Protein 1ZEM (pdb70)

Organism: Gluconobacter oxydans (NCBI:txid442)

InterPro domains:
  IPR002347 Short-chain dehydrogenase/reductase SDR [PF00106] (8-195)
  IPR002347 Short-chain dehydrogenase/reductase SDR [PR00080] (83-94)
  IPR002347 Short-chain dehydrogenase/reductase SDR [PR00080] (137-145)
  IPR002347 Short-chain dehydrogenase/reductase SDR [PR00080] (157-176)
  IPR002347 Short-chain dehydrogenase/reductase SDR [PR00081] (9-26)
  IPR002347 Short-chain dehydrogenase/reductase SDR [PR00081] (83-94)
  IPR002347 Short-chain dehydrogenase/reductase SDR [PR00081] (131-147)
  IPR002347 Short-chain dehydrogenase/reductase SDR [PR00081] (157-176)
  IPR002347 Short-chain dehydrogenase/reductase SDR [PR00081] (178-195)
  IPR002347 Short-chain dehydrogenase/reductase SDR [PR00081] (227-247)
  IPR020904 Short-chain dehydrogenase/reductase, conserved site [PS00061] (144-172)
  IPR036291 NAD(P)-binding domain superfamily [SSF51735] (6-262)
  IPR057326 Ketoreductase domain [SM00822] (8-188)

Foldseek 3Di:
DPQALAEEEFEVCLDLLNLLQLQVSVLVHYEYEYEYQDPVSQVVSQVSSCVSVHHYYYDRAQLLDLVRLLVSLVVVCVVSVAHAEYELEDADQFAFEAPVPGDPVRLVVRLSRLPVSSVSNVVNRLVRLLVVLHHEYEYEAAVCCVPPDGRRVSNNVSRVNVLVVQLVVQVVRVVSHYAGEYEHEYQEDDDVVSLVVLQRVLCRCDPQAHVDSVRRVQVSLVVAQQSHHHYSNLVNVVSVCRSDCVCSVDHSYYHYNTRD/DPQALAEAEFEVCLDQLNLLLLQVSVLNHYEYEYEYLDPVSQVVSQVSSVVSPHHYYYDNAQLLDLVRLLVVVVVVCVVSVAHQEYELEDADQFAFEAPVPGDPVSLVVRLSRLPVSSVSNLVSRLVRLLVVLHHEYEYEAAVCCVPPDGRRVRNNVSSVNVLVVQLVSQVVRVVSHYAGEYEHEYQEDDDVVNVVVLQRVLCHCDPQFHVDSVRSLQSRLVVAPQSHHHYSNVVSVVSVCRSDDVCSVDHSYYHYNGRD/DAQALAEEEFAVCLDDLNLLQLQVSVLRRYEYEYEYQDPVSQVVSQVSSCVSPHHYDYQNAQLLDLVRLLVSLVVSCVVSVAHQEYELEDADQFAFAAPVPGDPVRLVVRQSRLPVSSVSNVVSRLVRLLVVLHHEYEYEAAVCCVPPDGRRVSNNVSRVVVLVVQQVVQVVSVVSHYAGEYEHEYFEDDDDVNQCVLQRNLCNCDPQFHVDSVRSSQVSLVVAPQSHHHYSSVPSVVSVCSSDDVCSVPHSYYHYNGRD/DPQALAEEEFEVCLDLLNLLLLQVSLLRNYEYEYEYLDVVSQVVSQVVSVVSVHHYYYDNAQLLDLVRLLVSVVVVCVVSVAHAEYELEDADQFAFEAPVPGDPVRLVVRLSRLPVSSVSNCVNNLVRLLVVLHHEYEYEAAVCCVPPDGRRVRNNVSRVNVLVVQLVSQVVRVVSHYAGEYEHEYQEDDDPPSLNVLQRNLCHCDPQFHVDSVRRNQSRLVVAPVSHHHYSSVPSVVSCCRSDDVCSVPHSYYHYNYRD/DPLQLAEEEFEVCLDDLNLLLLQVSLLVRYEYEYEYQDPVSQVVSQVSSCVSPHHYYYDNAQLLDLVRLQVSVVVVCVVSVAHQEYELEDADQFAFEAVVPGDPVSLVVRLSRLPVSSVSNVVNRLVRLLVVLHHFYEYEAAVCCVPPDGRRVRNNVSSVNVLVVQLVSQVVRVVSHYAGEYEHFYFEDDDPPNLCVLQRNLCRCDPQAHVDSVRRSQSSLVVAPQSHHHYSSLPSVVSVCRSDDVCSVDHSYYHYNGRD/DPCQLAEEEFEVCLDDLNLLLLQVSLLRNYEYEYEYQDDVSQVVSQVSSVVSVHHYYYAHAQLLDLVRLLVSLVVVCVVSVAHQEYELEDFDQFAFEAVVPGDPVRLVVRLSRLPVSSVSNCVNNLVRLLVVLHHFYEYEAAVCCVPPDGRRVRNNVSSVNVLVVQLVVQVVRVVSHYAGEYEHFYFEDDDDVNLCVLQRNLCRCDPQAHVPSVRSLQSRLVVALQSDHHYSSVPSVVSVCRSDCVCSVPHSYYHYNGND/DPLQLAEEEFECCLPDLNLLLLQVSLLNNYEYEYEYQDPVSVVVSQVNSCVSPHHYHYANAQLLDLVRLLVSLVVVCVVSVAHAEYELEDADQFAFAAPVPGDPVRLVVRQSRLPVSSVSNCVNRLVRLLVVLHHEYEYEAAVCCVPPDGRRVRNNVSSVNVLVVQQVVQVVSVVSHYAGEYEHEYQEDDDVVNVVVLQRVLCNCDPQAHVDSVRSSQSRLVVAPQSHHHYSSVPSVVSCCRSDDVCSVDHSYYHYNGRD/DQQALAEEEFAVCLDLLNLLLLQVSLLVRYEYEYEYQDVVSVVVSQVNSCVSVHHYDYQRAQLLDLVRLLVSVVVVCVVSVAHQEYELEDFDQFAFEAPVPGDPVRLVVRLSRLPVSSVSNLVSRLVRLLVVLHHFYEYEAAVCCVPPDGRRVRNNVSSVNVLVVQQVSQVVSVVSHYAGEYEHEYQEDDDVVNVVVLQRNLCRCDPQAHVDSVRSVQSRLVPAQQSHHHYSNVVSVVSVCRSDDVCSVDHSYYHYNGRD

Solvent-accessible surface area: 68463 Å² total; per-residue (Å²): 174,100,12,112,56,35,7,0,0,0,1,10,0,18,34,85,36,1,42,11,0,0,39,60,0,1,85,41,15,0,11,0,0,0,0,18,131,70,147,103,28,2,99,136,1,33,61,37,0,119,147,78,69,24,82,0,83,39,24,67,5,54,10,44,38,38,143,38,0,74,36,14,9,91,27,0,38,175,38,24,49,79,0,8,0,0,0,8,17,29,48,43,29,0,26,20,15,22,0,15,77,0,48,16,117,17,0,38,128,0,4,56,33,2,0,9,0,9,0,12,0,0,20,11,0,0,112,32,0,45,110,51,80,44,0,20,1,0,1,11,1,13,58,8,9,68,104,1,27,16,1,9,0,0,34,0,0,0,9,6,0,3,29,2,1,2,36,0,0,0,18,9,0,10,60,73,68,1,5,0,0,0,0,0,10,25,53,21,1,92,42,166,80,13,88,53,28,1,89,39,5,3,169,41,41,27,65,40,30,27,100,66,60,167,54,0,19,114,77,1,47,33,75,5,11,40,77,85,60,0,62,35,107,24,0,3,4,0,0,10,15,1,1,8,80,50,0,28,0,0,2,18,13,41,2,34,0,17,0,27,176,110,12,99,53,36,7,0,0,0,1,11,0,18,33,82,32,1,42,11,0,0,42,59,0,0,85,46,13,0,14,0,0,0,1,17,127,73,140,128,26,0,93,137,2,36,48,37,0,122,146,78,70,22,82,9,86,40,23,67,6,55,12,44,43,43,155,35,0,74,36,16,5,88,28,0,37,174,42,24,54,70,0,6,0,0,0,8,17,27,50,42,20,0,25,18,15,23,0,15,76,0,49,16,116,17,0,40,126,0,5,55,32,2,0,10,0,13,0,13,1,0,20,12,0,0,116,31,0,44,116,50,84,44,0,20,1,0,2,14,1,11,59,6,10,66,95,0,28,14,0,11,0,0,37,0,0,0,8,5,0,4,28,2,0,1,33,0,0,0,19,9,0,11,60,70,64,2,6,0,0,0,0,0,11,22,51,21,1,92,31,124,100,18,86,50,28,9,83,44,5,3,168,39,50,25,68,38,31,31,104,60,65,168,52,0,24,121,73,1,50,36,72,5,11,38,79,85,59,0,62,32,107,24,0,4,3,0,0,9,16,1,0,9,105,51,0,28,0,0,2,18,13,38,0,34,0,16,0,31,172,107,17,95,55,34,8,0,0,0,1,10,0,6,33,111,38,1,25,9,0,0,42,59,0,1,85,40,13,0,15,0,0,0,1,16,125,69,127,118,21,0,100,101,0,33,60,38,0,112,151,92,67,25,84,1,83,34,26,94,6,55,11,42,41,45,142,29,0,78,36,15,6,62,36,0,35,177,64,24,51,70,0,10,1,0,0,8,18,28,48,46,14,0,22,12,16,26,0,15,76,0,45,18,117,17,0,39,125,0,5,55,36,2,0,10,0,10,0,12,0,0,20,11,0,0,115,32,0,45,111,49,82,52,0,16,1,0,2,13,1,12,55,7,9,66,121,1,30,14,0,16,0,0,35,0,0,0,8,6,0,4,27,2,1,2,31,0,0,0,14,9,0,10,63,72,67,2,4,0,0,0,0,0,11,27,53,22,7,102,31,181,103,18,102,73,25,11,95,28,5,4,145,38,43,25,70,41,33,30,102,47,64,154,47,0,21,118,74,2,52,31,75,5,9,40,80,84,58,0,60,45,104,23,0,6,4,0,0,9,15,1,0,10,110,51,0,26,0,0,3,16,14,37,0,32,0,16,0,33,162,122,13,89,58,32,7,0,0,0,1,10,0,12,35,77,33,0,29,13,0,0,42,69,0,2,94,40,12,0,12,0,0,0,0,16,126,73,46,123,25,0,56,125,0,22,57,37,0,124,151,86,68,25,89,6,72,6,25,74,6,57,10,44,45,42,130,38,0,74,36,15,3,68,29,0,36,83,46,23,54,70,0,6,1,0,0,9,17,27,50,46,35,0,27,19,15,22,0,16,75,0,47,17,118,17,0,40,127,0,5,55,32,2,0,9,0,9,0,13,0,0,21,13,0,0,111,31,0,44,110,49,80,48,0,18,1,0,1,12,1,10,58,8,9,63,117,1,26,16,0,11,0,0,38,0,0,0,8,6,0,3,30,2,1,2,28,0,0,0,13,7,0,10,60,73,72,1,6,0,0,0,0,0,12,24,51,20,1,75,48,127,112,10,98,53,28,5,92,38,5,2,150,41,41,28,72,39,29,33,99,61,62,172,52,0,22,122,74,1,49,33,75,6,9,40,80,82,58,0,62,32,106,25,0,5,3,0,0,9,17,1,0,9,103,50,0,28,0,0,3,14,12,40,2,34,0,15,0,35,164,126,16,89,56,36,8,0,0,0,1,12,0,13,32,83,36,1,30,10,0,0,36,62,0,1,92,43,13,0,16,0,0,0,0,16,135,68,150,138,21,2,119,136,0,35,69,42,0,109,136,79,66,23,98,0,72,39,26,64,7,64,11,41,43,42,149,35,0,75,36,15,5,76,26,0,34,168,52,30,52,71,0,10,1,0,0,8,17,29,49,46,13,0,24,20,13,26,0,15,78,1,49,17,116,16,0,40,125,0,5,56,34,3,0,9,0,10,0,13,0,0,21,12,0,0,113,33,0,46,113,50,79,47,0,18,1,0,1,12,1,12,55,9,9,64,121,1,26,15,1,10,0,0,40,0,0,0,10,5,0,3,29,2,1,2,29,0,0,0,16,8,0,12,60,70,64,2,8,0,0,0,0,0,12,24,48,21,1,86,38,156,100,12,103,71,26,8,101,49,4,4,155,39,43,28,71,40,32,30,101,66,55,176,66,0,15,113,78,1,30,35,72,5,7,39,76,86,59,0,63,33,107,25,0,5,3,0,0,9,16,1,1,9,103,46,0,30,0,0,2,15,12,40,2,33,0,14,0,35,151,125,19,79,58,46,7,0,0,0,1,11,0,14,32,117,35,1,26,12,0,0,37,60,0,0,86,45,10,0,14,0,0,0,1,22,111,73,162,128,25,3,132,117,0,42,59,30,0,107,149,80,68,23,87,0,73,38,24,77,6,52,11,45,43,43,156,35,0,77,34,15,6,74,30,0,35,172,55,21,53,72,0,8,1,0,0,8,18,28,48,44,21,0,24,20,12,20,0,16,80,0,53,15,117,18,0,38,125,0,5,58,33,2,0,12,0,9,0,14,0,0,20,12,0,0,118,33,0,43,116,50,81,44,0,23,1,0,1,14,1,12,54,8,9,66,115,2,26,16,0,12,0,0,37,0,0,0,9,5,0,4,29,2,1,2,31,0,0,0,13,9,0,10,59,72,65,2,7,0,0,0,0,0,11,24,50,22,5,104,29,152,103,20,93,48,27,8,86,51,4,2,166,40,45,26,71,38,25,34,94,63,48,169,51,0,22,119,74,0,50,35,73,6,10,40,75,84,58,0,68,38,102,23,0,5,4,0,0,9,16,1,1,8,111,50,0,29,1,0,3,18,13,39,1,28,0,12,0,32,154,128,16,82,57,33,8,0,0,0,1,11,0,17,33,89,32,1,40,12,0,0,42,61,0,0,84,45,12,0,18,0,0,0,1,20,126,78,158,104,23,3,112,131,0,36,56,46,0,109,155,80,69,24,86,0,76,39,24,68,6,56,12,43,44,42,154,38,0,69,34,15,6,75,28,0,33,170,46,30,52,70,0,9,2,0,0,7,17,27,49,45,25,0,26,20,14,25,0,15,75,0,46,18,117,16,0,39,127,0,4,56,32,2,0,8,0,8,0,11,0,0,18,12,0,0,112,32,0,44,107,49,76,47,0,21,1,0,1,13,1,12,59,8,10,67,110,1,27,15,1,11,0,0,35,0,0,0,8,6,0,3,28,2,1,1,34,0,0,1,22,8,0,11,62,74,64,2,5,0,0,0,0,0,10,25,52,18,3,92,37,139,93,10,66,59,28,3,62,37,5,4,164,39,42,27,73,38,30,28,103,50,44,161,55,0,24,118,73,2,50,32,75,6,8,36,82,84,60,0,64,32,106,24,0,4,4,0,0,10,16,1,1,10,106,50,0,27,0,0,1,17,10,35,1,35,0,16,0,31,152,114,8,94,59,49,10,0,0,0,0,12,0,13,34,98,37,1,21,13,0,0,41,62,0,1,78,43,12,0,15,0,0,0,1,18,120,76,35,109,24,3,85,130,0,41,63,32,0,110,149,81,68,26,73,0,69,38,22,70,6,56,12,43,44,43,141,35,0,76,8,14,5,72,14,0,34,134,52,22,52,74,0,6,1,0,0,10,17,26,49,48,24,0,29,19,16,23,0,17,74,0,52,17,116,17,0,39,128,0,5,57,32,1,0,11,0,10,0,13,1,0,21,11,0,0,115,30,0,47,112,48,81,48,0,21,1,0,2,13,1,11,58,7,8,66,108,1,28,16,0,13,0,0,35,0,0,0,8,6,0,2,30,2,1,2,35,0,0,1,18,8,0,11,57,71,64,2,5,0,0,0,0,0,12,26,51,22,2,88,38,150,106,11,60,60,27,3,66,40,6,2,146,37,48,28,70,38,30,34,99,61,44,166,57,0,23,122,72,2,51,34,74,6,10,40,75,85,58,0,64,36,109,21,0,5,3,0,0,9,16,1,0,5,82,49,0,29,0,0,2,19,12,40,1,35,0,15,0,34

Nearest PDB structures (foldseek):
  1zem-assembly1_A  TM=1.002E+00  e=7.299E-50  Gluconobacter oxydans
  8y83-assembly1_A  TM=9.589E-01  e=1.316E-25  Sphingobacterium siyangense
  7djs-assembly1_D  TM=9.497E-01  e=2.522E-25  Pseudomonas aeruginosa
  5x8h-assembly1_C  TM=9.476E-01  e=3.595E-25  Chryseobacterium sp. CA49
  8y83-assembly1_B  TM=9.648E-01  e=7.307E-25  Sphingobacterium siyangense

CATH classification: 3.40.50.720

Secondary structure (DSSP, 8-state):
-TTTT-EEEEETTTSHHHHHHHHHHHHTT-EEEEEES-HHHHHHHHHHHHTTTS-EEEEE--TT-HHHHHHHHHHHHHHHS---EEEE--------B-GGG--HHHHHHHHIIIIIIHHHHHHHHHHHHHHHT-EEEEEE--HHHHSPPTTBHHHHHHHHHHHHHHHHHHHHHGGGTEEEEEEEE-SB-SSHHHHHHHHHHHHHT-TTS-SSHHHHHHHHHHTSTTSSPBPGGGSHHHHHHHHSGGGTT--S-EEEES--/-TTTT-EEEEETTTSHHHHHHHHHHHHTT-EEEEEES-HHHHHHHHHHHHHTTS-EEEEE--TT-HHHHHHHHHHHHHHHS---EEEE--------B-GGG--HHHHHHHHIIIIIIHHHHHHHHHHHHHHHT-EEEEEE--HHHHSPPTTBHHHHHHHHHHHHHHHHHHHHHGGGTEEEEEEEE-SB-SSHHHHHHHHHHHHH--TTS-SSHHHHHHHHHTTSTTSSPBPGGGSHHHHHHHHSGGGTT--S-EEEES--/---TT-EEEEETTTSHHHHHHHHHHHHTT-EEEEEES-HHHHHHHHHHHHTTTS-EEEEE--TT-HHHHHHHHHHHHHHHS---EEEE--------B-GGG--HHHHHHHHIIIIIHHHHHHHHHHHHHHHHT-EEEEEE--HHHHSPPTTBHHHHHHHHHHHHHHHHHHHHHGGGTEEEEEEEE--B-SSHHHHHHHHHHHHHT-TTS-SSHHHHHHHHHHTSTTSSPBPGGGSHHHHHHHHSGGGTT--S-EEEES--/---TT-EEEEETTTSHHHHHHHHHHHHTT-EEEEEES-HHHHHHHHHHHHHTTS-EEEEE--TT-HHHHHHHHHHHHHHHS---EEEE--------B-GGG--HHHHHHHHIIIIIIHHHHHHHHHHHHHHHT-EEEEEE--HHHHSPPTTBHHHHHHHHHHHHHHHHHHHHHGGGTEEEEEEEE-SB-SSSSHHHHHHHHHHH--TTS-SSHHHHHHHHHHHSTTSSPBPGGGSHHHHHHHHSGGGTT--S-EEEES--/---TT-EEEEETTTSHHHHHHHHHHHHTT-EEEEEES-HHHHHHHHHHHHHTTS-EEEEE--TT-HHHHHHHHHHHHHHHS---EEEE--------B-GGG--HHHHHHHHIIIIIIHHHHHHHHHHHHHHHT-EEEEEE--HHHHSPPTTBHHHHHHHHHHHHHHHHHHHHHGGGTEEEEEEEE-SB-SSTTHHHHHHHHHHHT-TTS-SSHHHHHHHHHHHSTTSSPBPGGGSHHHHHHHHSGGGTT--S-EEEES--/---TT-EEEEETTTSHHHHHHHHHHHHTT-EEEEEES-HHHHHHHHHHHHHTTS-EEEEE--TT-HHHHHHHHHHHHHHHS---EEEE--------B-GGG--HHHHHHHHIIIIIIHHHHHHHHHHHHHHHT-EEEEEE--HHHHSPPTTBHHHHHHHHHHHHHHHHHHHHHGGGTEEEEEEEE-SB-SSHHHHHHHHHHHHHT-TTS-SSHHHHHHHHHTTSTT-S-B-GGGSHHHHHHHHSGGGTT--S-EEEES--/-TTTT-EEEEETTTSHHHHHHHHHHHHTT-EEEEEES-HHHHHHHHHHHHTTTS-EEEEE--TT-HHHHHHHHHHHHHHHS---EEEE--------B-GGG--HHHHHHHHIIIIIHHHHHHHHHHHHHHHHT-EEEEEE--HHHHSPPTTBHHHHHHHHHHHHHHHHHHHHHGGGTEEEEEEEE-SB-SSHHHHHHHHHHHHH--TTS-SSHHHHHHHHHHTSTTSSPBPGGGSHHHHHHHHSGGGTT--S-EEEES--/-TTTT-EEEEETTTSHHHHHHHHHHHHTT-EEEEEES-HHHHHHHHHHHHTTTS-EEEEE--TT-HHHHHHHHHHHHHHHS---EEEE--------B-GGG--HHHHHHHHIIIIIIHHHHHHHHHHHHHHHT-EEEEEE--HHHHSPPTTBHHHHHHHHHHHHHHHHHHHHHGGGTEEEEEEEE-SB-SSHHHHHHHHHHHHH--TTS-SSHHHHHHHHHHTSTT-SPBPGGGSHHHHHHHHSGGGTT--S-EEEES--

Radius of gyration: 50.33 Å; Cα contacts (8 Å, |Δi|>4): 5228; chains: 8; bounding box: 86×64×163 Å

B-factor: mean 17.85, std 8.32, range [1.81, 100.0]

Structure (mmCIF, N/CA/C/O backbone):
data_1ZEM
#
_entry.id   1ZEM
#
_cell.length_a   87.959
_cell.length_b   64.717
_cell.length_c   168.239
_cell.angle_alpha   90.00
_cell.angle_beta   93.06
_cell.angle_gamma   90.00
#
_symmetry.space_group_name_H-M   'P 1 21 1'
#
loop_
_entity.id
_entity.type
_entity.pdbx_description
1 polymer 'xylitol dehydrogenase'
2 non-polymer NICOTINAMIDE-ADENINE-DINUCLEOTIDE
3 non-polymer 'MAGNESIUM ION'
4 water water
#
loop_
_atom_site.group_PDB
_atom_site.id
_atom_site.type_symbol
_atom_site.label_atom_id
_atom_site.label_alt_id
_atom_site.label_comp_id
_atom_site.label_asym_id
_atom_site.label_entity_id
_atom_site.label_seq_id
_atom_site.pdbx_PDB_ins_code
_atom_site.Cartn_x
_atom_site.Cartn_y
_atom_site.Cartn_z
_atom_site.occupancy
_atom_site.B_iso_or_equiv
_atom_site.auth_seq_id
_atom_site.auth_comp_id
_atom_site.auth_asym_id
_atom_site.auth_atom_id
_atom_site.pdbx_PDB_model_num
ATOM 1 N N . LYS A 1 3 ? 30.931 26.005 83.542 1.00 49.91 3 LYS A N 1
ATOM 2 C CA . LYS A 1 3 ? 30.590 26.171 85.003 1.00 49.85 3 LYS A CA 1
ATOM 3 C C . LYS A 1 3 ? 30.762 24.901 85.849 1.00 48.64 3 LYS A C 1
ATOM 4 O O . LYS A 1 3 ? 29.873 24.053 85.907 1.00 48.34 3 LYS A O 1
ATOM 10 N N . LYS A 1 4 ? 31.907 24.773 86.512 1.00 48.32 4 LYS A N 1
ATOM 11 C CA . LYS A 1 4 ? 32.149 23.597 87.347 1.00 47.16 4 LYS A CA 1
ATOM 12 C C . LYS A 1 4 ? 31.441 23.885 88.666 1.00 44.67 4 LYS A C 1
ATOM 13 O O . LYS A 1 4 ? 31.032 25.005 88.916 1.00 45.03 4 LYS A O 1
ATOM 19 N N . PHE A 1 5 ? 31.253 22.885 89.500 1.00 42.61 5 PHE A N 1
ATOM 20 C CA . PHE A 1 5 ? 30.589 23.129 90.780 1.00 38.33 5 PHE A CA 1
ATOM 21 C C . PHE A 1 5 ? 29.089 23.076 90.665 1.00 37.83 5 PHE A C 1
ATOM 22 O O . PHE A 1 5 ? 28.397 23.354 91.651 1.00 36.37 5 PHE A O 1
ATOM 30 N N . ASN A 1 6 ? 28.568 22.781 89.471 1.00 36.89 6 ASN A N 1
ATOM 31 C CA . ASN A 1 6 ? 27.121 22.652 89.379 1.00 36.54 6 ASN A CA 1
ATOM 32 C C . ASN A 1 6 ? 26.844 21.399 90.244 1.00 34.49 6 ASN A C 1
ATOM 33 O O . ASN A 1 6 ? 27.568 20.396 90.149 1.00 33.19 6 ASN A O 1
ATOM 38 N N . GLY A 1 7 ? 25.840 21.497 91.127 1.00 31.91 7 GLY A N 1
ATOM 39 C CA . GLY A 1 7 ? 25.477 20.398 92.008 1.00 29.45 7 GLY A CA 1
ATOM 40 C C . GLY A 1 7 ? 26.300 20.328 93.293 1.00 28.38 7 GLY A C 1
ATOM 41 O O . GLY A 1 7 ? 26.136 19.428 94.133 1.00 27.38 7 GLY A O 1
ATOM 42 N N . LYS A 1 8 ? 27.215 21.269 93.446 1.00 26.04 8 LYS A N 1
ATOM 43 C CA . LYS A 1 8 ? 28.054 21.279 94.639 1.00 24.21 8 LYS A CA 1
ATOM 44 C C . LYS A 1 8 ? 27.399 22.024 95.755 1.00 23.62 8 LYS A C 1
ATOM 45 O O . LYS A 1 8 ? 26.622 22.968 95.530 1.00 22.35 8 LYS A O 1
ATOM 51 N N . VAL A 1 9 ? 27.700 21.610 96.980 1.00 22.76 9 VAL A N 1
ATOM 52 C CA . VAL A 1 9 ? 27.161 22.335 98.109 1.00 21.67 9 VAL A CA 1
ATOM 53 C C . VAL A 1 9 ? 28.329 22.848 98.929 1.00 20.96 9 VAL A C 1
ATOM 54 O O . VAL A 1 9 ? 29.194 22.081 99.329 1.00 20.47 9 VAL A O 1
ATOM 58 N N . CYS A 1 10 ? 28.369 24.143 99.185 1.00 20.08 10 CYS A N 1
ATOM 59 C CA . CYS A 1 10 ? 29.433 24.653 100.036 1.00 21.18 10 CYS A CA 1
ATOM 60 C C . CYS A 1 10 ? 28.871 25.353 101.284 1.00 20.64 10 CYS A C 1
ATOM 61 O O . CYS A 1 10 ? 27.929 26.129 101.180 1.00 20.34 10 CYS A O 1
ATOM 64 N N . LEU A 1 11 ? 29.431 25.040 102.464 1.00 19.82 11 LEU A N 1
ATOM 65 C CA . LEU A 1 11 ? 29.042 25.669 103.704 1.00 18.27 11 LEU A CA 1
ATOM 66 C C . LEU A 1 11 ? 30.075 26.784 103.886 1.00 18.42 11 LEU A C 1
ATOM 67 O O . LEU A 1 11 ? 31.305 26.547 103.826 1.00 16.99 11 LEU A O 1
ATOM 72 N N . VAL A 1 12 ? 29.588 27.991 104.091 1.00 14.87 12 VAL A N 1
ATOM 73 C CA . VAL A 1 12 ? 30.443 29.144 104.280 1.00 16.47 12 VAL A CA 1
ATOM 74 C C . VAL A 1 12 ? 30.187 29.772 105.661 1.00 17.32 12 VAL A C 1
ATOM 75 O O . VAL A 1 12 ? 29.066 30.247 105.950 1.00 17.41 12 VAL A O 1
ATOM 79 N N . THR A 1 13 ? 31.211 29.833 106.511 1.00 16.43 13 THR A N 1
ATOM 80 C CA . THR A 1 13 ? 30.980 30.429 107.805 1.00 16.22 13 THR A CA 1
ATOM 81 C C . THR A 1 13 ? 31.459 31.877 107.713 1.00 16.92 13 THR A C 1
ATOM 82 O O . THR A 1 13 ? 32.364 32.210 106.918 1.00 16.32 13 THR A O 1
ATOM 86 N N . GLY A 1 14 ? 30.842 32.741 108.514 1.00 17.89 14 GLY A N 1
ATOM 87 C CA . GLY A 1 14 ? 31.140 34.174 108.488 1.00 18.07 14 GLY A CA 1
ATOM 88 C C . GLY A 1 14 ? 30.534 34.708 107.192 1.00 19.19 14 GLY A C 1
ATOM 89 O O . GLY A 1 14 ? 30.966 35.737 106.661 1.00 18.40 14 GLY A O 1
ATOM 90 N N . ALA A 1 15 ? 29.527 33.980 106.704 1.00 18.90 15 ALA A N 1
ATOM 91 C CA . ALA A 1 15 ? 28.864 34.263 105.437 1.00 20.93 15 ALA A CA 1
ATOM 92 C C . ALA A 1 15 ? 28.178 35.608 105.342 1.00 21.67 15 ALA A C 1
ATOM 93 O O . ALA A 1 15 ? 27.762 36.015 104.259 1.00 23.66 15 ALA A O 1
ATOM 95 N N . GLY A 1 16 ? 28.085 36.302 106.459 1.00 21.68 16 GLY A N 1
ATOM 96 C CA . GLY A 1 16 ? 27.451 37.601 106.454 1.00 24.46 16 GLY A CA 1
ATOM 97 C C . GLY A 1 16 ? 28.473 38.684 106.304 1.00 25.10 16 GLY A C 1
ATOM 98 O O . GLY A 1 16 ? 28.117 39.837 106.018 1.00 25.74 16 GLY A O 1
ATOM 99 N N . GLY A 1 17 ? 29.739 38.309 106.496 1.00 24.62 17 GLY A N 1
ATOM 100 C CA . GLY A 1 17 ? 30.841 39.249 106.388 1.00 24.21 17 GLY A CA 1
ATOM 101 C C . GLY A 1 17 ? 31.310 39.509 104.965 1.00 23.52 17 GLY A C 1
ATOM 102 O O . GLY A 1 17 ? 30.775 38.944 104.019 1.00 23.03 17 GLY A O 1
ATOM 103 N N . ASN A 1 18 ? 32.317 40.374 104.825 1.00 25.32 18 ASN A N 1
ATOM 104 C CA . ASN A 1 18 ? 32.864 40.764 103.505 1.00 24.74 18 ASN A CA 1
ATOM 105 C C . ASN A 1 18 ? 33.382 39.623 102.631 1.00 23.19 18 ASN A C 1
ATOM 106 O O . ASN A 1 18 ? 32.914 39.383 101.516 1.00 20.99 18 ASN A O 1
ATOM 111 N N . ILE A 1 19 ? 34.368 38.911 103.164 1.00 21.95 19 ILE A N 1
ATOM 112 C CA . ILE A 1 19 ? 34.964 37.815 102.413 1.00 19.49 19 ILE A CA 1
ATOM 113 C C . ILE A 1 19 ? 34.027 36.660 102.243 1.00 17.87 19 ILE A C 1
ATOM 114 O O . ILE A 1 19 ? 33.997 36.027 101.183 1.00 15.98 19 ILE A O 1
ATOM 119 N N . GLY A 1 20 ? 33.230 36.375 103.267 1.00 17.70 20 GLY A N 1
ATOM 120 C CA . GLY A 1 20 ? 32.328 35.251 103.127 1.00 16.15 20 GLY A CA 1
ATOM 121 C C . GLY A 1 20 ? 31.254 35.535 102.089 1.00 16.74 20 GLY A C 1
ATOM 122 O O . GLY A 1 20 ? 30.901 34.673 101.284 1.00 13.09 20 GLY A O 1
ATOM 123 N N . LEU A 1 21 ? 30.708 36.741 102.101 1.00 16.34 21 LEU A N 1
ATOM 124 C CA . LEU A 1 21 ? 29.679 37.029 101.105 1.00 18.51 21 LEU A CA 1
ATOM 125 C C . LEU A 1 21 ? 30.341 37.029 99.748 1.00 17.97 21 LEU A C 1
ATOM 126 O O . LEU A 1 21 ? 29.904 36.311 98.840 1.00 18.75 21 LEU A O 1
ATOM 131 N N . ALA A 1 22 ? 31.430 37.794 99.610 1.00 19.71 22 ALA A N 1
ATOM 132 C CA . ALA A 1 22 ? 32.083 37.834 98.304 1.00 19.04 22 ALA A CA 1
ATOM 133 C C . ALA A 1 22 ? 32.396 36.424 97.813 1.00 19.04 22 ALA A C 1
ATOM 134 O O . ALA A 1 22 ? 32.161 36.093 96.663 1.00 20.56 22 ALA A O 1
ATOM 136 N N . THR A 1 23 ? 32.881 35.554 98.683 1.00 19.77 23 THR A N 1
ATOM 137 C CA . THR A 1 23 ? 33.186 34.198 98.227 1.00 19.02 23 THR A CA 1
ATOM 138 C C . THR A 1 23 ? 31.956 33.367 97.877 1.00 18.90 23 THR A C 1
ATOM 139 O O . THR A 1 23 ? 32.000 32.572 96.963 1.00 18.67 23 THR A O 1
ATOM 143 N N . ALA A 1 24 ? 30.872 33.500 98.634 1.00 19.35 24 ALA A N 1
ATOM 144 C CA . ALA A 1 24 ? 29.687 32.720 98.319 1.00 18.06 24 ALA A CA 1
ATOM 145 C C . ALA A 1 24 ? 29.111 33.153 96.982 1.00 17.73 24 ALA A C 1
ATOM 146 O O . ALA A 1 24 ? 28.611 32.329 96.248 1.00 18.04 24 ALA A O 1
ATOM 148 N N . LEU A 1 25 ? 29.178 34.438 96.659 1.00 20.26 25 LEU A N 1
ATOM 149 C CA . LEU A 1 25 ? 28.632 34.900 95.365 1.00 21.61 25 LEU A CA 1
ATOM 150 C C . LEU A 1 25 ? 29.390 34.268 94.208 1.00 21.62 25 LEU A C 1
ATOM 151 O O . LEU A 1 25 ? 28.806 33.724 93.268 1.00 22.70 25 LEU A O 1
ATOM 156 N N . ARG A 1 26 ? 30.715 34.287 94.303 1.00 22.45 26 ARG A N 1
ATOM 157 C CA . ARG A 1 26 ? 31.534 33.715 93.261 1.00 20.24 26 ARG A CA 1
ATOM 158 C C . ARG A 1 26 ? 31.219 32.251 93.095 1.00 19.55 26 ARG A C 1
ATOM 159 O O . ARG A 1 26 ? 31.085 31.781 91.980 1.00 19.79 26 ARG A O 1
ATOM 167 N N . LEU A 1 27 ? 31.113 31.525 94.206 1.00 19.86 27 LEU A N 1
ATOM 168 C CA . LEU A 1 27 ? 30.819 30.084 94.143 1.00 17.92 27 LEU A CA 1
ATOM 169 C C . LEU A 1 27 ? 29.408 29.844 93.583 1.00 18.68 27 LEU A C 1
ATOM 170 O O . LEU A 1 27 ? 29.153 28.865 92.888 1.00 15.53 27 LEU A O 1
ATOM 175 N N . ALA A 1 28 ? 28.497 30.746 93.907 1.00 20.65 28 ALA A N 1
ATOM 176 C CA . ALA A 1 28 ? 27.126 30.627 93.387 1.00 23.57 28 ALA A CA 1
ATOM 177 C C . ALA A 1 28 ? 27.204 30.834 91.863 1.00 24.34 28 ALA A C 1
ATOM 178 O O . ALA A 1 28 ? 26.592 30.082 91.122 1.00 23.52 28 ALA A O 1
ATOM 180 N N . GLU A 1 29 ? 27.991 31.812 91.396 1.00 25.35 29 GLU A N 1
ATOM 181 C CA . GLU A 1 29 ? 28.114 32.034 89.930 1.00 27.09 29 GLU A CA 1
ATOM 182 C C . GLU A 1 29 ? 28.667 30.775 89.246 1.00 26.94 29 GLU A C 1
ATOM 183 O O . GLU A 1 29 ? 28.401 30.530 88.081 1.00 25.93 29 GLU A O 1
ATOM 189 N N . GLU A 1 30 ? 29.429 29.962 89.976 1.00 25.98 30 GLU A N 1
ATOM 190 C CA . GLU A 1 30 ? 29.963 28.752 89.375 1.00 25.73 30 GLU A CA 1
ATOM 191 C C . GLU A 1 30 ? 28.962 27.644 89.489 1.00 24.80 30 GLU A C 1
ATOM 192 O O . GLU A 1 30 ? 29.245 26.528 89.078 1.00 24.19 30 GLU A O 1
ATOM 198 N N . GLY A 1 31 ? 27.790 27.930 90.073 1.00 25.25 31 GLY A N 1
ATOM 199 C CA . GLY A 1 31 ? 26.771 26.897 90.211 1.00 24.08 31 GLY A CA 1
ATOM 200 C C . GLY A 1 31 ? 26.620 26.204 91.573 1.00 24.22 31 GLY A C 1
ATOM 201 O O . GLY A 1 31 ? 25.880 25.223 91.706 1.00 23.25 31 GLY A O 1
ATOM 202 N N . THR A 1 32 ? 27.328 26.700 92.580 1.00 23.07 32 THR A N 1
ATOM 203 C CA . THR A 1 32 ? 27.278 26.123 93.920 1.00 21.86 32 THR A CA 1
ATOM 204 C C . THR A 1 32 ? 26.100 26.551 94.836 1.00 20.76 32 THR A C 1
ATOM 205 O O . THR A 1 32 ? 25.800 27.751 94.975 1.00 20.95 32 THR A O 1
ATOM 209 N N . ALA A 1 33 ? 25.450 25.576 95.475 1.00 19.33 33 ALA A N 1
ATOM 210 C CA . ALA A 1 33 ? 24.396 25.881 96.445 1.00 19.06 33 ALA A CA 1
ATOM 211 C C . ALA A 1 33 ? 25.151 26.345 97.688 1.00 19.84 33 ALA A C 1
ATOM 212 O O . ALA A 1 33 ? 26.127 25.725 98.066 1.00 20.03 33 ALA A O 1
ATOM 214 N N . ILE A 1 34 ? 24.711 27.426 98.312 1.00 19.08 34 ILE A N 1
ATOM 215 C CA . ILE A 1 34 ? 25.357 27.963 99.491 1.00 18.87 34 ILE A CA 1
ATOM 216 C C . ILE A 1 34 ? 24.540 27.729 100.793 1.00 19.75 34 ILE A C 1
ATOM 217 O O . ILE A 1 34 ? 23.305 27.843 100.800 1.00 21.08 34 ILE A O 1
ATOM 222 N N . ALA A 1 35 ? 25.232 27.367 101.877 1.00 17.38 35 ALA A N 1
ATOM 223 C CA . ALA A 1 35 ? 24.622 27.199 103.170 1.00 15.43 35 ALA A CA 1
ATOM 224 C C . ALA A 1 35 ? 25.344 28.315 103.872 1.00 16.69 35 ALA A C 1
ATOM 225 O O . ALA A 1 35 ? 26.562 28.256 104.052 1.00 17.13 35 ALA A O 1
ATOM 227 N N . LEU A 1 36 ? 24.634 29.363 104.248 1.00 17.53 36 LEU A N 1
ATOM 228 C CA . LEU A 1 36 ? 25.304 30.476 104.888 1.00 17.98 36 LEU A CA 1
ATOM 229 C C . LEU A 1 36 ? 25.244 30.379 106.392 1.00 18.58 36 LEU A C 1
ATOM 230 O O . LEU A 1 36 ? 24.148 30.288 106.954 1.00 18.88 36 LEU A O 1
ATOM 235 N N . LEU A 1 37 ? 26.399 30.468 107.049 1.00 17.90 37 LEU A N 1
ATOM 236 C CA . LEU A 1 37 ? 26.447 30.413 108.527 1.00 17.56 37 LEU A CA 1
ATOM 237 C C . LEU A 1 37 ? 27.093 31.668 109.164 1.00 18.90 37 LEU A C 1
ATOM 238 O O . LEU A 1 37 ? 28.180 32.130 108.747 1.00 18.30 37 LEU A O 1
ATOM 243 N N . ASP A 1 38 ? 26.430 32.248 110.157 1.00 17.19 38 ASP A N 1
ATOM 244 C CA . ASP A 1 38 ? 26.980 33.440 110.826 1.00 20.31 38 ASP A CA 1
ATOM 245 C C . ASP A 1 38 ? 26.252 33.607 112.143 1.00 22.18 38 ASP A C 1
ATOM 246 O O . ASP A 1 38 ? 25.213 32.970 112.368 1.00 23.41 38 ASP A O 1
ATOM 251 N N . MET A 1 39 ? 26.789 34.457 113.007 1.00 24.85 39 MET A N 1
ATOM 252 C CA . MET A 1 39 ? 26.157 34.713 114.286 1.00 26.99 39 MET A CA 1
ATOM 253 C C . MET A 1 39 ? 25.192 35.911 114.172 1.00 28.17 39 MET A C 1
ATOM 254 O O . MET A 1 39 ? 24.313 36.112 115.011 1.00 28.93 39 MET A O 1
ATOM 259 N N . ASN A 1 40 ? 25.357 36.709 113.127 1.00 27.25 40 ASN A N 1
ATOM 260 C CA . ASN A 1 40 ? 24.523 37.892 112.956 1.00 26.44 40 ASN A CA 1
ATOM 261 C C . ASN A 1 40 ? 23.421 37.608 111.941 1.00 23.97 40 ASN A C 1
ATOM 262 O O . ASN A 1 40 ? 23.672 37.478 110.753 1.00 22.91 40 ASN A O 1
ATOM 267 N N . ARG A 1 41 ? 22.191 37.540 112.424 1.00 22.35 41 ARG A N 1
ATOM 268 C CA . ARG A 1 41 ? 21.042 37.217 111.580 1.00 22.13 41 ARG A CA 1
ATOM 269 C C . ARG A 1 41 ? 20.795 38.249 110.497 1.00 22.06 41 ARG A C 1
ATOM 270 O O . ARG A 1 41 ? 20.593 37.909 109.340 1.00 21.24 41 ARG A O 1
ATOM 278 N N . GLU A 1 42 ? 20.842 39.517 110.870 1.00 23.85 42 GLU A N 1
ATOM 279 C CA . GLU A 1 42 ? 20.578 40.552 109.880 1.00 27.91 42 GLU A CA 1
ATOM 280 C C . GLU A 1 42 ? 21.562 40.581 108.694 1.00 26.99 42 GLU A C 1
ATOM 281 O O . GLU A 1 42 ? 21.157 40.823 107.548 1.00 28.33 42 GLU A O 1
ATOM 287 N N . ALA A 1 43 ? 22.843 40.339 108.957 1.00 25.23 43 ALA A N 1
ATOM 288 C CA . ALA A 1 43 ? 23.827 40.343 107.864 1.00 24.04 43 ALA A CA 1
ATOM 289 C C . ALA A 1 43 ? 23.578 39.114 107.018 1.00 23.15 43 ALA A C 1
ATOM 290 O O . ALA A 1 43 ? 23.770 39.150 105.816 1.00 21.45 43 ALA A O 1
ATOM 292 N N . LEU A 1 44 ? 23.157 38.017 107.654 1.00 23.45 44 LEU A N 1
ATOM 293 C CA . LEU A 1 44 ? 22.834 36.765 106.930 1.00 24.03 44 LEU A CA 1
ATOM 294 C C . LEU A 1 44 ? 21.690 36.966 105.947 1.00 25.18 44 LEU A C 1
ATOM 295 O O . LEU A 1 44 ? 21.674 36.429 104.830 1.00 26.14 44 LEU A O 1
ATOM 300 N N . GLU A 1 45 ? 20.694 37.696 106.418 1.00 26.99 45 GLU A N 1
ATOM 301 C CA . GLU A 1 45 ? 19.513 37.969 105.642 1.00 28.62 45 GLU A CA 1
ATOM 302 C C . GLU A 1 45 ? 19.895 38.669 104.344 1.00 28.07 45 GLU A C 1
ATOM 303 O O . GLU A 1 45 ? 19.532 38.209 103.269 1.00 27.32 45 GLU A O 1
ATOM 309 N N . LYS A 1 46 ? 20.664 39.747 104.456 1.00 28.34 46 LYS A N 1
ATOM 310 C CA . LYS A 1 46 ? 21.107 40.496 103.282 1.00 28.12 46 LYS A CA 1
ATOM 311 C C . LYS A 1 46 ? 21.977 39.618 102.402 1.00 27.71 46 LYS A C 1
ATOM 312 O O . LYS A 1 46 ? 21.759 39.523 101.180 1.00 28.12 46 LYS A O 1
ATOM 318 N N . ALA A 1 47 ? 22.956 38.954 103.023 1.00 26.05 47 ALA A N 1
ATOM 319 C CA . ALA A 1 47 ? 23.851 38.069 102.300 1.00 23.90 47 ALA A CA 1
ATOM 320 C C . ALA A 1 47 ? 23.112 36.974 101.520 1.00 23.11 47 ALA A C 1
ATOM 321 O O . ALA A 1 47 ? 23.451 36.689 100.385 1.00 22.01 47 ALA A O 1
ATOM 323 N N . GLU A 1 48 ? 22.114 36.344 102.127 1.00 23.60 48 GLU A N 1
ATOM 324 C CA . GLU A 1 48 ? 21.399 35.277 101.442 1.00 23.07 48 GLU A CA 1
ATOM 325 C C . GLU A 1 48 ? 20.585 35.879 100.286 1.00 23.73 48 GLU A C 1
ATOM 326 O O . GLU A 1 48 ? 20.398 35.249 99.229 1.00 22.98 48 GLU A O 1
ATOM 332 N N . ALA A 1 49 ? 20.128 37.112 100.487 1.00 22.83 49 ALA A N 1
ATOM 333 C CA . ALA A 1 49 ? 19.343 37.778 99.454 1.00 25.07 49 ALA A CA 1
ATOM 334 C C . ALA A 1 49 ? 20.225 37.923 98.217 1.00 24.91 49 ALA A C 1
ATOM 335 O O . ALA A 1 49 ? 19.797 37.604 97.097 1.00 26.08 49 ALA A O 1
ATOM 337 N N . SER A 1 50 ? 21.463 38.376 98.431 1.00 23.22 50 SER A N 1
ATOM 338 C CA . SER A 1 50 ? 22.414 38.579 97.349 1.00 21.90 50 SER A CA 1
ATOM 339 C C . SER A 1 50 ? 22.750 37.283 96.633 1.00 22.28 50 SER A C 1
ATOM 340 O O . SER A 1 50 ? 22.867 37.255 95.400 1.00 23.75 50 SER A O 1
ATOM 343 N N . VAL A 1 51 ? 22.930 36.203 97.399 1.00 23.03 51 VAL A N 1
ATOM 344 C CA . VAL A 1 51 ? 23.254 34.900 96.828 1.00 20.98 51 VAL A CA 1
ATOM 345 C C . VAL A 1 51 ? 22.132 34.364 96.008 1.00 23.51 51 VAL A C 1
ATOM 346 O O . VAL A 1 51 ? 22.345 33.923 94.914 1.00 24.03 51 VAL A O 1
ATOM 350 N N . ARG A 1 52 ? 20.914 34.407 96.533 1.00 26.95 52 ARG A N 1
ATOM 351 C CA . ARG A 1 52 ? 19.738 33.895 95.813 1.00 29.00 52 ARG A CA 1
ATOM 352 C C . ARG A 1 52 ? 19.654 34.451 94.409 1.00 29.75 52 ARG A C 1
ATOM 353 O O . ARG A 1 52 ? 19.314 33.767 93.466 1.00 30.26 52 ARG A O 1
ATOM 361 N N . GLU A 1 53 ? 19.933 35.733 94.317 1.00 31.33 53 GLU A N 1
ATOM 362 C CA . GLU A 1 53 ? 19.914 36.474 93.075 1.00 32.77 53 GLU A CA 1
ATOM 363 C C . GLU A 1 53 ? 20.864 35.873 92.026 1.00 32.61 53 GLU A C 1
ATOM 364 O O . GLU A 1 53 ? 20.804 36.247 90.854 1.00 31.61 53 GLU A O 1
ATOM 370 N N . LYS A 1 54 ? 21.728 34.934 92.425 1.00 31.06 54 LYS A N 1
ATOM 371 C CA . LYS A 1 54 ? 22.638 34.303 91.463 1.00 30.60 54 LYS A CA 1
ATOM 372 C C . LYS A 1 54 ? 21.929 33.090 90.915 1.00 30.08 54 LYS A C 1
ATOM 373 O O . LYS A 1 54 ? 22.412 32.412 90.014 1.00 30.52 54 LYS A O 1
ATOM 379 N N . GLY A 1 55 ? 20.745 32.842 91.448 1.00 29.31 55 GLY A N 1
ATOM 380 C CA . GLY A 1 55 ? 19.947 31.745 90.961 1.00 29.54 55 GLY A CA 1
ATOM 381 C C . GLY A 1 55 ? 20.332 30.368 91.434 1.00 30.33 55 GLY A C 1
ATOM 382 O O . GLY A 1 55 ? 20.153 29.410 90.696 1.00 31.35 55 GLY A O 1
ATOM 383 N N . VAL A 1 56 ? 20.879 30.248 92.641 1.00 30.31 56 VAL A N 1
ATOM 384 C CA . VAL A 1 56 ? 21.228 28.931 93.190 1.00 28.95 56 VAL A CA 1
ATOM 385 C C . VAL A 1 56 ? 20.439 28.800 94.503 1.00 28.97 56 VAL A C 1
ATOM 386 O O . VAL A 1 56 ? 20.018 29.796 95.085 1.00 27.11 56 VAL A O 1
ATOM 390 N N . GLU A 1 57 ? 20.255 27.557 94.928 1.00 30.27 57 GLU A N 1
ATOM 391 C CA . GLU A 1 57 ? 19.598 27.196 96.180 1.00 32.28 57 GLU A CA 1
ATOM 392 C C . GLU A 1 57 ? 20.540 27.701 97.266 1.00 31.97 57 GLU A C 1
ATOM 393 O O . GLU A 1 57 ? 21.763 27.516 97.166 1.00 33.05 57 GLU A O 1
ATOM 399 N N . ALA A 1 58 ? 19.987 28.373 98.269 1.00 31.10 58 ALA A N 1
ATOM 400 C CA . ALA A 1 58 ? 20.756 28.919 99.381 1.00 31.28 58 ALA A CA 1
ATOM 401 C C . ALA A 1 58 ? 19.849 28.990 100.614 1.00 31.15 58 ALA A C 1
ATOM 402 O O . ALA A 1 58 ? 18.632 29.194 100.496 1.00 29.93 58 ALA A O 1
ATOM 404 N N . ARG A 1 59 ? 20.444 28.821 101.794 1.00 29.46 59 ARG A N 1
ATOM 405 C CA . ARG A 1 59 ? 19.696 28.832 103.038 1.00 29.10 59 ARG A CA 1
ATOM 406 C C . ARG A 1 59 ? 20.626 29.395 104.093 1.00 27.44 59 ARG A C 1
ATOM 407 O O . ARG A 1 59 ? 21.833 29.244 103.985 1.00 25.72 59 ARG A O 1
ATOM 415 N N . SER A 1 60 ? 20.064 30.037 105.104 1.00 24.96 60 SER A N 1
ATOM 416 C CA . SER A 1 60 ? 20.855 30.641 106.151 1.00 26.25 60 SER A CA 1
ATOM 417 C C . SER A 1 60 ? 20.729 29.937 107.485 1.00 25.99 60 SER A C 1
ATOM 418 O O . SER A 1 60 ? 19.698 29.325 107.757 1.00 26.79 60 SER A O 1
ATOM 421 N N . TYR A 1 61 ? 21.770 30.060 108.313 1.00 25.13 61 TYR A N 1
ATOM 422 C CA . TYR A 1 61 ? 21.818 29.452 109.657 1.00 23.68 61 TYR A CA 1
ATOM 423 C C . TYR A 1 61 ? 22.487 30.354 110.696 1.00 24.20 61 TYR A C 1
ATOM 424 O O . TYR A 1 61 ? 23.683 30.692 110.603 1.00 22.88 61 TYR A O 1
ATOM 433 N N . VAL A 1 62 ? 21.706 30.763 111.692 1.00 22.55 62 VAL A N 1
ATOM 434 C CA . VAL A 1 62 ? 22.218 31.588 112.746 1.00 21.58 62 VAL A CA 1
ATOM 435 C C . VAL A 1 62 ? 22.932 30.583 113.644 1.00 23.40 62 VAL A C 1
ATOM 436 O O . VAL A 1 62 ? 22.347 29.575 114.051 1.00 22.60 62 VAL A O 1
ATOM 440 N N . CYS A 1 63 ? 24.198 30.856 113.942 1.00 22.85 63 CYS A N 1
ATOM 441 C CA . CYS A 1 63 ? 24.986 29.921 114.725 1.00 21.90 63 CYS A CA 1
ATOM 442 C C . CYS A 1 63 ? 26.285 30.564 115.227 1.00 22.20 63 CYS A C 1
ATOM 443 O O . CYS A 1 63 ? 26.977 31.214 114.460 1.00 22.26 63 CYS A O 1
ATOM 446 N N . ASP A 1 64 ? 26.602 30.393 116.510 1.00 20.62 64 ASP A N 1
ATOM 447 C CA . ASP A 1 64 ? 27.813 30.931 117.114 1.00 20.46 64 ASP A CA 1
ATOM 448 C C . ASP A 1 64 ? 28.836 29.777 117.108 1.00 20.07 64 ASP A C 1
ATOM 449 O O . ASP A 1 64 ? 28.716 28.829 117.897 1.00 19.80 64 ASP A O 1
ATOM 454 N N . VAL A 1 65 ? 29.813 29.834 116.197 1.00 17.56 65 VAL A N 1
ATOM 455 C CA . VAL A 1 65 ? 30.782 28.742 116.090 1.00 17.29 65 VAL A CA 1
ATOM 456 C C . VAL A 1 65 ? 31.488 28.430 117.409 1.00 15.03 65 VAL A C 1
ATOM 457 O O . VAL A 1 65 ? 32.035 27.346 117.551 1.00 15.32 65 VAL A O 1
ATOM 461 N N . THR A 1 66 ? 31.452 29.326 118.396 1.00 17.44 66 THR A N 1
ATOM 462 C CA . THR A 1 66 ? 32.112 28.991 119.673 1.00 18.28 66 THR A CA 1
ATOM 463 C C . THR A 1 66 ? 31.304 27.999 120.495 1.00 18.51 66 THR A C 1
ATOM 464 O O . THR A 1 66 ? 31.802 27.478 121.494 1.00 17.90 66 THR A O 1
ATOM 468 N N . SER A 1 67 ? 30.049 27.769 120.100 1.00 19.66 67 SER A N 1
ATOM 469 C CA . SER A 1 67 ? 29.193 26.789 120.784 1.00 18.68 67 SER A CA 1
ATOM 470 C C . SER A 1 67 ? 29.244 25.470 120.013 1.00 17.31 67 SER A C 1
ATOM 471 O O . SER A 1 67 ? 28.623 25.334 118.972 1.00 17.42 67 SER A O 1
ATOM 474 N N . GLU A 1 68 ? 29.960 24.470 120.503 1.00 16.74 68 GLU A N 1
ATOM 475 C CA . GLU A 1 68 ? 29.988 23.254 119.710 1.00 15.91 68 GLU A CA 1
ATOM 476 C C . GLU A 1 68 ? 28.624 22.619 119.485 1.00 16.87 68 GLU A C 1
ATOM 477 O O . GLU A 1 68 ? 28.360 22.062 118.405 1.00 16.91 68 GLU A O 1
ATOM 483 N N . GLU A 1 69 ? 27.746 22.686 120.477 1.00 16.66 69 GLU A N 1
ATOM 484 C CA . GLU A 1 69 ? 26.438 22.081 120.322 1.00 18.79 69 GLU A CA 1
ATOM 485 C C . GLU A 1 69 ? 25.719 22.775 119.165 1.00 18.16 69 GLU A C 1
ATOM 486 O O . GLU A 1 69 ? 25.114 22.125 118.335 1.00 18.36 69 GLU A O 1
ATOM 492 N N . ALA A 1 70 ? 25.811 24.097 119.086 1.00 16.77 70 ALA A N 1
ATOM 493 C CA . ALA A 1 70 ? 25.149 24.791 117.979 1.00 17.18 70 ALA A CA 1
ATOM 494 C C . ALA A 1 70 ? 25.785 24.393 116.648 1.00 16.62 70 ALA A C 1
ATOM 495 O O . ALA A 1 70 ? 25.088 24.124 115.662 1.00 17.30 70 ALA A O 1
ATOM 497 N N . VAL A 1 71 ? 27.117 24.293 116.618 1.00 17.10 71 VAL A N 1
ATOM 498 C CA . VAL A 1 71 ? 27.791 23.907 115.378 1.00 15.82 71 VAL A CA 1
ATOM 499 C C . VAL A 1 71 ? 27.337 22.528 114.867 1.00 14.60 71 VAL A C 1
ATOM 500 O O . VAL A 1 71 ? 27.002 22.376 113.715 1.00 15.89 71 VAL A O 1
ATOM 504 N N . ILE A 1 72 ? 27.335 21.513 115.723 1.00 14.56 72 ILE A N 1
ATOM 505 C CA . ILE A 1 72 ? 26.895 20.177 115.313 1.00 14.03 72 ILE A CA 1
ATOM 506 C C . ILE A 1 72 ? 25.423 20.190 114.870 1.00 14.63 72 ILE A C 1
ATOM 507 O O . ILE A 1 72 ? 25.036 19.580 113.873 1.00 15.18 72 ILE A O 1
ATOM 512 N N . GLY A 1 73 ? 24.590 20.901 115.622 1.00 17.14 73 GLY A N 1
ATOM 513 C CA . GLY A 1 73 ? 23.190 20.940 115.267 1.00 17.43 73 GLY A CA 1
ATOM 514 C C . GLY A 1 73 ? 23.008 21.590 113.912 1.00 18.93 73 GLY A C 1
ATOM 515 O O . GLY A 1 73 ? 22.228 21.109 113.086 1.00 18.68 73 GLY A O 1
ATOM 516 N N . THR A 1 74 ? 23.752 22.673 113.672 1.00 19.88 74 THR A N 1
ATOM 517 C CA . THR A 1 74 ? 23.619 23.376 112.397 1.00 19.49 74 THR A CA 1
ATOM 518 C C . THR A 1 74 ? 24.098 22.523 111.240 1.00 19.54 74 THR A C 1
ATOM 519 O O . THR A 1 74 ? 23.455 22.489 110.171 1.00 19.10 74 THR A O 1
ATOM 523 N N . VAL A 1 75 ? 25.218 21.828 111.439 1.00 18.36 75 VAL A N 1
ATOM 524 C CA . VAL A 1 75 ? 25.770 20.983 110.377 1.00 17.50 75 VAL A CA 1
ATOM 525 C C . VAL A 1 75 ? 24.807 19.879 110.010 1.00 17.43 75 VAL A C 1
ATOM 526 O O . VAL A 1 75 ? 24.607 19.576 108.826 1.00 17.51 75 VAL A O 1
ATOM 530 N N . ASP A 1 76 ? 24.191 19.286 111.008 1.00 18.55 76 ASP A N 1
ATOM 531 C CA . ASP A 1 76 ? 23.210 18.233 110.773 1.00 19.20 76 ASP A CA 1
ATOM 532 C C . ASP A 1 76 ? 22.061 18.822 109.939 1.00 18.56 76 ASP A C 1
ATOM 533 O O . ASP A 1 76 ? 21.541 18.197 109.022 1.00 17.86 76 ASP A O 1
ATOM 538 N N . SER A 1 77 ? 21.671 20.046 110.258 1.00 17.82 77 SER A N 1
ATOM 539 C CA . SER A 1 77 ? 20.570 20.657 109.514 1.00 19.07 77 SER A CA 1
ATOM 540 C C . SER A 1 77 ? 20.982 20.889 108.076 1.00 18.45 77 SER A C 1
ATOM 541 O O . SER A 1 77 ? 20.207 20.640 107.139 1.00 17.58 77 SER A O 1
ATOM 544 N N . VAL A 1 78 ? 22.229 21.320 107.887 1.00 17.54 78 VAL A N 1
ATOM 545 C CA . VAL A 1 78 ? 22.700 21.582 106.540 1.00 17.08 78 VAL A CA 1
ATOM 546 C C . VAL A 1 78 ? 22.668 20.293 105.746 1.00 18.10 78 VAL A C 1
ATOM 547 O O . VAL A 1 78 ? 22.208 20.294 104.603 1.00 17.98 78 VAL A O 1
ATOM 551 N N . VAL A 1 79 ? 23.085 19.175 106.350 1.00 17.89 79 VAL A N 1
ATOM 552 C CA . VAL A 1 79 ? 23.087 17.910 105.596 1.00 19.53 79 VAL A CA 1
ATOM 553 C C . VAL A 1 79 ? 21.677 17.434 105.304 1.00 22.34 79 VAL A C 1
ATOM 554 O O . VAL A 1 79 ? 21.431 16.743 104.312 1.00 21.60 79 VAL A O 1
ATOM 558 N N . ARG A 1 80 ? 20.747 17.844 106.162 1.00 24.61 80 ARG A N 1
ATOM 559 C CA . ARG A 1 80 ? 19.343 17.493 105.977 1.00 25.64 80 ARG A CA 1
ATOM 560 C C . ARG A 1 80 ? 18.793 18.313 104.814 1.00 25.07 80 ARG A C 1
ATOM 561 O O . ARG A 1 80 ? 18.212 17.778 103.882 1.00 23.65 80 ARG A O 1
ATOM 569 N N . ASP A 1 81 ? 19.008 19.622 104.869 1.00 25.30 81 ASP A N 1
ATOM 570 C CA . ASP A 1 81 ? 18.514 20.525 103.836 1.00 24.18 81 ASP A CA 1
ATOM 571 C C . ASP A 1 81 ? 19.160 20.383 102.427 1.00 25.85 81 ASP A C 1
ATOM 572 O O . ASP A 1 81 ? 18.445 20.477 101.409 1.00 25.83 81 ASP A O 1
ATOM 577 N N . PHE A 1 82 ? 20.474 20.141 102.349 1.00 22.63 82 PHE A N 1
ATOM 578 C CA . PHE A 1 82 ? 21.128 19.984 101.036 1.00 22.91 82 PHE A CA 1
ATOM 579 C C . PHE A 1 82 ? 21.514 18.577 100.704 1.00 22.54 82 PHE A C 1
ATOM 580 O O . PHE A 1 82 ? 21.797 18.286 99.551 1.00 24.17 82 PHE A O 1
ATOM 588 N N . GLY A 1 83 ? 21.555 17.703 101.701 1.00 23.21 83 GLY A N 1
ATOM 589 C CA . GLY A 1 83 ? 21.940 16.325 101.436 1.00 23.02 83 GLY A CA 1
ATOM 590 C C . GLY A 1 83 ? 23.433 15.993 101.535 1.00 22.73 83 GLY A C 1
ATOM 591 O O . GLY A 1 83 ? 23.820 14.841 101.771 1.00 22.72 83 GLY A O 1
ATOM 592 N N . LYS A 1 84 ? 24.292 16.979 101.350 1.00 21.74 84 LYS A N 1
ATOM 593 C CA . LYS A 1 84 ? 25.729 16.713 101.438 1.00 20.66 84 LYS A CA 1
ATOM 594 C C . LYS A 1 84 ? 26.469 18.031 101.671 1.00 20.17 84 LYS A C 1
ATOM 595 O O . LYS A 1 84 ? 25.848 19.113 101.621 1.00 17.69 84 LYS A O 1
ATOM 601 N N . ILE A 1 85 ? 27.762 17.958 102.016 1.00 18.93 85 ILE A N 1
ATOM 602 C CA . ILE A 1 85 ? 28.534 19.194 102.145 1.00 17.78 85 ILE A CA 1
ATOM 603 C C . ILE A 1 85 ? 29.843 18.880 101.426 1.00 18.65 85 ILE A C 1
ATOM 604 O O . ILE A 1 85 ? 30.715 18.217 101.987 1.00 16.98 85 ILE A O 1
ATOM 609 N N . ASP A 1 86 ? 29.945 19.292 100.158 1.00 17.82 86 ASP A N 1
ATOM 610 C CA . ASP A 1 86 ? 31.142 19.031 99.372 1.00 16.58 86 ASP A CA 1
ATOM 611 C C . ASP A 1 86 ? 32.268 19.997 99.733 1.00 15.51 86 ASP A C 1
ATOM 612 O O . ASP A 1 86 ? 33.433 19.616 99.780 1.00 15.68 86 ASP A O 1
ATOM 617 N N . PHE A 1 87 ? 31.916 21.245 99.949 1.00 14.58 87 PHE A N 1
ATOM 618 C CA . PHE A 1 87 ? 32.908 22.289 100.228 1.00 15.76 87 PHE A CA 1
ATOM 619 C C . PHE A 1 87 ? 32.716 23.069 101.492 1.00 15.02 87 PHE A C 1
ATOM 620 O O . PHE A 1 87 ? 31.580 23.434 101.852 1.00 16.35 87 PHE A O 1
ATOM 628 N N . LEU A 1 88 ? 33.819 23.429 102.129 1.00 14.38 88 LEU A N 1
ATOM 629 C CA . LEU A 1 88 ? 33.741 24.239 103.317 1.00 15.05 88 LEU A CA 1
ATOM 630 C C . LEU A 1 88 ? 34.652 25.457 103.247 1.00 14.33 88 LEU A C 1
ATOM 631 O O . LEU A 1 88 ? 35.851 25.326 102.982 1.00 13.12 88 LEU A O 1
ATOM 636 N N . PHE A 1 89 ? 34.099 26.637 103.498 1.00 13.68 89 PHE A N 1
ATOM 637 C CA . PHE A 1 89 ? 34.940 27.838 103.572 1.00 14.96 89 PHE A CA 1
ATOM 638 C C . PHE A 1 89 ? 34.807 28.227 105.034 1.00 15.16 89 PHE A C 1
ATOM 639 O O . PHE A 1 89 ? 33.836 28.850 105.451 1.00 15.94 89 PHE A O 1
ATOM 647 N N . ASN A 1 90 ? 35.794 27.813 105.833 1.00 14.17 90 ASN A N 1
ATOM 648 C CA . ASN A 1 90 ? 35.844 28.022 107.297 1.00 13.70 90 ASN A CA 1
ATOM 649 C C . ASN A 1 90 ? 36.489 29.366 107.499 1.00 14.51 90 ASN A C 1
ATOM 650 O O . ASN A 1 90 ? 37.721 29.471 107.701 1.00 13.07 90 ASN A O 1
ATOM 655 N N . ASN A 1 91 ? 35.627 30.374 107.554 1.00 14.13 91 ASN A N 1
ATOM 656 C CA . ASN A 1 91 ? 36.029 31.761 107.493 1.00 15.19 91 ASN A CA 1
ATOM 657 C C . ASN A 1 91 ? 35.613 32.762 108.567 1.00 17.00 91 ASN A C 1
ATOM 658 O O . ASN A 1 91 ? 36.250 33.811 108.689 1.00 18.61 91 ASN A O 1
ATOM 663 N N . ALA A 1 92 ? 34.586 32.450 109.371 1.00 15.30 92 ALA A N 1
ATOM 664 C CA . ALA A 1 92 ? 34.219 33.359 110.436 1.00 15.57 92 ALA A CA 1
ATOM 665 C C . ALA A 1 92 ? 35.447 33.656 111.297 1.00 16.30 92 ALA A C 1
ATOM 666 O O . ALA A 1 92 ? 36.232 32.767 111.576 1.00 12.93 92 ALA A O 1
ATOM 668 N N . GLY A 1 93 ? 35.578 34.909 111.720 1.00 14.17 93 GLY A N 1
ATOM 669 C CA . GLY A 1 93 ? 36.672 35.310 112.571 1.00 15.94 93 GLY A CA 1
ATOM 670 C C . GLY A 1 93 ? 36.426 36.680 113.178 1.00 16.97 93 GLY A C 1
ATOM 671 O O . GLY A 1 93 ? 35.555 37.430 112.698 1.00 18.11 93 GLY A O 1
ATOM 672 N N . TYR A 1 94 ? 37.183 36.998 114.220 1.00 15.76 94 TYR A N 1
ATOM 673 C CA . TYR A 1 94 ? 37.106 38.267 114.923 1.00 18.87 94 TYR A CA 1
ATOM 674 C C . TYR A 1 94 ? 38.504 38.889 114.862 1.00 20.26 94 TYR A C 1
ATOM 675 O O . TYR A 1 94 ? 39.508 38.216 115.131 1.00 19.95 94 TYR A O 1
ATOM 684 N N . GLN A 1 95 ? 38.583 40.174 114.530 1.00 22.40 95 GLN A N 1
ATOM 685 C CA . GLN A 1 95 ? 39.894 40.825 114.403 1.00 24.07 95 GLN A CA 1
ATOM 686 C C . GLN A 1 95 ? 40.714 41.104 115.666 1.00 23.48 95 GLN A C 1
ATOM 687 O O . GLN A 1 95 ? 41.939 41.263 115.600 1.00 22.78 95 GLN A O 1
ATOM 693 N N . GLY A 1 96 ? 40.041 41.194 116.809 1.00 23.31 96 GLY A N 1
ATOM 694 C CA . GLY A 1 96 ? 40.720 41.440 118.072 1.00 20.56 96 GLY A CA 1
ATOM 695 C C . GLY A 1 96 ? 41.076 42.886 118.383 1.00 21.86 96 GLY A C 1
ATOM 696 O O . GLY A 1 96 ? 40.914 43.777 117.551 1.00 22.34 96 GLY A O 1
ATOM 697 N N . ALA A 1 97 ? 41.561 43.130 119.598 1.00 20.37 97 ALA A N 1
ATOM 698 C CA . ALA A 1 97 ? 41.983 44.466 119.968 1.00 20.82 97 ALA A CA 1
ATOM 699 C C . ALA A 1 97 ? 43.336 44.755 119.290 1.00 20.95 97 ALA A C 1
ATOM 700 O O . ALA A 1 97 ? 43.977 43.863 118.683 1.00 18.18 97 ALA A O 1
ATOM 702 N N . PHE A 1 98 ? 43.761 46.009 119.348 1.00 21.27 98 PHE A N 1
ATOM 703 C CA . PHE A 1 98 ? 45.042 46.363 118.792 1.00 21.43 98 PHE A CA 1
ATOM 704 C C . PHE A 1 98 ? 45.811 47.003 119.930 1.00 21.66 98 PHE A C 1
ATOM 705 O O . PHE A 1 98 ? 45.458 48.082 120.402 1.00 22.71 98 PHE A O 1
ATOM 713 N N . ALA A 1 99 ? 46.830 46.321 120.425 1.00 21.13 99 ALA A N 1
ATOM 714 C CA . ALA A 1 99 ? 47.639 46.903 121.475 1.00 21.01 99 ALA A CA 1
ATOM 715 C C . ALA A 1 99 ? 48.944 46.162 121.628 1.00 21.32 99 ALA A C 1
ATOM 716 O O . ALA A 1 99 ? 49.000 44.955 121.370 1.00 21.51 99 ALA A O 1
ATOM 718 N N . PRO A 1 100 ? 50.006 46.856 122.100 1.00 21.79 100 PRO A N 1
ATOM 719 C CA . PRO A 1 100 ? 51.302 46.185 122.274 1.00 21.34 100 PRO A CA 1
ATOM 720 C C . PRO A 1 100 ? 51.073 45.078 123.270 1.00 21.41 100 PRO A C 1
ATOM 721 O O . PRO A 1 100 ? 50.222 45.199 124.142 1.00 20.44 100 PRO A O 1
ATOM 725 N N . VAL A 1 101 ? 51.835 43.989 123.149 1.00 21.11 101 VAL A N 1
ATOM 726 C CA . VAL A 1 101 ? 51.627 42.841 124.014 1.00 19.61 101 VAL A CA 1
ATOM 727 C C . VAL A 1 101 ? 51.553 43.139 125.510 1.00 19.40 101 VAL A C 1
ATOM 728 O O . VAL A 1 101 ? 50.706 42.560 126.208 1.00 18.49 101 VAL A O 1
ATOM 732 N N . GLN A 1 102 ? 52.429 44.007 126.019 1.00 18.55 102 GLN A N 1
ATOM 733 C CA . GLN A 1 102 ? 52.450 44.309 127.450 1.00 19.44 102 GLN A CA 1
ATOM 734 C C . GLN A 1 102 ? 51.159 44.959 127.992 1.00 20.58 102 GLN A C 1
ATOM 735 O O . GLN A 1 102 ? 50.907 44.938 129.186 1.00 19.93 102 GLN A O 1
ATOM 741 N N . ASP A 1 103 ? 50.354 45.507 127.092 1.00 20.66 103 ASP A N 1
ATOM 742 C CA . ASP A 1 103 ? 49.082 46.149 127.417 1.00 22.28 103 ASP A CA 1
ATOM 743 C C . ASP A 1 103 ? 47.910 45.401 126.765 1.00 21.35 103 ASP A C 1
ATOM 744 O O . ASP A 1 103 ? 46.796 45.914 126.769 1.00 21.78 103 ASP A O 1
ATOM 749 N N . TYR A 1 104 ? 48.138 44.239 126.156 1.00 19.77 104 TYR A N 1
ATOM 750 C CA . TYR A 1 104 ? 47.037 43.549 125.486 1.00 18.97 104 TYR A CA 1
ATOM 751 C C . TYR A 1 104 ? 45.957 43.066 126.443 1.00 19.10 104 TYR A C 1
ATOM 752 O O . TYR A 1 104 ? 46.229 42.306 127.370 1.00 18.22 104 TYR A O 1
ATOM 761 N N . PRO A 1 105 ? 44.699 43.460 126.199 1.00 19.89 105 PRO A N 1
ATOM 762 C CA . PRO A 1 105 ? 43.635 43.025 127.107 1.00 20.09 105 PRO A CA 1
ATOM 763 C C . PRO A 1 105 ? 43.454 41.503 127.153 1.00 20.66 105 PRO A C 1
ATOM 764 O O . PRO A 1 105 ? 43.063 40.889 126.174 1.00 19.67 105 PRO A O 1
ATOM 768 N N . SER A 1 106 ? 43.703 40.926 128.325 1.00 20.74 106 SER A N 1
ATOM 769 C CA . SER A 1 106 ? 43.672 39.480 128.511 1.00 21.12 106 SER A CA 1
ATOM 770 C C . SER A 1 106 ? 42.378 38.737 128.236 1.00 22.70 106 SER A C 1
ATOM 771 O O . SER A 1 106 ? 42.416 37.577 127.819 1.00 20.44 106 SER A O 1
ATOM 774 N N . ASP A 1 107 ? 41.234 39.383 128.478 1.00 22.06 107 ASP A N 1
ATOM 775 C CA . ASP A 1 107 ? 39.947 38.744 128.205 1.00 23.63 107 ASP A CA 1
ATOM 776 C C . ASP A 1 107 ? 39.790 38.639 126.676 1.00 23.33 107 ASP A C 1
ATOM 777 O O . ASP A 1 107 ? 39.339 37.614 126.153 1.00 22.61 107 ASP A O 1
ATOM 782 N N . ASP A 1 108 ? 40.125 39.724 125.972 1.00 21.72 108 ASP A N 1
ATOM 783 C CA . ASP A 1 108 ? 40.046 39.756 124.513 1.00 20.61 108 ASP A CA 1
ATOM 784 C C . ASP A 1 108 ? 41.006 38.701 123.932 1.00 18.21 108 ASP A C 1
ATOM 785 O O . ASP A 1 108 ? 40.682 38.053 122.955 1.00 17.90 108 ASP A O 1
ATOM 790 N N . PHE A 1 109 ? 42.152 38.510 124.583 1.00 17.24 109 PHE A N 1
ATOM 791 C CA . PHE A 1 109 ? 43.143 37.550 124.075 1.00 17.89 109 PHE A CA 1
ATOM 792 C C . PHE A 1 109 ? 42.487 36.192 123.953 1.00 16.66 109 PHE A C 1
ATOM 793 O O . PHE A 1 109 ? 42.530 35.551 122.920 1.00 15.26 109 PHE A O 1
ATOM 801 N N . ALA A 1 110 ? 41.813 35.790 125.015 1.00 17.48 110 ALA A N 1
ATOM 802 C CA . ALA A 1 110 ? 41.128 34.495 125.052 1.00 17.66 110 ALA A CA 1
ATOM 803 C C . ALA A 1 110 ? 39.953 34.454 124.101 1.00 17.28 110 ALA A C 1
ATOM 804 O O . ALA A 1 110 ? 39.705 33.444 123.454 1.00 15.64 110 ALA A O 1
ATOM 806 N N . ARG A 1 111 ? 39.221 35.557 123.993 1.00 17.80 111 ARG A N 1
ATOM 807 C CA . ARG A 1 111 ? 38.076 35.567 123.085 1.00 17.78 111 ARG A CA 1
ATOM 808 C C . ARG A 1 111 ? 38.554 35.337 121.641 1.00 18.56 111 ARG A C 1
ATOM 809 O O . ARG A 1 111 ? 37.913 34.595 120.845 1.00 15.77 111 ARG A O 1
ATOM 817 N N . VAL A 1 112 ? 39.670 35.990 121.279 1.00 17.98 112 VAL A N 1
ATOM 818 C CA . VAL A 1 112 ? 40.205 35.803 119.921 1.00 16.89 112 VAL A CA 1
ATOM 819 C C . VAL A 1 112 ? 40.488 34.314 119.625 1.00 15.99 112 VAL A C 1
ATOM 820 O O . VAL A 1 112 ? 40.049 33.785 118.604 1.00 16.91 112 VAL A O 1
ATOM 824 N N . LEU A 1 113 ? 41.245 33.661 120.498 1.00 14.96 113 LEU A N 1
ATOM 825 C CA . LEU A 1 113 ? 41.546 32.236 120.320 1.00 14.64 113 LEU A CA 1
ATOM 826 C C . LEU A 1 113 ? 40.300 31.383 120.199 1.00 13.92 113 LEU A C 1
ATOM 827 O O . LEU A 1 113 ? 40.202 30.551 119.315 1.00 12.61 113 LEU A O 1
ATOM 832 N N . THR A 1 114 ? 39.319 31.602 121.079 1.00 14.15 114 THR A N 1
ATOM 833 C CA . THR A 1 114 ? 38.102 30.817 121.063 1.00 14.69 114 THR A CA 1
ATOM 834 C C . THR A 1 114 ? 37.298 30.950 119.803 1.00 14.59 114 THR A C 1
ATOM 835 O O . THR A 1 114 ? 36.779 29.967 119.293 1.00 15.39 114 THR A O 1
ATOM 839 N N . ILE A 1 115 ? 37.210 32.149 119.247 1.00 15.43 115 ILE A N 1
ATOM 840 C CA . ILE A 1 115 ? 36.434 32.313 118.005 1.00 13.49 115 ILE A CA 1
ATOM 841 C C . ILE A 1 115 ? 37.216 31.856 116.764 1.00 14.26 115 ILE A C 1
ATOM 842 O O . ILE A 1 115 ? 36.738 31.023 115.972 1.00 12.24 115 ILE A O 1
ATOM 847 N N . ASN A 1 116 ? 38.446 32.352 116.649 1.00 12.72 116 ASN A N 1
ATOM 848 C CA . ASN A 1 116 ? 39.268 32.071 115.490 1.00 13.77 116 ASN A CA 1
ATOM 849 C C . ASN A 1 116 ? 39.919 30.709 115.415 1.00 13.91 116 ASN A C 1
ATOM 850 O O . ASN A 1 116 ? 40.248 30.272 114.312 1.00 17.39 116 ASN A O 1
ATOM 855 N N . VAL A 1 117 ? 40.124 30.043 116.543 1.00 12.93 117 VAL A N 1
ATOM 856 C CA . VAL A 1 117 ? 40.743 28.687 116.505 1.00 12.37 117 VAL A CA 1
ATOM 857 C C . VAL A 1 117 ? 39.756 27.609 116.955 1.00 12.14 117 VAL A C 1
ATOM 858 O O . VAL A 1 117 ? 39.367 26.721 116.194 1.00 13.32 117 VAL A O 1
ATOM 862 N N . THR A 1 118 ? 39.323 27.693 118.204 1.00 11.62 118 THR A N 1
ATOM 863 C CA . THR A 1 118 ? 38.393 26.676 118.711 1.00 12.20 118 THR A CA 1
ATOM 864 C C . THR A 1 118 ? 37.102 26.621 117.875 1.00 11.78 118 THR A C 1
ATOM 865 O O . THR A 1 118 ? 36.637 25.539 117.506 1.00 11.43 118 THR A O 1
ATOM 869 N N . GLY A 1 119 ? 36.523 27.782 117.556 1.00 12.67 119 GLY A N 1
ATOM 870 C CA . GLY A 1 119 ? 35.326 27.769 116.744 1.00 11.08 119 GLY A CA 1
ATOM 871 C C . GLY A 1 119 ? 35.580 27.224 115.336 1.00 11.19 119 GLY A C 1
ATOM 872 O O . GLY A 1 119 ? 34.767 26.489 114.830 1.00 12.60 119 GLY A O 1
ATOM 873 N N . ALA A 1 120 ? 36.715 27.554 114.716 1.00 9.35 120 ALA A N 1
ATOM 874 C CA . ALA A 1 120 ? 37.002 27.060 113.363 1.00 11.02 120 ALA A CA 1
ATOM 875 C C . ALA A 1 120 ? 37.195 25.562 113.508 1.00 10.62 120 ALA A C 1
ATOM 876 O O . ALA A 1 120 ? 36.858 24.812 112.635 1.00 10.11 120 ALA A O 1
ATOM 878 N N . PHE A 1 121 ? 37.767 25.142 114.644 1.00 10.58 121 PHE A N 1
ATOM 879 C CA . PHE A 1 121 ? 37.969 23.723 114.852 1.00 11.01 121 PHE A CA 1
ATOM 880 C C . PHE A 1 121 ? 36.606 23.013 115.021 1.00 11.08 121 PHE A C 1
ATOM 881 O O . PHE A 1 121 ? 36.399 21.895 114.509 1.00 12.72 121 PHE A O 1
ATOM 889 N N . HIS A 1 122 ? 35.684 23.628 115.775 1.00 11.60 122 HIS A N 1
ATOM 890 C CA . HIS A 1 122 ? 34.385 22.992 115.968 1.00 11.93 122 HIS A CA 1
ATOM 891 C C . HIS A 1 122 ? 33.783 22.705 114.606 1.00 11.90 122 HIS A C 1
ATOM 892 O O . HIS A 1 122 ? 33.287 21.583 114.351 1.00 11.86 122 HIS A O 1
ATOM 899 N N . VAL A 1 123 ? 33.812 23.713 113.726 1.00 10.92 123 VAL A N 1
ATOM 900 C CA . VAL A 1 123 ? 33.236 23.576 112.391 1.00 10.23 123 VAL A CA 1
ATOM 901 C C . VAL A 1 123 ? 33.946 22.492 111.580 1.00 11.13 123 VAL A C 1
ATOM 902 O O . VAL A 1 123 ? 33.307 21.650 110.988 1.00 10.65 123 VAL A O 1
ATOM 906 N N . LEU A 1 124 ? 35.283 22.529 111.583 1.00 11.58 124 LEU A N 1
ATOM 907 C CA . LEU A 1 124 ? 36.118 21.578 110.824 1.00 12.58 124 LEU A CA 1
ATOM 908 C C . LEU A 1 124 ? 35.849 20.146 111.204 1.00 12.82 124 LEU A C 1
ATOM 909 O O . LEU A 1 124 ? 35.727 19.282 110.329 1.00 14.05 124 LEU A O 1
ATOM 914 N N . LYS A 1 125 ? 35.792 19.898 112.514 1.00 11.12 125 LYS A N 1
ATOM 915 C CA . LYS A 1 125 ? 35.504 18.562 113.025 1.00 13.12 125 LYS A CA 1
ATOM 916 C C . LYS A 1 125 ? 34.149 18.062 112.538 1.00 13.88 125 LYS A C 1
ATOM 917 O O . LYS A 1 125 ? 34.057 16.998 111.919 1.00 15.45 125 LYS A O 1
ATOM 923 N N . ALA A 1 126 ? 33.092 18.811 112.846 1.00 11.95 126 ALA A N 1
ATOM 924 C CA . ALA A 1 126 ? 31.744 18.359 112.466 1.00 12.66 126 ALA A CA 1
ATOM 925 C C . ALA A 1 126 ? 31.578 18.134 110.953 1.00 13.98 126 ALA A C 1
ATOM 926 O O . ALA A 1 126 ? 30.983 17.128 110.502 1.00 12.01 126 ALA A O 1
ATOM 928 N N . VAL A 1 127 ? 32.130 19.055 110.163 1.00 13.78 127 VAL A N 1
ATOM 929 C CA . VAL A 1 127 ? 32.008 18.915 108.742 1.00 13.68 127 VAL A CA 1
ATOM 930 C C . VAL A 1 127 ? 32.898 17.788 108.202 1.00 14.36 127 VAL A C 1
ATOM 931 O O . VAL A 1 127 ? 32.496 17.105 107.268 1.00 13.75 127 VAL A O 1
ATOM 935 N N . SER A 1 128 ? 34.092 17.579 108.770 1.00 14.79 128 SER A N 1
ATOM 936 C CA . SER A 1 128 ? 34.936 16.511 108.222 1.00 12.16 128 SER A CA 1
ATOM 937 C C . SER A 1 128 ? 34.286 15.162 108.477 1.00 13.74 128 SER A C 1
ATOM 938 O O . SER A 1 128 ? 34.451 14.190 107.699 1.00 15.97 128 SER A O 1
ATOM 941 N N . ARG A 1 129 ? 33.525 15.083 109.559 1.00 13.92 129 ARG A N 1
ATOM 942 C CA . ARG A 1 129 ? 32.839 13.833 109.834 1.00 13.44 129 ARG A CA 1
ATOM 943 C C . ARG A 1 129 ? 31.873 13.556 108.684 1.00 13.41 129 ARG A C 1
ATOM 944 O O . ARG A 1 129 ? 31.783 12.450 108.216 1.00 12.36 129 ARG A O 1
ATOM 952 N N . GLN A 1 130 ? 31.184 14.583 108.222 1.00 14.24 130 GLN A N 1
ATOM 953 C CA . GLN A 1 130 ? 30.247 14.427 107.097 1.00 14.83 130 GLN A CA 1
ATOM 954 C C . GLN A 1 130 ? 31.040 14.067 105.856 1.00 15.57 130 GLN A C 1
ATOM 955 O O . GLN A 1 130 ? 30.708 13.113 105.148 1.00 17.71 130 GLN A O 1
ATOM 961 N N . MET A 1 131 ? 32.096 14.841 105.590 1.00 15.92 131 MET A N 1
ATOM 962 C CA . MET A 1 131 ? 32.920 14.581 104.395 1.00 15.33 131 MET A CA 1
ATOM 963 C C . MET A 1 131 ? 33.495 13.176 104.389 1.00 15.31 131 MET A C 1
ATOM 964 O O . MET A 1 131 ? 33.632 12.557 103.332 1.00 15.45 131 MET A O 1
ATOM 969 N N . ILE A 1 132 ? 33.825 12.654 105.560 1.00 14.66 132 ILE A N 1
ATOM 970 C CA . ILE A 1 132 ? 34.365 11.298 105.582 1.00 15.45 132 ILE A CA 1
ATOM 971 C C . ILE A 1 132 ? 33.284 10.333 105.108 1.00 16.26 132 ILE A C 1
ATOM 972 O O . ILE A 1 132 ? 33.562 9.405 104.380 1.00 17.27 132 ILE A O 1
ATOM 977 N N . THR A 1 133 ? 32.051 10.561 105.551 1.00 17.94 133 THR A N 1
ATOM 978 C CA . THR A 1 133 ? 30.900 9.767 105.144 1.00 17.77 133 THR A CA 1
ATOM 979 C C . THR A 1 133 ? 30.755 9.719 103.621 1.00 18.64 133 THR A C 1
ATOM 980 O O . THR A 1 133 ? 30.333 8.703 103.083 1.00 17.73 133 THR A O 1
ATOM 984 N N . GLN A 1 134 ? 31.082 10.819 102.943 1.00 18.49 134 GLN A N 1
ATOM 985 C CA . GLN A 1 134 ? 30.989 10.910 101.470 1.00 17.87 134 GLN A CA 1
ATOM 986 C C . GLN A 1 134 ? 32.250 10.460 100.776 1.00 18.32 134 GLN A C 1
ATOM 987 O O . GLN A 1 134 ? 32.251 10.174 99.574 1.00 19.03 134 GLN A O 1
ATOM 993 N N . ASN A 1 135 ? 33.312 10.333 101.556 1.00 19.02 135 ASN A N 1
ATOM 994 C CA . ASN A 1 135 ? 34.671 10.063 101.046 1.00 19.36 135 ASN A CA 1
ATOM 995 C C . ASN A 1 135 ? 34.947 11.092 99.973 1.00 17.71 135 ASN A C 1
ATOM 996 O O . ASN A 1 135 ? 35.450 10.792 98.889 1.00 17.79 135 ASN A O 1
ATOM 1001 N N . TYR A 1 136 ? 34.626 12.338 100.310 1.00 18.43 136 TYR A N 1
ATOM 1002 C CA . TYR A 1 136 ? 34.864 13.456 99.427 1.00 17.07 136 TYR A CA 1
ATOM 1003 C C . TYR A 1 136 ? 34.718 14.768 100.183 1.00 15.94 136 TYR A C 1
ATOM 1004 O O . TYR A 1 136 ? 33.769 14.950 100.954 1.00 16.55 136 TYR A O 1
ATOM 1013 N N . GLY A 1 137 ? 35.663 15.684 99.994 1.00 16.17 137 GLY A N 1
ATOM 1014 C CA . GLY A 1 137 ? 35.544 16.997 100.614 1.00 13.54 137 GLY A CA 1
ATOM 1015 C C . GLY A 1 137 ? 36.699 17.937 100.304 1.00 13.33 137 GLY A C 1
ATOM 1016 O O . GLY A 1 137 ? 37.800 17.480 100.104 1.00 13.77 137 GLY A O 1
ATOM 1017 N N . ARG A 1 138 ? 36.432 19.241 100.196 1.00 12.86 138 ARG A N 1
ATOM 1018 C CA . ARG A 1 138 ? 37.522 20.192 100.051 1.00 13.88 138 ARG A CA 1
ATOM 1019 C C . ARG A 1 138 ? 37.240 21.285 101.060 1.00 13.39 138 ARG A C 1
ATOM 1020 O O . ARG A 1 138 ? 36.101 21.752 101.233 1.00 13.20 138 ARG A O 1
ATOM 1028 N N . ILE A 1 139 ? 38.280 21.636 101.786 1.00 11.10 139 ILE A N 1
ATOM 1029 C CA . ILE A 1 139 ? 38.161 22.638 102.803 1.00 12.56 139 ILE A CA 1
ATOM 1030 C C . ILE A 1 139 ? 39.154 23.775 102.654 1.00 11.21 139 ILE A C 1
ATOM 1031 O O . ILE A 1 139 ? 40.337 23.559 102.352 1.00 13.09 139 ILE A O 1
ATOM 1036 N N . VAL A 1 140 ? 38.674 24.984 102.889 1.00 12.52 140 VAL A N 1
ATOM 1037 C CA . VAL A 1 140 ? 39.548 26.143 102.896 1.00 11.98 140 VAL A CA 1
ATOM 1038 C C . VAL A 1 140 ? 39.367 26.915 104.216 1.00 13.07 140 VAL A C 1
ATOM 1039 O O . VAL A 1 140 ? 38.254 27.335 104.545 1.00 12.70 140 VAL A O 1
ATOM 1043 N N . ASN A 1 141 ? 40.446 27.062 104.993 1.00 12.10 141 ASN A N 1
ATOM 1044 C CA . ASN A 1 141 ? 40.386 27.805 106.250 1.00 11.62 141 ASN A CA 1
ATOM 1045 C C . ASN A 1 141 ? 40.957 29.167 105.969 1.00 13.33 141 ASN A C 1
ATOM 1046 O O . ASN A 1 141 ? 41.954 29.277 105.256 1.00 13.99 141 ASN A O 1
ATOM 1051 N N . THR A 1 142 ? 40.368 30.206 106.530 1.00 13.34 142 THR A N 1
ATOM 1052 C CA . THR A 1 142 ? 40.929 31.529 106.299 1.00 13.62 142 THR A CA 1
ATOM 1053 C C . THR A 1 142 ? 41.964 31.849 107.357 1.00 13.64 142 THR A C 1
ATOM 1054 O O . THR A 1 142 ? 41.614 32.020 108.497 1.00 14.08 142 THR A O 1
ATOM 1058 N N . ALA A 1 143 ? 43.253 31.907 106.980 1.00 14.45 143 ALA A N 1
ATOM 1059 C CA . ALA A 1 143 ? 44.306 32.303 107.912 1.00 12.72 143 ALA A CA 1
ATOM 1060 C C . ALA A 1 143 ? 44.491 33.824 107.700 1.00 15.02 143 ALA A C 1
ATOM 1061 O O . ALA A 1 143 ? 43.532 34.578 107.653 1.00 17.64 143 ALA A O 1
ATOM 1063 N N . SER A 1 144 ? 45.726 34.266 107.494 1.00 14.60 144 SER A N 1
ATOM 1064 C CA . SER A 1 144 ? 46.002 35.696 107.302 1.00 14.01 144 SER A CA 1
ATOM 1065 C C . SER A 1 144 ? 47.488 35.900 107.288 1.00 14.18 144 SER A C 1
ATOM 1066 O O . SER A 1 144 ? 48.231 35.108 107.876 1.00 13.18 144 SER A O 1
ATOM 1069 N N . MET A 1 145 ? 47.950 36.957 106.656 1.00 12.66 145 MET A N 1
ATOM 1070 C CA . MET A 1 145 ? 49.396 37.175 106.717 1.00 12.38 145 MET A CA 1
ATOM 1071 C C . MET A 1 145 ? 49.845 37.383 108.160 1.00 12.17 145 MET A C 1
ATOM 1072 O O . MET A 1 145 ? 51.015 37.226 108.470 1.00 12.51 145 MET A O 1
ATOM 1077 N N . ALA A 1 146 ? 48.925 37.773 109.043 1.00 10.37 146 ALA A N 1
ATOM 1078 C CA . ALA A 1 146 ? 49.272 37.981 110.449 1.00 11.34 146 ALA A CA 1
ATOM 1079 C C . ALA A 1 146 ? 49.705 36.646 111.077 1.00 9.80 146 ALA A C 1
ATOM 1080 O O . ALA A 1 146 ? 50.426 36.623 112.071 1.00 10.67 146 ALA A O 1
ATOM 1082 N N . GLY A 1 147 ? 49.237 35.544 110.510 1.00 9.78 147 GLY A N 1
ATOM 1083 C CA . GLY A 1 147 ? 49.615 34.222 111.025 1.00 9.62 147 GLY A CA 1
ATOM 1084 C C . GLY A 1 147 ? 50.938 33.809 110.369 1.00 10.89 147 GLY A C 1
ATOM 1085 O O . GLY A 1 147 ? 51.699 33.033 110.935 1.00 10.36 147 GLY A O 1
ATOM 1086 N N . VAL A 1 148 ? 51.220 34.346 109.181 1.00 9.83 148 VAL A N 1
ATOM 1087 C CA . VAL A 1 148 ? 52.500 34.028 108.494 1.00 10.59 148 VAL A CA 1
ATOM 1088 C C . VAL A 1 148 ? 53.664 34.689 109.208 1.00 11.13 148 VAL A C 1
ATOM 1089 O O . VAL A 1 148 ? 54.733 34.113 109.359 1.00 10.51 148 VAL A O 1
ATOM 1093 N N . LYS A 1 149 ? 53.467 35.930 109.635 1.00 13.60 149 LYS A N 1
ATOM 1094 C CA . LYS A 1 149 ? 54.480 36.614 110.411 1.00 14.50 149 LYS A CA 1
ATOM 1095 C C . LYS A 1 149 ? 53.739 37.497 111.388 1.00 15.14 149 LYS A C 1
ATOM 1096 O O . LYS A 1 149 ? 52.926 38.326 110.980 1.00 13.08 149 LYS A O 1
ATOM 1102 N N . GLY A 1 150 ? 54.021 37.316 112.680 1.00 13.20 150 GLY A N 1
ATOM 1103 C CA . GLY A 1 150 ? 53.312 38.069 113.691 1.00 15.36 150 GLY A CA 1
ATOM 1104 C C . GLY A 1 150 ? 53.392 39.573 113.556 1.00 14.21 150 GLY A C 1
ATOM 1105 O O . GLY A 1 150 ? 54.477 40.136 113.654 1.00 13.25 150 GLY A O 1
ATOM 1106 N N . PRO A 1 151 ? 52.253 40.266 113.397 1.00 13.75 151 PRO A N 1
ATOM 1107 C CA . PRO A 1 151 ? 52.345 41.724 113.262 1.00 13.73 151 PRO A CA 1
ATOM 1108 C C . PRO A 1 151 ? 52.340 42.489 114.579 1.00 13.72 151 PRO A C 1
ATOM 1109 O O . PRO A 1 151 ? 51.798 42.022 115.593 1.00 13.63 151 PRO A O 1
ATOM 1113 N N . PRO A 1 152 ? 52.866 43.720 114.569 1.00 14.25 152 PRO A N 1
ATOM 1114 C CA . PRO A 1 152 ? 52.920 44.568 115.768 1.00 14.68 152 PRO A CA 1
ATOM 1115 C C . PRO A 1 152 ? 51.527 44.892 116.284 1.00 13.52 152 PRO A C 1
ATOM 1116 O O . PRO A 1 152 ? 50.602 45.093 115.506 1.00 13.89 152 PRO A O 1
ATOM 1120 N N . ASN A 1 153 ? 51.384 44.910 117.596 1.00 14.27 153 ASN A N 1
ATOM 1121 C CA . ASN A 1 153 ? 50.094 45.185 118.252 1.00 13.29 153 ASN A CA 1
ATOM 1122 C C . ASN A 1 153 ? 48.936 44.220 117.987 1.00 14.20 153 ASN A C 1
ATOM 1123 O O . ASN A 1 153 ? 47.777 44.549 118.305 1.00 16.74 153 ASN A O 1
ATOM 1128 N N . MET A 1 154 ? 49.187 43.042 117.414 1.00 12.58 154 MET A N 1
ATOM 1129 C CA . MET A 1 154 ? 48.104 42.110 117.183 1.00 11.15 154 MET A CA 1
ATOM 1130 C C . MET A 1 154 ? 48.419 40.739 117.792 1.00 11.66 154 MET A C 1
ATOM 1131 O O . MET A 1 154 ? 48.217 39.696 117.160 1.00 12.40 154 MET A O 1
ATOM 1136 N N . ALA A 1 155 ? 48.890 40.731 119.029 1.00 11.03 155 ALA A N 1
ATOM 1137 C CA . ALA A 1 155 ? 49.268 39.487 119.676 1.00 11.45 155 ALA A CA 1
ATOM 1138 C C . ALA A 1 155 ? 48.256 38.338 119.541 1.00 13.53 155 ALA A C 1
ATOM 1139 O O . ALA A 1 155 ? 48.612 37.239 119.093 1.00 14.09 155 ALA A O 1
ATOM 1141 N N . ALA A 1 156 ? 46.996 38.566 119.938 1.00 13.56 156 ALA A N 1
ATOM 1142 C CA . ALA A 1 156 ? 45.983 37.528 119.882 1.00 11.13 156 ALA A CA 1
ATOM 1143 C C . ALA A 1 156 ? 45.611 37.106 118.468 1.00 13.73 156 ALA A C 1
ATOM 1144 O O . ALA A 1 156 ? 45.510 35.887 118.157 1.00 11.24 156 ALA A O 1
ATOM 1146 N N . TYR A 1 157 ? 45.374 38.077 117.594 1.00 11.24 157 TYR A N 1
ATOM 1147 C CA . TYR A 1 157 ? 45.008 37.697 116.257 1.00 13.50 157 TYR A CA 1
ATOM 1148 C C . TYR A 1 157 ? 46.134 36.908 115.507 1.00 14.36 157 TYR A C 1
ATOM 1149 O O . TYR A 1 157 ? 45.860 35.889 114.844 1.00 13.89 157 TYR A O 1
ATOM 1158 N N . GLY A 1 158 ? 47.377 37.389 115.579 1.00 14.59 158 GLY A N 1
ATOM 1159 C CA . GLY A 1 158 ? 48.444 36.697 114.855 1.00 13.04 158 GLY A CA 1
ATOM 1160 C C . GLY A 1 158 ? 48.588 35.281 115.375 1.00 14.82 158 GLY A C 1
ATOM 1161 O O . GLY A 1 158 ? 48.763 34.305 114.620 1.00 12.84 158 GLY A O 1
ATOM 1162 N N . THR A 1 159 ? 48.496 35.157 116.699 1.00 15.13 159 THR A N 1
ATOM 1163 C CA . THR A 1 159 ? 48.612 33.864 117.292 1.00 17.28 159 THR A CA 1
ATOM 1164 C C . THR A 1 159 ? 47.478 32.941 116.816 1.00 15.01 159 THR A C 1
ATOM 1165 O O . THR A 1 159 ? 47.729 31.784 116.494 1.00 13.07 159 THR A O 1
ATOM 1169 N N . SER A 1 160 ? 46.242 33.449 116.752 1.00 13.39 160 SER A N 1
ATOM 1170 C CA . SER A 1 160 ? 45.111 32.612 116.323 1.00 12.11 160 SER A CA 1
ATOM 1171 C C . SER A 1 160 ? 45.297 32.184 114.846 1.00 13.88 160 SER A C 1
ATOM 1172 O O . SER A 1 160 ? 44.878 31.088 114.419 1.00 12.34 160 SER A O 1
ATOM 1175 N N . LYS A 1 161 ? 45.868 33.067 114.025 1.00 13.04 161 LYS A N 1
ATOM 1176 C CA . LYS A 1 161 ? 46.022 32.702 112.627 1.00 11.88 161 LYS A CA 1
ATOM 1177 C C . LYS A 1 161 ? 47.245 31.782 112.412 1.00 10.55 161 LYS A C 1
ATOM 1178 O O . LYS A 1 161 ? 47.276 30.988 111.491 1.00 11.58 161 LYS A O 1
ATOM 1184 N N . GLY A 1 162 ? 48.256 31.908 113.254 1.00 12.05 162 GLY A N 1
ATOM 1185 C CA . GLY A 1 162 ? 49.360 30.964 113.146 1.00 11.09 162 GLY A CA 1
ATOM 1186 C C . GLY A 1 162 ? 48.844 29.573 113.540 1.00 10.73 162 GLY A C 1
ATOM 1187 O O . GLY A 1 162 ? 49.343 28.529 113.052 1.00 10.13 162 GLY A O 1
ATOM 1188 N N . ALA A 1 163 ? 47.860 29.544 114.446 1.00 10.94 163 ALA A N 1
ATOM 1189 C CA . ALA A 1 163 ? 47.279 28.275 114.903 1.00 12.58 163 ALA A CA 1
ATOM 1190 C C . ALA A 1 163 ? 46.514 27.665 113.743 1.00 10.88 163 ALA A C 1
ATOM 1191 O O . ALA A 1 163 ? 46.634 26.467 113.461 1.00 11.01 163 ALA A O 1
ATOM 1193 N N . ILE A 1 164 ? 45.740 28.492 113.042 1.00 10.52 164 ILE A N 1
ATOM 1194 C CA . ILE A 1 164 ? 44.999 27.991 111.872 1.00 11.44 164 ILE A CA 1
ATOM 1195 C C . ILE A 1 164 ? 45.906 27.348 110.807 1.00 11.42 164 ILE A C 1
ATOM 1196 O O . ILE A 1 164 ? 45.563 26.300 110.204 1.00 10.76 164 ILE A O 1
ATOM 1201 N N . ILE A 1 165 ? 47.064 27.970 110.559 1.00 9.34 165 ILE A N 1
ATOM 1202 C CA . ILE A 1 165 ? 47.979 27.398 109.560 1.00 8.29 165 ILE A CA 1
ATOM 1203 C C . ILE A 1 165 ? 48.452 25.989 110.057 1.00 8.22 165 ILE A C 1
ATOM 1204 O O . ILE A 1 165 ? 48.388 25.009 109.288 1.00 9.45 165 ILE A O 1
ATOM 1209 N N . ALA A 1 166 ? 48.902 25.868 111.320 1.00 7.04 166 ALA A N 1
ATOM 1210 C CA . ALA A 1 166 ? 49.317 24.532 111.795 1.00 8.60 166 ALA A CA 1
ATOM 1211 C C . ALA A 1 166 ? 48.139 23.547 111.730 1.00 8.25 166 ALA A C 1
ATOM 1212 O O . ALA A 1 166 ? 48.296 22.451 111.235 1.00 10.75 166 ALA A O 1
ATOM 1214 N N . LEU A 1 167 ? 46.993 23.941 112.304 1.00 7.88 167 LEU A N 1
ATOM 1215 C CA . LEU A 1 167 ? 45.772 23.129 112.287 1.00 8.69 167 LEU A CA 1
ATOM 1216 C C . LEU A 1 167 ? 45.405 22.714 110.862 1.00 9.26 167 LEU A C 1
ATOM 1217 O O . LEU A 1 167 ? 44.881 21.617 110.643 1.00 8.83 167 LEU A O 1
ATOM 1222 N N . THR A 1 168 ? 45.661 23.587 109.885 1.00 9.79 168 THR A N 1
ATOM 1223 C CA . THR A 1 168 ? 45.363 23.235 108.506 1.00 10.29 168 THR A CA 1
ATOM 1224 C C . THR A 1 168 ? 46.249 22.064 108.057 1.00 9.36 168 THR A C 1
ATOM 1225 O O . THR A 1 168 ? 45.788 21.155 107.370 1.00 10.69 168 THR A O 1
ATOM 1229 N N . GLU A 1 169 ? 47.516 22.093 108.448 1.00 9.00 169 GLU A N 1
ATOM 1230 C CA . GLU A 1 169 ? 48.477 21.051 108.063 1.00 9.08 169 GLU A CA 1
ATOM 1231 C C . GLU A 1 169 ? 48.090 19.718 108.708 1.00 9.93 169 GLU A C 1
ATOM 1232 O O . GLU A 1 169 ? 48.153 18.654 108.066 1.00 10.71 169 GLU A O 1
ATOM 1238 N N . THR A 1 170 ? 47.771 19.773 110.006 1.00 10.08 170 THR A N 1
ATOM 1239 C CA . THR A 1 170 ? 47.383 18.546 110.674 1.00 10.60 170 THR A CA 1
ATOM 1240 C C . THR A 1 170 ? 46.136 17.939 110.077 1.00 9.66 170 THR A C 1
ATOM 1241 O O . THR A 1 170 ? 46.057 16.708 109.875 1.00 10.48 170 THR A O 1
ATOM 1245 N N . ALA A 1 171 ? 45.143 18.781 109.840 1.00 10.47 171 ALA A N 1
ATOM 1246 C CA . ALA A 1 171 ? 43.878 18.294 109.298 1.00 9.33 171 ALA A CA 1
ATOM 1247 C C . ALA A 1 171 ? 44.124 17.733 107.907 1.00 8.56 171 ALA A C 1
ATOM 1248 O O . ALA A 1 171 ? 43.481 16.752 107.526 1.00 10.53 171 ALA A O 1
ATOM 1250 N N . ALA A 1 172 ? 45.024 18.356 107.134 1.00 8.54 172 ALA A N 1
ATOM 1251 C CA . ALA A 1 172 ? 45.335 17.840 105.767 1.00 8.73 172 ALA A CA 1
ATOM 1252 C C . ALA A 1 172 ? 45.902 16.409 105.893 1.00 10.12 172 ALA A C 1
ATOM 1253 O O . ALA A 1 172 ? 45.524 15.505 105.148 1.00 8.53 172 ALA A O 1
ATOM 1255 N N . LEU A 1 173 ? 46.776 16.198 106.869 1.00 9.45 173 LEU A N 1
ATOM 1256 C CA . LEU A 1 173 ? 47.334 14.867 107.081 1.00 9.88 173 LEU A CA 1
ATOM 1257 C C . LEU A 1 173 ? 46.249 13.886 107.520 1.00 11.14 173 LEU A C 1
ATOM 1258 O O . LEU A 1 173 ? 46.134 12.814 106.945 1.00 10.75 173 LEU A O 1
ATOM 1263 N N . ASP A 1 174 ? 45.434 14.294 108.491 1.00 10.37 174 ASP A N 1
ATOM 1264 C CA . ASP A 1 174 ? 44.418 13.405 109.082 1.00 11.77 174 ASP A CA 1
ATOM 1265 C C . ASP A 1 174 ? 43.348 12.924 108.129 1.00 11.19 174 ASP A C 1
ATOM 1266 O O . ASP A 1 174 ? 42.974 11.732 108.140 1.00 11.84 174 ASP A O 1
ATOM 1271 N N . LEU A 1 175 ? 42.881 13.850 107.310 1.00 10.76 175 LEU A N 1
ATOM 1272 C CA . LEU A 1 175 ? 41.773 13.621 106.355 1.00 10.85 175 LEU A CA 1
ATOM 1273 C C . LEU A 1 175 ? 42.121 13.177 104.932 1.00 11.42 175 LEU A C 1
ATOM 1274 O O . LEU A 1 175 ? 41.214 12.810 104.138 1.00 12.73 175 LEU A O 1
ATOM 1279 N N . ALA A 1 176 ? 43.409 13.193 104.590 1.00 10.30 176 ALA A N 1
ATOM 1280 C CA . ALA A 1 176 ? 43.827 12.805 103.245 1.00 9.61 176 ALA A CA 1
ATOM 1281 C C . ALA A 1 176 ? 43.389 11.401 102.843 1.00 10.89 176 ALA A C 1
ATOM 1282 O O . ALA A 1 176 ? 43.076 11.139 101.692 1.00 11.39 176 ALA A O 1
ATOM 1284 N N . PRO A 1 177 ? 43.340 10.462 103.783 1.00 12.26 177 PRO A N 1
ATOM 1285 C CA . PRO A 1 177 ? 42.928 9.127 103.320 1.00 14.69 177 PRO A CA 1
ATOM 1286 C C . PRO A 1 177 ? 41.496 9.015 102.885 1.00 14.66 177 PRO A C 1
ATOM 1287 O O . PRO A 1 177 ? 41.118 7.981 102.324 1.00 15.35 177 PRO A O 1
ATOM 1291 N N . TYR A 1 178 ? 40.687 10.031 103.165 1.00 13.76 178 TYR A N 1
ATOM 1292 C CA . TYR A 1 178 ? 39.254 9.949 102.792 1.00 13.65 178 TYR A CA 1
ATOM 1293 C C . TYR A 1 178 ? 38.859 10.824 101.606 1.00 13.82 178 TYR A C 1
ATOM 1294 O O . TYR A 1 178 ? 37.690 11.196 101.458 1.00 15.50 178 TYR A O 1
ATOM 1303 N N . ASN A 1 179 ? 39.835 11.128 100.766 1.00 13.03 179 ASN A N 1
ATOM 1304 C CA . ASN A 1 179 ? 39.672 12.006 99.619 1.00 13.47 179 ASN A CA 1
ATOM 1305 C C . ASN A 1 179 ? 39.207 13.405 100.082 1.00 12.92 179 ASN A C 1
ATOM 1306 O O . ASN A 1 179 ? 38.261 13.982 99.568 1.00 12.61 179 ASN A O 1
ATOM 1311 N N . ILE A 1 180 ? 39.885 13.967 101.079 1.00 12.20 180 ILE A N 1
ATOM 1312 C CA . ILE A 1 180 ? 39.497 15.303 101.498 1.00 10.16 180 ILE A CA 1
ATOM 1313 C C . ILE A 1 180 ? 40.801 16.063 101.433 1.00 11.98 180 ILE A C 1
ATOM 1314 O O . ILE A 1 180 ? 41.836 15.487 101.775 1.00 11.23 180 ILE A O 1
ATOM 1319 N N . ARG A 1 181 ? 40.750 17.343 101.057 1.00 12.66 181 ARG A N 1
ATOM 1320 C CA . ARG A 1 181 ? 41.936 18.193 101.039 1.00 12.67 181 ARG A CA 1
ATOM 1321 C C . ARG A 1 181 ? 41.636 19.391 101.893 1.00 13.09 181 ARG A C 1
ATOM 1322 O O . ARG A 1 181 ? 40.479 19.848 101.988 1.00 14.62 181 ARG A O 1
ATOM 1330 N N . VAL A 1 182 ? 42.662 19.908 102.552 1.00 11.52 182 VAL A N 1
ATOM 1331 C CA . VAL A 1 182 ? 42.482 21.031 103.447 1.00 11.31 182 VAL A CA 1
ATOM 1332 C C . VAL A 1 182 ? 43.618 22.027 103.190 1.00 11.13 182 VAL A C 1
ATOM 1333 O O . VAL A 1 182 ? 44.800 21.696 103.300 1.00 9.64 182 VAL A O 1
ATOM 1337 N N . ASN A 1 183 ? 43.244 23.249 102.845 1.00 10.32 183 ASN A N 1
ATOM 1338 C CA . ASN A 1 183 ? 44.215 24.274 102.546 1.00 11.21 183 ASN A CA 1
ATOM 1339 C C . ASN A 1 183 ? 43.793 25.576 103.179 1.00 11.18 183 ASN A C 1
ATOM 1340 O O . ASN A 1 183 ? 42.694 25.699 103.753 1.00 11.22 183 ASN A O 1
ATOM 1345 N N . ALA A 1 184 ? 44.697 26.538 103.147 1.00 11.41 184 ALA A N 1
ATOM 1346 C CA . ALA A 1 184 ? 44.359 27.828 103.713 1.00 11.42 184 ALA A CA 1
ATOM 1347 C C . ALA A 1 184 ? 44.697 28.980 102.806 1.00 12.69 184 ALA A C 1
ATOM 1348 O O . ALA A 1 184 ? 45.523 28.867 101.875 1.00 13.68 184 ALA A O 1
ATOM 1350 N N . ILE A 1 185 ? 44.073 30.118 103.079 1.00 13.87 185 ILE A N 1
ATOM 1351 C CA . ILE A 1 185 ? 44.424 31.343 102.348 1.00 12.55 185 ILE A CA 1
ATOM 1352 C C . ILE A 1 185 ? 44.870 32.348 103.409 1.00 13.25 185 ILE A C 1
ATOM 1353 O O . ILE A 1 185 ? 44.328 32.354 104.539 1.00 11.49 185 ILE A O 1
ATOM 1358 N N . SER A 1 186 ? 45.797 33.245 103.053 1.00 11.25 186 SER A N 1
ATOM 1359 C CA . SER A 1 186 ? 46.295 34.226 104.027 1.00 12.99 186 SER A CA 1
ATOM 1360 C C . SER A 1 186 ? 46.286 35.612 103.444 1.00 13.40 186 SER A C 1
ATOM 1361 O O . SER A 1 186 ? 47.317 36.096 102.954 1.00 15.14 186 SER A O 1
ATOM 1364 N N . PRO A 1 187 ? 45.113 36.258 103.442 1.00 15.90 187 PRO A N 1
ATOM 1365 C CA . PRO A 1 187 ? 45.008 37.610 102.891 1.00 13.17 187 PRO A CA 1
ATOM 1366 C C . PRO A 1 187 ? 45.918 38.564 103.609 1.00 14.94 187 PRO A C 1
ATOM 1367 O O . PRO A 1 187 ? 46.161 38.438 104.829 1.00 14.37 187 PRO A O 1
ATOM 1371 N N . GLY A 1 188 ? 46.467 39.500 102.842 1.00 14.42 188 GLY A N 1
ATOM 1372 C CA . GLY A 1 188 ? 47.268 40.540 103.417 1.00 15.48 188 GLY A CA 1
ATOM 1373 C C . GLY A 1 188 ? 46.374 41.746 103.699 1.00 18.06 188 GLY A C 1
ATOM 1374 O O . GLY A 1 188 ? 45.390 41.592 104.414 1.00 15.79 188 GLY A O 1
ATOM 1375 N N . TYR A 1 189 ? 46.737 42.931 103.178 1.00 16.29 189 TYR A N 1
ATOM 1376 C CA . TYR A 1 189 ? 45.947 44.155 103.394 1.00 19.04 189 TYR A CA 1
ATOM 1377 C C . TYR A 1 189 ? 44.857 44.180 102.330 1.00 19.39 189 TYR A C 1
ATOM 1378 O O . TYR A 1 189 ? 45.166 44.225 101.139 1.00 19.90 189 TYR A O 1
ATOM 1387 N N . MET A 1 190 ? 43.596 44.140 102.763 1.00 21.82 190 MET A N 1
ATOM 1388 C CA . MET A 1 190 ? 42.454 44.131 101.824 1.00 22.71 190 MET A CA 1
ATOM 1389 C C . MET A 1 190 ? 41.602 45.348 102.121 1.00 24.02 190 MET A C 1
ATOM 1390 O O . MET A 1 190 ? 41.243 45.571 103.267 1.00 23.92 190 MET A O 1
ATOM 1395 N N . GLY A 1 191 ? 41.301 46.151 101.103 1.00 25.32 191 GLY A N 1
ATOM 1396 C CA . GLY A 1 191 ? 40.485 47.345 101.299 1.00 27.54 191 GLY A CA 1
ATOM 1397 C C . GLY A 1 191 ? 39.705 47.688 100.041 1.00 29.01 191 GLY A C 1
ATOM 1398 O O . GLY A 1 191 ? 39.835 47.002 99.039 1.00 28.22 191 GLY A O 1
ATOM 1399 N N . PRO A 1 192 ? 38.873 48.731 100.057 1.00 32.83 192 PRO A N 1
ATOM 1400 C CA . PRO A 1 192 ? 38.622 49.612 101.193 1.00 34.16 192 PRO A CA 1
ATOM 1401 C C . PRO A 1 192 ? 37.486 49.012 101.999 1.00 37.16 192 PRO A C 1
ATOM 1402 O O . PRO A 1 192 ? 37.189 47.796 101.890 1.00 36.45 192 PRO A O 1
ATOM 1406 N N . GLY A 1 193 ? 36.828 49.874 102.783 1.00 39.91 193 GLY A N 1
ATOM 1407 C CA . GLY A 1 193 ? 35.712 49.450 103.623 1.00 42.73 193 GLY A CA 1
ATOM 1408 C C . GLY A 1 193 ? 35.973 49.841 105.069 1.00 45.20 193 GLY A C 1
ATOM 1409 O O . GLY A 1 193 ? 36.979 50.522 105.355 1.00 45.77 193 GLY A O 1
ATOM 1410 N N . PHE A 1 194 ? 35.114 49.427 105.998 1.00 46.41 194 PHE A N 1
ATOM 1411 C CA . PHE A 1 194 ? 35.374 49.810 107.389 1.00 48.17 194 PHE A CA 1
ATOM 1412 C C . PHE A 1 194 ? 36.191 48.819 108.221 1.00 46.97 194 PHE A C 1
ATOM 1413 O O . PHE A 1 194 ? 36.650 49.167 109.308 1.00 47.68 194 PHE A O 1
ATOM 1421 N N . MET A 1 195 ? 36.387 47.599 107.730 1.00 45.74 195 MET A N 1
ATOM 1422 C CA . MET A 1 195 ? 37.212 46.653 108.477 1.00 44.37 195 MET A CA 1
ATOM 1423 C C . MET A 1 195 ? 38.676 47.052 108.206 1.00 42.43 195 MET A C 1
ATOM 1424 O O . MET A 1 195 ? 39.569 46.854 109.033 1.00 41.37 195 MET A O 1
ATOM 1429 N N . TRP A 1 196 ? 38.908 47.611 107.022 1.00 39.58 196 TRP A N 1
ATOM 1430 C CA . TRP A 1 196 ? 40.238 48.052 106.648 1.00 35.66 196 TRP A CA 1
ATOM 1431 C C . TRP A 1 196 ? 40.432 49.357 107.383 1.00 35.74 196 TRP A C 1
ATOM 1432 O O . TRP A 1 196 ? 41.519 49.638 107.890 1.00 35.24 196 TRP A O 1
ATOM 1443 N N . GLU A 1 197 ? 39.362 50.148 107.471 1.00 35.05 197 GLU A N 1
ATOM 1444 C CA . GLU A 1 197 ? 39.457 51.432 108.161 1.00 34.28 197 GLU A CA 1
ATOM 1445 C C . GLU A 1 197 ? 39.667 51.170 109.640 1.00 31.23 197 GLU A C 1
ATOM 1446 O O . GLU A 1 197 ? 40.399 51.894 110.298 1.00 28.58 197 GLU A O 1
ATOM 1452 N N . ARG A 1 198 ? 39.070 50.103 110.155 1.00 29.94 198 ARG A N 1
ATOM 1453 C CA . ARG A 1 198 ? 39.267 49.794 111.567 1.00 29.46 198 ARG A CA 1
ATOM 1454 C C . ARG A 1 198 ? 40.739 49.493 111.850 1.00 27.89 198 ARG A C 1
ATOM 1455 O O . ARG A 1 198 ? 41.339 50.021 112.799 1.00 27.73 198 ARG A O 1
ATOM 1463 N N . GLN A 1 199 ? 41.330 48.645 111.026 1.00 25.65 199 GLN A N 1
ATOM 1464 C CA . GLN A 1 199 ? 42.748 48.302 111.191 1.00 24.28 199 GLN A CA 1
ATOM 1465 C C . GLN A 1 199 ? 43.601 49.600 111.157 1.00 22.49 199 GLN A C 1
ATOM 1466 O O . GLN A 1 199 ? 44.463 49.843 112.009 1.00 20.62 199 GLN A O 1
ATOM 1472 N N . VAL A 1 200 ? 43.357 50.430 110.155 1.00 21.90 200 VAL A N 1
ATOM 1473 C CA . VAL A 1 200 ? 44.110 51.671 110.031 1.00 22.83 200 VAL A CA 1
ATOM 1474 C C . VAL A 1 200 ? 43.929 52.586 111.253 1.00 23.39 200 VAL A C 1
ATOM 1475 O O . VAL A 1 200 ? 44.904 53.078 111.828 1.00 22.03 200 VAL A O 1
ATOM 1479 N N . GLU A 1 201 ? 42.683 52.770 111.684 1.00 23.74 201 GLU A N 1
ATOM 1480 C CA . GLU A 1 201 ? 42.419 53.648 112.814 1.00 25.09 201 GLU A CA 1
ATOM 1481 C C . GLU A 1 201 ? 43.027 53.130 114.112 1.00 23.03 201 GLU A C 1
ATOM 1482 O O . GLU A 1 201 ? 43.675 53.894 114.850 1.00 22.34 201 GLU A O 1
ATOM 1488 N N . LEU A 1 202 ? 42.856 51.834 114.386 1.00 20.64 202 LEU A N 1
ATOM 1489 C CA . LEU A 1 202 ? 43.352 51.258 115.633 1.00 20.36 202 LEU A CA 1
ATOM 1490 C C . LEU A 1 202 ? 44.871 51.149 115.693 1.00 20.65 202 LEU A C 1
ATOM 1491 O O . LEU A 1 202 ? 45.466 51.336 116.770 1.00 21.13 202 LEU A O 1
ATOM 1496 N N . GLN A 1 203 ? 45.524 50.863 114.561 1.00 20.05 203 GLN A N 1
ATOM 1497 C CA . GLN A 1 203 ? 46.981 50.863 114.586 1.00 19.97 203 GLN A CA 1
ATOM 1498 C C . GLN A 1 203 ? 47.447 52.312 114.903 1.00 18.84 203 GLN A C 1
ATOM 1499 O O . GLN A 1 203 ? 48.312 52.519 115.746 1.00 17.34 203 GLN A O 1
ATOM 1505 N N . ALA A 1 204 ? 46.870 53.304 114.220 1.00 20.14 204 ALA A N 1
ATOM 1506 C CA . ALA A 1 204 ? 47.243 54.718 114.449 1.00 20.11 204 ALA A CA 1
ATOM 1507 C C . ALA A 1 204 ? 47.058 55.079 115.902 1.00 21.15 204 ALA A C 1
ATOM 1508 O O . ALA A 1 204 ? 47.895 55.762 116.515 1.00 22.26 204 ALA A O 1
ATOM 1510 N N . LYS A 1 205 ? 45.950 54.621 116.469 1.00 22.02 205 LYS A N 1
ATOM 1511 C CA . LYS A 1 205 ? 45.674 54.886 117.875 1.00 22.09 205 LYS A CA 1
ATOM 1512 C C . LYS A 1 205 ? 46.750 54.351 118.867 1.00 21.90 205 LYS A C 1
ATOM 1513 O O . LYS A 1 205 ? 47.017 54.974 119.893 1.00 20.18 205 LYS A O 1
ATOM 1519 N N . VAL A 1 206 ? 47.387 53.220 118.572 1.00 20.41 206 VAL A N 1
ATOM 1520 C CA . VAL A 1 206 ? 48.393 52.687 119.493 1.00 20.13 206 VAL A CA 1
ATOM 1521 C C . VAL A 1 206 ? 49.613 53.609 119.606 1.00 20.28 206 VAL A C 1
ATOM 1522 O O . VAL A 1 206 ? 50.222 53.729 120.664 1.00 19.73 206 VAL A O 1
ATOM 1526 N N . GLY A 1 207 ? 49.996 54.255 118.525 1.00 20.99 207 GLY A N 1
ATOM 1527 C CA . GLY A 1 207 ? 51.171 55.125 118.598 1.00 21.28 207 GLY A CA 1
ATOM 1528 C C . GLY A 1 207 ? 52.491 54.370 118.767 1.00 21.51 207 GLY A C 1
ATOM 1529 O O . GLY A 1 207 ? 53.423 54.839 119.476 1.00 20.72 207 GLY A O 1
ATOM 1530 N N . SER A 1 208 ? 52.572 53.186 118.145 1.00 19.72 208 SER A N 1
ATOM 1531 C CA . SER A 1 208 ? 53.783 52.375 118.250 1.00 17.67 208 SER A CA 1
ATOM 1532 C C . SER A 1 208 ? 54.752 52.911 117.215 1.00 17.56 208 SER A C 1
ATOM 1533 O O . SER A 1 208 ? 54.394 53.785 116.398 1.00 16.68 208 SER A O 1
ATOM 1536 N N . GLN A 1 209 ? 55.981 52.412 117.236 1.00 17.21 209 GLN A N 1
ATOM 1537 C CA . GLN A 1 209 ? 56.967 52.886 116.269 1.00 16.87 209 GLN A CA 1
ATOM 1538 C C . GLN A 1 209 ? 56.694 52.360 114.868 1.00 17.35 209 GLN A C 1
ATOM 1539 O O . GLN A 1 209 ? 57.300 52.809 113.912 1.00 15.59 209 GLN A O 1
ATOM 1545 N N . TYR A 1 210 ? 55.788 51.392 114.748 1.00 17.93 210 TYR A N 1
ATOM 1546 C CA . TYR A 1 210 ? 55.521 50.775 113.459 1.00 17.01 210 TYR A CA 1
ATOM 1547 C C . TYR A 1 210 ? 54.651 51.528 112.495 1.00 18.45 210 TYR A C 1
ATOM 1548 O O . TYR A 1 210 ? 54.599 51.213 111.292 1.00 17.15 210 TYR A O 1
ATOM 1557 N N . PHE A 1 211 ? 53.919 52.500 113.020 1.00 19.62 211 PHE A N 1
ATOM 1558 C CA . PHE A 1 211 ? 53.048 53.284 112.169 1.00 19.79 211 PHE A CA 1
ATOM 1559 C C . PHE A 1 211 ? 52.945 54.700 112.691 1.00 21.03 211 PHE A C 1
ATOM 1560 O O . PHE A 1 211 ? 53.287 54.990 113.837 1.00 21.28 211 PHE A O 1
ATOM 1568 N N . SER A 1 212 ? 52.469 55.561 111.817 1.00 20.64 212 SER A N 1
ATOM 1569 C CA . SER A 1 212 ? 52.220 56.949 112.131 1.00 22.16 212 SER A CA 1
ATOM 1570 C C . SER A 1 212 ? 51.067 56.975 113.134 1.00 21.40 212 SER A C 1
ATOM 1571 O O . SER A 1 212 ? 50.319 56.003 113.253 1.00 20.48 212 SER A O 1
ATOM 1574 N N . THR A 1 213 ? 50.897 58.094 113.833 1.00 22.25 213 THR A N 1
ATOM 1575 C CA . THR A 1 213 ? 49.769 58.226 114.759 1.00 23.07 213 THR A CA 1
ATOM 1576 C C . THR A 1 213 ? 48.599 58.858 113.998 1.00 22.76 213 THR A C 1
ATOM 1577 O O . THR A 1 213 ? 47.482 58.977 114.506 1.00 22.88 213 THR A O 1
ATOM 1581 N N . ASP A 1 214 ? 48.861 59.271 112.766 1.00 24.25 214 ASP A N 1
ATOM 1582 C CA . ASP A 1 214 ? 47.814 59.877 111.926 1.00 24.63 214 ASP A CA 1
ATOM 1583 C C . ASP A 1 214 ? 47.232 58.796 111.043 1.00 24.78 214 ASP A C 1
ATOM 1584 O O . ASP A 1 214 ? 47.903 58.255 110.172 1.00 24.76 214 ASP A O 1
ATOM 1589 N N . PRO A 1 215 ? 45.960 58.461 111.254 1.00 26.23 215 PRO A N 1
ATOM 1590 C CA . PRO A 1 215 ? 45.274 57.425 110.467 1.00 25.82 215 PRO A CA 1
ATOM 1591 C C . PRO A 1 215 ? 45.470 57.584 108.959 1.00 27.25 215 PRO A C 1
ATOM 1592 O O . PRO A 1 215 ? 45.651 56.601 108.221 1.00 26.40 215 PRO A O 1
ATOM 1596 N N . LYS A 1 216 ? 45.409 58.817 108.466 1.00 27.97 216 LYS A N 1
ATOM 1597 C CA . LYS A 1 216 ? 45.573 58.966 107.028 1.00 28.03 216 LYS A CA 1
ATOM 1598 C C . LYS A 1 216 ? 46.927 58.490 106.563 1.00 26.14 216 LYS A C 1
ATOM 1599 O O . LYS A 1 216 ? 47.020 57.895 105.507 1.00 26.60 216 LYS A O 1
ATOM 1605 N N . VAL A 1 217 ? 47.972 58.761 107.337 1.00 24.45 217 VAL A N 1
ATOM 1606 C CA . VAL A 1 217 ? 49.321 58.334 106.966 1.00 23.82 217 VAL A CA 1
ATOM 1607 C C . VAL A 1 217 ? 49.468 56.808 107.161 1.00 23.10 217 VAL A C 1
ATOM 1608 O O . VAL A 1 217 ? 50.183 56.125 106.426 1.00 21.05 217 VAL A O 1
ATOM 1612 N N . VAL A 1 218 ? 48.771 56.272 108.145 1.00 20.55 218 VAL A N 1
ATOM 1613 C CA . VAL A 1 218 ? 48.890 54.854 108.385 1.00 20.78 218 VAL A CA 1
ATOM 1614 C C . VAL A 1 218 ? 48.456 54.125 107.148 1.00 20.59 218 VAL A C 1
ATOM 1615 O O . VAL A 1 218 ? 49.156 53.240 106.652 1.00 22.21 218 VAL A O 1
ATOM 1619 N N . ALA A 1 219 ? 47.296 54.499 106.633 1.00 22.31 219 ALA A N 1
ATOM 1620 C CA . ALA A 1 219 ? 46.786 53.885 105.413 1.00 20.59 219 ALA A CA 1
ATOM 1621 C C . ALA A 1 219 ? 47.834 53.915 104.304 1.00 23.21 219 ALA A C 1
ATOM 1622 O O . ALA A 1 219 ? 48.032 52.924 103.582 1.00 21.66 219 ALA A O 1
ATOM 1624 N N . GLN A 1 220 ? 48.511 55.047 104.136 1.00 23.76 220 GLN A N 1
ATOM 1625 C CA . GLN A 1 220 ? 49.505 55.111 103.064 1.00 25.34 220 GLN A CA 1
ATOM 1626 C C . GLN A 1 220 ? 50.727 54.220 103.355 1.00 23.78 220 GLN A C 1
ATOM 1627 O O . GLN A 1 220 ? 51.327 53.668 102.435 1.00 24.60 220 GLN A O 1
ATOM 1633 N N . GLN A 1 221 ? 51.101 54.106 104.625 1.00 22.68 221 GLN A N 1
ATOM 1634 C CA . GLN A 1 221 ? 52.249 53.291 105.007 1.00 21.61 221 GLN A CA 1
ATOM 1635 C C . GLN A 1 221 ? 51.893 51.826 104.733 1.00 21.42 221 GLN A C 1
ATOM 1636 O O . GLN A 1 221 ? 52.695 51.062 104.198 1.00 22.25 221 GLN A O 1
ATOM 1642 N N . MET A 1 222 ? 50.678 51.428 105.082 1.00 20.83 222 MET A N 1
ATOM 1643 C CA . MET A 1 222 ? 50.283 50.064 104.808 1.00 20.15 222 MET A CA 1
ATOM 1644 C C . MET A 1 222 ? 50.310 49.790 103.303 1.00 22.21 222 MET A C 1
ATOM 1645 O O . MET A 1 222 ? 50.916 48.798 102.859 1.00 21.26 222 MET A O 1
ATOM 1650 N N . ILE A 1 223 ? 49.687 50.659 102.497 1.00 20.31 223 ILE A N 1
ATOM 1651 C CA . ILE A 1 223 ? 49.705 50.442 101.052 1.00 19.70 223 ILE A CA 1
ATOM 1652 C C . ILE A 1 223 ? 51.136 50.488 100.524 1.00 18.73 223 ILE A C 1
ATOM 1653 O O . ILE A 1 223 ? 51.499 49.739 99.609 1.00 17.99 223 ILE A O 1
ATOM 1658 N N . GLY A 1 224 ? 51.944 51.364 101.112 1.00 18.86 224 GLY A N 1
ATOM 1659 C CA . GLY A 1 224 ? 53.315 51.517 100.651 1.00 19.34 224 GLY A CA 1
ATOM 1660 C C . GLY A 1 224 ? 54.211 50.320 100.953 1.00 19.58 224 GLY A C 1
ATOM 1661 O O . GLY A 1 224 ? 55.275 50.178 100.368 1.00 18.60 224 GLY A O 1
ATOM 1662 N N . SER A 1 225 ? 53.783 49.456 101.867 1.00 19.57 225 SER A N 1
ATOM 1663 C CA . SER A 1 225 ? 54.580 48.275 102.212 1.00 19.01 225 SER A CA 1
ATOM 1664 C C . SER A 1 225 ? 54.232 47.143 101.248 1.00 19.19 225 SER A C 1
ATOM 1665 O O . SER A 1 225 ? 54.871 46.106 101.250 1.00 19.43 225 SER A O 1
ATOM 1668 N N . VAL A 1 226 ? 53.221 47.342 100.416 1.00 18.66 226 VAL A N 1
ATOM 1669 C CA . VAL A 1 226 ? 52.804 46.320 99.433 1.00 17.71 226 VAL A CA 1
ATOM 1670 C C . VAL A 1 226 ? 53.574 46.486 98.101 1.00 18.46 226 VAL A C 1
ATOM 1671 O O . VAL A 1 226 ? 53.559 47.584 97.499 1.00 18.18 226 VAL A O 1
ATOM 1675 N N . PRO A 1 227 ? 54.247 45.419 97.607 1.00 17.06 227 PRO A N 1
ATOM 1676 C CA . PRO A 1 227 ? 54.956 45.661 96.326 1.00 17.25 227 PRO A CA 1
ATOM 1677 C C . PRO A 1 227 ? 54.057 46.161 95.208 1.00 17.18 227 PRO A C 1
ATOM 1678 O O . PRO A 1 227 ? 54.462 47.054 94.437 1.00 16.52 227 PRO A O 1
ATOM 1682 N N . MET A 1 228 ? 52.855 45.597 95.094 1.00 16.19 228 MET A N 1
ATOM 1683 C CA . MET A 1 228 ? 51.961 46.048 94.051 1.00 16.25 228 MET A CA 1
ATOM 1684 C C . MET A 1 228 ? 51.414 47.452 94.333 1.00 16.72 228 MET A C 1
ATOM 1685 O O . MET A 1 228 ? 50.681 48.022 93.483 1.00 15.26 228 MET A O 1
ATOM 1690 N N . ARG A 1 229 ? 51.804 48.006 95.485 1.00 16.23 229 ARG A N 1
ATOM 1691 C CA . ARG A 1 229 ? 51.419 49.348 95.938 1.00 19.40 229 ARG A CA 1
ATOM 1692 C C . ARG A 1 229 ? 49.913 49.697 95.915 1.00 19.97 229 ARG A C 1
ATOM 1693 O O . ARG A 1 229 ? 49.506 50.744 95.403 1.00 20.76 229 ARG A O 1
ATOM 1701 N N . ARG A 1 230 ? 49.109 48.826 96.509 1.00 21.16 230 ARG A N 1
ATOM 1702 C CA . ARG A 1 230 ? 47.666 48.996 96.590 1.00 20.80 230 ARG A CA 1
ATOM 1703 C C . ARG A 1 230 ? 47.167 47.911 97.517 1.00 21.09 230 ARG A C 1
ATOM 1704 O O . ARG A 1 230 ? 47.809 46.853 97.601 1.00 19.41 230 ARG A O 1
ATOM 1712 N N . TYR A 1 231 ? 46.060 48.150 98.234 1.00 20.43 231 TYR A N 1
ATOM 1713 C CA . TYR A 1 231 ? 45.515 47.080 99.072 1.00 20.63 231 TYR A CA 1
ATOM 1714 C C . TYR A 1 231 ? 44.771 46.150 98.115 1.00 20.15 231 TYR A C 1
ATOM 1715 O O . TYR A 1 231 ? 44.425 46.528 96.980 1.00 21.54 231 TYR A O 1
ATOM 1724 N N . GLY A 1 232 ? 44.558 44.912 98.529 1.00 19.68 232 GLY A N 1
ATOM 1725 C CA . GLY A 1 232 ? 43.832 44.009 97.652 1.00 18.99 232 GLY A CA 1
ATOM 1726 C C . GLY A 1 232 ? 42.307 44.189 97.761 1.00 20.46 232 GLY A C 1
ATOM 1727 O O . GLY A 1 232 ? 41.766 44.503 98.829 1.00 18.32 232 GLY A O 1
ATOM 1728 N N . ASP A 1 233 ? 41.600 43.962 96.663 1.00 21.20 233 ASP A N 1
ATOM 1729 C CA . ASP A 1 233 ? 40.163 44.078 96.725 1.00 23.10 233 ASP A CA 1
ATOM 1730 C C . ASP A 1 233 ? 39.610 42.757 97.248 1.00 24.33 233 ASP A C 1
ATOM 1731 O O . ASP A 1 233 ? 40.120 41.666 96.910 1.00 23.93 233 ASP A O 1
ATOM 1736 N N . ILE A 1 234 ? 38.580 42.852 98.084 1.00 23.78 234 ILE A N 1
ATOM 1737 C CA . ILE A 1 234 ? 37.947 41.656 98.628 1.00 24.00 234 ILE A CA 1
ATOM 1738 C C . ILE A 1 234 ? 37.567 40.707 97.505 1.00 23.63 234 ILE A C 1
ATOM 1739 O O . ILE A 1 234 ? 37.572 39.489 97.693 1.00 24.20 234 ILE A O 1
ATOM 1744 N N . ASN A 1 235 ? 37.217 41.238 96.333 1.00 21.90 235 ASN A N 1
ATOM 1745 C CA . ASN A 1 235 ? 36.874 40.346 95.247 1.00 22.54 235 ASN A CA 1
ATOM 1746 C C . ASN A 1 235 ? 38.071 39.617 94.659 1.00 20.81 235 ASN A C 1
ATOM 1747 O O . ASN A 1 235 ? 37.892 38.799 93.793 1.00 19.57 235 ASN A O 1
ATOM 1752 N N . GLU A 1 236 ? 39.281 39.912 95.150 1.00 21.75 236 GLU A N 1
ATOM 1753 C CA . GLU A 1 236 ? 40.479 39.201 94.686 1.00 21.01 236 GLU A CA 1
ATOM 1754 C C . GLU A 1 236 ? 40.742 37.989 95.592 1.00 21.61 236 GLU A C 1
ATOM 1755 O O . GLU A 1 236 ? 41.805 37.350 95.516 1.00 20.67 236 GLU A O 1
ATOM 1761 N N . ILE A 1 237 ? 39.775 37.674 96.448 1.00 18.89 237 ILE A N 1
ATOM 1762 C CA . ILE A 1 237 ? 39.938 36.493 97.301 1.00 18.72 237 ILE A CA 1
ATOM 1763 C C . ILE A 1 237 ? 39.080 35.320 96.806 1.00 16.33 237 ILE A C 1
ATOM 1764 O O . ILE A 1 237 ? 39.548 34.186 96.725 1.00 16.09 237 ILE A O 1
ATOM 1769 N N . PRO A 1 238 ? 37.831 35.578 96.385 1.00 16.67 238 PRO A N 1
ATOM 1770 C CA . PRO A 1 238 ? 37.018 34.441 95.940 1.00 16.34 238 PRO A CA 1
ATOM 1771 C C . PRO A 1 238 ? 37.590 33.438 94.946 1.00 15.13 238 PRO A C 1
ATOM 1772 O O . PRO A 1 238 ? 37.379 32.207 95.076 1.00 16.26 238 PRO A O 1
ATOM 1776 N N . GLY A 1 239 ? 38.251 33.941 93.914 1.00 15.28 239 GLY A N 1
ATOM 1777 C CA . GLY A 1 239 ? 38.831 33.060 92.916 1.00 12.83 239 GLY A CA 1
ATOM 1778 C C . GLY A 1 239 ? 39.884 32.108 93.487 1.00 12.52 239 GLY A C 1
ATOM 1779 O O . GLY A 1 239 ? 40.015 30.998 93.003 1.00 12.00 239 GLY A O 1
ATOM 1780 N N . VAL A 1 240 ? 40.592 32.540 94.533 1.00 14.13 240 VAL A N 1
ATOM 1781 C CA . VAL A 1 240 ? 41.624 31.726 95.183 1.00 14.35 240 VAL A CA 1
ATOM 1782 C C . VAL A 1 240 ? 40.959 30.560 95.958 1.00 15.42 240 VAL A C 1
ATOM 1783 O O . VAL A 1 240 ? 41.327 29.367 95.841 1.00 15.16 240 VAL A O 1
ATOM 1787 N N . VAL A 1 241 ? 39.935 30.903 96.719 1.00 14.27 241 VAL A N 1
ATOM 1788 C CA . VAL A 1 241 ? 39.188 29.902 97.448 1.00 14.81 241 VAL A CA 1
ATOM 1789 C C . VAL A 1 241 ? 38.624 28.892 96.455 1.00 14.51 241 VAL A C 1
ATOM 1790 O O . VAL A 1 241 ? 38.705 27.674 96.653 1.00 15.72 241 VAL A O 1
ATOM 1794 N N . ALA A 1 242 ? 38.076 29.381 95.352 1.00 15.68 242 ALA A N 1
ATOM 1795 C CA . ALA A 1 242 ? 37.511 28.472 94.364 1.00 15.80 242 ALA A CA 1
ATOM 1796 C C . ALA A 1 242 ? 38.610 27.588 93.736 1.00 15.74 242 ALA A C 1
ATOM 1797 O O . ALA A 1 242 ? 38.406 26.405 93.428 1.00 15.45 242 ALA A O 1
ATOM 1799 N N . PHE A 1 243 ? 39.780 28.163 93.514 1.00 15.54 243 PHE A N 1
ATOM 1800 C CA . PHE A 1 243 ? 40.859 27.358 92.959 1.00 15.49 243 PHE A CA 1
ATOM 1801 C C . PHE A 1 243 ? 41.161 26.207 93.960 1.00 14.69 243 PHE A C 1
ATOM 1802 O O . PHE A 1 243 ? 41.277 25.017 93.569 1.00 13.02 243 PHE A O 1
ATOM 1810 N N . LEU A 1 244 ? 41.259 26.566 95.245 1.00 13.51 244 LEU A N 1
ATOM 1811 C CA . LEU A 1 244 ? 41.571 25.583 96.298 1.00 14.01 244 LEU A CA 1
ATOM 1812 C C . LEU A 1 244 ? 40.473 24.491 96.509 1.00 14.17 244 LEU A C 1
ATOM 1813 O O . LEU A 1 244 ? 40.747 23.376 96.987 1.00 14.26 244 LEU A O 1
ATOM 1818 N N . LEU A 1 245 ? 39.250 24.795 96.107 1.00 14.97 245 LEU A N 1
ATOM 1819 C CA . LEU A 1 245 ? 38.164 23.832 96.234 1.00 15.21 245 LEU A CA 1
ATOM 1820 C C . LEU A 1 245 ? 38.002 22.990 94.970 1.00 16.71 245 LEU A C 1
ATOM 1821 O O . LEU A 1 245 ? 37.544 21.836 95.039 1.00 17.19 245 LEU A O 1
ATOM 1826 N N . GLY A 1 246 ? 38.413 23.540 93.823 1.00 16.91 246 GLY A N 1
ATOM 1827 C CA . GLY A 1 246 ? 38.275 22.838 92.556 1.00 17.21 246 GLY A CA 1
ATOM 1828 C C . GLY A 1 246 ? 39.346 21.840 92.129 1.00 19.23 246 GLY A C 1
ATOM 1829 O O . GLY A 1 246 ? 40.394 21.719 92.789 1.00 16.68 246 GLY A O 1
ATOM 1830 N N . ASP A 1 247 ? 39.123 21.153 90.997 1.00 16.82 247 ASP A N 1
ATOM 1831 C CA . ASP A 1 247 ? 40.071 20.127 90.583 1.00 17.65 247 ASP A CA 1
ATOM 1832 C C . ASP A 1 247 ? 41.416 20.555 90.085 1.00 15.84 247 ASP A C 1
ATOM 1833 O O . ASP A 1 247 ? 42.278 19.717 89.905 1.00 16.77 247 ASP A O 1
ATOM 1838 N N . ASP A 1 248 ? 41.610 21.843 89.850 1.00 16.34 248 ASP A N 1
ATOM 1839 C CA . ASP A 1 248 ? 42.916 22.287 89.383 1.00 16.37 248 ASP A CA 1
ATOM 1840 C C . ASP A 1 248 ? 43.950 22.196 90.535 1.00 15.61 248 ASP A C 1
ATOM 1841 O O . ASP A 1 248 ? 45.159 22.107 90.305 1.00 13.76 248 ASP A O 1
ATOM 1846 N N . SER A 1 249 ? 43.465 22.170 91.774 1.00 14.96 249 SER A N 1
ATOM 1847 C CA . SER A 1 249 ? 44.370 22.044 92.906 1.00 14.73 249 SER A CA 1
ATOM 1848 C C . SER A 1 249 ? 44.309 20.616 93.436 1.00 15.14 249 SER A C 1
ATOM 1849 O O . SER A 1 249 ? 44.591 20.383 94.616 1.00 15.22 249 SER A O 1
ATOM 1852 N N . SER A 1 250 ? 43.972 19.660 92.558 1.00 14.25 250 SER A N 1
ATOM 1853 C CA . SER A 1 250 ? 43.792 18.247 92.967 1.00 14.12 250 SER A CA 1
ATOM 1854 C C . SER A 1 250 ? 44.941 17.543 93.756 1.00 15.51 250 SER A C 1
ATOM 1855 O O . SER A 1 250 ? 44.679 16.589 94.537 1.00 15.51 250 SER A O 1
ATOM 1858 N N . PHE A 1 251 ? 46.183 17.999 93.566 1.00 13.89 251 PHE A N 1
ATOM 1859 C CA . PHE A 1 251 ? 47.338 17.409 94.277 1.00 14.48 251 PHE A CA 1
ATOM 1860 C C . PHE A 1 251 ? 47.889 18.373 95.319 1.00 13.31 251 PHE A C 1
ATOM 1861 O O . PHE A 1 251 ? 49.050 18.285 95.717 1.00 13.96 251 PHE A O 1
ATOM 1869 N N . MET A 1 252 ? 47.045 19.293 95.763 1.00 13.92 252 MET A N 1
ATOM 1870 C CA . MET A 1 252 ? 47.458 20.254 96.768 1.00 13.37 252 MET A CA 1
ATOM 1871 C C . MET A 1 252 ? 46.653 20.167 98.042 1.00 11.93 252 MET A C 1
ATOM 1872 O O . MET A 1 252 ? 45.447 20.346 98.020 1.00 11.62 252 MET A O 1
ATOM 1877 N N . THR A 1 253 ? 47.344 19.942 99.168 1.00 11.32 253 THR A N 1
ATOM 1878 C CA . THR A 1 253 ? 46.661 19.876 100.470 1.00 8.85 253 THR A CA 1
ATOM 1879 C C . THR A 1 253 ? 47.703 20.264 101.502 1.00 8.81 253 THR A C 1
ATOM 1880 O O . THR A 1 253 ? 48.898 20.084 101.279 1.00 8.20 253 THR A O 1
ATOM 1884 N N . GLY A 1 254 ? 47.267 20.869 102.600 1.00 10.38 254 GLY A N 1
ATOM 1885 C CA . GLY A 1 254 ? 48.241 21.322 103.591 1.00 10.84 254 GLY A CA 1
ATOM 1886 C C . GLY A 1 254 ? 48.985 22.614 103.191 1.00 11.94 254 GLY A C 1
ATOM 1887 O O . GLY A 1 254 ? 49.950 22.995 103.860 1.00 10.36 254 GLY A O 1
ATOM 1888 N N . VAL A 1 255 ? 48.531 23.320 102.138 1.00 10.68 255 VAL A N 1
ATOM 1889 C CA . VAL A 1 255 ? 49.225 24.542 101.722 1.00 10.05 255 VAL A CA 1
ATOM 1890 C C . VAL A 1 255 ? 48.470 25.798 102.153 1.00 11.71 255 VAL A C 1
ATOM 1891 O O . VAL A 1 255 ? 47.262 25.756 102.406 1.00 12.71 255 VAL A O 1
ATOM 1895 N N . ASN A 1 256 ? 49.211 26.890 102.322 1.00 10.91 256 ASN A N 1
ATOM 1896 C CA . ASN A 1 256 ? 48.655 28.203 102.713 1.00 10.62 256 ASN A CA 1
ATOM 1897 C C . ASN A 1 256 ? 49.066 29.197 101.598 1.00 11.18 256 ASN A C 1
ATOM 1898 O O . ASN A 1 256 ? 50.262 29.384 101.339 1.00 9.56 256 ASN A O 1
ATOM 1903 N N . LEU A 1 257 ? 48.083 29.837 100.962 1.00 11.59 257 LEU A N 1
ATOM 1904 C CA . LEU A 1 257 ? 48.360 30.788 99.877 1.00 13.52 257 LEU A CA 1
ATOM 1905 C C . LEU A 1 257 ? 48.253 32.267 100.257 1.00 13.11 257 LEU A C 1
ATOM 1906 O O . LEU A 1 257 ? 47.133 32.732 100.573 1.00 12.28 257 LEU A O 1
ATOM 1911 N N . PRO A 1 258 ? 49.392 33.018 100.266 1.00 11.77 258 PRO A N 1
ATOM 1912 C CA . PRO A 1 258 ? 49.318 34.444 100.605 1.00 11.89 258 PRO A CA 1
ATOM 1913 C C . PRO A 1 258 ? 48.612 35.141 99.460 1.00 12.01 258 PRO A C 1
ATOM 1914 O O . PRO A 1 258 ? 48.854 34.812 98.297 1.00 13.39 258 PRO A O 1
ATOM 1918 N N . ILE A 1 259 ? 47.704 36.059 99.790 1.00 12.51 259 ILE A N 1
ATOM 1919 C CA . ILE A 1 259 ? 46.970 36.871 98.788 1.00 11.27 259 ILE A CA 1
ATOM 1920 C C . ILE A 1 259 ? 47.274 38.235 99.368 1.00 11.23 259 ILE A C 1
ATOM 1921 O O . ILE A 1 259 ? 46.419 38.823 100.024 1.00 11.18 259 ILE A O 1
ATOM 1926 N N . ALA A 1 260 ? 48.483 38.715 99.088 1.00 11.94 260 ALA A N 1
ATOM 1927 C CA . ALA A 1 260 ? 49.043 39.918 99.695 1.00 12.92 260 ALA A CA 1
ATOM 1928 C C . ALA A 1 260 ? 49.731 40.977 98.843 1.00 12.59 260 ALA A C 1
ATOM 1929 O O . ALA A 1 260 ? 50.288 41.916 99.395 1.00 16.60 260 ALA A O 1
ATOM 1931 N N . GLY A 1 261 ? 49.745 40.829 97.537 1.00 14.67 261 GLY A N 1
ATOM 1932 C CA . GLY A 1 261 ? 50.382 41.857 96.736 1.00 15.74 261 GLY A CA 1
ATOM 1933 C C . GLY A 1 261 ? 51.917 41.867 96.668 1.00 15.75 261 GLY A C 1
ATOM 1934 O O . GLY A 1 261 ? 52.478 42.856 96.174 1.00 14.35 261 GLY A O 1
ATOM 1935 N N . GLY A 1 262 ? 52.579 40.792 97.131 1.00 16.03 262 GLY A N 1
ATOM 1936 C CA . GLY A 1 262 ? 54.045 40.730 97.086 1.00 17.23 262 GLY A CA 1
ATOM 1937 C C . GLY A 1 262 ? 54.912 40.654 98.368 1.00 20.30 262 GLY A C 1
ATOM 1938 O O . GLY A 1 262 ? 56.075 40.170 98.295 1.00 19.96 262 GLY A O 1
ATOM 1940 N N . LYS B 1 3 ? 88.159 27.752 128.262 1.00 35.69 3 LYS B N 1
ATOM 1941 C CA . LYS B 1 3 ? 88.162 27.977 126.776 1.00 35.15 3 LYS B CA 1
ATOM 1942 C C . LYS B 1 3 ? 87.656 26.755 126.011 1.00 34.23 3 LYS B C 1
ATOM 1943 O O . LYS B 1 3 ? 88.363 25.739 125.905 1.00 32.70 3 LYS B O 1
ATOM 1949 N N . LYS B 1 4 ? 86.449 26.787 125.477 1.00 33.97 4 LYS B N 1
ATOM 1950 C CA . LYS B 1 4 ? 86.159 25.596 124.718 1.00 35.79 4 LYS B CA 1
ATOM 1951 C C . LYS B 1 4 ? 86.857 25.857 123.403 1.00 33.53 4 LYS B C 1
ATOM 1952 O O . LYS B 1 4 ? 87.390 26.925 123.194 1.00 37.22 4 LYS B O 1
ATOM 1958 N N . PHE B 1 5 ? 86.884 24.868 122.543 1.00 30.89 5 PHE B N 1
ATOM 1959 C CA . PHE B 1 5 ? 87.479 24.966 121.232 1.00 26.29 5 PHE B CA 1
ATOM 1960 C C . PHE B 1 5 ? 88.974 24.761 121.329 1.00 24.33 5 PHE B C 1
ATOM 1961 O O . PHE B 1 5 ? 89.661 24.578 120.332 1.00 21.56 5 PHE B O 1
ATOM 1969 N N . ASN B 1 6 ? 89.470 24.736 122.564 1.00 24.97 6 ASN B N 1
ATOM 1970 C CA . ASN B 1 6 ? 90.871 24.464 122.770 1.00 22.81 6 ASN B CA 1
ATOM 1971 C C . ASN B 1 6 ? 91.110 23.131 122.024 1.00 21.28 6 ASN B C 1
ATOM 1972 O O . ASN B 1 6 ? 90.336 22.191 122.164 1.00 19.83 6 ASN B O 1
ATOM 1977 N N . GLY B 1 7 ? 92.156 23.066 121.208 1.00 19.45 7 GLY B N 1
ATOM 1978 C CA . GLY B 1 7 ? 92.439 21.867 120.445 1.00 19.63 7 GLY B CA 1
ATOM 1979 C C . GLY B 1 7 ? 91.760 21.831 119.073 1.00 19.39 7 GLY B C 1
ATOM 1980 O O . GLY B 1 7 ? 92.175 21.101 118.187 1.00 19.97 7 GLY B O 1
ATOM 1981 N N . LYS B 1 8 ? 90.713 22.616 118.883 1.00 18.15 8 LYS B N 1
ATOM 1982 C CA . LYS B 1 8 ? 90.045 22.575 117.582 1.00 17.64 8 LYS B CA 1
ATOM 1983 C C . LYS B 1 8 ? 90.703 23.411 116.456 1.00 16.21 8 LYS B C 1
ATOM 1984 O O . LYS B 1 8 ? 91.554 24.282 116.689 1.00 13.67 8 LYS B O 1
ATOM 1990 N N . VAL B 1 9 ? 90.380 23.077 115.217 1.00 13.46 9 VAL B N 1
ATOM 1991 C CA . VAL B 1 9 ? 90.928 23.829 114.095 1.00 13.07 9 VAL B CA 1
ATOM 1992 C C . VAL B 1 9 ? 89.744 24.249 113.207 1.00 14.07 9 VAL B C 1
ATOM 1993 O O . VAL B 1 9 ? 88.919 23.426 112.868 1.00 12.29 9 VAL B O 1
ATOM 1997 N N . CYS B 1 10 ? 89.688 25.517 112.837 1.00 14.08 10 CYS B N 1
ATOM 1998 C CA . CYS B 1 10 ? 88.626 25.979 111.973 1.00 13.13 10 CYS B CA 1
ATOM 1999 C C . CYS B 1 10 ? 89.161 26.597 110.656 1.00 15.02 10 CYS B C 1
ATOM 2000 O O . CYS B 1 10 ? 90.083 27.441 110.683 1.00 13.73 10 CYS B O 1
ATOM 2003 N N . LEU B 1 11 ? 88.621 26.158 109.510 1.00 11.98 11 LEU B N 1
ATOM 2004 C CA . LEU B 1 11 ? 89.000 26.769 108.249 1.00 11.71 11 LEU B CA 1
ATOM 2005 C C . LEU B 1 11 ? 87.957 27.862 108.020 1.00 11.11 11 LEU B C 1
ATOM 2006 O O . LEU B 1 11 ? 86.762 27.587 108.059 1.00 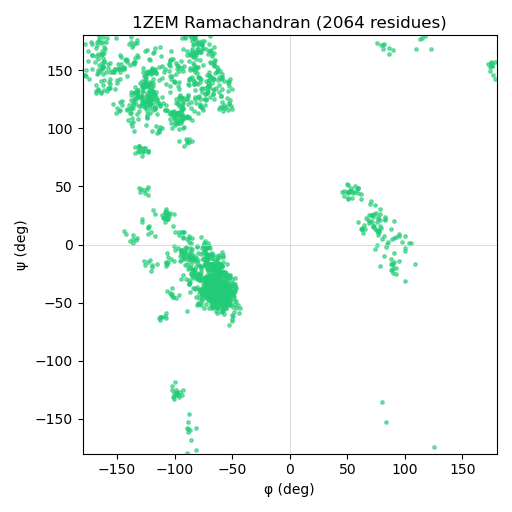8.78 11 LEU B O 1
ATOM 2011 N N . VAL B 1 12 ? 88.400 29.107 107.850 1.00 11.15 12 VAL B N 1
ATOM 2012 C CA . VAL B 1 12 ? 87.464 30.216 107.591 1.00 11.18 12 VAL B CA 1
ATOM 2013 C C . VAL B 1 12 ? 87.706 30.753 106.145 1.00 12.46 12 VAL B C 1
ATOM 2014 O O . VAL B 1 12 ? 88.831 31.165 105.824 1.00 12.73 12 VAL B O 1
ATOM 2018 N N . THR B 1 13 ? 86.686 30.742 105.264 1.00 14.15 13 THR B N 1
ATOM 2019 C CA . THR B 1 13 ? 86.905 31.321 103.934 1.00 12.45 13 THR B CA 1
ATOM 2020 C C . THR B 1 13 ? 86.386 32.771 103.981 1.00 13.56 13 THR B C 1
ATOM 2021 O O . THR B 1 13 ? 85.475 33.096 104.771 1.00 12.96 13 THR B O 1
ATOM 2025 N N . GLY B 1 14 ? 86.963 33.620 103.132 1.00 13.11 14 GLY B N 1
ATOM 2026 C CA . GLY B 1 14 ? 86.643 35.053 103.106 1.00 11.98 14 GLY B CA 1
ATOM 2027 C C . GLY B 1 14 ? 87.246 35.646 104.376 1.00 12.63 14 GLY B C 1
ATOM 2028 O O . GLY B 1 14 ? 86.815 36.673 104.845 1.00 11.00 14 GLY B O 1
ATOM 2029 N N . ALA B 1 15 ? 88.280 34.992 104.904 1.00 12.48 15 ALA B N 1
ATOM 2030 C CA . ALA B 1 15 ? 88.892 35.390 106.159 1.00 13.95 15 ALA B CA 1
ATOM 2031 C C . ALA B 1 15 ? 89.551 36.784 106.222 1.00 15.11 15 ALA B C 1
ATOM 2032 O O . ALA B 1 15 ? 89.766 37.323 107.317 1.00 15.85 15 ALA B O 1
ATOM 2034 N N . GLY B 1 16 ? 89.842 37.365 105.059 1.00 14.80 16 GLY B N 1
ATOM 2035 C CA . GLY B 1 16 ? 90.453 38.675 105.027 1.00 16.12 16 GLY B CA 1
ATOM 2036 C C . GLY B 1 16 ? 89.346 39.707 105.000 1.00 17.44 16 GLY B C 1
ATOM 2037 O O . GLY B 1 16 ? 89.607 40.890 105.092 1.00 19.32 16 GLY B O 1
ATOM 2038 N N . GLY B 1 17 ? 88.099 39.264 104.904 1.00 15.95 17 GLY B N 1
ATOM 2039 C CA . GLY B 1 17 ? 86.982 40.201 104.878 1.00 16.40 17 GLY B CA 1
ATOM 2040 C C . GLY B 1 17 ? 86.379 40.457 106.252 1.00 16.39 17 GLY B C 1
ATOM 2041 O O . GLY B 1 17 ? 86.767 39.838 107.230 1.00 16.51 17 GLY B O 1
ATOM 2042 N N . ASN B 1 18 ? 85.395 41.339 106.301 1.00 16.18 18 ASN B N 1
ATOM 2043 C CA . ASN B 1 18 ? 84.774 41.756 107.560 1.00 17.49 18 ASN B CA 1
ATOM 2044 C C . ASN B 1 18 ? 84.293 40.710 108.567 1.00 15.21 18 ASN B C 1
ATOM 2045 O O . ASN B 1 18 ? 84.773 40.631 109.718 1.00 11.78 18 ASN B O 1
ATOM 2050 N N . ILE B 1 19 ? 83.310 39.942 108.137 1.00 14.43 19 ILE B N 1
ATOM 2051 C CA . ILE B 1 19 ? 82.697 38.945 108.994 1.00 12.96 19 ILE B CA 1
ATOM 2052 C C . ILE B 1 19 ? 83.651 37.765 109.205 1.00 13.68 19 ILE B C 1
ATOM 2053 O O . ILE B 1 19 ? 83.667 37.116 110.273 1.00 12.85 19 ILE B O 1
ATOM 2058 N N . GLY B 1 20 ? 84.436 37.494 108.173 1.00 13.22 20 GLY B N 1
ATOM 2059 C CA . GLY B 1 20 ? 85.378 36.396 108.248 1.00 12.72 20 GLY B CA 1
ATOM 2060 C C . GLY B 1 20 ? 86.432 36.698 109.298 1.00 13.10 20 GLY B C 1
ATOM 2061 O O . GLY B 1 20 ? 86.750 35.857 110.119 1.00 10.24 20 GLY B O 1
ATOM 2062 N N . LEU B 1 21 ? 86.961 37.916 109.305 1.00 13.20 21 LEU B N 1
ATOM 2063 C CA . LEU B 1 21 ? 87.973 38.218 110.307 1.00 12.45 21 LEU B CA 1
ATOM 2064 C C . LEU B 1 21 ? 87.379 38.246 111.692 1.00 12.98 21 LEU B C 1
ATOM 2065 O O . LEU B 1 21 ? 87.963 37.689 112.645 1.00 14.96 21 LEU B O 1
ATOM 2070 N N . ALA B 1 22 ? 86.220 38.865 111.829 1.00 13.09 22 ALA B N 1
ATOM 2071 C CA . ALA B 1 22 ? 85.614 38.968 113.162 1.00 12.79 22 ALA B CA 1
ATOM 2072 C C . ALA B 1 22 ? 85.349 37.600 113.759 1.00 14.37 22 ALA B C 1
ATOM 2073 O O . ALA B 1 22 ? 85.583 37.346 114.953 1.00 13.47 22 ALA B O 1
ATOM 2075 N N . THR B 1 23 ? 84.869 36.693 112.924 1.00 11.66 23 THR B N 1
ATOM 2076 C CA . THR B 1 23 ? 84.576 35.391 113.415 1.00 11.38 23 THR B CA 1
ATOM 2077 C C . THR B 1 23 ? 85.859 34.610 113.776 1.00 11.90 23 THR B C 1
ATOM 2078 O O . THR B 1 23 ? 85.874 33.841 114.754 1.00 11.73 23 THR B O 1
ATOM 2082 N N . ALA B 1 24 ? 86.911 34.774 112.957 1.00 11.76 24 ALA B N 1
ATOM 2083 C CA . ALA B 1 24 ? 88.173 34.088 113.180 1.00 10.76 24 ALA B CA 1
ATOM 2084 C C . ALA B 1 24 ? 88.738 34.512 114.537 1.00 11.20 24 ALA B C 1
ATOM 2085 O O . ALA B 1 24 ? 89.249 33.670 115.306 1.00 11.46 24 ALA B O 1
ATOM 2087 N N . LEU B 1 25 ? 88.635 35.805 114.834 1.00 12.80 25 LEU B N 1
ATOM 2088 C CA . LEU B 1 25 ? 89.143 36.361 116.114 1.00 13.76 25 LEU B CA 1
ATOM 2089 C C . LEU B 1 25 ? 88.397 35.755 117.290 1.00 15.07 25 LEU B C 1
ATOM 2090 O O . LEU B 1 25 ? 89.043 35.254 118.230 1.00 17.39 25 LEU B O 1
ATOM 2095 N N . ARG B 1 26 ? 87.049 35.779 117.246 1.00 12.58 26 ARG B N 1
ATOM 2096 C CA . ARG B 1 26 ? 86.222 35.225 118.305 1.00 12.00 26 ARG B CA 1
ATOM 2097 C C . ARG B 1 26 ? 86.569 33.763 118.527 1.00 12.69 26 ARG B C 1
ATOM 2098 O O . ARG B 1 26 ? 86.785 33.364 119.674 1.00 14.33 26 ARG B O 1
ATOM 2106 N N . LEU B 1 27 ? 86.648 32.960 117.455 1.00 12.26 27 LEU B N 1
ATOM 2107 C CA . LEU B 1 27 ? 87.004 31.555 117.622 1.00 13.64 27 LEU B CA 1
ATOM 2108 C C . LEU B 1 27 ? 88.429 31.396 118.159 1.00 15.08 27 LEU B C 1
ATOM 2109 O O . LEU B 1 27 ? 88.731 30.387 118.814 1.00 15.74 27 LEU B O 1
ATOM 2114 N N . ALA B 1 28 ? 89.311 32.348 117.855 1.00 13.98 28 ALA B N 1
ATOM 2115 C CA . ALA B 1 28 ? 90.660 32.242 118.384 1.00 15.13 28 ALA B CA 1
ATOM 2116 C C . ALA B 1 28 ? 90.619 32.554 119.886 1.00 15.80 28 ALA B C 1
ATOM 2117 O O . ALA B 1 28 ? 91.324 31.911 120.692 1.00 17.18 28 ALA B O 1
ATOM 2119 N N . GLU B 1 29 ? 89.809 33.532 120.289 1.00 17.91 29 GLU B N 1
ATOM 2120 C CA . GLU B 1 29 ? 89.703 33.854 121.723 1.00 18.53 29 GLU B CA 1
ATOM 2121 C C . GLU B 1 29 ? 89.232 32.623 122.489 1.00 20.99 29 GLU B C 1
ATOM 2122 O O . GLU B 1 29 ? 89.615 32.417 123.665 1.00 18.61 29 GLU B O 1
ATOM 2128 N N . GLU B 1 30 ? 88.399 31.797 121.835 1.00 19.69 30 GLU B N 1
ATOM 2129 C CA . GLU B 1 30 ? 87.906 30.574 122.475 1.00 20.92 30 GLU B CA 1
ATOM 2130 C C . GLU B 1 30 ? 88.925 29.437 122.418 1.00 19.40 30 GLU B C 1
ATOM 2131 O O . GLU B 1 30 ? 88.663 28.355 122.915 1.00 18.95 30 GLU B O 1
ATOM 2137 N N . GLY B 1 31 ? 90.069 29.669 121.791 1.00 19.46 31 GLY B N 1
ATOM 2138 C CA . GLY B 1 31 ? 91.104 28.652 121.709 1.00 17.58 31 GLY B CA 1
ATOM 2139 C C . GLY B 1 31 ? 91.315 27.935 120.383 1.00 17.36 31 GLY B C 1
ATOM 2140 O O . GLY B 1 31 ? 92.191 27.076 120.256 1.00 15.97 31 GLY B O 1
ATOM 2141 N N . THR B 1 32 ? 90.561 28.275 119.344 1.00 16.71 32 THR B N 1
ATOM 2142 C CA . THR B 1 32 ? 90.746 27.496 118.127 1.00 15.20 32 THR B CA 1
ATOM 2143 C C . THR B 1 32 ? 91.843 27.984 117.162 1.00 15.64 32 THR B C 1
ATOM 2144 O O . THR B 1 32 ? 92.039 29.193 116.992 1.00 15.95 32 THR B O 1
ATOM 2148 N N . ALA B 1 33 ? 92.628 27.039 116.631 1.00 13.86 33 ALA B N 1
ATOM 2149 C CA . ALA B 1 33 ? 93.697 27.330 115.673 1.00 14.26 33 ALA B CA 1
ATOM 2150 C C . ALA B 1 33 ? 92.928 27.664 114.411 1.00 13.04 33 ALA B C 1
ATOM 2151 O O . ALA B 1 33 ? 91.947 26.996 114.114 1.00 13.11 33 ALA B O 1
ATOM 2153 N N . ILE B 1 34 ? 93.413 28.653 113.682 1.00 12.12 34 ILE B N 1
ATOM 2154 C CA . ILE B 1 34 ? 92.744 29.148 112.487 1.00 12.09 34 ILE B CA 1
ATOM 2155 C C . ILE B 1 34 ? 93.443 29.073 111.127 1.00 12.95 34 ILE B C 1
ATOM 2156 O O . ILE B 1 34 ? 94.561 29.617 110.946 1.00 12.33 34 ILE B O 1
ATOM 2161 N N . ALA B 1 35 ? 92.768 28.444 110.143 1.00 11.26 35 ALA B N 1
ATOM 2162 C CA . ALA B 1 35 ? 93.316 28.408 108.798 1.00 13.08 35 ALA B CA 1
ATOM 2163 C C . ALA B 1 35 ? 92.529 29.467 108.026 1.00 13.90 35 ALA B C 1
ATOM 2164 O O . ALA B 1 35 ? 91.322 29.323 107.827 1.00 14.73 35 ALA B O 1
ATOM 2166 N N . LEU B 1 36 ? 93.198 30.525 107.608 1.00 13.13 36 LEU B N 1
ATOM 2167 C CA . LEU B 1 36 ? 92.491 31.578 106.900 1.00 13.40 36 LEU B CA 1
ATOM 2168 C C . LEU B 1 36 ? 92.614 31.406 105.431 1.00 14.25 36 LEU B C 1
ATOM 2169 O O . LEU B 1 36 ? 93.732 31.216 104.892 1.00 15.16 36 LEU B O 1
ATOM 2174 N N . LEU B 1 37 ? 91.476 31.534 104.761 1.00 13.74 37 LEU B N 1
ATOM 2175 C CA . LEU B 1 37 ? 91.434 31.357 103.323 1.00 12.80 37 LEU B CA 1
ATOM 2176 C C . LEU B 1 37 ? 90.744 32.577 102.670 1.00 11.31 37 LEU B C 1
ATOM 2177 O O . LEU B 1 37 ? 89.662 33.006 103.072 1.00 9.17 37 LEU B O 1
ATOM 2182 N N . ASP B 1 38 ? 91.410 33.167 101.686 1.00 12.02 38 ASP B N 1
ATOM 2183 C CA . ASP B 1 38 ? 90.838 34.320 100.970 1.00 13.33 38 ASP B CA 1
ATOM 2184 C C . ASP B 1 38 ? 91.574 34.491 99.641 1.00 14.26 38 ASP B C 1
ATOM 2185 O O . ASP B 1 38 ? 92.678 33.995 99.498 1.00 14.50 38 ASP B O 1
ATOM 2190 N N . MET B 1 39 ? 90.979 35.150 98.644 1.00 16.68 39 MET B N 1
ATOM 2191 C CA . MET B 1 39 ? 91.707 35.300 97.388 1.00 18.77 39 MET B CA 1
ATOM 2192 C C . MET B 1 39 ? 92.543 36.574 97.466 1.00 20.52 39 MET B C 1
ATOM 2193 O O . MET B 1 39 ? 93.371 36.847 96.598 1.00 21.55 39 MET B O 1
ATOM 2198 N N . ASN B 1 40 ? 92.319 37.365 98.502 1.00 20.57 40 ASN B N 1
ATOM 2199 C CA . ASN B 1 40 ? 93.018 38.638 98.633 1.00 22.13 40 ASN B CA 1
ATOM 2200 C C . ASN B 1 40 ? 94.196 38.525 99.584 1.00 22.17 40 ASN B C 1
ATOM 2201 O O . ASN B 1 40 ? 94.005 38.540 100.813 1.00 21.52 40 ASN B O 1
ATOM 2206 N N . ARG B 1 41 ? 95.410 38.456 99.033 1.00 21.51 41 ARG B N 1
ATOM 2207 C CA . ARG B 1 41 ? 96.595 38.285 99.870 1.00 22.08 41 ARG B CA 1
ATOM 2208 C C . ARG B 1 41 ? 96.843 39.395 100.847 1.00 23.29 41 ARG B C 1
ATOM 2209 O O . ARG B 1 41 ? 97.146 39.125 102.006 1.00 24.31 41 ARG B O 1
ATOM 2217 N N . GLU B 1 42 ? 96.726 40.644 100.414 1.00 23.63 42 GLU B N 1
ATOM 2218 C CA . GLU B 1 42 ? 96.949 41.753 101.326 1.00 23.95 42 GLU B CA 1
ATOM 2219 C C . GLU B 1 42 ? 95.995 41.640 102.532 1.00 24.22 42 GLU B C 1
ATOM 2220 O O . GLU B 1 42 ? 96.399 41.806 103.713 1.00 21.03 42 GLU B O 1
ATOM 2226 N N . ALA B 1 43 ? 94.729 41.349 102.248 1.00 23.03 43 ALA B N 1
ATOM 2227 C CA . ALA B 1 43 ? 93.769 41.266 103.333 1.00 22.94 43 ALA B CA 1
ATOM 2228 C C . ALA B 1 43 ? 94.052 40.088 104.266 1.00 23.19 43 ALA B C 1
ATOM 2229 O O . ALA B 1 43 ? 93.944 40.214 105.510 1.00 22.11 43 ALA B O 1
ATOM 2231 N N . LEU B 1 44 ? 94.410 38.948 103.682 1.00 22.92 44 LEU B N 1
ATOM 2232 C CA . LEU B 1 44 ? 94.701 37.768 104.474 1.00 22.53 44 LEU B CA 1
ATOM 2233 C C . LEU B 1 44 ? 95.808 38.005 105.452 1.00 23.74 44 LEU B C 1
ATOM 2234 O O . LEU B 1 44 ? 95.705 37.625 106.616 1.00 25.65 44 LEU B O 1
ATOM 2239 N N . GLU B 1 45 ? 96.890 38.607 104.978 1.00 24.42 45 GLU B N 1
ATOM 2240 C CA . GLU B 1 45 ? 98.034 38.809 105.825 1.00 25.07 45 GLU B CA 1
ATOM 2241 C C . GLU B 1 45 ? 97.768 39.727 106.998 1.00 24.28 45 GLU B C 1
ATOM 2242 O O . GLU B 1 45 ? 98.256 39.477 108.108 1.00 22.24 45 GLU B O 1
ATOM 2248 N N . LYS B 1 46 ? 96.995 40.784 106.777 1.00 22.45 46 LYS B N 1
ATOM 2249 C CA . LYS B 1 46 ? 96.675 41.652 107.906 1.00 22.71 46 LYS B CA 1
ATOM 2250 C C . LYS B 1 46 ? 95.790 40.822 108.871 1.00 22.04 46 LYS B C 1
ATOM 2251 O O . LYS B 1 46 ? 95.998 40.818 110.101 1.00 20.27 46 LYS B O 1
ATOM 2257 N N . ALA B 1 47 ? 94.834 40.077 108.320 1.00 19.30 47 ALA B N 1
ATOM 2258 C CA . ALA B 1 47 ? 93.980 39.253 109.169 1.00 19.99 47 ALA B CA 1
ATOM 2259 C C . ALA B 1 47 ? 94.780 38.159 109.921 1.00 19.86 47 ALA B C 1
ATOM 2260 O O . ALA B 1 47 ? 94.557 37.900 111.101 1.00 18.20 47 ALA B O 1
ATOM 2262 N N . GLU B 1 48 ? 95.714 37.503 109.252 1.00 19.26 48 GLU B N 1
ATOM 2263 C CA . GLU B 1 48 ? 96.453 36.468 109.968 1.00 20.34 48 GLU B CA 1
ATOM 2264 C C . GLU B 1 48 ? 97.222 37.029 111.164 1.00 19.54 48 GLU B C 1
ATOM 2265 O O . GLU B 1 48 ? 97.340 36.390 112.211 1.00 17.81 48 GLU B O 1
ATOM 2271 N N . ALA B 1 49 ? 97.766 38.222 111.014 1.00 20.84 49 ALA B N 1
ATOM 2272 C CA . ALA B 1 49 ? 98.524 38.782 112.131 1.00 22.21 49 ALA B CA 1
ATOM 2273 C C . ALA B 1 49 ? 97.587 39.090 113.294 1.00 21.46 49 ALA B C 1
ATOM 2274 O O . ALA B 1 49 ? 97.933 38.874 114.461 1.00 22.05 49 ALA B O 1
ATOM 2276 N N . SER B 1 50 ? 96.395 39.596 112.994 1.00 20.78 50 SER B N 1
ATOM 2277 C CA . SER B 1 50 ? 95.450 39.902 114.079 1.00 20.20 50 SER B CA 1
ATOM 2278 C C . SER B 1 50 ? 95.065 38.612 114.805 1.00 19.58 50 SER B C 1
ATOM 2279 O O . SER B 1 50 ? 95.031 38.575 116.041 1.00 18.40 50 SER B O 1
ATOM 2282 N N . VAL B 1 51 ? 94.766 37.558 114.054 1.00 16.86 51 VAL B N 1
ATOM 2283 C CA . VAL B 1 51 ? 94.402 36.296 114.684 1.00 16.96 51 VAL B CA 1
ATOM 2284 C C . VAL B 1 51 ? 95.518 35.749 115.575 1.00 17.62 51 VAL B C 1
ATOM 2285 O O . VAL B 1 51 ? 95.264 35.287 116.677 1.00 16.93 51 VAL B O 1
ATOM 2289 N N . ARG B 1 52 ? 96.763 35.807 115.114 1.00 18.43 52 ARG B N 1
ATOM 2290 C CA . ARG B 1 52 ? 97.854 35.255 115.912 1.00 20.98 52 ARG B CA 1
ATOM 2291 C C . ARG B 1 52 ? 98.028 35.981 117.245 1.00 21.85 52 ARG B C 1
ATOM 2292 O O . ARG B 1 52 ? 98.514 35.404 118.221 1.00 21.85 52 ARG B O 1
ATOM 2300 N N . GLU B 1 53 ? 97.609 37.242 117.270 1.00 21.47 53 GLU B N 1
ATOM 2301 C CA . GLU B 1 53 ? 97.670 38.101 118.459 1.00 24.21 53 GLU B CA 1
ATOM 2302 C C . GLU B 1 53 ? 96.862 37.478 119.597 1.00 24.05 53 GLU B C 1
ATOM 2303 O O . GLU B 1 53 ? 97.094 37.736 120.798 1.00 22.83 53 GLU B O 1
ATOM 2309 N N . LYS B 1 54 ? 95.864 36.694 119.194 1.00 22.86 54 LYS B N 1
ATOM 2310 C CA . LYS B 1 54 ? 95.000 36.004 120.144 1.00 20.98 54 LYS B CA 1
ATOM 2311 C C . LYS B 1 54 ? 95.695 34.803 120.788 1.00 19.57 54 LYS B C 1
ATOM 2312 O O . LYS B 1 54 ? 95.141 34.156 121.658 1.00 20.54 54 LYS B O 1
ATOM 2318 N N . GLY B 1 55 ? 96.889 34.453 120.349 1.00 19.33 55 GLY B N 1
ATOM 2319 C CA . GLY B 1 55 ? 97.536 33.356 121.052 1.00 17.86 55 GLY B CA 1
ATOM 2320 C C . GLY B 1 55 ? 97.294 31.953 120.551 1.00 17.80 55 GLY B C 1
ATOM 2321 O O . GLY B 1 55 ? 97.477 31.002 121.290 1.00 20.27 55 GLY B O 1
ATOM 2322 N N . VAL B 1 56 ? 96.864 31.812 119.310 1.00 15.67 56 VAL B N 1
ATOM 2323 C CA . VAL B 1 56 ? 96.696 30.486 118.731 1.00 16.01 56 VAL B CA 1
ATOM 2324 C C . VAL B 1 56 ? 97.525 30.427 117.445 1.00 15.48 56 VAL B C 1
A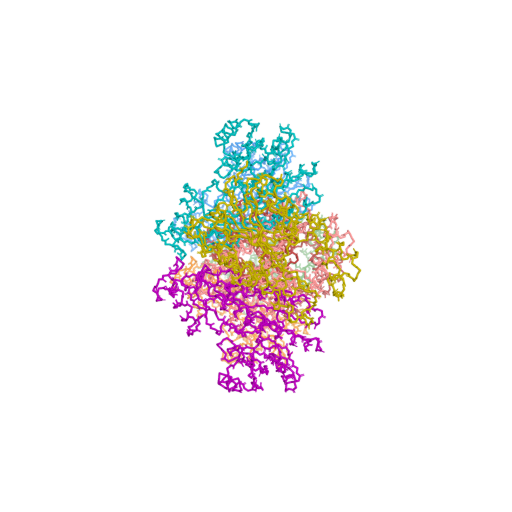TOM 2325 O O . VAL B 1 56 ? 97.976 31.446 116.913 1.00 15.47 56 VAL B O 1
ATOM 2329 N N . GLU B 1 57 ? 97.685 29.215 116.956 1.00 16.14 57 GLU B N 1
ATOM 2330 C CA . GLU B 1 57 ? 98.352 28.923 115.709 1.00 18.10 57 GLU B CA 1
ATOM 2331 C C . GLU B 1 57 ? 97.370 29.449 114.636 1.00 18.02 57 GLU B C 1
ATOM 2332 O O . GLU B 1 57 ? 96.147 29.296 114.751 1.00 17.05 57 GLU B O 1
ATOM 2338 N N . ALA B 1 58 ? 97.937 30.086 113.623 1.00 18.64 58 ALA B N 1
ATOM 2339 C CA . ALA B 1 58 ? 97.196 30.642 112.514 1.00 19.13 58 ALA B CA 1
ATOM 2340 C C . ALA B 1 58 ? 98.063 30.623 111.258 1.00 19.86 58 ALA B C 1
ATOM 2341 O O . ALA B 1 58 ? 99.302 30.887 111.298 1.00 17.77 58 ALA B O 1
ATOM 2343 N N . ARG B 1 59 ? 97.413 30.315 110.136 1.00 18.24 59 ARG B N 1
ATOM 2344 C CA . ARG B 1 59 ? 98.067 30.249 108.848 1.00 18.66 59 ARG B CA 1
ATOM 2345 C C . ARG B 1 59 ? 97.152 30.752 107.756 1.00 17.88 59 ARG B C 1
ATOM 2346 O O . ARG B 1 59 ? 95.917 30.676 107.887 1.00 16.21 59 ARG B O 1
ATOM 2354 N N . SER B 1 60 ? 97.773 31.262 106.692 1.00 18.31 60 SER B N 1
ATOM 2355 C CA . SER B 1 60 ? 97.068 31.816 105.513 1.00 18.49 60 SER B CA 1
ATOM 2356 C C . SER B 1 60 ? 97.249 31.033 104.243 1.00 17.86 60 SER B C 1
ATOM 2357 O O . SER B 1 60 ? 98.354 30.592 103.925 1.00 18.75 60 SER B O 1
ATOM 2360 N N . TYR B 1 61 ? 96.166 30.940 103.476 1.00 18.21 61 TYR B N 1
ATOM 2361 C CA . TYR B 1 61 ? 96.119 30.254 102.185 1.00 15.84 61 TYR B CA 1
ATOM 2362 C C . TYR B 1 61 ? 95.414 31.157 101.118 1.00 16.22 61 TYR B C 1
ATOM 2363 O O . TYR B 1 61 ? 94.210 31.429 101.234 1.00 13.53 61 TYR B O 1
ATOM 2372 N N . VAL B 1 62 ? 96.165 31.623 100.120 1.00 14.72 62 VAL B N 1
ATOM 2373 C CA . VAL B 1 62 ? 95.603 32.457 99.035 1.00 16.10 62 VAL B CA 1
ATOM 2374 C C . VAL B 1 62 ? 94.895 31.463 98.095 1.00 16.45 62 VAL B C 1
ATOM 2375 O O . VAL B 1 62 ? 95.525 30.552 97.548 1.00 16.57 62 VAL B O 1
ATOM 2379 N N . CYS B 1 63 ? 93.584 31.619 97.920 1.00 15.77 63 CYS B N 1
ATOM 2380 C CA . CYS B 1 63 ? 92.835 30.666 97.117 1.00 14.43 63 CYS B CA 1
ATOM 2381 C C . CYS B 1 63 ? 91.545 31.288 96.557 1.00 15.19 63 CYS B C 1
ATOM 2382 O O . CYS B 1 63 ? 90.851 32.023 97.268 1.00 14.97 63 CYS B O 1
ATOM 2385 N N . ASP B 1 64 ? 91.248 30.989 95.288 1.00 14.30 64 ASP B N 1
ATOM 2386 C CA . ASP B 1 64 ? 90.046 31.464 94.650 1.00 13.74 64 ASP B CA 1
ATOM 2387 C C . ASP B 1 64 ? 89.098 30.238 94.725 1.00 13.89 64 ASP B C 1
ATOM 2388 O O . ASP B 1 64 ? 89.315 29.201 94.049 1.00 10.01 64 ASP B O 1
ATOM 2393 N N . VAL B 1 65 ? 88.066 30.329 95.570 1.00 13.11 65 VAL B N 1
ATOM 2394 C CA . VAL B 1 65 ? 87.161 29.199 95.724 1.00 12.32 65 VAL B CA 1
ATOM 2395 C C . VAL B 1 65 ? 86.465 28.798 94.412 1.00 12.94 65 VAL B C 1
ATOM 2396 O O . VAL B 1 65 ? 85.954 27.697 94.320 1.00 12.23 65 VAL B O 1
ATOM 2400 N N . THR B 1 66 ? 86.436 29.664 93.402 1.00 12.98 66 THR B N 1
ATOM 2401 C CA . THR B 1 66 ? 85.809 29.260 92.131 1.00 14.97 66 THR B CA 1
ATOM 2402 C C . THR B 1 66 ? 86.651 28.212 91.396 1.00 15.60 66 THR B C 1
ATOM 2403 O O . THR B 1 66 ? 86.151 27.540 90.503 1.00 13.60 66 THR B O 1
ATOM 2407 N N . SER B 1 67 ? 87.922 28.075 91.772 1.00 15.81 67 SER B N 1
ATOM 2408 C CA . SER B 1 67 ? 88.794 27.016 91.193 1.00 17.33 67 SER B CA 1
ATOM 2409 C C . SER B 1 67 ? 88.796 25.737 92.085 1.00 15.47 67 SER B C 1
ATOM 2410 O O . SER B 1 67 ? 89.426 25.705 93.147 1.00 15.90 67 SER B O 1
ATOM 2413 N N . GLU B 1 68 ? 88.103 24.691 91.679 1.00 14.16 68 GLU B N 1
ATOM 2414 C CA . GLU B 1 68 ? 88.121 23.524 92.506 1.00 15.39 68 GLU B CA 1
ATOM 2415 C C . GLU B 1 68 ? 89.528 22.977 92.710 1.00 16.16 68 GLU B C 1
ATOM 2416 O O . GLU B 1 68 ? 89.855 22.514 93.769 1.00 15.31 68 GLU B O 1
ATOM 2422 N N . GLU B 1 69 ? 90.370 23.044 91.688 1.00 18.09 69 GLU B N 1
ATOM 2423 C CA . GLU B 1 69 ? 91.739 22.544 91.829 1.00 18.86 69 GLU B CA 1
ATOM 2424 C C . GLU B 1 69 ? 92.452 23.335 92.924 1.00 18.17 69 GLU B C 1
ATOM 2425 O O . GLU B 1 69 ? 93.193 22.764 93.727 1.00 17.08 69 GLU B O 1
ATOM 2431 N N . ALA B 1 70 ? 92.240 24.646 92.965 1.00 15.28 70 ALA B N 1
ATOM 2432 C CA . ALA B 1 70 ? 92.860 25.443 94.026 1.00 15.37 70 ALA B CA 1
ATOM 2433 C C . ALA B 1 70 ? 92.290 25.090 95.400 1.00 14.59 70 ALA B C 1
ATOM 2434 O O . ALA B 1 70 ? 93.032 25.013 96.390 1.00 15.19 70 ALA B O 1
ATOM 2436 N N . VAL B 1 71 ? 90.979 24.900 95.478 1.00 13.62 71 VAL B N 1
ATOM 2437 C CA . VAL B 1 71 ? 90.351 24.548 96.738 1.00 12.88 71 VAL B CA 1
ATOM 2438 C C . VAL B 1 71 ? 90.854 23.191 97.294 1.00 14.82 71 VAL B C 1
ATOM 2439 O O . VAL B 1 71 ? 91.223 23.119 98.464 1.00 13.66 71 VAL B O 1
ATOM 2443 N N . ILE B 1 72 ? 90.885 22.151 96.455 1.00 14.49 72 ILE B N 1
ATOM 2444 C CA . ILE B 1 72 ? 91.358 20.862 96.864 1.00 15.38 72 ILE B CA 1
ATOM 2445 C C . ILE B 1 72 ? 92.825 20.901 97.297 1.00 16.97 72 ILE B C 1
ATOM 2446 O O . ILE B 1 72 ? 93.203 20.234 98.287 1.00 15.40 72 ILE B O 1
ATOM 2451 N N . GLY B 1 73 ? 93.630 21.700 96.579 1.00 16.00 73 GLY B N 1
ATOM 2452 C CA . GLY B 1 73 ? 95.040 21.850 96.900 1.00 14.01 73 GLY B CA 1
ATOM 2453 C C . GLY B 1 73 ? 95.189 22.480 98.261 1.00 16.48 73 GLY B C 1
ATOM 2454 O O . GLY B 1 73 ? 95.934 21.988 99.145 1.00 13.84 73 GLY B O 1
ATOM 2455 N N . THR B 1 74 ? 94.438 23.557 98.453 1.00 14.63 74 THR B N 1
ATOM 2456 C CA . THR B 1 74 ? 94.477 24.267 99.705 1.00 15.06 74 THR B CA 1
ATOM 2457 C C . THR B 1 74 ? 94.014 23.443 100.875 1.00 13.66 74 THR B C 1
ATOM 2458 O O . THR B 1 74 ? 94.646 23.461 101.930 1.00 11.14 74 THR B O 1
ATOM 2462 N N . VAL B 1 75 ? 92.905 22.731 100.704 1.00 13.48 75 VAL B N 1
ATOM 2463 C CA . VAL B 1 75 ? 92.404 21.939 101.793 1.00 15.17 75 VAL B CA 1
ATOM 2464 C C . VAL B 1 75 ? 93.449 20.914 102.204 1.00 16.33 75 VAL B C 1
ATOM 2465 O O . VAL B 1 75 ? 93.725 20.731 103.388 1.00 14.50 75 VAL B O 1
ATOM 2469 N N . ASP B 1 76 ? 94.044 20.255 101.230 1.00 17.81 76 ASP B N 1
ATOM 2470 C CA . ASP B 1 76 ? 95.078 19.279 101.546 1.00 19.88 76 ASP B CA 1
ATOM 2471 C C . ASP B 1 76 ? 96.216 19.908 102.360 1.00 19.77 76 ASP B C 1
ATOM 2472 O O . ASP B 1 76 ? 96.725 19.287 103.334 1.00 20.13 76 ASP B O 1
ATOM 2477 N N . SER B 1 77 ? 96.625 21.125 101.987 1.00 19.21 77 SER B N 1
ATOM 2478 C CA . SER B 1 77 ? 97.691 21.798 102.732 1.00 17.82 77 SER B CA 1
ATOM 2479 C C . SER B 1 77 ? 97.215 22.091 104.137 1.00 17.66 77 SER B C 1
ATOM 2480 O O . SER B 1 77 ? 97.995 21.954 105.074 1.00 16.88 77 SER B O 1
ATOM 2483 N N . VAL B 1 78 ? 95.948 22.522 104.298 1.00 14.28 78 VAL B N 1
ATOM 2484 C CA . VAL B 1 78 ? 95.418 22.833 105.635 1.00 12.08 78 VAL B CA 1
ATOM 2485 C C . VAL B 1 78 ? 95.541 21.563 106.507 1.00 13.34 78 VAL B C 1
ATOM 2486 O O . VAL B 1 78 ? 95.989 21.598 107.669 1.00 12.79 78 VAL B O 1
ATOM 2490 N N . VAL B 1 79 ? 95.148 20.425 105.933 1.00 14.10 79 VAL B N 1
ATOM 2491 C CA . VAL B 1 79 ? 95.223 19.164 106.673 1.00 13.45 79 VAL B CA 1
ATOM 2492 C C . VAL B 1 79 ? 96.699 18.829 107.010 1.00 13.81 79 VAL B C 1
ATOM 2493 O O . VAL B 1 79 ? 96.997 18.427 108.139 1.00 12.35 79 VAL B O 1
ATOM 2497 N N . ARG B 1 80 ? 97.607 18.996 106.046 1.00 13.18 80 ARG B N 1
ATOM 2498 C CA . ARG B 1 80 ? 99.022 18.723 106.311 1.00 16.52 80 ARG B CA 1
ATOM 2499 C C . ARG B 1 80 ? 99.547 19.616 107.438 1.00 17.98 80 ARG B C 1
ATOM 2500 O O . ARG B 1 80 ? 100.292 19.161 108.334 1.00 16.81 80 ARG B O 1
ATOM 2508 N N . ASP B 1 81 ? 99.131 20.879 107.442 1.00 17.83 81 ASP B N 1
ATOM 2509 C CA . ASP B 1 81 ? 99.605 21.796 108.465 1.00 19.60 81 ASP B CA 1
ATOM 2510 C C . ASP B 1 81 ? 98.973 21.670 109.840 1.00 19.02 81 ASP B C 1
ATOM 2511 O O . ASP B 1 81 ? 99.666 21.823 110.844 1.00 20.62 81 ASP B O 1
ATOM 2516 N N . PHE B 1 82 ? 97.668 21.430 109.900 1.00 18.28 82 PHE B N 1
ATOM 2517 C CA . PHE B 1 82 ? 96.960 21.367 111.179 1.00 16.94 82 PHE B CA 1
ATOM 2518 C C . PHE B 1 82 ? 96.582 19.954 111.598 1.00 16.41 82 PHE B C 1
ATOM 2519 O O . PHE B 1 82 ? 96.275 19.723 112.757 1.00 17.50 82 PHE B O 1
ATOM 2527 N N . GLY B 1 83 ? 96.633 19.002 110.678 1.00 16.82 83 GLY B N 1
ATOM 2528 C CA . GLY B 1 83 ? 96.296 17.632 111.037 1.00 16.38 83 GLY B CA 1
ATOM 2529 C C . GLY B 1 83 ? 94.825 17.255 110.915 1.00 15.70 83 GLY B C 1
ATOM 2530 O O . GLY B 1 83 ? 94.496 16.076 110.803 1.00 15.28 83 GLY B O 1
ATOM 2531 N N . LYS B 1 84 ? 93.945 18.245 110.943 1.00 13.60 84 LYS B N 1
ATOM 2532 C CA . LYS B 1 84 ? 92.505 18.016 110.849 1.00 14.03 84 LYS B CA 1
ATOM 2533 C C . LYS B 1 84 ? 91.847 19.348 110.597 1.00 14.86 84 LYS B C 1
ATOM 2534 O O . LYS B 1 84 ? 92.488 20.410 110.632 1.00 13.04 84 LYS B O 1
ATOM 2540 N N . ILE B 1 85 ? 90.541 19.284 110.374 1.00 14.17 85 ILE B N 1
ATOM 2541 C CA . ILE B 1 85 ? 89.759 20.486 110.197 1.00 12.06 85 ILE B CA 1
ATOM 2542 C C . ILE B 1 85 ? 88.477 20.132 110.953 1.00 11.38 85 ILE B C 1
ATOM 2543 O O . ILE B 1 85 ? 87.647 19.302 110.493 1.00 11.01 85 ILE B O 1
ATOM 2548 N N . ASP B 1 86 ? 88.298 20.742 112.115 1.00 9.98 86 ASP B N 1
ATOM 2549 C CA . ASP B 1 86 ? 87.092 20.432 112.859 1.00 10.60 86 ASP B CA 1
ATOM 2550 C C . ASP B 1 86 ? 85.911 21.272 112.466 1.00 10.16 86 ASP B C 1
ATOM 2551 O O . ASP B 1 86 ? 84.779 20.783 112.440 1.00 11.18 86 ASP B O 1
ATOM 2556 N N . PHE B 1 87 ? 86.188 22.545 112.247 1.00 10.26 87 PHE B N 1
ATOM 2557 C CA . PHE B 1 87 ? 85.153 23.536 111.927 1.00 10.49 87 PHE B CA 1
ATOM 2558 C C . PHE B 1 87 ? 85.390 24.208 110.575 1.00 10.29 87 PHE B C 1
ATOM 2559 O O . PHE B 1 87 ? 86.535 24.463 110.186 1.00 9.77 87 PHE B O 1
ATOM 2567 N N . LEU B 1 88 ? 84.296 24.550 109.892 1.00 9.24 88 LEU B N 1
ATOM 2568 C CA . LEU B 1 88 ? 84.358 25.268 108.639 1.00 7.40 88 LEU B CA 1
ATOM 2569 C C . LEU B 1 88 ? 83.343 26.412 108.678 1.00 7.32 88 LEU B C 1
ATOM 2570 O O . LEU B 1 88 ? 82.181 26.210 109.011 1.00 6.53 88 LEU B O 1
ATOM 2575 N N . PHE B 1 89 ? 83.820 27.628 108.421 1.00 6.15 89 PHE B N 1
ATOM 2576 C CA . PHE B 1 89 ? 82.944 28.800 108.305 1.00 7.94 89 PHE B CA 1
ATOM 2577 C C . PHE B 1 89 ? 83.128 29.097 106.819 1.00 7.22 89 PHE B C 1
ATOM 2578 O O . PHE B 1 89 ? 84.147 29.649 106.392 1.00 8.47 89 PHE B O 1
ATOM 2586 N N . ASN B 1 90 ? 82.125 28.677 106.048 1.00 10.16 90 ASN B N 1
ATOM 2587 C CA . ASN B 1 90 ? 82.082 28.737 104.575 1.00 12.45 90 ASN B CA 1
ATOM 2588 C C . ASN B 1 90 ? 81.470 30.073 104.289 1.00 13.14 90 ASN B C 1
ATOM 2589 O O . ASN B 1 90 ? 80.274 30.152 104.099 1.00 12.89 90 ASN B O 1
ATOM 2594 N N . ASN B 1 91 ? 82.328 31.082 104.159 1.00 14.22 91 ASN B N 1
ATOM 2595 C CA . ASN B 1 91 ? 81.874 32.465 104.160 1.00 13.93 91 ASN B CA 1
ATOM 2596 C C . ASN B 1 91 ? 82.227 33.449 103.042 1.00 14.33 91 ASN B C 1
ATOM 2597 O O . ASN B 1 91 ? 81.585 34.498 102.927 1.00 13.07 91 ASN B O 1
ATOM 2602 N N . ALA B 1 92 ? 83.198 33.099 102.204 1.00 13.48 92 ALA B N 1
ATOM 2603 C CA . ALA B 1 92 ? 83.602 33.953 101.105 1.00 13.34 92 ALA B CA 1
ATOM 2604 C C . ALA B 1 92 ? 82.372 34.303 100.274 1.00 14.39 92 ALA B C 1
ATOM 2605 O O . ALA B 1 92 ? 81.529 33.444 100.034 1.00 11.70 92 ALA B O 1
ATOM 2607 N N . GLY B 1 93 ? 82.257 35.554 99.832 1.00 13.19 93 GLY B N 1
ATOM 2608 C CA . GLY B 1 93 ? 81.082 35.905 99.047 1.00 13.64 93 GLY B CA 1
ATOM 2609 C C . GLY B 1 93 ? 81.276 37.202 98.292 1.00 15.22 93 GLY B C 1
ATOM 2610 O O . GLY B 1 93 ? 82.225 37.971 98.585 1.00 15.11 93 GLY B O 1
ATOM 2611 N N . TYR B 1 94 ? 80.410 37.423 97.300 1.00 13.92 94 TYR B N 1
ATOM 2612 C CA . TYR B 1 94 ? 80.456 38.617 96.485 1.00 13.48 94 TYR B CA 1
ATOM 2613 C C . TYR B 1 94 ? 79.066 39.228 96.497 1.00 12.18 94 TYR B C 1
ATOM 2614 O O . TYR B 1 94 ? 78.082 38.520 96.276 1.00 10.83 94 TYR B O 1
ATOM 2623 N N . GLN B 1 95 ? 78.970 40.541 96.735 1.00 13.73 95 GLN B N 1
ATOM 2624 C CA . GLN B 1 95 ? 77.649 41.191 96.823 1.00 14.28 95 GLN B CA 1
ATOM 2625 C C . GLN B 1 95 ? 76.825 41.325 95.540 1.00 13.14 95 GLN B C 1
ATOM 2626 O O . GLN B 1 95 ? 75.612 41.404 95.619 1.00 11.71 95 GLN B O 1
ATOM 2632 N N . GLY B 1 96 ? 77.483 41.358 94.383 1.00 12.87 96 GLY B N 1
ATOM 2633 C CA . GLY B 1 96 ? 76.791 41.475 93.089 1.00 10.60 96 GLY B CA 1
ATOM 2634 C C . GLY B 1 96 ? 76.392 42.909 92.736 1.00 10.59 96 GLY B C 1
ATOM 2635 O O . GLY B 1 96 ? 76.460 43.822 93.564 1.00 13.24 96 GLY B O 1
ATOM 2636 N N . ALA B 1 97 ? 75.925 43.140 91.524 1.00 12.07 97 ALA B N 1
ATOM 2637 C CA . ALA B 1 97 ? 75.456 44.488 91.166 1.00 11.78 97 ALA B CA 1
ATOM 2638 C C . ALA B 1 97 ? 74.070 44.697 91.777 1.00 13.81 97 ALA B C 1
ATOM 2639 O O . ALA B 1 97 ? 73.464 43.752 92.294 1.00 13.36 97 ALA B O 1
ATOM 2641 N N . PHE B 1 98 ? 73.570 45.935 91.663 1.00 14.11 98 PHE B N 1
ATOM 2642 C CA . PHE B 1 98 ? 72.218 46.293 92.085 1.00 13.93 98 PHE B CA 1
ATOM 2643 C C . PHE B 1 98 ? 71.505 46.906 90.878 1.00 14.92 98 PHE B C 1
ATOM 2644 O O . PHE B 1 98 ? 71.860 47.997 90.422 1.00 14.48 98 PHE B O 1
ATOM 2652 N N . ALA B 1 99 ? 70.518 46.196 90.356 1.00 12.79 99 ALA B N 1
ATOM 2653 C CA . ALA B 1 99 ? 69.756 46.665 89.222 1.00 13.78 99 ALA B CA 1
ATOM 2654 C C . ALA B 1 99 ? 68.506 45.834 89.243 1.00 14.32 99 ALA B C 1
ATOM 2655 O O . ALA B 1 99 ? 68.534 44.739 89.764 1.00 14.86 99 ALA B O 1
ATOM 2657 N N . PRO B 1 100 ? 67.376 46.343 88.711 1.00 15.41 100 PRO B N 1
ATOM 2658 C CA . PRO B 1 100 ? 66.123 45.570 88.676 1.00 14.29 100 PRO B CA 1
ATOM 2659 C C . PRO B 1 100 ? 66.359 44.443 87.677 1.00 14.60 100 PRO B C 1
ATOM 2660 O O . PRO B 1 100 ? 67.208 44.553 86.809 1.00 12.07 100 PRO B O 1
ATOM 2664 N N . VAL B 1 101 ? 65.594 43.363 87.792 1.00 13.68 101 VAL B N 1
ATOM 2665 C CA . VAL B 1 101 ? 65.865 42.189 87.008 1.00 13.72 101 VAL B CA 1
ATOM 2666 C C . VAL B 1 101 ? 65.937 42.361 85.494 1.00 15.47 101 VAL B C 1
ATOM 2667 O O . VAL B 1 101 ? 66.808 41.747 84.842 1.00 13.23 101 VAL B O 1
ATOM 2671 N N . GLN B 1 102 ? 65.030 43.161 84.932 1.00 15.09 102 GLN B N 1
ATOM 2672 C CA . GLN B 1 102 ? 65.037 43.398 83.468 1.00 16.87 102 GLN B CA 1
ATOM 2673 C C . GLN B 1 102 ? 66.351 44.027 82.932 1.00 17.76 102 GLN B C 1
ATOM 2674 O O . GLN B 1 102 ? 66.642 43.968 81.721 1.00 18.14 102 GLN B O 1
ATOM 2680 N N . ASP B 1 103 ? 67.140 44.635 83.813 1.00 16.27 103 ASP B N 1
ATOM 2681 C CA . ASP B 1 103 ? 68.392 45.265 83.407 1.00 17.62 103 ASP B CA 1
ATOM 2682 C C . ASP B 1 103 ? 69.608 44.680 84.152 1.00 18.05 103 ASP B C 1
ATOM 2683 O O . ASP B 1 103 ? 70.676 45.276 84.150 1.00 17.70 103 ASP B O 1
ATOM 2688 N N . TYR B 1 104 ? 69.442 43.528 84.786 1.00 17.53 104 TYR B N 1
ATOM 2689 C CA . TYR B 1 104 ? 70.521 42.978 85.578 1.00 17.49 104 TYR B CA 1
ATOM 2690 C C . TYR B 1 104 ? 71.613 42.440 84.693 1.00 17.08 104 TYR B C 1
ATOM 2691 O O . TYR B 1 104 ? 71.351 41.603 83.841 1.00 17.43 104 TYR B O 1
ATOM 2700 N N . PRO B 1 105 ? 72.851 42.895 84.898 1.00 17.08 105 PRO B N 1
ATOM 2701 C CA . PRO B 1 105 ? 74.006 42.459 84.096 1.00 16.34 105 PRO B CA 1
ATOM 2702 C C . PRO B 1 105 ? 74.122 40.943 84.094 1.00 17.29 105 PRO B C 1
ATOM 2703 O O . PRO B 1 105 ? 74.367 40.281 85.141 1.00 15.63 105 PRO B O 1
ATOM 2707 N N . SER B 1 106 ? 73.968 40.370 82.926 1.00 15.62 106 SER B N 1
ATOM 2708 C CA . SER B 1 106 ? 73.997 38.927 82.846 1.00 16.05 106 SER B CA 1
ATOM 2709 C C . SER B 1 106 ? 75.322 38.259 83.228 1.00 16.21 106 SER B C 1
ATOM 2710 O O . SER B 1 106 ? 75.332 37.172 83.818 1.00 16.05 106 SER B O 1
ATOM 2713 N N . ASP B 1 107 ? 76.437 38.900 82.902 1.00 14.51 107 ASP B N 1
ATOM 2714 C CA . ASP B 1 107 ? 77.704 38.302 83.241 1.00 15.66 107 ASP B CA 1
ATOM 2715 C C . ASP B 1 107 ? 77.867 38.319 84.764 1.00 14.84 107 ASP B C 1
ATOM 2716 O O . ASP B 1 107 ? 78.380 37.373 85.359 1.00 13.56 107 ASP B O 1
ATOM 2721 N N . ASP B 1 108 ? 77.423 39.399 85.393 1.00 14.80 108 ASP B N 1
ATOM 2722 C CA . ASP B 1 108 ? 77.514 39.506 86.844 1.00 13.50 108 ASP B CA 1
ATOM 2723 C C . ASP B 1 108 ? 76.636 38.451 87.498 1.00 13.86 108 ASP B C 1
ATOM 2724 O O . ASP B 1 108 ? 77.000 37.880 88.535 1.00 13.09 108 ASP B O 1
ATOM 2729 N N . PHE B 1 109 ? 75.520 38.147 86.867 1.00 11.24 109 PHE B N 1
ATOM 2730 C CA . PHE B 1 109 ? 74.616 37.181 87.446 1.00 11.80 109 PHE B CA 1
ATOM 2731 C C . PHE B 1 109 ? 75.303 35.842 87.570 1.00 12.20 109 PHE B C 1
ATOM 2732 O O . PHE B 1 109 ? 75.206 35.183 88.595 1.00 11.24 109 PHE B O 1
ATOM 2740 N N . ALA B 1 110 ? 76.014 35.443 86.531 1.00 11.68 110 ALA B N 1
ATOM 2741 C CA . ALA B 1 110 ? 76.697 34.142 86.542 1.00 13.63 110 ALA B CA 1
ATOM 2742 C C . ALA B 1 110 ? 77.870 34.184 87.507 1.00 13.07 110 ALA B C 1
ATOM 2743 O O . ALA B 1 110 ? 78.206 33.182 88.147 1.00 12.14 110 ALA B O 1
ATOM 2745 N N . ARG B 1 111 ? 78.490 35.351 87.605 1.00 11.78 111 ARG B N 1
ATOM 2746 C CA . ARG B 1 111 ? 79.629 35.520 88.500 1.00 12.58 111 ARG B CA 1
ATOM 2747 C C . ARG B 1 111 ? 79.235 35.349 89.988 1.00 11.99 111 ARG B C 1
ATOM 2748 O O . ARG B 1 111 ? 79.964 34.722 90.748 1.00 10.56 111 ARG B O 1
ATOM 2756 N N . VAL B 1 112 ? 78.140 36.006 90.388 1.00 10.84 112 VAL B N 1
ATOM 2757 C CA . VAL B 1 112 ? 77.591 35.906 91.748 1.00 10.39 112 VAL B CA 1
ATOM 2758 C C . VAL B 1 112 ? 77.308 34.432 92.049 1.00 10.57 112 VAL B C 1
ATOM 2759 O O . VAL B 1 112 ? 77.655 33.927 93.121 1.00 11.63 112 VAL B O 1
ATOM 2763 N N . LEU B 1 113 ? 76.635 33.738 91.138 1.00 9.03 113 LEU B N 1
ATOM 2764 C CA . LEU B 1 113 ? 76.335 32.341 91.400 1.00 9.65 113 LEU B CA 1
ATOM 2765 C C . LEU B 1 113 ? 77.581 31.498 91.506 1.00 9.20 113 LEU B C 1
ATOM 2766 O O . LEU B 1 113 ? 77.627 30.636 92.348 1.00 10.74 113 LEU B O 1
ATOM 2771 N N . THR B 1 114 ? 78.577 31.731 90.664 1.00 8.27 114 THR B N 1
ATOM 2772 C CA . THR B 1 114 ? 79.805 30.916 90.697 1.00 10.90 114 THR B CA 1
ATOM 2773 C C . THR B 1 114 ? 80.634 31.054 91.986 1.00 11.25 114 THR B C 1
ATOM 2774 O O . THR B 1 114 ? 81.183 30.065 92.518 1.00 12.61 114 THR B O 1
ATOM 2778 N N . ILE B 1 115 ? 80.760 32.273 92.466 1.00 10.24 115 ILE B N 1
ATOM 2779 C CA . ILE B 1 115 ? 81.494 32.507 93.716 1.00 11.19 115 ILE B CA 1
ATOM 2780 C C . ILE B 1 115 ? 80.668 32.112 94.959 1.00 11.04 115 ILE B C 1
ATOM 2781 O O . ILE B 1 115 ? 81.153 31.384 95.848 1.00 10.00 115 ILE B O 1
ATOM 2786 N N . ASN B 1 116 ? 79.413 32.561 95.013 1.00 11.54 116 ASN B N 1
ATOM 2787 C CA . ASN B 1 116 ? 78.569 32.286 96.183 1.00 11.04 116 ASN B CA 1
ATOM 2788 C C . ASN B 1 116 ? 78.007 30.894 96.300 1.00 11.68 116 ASN B C 1
ATOM 2789 O O . ASN B 1 116 ? 77.793 30.423 97.419 1.00 15.03 116 ASN B O 1
ATOM 2794 N N . VAL B 1 117 ? 77.730 30.231 95.188 1.00 9.15 117 VAL B N 1
ATOM 2795 C CA . VAL B 1 117 ? 77.179 28.865 95.256 1.00 8.07 117 VAL B CA 1
ATOM 2796 C C . VAL B 1 117 ? 78.198 27.789 94.850 1.00 9.40 117 VAL B C 1
ATOM 2797 O O . VAL B 1 117 ? 78.534 26.917 95.638 1.00 9.38 117 VAL B O 1
ATOM 2801 N N . THR B 1 118 ? 78.714 27.861 93.647 1.00 9.73 118 THR B N 1
ATOM 2802 C CA . THR B 1 118 ? 79.681 26.862 93.222 1.00 10.17 118 THR B CA 1
ATOM 2803 C C . THR B 1 118 ? 80.957 26.900 94.075 1.00 10.44 118 THR B C 1
ATOM 2804 O O . THR B 1 118 ? 81.426 25.856 94.491 1.00 13.00 118 THR B O 1
ATOM 2808 N N . GLY B 1 119 ? 81.517 28.075 94.337 1.00 10.30 119 GLY B N 1
ATOM 2809 C CA . GLY B 1 119 ? 82.721 28.155 95.163 1.00 11.06 119 GLY B CA 1
ATOM 2810 C C . GLY B 1 119 ? 82.431 27.601 96.580 1.00 11.70 119 GLY B C 1
ATOM 2811 O O . GLY B 1 119 ? 83.186 26.775 97.104 1.00 10.92 119 GLY B O 1
ATOM 2812 N N . ALA B 1 120 ? 81.317 28.039 97.177 1.00 9.02 120 ALA B N 1
ATOM 2813 C CA . ALA B 1 120 ? 80.882 27.589 98.508 1.00 9.59 120 ALA B CA 1
ATOM 2814 C C . ALA B 1 120 ? 80.783 26.061 98.463 1.00 9.49 120 ALA B C 1
ATOM 2815 O O . ALA B 1 120 ? 81.234 25.374 99.396 1.00 7.53 120 ALA B O 1
ATOM 2817 N N . PHE B 1 121 ? 80.243 25.537 97.357 1.00 8.87 121 PHE B N 1
ATOM 2818 C CA . PHE B 1 121 ? 80.107 24.079 97.202 1.00 10.10 121 PHE B CA 1
ATOM 2819 C C . PHE B 1 121 ? 81.482 23.379 97.073 1.00 10.58 121 PHE B C 1
ATOM 2820 O O . PHE B 1 121 ? 81.694 22.298 97.654 1.00 11.37 121 PHE B O 1
ATOM 2828 N N . HIS B 1 122 ? 82.421 23.994 96.350 1.00 9.88 122 HIS B N 1
ATOM 2829 C CA . HIS B 1 122 ? 83.765 23.406 96.185 1.00 10.32 122 HIS B CA 1
ATOM 2830 C C . HIS B 1 122 ? 84.391 23.207 97.568 1.00 10.76 122 HIS B C 1
ATOM 2831 O O . HIS B 1 122 ? 84.904 22.131 97.876 1.00 9.82 122 HIS B O 1
ATOM 2838 N N . VAL B 1 123 ? 84.303 24.242 98.404 1.00 10.39 123 VAL B N 1
ATOM 2839 C CA . VAL B 1 123 ? 84.850 24.185 99.757 1.00 8.99 123 VAL B CA 1
ATOM 2840 C C . VAL B 1 123 ? 84.145 23.149 100.653 1.00 11.41 123 VAL B C 1
ATOM 2841 O O . VAL B 1 123 ? 84.802 22.344 101.357 1.00 9.73 123 VAL B O 1
ATOM 2845 N N . LEU B 1 124 ? 82.809 23.155 100.608 1.00 9.38 124 LEU B N 1
ATOM 2846 C CA . LEU B 1 124 ? 82.013 22.217 101.393 1.00 12.50 124 LEU B CA 1
ATOM 2847 C C . LEU B 1 124 ? 82.355 20.750 101.034 1.00 10.55 124 LEU B C 1
ATOM 2848 O O . LEU B 1 124 ? 82.499 19.909 101.905 1.00 9.94 124 LEU B O 1
ATOM 2853 N N . LYS B 1 125 ? 82.459 20.464 99.748 1.00 11.42 125 LYS B N 1
ATOM 2854 C CA . LYS B 1 125 ? 82.759 19.108 99.291 1.00 12.64 125 LYS B CA 1
ATOM 2855 C C . LYS B 1 125 ? 84.153 18.674 99.795 1.00 13.70 125 LYS B C 1
ATOM 2856 O O . LYS B 1 125 ? 84.265 17.680 100.459 1.00 14.05 125 LYS B O 1
ATOM 2862 N N . ALA B 1 126 ? 85.196 19.417 99.435 1.00 12.83 126 ALA B N 1
ATOM 2863 C CA . ALA B 1 126 ? 86.551 19.051 99.843 1.00 12.61 126 ALA B CA 1
ATOM 2864 C C . ALA B 1 126 ? 86.679 18.867 101.357 1.00 14.46 126 ALA B C 1
ATOM 2865 O O . ALA B 1 126 ? 87.241 17.874 101.811 1.00 14.17 126 ALA B O 1
ATOM 2867 N N . VAL B 1 127 ? 86.164 19.829 102.114 1.00 12.84 127 VAL B N 1
ATOM 2868 C CA . VAL B 1 127 ? 86.206 19.791 103.575 1.00 14.11 127 VAL B CA 1
ATOM 2869 C C . VAL B 1 127 ? 85.372 18.660 104.210 1.00 15.91 127 VAL B C 1
ATOM 2870 O O . VAL B 1 127 ? 85.834 18.014 105.174 1.00 16.13 127 VAL B O 1
ATOM 2874 N N . SER B 1 128 ? 84.176 18.388 103.682 1.00 13.24 128 SER B N 1
ATOM 2875 C CA . SER B 1 128 ? 83.355 17.319 104.259 1.00 13.40 128 SER B CA 1
ATOM 2876 C C . SER B 1 128 ? 84.039 15.962 104.027 1.00 13.67 128 SER B C 1
ATOM 2877 O O . SER B 1 128 ? 83.901 15.026 104.867 1.00 13.14 128 SER B O 1
ATOM 2880 N N . ARG B 1 129 ? 84.784 15.840 102.924 1.00 13.11 129 ARG B N 1
ATOM 2881 C CA . ARG B 1 129 ? 85.506 14.574 102.693 1.00 13.80 129 ARG B CA 1
ATOM 2882 C C . ARG B 1 129 ? 86.465 14.366 103.881 1.00 14.29 129 ARG B C 1
ATOM 2883 O O . ARG B 1 129 ? 86.577 13.271 104.431 1.00 15.78 129 ARG B O 1
ATOM 2891 N N . GLN B 1 130 ? 87.161 15.413 104.294 1.00 15.20 130 GLN B N 1
ATOM 2892 C CA . GLN B 1 130 ? 88.079 15.286 105.440 1.00 13.93 130 GLN B CA 1
ATOM 2893 C C . GLN B 1 130 ? 87.283 15.021 106.745 1.00 14.92 130 GLN B C 1
ATOM 2894 O O . GLN B 1 130 ? 87.662 14.176 107.558 1.00 12.64 130 GLN B O 1
ATOM 2900 N N . MET B 1 131 ? 86.176 15.737 106.938 1.00 13.79 131 MET B N 1
ATOM 2901 C CA . MET B 1 131 ? 85.386 15.520 108.145 1.00 15.36 131 MET B CA 1
ATOM 2902 C C . MET B 1 131 ? 84.808 14.113 108.212 1.00 14.33 131 MET B C 1
ATOM 2903 O O . MET B 1 131 ? 84.641 13.588 109.286 1.00 15.30 131 MET B O 1
ATOM 2908 N N . ILE B 1 132 ? 84.516 13.496 107.077 1.00 16.13 132 ILE B N 1
ATOM 2909 C CA . ILE B 1 132 ? 84.009 12.123 107.093 1.00 17.06 132 ILE B CA 1
ATOM 2910 C C . ILE B 1 132 ? 85.187 11.228 107.580 1.00 18.18 132 ILE B C 1
ATOM 2911 O O . ILE B 1 132 ? 85.015 10.348 108.428 1.00 19.23 132 ILE B O 1
ATOM 2916 N N . THR B 1 133 ? 86.383 11.469 107.068 1.00 18.55 133 THR B N 1
ATOM 2917 C CA . THR B 1 133 ? 87.514 10.670 107.529 1.00 19.59 133 THR B CA 1
ATOM 2918 C C . THR B 1 133 ? 87.630 10.737 109.047 1.00 18.94 133 THR B C 1
ATOM 2919 O O . THR B 1 133 ? 87.990 9.742 109.672 1.00 21.20 133 THR B O 1
ATOM 2923 N N . GLN B 1 134 ? 87.324 11.894 109.654 1.00 16.97 134 GLN B N 1
ATOM 2924 C CA . GLN B 1 134 ? 87.401 12.081 111.099 1.00 14.40 134 GLN B CA 1
ATOM 2925 C C . GLN B 1 134 ? 86.193 11.633 111.897 1.00 15.88 134 GLN B C 1
ATOM 2926 O O . GLN B 1 134 ? 86.261 11.530 113.117 1.00 16.55 134 GLN B O 1
ATOM 2932 N N . ASN B 1 135 ? 85.107 11.350 111.197 1.00 16.71 135 ASN B N 1
ATOM 2933 C CA . ASN B 1 135 ? 83.807 11.109 111.840 1.00 16.10 135 ASN B CA 1
ATOM 2934 C C . ASN B 1 135 ? 83.542 12.270 112.814 1.00 15.68 135 ASN B C 1
ATOM 2935 O O . ASN B 1 135 ? 83.122 12.091 113.974 1.00 15.93 135 ASN B O 1
ATOM 2940 N N . TYR B 1 136 ? 83.812 13.485 112.338 1.00 14.03 136 TYR B N 1
ATOM 2941 C CA . TYR B 1 136 ? 83.561 14.688 113.112 1.00 11.81 136 TYR B CA 1
ATOM 2942 C C . TYR B 1 136 ? 83.686 15.957 112.259 1.00 11.44 136 TYR B C 1
ATOM 2943 O O . TYR B 1 136 ? 84.690 16.176 111.552 1.00 13.25 136 TYR B O 1
ATOM 2952 N N . GLY B 1 137 ? 82.683 16.818 112.346 1.00 12.64 137 GLY B N 1
ATOM 2953 C CA . GLY B 1 137 ? 82.748 18.065 111.611 1.00 11.06 137 GLY B CA 1
ATOM 2954 C C . GLY B 1 137 ? 81.604 18.990 111.920 1.00 13.55 137 GLY B C 1
ATOM 2955 O O . GLY B 1 137 ? 80.496 18.501 112.131 1.00 13.93 137 GLY B O 1
ATOM 2956 N N . ARG B 1 138 ? 81.836 20.308 111.983 1.00 11.89 138 ARG B N 1
ATOM 2957 C CA . ARG B 1 138 ? 80.693 21.233 112.181 1.00 11.98 138 ARG B CA 1
ATOM 2958 C C . ARG B 1 138 ? 80.925 22.344 111.155 1.00 10.08 138 ARG B C 1
ATOM 2959 O O . ARG B 1 138 ? 82.029 22.940 111.071 1.00 10.85 138 ARG B O 1
ATOM 2967 N N . ILE B 1 139 ? 79.888 22.589 110.360 1.00 7.29 139 ILE B N 1
ATOM 2968 C CA . ILE B 1 139 ? 79.940 23.558 109.296 1.00 7.45 139 ILE B CA 1
ATOM 2969 C C . ILE B 1 139 ? 78.879 24.668 109.426 1.00 7.78 139 ILE B C 1
ATOM 2970 O O . ILE B 1 139 ? 77.719 24.403 109.752 1.00 7.91 139 ILE B O 1
ATOM 2975 N N . VAL B 1 140 ? 79.269 25.896 109.126 1.00 7.01 140 VAL B N 1
ATOM 2976 C CA . VAL B 1 140 ? 78.310 27.017 109.123 1.00 7.39 140 VAL B CA 1
ATOM 2977 C C . VAL B 1 140 ? 78.493 27.733 107.761 1.00 9.38 140 VAL B C 1
ATOM 2978 O O . VAL B 1 140 ? 79.597 28.212 107.435 1.00 10.08 140 VAL B O 1
ATOM 2982 N N . ASN B 1 141 ? 77.427 27.776 106.951 1.00 8.53 141 ASN B N 1
ATOM 2983 C CA . ASN B 1 141 ? 77.462 28.462 105.656 1.00 8.49 141 ASN B CA 1
ATOM 2984 C C . ASN B 1 141 ? 76.875 29.869 105.857 1.00 7.27 141 ASN B C 1
ATOM 2985 O O . ASN B 1 141 ? 75.898 30.016 106.585 1.00 6.89 141 ASN B O 1
ATOM 2990 N N . THR B 1 142 ? 77.466 30.880 105.231 1.00 7.80 142 THR B N 1
ATOM 2991 C CA . THR B 1 142 ? 76.950 32.240 105.390 1.00 8.75 142 THR B CA 1
ATOM 2992 C C . THR B 1 142 ? 75.904 32.420 104.344 1.00 7.69 142 THR B C 1
ATOM 2993 O O . THR B 1 142 ? 76.236 32.427 103.167 1.00 8.28 142 THR B O 1
ATOM 2997 N N . ALA B 1 143 ? 74.644 32.487 104.738 1.00 6.91 143 ALA B N 1
ATOM 2998 C CA . ALA B 1 143 ? 73.596 32.750 103.733 1.00 8.88 143 ALA B CA 1
ATOM 2999 C C . ALA B 1 143 ? 73.314 34.278 103.825 1.00 8.53 143 ALA B C 1
ATOM 3000 O O . ALA B 1 143 ? 74.246 35.079 103.730 1.00 11.02 143 ALA B O 1
ATOM 3002 N N . SER B 1 144 ? 72.042 34.664 103.996 1.00 10.39 144 SER B N 1
ATOM 3003 C CA . SER B 1 144 ? 71.683 36.078 104.086 1.00 10.22 144 SER B CA 1
ATOM 3004 C C . SER B 1 144 ? 70.180 36.214 104.157 1.00 10.51 144 SER B C 1
ATOM 3005 O O . SER B 1 144 ? 69.446 35.327 103.689 1.00 9.15 144 SER B O 1
ATOM 3008 N N . MET B 1 145 ? 69.711 37.321 104.736 1.00 9.30 145 MET B N 1
ATOM 3009 C CA . MET B 1 145 ? 68.249 37.558 104.745 1.00 9.05 145 MET B CA 1
ATOM 3010 C C . MET B 1 145 ? 67.780 37.654 103.271 1.00 8.34 145 MET B C 1
ATOM 3011 O O . MET B 1 145 ? 66.603 37.452 102.984 1.00 6.74 145 MET B O 1
ATOM 3016 N N . ALA B 1 146 ? 68.699 38.028 102.367 1.00 6.58 146 ALA B N 1
ATOM 3017 C CA . ALA B 1 146 ? 68.413 38.112 100.938 1.00 7.20 146 ALA B CA 1
ATOM 3018 C C . ALA B 1 146 ? 67.983 36.746 100.387 1.00 6.04 146 ALA B C 1
ATOM 3019 O O . ALA B 1 146 ? 67.273 36.679 99.412 1.00 5.78 146 ALA B O 1
ATOM 3021 N N . GLY B 1 147 ? 68.503 35.645 100.953 1.00 8.67 147 GLY B N 1
ATOM 3022 C CA . GLY B 1 147 ? 68.086 34.321 100.484 1.00 6.77 147 GLY B CA 1
ATOM 3023 C C . GLY B 1 147 ? 66.804 33.863 101.160 1.00 8.37 147 GLY B C 1
ATOM 3024 O O . GLY B 1 147 ? 66.089 32.982 100.633 1.00 8.89 147 GLY B O 1
ATOM 3025 N N . VAL B 1 148 ? 66.487 34.447 102.318 1.00 8.77 148 VAL B N 1
ATOM 3026 C CA . VAL B 1 148 ? 65.229 34.113 103.046 1.00 8.86 148 VAL B CA 1
ATOM 3027 C C . VAL B 1 148 ? 64.022 34.753 102.302 1.00 10.33 148 VAL B C 1
ATOM 3028 O O . VAL B 1 148 ? 62.913 34.188 102.235 1.00 7.90 148 VAL B O 1
ATOM 3032 N N . LYS B 1 149 ? 64.223 35.962 101.794 1.00 11.02 149 LYS B N 1
ATOM 3033 C CA . LYS B 1 149 ? 63.188 36.607 100.951 1.00 12.84 149 LYS B CA 1
ATOM 3034 C C . LYS B 1 149 ? 63.957 37.457 99.951 1.00 10.63 149 LYS B C 1
ATOM 3035 O O . LYS B 1 149 ? 64.795 38.291 100.325 1.00 11.37 149 LYS B O 1
ATOM 3041 N N . GLY B 1 150 ? 63.747 37.212 98.673 1.00 9.76 150 GLY B N 1
ATOM 3042 C CA . GLY B 1 150 ? 64.497 37.973 97.680 1.00 9.79 150 GLY B CA 1
ATOM 3043 C C . GLY B 1 150 ? 64.280 39.468 97.741 1.00 9.89 150 GLY B C 1
ATOM 3044 O O . GLY B 1 150 ? 63.136 39.894 97.742 1.00 9.34 150 GLY B O 1
ATOM 3045 N N . PRO B 1 151 ? 65.355 40.293 97.809 1.00 9.25 151 PRO B N 1
ATOM 3046 C CA . PRO B 1 151 ? 65.201 41.745 97.865 1.00 11.51 151 PRO B CA 1
ATOM 3047 C C . PRO B 1 151 ? 65.117 42.320 96.482 1.00 11.94 151 PRO B C 1
ATOM 3048 O O . PRO B 1 151 ? 65.501 41.677 95.484 1.00 11.65 151 PRO B O 1
ATOM 3052 N N . PRO B 1 152 ? 64.650 43.568 96.405 1.00 11.93 152 PRO B N 1
ATOM 3053 C CA . PRO B 1 152 ? 64.519 44.308 95.141 1.00 13.83 152 PRO B CA 1
ATOM 3054 C C . PRO B 1 152 ? 65.941 44.635 94.669 1.00 13.20 152 PRO B C 1
ATOM 3055 O O . PRO B 1 152 ? 66.837 44.931 95.502 1.00 13.32 152 PRO B O 1
ATOM 3059 N N . ASN B 1 153 ? 66.129 44.552 93.345 1.00 13.33 153 ASN B N 1
ATOM 3060 C CA . ASN B 1 153 ? 67.384 44.849 92.668 1.00 12.75 153 ASN B CA 1
ATOM 3061 C C . ASN B 1 153 ? 68.566 43.940 92.996 1.00 13.26 153 ASN B C 1
ATOM 3062 O O . ASN B 1 153 ? 69.728 44.265 92.673 1.00 13.52 153 ASN B O 1
ATOM 3067 N N . MET B 1 154 ? 68.285 42.788 93.584 1.00 12.88 154 MET B N 1
ATOM 3068 C CA . MET B 1 154 ? 69.386 41.909 93.947 1.00 12.65 154 MET B CA 1
ATOM 3069 C C . MET B 1 154 ? 69.099 40.544 93.450 1.00 10.50 154 MET B C 1
ATOM 3070 O O . MET B 1 154 ? 69.294 39.593 94.177 1.00 8.81 154 MET B O 1
ATOM 3075 N N . ALA B 1 155 ? 68.644 40.445 92.215 1.00 10.20 155 ALA B N 1
ATOM 3076 C CA . ALA B 1 155 ? 68.319 39.167 91.610 1.00 10.75 155 ALA B CA 1
ATOM 3077 C C . ALA B 1 155 ? 69.334 38.038 91.842 1.00 11.57 155 ALA B C 1
ATOM 3078 O O . ALA B 1 155 ? 68.994 36.983 92.396 1.00 12.16 155 ALA B O 1
ATOM 3080 N N . ALA B 1 156 ? 70.580 38.252 91.424 1.00 10.78 156 ALA B N 1
ATOM 3081 C CA . ALA B 1 156 ? 71.602 37.227 91.557 1.00 9.66 156 ALA B CA 1
ATOM 3082 C C . ALA B 1 156 ? 72.001 36.926 93.019 1.00 10.31 156 ALA B C 1
ATOM 3083 O O . ALA B 1 156 ? 72.042 35.751 93.400 1.00 9.58 156 ALA B O 1
ATOM 3085 N N . TYR B 1 157 ? 72.257 37.956 93.827 1.00 9.13 157 TYR B N 1
ATOM 3086 C CA . TYR B 1 157 ? 72.650 37.733 95.223 1.00 9.53 157 TYR B CA 1
ATOM 3087 C C . TYR B 1 157 ? 71.584 36.946 96.022 1.00 10.85 157 TYR B C 1
ATOM 3088 O O . TYR B 1 157 ? 71.887 35.912 96.675 1.00 9.91 157 TYR B O 1
ATOM 3097 N N . GLY B 1 158 ? 70.329 37.393 95.927 1.00 9.76 158 GLY B N 1
ATOM 3098 C CA . GLY B 1 158 ? 69.254 36.709 96.636 1.00 8.62 158 GLY B CA 1
ATOM 3099 C C . GLY B 1 158 ? 69.115 35.257 96.182 1.00 9.09 158 GLY B C 1
ATOM 3100 O O . GLY B 1 158 ? 68.936 34.360 97.009 1.00 8.89 158 GLY B O 1
ATOM 3101 N N . THR B 1 159 ? 69.203 35.012 94.882 1.00 8.84 159 THR B N 1
ATOM 3102 C CA . THR B 1 159 ? 69.121 33.637 94.379 1.00 12.04 159 THR B CA 1
ATOM 3103 C C . THR B 1 159 ? 70.335 32.805 94.883 1.00 9.19 159 THR B C 1
ATOM 3104 O O . THR B 1 159 ? 70.176 31.659 95.238 1.00 9.43 159 THR B O 1
ATOM 3108 N N . SER B 1 160 ? 71.525 33.384 94.903 1.00 6.76 160 SER B N 1
ATOM 3109 C CA . SER B 1 160 ? 72.703 32.671 95.402 1.00 6.50 160 SER B CA 1
ATOM 3110 C C . SER B 1 160 ? 72.528 32.280 96.892 1.00 8.62 160 SER B C 1
ATOM 3111 O O . SER B 1 160 ? 72.945 31.203 97.307 1.00 8.24 160 SER B O 1
ATOM 3114 N N . LYS B 1 161 ? 71.917 33.131 97.696 1.00 7.71 161 LYS B N 1
ATOM 3115 C CA . LYS B 1 161 ? 71.769 32.786 99.121 1.00 10.19 161 LYS B CA 1
ATOM 3116 C C . LYS B 1 161 ? 70.570 31.877 99.386 1.00 7.61 161 LYS B C 1
ATOM 3117 O O . LYS B 1 161 ? 70.545 31.148 100.377 1.00 6.02 161 LYS B O 1
ATOM 3123 N N . GLY B 1 162 ? 69.606 31.909 98.467 1.00 8.00 162 GLY B N 1
ATOM 3124 C CA . GLY B 1 162 ? 68.449 31.024 98.545 1.00 6.88 162 GLY B CA 1
ATOM 3125 C C . GLY B 1 162 ? 69.030 29.640 98.195 1.00 8.57 162 GLY B C 1
ATOM 3126 O O . GLY B 1 162 ? 68.670 28.619 98.793 1.00 10.26 162 GLY B O 1
ATOM 3127 N N . ALA B 1 163 ? 70.006 29.606 97.291 1.00 8.57 163 ALA B N 1
ATOM 3128 C CA . ALA B 1 163 ? 70.636 28.357 96.948 1.00 7.26 163 ALA B CA 1
ATOM 3129 C C . ALA B 1 163 ? 71.440 27.826 98.186 1.00 7.75 163 ALA B C 1
ATOM 3130 O O . ALA B 1 163 ? 71.433 26.634 98.525 1.00 8.05 163 ALA B O 1
ATOM 3132 N N . ILE B 1 164 ? 72.127 28.725 98.871 1.00 7.74 164 ILE B N 1
ATOM 3133 C CA . ILE B 1 164 ? 72.923 28.299 100.028 1.00 8.84 164 ILE B CA 1
ATOM 3134 C C . ILE B 1 164 ? 72.041 27.698 101.124 1.00 8.24 164 ILE B C 1
ATOM 3135 O O . ILE B 1 164 ? 72.418 26.700 101.799 1.00 6.77 164 ILE B O 1
ATOM 3140 N N . ILE B 1 165 ? 70.845 28.258 101.285 1.00 8.16 165 ILE B N 1
ATOM 3141 C CA . ILE B 1 165 ? 69.944 27.733 102.288 1.00 5.89 165 ILE B CA 1
ATOM 3142 C C . ILE B 1 165 ? 69.527 26.301 101.949 1.00 6.03 165 ILE B C 1
ATOM 3143 O O . ILE B 1 165 ? 69.575 25.433 102.821 1.00 7.41 165 ILE B O 1
ATOM 3148 N N . ALA B 1 166 ? 69.111 26.013 100.712 1.00 6.16 166 ALA B N 1
ATOM 3149 C CA . ALA B 1 166 ? 68.775 24.642 100.343 1.00 5.36 166 ALA B CA 1
ATOM 3150 C C . ALA B 1 166 ? 69.990 23.692 100.402 1.00 8.28 166 ALA B C 1
ATOM 3151 O O . ALA B 1 166 ? 69.853 22.503 100.783 1.00 9.46 166 ALA B O 1
ATOM 3153 N N . LEU B 1 167 ? 71.150 24.181 99.948 1.00 7.73 167 LEU B N 1
ATOM 3154 C CA . LEU B 1 167 ? 72.374 23.359 99.960 1.00 8.14 167 LEU B CA 1
ATOM 3155 C C . LEU B 1 167 ? 72.728 22.954 101.383 1.00 8.17 167 LEU B C 1
ATOM 3156 O O . LEU B 1 167 ? 73.194 21.821 101.633 1.00 8.67 167 LEU B O 1
ATOM 3161 N N . THR B 1 168 ? 72.540 23.885 102.303 1.00 7.87 168 THR B N 1
ATOM 3162 C CA . THR B 1 168 ? 72.789 23.627 103.719 1.00 8.30 168 THR B CA 1
ATOM 3163 C C . THR B 1 168 ? 71.881 22.480 104.158 1.00 8.00 168 THR B C 1
ATOM 3164 O O . THR B 1 168 ? 72.312 21.616 104.911 1.00 8.63 168 THR B O 1
ATOM 3168 N N . GLU B 1 169 ? 70.636 22.464 103.685 1.00 6.25 169 GLU B N 1
ATOM 3169 C CA . GLU B 1 169 ? 69.693 21.406 104.093 1.00 7.98 169 GLU B CA 1
ATOM 3170 C C . GLU B 1 169 ? 70.128 20.063 103.516 1.00 6.99 169 GLU B C 1
ATOM 3171 O O . GLU B 1 169 ? 70.187 19.046 104.241 1.00 9.75 169 GLU B O 1
ATOM 3177 N N . THR B 1 170 ? 70.466 20.052 102.225 1.00 6.46 170 THR B N 1
ATOM 3178 C CA . THR B 1 170 ? 70.933 18.817 101.612 1.00 7.21 170 THR B CA 1
ATOM 3179 C C . THR B 1 170 ? 72.235 18.299 102.272 1.00 7.76 170 THR B C 1
ATOM 3180 O O . THR B 1 170 ? 72.389 17.093 102.561 1.00 7.64 170 THR B O 1
ATOM 3184 N N . ALA B 1 171 ? 73.173 19.199 102.517 1.00 9.42 171 ALA B N 1
ATOM 3185 C CA . ALA B 1 171 ? 74.433 18.782 103.133 1.00 10.36 171 ALA B CA 1
ATOM 3186 C C . ALA B 1 171 ? 74.184 18.179 104.532 1.00 9.69 171 ALA B C 1
ATOM 3187 O O . ALA B 1 171 ? 74.784 17.180 104.895 1.00 10.20 171 ALA B O 1
ATOM 3189 N N . ALA B 1 172 ? 73.299 18.796 105.298 1.00 9.02 172 ALA B N 1
ATOM 3190 C CA . ALA B 1 172 ? 72.968 18.330 106.643 1.00 8.18 172 ALA B CA 1
ATOM 3191 C C . ALA B 1 172 ? 72.467 16.851 106.542 1.00 9.03 172 ALA B C 1
ATOM 3192 O O . ALA B 1 172 ? 72.873 15.975 107.300 1.00 8.21 172 ALA B O 1
ATOM 3194 N N . LEU B 1 173 ? 71.594 16.589 105.599 1.00 8.03 173 LEU B N 1
ATOM 3195 C CA . LEU B 1 173 ? 71.094 15.252 105.420 1.00 10.24 173 LEU B CA 1
ATOM 3196 C C . LEU B 1 173 ? 72.201 14.278 105.021 1.00 10.44 173 LEU B C 1
ATOM 3197 O O . LEU B 1 173 ? 72.337 13.171 105.616 1.00 9.58 173 LEU B O 1
ATOM 3202 N N . ASP B 1 174 ? 72.992 14.694 104.033 1.00 9.81 174 ASP B N 1
ATOM 3203 C CA . ASP B 1 174 ? 74.060 13.827 103.489 1.00 10.53 174 ASP B CA 1
ATOM 3204 C C . ASP B 1 174 ? 75.144 13.465 104.498 1.00 10.35 174 ASP B C 1
ATOM 3205 O O . ASP B 1 174 ? 75.622 12.316 104.557 1.00 8.43 174 ASP B O 1
ATOM 3210 N N . LEU B 1 175 ? 75.492 14.448 105.314 1.00 9.99 175 LEU B N 1
ATOM 3211 C CA . LEU B 1 175 ? 76.568 14.288 106.272 1.00 9.33 175 LEU B CA 1
ATOM 3212 C C . LEU B 1 175 ? 76.227 13.861 107.717 1.00 8.98 175 LEU B C 1
ATOM 3213 O O . LEU B 1 175 ? 77.149 13.491 108.479 1.00 9.42 175 LEU B O 1
ATOM 3218 N N . ALA B 1 176 ? 74.945 13.923 108.106 1.00 9.33 176 ALA B N 1
ATOM 3219 C CA . ALA B 1 176 ? 74.514 13.496 109.460 1.00 10.07 176 ALA B CA 1
ATOM 3220 C C . ALA B 1 176 ? 75.069 12.149 109.890 1.00 11.91 176 ALA B C 1
ATOM 3221 O O . ALA B 1 176 ? 75.429 11.970 111.065 1.00 14.20 176 ALA B O 1
ATOM 3223 N N . PRO B 1 177 ? 75.133 11.162 108.976 1.00 13.11 177 PRO B N 1
ATOM 3224 C CA . PRO B 1 177 ? 75.659 9.846 109.437 1.00 13.65 177 PRO B CA 1
ATOM 3225 C C . PRO B 1 177 ? 77.092 9.771 109.919 1.00 14.49 177 PRO B C 1
ATOM 3226 O O . PRO B 1 177 ? 77.488 8.774 110.544 1.00 14.38 177 PRO B O 1
ATOM 3230 N N . TYR B 1 178 ? 77.864 10.808 109.657 1.00 12.82 178 TYR B N 1
ATOM 3231 C CA . TYR B 1 178 ? 79.278 10.827 110.010 1.00 12.71 178 TYR B CA 1
ATOM 3232 C C . TYR B 1 178 ? 79.618 11.808 111.121 1.00 12.64 178 TYR B C 1
ATOM 3233 O O . TYR B 1 178 ? 80.750 12.283 111.211 1.00 12.17 178 TYR B O 1
ATOM 3242 N N . ASN B 1 179 ? 78.631 12.120 111.958 1.00 11.32 179 ASN B N 1
ATOM 3243 C CA . ASN B 1 179 ? 78.814 13.047 113.038 1.00 13.03 179 ASN B CA 1
ATOM 3244 C C . ASN B 1 179 ? 79.241 14.437 112.559 1.00 11.82 179 ASN B C 1
ATOM 3245 O O . ASN B 1 179 ? 80.130 15.074 113.118 1.00 11.49 179 ASN B O 1
ATOM 3250 N N . ILE B 1 180 ? 78.572 14.912 111.512 1.00 11.42 180 ILE B N 1
ATOM 3251 C CA . ILE B 1 180 ? 78.843 16.224 110.975 1.00 8.85 180 ILE B CA 1
ATOM 3252 C C . ILE B 1 180 ? 77.519 16.971 111.038 1.00 11.29 180 ILE B C 1
ATOM 3253 O O . ILE B 1 180 ? 76.492 16.357 110.776 1.00 11.97 180 ILE B O 1
ATOM 3258 N N . ARG B 1 181 ? 77.534 18.242 111.443 1.00 9.33 181 ARG B N 1
ATOM 3259 C CA . ARG B 1 181 ? 76.325 19.043 111.414 1.00 9.44 181 ARG B CA 1
ATOM 3260 C C . ARG B 1 181 ? 76.615 20.192 110.425 1.00 10.16 181 ARG B C 1
ATOM 3261 O O . ARG B 1 181 ? 77.805 20.601 110.221 1.00 7.95 181 ARG B O 1
ATOM 3269 N N . VAL B 1 182 ? 75.547 20.672 109.787 1.00 8.10 182 VAL B N 1
ATOM 3270 C CA . VAL B 1 182 ? 75.649 21.734 108.790 1.00 8.43 182 VAL B CA 1
ATOM 3271 C C . VAL B 1 182 ? 74.506 22.721 108.989 1.00 6.65 182 VAL B C 1
ATOM 3272 O O . VAL B 1 182 ? 73.329 22.367 108.880 1.00 6.15 182 VAL B O 1
ATOM 3276 N N . ASN B 1 183 ? 74.858 23.956 109.322 1.00 5.61 183 ASN B N 1
ATOM 3277 C CA . ASN B 1 183 ? 73.847 24.997 109.534 1.00 6.74 183 ASN B CA 1
ATOM 3278 C C . ASN B 1 183 ? 74.241 26.277 108.780 1.00 5.84 183 ASN B C 1
ATOM 3279 O O . ASN B 1 183 ? 75.341 26.388 108.200 1.00 6.98 183 ASN B O 1
ATOM 3284 N N . ALA B 1 184 ? 73.347 27.251 108.782 1.00 7.19 184 ALA B N 1
ATOM 3285 C CA . ALA B 1 184 ? 73.629 28.510 108.110 1.00 7.74 184 ALA B CA 1
ATOM 3286 C C . ALA B 1 184 ? 73.239 29.649 108.986 1.00 7.93 184 ALA B C 1
ATOM 3287 O O . ALA B 1 184 ? 72.432 29.487 109.859 1.00 8.73 184 ALA B O 1
ATOM 3289 N N . ILE B 1 185 ? 73.790 30.823 108.711 1.00 9.57 185 ILE B N 1
ATOM 3290 C CA . ILE B 1 185 ? 73.395 32.055 109.382 1.00 8.26 185 ILE B CA 1
ATOM 3291 C C . ILE B 1 185 ? 72.887 32.984 108.258 1.00 9.69 185 ILE B C 1
ATOM 3292 O O . ILE B 1 185 ? 73.361 32.886 107.138 1.00 8.03 185 ILE B O 1
ATOM 3297 N N . SER B 1 186 ? 71.956 33.901 108.567 1.00 9.09 186 SER B N 1
ATOM 3298 C CA . SER B 1 186 ? 71.433 34.789 107.532 1.00 8.57 186 SER B CA 1
ATOM 3299 C C . SER B 1 186 ? 71.389 36.207 108.067 1.00 7.66 186 SER B C 1
ATOM 3300 O O . SER B 1 186 ? 70.341 36.681 108.569 1.00 8.22 186 SER B O 1
ATOM 3303 N N . PRO B 1 187 ? 72.513 36.898 107.981 1.00 8.62 187 PRO B N 1
ATOM 3304 C CA . PRO B 1 187 ? 72.634 38.272 108.446 1.00 9.37 187 PRO B CA 1
ATOM 3305 C C . PRO B 1 187 ? 71.669 39.184 107.677 1.00 9.72 187 PRO B C 1
ATOM 3306 O O . PRO B 1 187 ? 71.446 38.987 106.493 1.00 10.00 187 PRO B O 1
ATOM 3310 N N . GLY B 1 188 ? 71.116 40.185 108.360 1.00 11.51 188 GLY B N 1
ATOM 3311 C CA . GLY B 1 188 ? 70.235 41.159 107.727 1.00 12.12 188 GLY B CA 1
ATOM 3312 C C . GLY B 1 188 ? 71.075 42.402 107.480 1.00 15.55 188 GLY B C 1
ATOM 3313 O O . GLY B 1 188 ? 72.178 42.269 106.945 1.00 14.64 188 GLY B O 1
ATOM 3314 N N . TYR B 1 189 ? 70.598 43.594 107.864 1.00 15.48 189 TYR B N 1
ATOM 3315 C CA . TYR B 1 189 ? 71.404 44.816 107.634 1.00 15.08 189 TYR B CA 1
ATOM 3316 C C . TYR B 1 189 ? 72.537 44.912 108.676 1.00 15.24 189 TYR B C 1
ATOM 3317 O O . TYR B 1 189 ? 72.271 44.991 109.856 1.00 13.29 189 TYR B O 1
ATOM 3326 N N . MET B 1 190 ? 73.789 44.898 108.227 1.00 13.96 190 MET B N 1
ATOM 3327 C CA . MET B 1 190 ? 74.944 44.972 109.145 1.00 17.80 190 MET B CA 1
ATOM 3328 C C . MET B 1 190 ? 75.770 46.220 108.795 1.00 18.02 190 MET B C 1
ATOM 3329 O O . MET B 1 190 ? 75.966 46.513 107.627 1.00 16.79 190 MET B O 1
ATOM 3334 N N . GLY B 1 191 ? 76.264 46.955 109.794 1.00 20.44 191 GLY B N 1
ATOM 3335 C CA . GLY B 1 191 ? 77.024 48.166 109.481 1.00 21.41 191 GLY B CA 1
ATOM 3336 C C . GLY B 1 191 ? 77.848 48.675 110.657 1.00 23.47 191 GLY B C 1
ATOM 3337 O O . GLY B 1 191 ? 77.699 48.171 111.766 1.00 21.45 191 GLY B O 1
ATOM 3338 N N . PRO B 1 192 ? 78.690 49.703 110.467 1.00 25.18 192 PRO B N 1
ATOM 3339 C CA . PRO B 1 192 ? 79.008 50.507 109.281 1.00 27.54 192 PRO B CA 1
ATOM 3340 C C . PRO B 1 192 ? 80.025 49.884 108.309 1.00 30.70 192 PRO B C 1
ATOM 3341 O O . PRO B 1 192 ? 80.191 48.669 108.287 1.00 30.53 192 PRO B O 1
ATOM 3345 N N . GLY B 1 193 ? 80.681 50.733 107.494 1.00 34.01 193 GLY B N 1
ATOM 3346 C CA . GLY B 1 193 ? 81.697 50.270 106.531 1.00 36.58 193 GLY B CA 1
ATOM 3347 C C . GLY B 1 193 ? 81.276 50.349 105.063 1.00 38.79 193 GLY B C 1
ATOM 3348 O O . GLY B 1 193 ? 80.093 50.547 104.792 1.00 38.18 193 GLY B O 1
ATOM 3349 N N . PHE B 1 194 ? 82.184 50.186 104.095 1.00 40.32 194 PHE B N 1
ATOM 3350 C CA . PHE B 1 194 ? 81.684 50.316 102.730 1.00 41.78 194 PHE B CA 1
ATOM 3351 C C . PHE B 1 194 ? 80.815 49.180 102.175 1.00 40.41 194 PHE B C 1
ATOM 3352 O O . PHE B 1 194 ? 80.205 49.349 101.137 1.00 41.12 194 PHE B O 1
ATOM 3360 N N . MET B 1 195 ? 80.755 48.022 102.815 1.00 38.77 195 MET B N 1
ATOM 3361 C CA . MET B 1 195 ? 79.841 47.016 102.302 1.00 37.67 195 MET B CA 1
ATOM 3362 C C . MET B 1 195 ? 78.402 47.504 102.641 1.00 35.54 195 MET B C 1
ATOM 3363 O O . MET B 1 195 ? 77.437 47.303 101.880 1.00 34.98 195 MET B O 1
ATOM 3368 N N . TRP B 1 196 ? 78.271 48.153 103.791 1.00 31.85 196 TRP B N 1
ATOM 3369 C CA . TRP B 1 196 ? 76.994 48.695 104.214 1.00 27.12 196 TRP B CA 1
ATOM 3370 C C . TRP B 1 196 ? 76.798 49.911 103.308 1.00 26.28 196 TRP B C 1
ATOM 3371 O O . TRP B 1 196 ? 75.717 50.131 102.769 1.00 23.27 196 TRP B O 1
ATOM 3382 N N . GLU B 1 197 ? 77.877 50.673 103.102 1.00 25.76 197 GLU B N 1
ATOM 3383 C CA . GLU B 1 197 ? 77.790 51.865 102.282 1.00 25.89 197 GLU B CA 1
ATOM 3384 C C . GLU B 1 197 ? 77.518 51.551 100.805 1.00 24.27 197 GLU B C 1
ATOM 3385 O O . GLU B 1 197 ? 76.746 52.250 100.154 1.00 23.71 197 GLU B O 1
ATOM 3391 N N . ARG B 1 198 ? 78.145 50.506 100.293 1.00 22.66 198 ARG B N 1
ATOM 3392 C CA . ARG B 1 198 ? 77.953 50.088 98.899 1.00 23.16 198 ARG B CA 1
ATOM 3393 C C . ARG B 1 198 ? 76.461 49.799 98.663 1.00 21.52 198 ARG B C 1
ATOM 3394 O O . ARG B 1 198 ? 75.876 50.230 97.680 1.00 20.35 198 ARG B O 1
ATOM 3402 N N . GLN B 1 199 ? 75.850 49.063 99.584 1.00 21.51 199 GLN B N 1
ATOM 3403 C CA . GLN B 1 199 ? 74.432 48.733 99.504 1.00 18.95 199 GLN B CA 1
ATOM 3404 C C . GLN B 1 199 ? 73.528 49.981 99.538 1.00 17.33 199 GLN B C 1
ATOM 3405 O O . GLN B 1 199 ? 72.634 50.141 98.718 1.00 16.71 199 GLN B O 1
ATOM 3411 N N . VAL B 1 200 ? 73.751 50.869 100.492 1.00 17.52 200 VAL B N 1
ATOM 3412 C CA . VAL B 1 200 ? 72.942 52.093 100.572 1.00 17.18 200 VAL B CA 1
ATOM 3413 C C . VAL B 1 200 ? 73.064 52.848 99.258 1.00 19.46 200 VAL B C 1
ATOM 3414 O O . VAL B 1 200 ? 72.072 53.165 98.589 1.00 19.46 200 VAL B O 1
ATOM 3418 N N . GLU B 1 201 ? 74.314 53.064 98.881 1.00 21.27 201 GLU B N 1
ATOM 3419 C CA . GLU B 1 201 ? 74.699 53.778 97.675 1.00 22.14 201 GLU B CA 1
ATOM 3420 C C . GLU B 1 201 ? 74.137 53.124 96.424 1.00 20.72 201 GLU B C 1
ATOM 3421 O O . GLU B 1 201 ? 73.437 53.771 95.650 1.00 19.84 201 GLU B O 1
ATOM 3427 N N . LEU B 1 202 ? 74.420 51.842 96.218 1.00 18.35 202 LEU B N 1
ATOM 3428 C CA . LEU B 1 202 ? 73.912 51.213 94.987 1.00 18.08 202 LEU B CA 1
ATOM 3429 C C . LEU B 1 202 ? 72.377 51.055 94.944 1.00 16.17 202 LEU B C 1
ATOM 3430 O O . LEU B 1 202 ? 71.763 51.149 93.863 1.00 15.86 202 LEU B O 1
ATOM 3435 N N . GLN B 1 203 ? 71.737 50.837 96.102 1.00 14.45 203 GLN B N 1
ATOM 3436 C CA . GLN B 1 203 ? 70.294 50.793 96.076 1.00 14.31 203 GLN B CA 1
ATOM 3437 C C . GLN B 1 203 ? 69.776 52.184 95.726 1.00 13.79 203 GLN B C 1
ATOM 3438 O O . GLN B 1 203 ? 68.880 52.315 94.922 1.00 14.44 203 GLN B O 1
ATOM 3444 N N . ALA B 1 204 ? 70.332 53.221 96.334 1.00 15.12 204 ALA B N 1
ATOM 3445 C CA . ALA B 1 204 ? 69.875 54.572 96.013 1.00 16.46 204 ALA B CA 1
ATOM 3446 C C . ALA B 1 204 ? 70.008 54.830 94.505 1.00 18.61 204 ALA B C 1
ATOM 3447 O O . ALA B 1 204 ? 69.062 55.368 93.888 1.00 20.23 204 ALA B O 1
ATOM 3449 N N . LYS B 1 205 ? 71.130 54.403 93.901 1.00 17.60 205 LYS B N 1
ATOM 3450 C CA . LYS B 1 205 ? 71.362 54.603 92.487 1.00 19.55 205 LYS B CA 1
ATOM 3451 C C . LYS B 1 205 ? 70.306 54.027 91.502 1.00 19.62 205 LYS B C 1
ATOM 3452 O O . LYS B 1 205 ? 70.100 54.566 90.414 1.00 18.26 205 LYS B O 1
ATOM 3458 N N . VAL B 1 206 ? 69.632 52.948 91.879 1.00 17.37 206 VAL B N 1
ATOM 3459 C CA . VAL B 1 206 ? 68.668 52.346 90.980 1.00 18.28 206 VAL B CA 1
ATOM 3460 C C . VAL B 1 206 ? 67.441 53.198 90.686 1.00 16.55 206 VAL B C 1
ATOM 3461 O O . VAL B 1 206 ? 66.900 53.161 89.595 1.00 16.60 206 VAL B O 1
ATOM 3465 N N . GLY B 1 207 ? 67.006 53.994 91.649 1.00 17.78 207 GLY B N 1
ATOM 3466 C CA . GLY B 1 207 ? 65.816 54.785 91.407 1.00 17.97 207 GLY B CA 1
ATOM 3467 C C . GLY B 1 207 ? 64.568 53.916 91.417 1.00 18.50 207 GLY B C 1
ATOM 3468 O O . GLY B 1 207 ? 63.596 54.242 90.752 1.00 18.39 207 GLY B O 1
ATOM 3469 N N . SER B 1 208 ? 64.576 52.778 92.121 1.00 18.85 208 SER B N 1
ATOM 3470 C CA . SER B 1 208 ? 63.366 51.952 92.169 1.00 17.54 208 SER B CA 1
ATOM 3471 C C . SER B 1 208 ? 62.347 52.519 93.195 1.00 18.49 208 SER B C 1
ATOM 3472 O O . SER B 1 208 ? 62.631 53.407 93.990 1.00 18.25 208 SER B O 1
ATOM 3475 N N . GLN B 1 209 ? 61.153 51.956 93.207 1.00 19.27 209 GLN B N 1
ATOM 3476 C CA . GLN B 1 209 ? 60.118 52.430 94.142 1.00 18.57 209 GLN B CA 1
ATOM 3477 C C . GLN B 1 209 ? 60.410 52.031 95.595 1.00 18.52 209 GLN B C 1
ATOM 3478 O O . GLN B 1 209 ? 59.806 52.554 96.527 1.00 17.35 209 GLN B O 1
ATOM 3484 N N . TYR B 1 210 ? 61.362 51.118 95.794 1.00 17.17 210 TYR B N 1
ATOM 3485 C CA . TYR B 1 210 ? 61.665 50.615 97.128 1.00 17.30 210 TYR B CA 1
ATOM 3486 C C . TYR B 1 210 ? 62.557 51.454 97.981 1.00 18.23 210 TYR B C 1
ATOM 3487 O O . TYR B 1 210 ? 62.588 51.257 99.193 1.00 18.83 210 TYR B O 1
ATOM 3496 N N . PHE B 1 211 ? 63.306 52.374 97.366 1.00 17.99 211 PHE B N 1
ATOM 3497 C CA . PHE B 1 211 ? 64.189 53.232 98.138 1.00 18.60 211 PHE B CA 1
ATOM 3498 C C . PHE B 1 211 ? 64.309 54.608 97.535 1.00 19.49 211 PHE B C 1
ATOM 3499 O O . PHE B 1 211 ? 64.133 54.804 96.345 1.00 20.87 211 PHE B O 1
ATOM 3507 N N . SER B 1 212 ? 64.637 55.566 98.375 1.00 20.80 212 SER B N 1
ATOM 3508 C CA . SER B 1 212 ? 64.855 56.916 97.886 1.00 21.39 212 SER B CA 1
ATOM 3509 C C . SER B 1 212 ? 66.111 56.909 97.011 1.00 21.58 212 SER B C 1
ATOM 3510 O O . SER B 1 212 ? 66.943 56.001 97.051 1.00 21.65 212 SER B O 1
ATOM 3513 N N . THR B 1 213 ? 66.243 57.966 96.234 1.00 21.48 213 THR B N 1
ATOM 3514 C CA . THR B 1 213 ? 67.383 58.129 95.397 1.00 22.61 213 THR B CA 1
ATOM 3515 C C . THR B 1 213 ? 68.457 58.862 96.247 1.00 23.33 213 THR B C 1
ATOM 3516 O O . THR B 1 213 ? 69.631 58.947 95.889 1.00 24.52 213 THR B O 1
ATOM 3520 N N . ASP B 1 214 ? 68.048 59.325 97.422 1.00 23.89 214 ASP B N 1
ATOM 3521 C CA . ASP B 1 214 ? 68.920 60.024 98.372 1.00 24.62 214 ASP B CA 1
ATOM 3522 C C . ASP B 1 214 ? 69.445 58.984 99.372 1.00 24.73 214 ASP B C 1
ATOM 3523 O O . ASP B 1 214 ? 68.672 58.409 100.134 1.00 25.46 214 ASP B O 1
ATOM 3528 N N . PRO B 1 215 ? 70.763 58.752 99.387 1.00 25.08 215 PRO B N 1
ATOM 3529 C CA . PRO B 1 215 ? 71.471 57.800 100.252 1.00 24.95 215 PRO B CA 1
ATOM 3530 C C . PRO B 1 215 ? 71.236 57.942 101.738 1.00 24.73 215 PRO B C 1
ATOM 3531 O O . PRO B 1 215 ? 71.320 56.956 102.462 1.00 24.39 215 PRO B O 1
ATOM 3535 N N . LYS B 1 216 ? 71.011 59.169 102.206 1.00 24.96 216 LYS B N 1
ATOM 3536 C CA . LYS B 1 216 ? 70.772 59.411 103.628 1.00 25.89 216 LYS B CA 1
ATOM 3537 C C . LYS B 1 216 ? 69.417 58.863 103.960 1.00 25.93 216 LYS B C 1
ATOM 3538 O O . LYS B 1 216 ? 69.232 58.216 105.002 1.00 27.11 216 LYS B O 1
ATOM 3544 N N . VAL B 1 217 ? 68.467 59.101 103.052 1.00 23.74 217 VAL B N 1
ATOM 3545 C CA . VAL B 1 217 ? 67.121 58.583 103.239 1.00 22.19 217 VAL B CA 1
ATOM 3546 C C . VAL B 1 217 ? 67.102 57.044 103.110 1.00 21.31 217 VAL B C 1
ATOM 3547 O O . VAL B 1 217 ? 66.347 56.382 103.807 1.00 18.90 217 VAL B O 1
ATOM 3551 N N . VAL B 1 218 ? 67.933 56.481 102.235 1.00 19.54 218 VAL B N 1
ATOM 3552 C CA . VAL B 1 218 ? 67.963 55.021 102.060 1.00 18.96 218 VAL B CA 1
ATOM 3553 C C . VAL B 1 218 ? 68.478 54.332 103.349 1.00 20.30 218 VAL B C 1
ATOM 3554 O O . VAL B 1 218 ? 67.938 53.325 103.788 1.00 19.40 218 VAL B O 1
ATOM 3558 N N . ALA B 1 219 ? 69.520 54.874 103.950 1.00 19.30 219 ALA B N 1
ATOM 3559 C CA . ALA B 1 219 ? 70.030 54.288 105.185 1.00 19.90 219 ALA B CA 1
ATOM 3560 C C . ALA B 1 219 ? 68.945 54.399 106.262 1.00 21.67 219 ALA B C 1
ATOM 3561 O O . ALA B 1 219 ? 68.799 53.503 107.101 1.00 20.64 219 ALA B O 1
ATOM 3563 N N . GLN B 1 220 ? 68.166 55.479 106.231 1.00 21.00 220 GLN B N 1
ATOM 3564 C CA . GLN B 1 220 ? 67.093 55.623 107.195 1.00 22.89 220 GLN B CA 1
ATOM 3565 C C . GLN B 1 220 ? 66.033 54.574 106.910 1.00 22.35 220 GLN B C 1
ATOM 3566 O O . GLN B 1 220 ? 65.560 53.902 107.825 1.00 23.18 220 GLN B O 1
ATOM 3572 N N . GLN B 1 221 ? 65.638 54.448 105.643 1.00 20.49 221 GLN B N 1
ATOM 3573 C CA . GLN B 1 221 ? 64.632 53.477 105.256 1.00 20.16 221 GLN B CA 1
ATOM 3574 C C . GLN B 1 221 ? 65.090 52.079 105.638 1.00 20.02 221 GLN B C 1
ATOM 3575 O O . GLN B 1 221 ? 64.287 51.264 106.091 1.00 21.92 221 GLN B O 1
ATOM 3581 N N . MET B 1 222 ? 66.366 51.769 105.445 1.00 18.21 222 MET B N 1
ATOM 3582 C CA . MET B 1 222 ? 66.817 50.437 105.810 1.00 17.70 222 MET B CA 1
ATOM 3583 C C . MET B 1 222 ? 66.784 50.216 107.338 1.00 17.74 222 MET B C 1
ATOM 3584 O O . MET B 1 222 ? 66.168 49.268 107.802 1.00 18.29 222 MET B O 1
ATOM 3589 N N . ILE B 1 223 ? 67.428 51.086 108.098 1.00 14.47 223 ILE B N 1
ATOM 3590 C CA . ILE B 1 223 ? 67.427 50.963 109.540 1.00 17.07 223 ILE B CA 1
ATOM 3591 C C . ILE B 1 223 ? 65.972 51.032 110.048 1.00 16.73 223 ILE B C 1
ATOM 3592 O O . ILE B 1 223 ? 65.619 50.376 111.016 1.00 18.71 223 ILE B O 1
ATOM 3597 N N . GLY B 1 224 ? 65.132 51.815 109.379 1.00 17.45 224 GLY B N 1
ATOM 3598 C CA . GLY B 1 224 ? 63.742 51.973 109.788 1.00 17.26 224 GLY B CA 1
ATOM 3599 C C . GLY B 1 224 ? 62.880 50.757 109.540 1.00 18.38 224 GLY B C 1
ATOM 3600 O O . GLY B 1 224 ? 61.724 50.710 110.004 1.00 18.77 224 GLY B O 1
ATOM 3601 N N . SER B 1 225 ? 63.423 49.767 108.816 1.00 18.09 225 SER B N 1
ATOM 3602 C CA . SER B 1 225 ? 62.665 48.556 108.537 1.00 15.88 225 SER B CA 1
ATOM 3603 C C . SER B 1 225 ? 63.012 47.489 109.572 1.00 16.98 225 SER B C 1
ATOM 3604 O O . SER B 1 225 ? 62.345 46.432 109.648 1.00 16.73 225 SER B O 1
ATOM 3607 N N . VAL B 1 226 ? 64.046 47.759 110.362 1.00 14.58 226 VAL B N 1
ATOM 3608 C CA . VAL B 1 226 ? 64.495 46.837 111.430 1.00 14.17 226 VAL B CA 1
ATOM 3609 C C . VAL B 1 226 ? 63.745 47.112 112.750 1.00 14.58 226 VAL B C 1
ATOM 3610 O O . VAL B 1 226 ? 63.811 48.210 113.260 1.00 15.10 226 VAL B O 1
ATOM 3614 N N . PRO B 1 227 ? 63.015 46.115 113.301 1.00 14.56 227 PRO B N 1
ATOM 3615 C CA . PRO B 1 227 ? 62.286 46.310 114.570 1.00 13.67 227 PRO B CA 1
ATOM 3616 C C . PRO B 1 227 ? 63.198 46.888 115.685 1.00 15.18 227 PRO B C 1
ATOM 3617 O O . PRO B 1 227 ? 62.758 47.706 116.519 1.00 14.59 227 PRO B O 1
ATOM 3621 N N . MET B 1 228 ? 64.465 46.489 115.708 1.00 14.31 228 MET B N 1
ATOM 3622 C CA . MET B 1 228 ? 65.369 47.015 116.739 1.00 15.20 228 MET B CA 1
ATOM 3623 C C . MET B 1 228 ? 65.884 48.391 116.370 1.00 15.54 228 MET B C 1
ATOM 3624 O O . MET B 1 228 ? 66.638 48.994 117.130 1.00 16.07 228 MET B O 1
ATOM 3629 N N . ARG B 1 229 ? 65.463 48.872 115.202 1.00 14.91 229 ARG B N 1
ATOM 3630 C CA . ARG B 1 229 ? 65.799 50.205 114.729 1.00 16.95 229 ARG B CA 1
ATOM 3631 C C . ARG B 1 229 ? 67.289 50.580 114.683 1.00 17.53 229 ARG B C 1
ATOM 3632 O O . ARG B 1 229 ? 67.657 51.695 114.982 1.00 18.03 229 ARG B O 1
ATOM 3640 N N . ARG B 1 230 ? 68.148 49.647 114.279 1.00 17.23 230 ARG B N 1
ATOM 3641 C CA . ARG B 1 230 ? 69.576 49.909 114.144 1.00 17.04 230 ARG B CA 1
ATOM 3642 C C . ARG B 1 230 ? 70.100 48.787 113.259 1.00 17.37 230 ARG B C 1
ATOM 3643 O O . ARG B 1 230 ? 69.474 47.736 113.205 1.00 14.10 230 ARG B O 1
ATOM 3651 N N . TYR B 1 231 ? 71.188 48.992 112.519 1.00 16.97 231 TYR B N 1
ATOM 3652 C CA . TYR B 1 231 ? 71.705 47.834 111.790 1.00 16.76 231 TYR B CA 1
ATOM 3653 C C . TYR B 1 231 ? 72.483 47.016 112.813 1.00 15.69 231 TYR B C 1
ATOM 3654 O O . TYR B 1 231 ? 72.731 47.483 113.947 1.00 15.99 231 TYR B O 1
ATOM 3663 N N . GLY B 1 232 ? 72.854 45.786 112.468 1.00 15.00 232 GLY B N 1
ATOM 3664 C CA . GLY B 1 232 ? 73.593 45.000 113.444 1.00 15.17 232 GLY B CA 1
ATOM 3665 C C . GLY B 1 232 ? 75.096 45.265 113.369 1.00 15.77 232 GLY B C 1
ATOM 3666 O O . GLY B 1 232 ? 75.608 45.665 112.333 1.00 17.23 232 GLY B O 1
ATOM 3667 N N . ASP B 1 233 ? 75.817 45.108 114.465 1.00 16.70 233 ASP B N 1
ATOM 3668 C CA . ASP B 1 233 ? 77.248 45.265 114.344 1.00 16.13 233 ASP B CA 1
ATOM 3669 C C . ASP B 1 233 ? 77.819 43.944 113.783 1.00 16.08 233 ASP B C 1
ATOM 3670 O O . ASP B 1 233 ? 77.257 42.889 114.017 1.00 12.04 233 ASP B O 1
ATOM 3675 N N . ILE B 1 234 ? 78.903 44.009 112.995 1.00 17.42 234 ILE B N 1
ATOM 3676 C CA . ILE B 1 234 ? 79.551 42.806 112.459 1.00 18.59 234 ILE B CA 1
ATOM 3677 C C . ILE B 1 234 ? 79.914 41.871 113.633 1.00 19.66 234 ILE B C 1
ATOM 3678 O O . ILE B 1 234 ? 79.822 40.629 113.559 1.00 16.04 234 ILE B O 1
ATOM 3683 N N . ASN B 1 235 ? 80.287 42.475 114.760 1.00 19.68 235 ASN B N 1
ATOM 3684 C CA . ASN B 1 235 ? 80.619 41.680 115.911 1.00 20.04 235 ASN B CA 1
ATOM 3685 C C . ASN B 1 235 ? 79.445 40.934 116.588 1.00 18.87 235 ASN B C 1
ATOM 3686 O O . ASN B 1 235 ? 79.659 40.163 117.521 1.00 17.61 235 ASN B O 1
ATOM 3691 N N . GLU B 1 236 ? 78.224 41.127 116.093 1.00 15.60 236 GLU B N 1
ATOM 3692 C CA . GLU B 1 236 ? 77.090 40.413 116.649 1.00 13.18 236 GLU B CA 1
ATOM 3693 C C . GLU B 1 236 ? 76.858 39.116 115.850 1.00 14.65 236 GLU B C 1
ATOM 3694 O O . GLU B 1 236 ? 75.813 38.492 116.031 1.00 14.28 236 GLU B O 1
ATOM 3700 N N . ILE B 1 237 ? 77.810 38.748 114.970 1.00 11.56 237 ILE B N 1
ATOM 3701 C CA . ILE B 1 237 ? 77.739 37.516 114.168 1.00 11.72 237 ILE B CA 1
ATOM 3702 C C . ILE B 1 237 ? 78.616 36.353 114.701 1.00 11.40 237 ILE B C 1
ATOM 3703 O O . ILE B 1 237 ? 78.149 35.212 114.751 1.00 10.48 237 ILE B O 1
ATOM 3708 N N . PRO B 1 238 ? 79.876 36.617 115.084 1.00 11.59 238 PRO B N 1
ATOM 3709 C CA . PRO B 1 238 ? 80.779 35.566 115.590 1.00 11.97 238 PRO B CA 1
ATOM 3710 C C . PRO B 1 238 ? 80.200 34.653 116.651 1.00 10.78 238 PRO B C 1
ATOM 3711 O O . PRO B 1 238 ? 80.388 33.431 116.600 1.00 11.75 238 PRO B O 1
ATOM 3715 N N . GLY B 1 239 ? 79.515 35.236 117.628 1.00 9.66 239 GLY B N 1
ATOM 3716 C CA . GLY B 1 239 ? 78.935 34.427 118.689 1.00 10.63 239 GLY B CA 1
ATOM 3717 C C . GLY B 1 239 ? 77.943 33.401 118.150 1.00 10.42 239 GLY B C 1
ATOM 3718 O O . GLY B 1 239 ? 77.863 32.282 118.668 1.00 10.37 239 GLY B O 1
ATOM 3719 N N . VAL B 1 240 ? 77.206 33.773 117.096 1.00 8.32 240 VAL B N 1
ATOM 3720 C CA . VAL B 1 240 ? 76.189 32.884 116.511 1.00 8.76 240 VAL B CA 1
ATOM 3721 C C . VAL B 1 240 ? 76.873 31.735 115.799 1.00 8.71 240 VAL B C 1
ATOM 3722 O O . VAL B 1 240 ? 76.441 30.572 115.890 1.00 7.83 240 VAL B O 1
ATOM 3726 N N . VAL B 1 241 ? 77.957 32.069 115.088 1.00 8.54 241 VAL B N 1
ATOM 3727 C CA . VAL B 1 241 ? 78.734 31.058 114.413 1.00 9.31 241 VAL B CA 1
ATOM 3728 C C . VAL B 1 241 ? 79.308 30.092 115.455 1.00 9.44 241 VAL B C 1
ATOM 3729 O O . VAL B 1 241 ? 79.230 28.859 115.306 1.00 9.92 241 VAL B O 1
ATOM 3733 N N . ALA B 1 242 ? 79.866 30.640 116.537 1.00 10.14 242 ALA B N 1
ATOM 3734 C CA . ALA B 1 242 ? 80.451 29.802 117.594 1.00 10.44 242 ALA B CA 1
ATOM 3735 C C . ALA B 1 242 ? 79.379 28.893 118.200 1.00 8.95 242 ALA B C 1
ATOM 3736 O O . ALA B 1 242 ? 79.584 27.676 118.425 1.00 9.17 242 ALA B O 1
ATOM 3738 N N . PHE B 1 243 ? 78.214 29.460 118.453 1.00 9.94 243 PHE B N 1
ATOM 3739 C CA . PHE B 1 243 ? 77.141 28.630 119.006 1.00 10.14 243 PHE B CA 1
ATOM 3740 C C . PHE B 1 243 ? 76.833 27.437 118.078 1.00 10.39 243 PHE B C 1
ATOM 3741 O O . PHE B 1 243 ? 76.693 26.314 118.538 1.00 10.29 243 PHE B O 1
ATOM 3749 N N . LEU B 1 244 ? 76.729 27.678 116.768 1.00 11.19 244 LEU B N 1
ATOM 3750 C CA . LEU B 1 244 ? 76.399 26.596 115.811 1.00 10.71 244 LEU B CA 1
ATOM 3751 C C . LEU B 1 244 ? 77.551 25.587 115.615 1.00 10.64 244 LEU B C 1
ATOM 3752 O O . LEU B 1 244 ? 77.336 24.474 115.142 1.00 9.51 244 LEU B O 1
ATOM 3757 N N . LEU B 1 245 ? 78.769 25.992 115.934 1.00 10.60 245 LEU B N 1
ATOM 3758 C CA . LEU B 1 245 ? 79.897 25.061 115.848 1.00 11.18 245 LEU B CA 1
ATOM 3759 C C . LEU B 1 245 ? 80.061 24.232 117.150 1.00 12.24 245 LEU B C 1
ATOM 3760 O O . LEU B 1 245 ? 80.460 23.071 117.103 1.00 10.98 245 LEU B O 1
ATOM 3765 N N . GLY B 1 246 ? 79.717 24.822 118.293 1.00 11.93 246 GLY B N 1
ATOM 3766 C CA . GLY B 1 246 ? 79.895 24.136 119.576 1.00 13.89 246 GLY B CA 1
ATOM 3767 C C . GLY B 1 246 ? 78.824 23.143 120.015 1.00 14.42 246 GLY B C 1
ATOM 3768 O O . GLY B 1 246 ? 77.797 22.976 119.360 1.00 12.38 246 GLY B O 1
ATOM 3769 N N . ASP B 1 247 ? 79.026 22.530 121.178 1.00 14.01 247 ASP B N 1
ATOM 3770 C CA . ASP B 1 247 ? 78.068 21.524 121.641 1.00 13.67 247 ASP B CA 1
ATOM 3771 C C . ASP B 1 247 ? 76.725 21.986 122.141 1.00 11.63 247 ASP B C 1
ATOM 3772 O O . ASP B 1 247 ? 75.853 21.151 122.408 1.00 10.91 247 ASP B O 1
ATOM 3777 N N . ASP B 1 248 ? 76.497 23.295 122.280 1.00 11.08 248 ASP B N 1
ATOM 3778 C CA . ASP B 1 248 ? 75.186 23.700 122.738 1.00 9.40 248 ASP B CA 1
ATOM 3779 C C . ASP B 1 248 ? 74.194 23.510 121.588 1.00 12.21 248 ASP B C 1
ATOM 3780 O O . ASP B 1 248 ? 72.978 23.436 121.820 1.00 13.59 248 ASP B O 1
ATOM 3785 N N . SER B 1 249 ? 74.703 23.355 120.359 1.00 9.20 249 SER B N 1
ATOM 3786 C CA . SER B 1 249 ? 73.798 23.095 119.223 1.00 8.86 249 SER B CA 1
ATOM 3787 C C . SER B 1 249 ? 73.859 21.624 118.767 1.00 9.23 249 SER B C 1
ATOM 3788 O O . SER B 1 249 ? 73.513 21.318 117.609 1.00 9.27 249 SER B O 1
ATOM 3791 N N . SER B 1 250 ? 74.299 20.726 119.668 1.00 8.85 250 SER B N 1
ATOM 3792 C CA . SER B 1 250 ? 74.461 19.288 119.336 1.00 8.39 250 SER B CA 1
ATOM 3793 C C . SER B 1 250 ? 73.271 18.589 118.667 1.00 8.15 250 SER B C 1
ATOM 3794 O O . SER B 1 250 ? 73.474 17.611 117.964 1.00 12.00 250 SER B O 1
ATOM 3797 N N . PHE B 1 251 ? 72.044 19.012 118.924 1.00 8.33 251 PHE B N 1
ATOM 3798 C CA . PHE B 1 251 ? 70.918 18.369 118.220 1.00 10.78 251 PHE B CA 1
ATOM 3799 C C . PHE B 1 251 ? 70.331 19.279 117.118 1.00 12.18 251 PHE B C 1
ATOM 3800 O O . PHE B 1 251 ? 69.152 19.157 116.763 1.00 12.14 251 PHE B O 1
ATOM 3808 N N . MET B 1 252 ? 71.144 20.186 116.583 1.00 11.87 252 MET B N 1
ATOM 3809 C CA . MET B 1 252 ? 70.649 21.082 115.505 1.00 11.75 252 MET B CA 1
ATOM 3810 C C . MET B 1 252 ? 71.490 20.956 114.217 1.00 10.79 252 MET B C 1
ATOM 3811 O O . MET B 1 252 ? 72.715 21.054 114.244 1.00 9.71 252 MET B O 1
ATOM 3816 N N . THR B 1 253 ? 70.839 20.719 113.086 1.00 7.70 253 THR B N 1
ATOM 3817 C CA . THR B 1 253 ? 71.586 20.623 111.840 1.00 8.60 253 THR B CA 1
ATOM 3818 C C . THR B 1 253 ? 70.542 20.911 110.797 1.00 8.79 253 THR B C 1
ATOM 3819 O O . THR B 1 253 ? 69.334 20.694 111.020 1.00 10.45 253 THR B O 1
ATOM 3823 N N . GLY B 1 254 ? 70.975 21.454 109.681 1.00 8.86 254 GLY B N 1
ATOM 3824 C CA . GLY B 1 254 ? 69.998 21.799 108.673 1.00 9.67 254 GLY B CA 1
ATOM 3825 C C . GLY B 1 254 ? 69.209 23.068 108.952 1.00 12.03 254 GLY B C 1
ATOM 3826 O O . GLY B 1 254 ? 68.271 23.384 108.181 1.00 12.52 254 GLY B O 1
ATOM 3827 N N . VAL B 1 255 ? 69.572 23.834 109.985 1.00 10.77 255 VAL B N 1
ATOM 3828 C CA . VAL B 1 255 ? 68.806 25.050 110.274 1.00 9.54 255 VAL B CA 1
ATOM 3829 C C . VAL B 1 255 ? 69.479 26.335 109.793 1.00 9.90 255 VAL B C 1
ATOM 3830 O O . VAL B 1 255 ? 70.710 26.378 109.533 1.00 8.18 255 VAL B O 1
ATOM 3834 N N . ASN B 1 256 ? 68.661 27.382 109.654 1.00 8.50 256 ASN B N 1
ATOM 3835 C CA . ASN B 1 256 ? 69.166 28.667 109.212 1.00 8.97 256 ASN B CA 1
ATOM 3836 C C . ASN B 1 256 ? 68.791 29.732 110.233 1.00 9.40 256 ASN B C 1
ATOM 3837 O O . ASN B 1 256 ? 67.606 29.934 110.522 1.00 10.15 256 ASN B O 1
ATOM 3842 N N . LEU B 1 257 ? 69.796 30.425 110.772 1.00 8.41 257 LEU B N 1
ATOM 3843 C CA . LEU B 1 257 ? 69.544 31.453 111.795 1.00 11.02 257 LEU B CA 1
ATOM 3844 C C . LEU B 1 257 ? 69.573 32.923 111.321 1.00 9.22 257 LEU B C 1
ATOM 3845 O O . LEU B 1 257 ? 70.618 33.429 110.925 1.00 9.80 257 LEU B O 1
ATOM 3850 N N . PRO B 1 258 ? 68.425 33.617 111.360 1.00 9.79 258 PRO B N 1
ATOM 3851 C CA . PRO B 1 258 ? 68.390 35.025 110.944 1.00 9.90 258 PRO B CA 1
ATOM 3852 C C . PRO B 1 258 ? 69.111 35.848 112.032 1.00 10.35 258 PRO B C 1
ATOM 3853 O O . PRO B 1 258 ? 68.820 35.662 113.207 1.00 10.95 258 PRO B O 1
ATOM 3857 N N . ILE B 1 259 ? 70.003 36.748 111.638 1.00 10.88 259 ILE B N 1
ATOM 3858 C CA . ILE B 1 259 ? 70.709 37.645 112.564 1.00 11.18 259 ILE B CA 1
ATOM 3859 C C . ILE B 1 259 ? 70.296 38.977 111.926 1.00 10.60 259 ILE B C 1
ATOM 3860 O O . ILE B 1 259 ? 71.082 39.592 111.215 1.00 10.68 259 ILE B O 1
ATOM 3865 N N . ALA B 1 260 ? 69.067 39.426 112.237 1.00 11.52 260 ALA B N 1
ATOM 3866 C CA . ALA B 1 260 ? 68.489 40.587 111.549 1.00 12.14 260 ALA B CA 1
ATOM 3867 C C . ALA B 1 260 ? 67.758 41.675 112.324 1.00 14.08 260 ALA B C 1
ATOM 3868 O O . ALA B 1 260 ? 67.174 42.576 111.696 1.00 12.87 260 ALA B O 1
ATOM 3870 N N . GLY B 1 261 ? 67.749 41.586 113.650 1.00 11.67 261 GLY B N 1
ATOM 3871 C CA . GLY B 1 261 ? 67.036 42.594 114.412 1.00 14.39 261 GLY B CA 1
ATOM 3872 C C . GLY B 1 261 ? 65.496 42.574 114.482 1.00 15.72 261 GLY B C 1
ATOM 3873 O O . GLY B 1 261 ? 64.901 43.564 114.945 1.00 14.62 261 GLY B O 1
ATOM 3874 N N . GLY B 1 262 ? 64.847 41.492 114.027 1.00 16.13 262 GLY B N 1
ATOM 3875 C CA . GLY B 1 262 ? 63.397 41.383 114.092 1.00 18.19 262 GLY B CA 1
ATOM 3876 C C . GLY B 1 262 ? 62.681 41.223 112.741 1.00 21.37 262 GLY B C 1
ATOM 3877 O O . GLY B 1 262 ? 63.326 41.544 111.698 1.00 20.21 262 GLY B O 1
ATOM 3879 N N . LYS C 1 3 ? 82.012 32.252 132.830 1.00 42.97 3 LYS C N 1
ATOM 3880 C CA . LYS C 1 3 ? 80.744 31.974 133.576 1.00 42.53 3 LYS C CA 1
ATOM 3881 C C . LYS C 1 3 ? 79.865 33.209 133.713 1.00 42.28 3 LYS C C 1
ATOM 3882 O O . LYS C 1 3 ? 79.890 33.890 134.744 1.00 43.34 3 LYS C O 1
ATOM 3888 N N . LYS C 1 4 ? 79.066 33.496 132.690 1.00 40.98 4 LYS C N 1
ATOM 3889 C CA . LYS C 1 4 ? 78.237 34.672 132.794 1.00 39.84 4 LYS C CA 1
ATOM 3890 C C . LYS C 1 4 ? 76.909 34.376 133.422 1.00 37.58 4 LYS C C 1
ATOM 3891 O O . LYS C 1 4 ? 76.614 33.264 133.807 1.00 39.71 4 LYS C O 1
ATOM 3897 N N . PHE C 1 5 ? 76.120 35.411 133.530 1.00 34.61 5 PHE C N 1
ATOM 3898 C CA . PHE C 1 5 ? 74.821 35.371 134.107 1.00 30.83 5 PHE C CA 1
ATOM 3899 C C . PHE C 1 5 ? 74.932 35.671 135.601 1.00 29.91 5 PHE C C 1
ATOM 3900 O O . PHE C 1 5 ? 73.952 35.619 136.293 1.00 30.09 5 PHE C O 1
ATOM 3908 N N . ASN C 1 6 ? 76.121 36.026 136.102 1.00 31.44 6 ASN C N 1
ATOM 3909 C CA . ASN C 1 6 ? 76.222 36.380 137.523 1.00 30.77 6 ASN C CA 1
ATOM 3910 C C . ASN C 1 6 ? 75.442 37.642 137.687 1.00 30.17 6 ASN C C 1
ATOM 3911 O O . ASN C 1 6 ? 75.634 38.586 136.920 1.00 30.43 6 ASN C O 1
ATOM 3916 N N . GLY C 1 7 ? 74.550 37.647 138.675 1.00 28.60 7 GLY C N 1
ATOM 3917 C CA . GLY C 1 7 ? 73.708 38.797 138.930 1.00 26.33 7 GLY C CA 1
ATOM 3918 C C . GLY C 1 7 ? 72.401 38.726 138.157 1.00 25.95 7 GLY C C 1
ATOM 3919 O O . GLY C 1 7 ? 71.507 39.545 138.385 1.00 26.15 7 GLY C O 1
ATOM 3920 N N . LYS C 1 8 ? 72.255 37.755 137.261 1.00 24.04 8 LYS C N 1
ATOM 3921 C CA . LYS C 1 8 ? 71.015 37.679 136.478 1.00 21.90 8 LYS C CA 1
ATOM 3922 C C . LYS C 1 8 ? 69.866 36.935 137.194 1.00 20.37 8 LYS C C 1
ATOM 3923 O O . LYS C 1 8 ? 70.089 36.059 138.024 1.00 20.17 8 LYS C O 1
ATOM 3929 N N . VAL C 1 9 ? 68.642 37.305 136.890 1.00 17.51 9 VAL C N 1
ATOM 3930 C CA . VAL C 1 9 ? 67.505 36.638 137.507 1.00 18.89 9 VAL C CA 1
ATOM 3931 C C . VAL C 1 9 ? 66.613 36.042 136.398 1.00 18.92 9 VAL C C 1
ATOM 3932 O O . VAL C 1 9 ? 66.104 36.785 135.527 1.00 20.92 9 VAL C O 1
ATOM 3936 N N . CYS C 1 10 ? 66.424 34.715 136.419 1.00 18.77 10 CYS C N 1
ATOM 3937 C CA . CYS C 1 10 ? 65.558 34.054 135.420 1.00 17.08 10 CYS C CA 1
ATOM 3938 C C . CYS C 1 10 ? 64.291 33.385 136.016 1.00 17.30 10 CYS C C 1
ATOM 3939 O O . CYS C 1 10 ? 64.382 32.548 136.946 1.00 17.63 10 CYS C O 1
ATOM 3942 N N . LEU C 1 11 ? 63.129 33.757 135.494 1.00 16.30 11 LEU C N 1
ATOM 3943 C CA . LEU C 1 11 ? 61.863 33.172 135.907 1.00 17.28 11 LEU C CA 1
ATOM 3944 C C . LEU C 1 11 ? 61.649 32.041 134.893 1.00 16.90 11 LEU C C 1
ATOM 3945 O O . LEU C 1 11 ? 61.644 32.303 133.674 1.00 14.35 11 LEU C O 1
ATOM 3950 N N . VAL C 1 12 ? 61.550 30.802 135.387 1.00 15.40 12 VAL C N 1
ATOM 3951 C CA . VAL C 1 12 ? 61.325 29.629 134.540 1.00 14.31 12 VAL C CA 1
ATOM 3952 C C . VAL C 1 12 ? 59.898 29.034 134.827 1.00 16.12 12 VAL C C 1
ATOM 3953 O O . VAL C 1 12 ? 59.609 28.627 135.976 1.00 17.10 12 VAL C O 1
ATOM 3957 N N . THR C 1 13 ? 59.013 28.979 133.828 1.00 12.87 13 THR C N 1
ATOM 3958 C CA . THR C 1 13 ? 57.707 28.372 134.075 1.00 14.74 13 THR C CA 1
ATOM 3959 C C . THR C 1 13 ? 57.830 26.894 133.706 1.00 14.12 13 THR C C 1
ATOM 3960 O O . THR C 1 13 ? 58.645 26.529 132.871 1.00 15.56 13 THR C O 1
ATOM 3964 N N . GLY C 1 14 ? 57.013 26.044 134.303 1.00 12.45 14 GLY C N 1
ATOM 3965 C CA . GLY C 1 14 ? 57.157 24.614 134.071 1.00 12.99 14 GLY C CA 1
ATOM 3966 C C . GLY C 1 14 ? 58.462 24.090 134.695 1.00 13.21 14 GLY C C 1
ATOM 3967 O O . GLY C 1 14 ? 58.921 22.992 134.377 1.00 15.45 14 GLY C O 1
ATOM 3968 N N . ALA C 1 15 ? 59.048 24.839 135.620 1.00 11.60 15 ALA C N 1
ATOM 3969 C CA . ALA C 1 15 ? 60.314 24.472 136.237 1.00 15.25 15 ALA C CA 1
ATOM 3970 C C . ALA C 1 15 ? 60.405 23.107 136.897 1.00 15.20 15 ALA C C 1
ATOM 3971 O O . ALA C 1 15 ? 61.497 22.587 137.058 1.00 16.60 15 ALA C O 1
ATOM 3973 N N . GLY C 1 16 ? 59.279 22.542 137.313 1.00 16.54 16 GLY C N 1
ATOM 3974 C CA . GLY C 1 16 ? 59.335 21.231 137.924 1.00 16.23 16 GLY C CA 1
ATOM 3975 C C . GLY C 1 16 ? 59.505 20.175 136.856 1.00 16.00 16 GLY C C 1
ATOM 3976 O O . GLY C 1 16 ? 59.962 19.043 137.140 1.00 16.78 16 GLY C O 1
ATOM 3977 N N . GLY C 1 17 ? 59.174 20.551 135.621 1.00 12.53 17 GLY C N 1
ATOM 3978 C CA . GLY C 1 17 ? 59.267 19.629 134.492 1.00 13.24 17 GLY C CA 1
ATOM 3979 C C . GLY C 1 17 ? 60.675 19.302 133.945 1.00 13.99 17 GLY C C 1
ATOM 3980 O O . GLY C 1 17 ? 61.658 19.911 134.351 1.00 14.49 17 GLY C O 1
ATOM 3981 N N . ASN C 1 18 ? 60.776 18.389 132.986 1.00 13.93 18 ASN C N 1
ATOM 3982 C CA . ASN C 1 18 ? 62.110 18.001 132.517 1.00 13.68 18 ASN C CA 1
ATOM 3983 C C . ASN C 1 18 ? 62.975 19.066 131.821 1.00 13.91 18 ASN C C 1
ATOM 3984 O O . ASN C 1 18 ? 64.139 19.264 132.174 1.00 12.00 18 ASN C O 1
ATOM 3989 N N . ILE C 1 19 ? 62.422 19.713 130.798 1.00 12.73 19 ILE C N 1
ATOM 3990 C CA . ILE C 1 19 ? 63.162 20.748 130.064 1.00 13.68 19 ILE C CA 1
ATOM 3991 C C . ILE C 1 19 ? 63.380 21.975 130.966 1.00 13.80 19 ILE C C 1
ATOM 3992 O O . ILE C 1 19 ? 64.435 22.632 130.928 1.00 12.62 19 ILE C O 1
ATOM 3997 N N . GLY C 1 20 ? 62.361 22.254 131.785 1.00 13.41 20 GLY C N 1
ATOM 3998 C CA . GLY C 1 20 ? 62.405 23.380 132.696 1.00 14.91 20 GLY C CA 1
ATOM 3999 C C . GLY C 1 20 ? 63.509 23.200 133.737 1.00 14.68 20 GLY C C 1
ATOM 4000 O O . GLY C 1 20 ? 64.310 24.112 133.946 1.00 13.24 20 GLY C O 1
ATOM 4001 N N . LEU C 1 21 ? 63.586 22.017 134.347 1.00 15.36 21 LEU C N 1
ATOM 4002 C CA . LEU C 1 21 ? 64.602 21.764 135.387 1.00 15.31 21 LEU C CA 1
ATOM 4003 C C . LEU C 1 21 ? 65.981 21.732 134.735 1.00 16.22 21 LEU C C 1
ATOM 4004 O O . LEU C 1 21 ? 66.922 22.284 135.278 1.00 16.39 21 LEU C O 1
ATOM 4009 N N . ALA C 1 22 ? 66.087 21.117 133.562 1.00 14.89 22 ALA C N 1
ATOM 4010 C CA . ALA C 1 22 ? 67.361 21.026 132.842 1.00 12.94 22 ALA C CA 1
ATOM 4011 C C . ALA C 1 22 ? 67.910 22.384 132.551 1.00 11.99 22 ALA C C 1
ATOM 4012 O O . ALA C 1 22 ? 69.111 22.598 132.670 1.00 11.17 22 ALA C O 1
ATOM 4014 N N . THR C 1 23 ? 67.033 23.281 132.105 1.00 12.84 23 THR C N 1
ATOM 4015 C CA . THR C 1 23 ? 67.420 24.647 131.756 1.00 14.50 23 THR C CA 1
ATOM 4016 C C . THR C 1 23 ? 67.764 25.526 132.975 1.00 15.21 23 THR C C 1
ATOM 4017 O O . THR C 1 23 ? 68.728 26.313 132.958 1.00 16.58 23 THR C O 1
ATOM 4021 N N . ALA C 1 24 ? 66.983 25.397 134.042 1.00 14.26 24 ALA C N 1
ATOM 4022 C CA . ALA C 1 24 ? 67.265 26.145 135.284 1.00 14.99 24 ALA C CA 1
ATOM 4023 C C . ALA C 1 24 ? 68.641 25.754 135.817 1.00 15.05 24 ALA C C 1
ATOM 4024 O O . ALA C 1 24 ? 69.400 26.601 136.261 1.00 16.32 24 ALA C O 1
ATOM 4026 N N . LEU C 1 25 ? 68.985 24.463 135.770 1.00 15.55 25 LEU C N 1
ATOM 4027 C CA . LEU C 1 25 ? 70.300 24.014 136.258 1.00 15.39 25 LEU C CA 1
ATOM 4028 C C . LEU C 1 25 ? 71.469 24.621 135.468 1.00 15.36 25 LEU C C 1
ATOM 4029 O O . LEU C 1 25 ? 72.492 25.049 136.047 1.00 17.38 25 LEU C O 1
ATOM 4034 N N . ARG C 1 26 ? 71.333 24.627 134.146 1.00 14.44 26 ARG C N 1
ATOM 4035 C CA . ARG C 1 26 ? 72.330 25.187 133.254 1.00 15.16 26 ARG C CA 1
ATOM 4036 C C . ARG C 1 26 ? 72.440 26.713 133.518 1.00 16.75 26 ARG C C 1
ATOM 4037 O O . ARG C 1 26 ? 73.535 27.255 133.627 1.00 16.88 26 ARG C O 1
ATOM 4045 N N . LEU C 1 27 ? 71.319 27.407 133.650 1.00 16.13 27 LEU C N 1
ATOM 4046 C CA . LEU C 1 27 ? 71.413 28.833 133.915 1.00 17.43 27 LEU C CA 1
ATOM 4047 C C . LEU C 1 27 ? 72.063 29.004 135.310 1.00 18.90 27 LEU C C 1
ATOM 4048 O O . LEU C 1 27 ? 72.912 29.872 135.480 1.00 18.05 27 LEU C O 1
ATOM 4053 N N . ALA C 1 28 ? 71.703 28.167 136.288 1.00 19.03 28 ALA C N 1
ATOM 4054 C CA . ALA C 1 28 ? 72.324 28.307 137.615 1.00 19.18 28 ALA C CA 1
ATOM 4055 C C . ALA C 1 28 ? 73.819 28.071 137.505 1.00 21.30 28 ALA C C 1
ATOM 4056 O O . ALA C 1 28 ? 74.600 28.756 138.185 1.00 21.37 28 ALA C O 1
ATOM 4058 N N . GLU C 1 29 ? 74.231 27.117 136.664 1.00 21.01 29 GLU C N 1
ATOM 4059 C CA . GLU C 1 29 ? 75.653 26.832 136.519 1.00 23.80 29 GLU C CA 1
ATOM 4060 C C . GLU C 1 29 ? 76.409 28.047 136.018 1.00 23.83 29 GLU C C 1
ATOM 4061 O O . GLU C 1 29 ? 77.627 28.164 136.246 1.00 25.40 29 GLU C O 1
ATOM 4067 N N . GLU C 1 30 ? 75.691 28.946 135.347 1.00 23.08 30 GLU C N 1
ATOM 4068 C CA . GLU C 1 30 ? 76.289 30.176 134.839 1.00 25.02 30 GLU C CA 1
ATOM 4069 C C . GLU C 1 30 ? 76.130 31.300 135.867 1.00 24.61 30 GLU C C 1
ATOM 4070 O O . GLU C 1 30 ? 76.434 32.456 135.596 1.00 24.97 30 GLU C O 1
ATOM 4076 N N . GLY C 1 31 ? 75.628 30.976 137.054 1.00 24.33 31 GLY C N 1
ATOM 4077 C CA . GLY C 1 31 ? 75.481 31.995 138.073 1.00 24.09 31 GLY C CA 1
ATOM 4078 C C . GLY C 1 31 ? 74.153 32.713 138.147 1.00 23.54 31 GLY C C 1
ATOM 4079 O O . GLY C 1 31 ? 73.990 33.648 138.936 1.00 23.71 31 GLY C O 1
ATOM 4080 N N . THR C 1 32 ? 73.171 32.272 137.371 1.00 23.24 32 THR C N 1
ATOM 4081 C CA . THR C 1 32 ? 71.913 32.976 137.424 1.00 22.18 32 THR C CA 1
ATOM 4082 C C . THR C 1 32 ? 71.010 32.421 138.515 1.00 20.63 32 THR C C 1
ATOM 4083 O O . THR C 1 32 ? 70.979 31.213 138.781 1.00 19.73 32 THR C O 1
ATOM 4087 N N . ALA C 1 33 ? 70.372 33.342 139.213 1.00 20.15 33 ALA C N 1
ATOM 4088 C CA . ALA C 1 33 ? 69.448 33.036 140.313 1.00 20.23 33 ALA C CA 1
ATOM 4089 C C . ALA C 1 33 ? 68.155 32.610 139.656 1.00 21.08 33 ALA C C 1
ATOM 4090 O O . ALA C 1 33 ? 67.736 33.212 138.668 1.00 20.86 33 ALA C O 1
ATOM 4092 N N . ILE C 1 34 ? 67.482 31.595 140.193 1.00 21.18 34 ILE C N 1
ATOM 4093 C CA . ILE C 1 34 ? 66.279 31.077 139.523 1.00 18.20 34 ILE C CA 1
ATOM 4094 C C . ILE C 1 34 ? 64.975 31.178 140.298 1.00 20.79 34 ILE C C 1
ATOM 4095 O O . ILE C 1 34 ? 64.904 30.785 141.479 1.00 21.05 34 ILE C O 1
ATOM 4100 N N . ALA C 1 35 ? 63.946 31.717 139.660 1.00 19.87 35 ALA C N 1
ATOM 4101 C CA . ALA C 1 35 ? 62.620 31.766 140.262 1.00 18.79 35 ALA C CA 1
ATOM 4102 C C . ALA C 1 35 ? 61.871 30.594 139.565 1.00 19.51 35 ALA C C 1
ATOM 4103 O O . ALA C 1 35 ? 61.647 30.626 138.325 1.00 17.17 35 ALA C O 1
ATOM 4105 N N . LEU C 1 36 ? 61.556 29.543 140.319 1.00 18.63 36 LEU C N 1
ATOM 4106 C CA . LEU C 1 36 ? 60.874 28.376 139.725 1.00 19.50 36 LEU C CA 1
ATOM 4107 C C . LEU C 1 36 ? 59.366 28.462 139.833 1.00 20.19 36 LEU C C 1
ATOM 4108 O O . LEU C 1 36 ? 58.832 28.551 140.948 1.00 20.75 36 LEU C O 1
ATOM 4113 N N . LEU C 1 37 ? 58.668 28.412 138.688 1.00 19.68 37 LEU C N 1
ATOM 4114 C CA . LEU C 1 37 ? 57.203 28.481 138.664 1.00 19.35 37 LEU C CA 1
ATOM 4115 C C . LEU C 1 37 ? 56.575 27.208 138.047 1.00 19.28 37 LEU C C 1
ATOM 4116 O O . LEU C 1 37 ? 56.934 26.777 136.939 1.00 18.48 37 LEU C O 1
ATOM 4121 N N . ASP C 1 38 ? 55.664 26.594 138.786 1.00 16.45 38 ASP C N 1
ATOM 4122 C CA . ASP C 1 38 ? 55.002 25.393 138.314 1.00 17.26 38 ASP C CA 1
ATOM 4123 C C . ASP C 1 38 ? 53.713 25.192 139.127 1.00 18.66 38 ASP C C 1
ATOM 4124 O O . ASP C 1 38 ? 53.567 25.758 140.216 1.00 18.63 38 ASP C O 1
ATOM 4129 N N . MET C 1 39 ? 52.753 24.454 138.573 1.00 18.40 39 MET C N 1
ATOM 4130 C CA . MET C 1 39 ? 51.518 24.166 139.297 1.00 20.21 39 MET C CA 1
ATOM 4131 C C . MET C 1 39 ? 51.744 22.902 140.135 1.00 19.56 39 MET C C 1
ATOM 4132 O O . MET C 1 39 ? 51.027 22.659 141.083 1.00 21.96 39 MET C O 1
ATOM 4137 N N . ASN C 1 40 ? 52.753 22.114 139.790 1.00 19.93 40 ASN C N 1
ATOM 4138 C CA . ASN C 1 40 ? 52.988 20.872 140.516 1.00 19.61 40 ASN C CA 1
ATOM 4139 C C . ASN C 1 40 ? 53.952 21.042 141.686 1.00 19.07 40 ASN C C 1
ATOM 4140 O O . ASN C 1 40 ? 55.176 21.047 141.504 1.00 19.77 40 ASN C O 1
ATOM 4145 N N . ARG C 1 41 ? 53.398 21.120 142.904 1.00 19.54 41 ARG C N 1
ATOM 4146 C CA . ARG C 1 41 ? 54.209 21.337 144.109 1.00 19.65 41 ARG C CA 1
ATOM 4147 C C . ARG C 1 41 ? 55.289 20.281 144.343 1.00 20.13 41 ARG C C 1
ATOM 4148 O O . ARG C 1 41 ? 56.407 20.620 144.603 1.00 20.26 41 ARG C O 1
ATOM 4156 N N . GLU C 1 42 ? 54.972 19.005 144.230 1.00 21.13 42 GLU C N 1
ATOM 4157 C CA . GLU C 1 42 ? 55.988 17.997 144.472 1.00 23.64 42 GLU C CA 1
ATOM 4158 C C . GLU C 1 42 ? 57.177 18.142 143.510 1.00 22.70 42 GLU C C 1
ATOM 4159 O O . GLU C 1 42 ? 58.345 18.096 143.911 1.00 20.72 42 GLU C O 1
ATOM 4165 N N . ALA C 1 43 ? 56.866 18.299 142.231 1.00 21.52 43 ALA C N 1
ATOM 4166 C CA . ALA C 1 43 ? 57.900 18.456 141.225 1.00 19.75 43 ALA C CA 1
ATOM 4167 C C . ALA C 1 43 ? 58.757 19.683 141.531 1.00 18.47 43 ALA C C 1
ATOM 4168 O O . ALA C 1 43 ? 59.986 19.639 141.429 1.00 17.66 43 ALA C O 1
ATOM 4170 N N . LEU C 1 44 ? 58.096 20.769 141.893 1.00 17.29 44 LEU C N 1
ATOM 4171 C CA . LEU C 1 44 ? 58.752 22.014 142.217 1.00 20.20 44 LEU C CA 1
ATOM 4172 C C . LEU C 1 44 ? 59.755 21.958 143.347 1.00 20.76 44 LEU C C 1
ATOM 4173 O O . LEU C 1 44 ? 60.866 22.482 143.240 1.00 21.51 44 LEU C O 1
ATOM 4178 N N . GLU C 1 45 ? 59.383 21.328 144.452 1.00 22.12 45 GLU C N 1
ATOM 4179 C CA . GLU C 1 45 ? 60.291 21.292 145.582 1.00 21.04 45 GLU C CA 1
ATOM 4180 C C . GLU C 1 45 ? 61.515 20.430 145.255 1.00 21.51 45 GLU C C 1
ATOM 4181 O O . GLU C 1 45 ? 62.647 20.729 145.643 1.00 19.14 45 GLU C O 1
ATOM 4187 N N . LYS C 1 46 ? 61.308 19.355 144.509 1.00 21.36 46 LYS C N 1
ATOM 4188 C CA . LYS C 1 46 ? 62.459 18.547 144.168 1.00 21.21 46 LYS C CA 1
ATOM 4189 C C . LYS C 1 46 ? 63.340 19.360 143.169 1.00 19.68 46 LYS C C 1
ATOM 4190 O O . LYS C 1 46 ? 64.563 19.312 143.196 1.00 17.87 46 LYS C O 1
ATOM 4196 N N . ALA C 1 47 ? 62.705 20.142 142.315 1.00 18.12 47 ALA C N 1
ATOM 4197 C CA . ALA C 1 47 ? 63.473 20.891 141.340 1.00 19.61 47 ALA C CA 1
ATOM 4198 C C . ALA C 1 47 ? 64.296 21.932 142.078 1.00 18.78 47 ALA C C 1
ATOM 4199 O O . ALA C 1 47 ? 65.478 22.139 141.811 1.00 19.75 47 ALA C O 1
ATOM 4201 N N . GLU C 1 48 ? 63.653 22.604 143.003 1.00 21.08 48 GLU C N 1
ATOM 4202 C CA . GLU C 1 48 ? 64.332 23.662 143.759 1.00 23.18 48 GLU C CA 1
ATOM 4203 C C . GLU C 1 48 ? 65.550 23.161 144.499 1.00 23.72 48 GLU C C 1
ATOM 4204 O O . GLU C 1 48 ? 66.581 23.841 144.534 1.00 22.59 48 GLU C O 1
ATOM 4210 N N . ALA C 1 49 ? 65.420 21.980 145.100 1.00 24.17 49 ALA C N 1
ATOM 4211 C CA . ALA C 1 49 ? 66.525 21.398 145.817 1.00 24.63 49 ALA C CA 1
ATOM 4212 C C . ALA C 1 49 ? 67.691 21.217 144.852 1.00 24.88 49 ALA C C 1
ATOM 4213 O O . ALA C 1 49 ? 68.848 21.542 145.185 1.00 25.69 49 ALA C O 1
ATOM 4215 N N . SER C 1 50 ? 67.394 20.721 143.648 1.00 24.68 50 SER C N 1
ATOM 4216 C CA . SER C 1 50 ? 68.429 20.497 142.658 1.00 23.29 50 SER C CA 1
ATOM 4217 C C . SER C 1 50 ? 69.119 21.775 142.243 1.00 22.87 50 SER C C 1
ATOM 4218 O O . SER C 1 50 ? 70.328 21.796 142.061 1.00 22.73 50 SER C O 1
ATOM 4221 N N . VAL C 1 51 ? 68.348 22.840 142.087 1.00 22.64 51 VAL C N 1
ATOM 4222 C CA . VAL C 1 51 ? 68.922 24.117 141.699 1.00 22.53 51 VAL C CA 1
ATOM 4223 C C . VAL C 1 51 ? 69.809 24.679 142.834 1.00 24.15 51 VAL C C 1
ATOM 4224 O O . VAL C 1 51 ? 70.987 25.018 142.607 1.00 23.07 51 VAL C O 1
ATOM 4228 N N . ARG C 1 52 ? 69.268 24.788 144.045 1.00 22.79 52 ARG C N 1
ATOM 4229 C CA . ARG C 1 52 ? 70.106 25.323 145.132 1.00 24.86 52 ARG C CA 1
ATOM 4230 C C . ARG C 1 52 ? 71.443 24.641 145.216 1.00 24.88 52 ARG C C 1
ATOM 4231 O O . ARG C 1 52 ? 72.444 25.280 145.576 1.00 25.58 52 ARG C O 1
ATOM 4239 N N . GLU C 1 53 ? 71.471 23.354 144.885 1.00 24.57 53 GLU C N 1
ATOM 4240 C CA . GLU C 1 53 ? 72.695 22.578 144.939 1.00 28.11 53 GLU C CA 1
ATOM 4241 C C . GLU C 1 53 ? 73.809 23.180 144.108 1.00 29.08 53 GLU C C 1
ATOM 4242 O O . GLU C 1 53 ? 74.992 22.964 144.370 1.00 28.84 53 GLU C O 1
ATOM 4248 N N . LYS C 1 54 ? 73.402 23.941 143.100 1.00 28.67 54 LYS C N 1
ATOM 4249 C CA . LYS C 1 54 ? 74.285 24.615 142.173 1.00 28.16 54 LYS C CA 1
ATOM 4250 C C . LYS C 1 54 ? 74.931 25.797 142.866 1.00 28.51 54 LYS C C 1
ATOM 4251 O O . LYS C 1 54 ? 75.938 26.338 142.384 1.00 28.49 54 LYS C O 1
ATOM 4257 N N . GLY C 1 55 ? 74.323 26.211 143.977 1.00 27.78 55 GLY C N 1
ATOM 4258 C CA . GLY C 1 55 ? 74.826 27.333 144.766 1.00 27.03 55 GLY C CA 1
ATOM 4259 C C . GLY C 1 55 ? 74.261 28.736 144.525 1.00 26.88 55 GLY C C 1
ATOM 4260 O O . GLY C 1 55 ? 74.776 29.704 145.074 1.00 29.25 55 GLY C O 1
ATOM 4261 N N . VAL C 1 56 ? 73.200 28.875 143.745 1.00 24.12 56 VAL C N 1
ATOM 4262 C CA . VAL C 1 56 ? 72.629 30.189 143.506 1.00 23.29 56 VAL C CA 1
ATOM 4263 C C . VAL C 1 56 ? 71.360 30.389 144.322 1.00 22.95 56 VAL C C 1
ATOM 4264 O O . VAL C 1 56 ? 70.810 29.441 144.860 1.00 25.19 56 VAL C O 1
ATOM 4268 N N . GLU C 1 57 ? 70.898 31.618 144.401 1.00 22.36 57 GLU C N 1
ATOM 4269 C CA . GLU C 1 57 ? 69.668 31.958 145.099 1.00 24.65 57 GLU C CA 1
ATOM 4270 C C . GLU C 1 57 ? 68.518 31.310 144.310 1.00 25.44 57 GLU C C 1
ATOM 4271 O O . GLU C 1 57 ? 68.528 31.276 143.058 1.00 24.47 57 GLU C O 1
ATOM 4277 N N . ALA C 1 58 ? 67.511 30.814 145.016 1.00 25.58 58 ALA C N 1
ATOM 4278 C CA . ALA C 1 58 ? 66.393 30.190 144.332 1.00 25.84 58 ALA C CA 1
ATOM 4279 C C . ALA C 1 58 ? 65.180 30.148 145.245 1.00 26.88 58 ALA C C 1
ATOM 4280 O O . ALA C 1 58 ? 65.328 30.050 146.465 1.00 26.61 58 ALA C O 1
ATOM 4282 N N . ARG C 1 59 ? 63.989 30.244 144.647 1.00 25.88 59 ARG C N 1
ATOM 4283 C CA . ARG C 1 59 ? 62.709 30.200 145.350 1.00 25.87 59 ARG C CA 1
ATOM 4284 C C . ARG C 1 59 ? 61.723 29.586 144.379 1.00 25.24 59 ARG C C 1
ATOM 4285 O O . ARG C 1 59 ? 61.901 29.735 143.156 1.00 23.89 59 ARG C O 1
ATOM 4293 N N . SER C 1 60 ? 60.715 28.903 144.918 1.00 23.80 60 SER C N 1
ATOM 4294 C CA . SER C 1 60 ? 59.653 28.213 144.151 1.00 22.67 60 SER C CA 1
ATOM 4295 C C . SER C 1 60 ? 58.349 28.903 144.319 1.00 21.86 60 SER C C 1
ATOM 4296 O O . SER C 1 60 ? 58.043 29.369 145.420 1.00 24.34 60 SER C O 1
ATOM 4299 N N . TYR C 1 61 ? 57.546 28.945 143.271 1.00 20.15 61 TYR C N 1
ATOM 4300 C CA . TYR C 1 61 ? 56.236 29.574 143.342 1.00 21.43 61 TYR C CA 1
ATOM 4301 C C . TYR C 1 61 ? 55.155 28.622 142.756 1.00 22.34 61 TYR C C 1
ATOM 4302 O O . TYR C 1 61 ? 55.181 28.305 141.558 1.00 21.92 61 TYR C O 1
ATOM 4311 N N . VAL C 1 62 ? 54.216 28.150 143.577 1.00 20.75 62 VAL C N 1
ATOM 4312 C CA . VAL C 1 62 ? 53.198 27.273 143.033 1.00 21.27 62 VAL C CA 1
ATOM 4313 C C . VAL C 1 62 ? 52.251 28.209 142.337 1.00 21.49 62 VAL C C 1
ATOM 4314 O O . VAL C 1 62 ? 51.762 29.154 142.925 1.00 21.57 62 VAL C O 1
ATOM 4318 N N . CYS C 1 63 ? 52.009 27.960 141.054 1.00 22.33 63 CYS C N 1
ATOM 4319 C CA . CYS C 1 63 ? 51.184 28.863 140.251 1.00 20.12 63 CYS C CA 1
ATOM 4320 C C . CYS C 1 63 ? 50.675 28.179 138.983 1.00 21.08 63 CYS C C 1
ATOM 4321 O O . CYS C 1 63 ? 51.478 27.538 138.297 1.00 19.01 63 CYS C O 1
ATOM 4324 N N . ASP C 1 64 ? 49.377 28.330 138.705 1.00 18.89 64 ASP C N 1
ATOM 4325 C CA . ASP C 1 64 ? 48.697 27.780 137.532 1.00 20.68 64 ASP C CA 1
ATOM 4326 C C . ASP C 1 64 ? 48.682 28.921 136.508 1.00 19.79 64 ASP C C 1
ATOM 4327 O O . ASP C 1 64 ? 47.950 29.894 136.688 1.00 18.74 64 ASP C O 1
ATOM 4332 N N . VAL C 1 65 ? 49.486 28.817 135.447 1.00 18.07 65 VAL C N 1
ATOM 4333 C CA . VAL C 1 65 ? 49.526 29.930 134.508 1.00 16.61 65 VAL C CA 1
ATOM 4334 C C . VAL C 1 65 ? 48.231 30.269 133.822 1.00 15.54 65 VAL C C 1
ATOM 4335 O O . VAL C 1 65 ? 48.110 31.353 133.291 1.00 15.51 65 VAL C O 1
ATOM 4339 N N . THR C 1 66 ? 47.243 29.384 133.831 1.00 17.73 66 THR C N 1
ATOM 4340 C CA . THR C 1 66 ? 45.966 29.731 133.198 1.00 18.80 66 THR C CA 1
ATOM 4341 C C . THR C 1 66 ? 45.201 30.741 134.042 1.00 20.00 66 THR C C 1
ATOM 4342 O O . THR C 1 66 ? 44.253 31.347 133.562 1.00 20.56 66 THR C O 1
ATOM 4346 N N . SER C 1 67 ? 45.592 30.924 135.302 1.00 20.92 67 SER C N 1
ATOM 4347 C CA . SER C 1 67 ? 44.887 31.941 136.099 1.00 22.84 67 SER C CA 1
ATOM 4348 C C . SER C 1 67 ? 45.688 33.252 136.010 1.00 20.25 67 SER C C 1
ATOM 4349 O O . SER C 1 67 ? 46.742 33.375 136.622 1.00 21.54 67 SER C O 1
ATOM 4352 N N . GLU C 1 68 ? 45.205 34.239 135.267 1.00 19.30 68 GLU C N 1
ATOM 4353 C CA . GLU C 1 68 ? 45.997 35.463 135.181 1.00 18.36 68 GLU C CA 1
ATOM 4354 C C . GLU C 1 68 ? 46.249 36.043 136.569 1.00 19.76 68 GLU C C 1
ATOM 4355 O O . GLU C 1 68 ? 47.357 36.496 136.846 1.00 20.25 68 GLU C O 1
ATOM 4361 N N . GLU C 1 69 ? 45.267 35.994 137.472 1.00 20.37 69 GLU C N 1
ATOM 4362 C CA . GLU C 1 69 ? 45.514 36.616 138.781 1.00 21.59 69 GLU C CA 1
ATOM 4363 C C . GLU C 1 69 ? 46.623 35.924 139.536 1.00 20.45 69 GLU C C 1
ATOM 4364 O O . GLU C 1 69 ? 47.393 36.584 140.234 1.00 20.44 69 GLU C O 1
ATOM 4370 N N . ALA C 1 70 ? 46.751 34.605 139.361 1.00 19.09 70 ALA C N 1
ATOM 4371 C CA . ALA C 1 70 ? 47.799 33.853 140.048 1.00 19.29 70 ALA C CA 1
ATOM 4372 C C . ALA C 1 70 ? 49.164 34.210 139.448 1.00 18.24 70 ALA C C 1
ATOM 4373 O O . ALA C 1 70 ? 50.173 34.316 140.150 1.00 19.34 70 ALA C O 1
ATOM 4375 N N . VAL C 1 71 ? 49.177 34.398 138.135 1.00 18.76 71 VAL C N 1
ATOM 4376 C CA . VAL C 1 71 ? 50.421 34.745 137.452 1.00 16.78 71 VAL C CA 1
ATOM 4377 C C . VAL C 1 71 ? 50.864 36.180 137.888 1.00 17.75 71 VAL C C 1
ATOM 4378 O O . VAL C 1 71 ? 52.040 36.404 138.229 1.00 18.07 71 VAL C O 1
ATOM 4382 N N . ILE C 1 72 ? 49.923 37.123 137.922 1.00 17.54 72 ILE C N 1
ATOM 4383 C CA . ILE C 1 72 ? 50.274 38.497 138.273 1.00 19.11 72 ILE C CA 1
ATOM 4384 C C . ILE C 1 72 ? 50.868 38.551 139.667 1.00 19.92 72 ILE C C 1
ATOM 4385 O O . ILE C 1 72 ? 51.971 39.058 139.858 1.00 21.03 72 ILE C O 1
ATOM 4390 N N . GLY C 1 73 ? 50.154 37.980 140.625 1.00 20.18 73 GLY C N 1
ATOM 4391 C CA . GLY C 1 73 ? 50.619 37.959 141.999 1.00 22.41 73 GLY C CA 1
ATOM 4392 C C . GLY C 1 73 ? 51.958 37.278 142.161 1.00 22.40 73 GLY C C 1
ATOM 4393 O O . GLY C 1 73 ? 52.796 37.684 142.987 1.00 22.39 73 GLY C O 1
ATOM 4394 N N . THR C 1 74 ? 52.159 36.224 141.383 1.00 21.57 74 THR C N 1
ATOM 4395 C CA . THR C 1 74 ? 53.407 35.488 141.418 1.00 21.47 74 THR C CA 1
ATOM 4396 C C . THR C 1 74 ? 54.592 36.331 140.906 1.00 21.75 74 THR C C 1
ATOM 4397 O O . THR C 1 74 ? 55.674 36.357 141.513 1.00 22.31 74 THR C O 1
ATOM 4401 N N . VAL C 1 75 ? 54.391 37.012 139.785 1.00 21.19 75 VAL C N 1
ATOM 4402 C CA . VAL C 1 75 ? 55.445 37.846 139.204 1.00 20.58 75 VAL C CA 1
ATOM 4403 C C . VAL C 1 75 ? 55.780 39.002 140.171 1.00 21.28 75 VAL C C 1
ATOM 4404 O O . VAL C 1 75 ? 56.957 39.355 140.370 1.00 19.95 75 VAL C O 1
ATOM 4408 N N . ASP C 1 76 ? 54.754 39.577 140.801 1.00 22.28 76 ASP C N 1
ATOM 4409 C CA . ASP C 1 76 ? 55.016 40.652 141.765 1.00 23.05 76 ASP C CA 1
ATOM 4410 C C . ASP C 1 76 ? 55.912 40.104 142.850 1.00 23.25 76 ASP C C 1
ATOM 4411 O O . ASP C 1 76 ? 56.926 40.717 143.187 1.00 25.28 76 ASP C O 1
ATOM 4416 N N . SER C 1 77 ? 55.557 38.935 143.386 1.00 22.22 77 SER C N 1
ATOM 4417 C CA . SER C 1 77 ? 56.370 38.295 144.433 1.00 21.69 77 SER C CA 1
ATOM 4418 C C . SER C 1 77 ? 57.784 38.009 143.950 1.00 21.13 77 SER C C 1
ATOM 4419 O O . SER C 1 77 ? 58.731 38.211 144.671 1.00 20.64 77 SER C O 1
ATOM 4422 N N . VAL C 1 78 ? 57.943 37.525 142.726 1.00 20.86 78 VAL C N 1
ATOM 4423 C CA . VAL C 1 78 ? 59.300 37.265 142.248 1.00 19.99 78 VAL C CA 1
ATOM 4424 C C . VAL C 1 78 ? 60.068 38.596 142.205 1.00 19.26 78 VAL C C 1
ATOM 4425 O O . VAL C 1 78 ? 61.226 38.642 142.567 1.00 18.06 78 VAL C O 1
ATOM 4429 N N . VAL C 1 79 ? 59.420 39.676 141.765 1.00 19.68 79 VAL C N 1
ATOM 4430 C CA . VAL C 1 79 ? 60.094 40.967 141.710 1.00 21.39 79 VAL C CA 1
ATOM 4431 C C . VAL C 1 79 ? 60.516 41.478 143.110 1.00 22.08 79 VAL C C 1
ATOM 4432 O O . VAL C 1 79 ? 61.611 42.009 143.277 1.00 22.35 79 VAL C O 1
ATOM 4436 N N . ARG C 1 80 ? 59.674 41.295 144.122 1.00 24.34 80 ARG C N 1
ATOM 4437 C CA . ARG C 1 80 ? 60.048 41.707 145.493 1.00 25.73 80 ARG C CA 1
ATOM 4438 C C . ARG C 1 80 ? 61.194 40.847 145.991 1.00 26.84 80 ARG C C 1
ATOM 4439 O O . ARG C 1 80 ? 62.201 41.357 146.516 1.00 29.20 80 ARG C O 1
ATOM 4447 N N . ASP C 1 81 ? 61.045 39.534 145.827 1.00 26.71 81 ASP C N 1
ATOM 4448 C CA . ASP C 1 81 ? 62.033 38.586 146.294 1.00 25.58 81 ASP C CA 1
ATOM 4449 C C . ASP C 1 81 ? 63.393 38.654 145.601 1.00 25.31 81 ASP C C 1
ATOM 4450 O O . ASP C 1 81 ? 64.429 38.514 146.277 1.00 23.49 81 ASP C O 1
ATOM 4455 N N . PHE C 1 82 ? 63.415 38.876 144.275 1.00 22.83 82 PHE C N 1
ATOM 4456 C CA . PHE C 1 82 ? 64.708 38.943 143.591 1.00 22.58 82 PHE C CA 1
ATOM 4457 C C . PHE C 1 82 ? 65.113 40.354 143.157 1.00 21.66 82 PHE C C 1
ATOM 4458 O O . PHE C 1 82 ? 66.285 40.598 142.895 1.00 22.03 82 PHE C O 1
ATOM 4466 N N . GLY C 1 83 ? 64.159 41.270 143.086 1.00 22.12 83 GLY C N 1
ATOM 4467 C CA . GLY C 1 83 ? 64.482 42.638 142.692 1.00 22.97 83 GLY C CA 1
ATOM 4468 C C . GLY C 1 83 ? 64.194 43.003 141.238 1.00 22.74 83 GLY C C 1
ATOM 4469 O O . GLY C 1 83 ? 63.838 44.141 140.907 1.00 23.08 83 GLY C O 1
ATOM 4470 N N . LYS C 1 84 ? 64.308 42.017 140.364 1.00 22.50 84 LYS C N 1
ATOM 4471 C CA . LYS C 1 84 ? 64.102 42.236 138.932 1.00 20.15 84 LYS C CA 1
ATOM 4472 C C . LYS C 1 84 ? 63.961 40.853 138.300 1.00 20.50 84 LYS C C 1
ATOM 4473 O O . LYS C 1 84 ? 64.115 39.821 138.981 1.00 20.02 84 LYS C O 1
ATOM 4479 N N . ILE C 1 85 ? 63.665 40.832 137.003 1.00 18.81 85 ILE C N 1
ATOM 4480 C CA . ILE C 1 85 ? 63.564 39.575 136.278 1.00 17.60 85 ILE C CA 1
ATOM 4481 C C . ILE C 1 85 ? 64.289 39.852 134.949 1.00 16.96 85 ILE C C 1
ATOM 4482 O O . ILE C 1 85 ? 63.736 40.534 134.065 1.00 16.35 85 ILE C O 1
ATOM 4487 N N . ASP C 1 86 ? 65.524 39.380 134.822 1.00 18.06 86 ASP C N 1
ATOM 4488 C CA . ASP C 1 86 ? 66.286 39.633 133.577 1.00 17.50 86 ASP C CA 1
ATOM 4489 C C . ASP C 1 86 ? 65.887 38.710 132.449 1.00 16.12 86 ASP C C 1
ATOM 4490 O O . ASP C 1 86 ? 65.763 39.141 131.329 1.00 15.01 86 ASP C O 1
ATOM 4495 N N . PHE C 1 87 ? 65.700 37.437 132.778 1.00 16.39 87 PHE C N 1
ATOM 4496 C CA . PHE C 1 87 ? 65.347 36.406 131.804 1.00 15.53 87 PHE C CA 1
ATOM 4497 C C . PHE C 1 87 ? 63.992 35.711 132.096 1.00 15.43 87 PHE C C 1
ATOM 4498 O O . PHE C 1 87 ? 63.543 35.636 133.243 1.00 17.53 87 PHE C O 1
ATOM 4506 N N . LEU C 1 88 ? 63.338 35.227 131.050 1.00 14.69 88 LEU C N 1
ATOM 4507 C CA . LEU C 1 88 ? 62.120 34.472 131.188 1.00 14.41 88 LEU C CA 1
ATOM 4508 C C . LEU C 1 88 ? 62.202 33.280 130.260 1.00 14.00 88 LEU C C 1
ATOM 4509 O O . LEU C 1 88 ? 62.572 33.435 129.092 1.00 15.85 88 LEU C O 1
ATOM 4514 N N . PHE C 1 89 ? 61.907 32.082 130.776 1.00 13.98 89 PHE C N 1
ATOM 4515 C CA . PHE C 1 89 ? 61.869 30.865 129.937 1.00 12.68 89 PHE C CA 1
ATOM 4516 C C . PHE C 1 89 ? 60.412 30.465 130.166 1.00 14.24 89 PHE C C 1
ATOM 4517 O O . PHE C 1 89 ? 60.056 29.894 131.213 1.00 14.31 89 PHE C O 1
ATOM 4525 N N . ASN C 1 90 ? 59.578 30.851 129.200 1.00 14.59 90 ASN C N 1
ATOM 4526 C CA . ASN C 1 90 ? 58.111 30.673 129.161 1.00 14.56 90 ASN C CA 1
ATOM 4527 C C . ASN C 1 90 ? 57.929 29.308 128.535 1.00 14.13 90 ASN C C 1
ATOM 4528 O O . ASN C 1 90 ? 57.745 29.192 127.334 1.00 14.00 90 ASN C O 1
ATOM 4533 N N . ASN C 1 91 ? 57.934 28.298 129.409 1.00 15.83 91 ASN C N 1
ATOM 4534 C CA . ASN C 1 91 ? 58.006 26.860 129.066 1.00 13.21 91 ASN C CA 1
ATOM 4535 C C . ASN C 1 91 ? 56.908 25.860 129.477 1.00 13.01 91 ASN C C 1
ATOM 4536 O O . ASN C 1 91 ? 56.788 24.767 128.868 1.00 12.28 91 ASN C O 1
ATOM 4541 N N . ALA C 1 92 ? 56.134 26.186 130.511 1.00 11.76 92 ALA C N 1
ATOM 4542 C CA . ALA C 1 92 ? 55.062 25.315 130.953 1.00 12.55 92 ALA C CA 1
ATOM 4543 C C . ALA C 1 92 ? 54.178 24.890 129.787 1.00 13.45 92 ALA C C 1
ATOM 4544 O O . ALA C 1 92 ? 53.767 25.730 128.976 1.00 11.24 92 ALA C O 1
ATOM 4546 N N . GLY C 1 93 ? 53.855 23.595 129.710 1.00 12.09 93 GLY C N 1
ATOM 4547 C CA . GLY C 1 93 ? 52.987 23.174 128.607 1.00 13.67 93 GLY C CA 1
ATOM 4548 C C . GLY C 1 93 ? 52.322 21.821 128.829 1.00 14.24 93 GLY C C 1
ATOM 4549 O O . GLY C 1 93 ? 52.700 21.101 129.733 1.00 15.08 93 GLY C O 1
ATOM 4550 N N . TYR C 1 94 ? 51.363 21.462 127.985 1.00 13.39 94 TYR C N 1
ATOM 4551 C CA . TYR C 1 94 ? 50.652 20.198 128.128 1.00 13.23 94 TYR C CA 1
ATOM 4552 C C . TYR C 1 94 ? 50.597 19.566 126.730 1.00 14.02 94 TYR C C 1
ATOM 4553 O O . TYR C 1 94 ? 50.303 20.245 125.757 1.00 13.66 94 TYR C O 1
ATOM 4562 N N . GLN C 1 95 ? 50.871 18.272 126.647 1.00 14.41 95 GLN C N 1
ATOM 4563 C CA . GLN C 1 95 ? 50.971 17.540 125.382 1.00 16.12 95 GLN C CA 1
ATOM 4564 C C . GLN C 1 95 ? 49.695 17.289 124.588 1.00 15.67 95 GLN C C 1
ATOM 4565 O O . GLN C 1 95 ? 49.743 17.162 123.356 1.00 16.49 95 GLN C O 1
ATOM 4571 N N . GLY C 1 96 ? 48.571 17.228 125.302 1.00 14.54 96 GLY C N 1
ATOM 4572 C CA . GLY C 1 96 ? 47.282 16.970 124.709 1.00 12.21 96 GLY C CA 1
ATOM 4573 C C . GLY C 1 96 ? 46.943 15.541 124.285 1.00 13.25 96 GLY C C 1
ATOM 4574 O O . GLY C 1 96 ? 47.770 14.623 124.337 1.00 12.76 96 GLY C O 1
ATOM 4575 N N . ALA C 1 97 ? 45.698 15.348 123.876 1.00 14.03 97 ALA C N 1
ATOM 4576 C CA . ALA C 1 97 ? 45.274 14.048 123.375 1.00 13.19 97 ALA C CA 1
ATOM 4577 C C . ALA C 1 97 ? 45.898 13.814 121.978 1.00 13.13 97 ALA C C 1
ATOM 4578 O O . ALA C 1 97 ? 46.492 14.708 121.393 1.00 13.94 97 ALA C O 1
ATOM 4580 N N . PHE C 1 98 ? 45.801 12.582 121.523 1.00 10.17 98 PHE C N 1
ATOM 4581 C CA . PHE C 1 98 ? 46.252 12.099 120.234 1.00 12.03 98 PHE C CA 1
ATOM 4582 C C . PHE C 1 98 ? 45.044 11.450 119.551 1.00 11.84 98 PHE C C 1
ATOM 4583 O O . PHE C 1 98 ? 44.575 10.369 119.964 1.00 14.14 98 PHE C O 1
ATOM 4591 N N . ALA C 1 99 ? 44.522 12.102 118.521 1.00 10.79 99 ALA C N 1
ATOM 4592 C CA . ALA C 1 99 ? 43.389 11.563 117.810 1.00 10.82 99 ALA C CA 1
ATOM 4593 C C . ALA C 1 99 ? 43.284 12.331 116.494 1.00 10.66 99 ALA C C 1
ATOM 4594 O O . ALA C 1 99 ? 43.657 13.514 116.418 1.00 11.20 99 ALA C O 1
ATOM 4596 N N . PRO C 1 100 ? 42.789 11.682 115.437 1.00 11.78 100 PRO C N 1
ATOM 4597 C CA . PRO C 1 100 ? 42.660 12.375 114.146 1.00 11.78 100 PRO C CA 1
ATOM 4598 C C . PRO C 1 100 ? 41.673 13.514 114.344 1.00 10.83 100 PRO C C 1
ATOM 4599 O O . PRO C 1 100 ? 40.779 13.417 115.207 1.00 12.66 100 PRO C O 1
ATOM 4603 N N . VAL C 1 101 ? 41.791 14.579 113.552 1.00 10.15 101 VAL C N 1
ATOM 4604 C CA . VAL C 1 101 ? 40.960 15.748 113.799 1.00 8.88 101 VAL C CA 1
ATOM 4605 C C . VAL C 1 101 ? 39.450 15.497 113.899 1.00 11.06 101 VAL C C 1
ATOM 4606 O O . VAL C 1 101 ? 38.773 16.095 114.777 1.00 11.42 101 VAL C O 1
ATOM 4610 N N . GLN C 1 102 ? 38.914 14.621 113.039 1.00 11.21 102 GLN C N 1
ATOM 4611 C CA . GLN C 1 102 ? 37.475 14.345 113.042 1.00 14.53 102 GLN C CA 1
ATOM 4612 C C . GLN C 1 102 ? 36.939 13.761 114.367 1.00 15.82 102 GLN C C 1
ATOM 4613 O O . GLN C 1 102 ? 35.741 13.795 114.617 1.00 16.05 102 GLN C O 1
ATOM 4619 N N . ASP C 1 103 ? 37.831 13.245 115.218 1.00 14.88 103 ASP C N 1
ATOM 4620 C CA . ASP C 1 103 ? 37.425 12.715 116.512 1.00 13.35 103 ASP C CA 1
ATOM 4621 C C . ASP C 1 103 ? 38.252 13.310 117.651 1.00 12.68 103 ASP C C 1
ATOM 4622 O O . ASP C 1 103 ? 38.279 12.749 118.747 1.00 12.30 103 ASP C O 1
ATOM 4627 N N . TYR C 1 104 ? 38.905 14.455 117.406 1.00 11.00 104 TYR C N 1
ATOM 4628 C CA . TYR C 1 104 ? 39.726 15.074 118.444 1.00 11.09 104 TYR C CA 1
ATOM 4629 C C . TYR C 1 104 ? 38.789 15.606 119.529 1.00 10.65 104 TYR C C 1
ATOM 4630 O O . TYR C 1 104 ? 37.865 16.367 119.237 1.00 11.17 104 TYR C O 1
ATOM 4639 N N . PRO C 1 105 ? 39.031 15.230 120.798 1.00 11.28 105 PRO C N 1
ATOM 4640 C CA . PRO C 1 105 ? 38.184 15.652 121.930 1.00 12.98 105 PRO C CA 1
ATOM 4641 C C . PRO C 1 105 ? 38.142 17.173 122.050 1.00 13.41 105 PRO C C 1
ATOM 4642 O O . PRO C 1 105 ? 39.170 17.804 122.260 1.00 12.83 105 PRO C O 1
ATOM 4646 N N . SER C 1 106 ? 36.943 17.741 121.916 1.00 14.50 106 SER C N 1
ATOM 4647 C CA . SER C 1 106 ? 36.769 19.194 121.895 1.00 14.55 106 SER C CA 1
ATOM 4648 C C . SER C 1 106 ? 37.142 19.957 123.134 1.00 15.14 106 SER C C 1
ATOM 4649 O O . SER C 1 106 ? 37.665 21.093 123.054 1.00 14.29 106 SER C O 1
ATOM 4652 N N . ASP C 1 107 ? 36.877 19.356 124.288 1.00 13.88 107 ASP C N 1
ATOM 4653 C CA . ASP C 1 107 ? 37.231 19.990 125.539 1.00 14.15 107 ASP C CA 1
ATOM 4654 C C . ASP C 1 107 ? 38.747 20.043 125.666 1.00 13.21 107 ASP C C 1
ATOM 4655 O O . ASP C 1 107 ? 39.319 21.058 126.071 1.00 14.11 107 ASP C O 1
ATOM 4660 N N . ASP C 1 108 ? 39.403 18.951 125.309 1.00 13.93 108 ASP C N 1
ATOM 4661 C CA . ASP C 1 108 ? 40.864 18.890 125.351 1.00 12.93 108 ASP C CA 1
ATOM 4662 C C . ASP C 1 108 ? 41.458 19.956 124.416 1.00 12.53 108 ASP C C 1
ATOM 4663 O O . ASP C 1 108 ? 42.426 20.627 124.757 1.00 14.34 108 ASP C O 1
ATOM 4668 N N . PHE C 1 109 ? 40.852 20.123 123.253 1.00 12.13 109 PHE C N 1
ATOM 4669 C CA . PHE C 1 109 ? 41.337 21.130 122.286 1.00 11.74 109 PHE C CA 1
ATOM 4670 C C . PHE C 1 109 ? 41.388 22.506 122.957 1.00 11.72 109 PHE C C 1
ATOM 4671 O O . PHE C 1 109 ? 42.405 23.228 122.870 1.00 10.85 109 PHE C O 1
ATOM 4679 N N . ALA C 1 110 ? 40.299 22.888 123.622 1.00 12.20 110 ALA C N 1
ATOM 4680 C CA . ALA C 1 110 ? 40.252 24.165 124.319 1.00 12.34 110 ALA C CA 1
ATOM 4681 C C . ALA C 1 110 ? 41.283 24.215 125.442 1.00 12.60 110 ALA C C 1
ATOM 4682 O O . ALA C 1 110 ? 41.954 25.215 125.632 1.00 15.02 110 ALA C O 1
ATOM 4684 N N . ARG C 1 111 ? 41.437 23.131 126.174 1.00 12.92 111 ARG C N 1
ATOM 4685 C CA . ARG C 1 111 ? 42.414 23.070 127.269 1.00 14.57 111 ARG C CA 1
ATOM 4686 C C . ARG C 1 111 ? 43.863 23.258 126.817 1.00 12.46 111 ARG C C 1
ATOM 4687 O O . ARG C 1 111 ? 44.668 23.923 127.492 1.00 12.48 111 ARG C O 1
ATOM 4695 N N . VAL C 1 112 ? 44.212 22.651 125.689 1.00 12.11 112 VAL C N 1
ATOM 4696 C CA . VAL C 1 112 ? 45.560 22.782 125.130 1.00 9.15 112 VAL C CA 1
ATOM 4697 C C . VAL C 1 112 ? 45.835 24.268 124.803 1.00 12.13 112 VAL C C 1
ATOM 4698 O O . VAL C 1 112 ? 46.881 24.813 125.152 1.00 12.20 112 VAL C O 1
ATOM 4702 N N . LEU C 1 113 ? 44.881 24.926 124.143 1.00 11.61 113 LEU C N 1
ATOM 4703 C CA . LEU C 1 113 ? 45.042 26.328 123.810 1.00 13.17 113 LEU C CA 1
ATOM 4704 C C . LEU C 1 113 ? 45.131 27.192 125.075 1.00 13.98 113 LEU C C 1
ATOM 4705 O O . LEU C 1 113 ? 45.962 28.090 125.178 1.00 12.36 113 LEU C O 1
ATOM 4710 N N . THR C 1 114 ? 44.285 26.923 126.064 1.00 13.88 114 THR C N 1
ATOM 4711 C CA . THR C 1 114 ? 44.371 27.756 127.262 1.00 12.84 114 THR C CA 1
ATOM 4712 C C . THR C 1 114 ? 45.696 27.621 127.997 1.00 13.27 114 THR C C 1
ATOM 4713 O O . THR C 1 114 ? 46.278 28.616 128.438 1.00 14.04 114 THR C O 1
ATOM 4717 N N . ILE C 1 115 ? 46.206 26.411 128.153 1.00 11.12 115 ILE C N 1
ATOM 4718 C CA . ILE C 1 115 ? 47.452 26.293 128.889 1.00 12.64 115 ILE C CA 1
ATOM 4719 C C . ILE C 1 115 ? 48.682 26.721 128.057 1.00 13.45 115 ILE C C 1
ATOM 4720 O O . ILE C 1 115 ? 49.516 27.492 128.527 1.00 11.46 115 ILE C O 1
ATOM 4725 N N . ASN C 1 116 ? 48.745 26.238 126.807 1.00 11.66 116 ASN C N 1
ATOM 4726 C CA . ASN C 1 116 ? 49.885 26.471 125.933 1.00 11.51 116 ASN C CA 1
ATOM 4727 C C . ASN C 1 116 ? 49.962 27.843 125.281 1.00 12.42 116 ASN C C 1
ATOM 4728 O O . ASN C 1 116 ? 51.046 28.272 124.896 1.00 13.88 116 ASN C O 1
ATOM 4733 N N . VAL C 1 117 ? 48.827 28.509 125.107 1.00 11.97 117 VAL C N 1
ATOM 4734 C CA . VAL C 1 117 ? 48.853 29.816 124.502 1.00 12.01 117 VAL C CA 1
ATOM 4735 C C . VAL C 1 117 ? 48.451 30.905 125.482 1.00 11.40 117 VAL C C 1
ATOM 4736 O O . VAL C 1 117 ? 49.261 31.750 125.826 1.00 12.61 117 VAL C O 1
ATOM 4740 N N . THR C 1 118 ? 47.199 30.876 125.933 1.00 12.63 118 THR C N 1
ATOM 4741 C CA . THR C 1 118 ? 46.684 31.900 126.844 1.00 13.83 118 THR C CA 1
ATOM 4742 C C . THR C 1 118 ? 47.535 31.959 128.097 1.00 14.09 118 THR C C 1
ATOM 4743 O O . THR C 1 118 ? 47.905 33.050 128.558 1.00 13.29 118 THR C O 1
ATOM 4747 N N . GLY C 1 119 ? 47.876 30.788 128.640 1.00 13.21 119 GLY C N 1
ATOM 4748 C CA . GLY C 1 119 ? 48.702 30.747 129.830 1.00 14.25 119 GLY C CA 1
ATOM 4749 C C . GLY C 1 119 ? 50.096 31.321 129.607 1.00 13.76 119 GLY C C 1
ATOM 4750 O O . GLY C 1 119 ? 50.619 32.071 130.435 1.00 14.44 119 GLY C O 1
ATOM 4751 N N . ALA C 1 120 ? 50.707 30.986 128.475 1.00 13.15 120 ALA C N 1
ATOM 4752 C CA . ALA C 1 120 ? 52.042 31.515 128.158 1.00 12.85 120 ALA C CA 1
ATOM 4753 C C . ALA C 1 120 ? 51.909 33.049 127.959 1.00 12.21 120 ALA C C 1
ATOM 4754 O O . ALA C 1 120 ? 52.815 33.770 128.275 1.00 14.25 120 ALA C O 1
ATOM 4756 N N . PHE C 1 121 ? 50.797 33.514 127.382 1.00 14.61 121 PHE C N 1
ATOM 4757 C CA . PHE C 1 121 ? 50.569 34.960 127.178 1.00 14.73 121 PHE C CA 1
ATOM 4758 C C . PHE C 1 121 ? 50.432 35.730 128.533 1.00 14.84 121 PHE C C 1
ATOM 4759 O O . PHE C 1 121 ? 51.007 36.835 128.728 1.00 14.06 121 PHE C O 1
ATOM 4767 N N . HIS C 1 122 ? 49.694 35.160 129.481 1.00 13.84 122 HIS C N 1
ATOM 4768 C CA . HIS C 1 122 ? 49.591 35.767 130.817 1.00 15.28 122 HIS C CA 1
ATOM 4769 C C . HIS C 1 122 ? 50.992 35.991 131.387 1.00 16.12 122 HIS C C 1
ATOM 4770 O O . HIS C 1 122 ? 51.348 37.087 131.890 1.00 16.63 122 HIS C O 1
ATOM 4777 N N . VAL C 1 123 ? 51.818 34.963 131.305 1.00 14.73 123 VAL C N 1
ATOM 4778 C CA . VAL C 1 123 ? 53.152 35.091 131.860 1.00 15.85 123 VAL C CA 1
ATOM 4779 C C . VAL C 1 123 ? 53.963 36.119 131.082 1.00 16.94 123 VAL C C 1
ATOM 4780 O O . VAL C 1 123 ? 54.634 36.957 131.687 1.00 17.52 123 VAL C O 1
ATOM 4784 N N . LEU C 1 124 ? 53.930 36.025 129.756 1.00 15.78 124 LEU C N 1
ATOM 4785 C CA . LEU C 1 124 ? 54.671 36.955 128.899 1.00 17.00 124 LEU C CA 1
ATOM 4786 C C . LEU C 1 124 ? 54.235 38.408 129.151 1.00 17.32 124 LEU C C 1
ATOM 4787 O O . LEU C 1 124 ? 55.069 39.318 129.223 1.00 18.67 124 LEU C O 1
ATOM 4792 N N . LYS C 1 125 ? 52.935 38.640 129.279 1.00 17.11 125 LYS C N 1
ATOM 4793 C CA . LYS C 1 125 ? 52.470 40.001 129.519 1.00 18.52 125 LYS C CA 1
ATOM 4794 C C . LYS C 1 125 ? 52.985 40.498 130.875 1.00 18.10 125 LYS C C 1
ATOM 4795 O O . LYS C 1 125 ? 53.698 41.501 130.941 1.00 17.72 125 LYS C O 1
ATOM 4801 N N . ALA C 1 126 ? 52.662 39.783 131.950 1.00 18.51 126 ALA C N 1
ATOM 4802 C CA . ALA C 1 126 ? 53.082 40.218 133.288 1.00 17.85 126 ALA C CA 1
ATOM 4803 C C . ALA C 1 126 ? 54.588 40.477 133.331 1.00 19.86 126 ALA C C 1
ATOM 4804 O O . ALA C 1 126 ? 55.055 41.537 133.820 1.00 19.79 126 ALA C O 1
ATOM 4806 N N . VAL C 1 127 ? 55.365 39.528 132.821 1.00 17.26 127 VAL C N 1
ATOM 4807 C CA . VAL C 1 127 ? 56.797 39.711 132.863 1.00 17.91 127 VAL C CA 1
ATOM 4808 C C . VAL C 1 127 ? 57.324 40.850 131.974 1.00 16.74 127 VAL C C 1
ATOM 4809 O O . VAL C 1 127 ? 58.243 41.556 132.386 1.00 18.63 127 VAL C O 1
ATOM 4813 N N . SER C 1 128 ? 56.739 41.061 130.794 1.00 16.09 128 SER C N 1
ATOM 4814 C CA . SER C 1 128 ? 57.244 42.122 129.927 1.00 16.65 128 SER C CA 1
ATOM 4815 C C . SER C 1 128 ? 57.033 43.505 130.554 1.00 18.04 128 SER C C 1
ATOM 4816 O O . SER C 1 128 ? 57.767 44.456 130.276 1.00 17.14 128 SER C O 1
ATOM 4819 N N . ARG C 1 129 ? 56.048 43.609 131.434 1.00 19.18 129 ARG C N 1
ATOM 4820 C CA . ARG C 1 129 ? 55.788 44.893 132.061 1.00 21.05 129 ARG C CA 1
ATOM 4821 C C . ARG C 1 129 ? 56.956 45.218 132.953 1.00 21.26 129 ARG C C 1
ATOM 4822 O O . ARG C 1 129 ? 57.463 46.328 132.929 1.00 21.84 129 ARG C O 1
ATOM 4830 N N . GLN C 1 130 ? 57.424 44.225 133.694 1.00 19.88 130 GLN C N 1
ATOM 4831 C CA . GLN C 1 130 ? 58.560 44.416 134.564 1.00 20.50 130 GLN C CA 1
ATOM 4832 C C . GLN C 1 130 ? 59.830 44.743 133.739 1.00 20.71 130 GLN C C 1
ATOM 4833 O O . GLN C 1 130 ? 60.648 45.642 134.082 1.00 21.03 130 GLN C O 1
ATOM 4839 N N . MET C 1 131 ? 60.019 44.011 132.656 1.00 18.91 131 MET C N 1
ATOM 4840 C CA . MET C 1 131 ? 61.213 44.254 131.813 1.00 19.14 131 MET C CA 1
ATOM 4841 C C . MET C 1 131 ? 61.202 45.664 131.189 1.00 19.24 131 MET C C 1
ATOM 4842 O O . MET C 1 131 ? 62.256 46.297 130.981 1.00 20.66 131 MET C O 1
ATOM 4847 N N . ILE C 1 132 ? 60.024 46.167 130.868 1.00 19.94 132 ILE C N 1
ATOM 4848 C CA . ILE C 1 132 ? 59.976 47.496 130.270 1.00 22.21 132 ILE C CA 1
ATOM 4849 C C . ILE C 1 132 ? 60.389 48.460 131.352 1.00 23.82 132 ILE C C 1
ATOM 4850 O O . ILE C 1 132 ? 61.128 49.427 131.109 1.00 22.89 132 ILE C O 1
ATOM 4855 N N . THR C 1 133 ? 59.970 48.158 132.578 1.00 23.84 133 THR C N 1
ATOM 4856 C CA . THR C 1 133 ? 60.330 49.029 133.679 1.00 25.18 133 THR C CA 1
ATOM 4857 C C . THR C 1 133 ? 61.844 49.044 133.846 1.00 25.04 133 THR C C 1
ATOM 4858 O O . THR C 1 133 ? 62.409 50.041 134.256 1.00 24.80 133 THR C O 1
ATOM 4862 N N . GLN C 1 134 ? 62.504 47.938 133.512 1.00 23.98 134 GLN C N 1
ATOM 4863 C CA . GLN C 1 134 ? 63.950 47.842 133.656 1.00 22.17 134 GLN C CA 1
ATOM 4864 C C . GLN C 1 134 ? 64.687 48.205 132.360 1.00 22.56 134 GLN C C 1
ATOM 4865 O O . GLN C 1 134 ? 65.903 48.298 132.359 1.00 22.10 134 GLN C O 1
ATOM 4871 N N . ASN C 1 135 ? 63.936 48.433 131.284 1.00 21.86 135 ASN C N 1
ATOM 4872 C CA . ASN C 1 135 ? 64.497 48.631 129.933 1.00 21.36 135 ASN C CA 1
ATOM 4873 C C . ASN C 1 135 ? 65.516 47.542 129.671 1.00 20.19 135 ASN C C 1
ATOM 4874 O O . ASN C 1 135 ? 66.617 47.794 129.205 1.00 20.25 135 ASN C O 1
ATOM 4879 N N . TYR C 1 136 ? 65.143 46.309 129.997 1.00 20.07 136 TYR C N 1
ATOM 4880 C CA . TYR C 1 136 ? 66.018 45.164 129.747 1.00 18.25 136 TYR C CA 1
ATOM 4881 C C . TYR C 1 136 ? 65.253 43.865 129.933 1.00 18.56 136 TYR C C 1
ATOM 4882 O O . TYR C 1 136 ? 64.474 43.699 130.891 1.00 16.79 136 TYR C O 1
ATOM 4891 N N . GLY C 1 137 ? 65.482 42.924 129.023 1.00 16.88 137 GLY C N 1
ATOM 4892 C CA . GLY C 1 137 ? 64.854 41.638 129.180 1.00 16.05 137 GLY C CA 1
ATOM 4893 C C . GLY C 1 137 ? 65.153 40.733 128.013 1.00 14.91 137 GLY C C 1
ATOM 4894 O O . GLY C 1 137 ? 65.328 41.219 126.898 1.00 14.55 137 GLY C O 1
ATOM 4895 N N . ARG C 1 138 ? 65.283 39.433 128.275 1.00 15.01 138 ARG C N 1
ATOM 4896 C CA . ARG C 1 138 ? 65.465 38.488 127.182 1.00 15.54 138 ARG C CA 1
ATOM 4897 C C . ARG C 1 138 ? 64.494 37.359 127.552 1.00 13.23 138 ARG C C 1
ATOM 4898 O O . ARG C 1 138 ? 64.461 36.848 128.698 1.00 12.18 138 ARG C O 1
ATOM 4906 N N . ILE C 1 139 ? 63.716 36.987 126.561 1.00 10.73 139 ILE C N 1
ATOM 4907 C CA . ILE C 1 139 ? 62.657 36.001 126.680 1.00 10.11 139 ILE C CA 1
ATOM 4908 C C . ILE C 1 139 ? 62.785 34.867 125.654 1.00 8.88 139 ILE C C 1
ATOM 4909 O O . ILE C 1 139 ? 63.074 35.086 124.470 1.00 9.80 139 ILE C O 1
ATOM 4914 N N . VAL C 1 140 ? 62.535 33.649 126.112 1.00 10.42 140 VAL C N 1
ATOM 4915 C CA . VAL C 1 140 ? 62.534 32.474 125.226 1.00 9.99 140 VAL C CA 1
ATOM 4916 C C . VAL C 1 140 ? 61.221 31.730 125.453 1.00 10.67 140 VAL C C 1
ATOM 4917 O O . VAL C 1 140 ? 60.909 31.324 126.567 1.00 10.62 140 VAL C O 1
ATOM 4921 N N . ASN C 1 141 ? 60.432 31.551 124.407 1.00 9.53 141 ASN C N 1
ATOM 4922 C CA . ASN C 1 141 ? 59.176 30.817 124.527 1.00 10.01 141 ASN C CA 1
ATOM 4923 C C . ASN C 1 141 ? 59.422 29.394 124.014 1.00 10.59 141 ASN C C 1
ATOM 4924 O O . ASN C 1 141 ? 60.094 29.233 122.977 1.00 10.97 141 ASN C O 1
ATOM 4929 N N . THR C 1 142 ? 58.869 28.373 124.678 1.00 10.10 142 THR C N 1
ATOM 4930 C CA . THR C 1 142 ? 59.087 26.995 124.182 1.00 10.12 142 THR C CA 1
ATOM 4931 C C . THR C 1 142 ? 57.973 26.656 123.193 1.00 10.22 142 THR C C 1
ATOM 4932 O O . THR C 1 142 ? 56.796 26.546 123.579 1.00 9.96 142 THR C O 1
ATOM 4936 N N . ALA C 1 143 ? 58.317 26.556 121.903 1.00 9.04 143 ALA C N 1
ATOM 4937 C CA . ALA C 1 143 ? 57.324 26.159 120.927 1.00 8.13 143 ALA C CA 1
ATOM 4938 C C . ALA C 1 143 ? 57.466 24.630 120.719 1.00 9.48 143 ALA C C 1
ATOM 4939 O O . ALA C 1 143 ? 57.465 23.883 121.699 1.00 10.04 143 ALA C O 1
ATOM 4941 N N . SER C 1 144 ? 57.619 24.177 119.460 1.00 11.03 144 SER C N 1
ATOM 4942 C CA . SER C 1 144 ? 57.747 22.744 119.115 1.00 10.39 144 SER C CA 1
ATOM 4943 C C . SER C 1 144 ? 57.797 22.555 117.605 1.00 10.77 144 SER C C 1
ATOM 4944 O O . SER C 1 144 ? 57.251 23.391 116.862 1.00 11.35 144 SER C O 1
ATOM 4947 N N . MET C 1 145 ? 58.420 21.481 117.133 1.00 9.34 145 MET C N 1
ATOM 4948 C CA . MET C 1 145 ? 58.356 21.233 115.677 1.00 9.99 145 MET C CA 1
ATOM 4949 C C . MET C 1 145 ? 56.881 21.007 115.247 1.00 9.38 145 MET C C 1
ATOM 4950 O O . MET C 1 145 ? 56.536 21.222 114.079 1.00 11.35 145 MET C O 1
ATOM 4955 N N . ALA C 1 146 ? 56.005 20.562 116.163 1.00 8.61 146 ALA C N 1
ATOM 4956 C CA . ALA C 1 146 ? 54.558 20.401 115.833 1.00 8.20 146 ALA C CA 1
ATOM 4957 C C . ALA C 1 146 ? 53.934 21.759 115.438 1.00 7.41 146 ALA C C 1
ATOM 4958 O O . ALA C 1 146 ? 52.951 21.799 114.721 1.00 7.60 146 ALA C O 1
ATOM 4960 N N . GLY C 1 147 ? 54.525 22.851 115.903 1.00 7.28 147 GLY C N 1
ATOM 4961 C CA . GLY C 1 147 ? 54.060 24.171 115.519 1.00 6.94 147 GLY C CA 1
ATOM 4962 C C . GLY C 1 147 ? 54.638 24.594 114.157 1.00 8.24 147 GLY C C 1
ATOM 4963 O O . GLY C 1 147 ? 54.011 25.393 113.428 1.00 7.63 147 GLY C O 1
ATOM 4964 N N . VAL C 1 148 ? 55.810 24.058 113.796 1.00 7.28 148 VAL C N 1
ATOM 4965 C CA . VAL C 1 148 ? 56.491 24.432 112.557 1.00 7.73 148 VAL C CA 1
ATOM 4966 C C . VAL C 1 148 ? 55.741 23.749 111.431 1.00 9.82 148 VAL C C 1
ATOM 4967 O O . VAL C 1 148 ? 55.592 24.280 110.349 1.00 9.59 148 VAL C O 1
ATOM 4971 N N . LYS C 1 149 ? 55.319 22.524 111.694 1.00 10.46 149 LYS C N 1
ATOM 4972 C CA . LYS C 1 149 ? 54.579 21.749 110.744 1.00 11.43 149 LYS C CA 1
ATOM 4973 C C . LYS C 1 149 ? 53.604 20.846 111.494 1.00 10.16 149 LYS C C 1
ATOM 4974 O O . LYS C 1 149 ? 53.997 19.934 112.221 1.00 9.78 149 LYS C O 1
ATOM 4980 N N . GLY C 1 150 ? 52.324 21.087 111.289 1.00 9.00 150 GLY C N 1
ATOM 4981 C CA . GLY C 1 150 ? 51.314 20.319 112.009 1.00 10.11 150 GLY C CA 1
ATOM 4982 C C . GLY C 1 150 ? 51.446 18.816 111.914 1.00 10.69 150 GLY C C 1
ATOM 4983 O O . GLY C 1 150 ? 51.374 18.294 110.788 1.00 11.06 150 GLY C O 1
ATOM 4984 N N . PRO C 1 151 ? 51.610 18.080 113.043 1.00 8.21 151 PRO C N 1
ATOM 4985 C CA . PRO C 1 151 ? 51.717 16.622 112.878 1.00 9.94 151 PRO C CA 1
ATOM 4986 C C . PRO C 1 151 ? 50.334 15.925 112.824 1.00 10.30 151 PRO C C 1
ATOM 4987 O O . PRO C 1 151 ? 49.286 16.506 113.192 1.00 12.44 151 PRO C O 1
ATOM 4991 N N . PRO C 1 152 ? 50.319 14.665 112.396 1.00 9.32 152 PRO C N 1
ATOM 4992 C CA . PRO C 1 152 ? 49.057 13.927 112.346 1.00 9.96 152 PRO C CA 1
ATOM 4993 C C . PRO C 1 152 ? 48.618 13.606 113.779 1.00 9.72 152 PRO C C 1
ATOM 4994 O O . PRO C 1 152 ? 49.465 13.401 114.678 1.00 7.83 152 PRO C O 1
ATOM 4998 N N . ASN C 1 153 ? 47.301 13.604 113.992 1.00 9.74 153 ASN C N 1
ATOM 4999 C CA . ASN C 1 153 ? 46.689 13.309 115.291 1.00 10.99 153 ASN C CA 1
ATOM 5000 C C . ASN C 1 153 ? 47.020 14.293 116.422 1.00 11.13 153 ASN C C 1
ATOM 5001 O O . ASN C 1 153 ? 46.708 14.026 117.573 1.00 9.99 153 ASN C O 1
ATOM 5006 N N . MET C 1 154 ? 47.643 15.421 116.122 1.00 9.87 154 MET C N 1
ATOM 5007 C CA . MET C 1 154 ? 47.943 16.370 117.219 1.00 9.56 154 MET C CA 1
ATOM 5008 C C . MET C 1 154 ? 47.325 17.736 116.896 1.00 8.82 154 MET C C 1
ATOM 5009 O O . MET C 1 154 ? 47.983 18.758 117.049 1.00 7.68 154 MET C O 1
ATOM 5014 N N . ALA C 1 155 ? 46.047 17.771 116.491 1.00 10.88 155 ALA C N 1
ATOM 5015 C CA . ALA C 1 155 ? 45.421 19.052 116.098 1.00 11.16 155 ALA C CA 1
ATOM 5016 C C . ALA C 1 155 ? 45.610 20.211 117.099 1.00 12.55 155 ALA C C 1
ATOM 5017 O O . ALA C 1 155 ? 46.071 21.315 116.747 1.00 12.00 155 ALA C O 1
ATOM 5019 N N . ALA C 1 156 ? 45.252 19.976 118.346 1.00 9.33 156 ALA C N 1
ATOM 5020 C CA . ALA C 1 156 ? 45.355 21.040 119.341 1.00 10.38 156 ALA C CA 1
ATOM 5021 C C . ALA C 1 156 ? 46.785 21.450 119.668 1.00 10.31 156 ALA C C 1
ATOM 5022 O O . ALA C 1 156 ? 47.101 22.629 119.670 1.00 10.59 156 ALA C O 1
ATOM 5024 N N . TYR C 1 157 ? 47.650 20.477 119.912 1.00 8.85 157 TYR C N 1
ATOM 5025 C CA . TYR C 1 157 ? 49.023 20.786 120.268 1.00 10.74 157 TYR C CA 1
ATOM 5026 C C . TYR C 1 157 ? 49.756 21.583 119.135 1.00 8.83 157 TYR C C 1
ATOM 5027 O O . TYR C 1 157 ? 50.373 22.613 119.425 1.00 7.72 157 TYR C O 1
ATOM 5036 N N . GLY C 1 158 ? 49.604 21.131 117.880 1.00 8.20 158 GLY C N 1
ATOM 5037 C CA . GLY C 1 158 ? 50.261 21.800 116.759 1.00 8.56 158 GLY C CA 1
ATOM 5038 C C . GLY C 1 158 ? 49.741 23.230 116.646 1.00 9.19 158 GLY C C 1
ATOM 5039 O O . GLY C 1 158 ? 50.545 24.180 116.505 1.00 7.24 158 GLY C O 1
ATOM 5040 N N . THR C 1 159 ? 48.411 23.395 116.743 1.00 10.48 159 THR C N 1
ATOM 5041 C CA . THR C 1 159 ? 47.835 24.740 116.624 1.00 12.62 159 THR C CA 1
ATOM 5042 C C . THR C 1 159 ? 48.361 25.627 117.752 1.00 11.27 159 THR C C 1
ATOM 5043 O O . THR C 1 159 ? 48.697 26.801 117.518 1.00 9.85 159 THR C O 1
ATOM 5047 N N . SER C 1 160 ? 48.463 25.058 118.961 1.00 11.08 160 SER C N 1
ATOM 5048 C CA . SER C 1 160 ? 48.955 25.836 120.115 1.00 10.16 160 SER C CA 1
ATOM 5049 C C . SER C 1 160 ? 50.408 26.270 119.911 1.00 9.96 160 SER C C 1
ATOM 5050 O O . SER C 1 160 ? 50.772 27.427 120.223 1.00 10.80 160 SER C O 1
ATOM 5053 N N . LYS C 1 161 ? 51.240 25.391 119.353 1.00 9.66 161 LYS C N 1
ATOM 5054 C CA . LYS C 1 161 ? 52.630 25.791 119.186 1.00 8.07 161 LYS C CA 1
ATOM 5055 C C . LYS C 1 161 ? 52.783 26.679 117.969 1.00 8.29 161 LYS C C 1
ATOM 5056 O O . LYS C 1 161 ? 53.652 27.526 117.951 1.00 10.62 161 LYS C O 1
ATOM 5062 N N . GLY C 1 162 ? 51.933 26.530 116.971 1.00 9.52 162 GLY C N 1
ATOM 5063 C CA . GLY C 1 162 ? 52.035 27.454 115.837 1.00 10.10 162 GLY C CA 1
ATOM 5064 C C . GLY C 1 162 ? 51.623 28.858 116.275 1.00 9.94 162 GLY C C 1
ATOM 5065 O O . GLY C 1 162 ? 52.070 29.868 115.692 1.00 9.29 162 GLY C O 1
ATOM 5066 N N . ALA C 1 163 ? 50.758 28.935 117.292 1.00 10.49 163 ALA C N 1
ATOM 5067 C CA . ALA C 1 163 ? 50.310 30.231 117.808 1.00 12.07 163 ALA C CA 1
ATOM 5068 C C . ALA C 1 163 ? 51.473 30.814 118.598 1.00 11.09 163 ALA C C 1
ATOM 5069 O O . ALA C 1 163 ? 51.722 32.012 118.547 1.00 11.79 163 ALA C O 1
ATOM 5071 N N . ILE C 1 164 ? 52.176 29.966 119.354 1.00 10.18 164 ILE C N 1
ATOM 5072 C CA . ILE C 1 164 ? 53.322 30.460 120.111 1.00 11.48 164 ILE C CA 1
ATOM 5073 C C . ILE C 1 164 ? 54.401 31.074 119.168 1.00 9.33 164 ILE C C 1
ATOM 5074 O O . ILE C 1 164 ? 55.057 32.087 119.503 1.00 10.85 164 ILE C O 1
ATOM 5079 N N . ILE C 1 165 ? 54.558 30.493 117.985 1.00 9.32 165 ILE C N 1
ATOM 5080 C CA . ILE C 1 165 ? 55.589 30.992 117.044 1.00 7.59 165 ILE C CA 1
ATOM 5081 C C . ILE C 1 165 ? 55.135 32.376 116.542 1.00 9.54 165 ILE C C 1
ATOM 5082 O O . ILE C 1 165 ? 55.969 33.244 116.372 1.00 8.96 165 ILE C O 1
ATOM 5087 N N . ALA C 1 166 ? 53.833 32.579 116.307 1.00 6.74 166 ALA C N 1
ATOM 5088 C CA . ALA C 1 166 ? 53.396 33.913 115.872 1.00 10.43 166 ALA C CA 1
ATOM 5089 C C . ALA C 1 166 ? 53.440 34.920 117.001 1.00 10.10 166 ALA C C 1
ATOM 5090 O O . ALA C 1 166 ? 53.884 36.058 116.817 1.00 10.76 166 ALA C O 1
ATOM 5092 N N . LEU C 1 167 ? 52.975 34.516 118.175 1.00 12.40 167 LEU C N 1
ATOM 5093 C CA . LEU C 1 167 ? 52.988 35.407 119.349 1.00 12.04 167 LEU C CA 1
ATOM 5094 C C . LEU C 1 167 ? 54.447 35.854 119.593 1.00 10.17 167 LEU C C 1
ATOM 5095 O O . LEU C 1 167 ? 54.716 37.024 119.913 1.00 9.72 167 LEU C O 1
ATOM 5100 N N . THR C 1 168 ? 55.387 34.938 119.421 1.00 9.24 168 THR C N 1
ATOM 5101 C CA . THR C 1 168 ? 56.795 35.264 119.606 1.00 9.97 168 THR C CA 1
ATOM 5102 C C . THR C 1 168 ? 57.235 36.382 118.640 1.00 10.78 168 THR C C 1
ATOM 5103 O O . THR C 1 168 ? 57.963 37.278 119.020 1.00 12.47 168 THR C O 1
ATOM 5107 N N . GLU C 1 169 ? 56.769 36.341 117.393 1.00 12.59 169 GLU C N 1
ATOM 5108 C CA . GLU C 1 169 ? 57.149 37.361 116.416 1.00 10.98 169 GLU C CA 1
ATOM 5109 C C . GLU C 1 169 ? 56.481 38.713 116.781 1.00 12.27 169 GLU C C 1
ATOM 5110 O O . GLU C 1 169 ? 57.135 39.742 116.776 1.00 12.65 169 GLU C O 1
ATOM 5116 N N . THR C 1 170 ? 55.196 38.716 117.125 1.00 12.60 170 THR C N 1
ATOM 5117 C CA . THR C 1 170 ? 54.548 39.980 117.519 1.00 13.03 170 THR C CA 1
ATOM 5118 C C . THR C 1 170 ? 55.206 40.597 118.762 1.00 13.54 170 THR C C 1
ATOM 5119 O O . THR C 1 170 ? 55.520 41.802 118.802 1.00 13.54 170 THR C O 1
ATOM 5123 N N . ALA C 1 171 ? 55.467 39.760 119.765 1.00 13.07 171 ALA C N 1
ATOM 5124 C CA . ALA C 1 171 ? 56.043 40.251 121.006 1.00 12.45 171 ALA C CA 1
ATOM 5125 C C . ALA C 1 171 ? 57.432 40.818 120.751 1.00 14.08 171 ALA C C 1
ATOM 5126 O O . ALA C 1 171 ? 57.838 41.813 121.383 1.00 14.64 171 ALA C O 1
ATOM 5128 N N . ALA C 1 172 ? 58.179 40.166 119.868 1.00 12.00 172 ALA C N 1
ATOM 5129 C CA . ALA C 1 172 ? 59.483 40.671 119.542 1.00 11.79 172 ALA C CA 1
ATOM 5130 C C . ALA C 1 172 ? 59.312 42.086 118.963 1.00 11.76 172 ALA C C 1
ATOM 5131 O O . ALA C 1 172 ? 60.089 42.963 119.285 1.00 13.61 172 ALA C O 1
ATOM 5133 N N . LEU C 1 173 ? 58.326 42.303 118.100 1.00 11.75 173 LEU C N 1
ATOM 5134 C CA . LEU C 1 173 ? 58.160 43.634 117.520 1.00 12.24 173 LEU C CA 1
ATOM 5135 C C . LEU C 1 173 ? 57.734 44.599 118.585 1.00 13.93 173 LEU C C 1
ATOM 5136 O O . LEU C 1 173 ? 58.313 45.687 118.698 1.00 14.08 173 LEU C O 1
ATOM 5141 N N . ASP C 1 174 ? 56.717 44.212 119.354 1.00 13.92 174 ASP C N 1
ATOM 5142 C CA . ASP C 1 174 ? 56.186 45.079 120.404 1.00 15.39 174 ASP C CA 1
ATOM 5143 C C . ASP C 1 174 ? 57.180 45.512 121.450 1.00 15.98 174 ASP C C 1
ATOM 5144 O O . ASP C 1 174 ? 57.156 46.668 121.877 1.00 16.66 174 ASP C O 1
ATOM 5149 N N . LEU C 1 175 ? 58.046 44.585 121.872 1.00 15.46 175 LEU C N 1
ATOM 5150 C CA . LEU C 1 175 ? 59.005 44.851 122.935 1.00 15.16 175 LEU C CA 1
ATOM 5151 C C . LEU C 1 175 ? 60.398 45.359 122.531 1.00 14.42 175 LEU C C 1
ATOM 5152 O O . LEU C 1 175 ? 61.166 45.774 123.388 1.00 15.37 175 LEU C O 1
ATOM 5157 N N . ALA C 1 176 ? 60.710 45.317 121.239 1.00 14.55 176 ALA C N 1
ATOM 5158 C CA . ALA C 1 176 ? 61.988 45.784 120.704 1.00 15.65 176 ALA C CA 1
ATOM 5159 C C . ALA C 1 176 ? 62.468 47.159 121.220 1.00 16.99 176 ALA C C 1
ATOM 5160 O O . ALA C 1 176 ? 63.640 47.311 121.646 1.00 17.68 176 ALA C O 1
ATOM 5162 N N . PRO C 1 177 ? 61.590 48.186 121.208 1.00 16.05 177 PRO C N 1
ATOM 5163 C CA . PRO C 1 177 ? 62.062 49.502 121.686 1.00 15.81 177 PRO C CA 1
ATOM 5164 C C . PRO C 1 177 ? 62.548 49.611 123.131 1.00 16.54 177 PRO C C 1
ATOM 5165 O O . PRO C 1 177 ? 63.130 50.628 123.492 1.00 18.88 177 PRO C O 1
ATOM 5169 N N . TYR C 1 178 ? 62.324 48.584 123.948 1.00 14.59 178 TYR C N 1
ATOM 5170 C CA . TYR C 1 178 ? 62.697 48.623 125.347 1.00 15.65 178 TYR C CA 1
ATOM 5171 C C . TYR C 1 178 ? 63.859 47.718 125.690 1.00 15.90 178 TYR C C 1
ATOM 5172 O O . TYR C 1 178 ? 64.082 47.335 126.845 1.00 14.20 178 TYR C O 1
ATOM 5181 N N . ASN C 1 179 ? 64.655 47.395 124.684 1.00 16.28 179 ASN C N 1
ATOM 5182 C CA . ASN C 1 179 ? 65.786 46.555 124.942 1.00 15.52 179 ASN C CA 1
ATOM 5183 C C . ASN C 1 179 ? 65.381 45.198 125.461 1.00 14.68 179 ASN C C 1
ATOM 5184 O O . ASN C 1 179 ? 65.986 44.656 126.398 1.00 12.65 179 ASN C O 1
ATOM 5189 N N . ILE C 1 180 ? 64.352 44.659 124.826 1.00 13.99 180 ILE C N 1
ATOM 5190 C CA . ILE C 1 180 ? 63.853 43.343 125.171 1.00 13.45 180 ILE C CA 1
ATOM 5191 C C . ILE C 1 180 ? 63.900 42.527 123.868 1.00 13.09 180 ILE C C 1
ATOM 5192 O O . ILE C 1 180 ? 63.519 43.021 122.793 1.00 12.49 180 ILE C O 1
ATOM 5197 N N . ARG C 1 181 ? 64.371 41.297 123.966 1.00 10.69 181 ARG C N 1
ATOM 5198 C CA . ARG C 1 181 ? 64.392 40.415 122.808 1.00 11.89 181 ARG C CA 1
ATOM 5199 C C . ARG C 1 181 ? 63.510 39.207 123.140 1.00 11.02 181 ARG C C 1
ATOM 5200 O O . ARG C 1 181 ? 63.471 38.751 124.271 1.00 10.93 181 ARG C O 1
ATOM 5208 N N . VAL C 1 182 ? 62.772 38.710 122.161 1.00 9.12 182 VAL C N 1
ATOM 5209 C CA . VAL C 1 182 ? 61.873 37.598 122.410 1.00 10.39 182 VAL C CA 1
ATOM 5210 C C . VAL C 1 182 ? 62.091 36.591 121.296 1.00 10.84 182 VAL C C 1
ATOM 5211 O O . VAL C 1 182 ? 61.853 36.921 120.134 1.00 10.52 182 VAL C O 1
ATOM 5215 N N . ASN C 1 183 ? 62.466 35.372 121.647 1.00 10.73 183 ASN C N 1
ATOM 5216 C CA . ASN C 1 183 ? 62.696 34.303 120.674 1.00 10.23 183 ASN C CA 1
ATOM 5217 C C . ASN C 1 183 ? 62.033 32.993 121.120 1.00 11.16 183 ASN C C 1
ATOM 5218 O O . ASN C 1 183 ? 61.544 32.871 122.242 1.00 12.30 183 ASN C O 1
ATOM 5223 N N . ALA C 1 184 ? 62.062 31.992 120.243 1.00 9.83 184 ALA C N 1
ATOM 5224 C CA . ALA C 1 184 ? 61.505 30.689 120.593 1.00 8.26 184 ALA C CA 1
ATOM 5225 C C . ALA C 1 184 ? 62.436 29.522 120.242 1.00 9.72 184 ALA C C 1
ATOM 5226 O O . ALA C 1 184 ? 63.341 29.668 119.436 1.00 10.30 184 ALA C O 1
ATOM 5228 N N . ILE C 1 185 ? 62.165 28.364 120.844 1.00 10.17 185 ILE C N 1
ATOM 5229 C CA . ILE C 1 185 ? 62.873 27.156 120.507 1.00 8.77 185 ILE C CA 1
ATOM 5230 C C . ILE C 1 185 ? 61.770 26.159 120.080 1.00 9.04 185 ILE C C 1
ATOM 5231 O O . ILE C 1 185 ? 60.612 26.204 120.550 1.00 9.38 185 ILE C O 1
ATOM 5236 N N . SER C 1 186 ? 62.114 25.285 119.154 1.00 10.16 186 SER C N 1
ATOM 5237 C CA . SER C 1 186 ? 61.173 24.270 118.682 1.00 11.13 186 SER C CA 1
ATOM 5238 C C . SER C 1 186 ? 61.775 22.855 118.716 1.00 11.29 186 SER C C 1
ATOM 5239 O O . SER C 1 186 ? 62.321 22.334 117.727 1.00 9.76 186 SER C O 1
ATOM 5242 N N . PRO C 1 187 ? 61.731 22.230 119.879 1.00 11.57 187 PRO C N 1
ATOM 5243 C CA . PRO C 1 187 ? 62.267 20.867 119.992 1.00 11.91 187 PRO C CA 1
ATOM 5244 C C . PRO C 1 187 ? 61.456 19.924 119.092 1.00 10.51 187 PRO C C 1
ATOM 5245 O O . PRO C 1 187 ? 60.268 20.137 118.919 1.00 9.74 187 PRO C O 1
ATOM 5249 N N . GLY C 1 188 ? 62.106 18.874 118.574 1.00 10.52 188 GLY C N 1
ATOM 5250 C CA . GLY C 1 188 ? 61.460 17.867 117.737 1.00 9.88 188 GLY C CA 1
ATOM 5251 C C . GLY C 1 188 ? 61.208 16.627 118.605 1.00 13.22 188 GLY C C 1
ATOM 5252 O O . GLY C 1 188 ? 60.554 16.732 119.631 1.00 14.65 188 GLY C O 1
ATOM 5253 N N . TYR C 1 189 ? 61.744 15.469 118.216 1.00 12.12 189 TYR C N 1
ATOM 5254 C CA . TYR C 1 189 ? 61.572 14.265 119.008 1.00 12.09 189 TYR C CA 1
ATOM 5255 C C . TYR C 1 189 ? 62.596 14.251 120.143 1.00 11.85 189 TYR C C 1
ATOM 5256 O O . TYR C 1 189 ? 63.790 14.368 119.898 1.00 12.04 189 TYR C O 1
ATOM 5265 N N . MET C 1 190 ? 62.105 14.076 121.357 1.00 12.23 190 MET C N 1
ATOM 5266 C CA . MET C 1 190 ? 62.941 14.017 122.567 1.00 13.80 190 MET C CA 1
ATOM 5267 C C . MET C 1 190 ? 62.635 12.742 123.371 1.00 13.45 190 MET C C 1
ATOM 5268 O O . MET C 1 190 ? 61.457 12.378 123.593 1.00 13.19 190 MET C O 1
ATOM 5273 N N . GLY C 1 191 ? 63.676 12.062 123.834 1.00 12.77 191 GLY C N 1
ATOM 5274 C CA . GLY C 1 191 ? 63.403 10.858 124.601 1.00 11.90 191 GLY C CA 1
ATOM 5275 C C . GLY C 1 191 ? 64.590 10.468 125.466 1.00 13.37 191 GLY C C 1
ATOM 5276 O O . GLY C 1 191 ? 65.638 11.138 125.435 1.00 11.06 191 GLY C O 1
ATOM 5277 N N . PRO C 1 192 ? 64.443 9.440 126.315 1.00 12.91 192 PRO C N 1
ATOM 5278 C CA . PRO C 1 192 ? 63.286 8.583 126.584 1.00 13.60 192 PRO C CA 1
ATOM 5279 C C . PRO C 1 192 ? 62.460 9.272 127.683 1.00 14.13 192 PRO C C 1
ATOM 5280 O O . PRO C 1 192 ? 62.571 10.492 127.884 1.00 12.97 192 PRO C O 1
ATOM 5284 N N . GLY C 1 193 ? 61.620 8.514 128.396 1.00 12.97 193 GLY C N 1
ATOM 5285 C CA . GLY C 1 193 ? 60.847 9.150 129.449 1.00 12.83 193 GLY C CA 1
ATOM 5286 C C . GLY C 1 193 ? 59.354 9.139 129.171 1.00 13.92 193 GLY C C 1
ATOM 5287 O O . GLY C 1 193 ? 58.921 8.725 128.065 1.00 14.58 193 GLY C O 1
ATOM 5288 N N . PHE C 1 194 ? 58.590 9.679 130.132 1.00 11.81 194 PHE C N 1
ATOM 5289 C CA . PHE C 1 194 ? 57.114 9.668 130.090 1.00 11.92 194 PHE C CA 1
ATOM 5290 C C . PHE C 1 194 ? 56.480 10.255 128.811 1.00 12.24 194 PHE C C 1
ATOM 5291 O O . PHE C 1 194 ? 55.588 9.648 128.203 1.00 12.05 194 PHE C O 1
ATOM 5299 N N . MET C 1 195 ? 56.973 11.434 128.419 1.00 13.76 195 MET C N 1
ATOM 5300 C CA . MET C 1 195 ? 56.463 12.166 127.269 1.00 14.54 195 MET C CA 1
ATOM 5301 C C . MET C 1 195 ? 56.645 11.361 126.008 1.00 13.66 195 MET C C 1
ATOM 5302 O O . MET C 1 195 ? 55.740 11.295 125.172 1.00 12.59 195 MET C O 1
ATOM 5307 N N . TRP C 1 196 ? 57.858 10.825 125.846 1.00 11.47 196 TRP C N 1
ATOM 5308 C CA . TRP C 1 196 ? 58.200 10.020 124.696 1.00 11.49 196 TRP C CA 1
ATOM 5309 C C . TRP C 1 196 ? 57.326 8.752 124.725 1.00 13.31 196 TRP C C 1
ATOM 5310 O O . TRP C 1 196 ? 56.679 8.391 123.703 1.00 11.24 196 TRP C O 1
ATOM 5321 N N . GLU C 1 197 ? 57.281 8.074 125.890 1.00 12.16 197 GLU C N 1
ATOM 5322 C CA . GLU C 1 197 ? 56.462 6.863 125.962 1.00 12.89 197 GLU C CA 1
ATOM 5323 C C . GLU C 1 197 ? 55.028 7.153 125.563 1.00 12.46 197 GLU C C 1
ATOM 5324 O O . GLU C 1 197 ? 54.404 6.353 124.851 1.00 11.92 197 GLU C O 1
ATOM 5330 N N . ARG C 1 198 ? 54.492 8.278 126.037 1.00 12.99 198 ARG C N 1
ATOM 5331 C CA . ARG C 1 198 ? 53.089 8.617 125.773 1.00 12.85 198 ARG C CA 1
ATOM 5332 C C . ARG C 1 198 ? 52.792 8.840 124.308 1.00 13.75 198 ARG C C 1
ATOM 5333 O O . ARG C 1 198 ? 51.780 8.364 123.779 1.00 12.53 198 ARG C O 1
ATOM 5341 N N . GLN C 1 199 ? 53.667 9.605 123.683 1.00 13.07 199 GLN C N 1
ATOM 5342 C CA . GLN C 1 199 ? 53.600 9.950 122.249 1.00 13.96 199 GLN C CA 1
ATOM 5343 C C . GLN C 1 199 ? 53.595 8.691 121.405 1.00 12.75 199 GLN C C 1
ATOM 5344 O O . GLN C 1 199 ? 52.797 8.491 120.471 1.00 12.85 199 GLN C O 1
ATOM 5350 N N . VAL C 1 200 ? 54.568 7.860 121.667 1.00 12.11 200 VAL C N 1
ATOM 5351 C CA . VAL C 1 200 ? 54.664 6.614 120.940 1.00 11.59 200 VAL C CA 1
ATOM 5352 C C . VAL C 1 200 ? 53.398 5.754 121.102 1.00 12.31 200 VAL C C 1
ATOM 5353 O O . VAL C 1 200 ? 52.742 5.344 120.118 1.00 11.95 200 VAL C O 1
ATOM 5357 N N . GLU C 1 201 ? 53.065 5.473 122.344 1.00 12.02 201 GLU C N 1
ATOM 5358 C CA . GLU C 1 201 ? 51.907 4.659 122.685 1.00 15.15 201 GLU C CA 1
ATOM 5359 C C . GLU C 1 201 ? 50.598 5.209 122.127 1.00 14.81 201 GLU C C 1
ATOM 5360 O O . GLU C 1 201 ? 49.828 4.491 121.516 1.00 15.71 201 GLU C O 1
ATOM 5366 N N . LEU C 1 202 ? 50.354 6.498 122.307 1.00 13.33 202 LEU C N 1
ATOM 5367 C CA . LEU C 1 202 ? 49.090 7.034 121.842 1.00 12.79 202 LEU C CA 1
ATOM 5368 C C . LEU C 1 202 ? 48.997 7.187 120.332 1.00 12.64 202 LEU C C 1
ATOM 5369 O O . LEU C 1 202 ? 47.901 7.122 119.780 1.00 13.20 202 LEU C O 1
ATOM 5374 N N . GLN C 1 203 ? 50.130 7.416 119.668 1.00 12.70 203 GLN C N 1
ATOM 5375 C CA . GLN C 1 203 ? 50.136 7.481 118.212 1.00 12.35 203 GLN C CA 1
ATOM 5376 C C . GLN C 1 203 ? 49.844 6.069 117.708 1.00 12.28 203 GLN C C 1
ATOM 5377 O O . GLN C 1 203 ? 49.077 5.884 116.766 1.00 11.36 203 GLN C O 1
ATOM 5383 N N . ALA C 1 204 ? 50.463 5.065 118.319 1.00 13.15 204 ALA C N 1
ATOM 5384 C CA . ALA C 1 204 ? 50.237 3.678 117.883 1.00 12.45 204 ALA C CA 1
ATOM 5385 C C . ALA C 1 204 ? 48.764 3.320 118.001 1.00 14.17 204 ALA C C 1
ATOM 5386 O O . ALA C 1 204 ? 48.189 2.669 117.104 1.00 15.42 204 ALA C O 1
ATOM 5388 N N . LYS C 1 205 ? 48.135 3.777 119.086 1.00 15.10 205 LYS C N 1
ATOM 5389 C CA . LYS C 1 205 ? 46.743 3.435 119.324 1.00 14.51 205 LYS C CA 1
ATOM 5390 C C . LYS C 1 205 ? 45.793 4.051 118.325 1.00 16.59 205 LYS C C 1
ATOM 5391 O O . LYS C 1 205 ? 44.740 3.482 118.051 1.00 14.33 205 LYS C O 1
ATOM 5397 N N . VAL C 1 206 ? 46.135 5.213 117.783 1.00 14.76 206 VAL C N 1
ATOM 5398 C CA . VAL C 1 206 ? 45.227 5.776 116.793 1.00 15.22 206 VAL C CA 1
ATOM 5399 C C . VAL C 1 206 ? 45.019 4.810 115.598 1.00 16.88 206 VAL C C 1
ATOM 5400 O O . VAL C 1 206 ? 43.897 4.604 115.145 1.00 16.48 206 VAL C O 1
ATOM 5404 N N . GLY C 1 207 ? 46.090 4.202 115.096 1.00 15.53 207 GLY C N 1
ATOM 5405 C CA . GLY C 1 207 ? 45.916 3.312 113.970 1.00 14.87 207 GLY C CA 1
ATOM 5406 C C . GLY C 1 207 ? 45.876 4.097 112.656 1.00 14.68 207 GLY C C 1
ATOM 5407 O O . GLY C 1 207 ? 45.349 3.624 111.666 1.00 16.76 207 GLY C O 1
ATOM 5408 N N . SER C 1 208 ? 46.421 5.304 112.639 1.00 13.49 208 SER C N 1
ATOM 5409 C CA . SER C 1 208 ? 46.417 6.112 111.420 1.00 12.46 208 SER C CA 1
ATOM 5410 C C . SER C 1 208 ? 47.483 5.618 110.427 1.00 12.77 208 SER C C 1
ATOM 5411 O O . SER C 1 208 ? 48.365 4.799 110.755 1.00 11.85 208 SER C O 1
ATOM 5414 N N . GLN C 1 209 ? 47.395 6.054 109.183 1.00 11.81 209 GLN C N 1
ATOM 5415 C CA . GLN C 1 209 ? 48.366 5.605 108.194 1.00 12.83 209 GLN C CA 1
ATOM 5416 C C . GLN C 1 209 ? 49.793 6.116 108.470 1.00 13.54 209 GLN C C 1
ATOM 5417 O O . GLN C 1 209 ? 50.773 5.639 107.840 1.00 15.20 209 GLN C O 1
A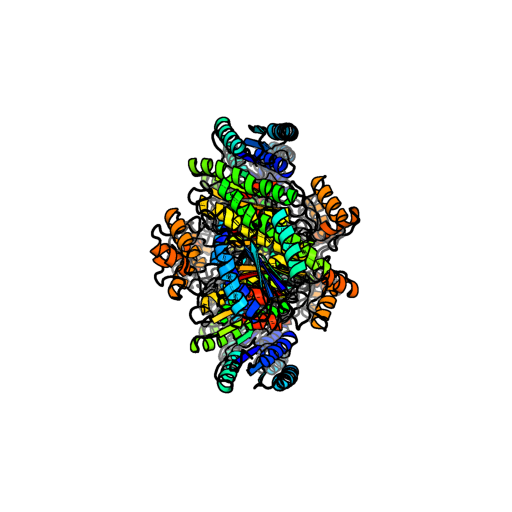TOM 5423 N N . TYR C 1 210 ? 49.935 7.077 109.380 1.00 13.90 210 TYR C N 1
ATOM 5424 C CA . TYR C 1 210 ? 51.264 7.662 109.658 1.00 12.68 210 TYR C CA 1
ATOM 5425 C C . TYR C 1 210 ? 52.237 6.874 110.517 1.00 13.89 210 TYR C C 1
ATOM 5426 O O . TYR C 1 210 ? 53.481 7.095 110.465 1.00 11.61 210 TYR C O 1
ATOM 5435 N N . PHE C 1 211 ? 51.707 5.915 111.258 1.00 11.92 211 PHE C N 1
ATOM 5436 C CA . PHE C 1 211 ? 52.567 5.114 112.109 1.00 13.48 211 PHE C CA 1
ATOM 5437 C C . PHE C 1 211 ? 52.059 3.669 112.225 1.00 15.65 211 PHE C C 1
ATOM 5438 O O . PHE C 1 211 ? 50.874 3.388 111.959 1.00 16.60 211 PHE C O 1
ATOM 5446 N N . SER C 1 212 ? 52.942 2.760 112.653 1.00 16.76 212 SER C N 1
ATOM 5447 C CA . SER C 1 212 ? 52.551 1.360 112.880 1.00 16.09 212 SER C CA 1
ATOM 5448 C C . SER C 1 212 ? 51.573 1.350 114.028 1.00 16.17 212 SER C C 1
ATOM 5449 O O . SER C 1 212 ? 51.438 2.358 114.732 1.00 15.93 212 SER C O 1
ATOM 5452 N N . THR C 1 213 ? 50.859 0.231 114.200 1.00 16.06 213 THR C N 1
ATOM 5453 C CA . THR C 1 213 ? 49.940 0.057 115.348 1.00 17.10 213 THR C CA 1
ATOM 5454 C C . THR C 1 213 ? 50.691 -0.582 116.534 1.00 16.50 213 THR C C 1
ATOM 5455 O O . THR C 1 213 ? 50.166 -0.733 117.636 1.00 16.45 213 THR C O 1
ATOM 5459 N N . ASP C 1 214 ? 51.964 -0.903 116.322 1.00 16.92 214 ASP C N 1
ATOM 5460 C CA . ASP C 1 214 ? 52.787 -1.544 117.353 1.00 16.28 214 ASP C CA 1
ATOM 5461 C C . ASP C 1 214 ? 53.757 -0.493 117.941 1.00 14.84 214 ASP C C 1
ATOM 5462 O O . ASP C 1 214 ? 54.646 -0.023 117.252 1.00 15.62 214 ASP C O 1
ATOM 5467 N N . PRO C 1 215 ? 53.604 -0.127 119.232 1.00 16.09 215 PRO C N 1
ATOM 5468 C CA . PRO C 1 215 ? 54.492 0.890 119.823 1.00 15.38 215 PRO C CA 1
ATOM 5469 C C . PRO C 1 215 ? 55.997 0.744 119.593 1.00 15.78 215 PRO C C 1
ATOM 5470 O O . PRO C 1 215 ? 56.688 1.757 119.450 1.00 14.29 215 PRO C O 1
ATOM 5474 N N . LYS C 1 216 ? 56.503 -0.492 119.564 1.00 16.52 216 LYS C N 1
ATOM 5475 C CA . LYS C 1 216 ? 57.935 -0.758 119.336 1.00 17.77 216 LYS C CA 1
ATOM 5476 C C . LYS C 1 216 ? 58.361 -0.207 117.978 1.00 19.00 216 LYS C C 1
ATOM 5477 O O . LYS C 1 216 ? 59.459 0.329 117.801 1.00 19.55 216 LYS C O 1
ATOM 5483 N N . VAL C 1 217 ? 57.486 -0.406 117.003 1.00 16.62 217 VAL C N 1
ATOM 5484 C CA . VAL C 1 217 ? 57.747 0.060 115.673 1.00 16.36 217 VAL C CA 1
ATOM 5485 C C . VAL C 1 217 ? 57.565 1.540 115.563 1.00 14.85 217 VAL C C 1
ATOM 5486 O O . VAL C 1 217 ? 58.340 2.173 114.877 1.00 16.10 217 VAL C O 1
ATOM 5490 N N . VAL C 1 218 ? 56.548 2.085 116.224 1.00 13.35 218 VAL C N 1
ATOM 5491 C CA . VAL C 1 218 ? 56.311 3.529 116.184 1.00 13.15 218 VAL C CA 1
ATOM 5492 C C . VAL C 1 218 ? 57.551 4.250 116.701 1.00 12.71 218 VAL C C 1
ATOM 5493 O O . VAL C 1 218 ? 57.970 5.229 116.127 1.00 10.62 218 VAL C O 1
ATOM 5497 N N . ALA C 1 219 ? 58.150 3.773 117.785 1.00 13.66 219 ALA C N 1
ATOM 5498 C CA . ALA C 1 219 ? 59.373 4.430 118.269 1.00 13.02 219 ALA C CA 1
ATOM 5499 C C . ALA C 1 219 ? 60.491 4.439 117.215 1.00 13.94 219 ALA C C 1
ATOM 5500 O O . ALA C 1 219 ? 61.219 5.437 117.061 1.00 13.30 219 ALA C O 1
ATOM 5502 N N . GLN C 1 220 ? 60.656 3.305 116.531 1.00 14.91 220 GLN C N 1
ATOM 5503 C CA . GLN C 1 220 ? 61.658 3.164 115.470 1.00 15.44 220 GLN C CA 1
ATOM 5504 C C . GLN C 1 220 ? 61.301 4.074 114.281 1.00 14.88 220 GLN C C 1
ATOM 5505 O O . GLN C 1 220 ? 62.199 4.633 113.658 1.00 14.57 220 GLN C O 1
ATOM 5511 N N . GLN C 1 221 ? 60.003 4.225 113.959 1.00 13.68 221 GLN C N 1
ATOM 5512 C CA . GLN C 1 221 ? 59.625 5.083 112.852 1.00 13.04 221 GLN C CA 1
ATOM 5513 C C . GLN C 1 221 ? 59.936 6.545 113.181 1.00 14.45 221 GLN C C 1
ATOM 5514 O O . GLN C 1 221 ? 60.447 7.291 112.333 1.00 13.06 221 GLN C O 1
ATOM 5520 N N . MET C 1 222 ? 59.654 6.950 114.426 1.00 13.43 222 MET C N 1
ATOM 5521 C CA . MET C 1 222 ? 59.952 8.324 114.835 1.00 12.52 222 MET C CA 1
ATOM 5522 C C . MET C 1 222 ? 61.445 8.569 114.805 1.00 12.93 222 MET C C 1
ATOM 5523 O O . MET C 1 222 ? 61.921 9.560 114.231 1.00 13.25 222 MET C O 1
ATOM 5528 N N . ILE C 1 223 ? 62.212 7.669 115.409 1.00 13.52 223 ILE C N 1
ATOM 5529 C CA . ILE C 1 223 ? 63.652 7.818 115.385 1.00 13.47 223 ILE C CA 1
ATOM 5530 C C . ILE C 1 223 ? 64.127 7.805 113.925 1.00 15.25 223 ILE C C 1
ATOM 5531 O O . ILE C 1 223 ? 64.977 8.601 113.518 1.00 15.48 223 ILE C O 1
ATOM 5536 N N . GLY C 1 224 ? 63.586 6.878 113.146 1.00 14.57 224 GLY C N 1
ATOM 5537 C CA . GLY C 1 224 ? 63.949 6.755 111.744 1.00 15.60 224 GLY C CA 1
ATOM 5538 C C . GLY C 1 224 ? 63.714 7.987 110.879 1.00 16.38 224 GLY C C 1
ATOM 5539 O O . GLY C 1 224 ? 64.391 8.139 109.846 1.00 16.83 224 GLY C O 1
ATOM 5540 N N . SER C 1 225 ? 62.808 8.869 111.296 1.00 13.13 225 SER C N 1
ATOM 5541 C CA . SER C 1 225 ? 62.505 10.085 110.540 1.00 12.89 225 SER C CA 1
ATOM 5542 C C . SER C 1 225 ? 63.546 11.221 110.745 1.00 12.07 225 SER C C 1
ATOM 5543 O O . SER C 1 225 ? 63.567 12.253 110.009 1.00 9.88 225 SER C O 1
ATOM 5546 N N . VAL C 1 226 ? 64.386 11.039 111.757 1.00 9.21 226 VAL C N 1
ATOM 5547 C CA . VAL C 1 226 ? 65.392 11.994 112.101 1.00 8.22 226 VAL C CA 1
ATOM 5548 C C . VAL C 1 226 ? 66.706 11.748 111.337 1.00 9.72 226 VAL C C 1
ATOM 5549 O O . VAL C 1 226 ? 67.253 10.647 111.338 1.00 9.57 226 VAL C O 1
ATOM 5553 N N . PRO C 1 227 ? 67.237 12.791 110.688 1.00 8.30 227 PRO C N 1
ATOM 5554 C CA . PRO C 1 227 ? 68.491 12.537 109.957 1.00 10.48 227 PRO C CA 1
ATOM 5555 C C . PRO C 1 227 ? 69.597 12.031 110.868 1.00 11.24 227 PRO C C 1
ATOM 5556 O O . PRO C 1 227 ? 70.361 11.157 110.489 1.00 12.40 227 PRO C O 1
ATOM 5560 N N . MET C 1 228 ? 69.682 12.587 112.073 1.00 13.36 228 MET C N 1
ATOM 5561 C CA . MET C 1 228 ? 70.719 12.171 113.006 1.00 14.04 228 MET C CA 1
ATOM 5562 C C . MET C 1 228 ? 70.404 10.791 113.590 1.00 15.72 228 MET C C 1
ATOM 5563 O O . MET C 1 228 ? 71.205 10.241 114.368 1.00 16.02 228 MET C O 1
ATOM 5568 N N . ARG C 1 229 ? 69.221 10.266 113.241 1.00 14.60 229 ARG C N 1
ATOM 5569 C CA . ARG C 1 229 ? 68.783 8.925 113.625 1.00 14.43 229 ARG C CA 1
ATOM 5570 C C . ARG C 1 229 ? 68.830 8.602 115.127 1.00 15.27 229 ARG C C 1
ATOM 5571 O O . ARG C 1 229 ? 69.372 7.554 115.520 1.00 15.70 229 ARG C O 1
ATOM 5579 N N . ARG C 1 230 ? 68.284 9.506 115.947 1.00 14.14 230 ARG C N 1
ATOM 5580 C CA . ARG C 1 230 ? 68.172 9.339 117.398 1.00 12.06 230 ARG C CA 1
ATOM 5581 C C . ARG C 1 230 ? 67.201 10.403 117.875 1.00 12.73 230 ARG C C 1
ATOM 5582 O O . ARG C 1 230 ? 67.036 11.394 117.183 1.00 9.58 230 ARG C O 1
ATOM 5590 N N . TYR C 1 231 ? 66.515 10.200 119.006 1.00 10.40 231 TYR C N 1
ATOM 5591 C CA . TYR C 1 231 ? 65.696 11.303 119.472 1.00 12.03 231 TYR C CA 1
ATOM 5592 C C . TYR C 1 231 ? 66.703 12.201 120.191 1.00 12.02 231 TYR C C 1
ATOM 5593 O O . TYR C 1 231 ? 67.833 11.777 120.474 1.00 13.88 231 TYR C O 1
ATOM 5602 N N . GLY C 1 232 ? 66.330 13.432 120.475 1.00 10.99 232 GLY C N 1
ATOM 5603 C CA . GLY C 1 232 ? 67.259 14.281 121.174 1.00 13.04 232 GLY C CA 1
ATOM 5604 C C . GLY C 1 232 ? 67.179 14.045 122.691 1.00 14.36 232 GLY C C 1
ATOM 5605 O O . GLY C 1 232 ? 66.217 13.458 123.206 1.00 14.08 232 GLY C O 1
ATOM 5606 N N . ASP C 1 233 ? 68.216 14.468 123.408 1.00 14.36 233 ASP C N 1
ATOM 5607 C CA . ASP C 1 233 ? 68.192 14.382 124.859 1.00 15.11 233 ASP C CA 1
ATOM 5608 C C . ASP C 1 233 ? 67.750 15.771 125.351 1.00 15.77 233 ASP C C 1
ATOM 5609 O O . ASP C 1 233 ? 68.245 16.779 124.850 1.00 11.80 233 ASP C O 1
ATOM 5614 N N . ILE C 1 234 ? 66.840 15.844 126.334 1.00 16.96 234 ILE C N 1
ATOM 5615 C CA . ILE C 1 234 ? 66.391 17.157 126.793 1.00 17.45 234 ILE C CA 1
ATOM 5616 C C . ILE C 1 234 ? 67.610 17.918 127.276 1.00 17.14 234 ILE C C 1
ATOM 5617 O O . ILE C 1 234 ? 67.590 19.122 127.355 1.00 15.68 234 ILE C O 1
ATOM 5622 N N . ASN C 1 235 ? 68.700 17.220 127.561 1.00 16.92 235 ASN C N 1
ATOM 5623 C CA . ASN C 1 235 ? 69.859 17.974 127.956 1.00 17.64 235 ASN C CA 1
ATOM 5624 C C . ASN C 1 235 ? 70.499 18.686 126.761 1.00 16.32 235 ASN C C 1
ATOM 5625 O O . ASN C 1 235 ? 71.499 19.365 126.924 1.00 14.49 235 ASN C O 1
ATOM 5630 N N . GLU C 1 236 ? 69.904 18.574 125.566 1.00 14.97 236 GLU C N 1
ATOM 5631 C CA . GLU C 1 236 ? 70.485 19.281 124.425 1.00 14.97 236 GLU C CA 1
ATOM 5632 C C . GLU C 1 236 ? 69.662 20.551 124.165 1.00 14.95 236 GLU C C 1
ATOM 5633 O O . GLU C 1 236 ? 69.766 21.167 123.105 1.00 16.37 236 GLU C O 1
ATOM 5639 N N . ILE C 1 237 ? 68.853 20.950 125.149 1.00 12.98 237 ILE C N 1
ATOM 5640 C CA . ILE C 1 237 ? 68.032 22.117 125.006 1.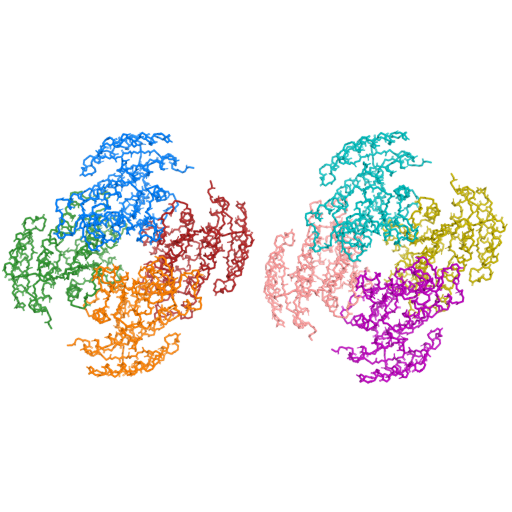00 11.39 237 ILE C CA 1
ATOM 5641 C C . ILE C 1 237 ? 68.497 23.350 125.804 1.00 12.56 237 ILE C C 1
ATOM 5642 O O . ILE C 1 237 ? 68.478 24.455 125.274 1.00 11.51 237 ILE C O 1
ATOM 5647 N N . PRO C 1 238 ? 68.979 23.170 127.050 1.00 12.70 238 PRO C N 1
ATOM 5648 C CA . PRO C 1 238 ? 69.428 24.308 127.877 1.00 13.13 238 PRO C CA 1
ATOM 5649 C C . PRO C 1 238 ? 70.449 25.268 127.245 1.00 11.15 238 PRO C C 1
ATOM 5650 O O . PRO C 1 238 ? 70.354 26.481 127.414 1.00 11.81 238 PRO C O 1
ATOM 5654 N N . GLY C 1 239 ? 71.415 24.726 126.528 1.00 11.61 239 GLY C N 1
ATOM 5655 C CA . GLY C 1 239 ? 72.414 25.565 125.876 1.00 10.37 239 GLY C CA 1
ATOM 5656 C C . GLY C 1 239 ? 71.809 26.485 124.808 1.00 10.61 239 GLY C C 1
ATOM 5657 O O . GLY C 1 239 ? 72.296 27.606 124.568 1.00 10.81 239 GLY C O 1
ATOM 5658 N N . VAL C 1 240 ? 70.741 26.017 124.163 1.00 11.19 240 VAL C N 1
ATOM 5659 C CA . VAL C 1 240 ? 70.097 26.828 123.143 1.00 12.16 240 VAL C CA 1
ATOM 5660 C C . VAL C 1 240 ? 69.361 27.973 123.826 1.00 12.51 240 VAL C C 1
ATOM 5661 O O . VAL C 1 240 ? 69.403 29.120 123.358 1.00 11.14 240 VAL C O 1
ATOM 5665 N N . VAL C 1 241 ? 68.668 27.664 124.922 1.00 13.59 241 VAL C N 1
ATOM 5666 C CA . VAL C 1 241 ? 67.951 28.689 125.670 1.00 12.69 241 VAL C CA 1
ATOM 5667 C C . VAL C 1 241 ? 68.991 29.711 126.190 1.00 12.90 241 VAL C C 1
ATOM 5668 O O . VAL C 1 241 ? 68.835 30.955 126.029 1.00 11.74 241 VAL C O 1
ATOM 5672 N N . ALA C 1 242 ? 70.060 29.190 126.769 1.00 11.31 242 ALA C N 1
ATOM 5673 C CA . ALA C 1 242 ? 71.125 30.075 127.260 1.00 11.96 242 ALA C CA 1
ATOM 5674 C C . ALA C 1 242 ? 71.686 30.966 126.148 1.00 11.89 242 ALA C C 1
ATOM 5675 O O . ALA C 1 242 ? 71.963 32.154 126.366 1.00 12.81 242 ALA C O 1
ATOM 5677 N N . PHE C 1 243 ? 71.880 30.390 124.961 1.00 10.51 243 PHE C N 1
ATOM 5678 C CA . PHE C 1 243 ? 72.375 31.199 123.837 1.00 12.13 243 PHE C CA 1
ATOM 5679 C C . PHE C 1 243 ? 71.385 32.320 123.496 1.00 12.13 243 PHE C C 1
ATOM 5680 O O . PHE C 1 243 ? 71.783 33.461 123.290 1.00 11.27 243 PHE C O 1
ATOM 5688 N N . LEU C 1 244 ? 70.092 31.996 123.410 1.00 12.02 244 LEU C N 1
ATOM 5689 C CA . LEU C 1 244 ? 69.069 32.992 123.074 1.00 12.69 244 LEU C CA 1
ATOM 5690 C C . LEU C 1 244 ? 68.922 34.062 124.175 1.00 13.29 244 LEU C C 1
ATOM 5691 O O . LEU C 1 244 ? 68.421 35.142 123.934 1.00 11.64 244 LEU C O 1
ATOM 5696 N N . LEU C 1 245 ? 69.349 33.738 125.384 1.00 13.99 245 LEU C N 1
ATOM 5697 C CA . LEU C 1 245 ? 69.254 34.700 126.490 1.00 15.57 245 LEU C CA 1
ATOM 5698 C C . LEU C 1 245 ? 70.439 35.635 126.622 1.00 15.03 245 LEU C C 1
ATOM 5699 O O . LEU C 1 245 ? 70.285 36.807 127.043 1.00 15.88 245 LEU C O 1
ATOM 5704 N N . GLY C 1 246 ? 71.609 35.111 126.280 1.00 15.82 246 GLY C N 1
ATOM 5705 C CA . GLY C 1 246 ? 72.851 35.852 126.408 1.00 17.07 246 GLY C CA 1
ATOM 5706 C C . GLY C 1 246 ? 73.235 36.769 125.250 1.00 16.48 246 GLY C C 1
ATOM 5707 O O . GLY C 1 246 ? 72.573 36.801 124.237 1.00 16.36 246 GLY C O 1
ATOM 5708 N N . ASP C 1 247 ? 74.367 37.447 125.371 1.00 15.76 247 ASP C N 1
ATOM 5709 C CA . ASP C 1 247 ? 74.752 38.412 124.333 1.00 16.91 247 ASP C CA 1
ATOM 5710 C C . ASP C 1 247 ? 75.208 37.966 122.939 1.00 14.93 247 ASP C C 1
ATOM 5711 O O . ASP C 1 247 ? 75.300 38.800 122.028 1.00 12.61 247 ASP C O 1
ATOM 5716 N N . ASP C 1 248 ? 75.422 36.658 122.741 1.00 14.44 248 ASP C N 1
ATOM 5717 C CA . ASP C 1 248 ? 75.840 36.192 121.428 1.00 15.17 248 ASP C CA 1
ATOM 5718 C C . ASP C 1 248 ? 74.655 36.288 120.454 1.00 15.28 248 ASP C C 1
ATOM 5719 O O . ASP C 1 248 ? 74.854 36.290 119.219 1.00 14.65 248 ASP C O 1
ATOM 5724 N N . SER C 1 249 ? 73.435 36.407 121.008 1.00 13.33 249 SER C N 1
ATOM 5725 C CA . SER C 1 249 ? 72.219 36.525 120.177 1.00 13.22 249 SER C CA 1
ATOM 5726 C C . SER C 1 249 ? 71.682 37.966 120.205 1.00 11.18 249 SER C C 1
ATOM 5727 O O . SER C 1 249 ? 70.540 38.212 119.899 1.00 9.15 249 SER C O 1
ATOM 5730 N N . SER C 1 250 ? 72.553 38.913 120.537 1.00 12.16 250 SER C N 1
ATOM 5731 C CA . SER C 1 250 ? 72.169 40.316 120.678 1.00 12.86 250 SER C CA 1
ATOM 5732 C C . SER C 1 250 ? 71.455 40.971 119.515 1.00 13.37 250 SER C C 1
ATOM 5733 O O . SER C 1 250 ? 70.730 41.939 119.737 1.00 12.79 250 SER C O 1
ATOM 5736 N N . PHE C 1 251 ? 71.679 40.510 118.275 1.00 13.20 251 PHE C N 1
ATOM 5737 C CA . PHE C 1 251 ? 70.942 41.086 117.153 1.00 12.24 251 PHE C CA 1
ATOM 5738 C C . PHE C 1 251 ? 69.895 40.097 116.621 1.00 11.82 251 PHE C C 1
ATOM 5739 O O . PHE C 1 251 ? 69.459 40.192 115.464 1.00 13.12 251 PHE C O 1
ATOM 5747 N N . MET C 1 252 ? 69.488 39.152 117.469 1.00 12.08 252 MET C N 1
ATOM 5748 C CA . MET C 1 252 ? 68.480 38.166 117.085 1.00 10.87 252 MET C CA 1
ATOM 5749 C C . MET C 1 252 ? 67.197 38.260 117.921 1.00 12.11 252 MET C C 1
ATOM 5750 O O . MET C 1 252 ? 67.210 38.071 119.149 1.00 9.88 252 MET C O 1
ATOM 5755 N N . THR C 1 253 ? 66.083 38.566 117.266 1.00 10.13 253 THR C N 1
ATOM 5756 C CA . THR C 1 253 ? 64.822 38.600 117.989 1.00 11.12 253 THR C CA 1
ATOM 5757 C C . THR C 1 253 ? 63.740 38.155 117.013 1.00 10.93 253 THR C C 1
ATOM 5758 O O . THR C 1 253 ? 63.871 38.352 115.802 1.00 12.11 253 THR C O 1
ATOM 5762 N N . GLY C 1 254 ? 62.697 37.508 117.518 1.00 13.09 254 GLY C N 1
ATOM 5763 C CA . GLY C 1 254 ? 61.613 37.050 116.665 1.00 12.15 254 GLY C CA 1
ATOM 5764 C C . GLY C 1 254 ? 61.925 35.756 115.906 1.00 13.31 254 GLY C C 1
ATOM 5765 O O . GLY C 1 254 ? 61.202 35.361 114.980 1.00 12.60 254 GLY C O 1
ATOM 5766 N N . VAL C 1 255 ? 62.981 35.064 116.331 1.00 13.13 255 VAL C N 1
ATOM 5767 C CA . VAL C 1 255 ? 63.377 33.850 115.625 1.00 13.63 255 VAL C CA 1
ATOM 5768 C C . VAL C 1 255 ? 62.995 32.577 116.355 1.00 14.17 255 VAL C C 1
ATOM 5769 O O . VAL C 1 255 ? 62.834 32.555 117.565 1.00 14.11 255 VAL C O 1
ATOM 5773 N N . ASN C 1 256 ? 62.900 31.503 115.599 1.00 13.45 256 ASN C N 1
ATOM 5774 C CA . ASN C 1 256 ? 62.505 30.212 116.146 1.00 12.03 256 ASN C CA 1
ATOM 5775 C C . ASN C 1 256 ? 63.577 29.178 115.767 1.00 11.57 256 ASN C C 1
ATOM 5776 O O . ASN C 1 256 ? 63.796 28.902 114.608 1.00 11.98 256 ASN C O 1
ATOM 5781 N N . LEU C 1 257 ? 64.229 28.613 116.757 1.00 10.59 257 LEU C N 1
ATOM 5782 C CA . LEU C 1 257 ? 65.290 27.668 116.511 1.00 10.87 257 LEU C CA 1
ATOM 5783 C C . LEU C 1 257 ? 64.830 26.210 116.610 1.00 10.95 257 LEU C C 1
ATOM 5784 O O . LEU C 1 257 ? 64.439 25.797 117.696 1.00 9.66 257 LEU C O 1
ATOM 5789 N N . PRO C 1 258 ? 64.826 25.436 115.494 1.00 11.58 258 PRO C N 1
ATOM 5790 C CA . PRO C 1 258 ? 64.415 24.013 115.535 1.00 9.89 258 PRO C CA 1
ATOM 5791 C C . PRO C 1 258 ? 65.524 23.236 116.265 1.00 9.52 258 PRO C C 1
ATOM 5792 O O . PRO C 1 258 ? 66.717 23.528 116.049 1.00 9.86 258 PRO C O 1
ATOM 5796 N N . ILE C 1 259 ? 65.160 22.313 117.170 1.00 8.59 259 ILE C N 1
ATOM 5797 C CA . ILE C 1 259 ? 66.153 21.482 117.866 1.00 7.87 259 ILE C CA 1
ATOM 5798 C C . ILE C 1 259 ? 65.570 20.098 117.587 1.00 8.90 259 ILE C C 1
ATOM 5799 O O . ILE C 1 259 ? 64.878 19.474 118.424 1.00 10.52 259 ILE C O 1
ATOM 5804 N N . ALA C 1 260 ? 65.865 19.627 116.389 1.00 9.98 260 ALA C N 1
ATOM 5805 C CA . ALA C 1 260 ? 65.225 18.434 115.888 1.00 10.22 260 ALA C CA 1
ATOM 5806 C C . ALA C 1 260 ? 66.053 17.358 115.175 1.00 11.38 260 ALA C C 1
ATOM 5807 O O . ALA C 1 260 ? 65.502 16.322 114.709 1.00 12.01 260 ALA C O 1
ATOM 5809 N N . GLY C 1 261 ? 67.361 17.559 115.066 1.00 11.48 261 GLY C N 1
ATOM 5810 C CA . GLY C 1 261 ? 68.158 16.517 114.445 1.00 12.07 261 GLY C CA 1
ATOM 5811 C C . GLY C 1 261 ? 68.188 16.503 112.916 1.00 13.58 261 GLY C C 1
ATOM 5812 O O . GLY C 1 261 ? 68.697 15.512 112.354 1.00 13.49 261 GLY C O 1
ATOM 5813 N N . GLY C 1 262 ? 67.620 17.528 112.245 1.00 13.66 262 GLY C N 1
ATOM 5814 C CA . GLY C 1 262 ? 67.668 17.567 110.797 1.00 15.31 262 GLY C CA 1
ATOM 5815 C C . GLY C 1 262 ? 66.350 17.658 110.045 1.00 19.05 262 GLY C C 1
ATOM 5816 O O . GLY C 1 262 ? 65.296 17.458 110.693 1.00 20.35 262 GLY C O 1
ATOM 5818 N N . LYS D 1 3 ? 35.788 30.160 78.043 1.00 40.08 3 LYS D N 1
ATOM 5819 C CA . LYS D 1 3 ? 37.180 29.756 77.670 1.00 39.56 3 LYS D CA 1
ATOM 5820 C C . LYS D 1 3 ? 38.125 30.955 77.677 1.00 39.65 3 LYS D C 1
ATOM 5821 O O . LYS D 1 3 ? 38.329 31.566 76.622 1.00 39.08 3 LYS D O 1
ATOM 5827 N N . LYS D 1 4 ? 38.727 31.268 78.831 1.00 38.98 4 LYS D N 1
ATOM 5828 C CA . LYS D 1 4 ? 39.610 32.435 78.932 1.00 38.68 4 LYS D CA 1
ATOM 5829 C C . LYS D 1 4 ? 40.933 32.339 78.179 1.00 36.31 4 LYS D C 1
ATOM 5830 O O . LYS D 1 4 ? 41.219 31.352 77.499 1.00 37.37 4 LYS D O 1
ATOM 5836 N N . PHE D 1 5 ? 41.735 33.386 78.260 1.00 32.88 5 PHE D N 1
ATOM 5837 C CA . PHE D 1 5 ? 43.027 33.388 77.574 1.00 28.28 5 PHE D CA 1
ATOM 5838 C C . PHE D 1 5 ? 42.952 33.610 76.055 1.00 27.32 5 PHE D C 1
ATOM 5839 O O . PHE D 1 5 ? 43.984 33.644 75.378 1.00 23.98 5 PHE D O 1
ATOM 5847 N N . ASN D 1 6 ? 41.739 33.767 75.507 1.00 26.56 6 ASN D N 1
ATOM 5848 C CA . ASN D 1 6 ? 41.641 34.027 74.066 1.00 25.41 6 ASN D CA 1
ATOM 5849 C C . ASN D 1 6 ? 42.415 35.287 73.748 1.00 22.77 6 ASN D C 1
ATOM 5850 O O . ASN D 1 6 ? 42.329 36.278 74.487 1.00 22.50 6 ASN D O 1
ATOM 5855 N N . GLY D 1 7 ? 43.224 35.237 72.693 1.00 22.24 7 GLY D N 1
ATOM 5856 C CA . GLY D 1 7 ? 44.015 36.401 72.306 1.00 22.41 7 GLY D CA 1
ATOM 5857 C C . GLY D 1 7 ? 45.289 36.607 73.131 1.00 24.02 7 GLY D C 1
ATOM 5858 O O . GLY D 1 7 ? 45.994 37.645 72.992 1.00 24.68 7 GLY D O 1
ATOM 5859 N N . LYS D 1 8 ? 45.558 35.648 74.024 1.00 22.46 8 LYS D N 1
ATOM 5860 C CA . LYS D 1 8 ? 46.755 35.682 74.889 1.00 21.65 8 LYS D CA 1
ATOM 5861 C C . LYS D 1 8 ? 47.846 34.839 74.258 1.00 19.69 8 LYS D C 1
ATOM 5862 O O . LYS D 1 8 ? 47.581 33.808 73.581 1.00 17.82 8 LYS D O 1
ATOM 5868 N N . VAL D 1 9 ? 49.089 35.241 74.515 1.00 18.82 9 VAL D N 1
ATOM 5869 C CA . VAL D 1 9 ? 50.243 34.505 73.972 1.00 19.27 9 VAL D CA 1
ATOM 5870 C C . VAL D 1 9 ? 51.191 34.075 75.121 1.00 17.69 9 VAL D C 1
ATOM 5871 O O . VAL D 1 9 ? 51.555 34.902 75.952 1.00 17.60 9 VAL D O 1
ATOM 5875 N N . CYS D 1 10 ? 51.568 32.791 75.126 1.00 17.21 10 CYS D N 1
ATOM 5876 C CA . CYS D 1 10 ? 52.455 32.232 76.156 1.00 16.05 10 CYS D CA 1
ATOM 5877 C C . CYS D 1 10 ? 53.716 31.574 75.615 1.00 16.00 10 CYS D C 1
ATOM 5878 O O . CYS D 1 10 ? 53.665 30.731 74.714 1.00 15.04 10 CYS D O 1
ATOM 5881 N N . LEU D 1 11 ? 54.866 31.992 76.146 1.00 15.65 11 LEU D N 1
ATOM 5882 C CA . LEU D 1 11 ? 56.138 31.367 75.771 1.00 13.97 11 LEU D CA 1
ATOM 5883 C C . LEU D 1 11 ? 56.365 30.281 76.845 1.00 13.73 11 LEU D C 1
ATOM 5884 O O . LEU D 1 11 ? 56.433 30.584 78.030 1.00 10.45 11 LEU D O 1
ATOM 5889 N N . VAL D 1 12 ? 56.424 29.034 76.420 1.00 13.61 12 VAL D N 1
ATOM 5890 C CA . VAL D 1 12 ? 56.669 27.912 77.303 1.00 14.02 12 VAL D CA 1
ATOM 5891 C C . VAL D 1 12 ? 58.091 27.361 77.039 1.00 14.29 12 VAL D C 1
ATOM 5892 O O . VAL D 1 12 ? 58.337 26.876 75.942 1.00 13.82 12 VAL D O 1
ATOM 5896 N N . THR D 1 13 ? 59.016 27.437 78.021 1.00 14.17 13 THR D N 1
ATOM 5897 C CA . THR D 1 13 ? 60.370 26.859 77.831 1.00 14.17 13 THR D CA 1
ATOM 5898 C C . THR D 1 13 ? 60.346 25.419 78.374 1.00 14.34 13 THR D C 1
ATOM 5899 O O . THR D 1 13 ? 59.608 25.147 79.324 1.00 15.52 13 THR D O 1
ATOM 5903 N N . GLY D 1 14 ? 61.159 24.531 77.782 1.00 13.12 14 GLY D N 1
ATOM 5904 C CA . GLY D 1 14 ? 61.177 23.102 78.119 1.00 13.04 14 GLY D CA 1
ATOM 5905 C C . GLY D 1 14 ? 59.875 22.484 77.603 1.00 14.79 14 GLY D C 1
ATOM 5906 O O . GLY D 1 14 ? 59.402 21.426 78.082 1.00 13.46 14 GLY D O 1
ATOM 5907 N N . ALA D 1 15 ? 59.315 23.140 76.582 1.00 12.88 15 ALA D N 1
ATOM 5908 C CA . ALA D 1 15 ? 58.028 22.754 75.999 1.00 14.36 15 ALA D CA 1
ATOM 5909 C C . ALA D 1 15 ? 58.022 21.364 75.412 1.00 14.61 15 ALA D C 1
ATOM 5910 O O . ALA D 1 15 ? 56.967 20.775 75.167 1.00 16.06 15 ALA D O 1
ATOM 5912 N N . GLY D 1 16 ? 59.184 20.812 75.168 1.00 15.64 16 GLY D N 1
ATOM 5913 C CA . GLY D 1 16 ? 59.157 19.476 74.619 1.00 16.76 16 GLY D CA 1
ATOM 5914 C C . GLY D 1 16 ? 59.076 18.431 75.723 1.00 17.22 16 GLY D C 1
ATOM 5915 O O . GLY D 1 16 ? 58.842 17.262 75.427 1.00 18.31 16 GLY D O 1
ATOM 5916 N N . GLY D 1 17 ? 59.252 18.840 76.982 1.00 16.62 17 GLY D N 1
ATOM 5917 C CA . GLY D 1 17 ? 59.225 17.890 78.089 1.00 16.96 17 GLY D CA 1
ATOM 5918 C C . GLY D 1 17 ? 57.829 17.609 78.660 1.00 18.93 17 GLY D C 1
ATOM 5919 O O . GLY D 1 17 ? 56.820 18.162 78.190 1.00 17.63 17 GLY D O 1
ATOM 5920 N N . ASN D 1 18 ? 57.772 16.738 79.672 1.00 19.21 18 ASN D N 1
ATOM 5921 C CA . ASN D 1 18 ? 56.512 16.343 80.308 1.00 19.45 18 ASN D CA 1
ATOM 5922 C C . ASN D 1 18 ? 55.621 17.499 80.785 1.00 17.62 18 ASN D C 1
ATOM 5923 O O . ASN D 1 18 ? 54.522 17.691 80.276 1.00 17.28 18 ASN D O 1
ATOM 5928 N N . ILE D 1 19 ? 56.070 18.206 81.816 1.00 13.62 19 ILE D N 1
ATOM 5929 C CA . ILE D 1 19 ? 55.294 19.317 82.331 1.00 12.94 19 ILE D CA 1
ATOM 5930 C C . ILE D 1 19 ? 55.067 20.465 81.301 1.00 12.75 19 ILE D C 1
ATOM 5931 O O . ILE D 1 19 ? 54.006 21.103 81.293 1.00 11.26 19 ILE D O 1
ATOM 5936 N N . GLY D 1 20 ? 56.051 20.731 80.439 1.00 13.73 20 GLY D N 1
ATOM 5937 C CA . GLY D 1 20 ? 55.902 21.827 79.480 1.00 14.39 20 GLY D CA 1
ATOM 5938 C C . GLY D 1 20 ? 54.834 21.538 78.418 1.00 15.16 20 GLY D C 1
ATOM 5939 O O . GLY D 1 20 ? 53.966 22.377 78.121 1.00 14.03 20 GLY D O 1
ATOM 5940 N N . LEU D 1 21 ? 54.896 20.341 77.854 1.00 13.88 21 LEU D N 1
ATOM 5941 C CA . LEU D 1 21 ? 53.883 19.976 76.871 1.00 15.90 21 LEU D CA 1
ATOM 5942 C C . LEU D 1 21 ? 52.523 19.951 77.561 1.00 16.60 21 LEU D C 1
ATOM 5943 O O . LEU D 1 21 ? 51.586 20.585 77.089 1.00 18.00 21 LEU D O 1
ATOM 5948 N N . ALA D 1 22 ? 52.401 19.237 78.683 1.00 16.91 22 ALA D N 1
ATOM 5949 C CA . ALA D 1 22 ? 51.100 19.181 79.374 1.00 14.86 22 ALA D CA 1
ATOM 5950 C C . ALA D 1 22 ? 50.559 20.590 79.685 1.00 14.42 22 ALA D C 1
ATOM 5951 O O . ALA D 1 22 ? 49.374 20.865 79.522 1.00 12.37 22 ALA D O 1
ATOM 5953 N N . THR D 1 23 ? 51.408 21.503 80.097 1.00 12.77 23 THR D N 1
ATOM 5954 C CA . THR D 1 23 ? 50.915 22.839 80.358 1.00 13.82 23 THR D CA 1
ATOM 5955 C C . THR D 1 23 ? 50.508 23.607 79.091 1.00 14.77 23 THR D C 1
ATOM 5956 O O . THR D 1 23 ? 49.545 24.371 79.097 1.00 15.82 23 THR D O 1
ATOM 5960 N N . ALA D 1 24 ? 51.266 23.428 78.015 1.00 16.22 24 ALA D N 1
ATOM 5961 C CA . ALA D 1 24 ? 50.934 24.093 76.737 1.00 18.10 24 ALA D CA 1
ATOM 5962 C C . ALA D 1 24 ? 49.535 23.697 76.235 1.00 16.85 24 ALA D C 1
ATOM 5963 O O . ALA D 1 24 ? 48.731 24.538 75.816 1.00 15.93 24 ALA D O 1
ATOM 5965 N N . LEU D 1 25 ? 49.261 22.408 76.289 1.00 18.32 25 LEU D N 1
ATOM 5966 C CA . LEU D 1 25 ? 47.970 21.887 75.854 1.00 18.49 25 LEU D CA 1
ATOM 5967 C C . LEU D 1 25 ? 46.833 22.491 76.654 1.00 19.34 25 LEU D C 1
ATOM 5968 O O . LEU D 1 25 ? 45.806 22.881 76.096 1.00 18.58 25 LEU D O 1
ATOM 5973 N N . ARG D 1 26 ? 47.018 22.585 77.970 1.00 17.72 26 ARG D N 1
ATOM 5974 C CA . ARG D 1 26 ? 46.006 23.155 78.814 1.00 18.09 26 ARG D CA 1
ATOM 5975 C C . ARG D 1 26 ? 45.851 24.632 78.486 1.00 18.11 26 ARG D C 1
ATOM 5976 O O . ARG D 1 26 ? 44.706 25.152 78.423 1.00 18.49 26 ARG D O 1
ATOM 5984 N N . LEU D 1 27 ? 46.962 25.329 78.290 1.00 17.36 27 LEU D N 1
ATOM 5985 C CA . LEU D 1 27 ? 46.802 26.748 78.001 1.00 19.61 27 LEU D CA 1
ATOM 5986 C C . LEU D 1 27 ? 46.133 26.915 76.634 1.00 20.87 27 LEU D C 1
ATOM 5987 O O . LEU D 1 27 ? 45.370 27.867 76.438 1.00 21.46 27 LEU D O 1
ATOM 5992 N N . ALA D 1 28 ? 46.426 25.993 75.720 1.00 21.62 28 ALA D N 1
ATOM 5993 C CA . ALA D 1 28 ? 45.849 26.053 74.374 1.00 25.19 28 ALA D CA 1
ATOM 5994 C C . ALA D 1 28 ? 44.344 25.751 74.441 1.00 27.67 28 ALA D C 1
ATOM 5995 O O . ALA D 1 28 ? 43.510 26.505 73.883 1.00 27.22 28 ALA D O 1
ATOM 5997 N N . GLU D 1 29 ? 44.006 24.664 75.137 1.00 28.30 29 GLU D N 1
ATOM 5998 C CA . GLU D 1 29 ? 42.621 24.261 75.314 1.00 29.26 29 GLU D CA 1
ATOM 5999 C C . GLU D 1 29 ? 41.882 25.499 75.831 1.00 29.14 29 GLU D C 1
ATOM 6000 O O . GLU D 1 29 ? 40.683 25.701 75.588 1.00 28.21 29 GLU D O 1
ATOM 6006 N N . GLU D 1 30 ? 42.611 26.375 76.493 1.00 28.35 30 GLU D N 1
ATOM 6007 C CA . GLU D 1 30 ? 41.988 27.580 76.984 1.00 29.00 30 GLU D CA 1
ATOM 6008 C C . GLU D 1 30 ? 41.997 28.708 75.955 1.00 28.94 30 GLU D C 1
ATOM 6009 O O . GLU D 1 30 ? 41.564 29.798 76.252 1.00 28.73 30 GLU D O 1
ATOM 6015 N N . GLY D 1 31 ? 42.503 28.458 74.756 1.00 29.69 31 GLY D N 1
ATOM 6016 C CA . GLY D 1 31 ? 42.522 29.508 73.746 1.00 28.44 31 GLY D CA 1
ATOM 6017 C C . GLY D 1 31 ? 43.825 30.295 73.673 1.00 28.01 31 GLY D C 1
ATOM 6018 O O . GLY D 1 31 ? 43.925 31.307 72.955 1.00 27.14 31 GLY D O 1
ATOM 6019 N N . THR D 1 32 ? 44.836 29.857 74.418 1.00 24.94 32 THR D N 1
ATOM 6020 C CA . THR D 1 32 ? 46.127 30.568 74.386 1.00 23.44 32 THR D CA 1
ATOM 6021 C C . THR D 1 32 ? 46.999 30.194 73.199 1.00 20.33 32 THR D C 1
ATOM 6022 O O . THR D 1 32 ? 47.104 29.026 72.835 1.00 20.16 32 THR D O 1
ATOM 6026 N N . ALA D 1 33 ? 47.649 31.190 72.613 1.00 19.94 33 ALA D N 1
ATOM 6027 C CA . ALA D 1 33 ? 48.571 30.929 71.497 1.00 20.52 33 ALA D CA 1
ATOM 6028 C C . ALA D 1 33 ? 49.913 30.511 72.142 1.00 19.20 33 ALA D C 1
ATOM 6029 O O . ALA D 1 33 ? 50.300 31.135 73.107 1.00 20.30 33 ALA D O 1
ATOM 6031 N N . ILE D 1 34 ? 50.602 29.499 71.599 1.00 17.25 34 ILE D N 1
ATOM 6032 C CA . ILE D 1 34 ? 51.842 28.980 72.199 1.00 15.55 34 ILE D CA 1
ATOM 6033 C C . ILE D 1 34 ? 53.114 29.054 71.369 1.00 16.16 34 ILE D C 1
ATOM 6034 O O . ILE D 1 34 ? 53.118 28.650 70.212 1.00 14.95 34 ILE D O 1
ATOM 6039 N N . ALA D 1 35 ? 54.195 29.561 71.974 1.00 15.96 35 ALA D N 1
ATOM 6040 C CA . ALA D 1 35 ? 55.510 29.614 71.375 1.00 16.59 35 ALA D CA 1
ATOM 6041 C C . ALA D 1 35 ? 56.253 28.549 72.178 1.00 17.06 35 ALA D C 1
ATOM 6042 O O . ALA D 1 35 ? 56.410 28.685 73.417 1.00 18.08 35 ALA D O 1
ATOM 6044 N N . LEU D 1 36 ? 56.667 27.486 71.504 1.00 15.45 36 LEU D N 1
ATOM 6045 C CA . LEU D 1 36 ? 57.353 26.396 72.175 1.00 16.12 36 LEU D CA 1
ATOM 6046 C C . LEU D 1 36 ? 58.865 26.549 72.089 1.00 15.31 36 LEU D C 1
ATOM 6047 O O . LEU D 1 36 ? 59.417 26.751 71.023 1.00 14.71 36 LEU D O 1
ATOM 6052 N N . LEU D 1 37 ? 59.556 26.475 73.224 1.00 13.29 37 LEU D N 1
ATOM 6053 C CA . LEU D 1 37 ? 61.016 26.641 73.212 1.00 13.08 37 LEU D CA 1
ATOM 6054 C C . LEU D 1 37 ? 61.633 25.484 73.954 1.00 12.73 37 LEU D C 1
ATOM 6055 O O . LEU D 1 37 ? 61.249 25.184 75.111 1.00 12.75 37 LEU D O 1
ATOM 6060 N N . ASP D 1 38 ? 62.551 24.809 73.292 1.00 13.20 38 ASP D N 1
ATOM 6061 C CA . ASP D 1 38 ? 63.239 23.674 73.907 1.00 15.27 38 ASP D CA 1
ATOM 6062 C C . ASP D 1 38 ? 64.523 23.501 73.168 1.00 16.61 38 ASP D C 1
ATOM 6063 O O . ASP D 1 38 ? 64.648 23.912 72.000 1.00 15.92 38 ASP D O 1
ATOM 6068 N N . MET D 1 39 ? 65.499 22.896 73.829 1.00 15.53 39 MET D N 1
ATOM 6069 C CA . MET D 1 39 ? 66.740 22.695 73.134 1.00 17.60 39 MET D CA 1
ATOM 6070 C C . MET D 1 39 ? 66.644 21.386 72.321 1.00 18.14 39 MET D C 1
ATOM 6071 O O . MET D 1 39 ? 67.504 21.143 71.457 1.00 17.68 39 MET D O 1
ATOM 6076 N N . ASN D 1 40 ? 65.626 20.551 72.589 1.00 17.53 40 ASN D N 1
ATOM 6077 C CA . ASN D 1 40 ? 65.507 19.231 71.915 1.00 18.90 40 ASN D CA 1
ATOM 6078 C C . ASN D 1 40 ? 64.577 19.262 70.694 1.00 17.95 40 ASN D C 1
ATOM 6079 O O . ASN D 1 40 ? 63.361 19.214 70.835 1.00 19.04 40 ASN D O 1
ATOM 6084 N N . ARG D 1 41 ? 65.148 19.357 69.495 1.00 18.97 41 ARG D N 1
ATOM 6085 C CA . ARG D 1 41 ? 64.324 19.455 68.275 1.00 19.41 41 ARG D CA 1
ATOM 6086 C C . ARG D 1 41 ? 63.272 18.373 68.098 1.00 19.38 41 ARG D C 1
ATOM 6087 O O . ARG D 1 41 ? 62.118 18.679 67.876 1.00 19.08 41 ARG D O 1
ATOM 6095 N N . GLU D 1 42 ? 63.659 17.104 68.189 1.00 20.84 42 GLU D N 1
ATOM 6096 C CA . GLU D 1 42 ? 62.675 16.031 68.003 1.00 22.76 42 GLU D CA 1
ATOM 6097 C C . GLU D 1 42 ? 61.480 16.179 68.971 1.00 22.32 42 GLU D C 1
ATOM 6098 O O . GLU D 1 42 ? 60.299 16.263 68.580 1.00 19.17 42 GLU D O 1
ATOM 6104 N N . ALA D 1 43 ? 61.791 16.260 70.256 1.00 21.45 43 ALA D N 1
ATOM 6105 C CA . ALA D 1 43 ? 60.737 16.422 71.243 1.00 20.15 43 ALA D CA 1
ATOM 6106 C C . ALA D 1 43 ? 59.910 17.715 70.980 1.00 19.13 43 ALA D C 1
ATOM 6107 O O . ALA D 1 43 ? 58.682 17.732 71.122 1.00 18.48 43 ALA D O 1
ATOM 6109 N N . LEU D 1 44 ? 60.580 18.784 70.575 1.00 19.06 44 LEU D N 1
ATOM 6110 C CA . LEU D 1 44 ? 59.928 20.064 70.299 1.00 20.32 44 LEU D CA 1
ATOM 6111 C C . LEU D 1 44 ? 58.837 19.930 69.213 1.00 21.78 44 LEU D C 1
ATOM 6112 O O . LEU D 1 44 ? 57.685 20.334 69.392 1.00 20.89 44 LEU D O 1
ATOM 6117 N N . GLU D 1 45 ? 59.223 19.385 68.073 1.00 22.72 45 GLU D N 1
ATOM 6118 C CA . GLU D 1 45 ? 58.278 19.234 66.974 1.00 23.21 45 GLU D CA 1
ATOM 6119 C C . GLU D 1 45 ? 57.149 18.256 67.305 1.00 24.04 45 GLU D C 1
ATOM 6120 O O . GLU D 1 45 ? 56.032 18.406 66.855 1.00 21.65 45 GLU D O 1
ATOM 6126 N N . LYS D 1 46 ? 57.444 17.260 68.126 1.00 25.53 46 LYS D N 1
ATOM 6127 C CA . LYS D 1 46 ? 56.422 16.304 68.482 1.00 26.21 46 LYS D CA 1
ATOM 6128 C C . LYS D 1 46 ? 55.422 17.112 69.321 1.00 25.86 46 LYS D C 1
ATOM 6129 O O . LYS D 1 46 ? 54.193 16.964 69.174 1.00 25.73 46 LYS D O 1
ATOM 6135 N N . ALA D 1 47 ? 55.931 18.009 70.174 1.00 23.72 47 ALA D N 1
ATOM 6136 C CA . ALA D 1 47 ? 55.038 18.805 71.013 1.00 21.92 47 ALA D CA 1
ATOM 6137 C C . ALA D 1 47 ? 54.279 19.839 70.206 1.00 21.25 47 ALA D C 1
ATOM 6138 O O . ALA D 1 47 ? 53.110 20.134 70.491 1.00 18.66 47 ALA D O 1
ATOM 6140 N N . GLU D 1 48 ? 54.946 20.428 69.223 1.00 19.79 48 GLU D N 1
ATOM 6141 C CA . GLU D 1 48 ? 54.268 21.454 68.451 1.00 20.98 48 GLU D CA 1
ATOM 6142 C C . GLU D 1 48 ? 53.036 20.854 67.764 1.00 21.88 48 GLU D C 1
ATOM 6143 O O . GLU D 1 48 ? 51.973 21.475 67.700 1.00 23.75 48 GLU D O 1
ATOM 6149 N N . ALA D 1 49 ? 53.196 19.643 67.262 1.00 22.65 49 ALA D N 1
ATOM 6150 C CA . ALA D 1 49 ? 52.117 18.959 66.552 1.00 24.61 49 ALA D CA 1
ATOM 6151 C C . ALA D 1 49 ? 50.897 18.770 67.470 1.00 24.99 49 ALA D C 1
ATOM 6152 O O . ALA D 1 49 ? 49.748 19.109 67.110 1.00 25.97 49 ALA D O 1
ATOM 6154 N N . SER D 1 50 ? 51.143 18.232 68.657 1.00 22.83 50 SER D N 1
ATOM 6155 C CA . SER D 1 50 ? 50.059 18.010 69.612 1.00 23.19 50 SER D CA 1
ATOM 6156 C C . SER D 1 50 ? 49.351 19.335 69.980 1.00 22.99 50 SER D C 1
ATOM 6157 O O . SER D 1 50 ? 48.131 19.362 70.159 1.00 24.33 50 SER D O 1
ATOM 6160 N N . VAL D 1 51 ? 50.102 20.430 70.114 1.00 22.45 51 VAL D N 1
ATOM 6161 C CA . VAL D 1 51 ? 49.478 21.723 70.426 1.00 21.75 51 VAL D CA 1
ATOM 6162 C C . VAL D 1 51 ? 48.680 22.261 69.234 1.00 24.47 51 VAL D C 1
ATOM 6163 O O . VAL D 1 51 ? 47.580 22.780 69.433 1.00 25.56 51 VAL D O 1
ATOM 6167 N N . ARG D 1 52 ? 49.225 22.151 68.018 1.00 25.44 52 ARG D N 1
ATOM 6168 C CA . ARG D 1 52 ? 48.521 22.656 66.837 1.00 27.86 52 ARG D CA 1
ATOM 6169 C C . ARG D 1 52 ? 47.087 22.126 66.752 1.00 29.62 52 ARG D C 1
ATOM 6170 O O . ARG D 1 52 ? 46.144 22.894 66.546 1.00 30.21 52 ARG D O 1
ATOM 6178 N N . GLU D 1 53 ? 46.915 20.827 66.938 1.00 30.74 53 GLU D N 1
ATOM 6179 C CA . GLU D 1 53 ? 45.573 20.245 66.914 1.00 33.00 53 GLU D CA 1
ATOM 6180 C C . GLU D 1 53 ? 44.561 21.017 67.759 1.00 34.16 53 GLU D C 1
ATOM 6181 O O . GLU D 1 53 ? 43.390 21.128 67.410 1.00 34.19 53 GLU D O 1
ATOM 6187 N N . LYS D 1 54 ? 45.013 21.536 68.890 1.00 35.53 54 LYS D N 1
ATOM 6188 C CA . LYS D 1 54 ? 44.145 22.297 69.768 1.00 35.35 54 LYS D CA 1
ATOM 6189 C C . LYS D 1 54 ? 43.546 23.483 69.004 1.00 34.48 54 LYS D C 1
ATOM 6190 O O . LYS D 1 54 ? 42.652 24.170 69.506 1.00 35.72 54 LYS D O 1
ATOM 6196 N N . GLY D 1 55 ? 44.040 23.726 67.789 1.00 33.75 55 GLY D N 1
ATOM 6197 C CA . GLY D 1 55 ? 43.505 24.803 66.981 1.00 31.19 55 GLY D CA 1
ATOM 6198 C C . GLY D 1 55 ? 43.922 26.215 67.354 1.00 30.75 55 GLY D C 1
ATOM 6199 O O . GLY D 1 55 ? 43.207 27.180 67.051 1.00 30.88 55 GLY D O 1
ATOM 6200 N N . VAL D 1 56 ? 45.058 26.365 68.029 1.00 28.08 56 VAL D N 1
ATOM 6201 C CA . VAL D 1 56 ? 45.508 27.705 68.372 1.00 26.72 56 VAL D CA 1
ATOM 6202 C C . VAL D 1 56 ? 46.775 27.931 67.532 1.00 26.04 56 VAL D C 1
ATOM 6203 O O . VAL D 1 56 ? 47.381 26.991 67.026 1.00 24.70 56 VAL D O 1
ATOM 6207 N N . GLU D 1 57 ? 47.164 29.182 67.387 1.00 24.48 57 GLU D N 1
ATOM 6208 C CA . GLU D 1 57 ? 48.374 29.502 66.662 1.00 25.30 57 GLU D CA 1
ATOM 6209 C C . GLU D 1 57 ? 49.542 28.948 67.517 1.00 25.02 57 GLU D C 1
ATOM 6210 O O . GLU D 1 57 ? 49.523 29.062 68.750 1.00 22.97 57 GLU D O 1
ATOM 6216 N N . ALA D 1 58 ? 50.544 28.339 66.895 1.00 24.90 58 ALA D N 1
ATOM 6217 C CA . ALA D 1 58 ? 51.666 27.829 67.687 1.00 24.43 58 ALA D CA 1
ATOM 6218 C C . ALA D 1 58 ? 52.934 27.694 66.851 1.00 23.93 58 ALA D C 1
ATOM 6219 O O . ALA D 1 58 ? 52.869 27.266 65.707 1.00 24.89 58 ALA D O 1
ATOM 6221 N N . ARG D 1 59 ? 54.094 28.046 67.397 1.00 21.68 59 ARG D N 1
ATOM 6222 C CA . ARG D 1 59 ? 55.325 27.897 66.616 1.00 22.31 59 ARG D CA 1
ATOM 6223 C C . ARG D 1 59 ? 56.394 27.415 67.563 1.00 21.63 59 ARG D C 1
ATOM 6224 O O . ARG D 1 59 ? 56.266 27.622 68.768 1.00 21.07 59 ARG D O 1
ATOM 6232 N N . SER D 1 60 ? 57.437 26.808 67.014 1.00 19.79 60 SER D N 1
ATOM 6233 C CA . SER D 1 60 ? 58.529 26.307 67.812 1.00 19.67 60 SER D CA 1
ATOM 6234 C C . SER D 1 60 ? 59.845 27.019 67.589 1.00 20.46 60 SER D C 1
ATOM 6235 O O . SER D 1 60 ? 60.112 27.528 66.483 1.00 17.69 60 SER D O 1
ATOM 6238 N N . TYR D 1 61 ? 60.685 27.005 68.628 1.00 16.84 61 TYR D N 1
ATOM 6239 C CA . TYR D 1 61 ? 62.002 27.599 68.567 1.00 17.31 61 TYR D CA 1
ATOM 6240 C C . TYR D 1 61 ? 63.025 26.725 69.320 1.00 17.16 61 TYR D C 1
ATOM 6241 O O . TYR D 1 61 ? 62.888 26.545 70.530 1.00 14.69 61 TYR D O 1
ATOM 6250 N N . VAL D 1 62 ? 64.005 26.178 68.601 1.00 15.51 62 VAL D N 1
ATOM 6251 C CA . VAL D 1 62 ? 65.072 25.363 69.169 1.00 16.44 62 VAL D CA 1
ATOM 6252 C C . VAL D 1 62 ? 65.992 26.400 69.781 1.00 16.36 62 VAL D C 1
ATOM 6253 O O . VAL D 1 62 ? 66.534 27.259 69.073 1.00 17.04 62 VAL D O 1
ATOM 6257 N N . CYS D 1 63 ? 66.193 26.322 71.089 1.00 13.01 63 CYS D N 1
ATOM 6258 C CA . CYS D 1 63 ? 67.015 27.326 71.767 1.00 15.69 63 CYS D CA 1
ATOM 6259 C C . CYS D 1 63 ? 67.572 26.735 73.043 1.00 14.04 63 CYS D C 1
ATOM 6260 O O . CYS D 1 63 ? 66.835 26.074 73.793 1.00 13.04 63 CYS D O 1
ATOM 6263 N N . ASP D 1 64 ? 68.858 26.953 73.272 1.00 13.34 64 ASP D N 1
ATOM 6264 C CA . ASP D 1 64 ? 69.517 26.447 74.488 1.00 13.16 64 ASP D CA 1
ATOM 6265 C C . ASP D 1 64 ? 69.526 27.667 75.412 1.00 13.11 64 ASP D C 1
ATOM 6266 O O . ASP D 1 64 ? 70.268 28.629 75.136 1.00 13.48 64 ASP D O 1
ATOM 6271 N N . VAL D 1 65 ? 68.736 27.625 76.507 1.00 11.11 65 VAL D N 1
ATOM 6272 C CA . VAL D 1 65 ? 68.635 28.767 77.386 1.00 9.50 65 VAL D CA 1
ATOM 6273 C C . VAL D 1 65 ? 69.902 29.183 78.089 1.00 9.72 65 VAL D C 1
ATOM 6274 O O . VAL D 1 65 ? 69.936 30.244 78.661 1.00 11.23 65 VAL D O 1
ATOM 6278 N N . THR D 1 66 ? 70.946 28.378 78.054 1.00 10.45 66 THR D N 1
ATOM 6279 C CA . THR D 1 66 ? 72.166 28.805 78.731 1.00 11.10 66 THR D CA 1
ATOM 6280 C C . THR D 1 66 ? 72.917 29.757 77.833 1.00 13.05 66 THR D C 1
ATOM 6281 O O . THR D 1 66 ? 73.912 30.374 78.239 1.00 13.89 66 THR D O 1
ATOM 6285 N N . SER D 1 67 ? 72.479 29.834 76.575 1.00 14.59 67 SER D N 1
ATOM 6286 C CA . SER D 1 67 ? 73.123 30.797 75.656 1.00 16.22 67 SER D CA 1
ATOM 6287 C C . SER D 1 67 ? 72.230 32.039 75.642 1.00 13.81 67 SER D C 1
ATOM 6288 O O . SER D 1 67 ? 71.158 32.015 75.028 1.00 15.76 67 SER D O 1
ATOM 6291 N N . GLU D 1 68 ? 72.633 33.114 76.316 1.00 12.39 68 GLU D N 1
ATOM 6292 C CA . GLU D 1 68 ? 71.792 34.324 76.335 1.00 13.86 68 GLU D CA 1
ATOM 6293 C C . GLU D 1 68 ? 71.577 34.921 74.920 1.00 14.84 68 GLU D C 1
ATOM 6294 O O . GLU D 1 68 ? 70.518 35.483 74.599 1.00 13.23 68 GLU D O 1
ATOM 6300 N N . GLU D 1 69 ? 72.601 34.858 74.090 1.00 16.06 69 GLU D N 1
ATOM 6301 C CA . GLU D 1 69 ? 72.426 35.368 72.735 1.00 17.93 69 GLU D CA 1
ATOM 6302 C C . GLU D 1 69 ? 71.323 34.565 72.029 1.00 16.41 69 GLU D C 1
ATOM 6303 O O . GLU D 1 69 ? 70.507 35.117 71.274 1.00 16.32 69 GLU D O 1
ATOM 6309 N N . ALA D 1 70 ? 71.252 33.259 72.276 1.00 14.57 70 ALA D N 1
ATOM 6310 C CA . ALA D 1 70 ? 70.217 32.489 71.589 1.00 14.01 70 ALA D CA 1
ATOM 6311 C C . ALA D 1 70 ? 68.839 32.800 72.179 1.00 14.58 70 ALA D C 1
ATOM 6312 O O . ALA D 1 70 ? 67.808 32.875 71.454 1.00 14.58 70 ALA D O 1
ATOM 6314 N N . VAL D 1 71 ? 68.802 33.054 73.489 1.00 14.14 71 VAL D N 1
ATOM 6315 C CA . VAL D 1 71 ? 67.545 33.400 74.132 1.00 13.15 71 VAL D CA 1
ATOM 6316 C C . VAL D 1 71 ? 67.019 34.734 73.629 1.00 14.41 71 VAL D C 1
ATOM 6317 O O . VAL D 1 71 ? 65.829 34.839 73.297 1.00 16.43 71 VAL D O 1
ATOM 6321 N N . ILE D 1 72 ? 67.884 35.749 73.593 1.00 14.28 72 ILE D N 1
ATOM 6322 C CA . ILE D 1 72 ? 67.465 37.083 73.146 1.00 15.54 72 ILE D CA 1
ATOM 6323 C C . ILE D 1 72 ? 66.968 37.017 71.696 1.00 17.21 72 ILE D C 1
ATOM 6324 O O . ILE D 1 72 ? 65.881 37.544 71.378 1.00 18.14 72 ILE D O 1
ATOM 6329 N N . GLY D 1 73 ? 67.725 36.355 70.827 1.00 18.02 73 GLY D N 1
ATOM 6330 C CA . GLY D 1 73 ? 67.276 36.244 69.432 1.00 19.80 73 GLY D CA 1
ATOM 6331 C C . GLY D 1 73 ? 65.929 35.524 69.324 1.00 21.23 73 GLY D C 1
ATOM 6332 O O . GLY D 1 73 ? 65.013 35.936 68.563 1.00 21.71 73 GLY D O 1
ATOM 6333 N N . THR D 1 74 ? 65.780 34.457 70.109 1.00 19.40 74 THR D N 1
ATOM 6334 C CA . THR D 1 74 ? 64.563 33.682 70.097 1.00 17.15 74 THR D CA 1
ATOM 6335 C C . THR D 1 74 ? 63.386 34.487 70.631 1.00 17.64 74 THR D C 1
ATOM 6336 O O . THR D 1 74 ? 62.306 34.429 70.045 1.00 16.52 74 THR D O 1
ATOM 6340 N N . VAL D 1 75 ? 63.570 35.225 71.735 1.00 17.09 75 VAL D N 1
ATOM 6341 C CA . VAL D 1 75 ? 62.468 36.009 72.256 1.00 17.94 75 VAL D CA 1
ATOM 6342 C C . VAL D 1 75 ? 62.088 37.095 71.270 1.00 20.23 75 VAL D C 1
ATOM 6343 O O . VAL D 1 75 ? 60.906 37.459 71.154 1.00 19.37 75 VAL D O 1
ATOM 6347 N N . ASP D 1 76 ? 63.082 37.624 70.567 1.00 21.67 76 ASP D N 1
ATOM 6348 C CA . ASP D 1 76 ? 62.773 38.670 69.576 1.00 24.35 76 ASP D CA 1
ATOM 6349 C C . ASP D 1 76 ? 61.976 38.067 68.407 1.00 23.12 76 ASP D C 1
ATOM 6350 O O . ASP D 1 76 ? 61.042 38.697 67.877 1.00 24.66 76 ASP D O 1
ATOM 6355 N N . SER D 1 77 ? 62.311 36.841 68.020 1.00 22.45 77 SER D N 1
ATOM 6356 C CA . SER D 1 77 ? 61.591 36.163 66.942 1.00 19.56 77 SER D CA 1
ATOM 6357 C C . SER D 1 77 ? 60.190 35.881 67.406 1.00 20.72 77 SER D C 1
ATOM 6358 O O . SER D 1 77 ? 59.258 35.862 66.589 1.00 20.56 77 SER D O 1
ATOM 6361 N N . VAL D 1 78 ? 60.020 35.668 68.711 1.00 19.70 78 VAL D N 1
ATOM 6362 C CA . VAL D 1 78 ? 58.697 35.382 69.248 1.00 19.18 78 VAL D CA 1
ATOM 6363 C C . VAL D 1 78 ? 57.876 36.641 69.222 1.00 18.94 78 VAL D C 1
ATOM 6364 O O . VAL D 1 78 ? 56.735 36.634 68.798 1.00 20.37 78 VAL D O 1
ATOM 6368 N N . VAL D 1 79 ? 58.450 37.744 69.655 1.00 20.63 79 VAL D N 1
ATOM 6369 C CA . VAL D 1 79 ? 57.694 38.984 69.654 1.00 20.61 79 VAL D CA 1
ATOM 6370 C C . VAL D 1 79 ? 57.242 39.329 68.220 1.00 22.69 79 VAL D C 1
ATOM 6371 O O . VAL D 1 79 ? 56.137 39.848 67.998 1.00 19.56 79 VAL D O 1
ATOM 6375 N N . ARG D 1 80 ? 58.130 39.031 67.272 1.00 23.85 80 ARG D N 1
ATOM 6376 C CA . ARG D 1 80 ? 57.896 39.270 65.842 1.00 26.61 80 ARG D CA 1
ATOM 6377 C C . ARG D 1 80 ? 56.838 38.347 65.300 1.00 24.89 80 ARG D C 1
ATOM 6378 O O . ARG D 1 80 ? 55.972 38.799 64.588 1.00 26.49 80 ARG D O 1
ATOM 6386 N N . ASP D 1 81 ? 56.879 37.066 65.652 1.00 24.59 81 ASP D N 1
ATOM 6387 C CA . ASP D 1 81 ? 55.895 36.112 65.151 1.00 24.20 81 ASP D CA 1
ATOM 6388 C C . ASP D 1 81 ? 54.492 36.177 65.782 1.00 25.29 81 ASP D C 1
ATOM 6389 O O . ASP D 1 81 ? 53.495 35.925 65.091 1.00 26.23 81 ASP D O 1
ATOM 6394 N N . PHE D 1 82 ? 54.384 36.479 67.083 1.00 22.51 82 PHE D N 1
ATOM 6395 C CA . PHE D 1 82 ? 53.067 36.531 67.732 1.00 21.72 82 PHE D CA 1
ATOM 6396 C C . PHE D 1 82 ? 52.614 37.960 68.053 1.00 21.11 82 PHE D C 1
ATOM 6397 O O . PHE D 1 82 ? 51.458 38.188 68.350 1.00 23.40 82 PHE D O 1
ATOM 6405 N N . GLY D 1 83 ? 53.535 38.909 68.004 1.00 22.83 83 GLY D N 1
ATOM 6406 C CA . GLY D 1 83 ? 53.196 40.291 68.307 1.00 22.17 83 GLY D CA 1
ATOM 6407 C C . GLY D 1 83 ? 53.392 40.708 69.748 1.00 22.60 83 GLY D C 1
ATOM 6408 O O . GLY D 1 83 ? 53.517 41.908 70.039 1.00 22.72 83 GLY D O 1
ATOM 6409 N N . LYS D 1 84 ? 53.441 39.744 70.660 1.00 21.45 84 LYS D N 1
ATOM 6410 C CA . LYS D 1 84 ? 53.564 40.071 72.084 1.00 22.43 84 LYS D CA 1
ATOM 6411 C C . LYS D 1 84 ? 53.714 38.793 72.888 1.00 20.87 84 LYS D C 1
ATOM 6412 O O . LYS D 1 84 ? 53.458 37.724 72.384 1.00 21.85 84 LYS D O 1
ATOM 6418 N N . ILE D 1 85 ? 54.106 38.907 74.151 1.00 21.30 85 ILE D N 1
ATOM 6419 C CA . ILE D 1 85 ? 54.198 37.709 74.990 1.00 18.96 85 ILE D CA 1
ATOM 6420 C C . ILE D 1 85 ? 53.471 38.082 76.289 1.00 18.38 85 ILE D C 1
ATOM 6421 O O . ILE D 1 85 ? 53.953 38.893 77.076 1.00 19.21 85 ILE D O 1
ATOM 6426 N N . ASP D 1 86 ? 52.291 37.516 76.492 1.00 18.21 86 ASP D N 1
ATOM 6427 C CA . ASP D 1 86 ? 51.503 37.840 77.665 1.00 16.79 86 ASP D CA 1
ATOM 6428 C C . ASP D 1 86 ? 51.944 37.077 78.900 1.00 15.99 86 ASP D C 1
ATOM 6429 O O . ASP D 1 86 ? 51.989 37.630 79.999 1.00 16.87 86 ASP D O 1
ATOM 6434 N N . PHE D 1 87 ? 52.158 35.789 78.677 1.00 15.61 87 PHE D N 1
ATOM 6435 C CA . PHE D 1 87 ? 52.493 34.824 79.719 1.00 15.57 87 PHE D CA 1
ATOM 6436 C C . PHE D 1 87 ? 53.823 34.099 79.474 1.00 14.75 87 PHE D C 1
ATOM 6437 O O . PHE D 1 87 ? 54.167 33.809 78.342 1.00 17.32 87 PHE D O 1
ATOM 6445 N N . LEU D 1 88 ? 54.525 33.740 80.551 1.00 12.62 88 LEU D N 1
ATOM 6446 C CA . LEU D 1 88 ? 55.761 32.990 80.437 1.00 12.49 88 LEU D CA 1
ATOM 6447 C C . LEU D 1 88 ? 55.688 31.829 81.414 1.00 12.92 88 LEU D C 1
ATOM 6448 O O . LEU D 1 88 ? 55.332 32.059 82.549 1.00 13.72 88 LEU D O 1
ATOM 6453 N N . PHE D 1 89 ? 55.937 30.600 80.962 1.00 12.49 89 PHE D N 1
ATOM 6454 C CA . PHE D 1 89 ? 56.036 29.432 81.845 1.00 12.33 89 PHE D CA 1
ATOM 6455 C C . PHE D 1 89 ? 57.547 29.085 81.662 1.00 12.55 89 PHE D C 1
ATOM 6456 O O . PHE D 1 89 ? 57.977 28.461 80.675 1.00 12.48 89 PHE D O 1
ATOM 6464 N N . ASN D 1 90 ? 58.333 29.537 82.634 1.00 11.43 90 ASN D N 1
ATOM 6465 C CA . ASN D 1 90 ? 59.801 29.443 82.639 1.00 10.01 90 ASN D CA 1
ATOM 6466 C C . ASN D 1 90 ? 60.057 28.159 83.343 1.00 12.80 90 ASN D C 1
ATOM 6467 O O . ASN D 1 90 ? 60.331 28.144 84.580 1.00 9.45 90 ASN D O 1
ATOM 6472 N N . ASN D 1 91 ? 59.993 27.112 82.525 1.00 12.08 91 ASN D N 1
ATOM 6473 C CA . ASN D 1 91 ? 60.038 25.713 82.952 1.00 13.58 91 ASN D CA 1
ATOM 6474 C C . ASN D 1 91 ? 61.206 24.772 82.540 1.00 13.20 91 ASN D C 1
ATOM 6475 O O . ASN D 1 91 ? 61.417 23.735 83.190 1.00 11.92 91 ASN D O 1
ATOM 6480 N N . ALA D 1 92 ? 62.010 25.115 81.520 1.00 13.39 92 ALA D N 1
ATOM 6481 C CA . ALA D 1 92 ? 63.140 24.223 81.157 1.00 12.47 92 ALA D CA 1
ATOM 6482 C C . ALA D 1 92 ? 64.018 23.882 82.367 1.00 12.54 92 ALA D C 1
ATOM 6483 O O . ALA D 1 92 ? 64.299 24.742 83.190 1.00 12.58 92 ALA D O 1
ATOM 6485 N N . GLY D 1 93 ? 64.505 22.662 82.446 1.00 12.14 93 GLY D N 1
ATOM 6486 C CA . GLY D 1 93 ? 65.348 22.341 83.589 1.00 13.79 93 GLY D CA 1
ATOM 6487 C C . GLY D 1 93 ? 66.001 20.982 83.463 1.00 13.67 93 GLY D C 1
ATOM 6488 O O . GLY D 1 93 ? 65.539 20.145 82.664 1.00 12.96 93 GLY D O 1
ATOM 6489 N N . TYR D 1 94 ? 67.037 20.762 84.273 1.00 11.88 94 TYR D N 1
ATOM 6490 C CA . TYR D 1 94 ? 67.798 19.527 84.266 1.00 12.13 94 TYR D CA 1
ATOM 6491 C C . TYR D 1 94 ? 67.804 18.964 85.691 1.00 13.84 94 TYR D C 1
ATOM 6492 O O . TYR D 1 94 ? 68.018 19.695 86.637 1.00 11.54 94 TYR D O 1
ATOM 6501 N N . GLN D 1 95 ? 67.588 17.657 85.827 1.00 15.06 95 GLN D N 1
ATOM 6502 C CA . GLN D 1 95 ? 67.509 17.050 87.153 1.00 16.65 95 GLN D CA 1
ATOM 6503 C C . GLN D 1 95 ? 68.819 16.937 87.935 1.00 15.55 95 GLN D C 1
ATOM 6504 O O . GLN D 1 95 ? 68.827 17.021 89.157 1.00 15.07 95 GLN D O 1
ATOM 6510 N N . GLY D 1 96 ? 69.927 16.746 87.231 1.00 13.93 96 GLY D N 1
ATOM 6511 C CA . GLY D 1 96 ? 71.196 16.643 87.904 1.00 12.29 96 GLY D CA 1
ATOM 6512 C C . GLY D 1 96 ? 71.516 15.220 88.277 1.00 12.82 96 GLY D C 1
ATOM 6513 O O . GLY D 1 96 ? 70.674 14.362 88.205 1.00 12.19 96 GLY D O 1
ATOM 6514 N N . ALA D 1 97 ? 72.759 14.975 88.667 1.00 13.34 97 ALA D N 1
ATOM 6515 C CA . ALA D 1 97 ? 73.147 13.662 89.101 1.00 13.67 97 ALA D CA 1
ATOM 6516 C C . ALA D 1 97 ? 72.583 13.501 90.514 1.00 13.50 97 ALA D C 1
ATOM 6517 O O . ALA D 1 97 ? 72.051 14.441 91.068 1.00 13.05 97 ALA D O 1
ATOM 6519 N N . PHE D 1 98 ? 72.691 12.285 91.060 1.00 13.68 98 PHE D N 1
ATOM 6520 C CA . PHE D 1 98 ? 72.296 11.951 92.417 1.00 11.87 98 PHE D CA 1
ATOM 6521 C C . PHE D 1 98 ? 73.523 11.345 93.109 1.00 13.19 98 PHE D C 1
ATOM 6522 O O . PHE D 1 98 ? 74.026 10.276 92.695 1.00 14.93 98 PHE D O 1
ATOM 6530 N N . ALA D 1 99 ? 74.026 12.041 94.129 1.00 10.87 99 ALA D N 1
ATOM 6531 C CA . ALA D 1 99 ? 75.184 11.607 94.898 1.00 10.84 99 ALA D CA 1
ATOM 6532 C C . ALA D 1 99 ? 75.223 12.470 96.137 1.00 9.46 99 ALA D C 1
ATOM 6533 O O . ALA D 1 99 ? 74.746 13.614 96.098 1.00 9.37 99 ALA D O 1
ATOM 6535 N N . PRO D 1 100 ? 75.757 11.940 97.264 1.00 10.57 100 PRO D N 1
ATOM 6536 C CA . PRO D 1 100 ? 75.843 12.726 98.496 1.00 9.73 100 PRO D CA 1
ATOM 6537 C C . PRO D 1 100 ? 76.811 13.834 98.208 1.00 8.45 100 PRO D C 1
ATOM 6538 O O . PRO D 1 100 ? 77.698 13.673 97.345 1.00 8.08 100 PRO D O 1
ATOM 6542 N N . VAL D 1 101 ? 76.718 14.920 98.976 1.00 8.25 101 VAL D N 1
ATOM 6543 C CA . VAL D 1 101 ? 77.524 16.103 98.679 1.00 9.34 101 VAL D CA 1
ATOM 6544 C C . VAL D 1 101 ? 79.042 15.869 98.546 1.00 11.45 101 VAL D C 1
ATOM 6545 O O . VAL D 1 101 ? 79.651 16.418 97.624 1.00 12.14 101 VAL D O 1
ATOM 6549 N N . GLN D 1 102 ? 79.642 15.065 99.438 1.00 11.94 102 GLN D N 1
ATOM 6550 C CA . GLN D 1 102 ? 81.068 14.761 99.420 1.00 12.11 102 GLN D CA 1
ATOM 6551 C C . GLN D 1 102 ? 81.577 14.110 98.150 1.00 13.80 102 GLN D C 1
ATOM 6552 O O . GLN D 1 102 ? 82.793 14.094 97.919 1.00 13.54 102 GLN D O 1
ATOM 6558 N N . ASP D 1 103 ? 80.664 13.536 97.355 1.00 14.11 103 ASP D N 1
ATOM 6559 C CA . ASP D 1 103 ? 80.979 12.833 96.083 1.00 15.19 103 ASP D CA 1
ATOM 6560 C C . ASP D 1 103 ? 80.227 13.449 94.917 1.00 15.76 103 ASP D C 1
ATOM 6561 O O . ASP D 1 103 ? 80.131 12.852 93.828 1.00 15.78 103 ASP D O 1
ATOM 6566 N N . TYR D 1 104 ? 79.676 14.637 95.123 1.00 15.22 104 TYR D N 1
ATOM 6567 C CA . TYR D 1 104 ? 78.863 15.224 94.055 1.00 14.90 104 TYR D CA 1
ATOM 6568 C C . TYR D 1 104 ? 79.752 15.733 92.933 1.00 15.54 104 TYR D C 1
ATOM 6569 O O . TYR D 1 104 ? 80.675 16.515 93.143 1.00 15.35 104 TYR D O 1
ATOM 6578 N N . PRO D 1 105 ? 79.491 15.265 91.706 1.00 16.05 105 PRO D N 1
ATOM 6579 C CA . PRO D 1 105 ? 80.287 15.675 90.529 1.00 17.37 105 PRO D CA 1
ATOM 6580 C C . PRO D 1 105 ? 80.269 17.184 90.350 1.00 16.80 105 PRO D C 1
ATOM 6581 O O . PRO D 1 105 ? 79.213 17.769 90.107 1.00 17.68 105 PRO D O 1
ATOM 6585 N N . SER D 1 106 ? 81.450 17.798 90.439 1.00 16.10 106 SER D N 1
ATOM 6586 C CA . SER D 1 106 ? 81.560 19.250 90.392 1.00 16.64 106 SER D CA 1
ATOM 6587 C C . SER D 1 106 ? 81.154 19.896 89.060 1.00 15.97 106 SER D C 1
ATOM 6588 O O . SER D 1 106 ? 80.528 20.950 89.056 1.00 16.11 106 SER D O 1
ATOM 6591 N N . ASP D 1 107 ? 81.514 19.278 87.939 1.00 16.55 107 ASP D N 1
ATOM 6592 C CA . ASP D 1 107 ? 81.119 19.825 86.652 1.00 15.15 107 ASP D CA 1
ATOM 6593 C C . ASP D 1 107 ? 79.604 19.764 86.548 1.00 15.20 107 ASP D C 1
ATOM 6594 O O . ASP D 1 107 ? 78.987 20.731 86.116 1.00 13.56 107 ASP D O 1
ATOM 6599 N N . ASP D 1 108 ? 78.986 18.662 86.986 1.00 13.49 108 ASP D N 1
ATOM 6600 C CA . ASP D 1 108 ? 77.522 18.579 86.973 1.00 13.82 108 ASP D CA 1
ATOM 6601 C C . ASP D 1 108 ? 76.827 19.642 87.841 1.00 13.48 108 ASP D C 1
ATOM 6602 O O . ASP D 1 108 ? 75.756 20.142 87.469 1.00 13.55 108 ASP D O 1
ATOM 6607 N N . PHE D 1 109 ? 77.403 19.927 89.019 1.00 13.35 109 PHE D N 1
ATOM 6608 C CA . PHE D 1 109 ? 76.867 20.955 89.926 1.00 11.59 109 PHE D CA 1
ATOM 6609 C C . PHE D 1 109 ? 76.725 22.302 89.162 1.00 10.87 109 PHE D C 1
ATOM 6610 O O . PHE D 1 109 ? 75.655 22.903 89.181 1.00 9.30 109 PHE D O 1
ATOM 6618 N N . ALA D 1 110 ? 77.791 22.749 88.489 1.00 11.64 110 ALA D N 1
ATOM 6619 C CA . ALA D 1 110 ? 77.765 24.050 87.755 1.00 12.59 110 ALA D CA 1
ATOM 6620 C C . ALA D 1 110 ? 76.781 23.981 86.607 1.00 12.80 110 ALA D C 1
ATOM 6621 O O . ALA D 1 110 ? 76.110 24.958 86.302 1.00 12.99 110 ALA D O 1
ATOM 6623 N N . ARG D 1 111 ? 76.708 22.821 85.962 1.00 12.37 111 ARG D N 1
ATOM 6624 C CA . ARG D 1 111 ? 75.763 22.663 84.875 1.00 14.09 111 ARG D CA 1
ATOM 6625 C C . ARG D 1 111 ? 74.320 22.828 85.386 1.00 12.58 111 ARG D C 1
ATOM 6626 O O . ARG D 1 111 ? 73.524 23.561 84.798 1.00 12.08 111 ARG D O 1
ATOM 6634 N N . VAL D 1 112 ? 73.984 22.164 86.484 1.00 11.45 112 VAL D N 1
ATOM 6635 C CA . VAL D 1 112 ? 72.639 22.298 87.018 1.00 10.77 112 VAL D CA 1
ATOM 6636 C C . VAL D 1 112 ? 72.331 23.751 87.283 1.00 10.51 112 VAL D C 1
ATOM 6637 O O . VAL D 1 112 ? 71.270 24.242 86.882 1.00 11.12 112 VAL D O 1
ATOM 6641 N N . LEU D 1 113 ? 73.244 24.462 87.951 1.00 11.56 113 LEU D N 1
ATOM 6642 C CA . LEU D 1 113 ? 73.013 25.890 88.224 1.00 10.77 113 LEU D CA 1
ATOM 6643 C C . LEU D 1 113 ? 72.884 26.701 86.930 1.00 11.66 113 LEU D C 1
ATOM 6644 O O . LEU D 1 113 ? 72.034 27.579 86.794 1.00 9.95 113 LEU D O 1
ATOM 6649 N N . THR D 1 114 ? 73.752 26.415 85.970 1.00 12.24 114 THR D N 1
ATOM 6650 C CA . THR D 1 114 ? 73.699 27.183 84.745 1.00 12.42 114 THR D CA 1
ATOM 6651 C C . THR D 1 114 ? 72.391 27.023 83.931 1.00 12.40 114 THR D C 1
ATOM 6652 O O . THR D 1 114 ? 71.869 28.008 83.399 1.00 10.40 114 THR D O 1
ATOM 6656 N N . ILE D 1 115 ? 71.866 25.808 83.838 1.00 10.25 115 ILE D N 1
ATOM 6657 C CA . ILE D 1 115 ? 70.637 25.613 83.113 1.00 10.26 115 ILE D CA 1
ATOM 6658 C C . ILE D 1 115 ? 69.430 26.070 83.929 1.00 9.46 115 ILE D C 1
ATOM 6659 O O . ILE D 1 115 ? 68.661 26.902 83.457 1.00 6.16 115 ILE D O 1
ATOM 6664 N N . ASN D 1 116 ? 69.322 25.583 85.164 1.00 8.58 116 ASN D N 1
ATOM 6665 C CA . ASN D 1 116 ? 68.174 25.886 86.024 1.00 9.17 116 ASN D CA 1
ATOM 6666 C C . ASN D 1 116 ? 68.066 27.288 86.600 1.00 9.70 116 ASN D C 1
ATOM 6667 O O . ASN D 1 116 ? 66.950 27.733 86.898 1.00 9.74 116 ASN D O 1
ATOM 6672 N N . VAL D 1 117 ? 69.208 27.950 86.814 1.00 10.12 117 VAL D N 1
ATOM 6673 C CA . VAL D 1 117 ? 69.189 29.291 87.364 1.00 11.05 117 VAL D CA 1
ATOM 6674 C C . VAL D 1 117 ? 69.564 30.345 86.339 1.00 10.52 117 VAL D C 1
ATOM 6675 O O . VAL D 1 117 ? 68.721 31.189 86.010 1.00 11.78 117 VAL D O 1
ATOM 6679 N N . THR D 1 118 ? 70.780 30.270 85.800 1.00 9.78 118 THR D N 1
ATOM 6680 C CA . THR D 1 118 ? 71.219 31.291 84.843 1.00 9.70 118 THR D CA 1
ATOM 6681 C C . THR D 1 118 ? 70.348 31.280 83.565 1.00 11.39 118 THR D C 1
ATOM 6682 O O . THR D 1 118 ? 69.950 32.345 83.028 1.00 11.92 118 THR D O 1
ATOM 6686 N N . GLY D 1 119 ? 70.008 30.090 83.109 1.00 9.93 119 GLY D N 1
ATOM 6687 C CA . GLY D 1 119 ? 69.192 29.986 81.906 1.00 11.43 119 GLY D CA 1
ATOM 6688 C C . GLY D 1 119 ? 67.794 30.528 82.163 1.00 11.50 119 GLY D C 1
ATOM 6689 O O . GLY D 1 119 ? 67.233 31.259 81.341 1.00 13.36 119 GLY D O 1
ATOM 6690 N N . ALA D 1 120 ? 67.203 30.145 83.295 1.00 10.28 120 ALA D N 1
ATOM 6691 C CA . ALA D 1 120 ? 65.881 30.634 83.648 1.00 10.05 120 ALA D CA 1
ATOM 6692 C C . ALA D 1 120 ? 65.921 32.166 83.741 1.00 10.97 120 ALA D C 1
ATOM 6693 O O . ALA D 1 120 ? 64.970 32.873 83.376 1.00 11.22 120 ALA D O 1
ATOM 6695 N N . PHE D 1 121 ? 67.020 32.674 84.265 1.00 11.50 121 PHE D N 1
ATOM 6696 C CA . PHE D 1 121 ? 67.190 34.107 84.383 1.00 12.18 121 PHE D CA 1
ATOM 6697 C C . PHE D 1 121 ? 67.326 34.769 82.964 1.00 14.40 121 PHE D C 1
ATOM 6698 O O . PHE D 1 121 ? 66.725 35.814 82.703 1.00 13.96 121 PHE D O 1
ATOM 6706 N N . HIS D 1 122 ? 68.115 34.180 82.063 1.00 13.41 122 HIS D N 1
ATOM 6707 C CA . HIS D 1 122 ? 68.236 34.756 80.701 1.00 13.05 122 HIS D CA 1
ATOM 6708 C C . HIS D 1 122 ? 66.829 34.961 80.094 1.00 13.73 122 HIS D C 1
ATOM 6709 O O . HIS D 1 122 ? 66.497 36.063 79.615 1.00 12.94 122 HIS D O 1
ATOM 6716 N N . VAL D 1 123 ? 65.997 33.922 80.188 1.00 12.20 123 VAL D N 1
ATOM 6717 C CA . VAL D 1 123 ? 64.626 33.954 79.704 1.00 13.89 123 VAL D CA 1
ATOM 6718 C C . VAL D 1 123 ? 63.748 34.977 80.430 1.00 13.76 123 VAL D C 1
ATOM 6719 O O . VAL D 1 123 ? 63.042 35.774 79.779 1.00 13.27 123 VAL D O 1
ATOM 6723 N N . LEU D 1 124 ? 63.808 35.003 81.762 1.00 12.94 124 LEU D N 1
ATOM 6724 C CA . LEU D 1 124 ? 63.018 35.963 82.533 1.00 12.39 124 LEU D CA 1
ATOM 6725 C C . LEU D 1 124 ? 63.387 37.401 82.202 1.00 12.35 124 LEU D C 1
ATOM 6726 O O . LEU D 1 124 ? 62.522 38.258 82.127 1.00 11.90 124 LEU D O 1
ATOM 6731 N N . LYS D 1 125 ? 64.680 37.666 82.040 1.00 12.90 125 LYS D N 1
ATOM 6732 C CA . LYS D 1 125 ? 65.141 39.024 81.726 1.00 13.88 125 LYS D CA 1
ATOM 6733 C C . LYS D 1 125 ? 64.642 39.523 80.367 1.00 14.40 125 LYS D C 1
ATOM 6734 O O . LYS D 1 125 ? 64.112 40.672 80.247 1.00 12.55 125 LYS D O 1
ATOM 6740 N N . ALA D 1 126 ? 64.839 38.686 79.352 1.00 14.31 126 ALA D N 1
ATOM 6741 C CA . ALA D 1 126 ? 64.481 39.102 77.998 1.00 15.22 126 ALA D CA 1
ATOM 6742 C C . ALA D 1 126 ? 62.979 39.249 77.853 1.00 16.78 126 ALA D C 1
ATOM 6743 O O . ALA D 1 126 ? 62.469 40.229 77.266 1.00 16.36 126 ALA D O 1
ATOM 6745 N N . VAL D 1 127 ? 62.253 38.287 78.397 1.00 15.76 127 VAL D N 1
ATOM 6746 C CA . VAL D 1 127 ? 60.805 38.355 78.322 1.00 16.77 127 VAL D CA 1
ATOM 6747 C C . VAL D 1 127 ? 60.248 39.516 79.153 1.00 16.93 127 VAL D C 1
ATOM 6748 O O . VAL D 1 127 ? 59.349 40.232 78.681 1.00 17.37 127 VAL D O 1
ATOM 6752 N N . SER D 1 128 ? 60.789 39.735 80.347 1.00 14.85 128 SER D N 1
ATOM 6753 C CA . SER D 1 128 ? 60.316 40.804 81.205 1.00 16.27 128 SER D CA 1
ATOM 6754 C C . SER D 1 128 ? 60.438 42.189 80.561 1.00 16.79 128 SER D C 1
ATOM 6755 O O . SER D 1 128 ? 59.557 43.036 80.745 1.00 16.99 128 SER D O 1
ATOM 6758 N N . ARG D 1 129 ? 61.496 42.413 79.801 1.00 16.53 129 ARG D N 1
ATOM 6759 C CA . ARG D 1 129 ? 61.668 43.700 79.083 1.00 17.30 129 ARG D CA 1
ATOM 6760 C C . ARG D 1 129 ? 60.523 43.893 78.094 1.00 17.87 129 ARG D C 1
ATOM 6761 O O . ARG D 1 129 ? 60.021 45.011 77.879 1.00 18.18 129 ARG D O 1
ATOM 6769 N N . GLN D 1 130 ? 60.144 42.815 77.438 1.00 15.92 130 GLN D N 1
ATOM 6770 C CA . GLN D 1 130 ? 59.051 42.916 76.489 1.00 19.14 130 GLN D CA 1
ATOM 6771 C C . GLN D 1 130 ? 57.769 43.197 77.265 1.00 19.16 130 GLN D C 1
ATOM 6772 O O . GLN D 1 130 ? 56.999 44.064 76.906 1.00 18.16 130 GLN D O 1
ATOM 6778 N N . MET D 1 131 ? 57.550 42.478 78.364 1.00 17.39 131 MET D N 1
ATOM 6779 C CA . MET D 1 131 ? 56.326 42.700 79.118 1.00 16.23 131 MET D CA 1
ATOM 6780 C C . MET D 1 131 ? 56.274 44.093 79.622 1.00 16.33 131 MET D C 1
ATOM 6781 O O . MET D 1 131 ? 55.199 44.651 79.741 1.00 18.68 131 MET D O 1
ATOM 6786 N N . ILE D 1 132 ? 57.427 44.679 79.911 1.00 17.06 132 ILE D N 1
ATOM 6787 C CA . ILE D 1 132 ? 57.459 46.039 80.395 1.00 16.65 132 ILE D CA 1
ATOM 6788 C C . ILE D 1 132 ? 56.929 46.981 79.299 1.00 18.22 132 ILE D C 1
ATOM 6789 O O . ILE D 1 132 ? 56.108 47.850 79.573 1.00 18.42 132 ILE D O 1
ATOM 6794 N N . THR D 1 133 ? 57.356 46.777 78.056 1.00 20.48 133 THR D N 1
ATOM 6795 C CA . THR D 1 133 ? 56.861 47.628 76.947 1.00 22.45 133 THR D CA 1
ATOM 6796 C C . THR D 1 133 ? 55.360 47.448 76.767 1.00 23.70 133 THR D C 1
ATOM 6797 O O . THR D 1 133 ? 54.693 48.356 76.251 1.00 24.73 133 THR D O 1
ATOM 6801 N N . GLN D 1 134 ? 54.835 46.270 77.137 1.00 23.24 134 GLN D N 1
ATOM 6802 C CA . GLN D 1 134 ? 53.394 45.988 77.046 1.00 22.62 134 GLN D CA 1
ATOM 6803 C C . GLN D 1 134 ? 52.671 46.436 78.321 1.00 23.61 134 GLN D C 1
ATOM 6804 O O . GLN D 1 134 ? 51.433 46.491 78.373 1.00 24.71 134 GLN D O 1
ATOM 6810 N N . ASN D 1 135 ? 53.458 46.768 79.345 1.00 24.24 135 ASN D N 1
ATOM 6811 C CA . ASN D 1 135 ? 52.934 47.077 80.667 1.00 23.11 135 ASN D CA 1
ATOM 6812 C C . ASN D 1 135 ? 51.921 46.007 81.077 1.00 21.45 135 ASN D C 1
ATOM 6813 O O . ASN D 1 135 ? 50.844 46.280 81.629 1.00 21.22 135 ASN D O 1
ATOM 6818 N N . TYR D 1 136 ? 52.271 44.773 80.776 1.00 19.39 136 TYR D N 1
ATOM 6819 C CA . TYR D 1 136 ? 51.447 43.655 81.183 1.00 19.89 136 TYR D CA 1
ATOM 6820 C C . TYR D 1 136 ? 52.213 42.333 81.089 1.00 17.90 136 TYR D C 1
ATOM 6821 O O . TYR D 1 136 ? 52.966 42.104 80.150 1.00 16.83 136 TYR D O 1
ATOM 6830 N N . GLY D 1 137 ? 52.014 41.451 82.055 1.00 17.97 137 GLY D N 1
ATOM 6831 C CA . GLY D 1 137 ? 52.630 40.140 81.918 1.00 15.83 137 GLY D CA 1
ATOM 6832 C C . GLY D 1 137 ? 52.426 39.314 83.163 1.00 15.18 137 GLY D C 1
ATOM 6833 O O . GLY D 1 137 ? 52.290 39.889 84.267 1.00 13.26 137 GLY D O 1
ATOM 6834 N N . ARG D 1 138 ? 52.354 37.996 82.987 1.00 14.40 138 ARG D N 1
ATOM 6835 C CA . ARG D 1 138 ? 52.238 37.090 84.144 1.00 14.69 138 ARG D CA 1
ATOM 6836 C C . ARG D 1 138 ? 53.282 35.969 83.886 1.00 13.65 138 ARG D C 1
ATOM 6837 O O . ARG D 1 138 ? 53.391 35.419 82.784 1.00 11.44 138 ARG D O 1
ATOM 6845 N N . ILE D 1 139 ? 54.069 35.662 84.918 1.00 12.97 139 ILE D N 1
ATOM 6846 C CA . ILE D 1 139 ? 55.139 34.695 84.781 1.00 12.95 139 ILE D CA 1
ATOM 6847 C C . ILE D 1 139 ? 55.059 33.608 85.877 1.00 13.50 139 ILE D C 1
ATOM 6848 O O . ILE D 1 139 ? 54.809 33.929 87.043 1.00 12.92 139 ILE D O 1
ATOM 6853 N N . VAL D 1 140 ? 55.268 32.359 85.479 1.00 12.20 140 VAL D N 1
ATOM 6854 C CA . VAL D 1 140 ? 55.336 31.242 86.412 1.00 12.59 140 VAL D CA 1
ATOM 6855 C C . VAL D 1 140 ? 56.700 30.539 86.211 1.00 12.27 140 VAL D C 1
ATOM 6856 O O . VAL D 1 140 ? 57.091 30.156 85.103 1.00 11.50 140 VAL D O 1
ATOM 6860 N N . ASN D 1 141 ? 57.458 30.444 87.299 1.00 12.33 141 ASN D N 1
ATOM 6861 C CA . ASN D 1 141 ? 58.753 29.811 87.268 1.00 12.40 141 ASN D CA 1
ATOM 6862 C C . ASN D 1 141 ? 58.540 28.465 87.908 1.00 11.97 141 ASN D C 1
ATOM 6863 O O . ASN D 1 141 ? 57.899 28.405 88.937 1.00 12.46 141 ASN D O 1
ATOM 6868 N N . THR D 1 142 ? 59.102 27.429 87.321 1.00 10.75 142 THR D N 1
ATOM 6869 C CA . THR D 1 142 ? 59.005 26.078 87.853 1.00 11.62 142 THR D CA 1
ATOM 6870 C C . THR D 1 142 ? 60.156 25.872 88.851 1.00 8.59 142 THR D C 1
ATOM 6871 O O . THR D 1 142 ? 61.334 25.804 88.456 1.00 10.41 142 THR D O 1
ATOM 6875 N N . ALA D 1 143 ? 59.813 25.812 90.123 1.00 9.54 143 ALA D N 1
ATOM 6876 C CA . ALA D 1 143 ? 60.819 25.527 91.153 1.00 8.58 143 ALA D CA 1
ATOM 6877 C C . ALA D 1 143 ? 60.646 24.041 91.495 1.00 10.83 143 ALA D C 1
ATOM 6878 O O . ALA D 1 143 ? 60.606 23.221 90.585 1.00 10.72 143 ALA D O 1
ATOM 6880 N N . SER D 1 144 ? 60.492 23.670 92.778 1.00 10.34 144 SER D N 1
ATOM 6881 C CA . SER D 1 144 ? 60.377 22.257 93.118 1.00 8.80 144 SER D CA 1
ATOM 6882 C C . SER D 1 144 ? 60.348 22.117 94.634 1.00 9.63 144 SER D C 1
ATOM 6883 O O . SER D 1 144 ? 60.859 23.008 95.346 1.00 7.36 144 SER D O 1
ATOM 6886 N N . MET D 1 145 ? 59.789 21.015 95.125 1.00 8.88 145 MET D N 1
ATOM 6887 C CA . MET D 1 145 ? 59.835 20.784 96.550 1.00 9.07 145 MET D CA 1
ATOM 6888 C C . MET D 1 145 ? 61.312 20.666 96.993 1.00 8.10 145 MET D C 1
ATOM 6889 O O . MET D 1 145 ? 61.621 20.935 98.135 1.00 8.93 145 MET D O 1
ATOM 6894 N N . ALA D 1 146 ? 62.222 20.314 96.085 1.00 8.45 146 ALA D N 1
ATOM 6895 C CA . ALA D 1 146 ? 63.648 20.189 96.426 1.00 7.70 146 ALA D CA 1
ATOM 6896 C C . ALA D 1 146 ? 64.214 21.559 96.761 1.00 9.32 146 ALA D C 1
ATOM 6897 O O . ALA D 1 146 ? 65.198 21.667 97.503 1.00 7.78 146 ALA D O 1
ATOM 6899 N N . GLY D 1 147 ? 63.598 22.611 96.224 1.00 7.39 147 GLY D N 1
ATOM 6900 C CA . GLY D 1 147 ? 64.012 23.961 96.570 1.00 7.59 147 GLY D CA 1
ATOM 6901 C C . GLY D 1 147 ? 63.433 24.426 97.896 1.00 6.51 147 GLY D C 1
ATOM 6902 O O . GLY D 1 147 ? 64.071 25.262 98.592 1.00 9.81 147 GLY D O 1
ATOM 6903 N N . VAL D 1 148 ? 62.245 23.916 98.254 1.00 7.75 148 VAL D N 1
ATOM 6904 C CA . VAL D 1 148 ? 61.555 24.239 99.513 1.00 7.32 148 VAL D CA 1
ATOM 6905 C C . VAL D 1 148 ? 62.322 23.603 100.716 1.00 8.31 148 VAL D C 1
ATOM 6906 O O . VAL D 1 148 ? 62.437 24.196 101.805 1.00 9.13 148 VAL D O 1
ATOM 6910 N N . LYS D 1 149 ? 62.836 22.407 100.486 1.00 9.88 149 LYS D N 1
ATOM 6911 C CA . LYS D 1 149 ? 63.661 21.699 101.452 1.00 11.55 149 LYS D CA 1
ATOM 6912 C C . LYS D 1 149 ? 64.652 20.783 100.709 1.00 9.83 149 LYS D C 1
ATOM 6913 O O . LYS D 1 149 ? 64.267 19.803 100.033 1.00 9.61 149 LYS D O 1
ATOM 6919 N N . GLY D 1 150 ? 65.938 21.118 100.828 1.00 8.95 150 GLY D N 1
ATOM 6920 C CA . GLY D 1 150 ? 66.991 20.365 100.170 1.00 6.74 150 GLY D CA 1
ATOM 6921 C C . GLY D 1 150 ? 66.907 18.868 100.437 1.00 9.04 150 GLY D C 1
ATOM 6922 O O . GLY D 1 150 ? 66.965 18.428 101.599 1.00 10.40 150 GLY D O 1
ATOM 6923 N N . PRO D 1 151 ? 66.744 18.038 99.396 1.00 8.50 151 PRO D N 1
ATOM 6924 C CA . PRO D 1 151 ? 66.648 16.572 99.558 1.00 8.39 151 PRO D CA 1
ATOM 6925 C C . PRO D 1 151 ? 68.020 15.878 99.647 1.00 8.20 151 PRO D C 1
ATOM 6926 O O . PRO D 1 151 ? 69.036 16.419 99.235 1.00 7.69 151 PRO D O 1
ATOM 6930 N N . PRO D 1 152 ? 68.048 14.642 100.148 1.00 8.78 152 PRO D N 1
ATOM 6931 C CA . PRO D 1 152 ? 69.325 13.953 100.223 1.00 9.82 152 PRO D CA 1
ATOM 6932 C C . PRO D 1 152 ? 69.816 13.625 98.767 1.00 9.64 152 PRO D C 1
ATOM 6933 O O . PRO D 1 152 ? 69.012 13.325 97.867 1.00 8.70 152 PRO D O 1
ATOM 6937 N N . ASN D 1 153 ? 71.121 13.704 98.579 1.00 8.86 153 ASN D N 1
ATOM 6938 C CA . ASN D 1 153 ? 71.805 13.426 97.351 1.00 10.63 153 ASN D CA 1
ATOM 6939 C C . ASN D 1 153 ? 71.453 14.354 96.166 1.00 12.71 153 ASN D C 1
ATOM 6940 O O . ASN D 1 153 ? 71.790 14.042 94.997 1.00 10.12 153 ASN D O 1
ATOM 6945 N N . MET D 1 154 ? 70.799 15.485 96.433 1.00 9.87 154 MET D N 1
ATOM 6946 C CA . MET D 1 154 ? 70.491 16.378 95.333 1.00 8.75 154 MET D CA 1
ATOM 6947 C C . MET D 1 154 ? 71.058 17.766 95.578 1.00 10.50 154 MET D C 1
ATOM 6948 O O . MET D 1 154 ? 70.383 18.786 95.390 1.00 10.68 154 MET D O 1
ATOM 6953 N N . ALA D 1 155 ? 72.334 17.828 95.930 1.00 9.87 155 ALA D N 1
ATOM 6954 C CA . ALA D 1 155 ? 72.967 19.102 96.228 1.00 9.85 155 ALA D CA 1
ATOM 6955 C C . ALA D 1 155 ? 72.718 20.180 95.193 1.00 10.21 155 ALA D C 1
ATOM 6956 O O . ALA D 1 155 ? 72.227 21.240 95.521 1.00 11.02 155 ALA D O 1
ATOM 6958 N N . ALA D 1 156 ? 73.090 19.916 93.951 1.00 10.52 156 ALA D N 1
ATOM 6959 C CA . ALA D 1 156 ? 72.909 20.923 92.913 1.00 9.55 156 ALA D CA 1
ATOM 6960 C C . ALA D 1 156 ? 71.459 21.285 92.613 1.00 8.63 156 ALA D C 1
ATOM 6961 O O . ALA D 1 156 ? 71.098 22.463 92.596 1.00 7.04 156 ALA D O 1
ATOM 6963 N N . TYR D 1 157 ? 70.634 20.290 92.323 1.00 7.04 157 TYR D N 1
ATOM 6964 C CA . TYR D 1 157 ? 69.243 20.575 91.978 1.00 6.96 157 TYR D CA 1
ATOM 6965 C C . TYR D 1 157 ? 68.541 21.382 93.055 1.00 8.42 157 TYR D C 1
ATOM 6966 O O . TYR D 1 157 ? 67.940 22.419 92.780 1.00 8.45 157 TYR D O 1
ATOM 6975 N N . GLY D 1 158 ? 68.692 20.929 94.302 1.00 9.19 158 GLY D N 1
ATOM 6976 C CA . GLY D 1 158 ? 68.070 21.595 95.426 1.00 9.14 158 GLY D CA 1
ATOM 6977 C C . GLY D 1 158 ? 68.506 23.040 95.506 1.00 8.38 158 GLY D C 1
ATOM 6978 O O . GLY D 1 158 ? 67.699 23.949 95.665 1.00 6.68 158 GLY D O 1
ATOM 6979 N N . THR D 1 159 ? 69.799 23.262 95.395 1.00 8.12 159 THR D N 1
ATOM 6980 C CA . THR D 1 159 ? 70.273 24.626 95.461 1.00 10.40 159 THR D CA 1
ATOM 6981 C C . THR D 1 159 ? 69.703 25.434 94.275 1.00 8.05 159 THR D C 1
ATOM 6982 O O . THR D 1 159 ? 69.333 26.603 94.442 1.00 7.34 159 THR D O 1
ATOM 6986 N N . SER D 1 160 ? 69.621 24.825 93.090 1.00 6.10 160 SER D N 1
ATOM 6987 C CA . SER D 1 160 ? 69.097 25.569 91.930 1.00 6.66 160 SER D CA 1
ATOM 6988 C C . SER D 1 160 ? 67.640 25.984 92.141 1.00 7.54 160 SER D C 1
ATOM 6989 O O . SER D 1 160 ? 67.230 27.109 91.791 1.00 8.34 160 SER D O 1
ATOM 6992 N N . LYS D 1 161 ? 66.865 25.104 92.754 1.00 8.17 161 LYS D N 1
ATOM 6993 C CA . LYS D 1 161 ? 65.459 25.399 92.920 1.00 8.32 161 LYS D CA 1
ATOM 6994 C C . LYS D 1 161 ? 65.239 26.363 94.084 1.00 8.70 161 LYS D C 1
ATOM 6995 O O . LYS D 1 161 ? 64.287 27.157 94.081 1.00 8.04 161 LYS D O 1
ATOM 7001 N N . GLY D 1 162 ? 66.104 26.304 95.097 1.00 7.70 162 GLY D N 1
ATOM 7002 C CA . GLY D 1 162 ? 65.972 27.270 96.191 1.00 8.71 162 GLY D CA 1
ATOM 7003 C C . GLY D 1 162 ? 66.314 28.676 95.640 1.00 8.88 162 GLY D C 1
ATOM 7004 O O . GLY D 1 162 ? 65.771 29.706 96.074 1.00 7.92 162 GLY D O 1
ATOM 7005 N N . ALA D 1 163 ? 67.237 28.707 94.696 1.00 7.10 163 ALA D N 1
ATOM 7006 C CA . ALA D 1 163 ? 67.664 29.937 94.045 1.00 6.46 163 ALA D CA 1
ATOM 7007 C C . ALA D 1 163 ? 66.490 30.446 93.240 1.00 6.55 163 ALA D C 1
ATOM 7008 O O . ALA D 1 163 ? 66.201 31.659 93.214 1.00 7.25 163 ALA D O 1
ATOM 7010 N N . ILE D 1 164 ? 65.794 29.534 92.567 1.00 6.59 164 ILE D N 1
ATOM 7011 C CA . ILE D 1 164 ? 64.634 29.952 91.772 1.00 10.02 164 ILE D CA 1
ATOM 7012 C C . ILE D 1 164 ? 63.530 30.612 92.636 1.00 9.89 164 ILE D C 1
ATOM 7013 O O . ILE D 1 164 ? 62.871 31.597 92.200 1.00 9.91 164 ILE D O 1
ATOM 7018 N N . ILE D 1 165 ? 63.309 30.074 93.832 1.00 8.19 165 ILE D N 1
ATOM 7019 C CA . ILE D 1 165 ? 62.290 30.623 94.755 1.00 6.99 165 ILE D CA 1
ATOM 7020 C C . ILE D 1 165 ? 62.655 32.086 95.167 1.00 9.15 165 ILE D C 1
ATOM 7021 O O . ILE D 1 165 ? 61.787 32.967 95.198 1.00 7.27 165 ILE D O 1
ATOM 7026 N N . ALA D 1 166 ? 63.926 32.338 95.465 1.00 7.46 166 ALA D N 1
ATOM 7027 C CA . ALA D 1 166 ? 64.349 33.690 95.812 1.00 8.25 166 ALA D CA 1
ATOM 7028 C C . ALA D 1 166 ? 64.266 34.601 94.582 1.00 8.74 166 ALA D C 1
ATOM 7029 O O . ALA D 1 166 ? 63.825 35.761 94.695 1.00 10.02 166 ALA D O 1
ATOM 7031 N N . LEU D 1 167 ? 64.630 34.075 93.418 1.00 10.00 167 LEU D N 1
ATOM 7032 C CA . LEU D 1 167 ? 64.638 34.861 92.168 1.00 10.94 167 LEU D CA 1
ATOM 7033 C C . LEU D 1 167 ? 63.207 35.289 91.916 1.00 11.85 167 LEU D C 1
ATOM 7034 O O . LEU D 1 167 ? 62.960 36.437 91.586 1.00 11.76 167 LEU D O 1
ATOM 7039 N N . THR D 1 168 ? 62.282 34.352 92.109 1.00 11.31 168 THR D N 1
ATOM 7040 C CA . THR D 1 168 ? 60.874 34.650 91.936 1.00 12.11 168 THR D CA 1
ATOM 7041 C C . THR D 1 168 ? 60.428 35.816 92.816 1.00 12.81 168 THR D C 1
ATOM 7042 O O . THR D 1 168 ? 59.694 36.692 92.340 1.00 10.51 168 THR D O 1
ATOM 7046 N N . GLU D 1 169 ? 60.848 35.818 94.093 1.00 10.33 169 GLU D N 1
ATOM 7047 C CA . GLU D 1 169 ? 60.474 36.916 94.996 1.00 13.26 169 GLU D CA 1
ATOM 7048 C C . GLU D 1 169 ? 61.110 38.253 94.562 1.00 11.92 169 GLU D C 1
ATOM 7049 O O . GLU D 1 169 ? 60.430 39.286 94.551 1.00 11.71 169 GLU D O 1
ATOM 7055 N N . THR D 1 170 ? 62.387 38.234 94.186 1.00 10.74 170 THR D N 1
ATOM 7056 C CA . THR D 1 170 ? 63.039 39.460 93.743 1.00 9.70 170 THR D CA 1
ATOM 7057 C C . THR D 1 170 ? 62.381 39.981 92.432 1.00 10.91 170 THR D C 1
ATOM 7058 O O . THR D 1 170 ? 62.092 41.198 92.310 1.00 7.99 170 THR D O 1
ATOM 7062 N N . ALA D 1 171 ? 62.107 39.062 91.502 1.00 9.75 171 ALA D N 1
ATOM 7063 C CA . ALA D 1 171 ? 61.501 39.422 90.229 1.00 11.61 171 ALA D CA 1
ATOM 7064 C C . ALA D 1 171 ? 60.088 40.019 90.447 1.00 13.24 171 ALA D C 1
ATOM 7065 O O . ALA D 1 171 ? 59.698 41.004 89.774 1.00 14.09 171 ALA D O 1
ATOM 7067 N N . ALA D 1 172 ? 59.352 39.445 91.400 1.00 13.33 172 ALA D N 1
ATOM 7068 C CA . ALA D 1 172 ? 58.026 39.934 91.731 1.00 15.17 172 ALA D CA 1
ATOM 7069 C C . ALA D 1 172 ? 58.145 41.404 92.183 1.00 15.42 172 ALA D C 1
ATOM 7070 O O . ALA D 1 172 ? 57.408 42.275 91.703 1.00 16.53 172 ALA D O 1
ATOM 7072 N N . LEU D 1 173 ? 59.079 41.697 93.074 1.00 12.62 173 LEU D N 1
ATOM 7073 C CA . LEU D 1 173 ? 59.238 43.073 93.522 1.00 13.65 173 LEU D CA 1
ATOM 7074 C C . LEU D 1 173 ? 59.665 43.999 92.359 1.00 14.55 173 LEU D C 1
ATOM 7075 O O . LEU D 1 173 ? 59.040 45.063 92.142 1.00 14.69 173 LEU D O 1
ATOM 7080 N N . ASP D 1 174 ? 60.693 43.611 91.591 1.00 14.13 174 ASP D N 1
ATOM 7081 C CA . ASP D 1 174 ? 61.176 44.510 90.534 1.00 13.60 174 ASP D CA 1
ATOM 7082 C C . ASP D 1 174 ? 60.133 44.791 89.460 1.00 14.33 174 ASP D C 1
ATOM 7083 O O . ASP D 1 174 ? 60.076 45.922 88.922 1.00 14.43 174 ASP D O 1
ATOM 7088 N N . LEU D 1 175 ? 59.333 43.783 89.129 1.00 12.07 175 LEU D N 1
ATOM 7089 C CA . LEU D 1 175 ? 58.393 43.961 88.042 1.00 13.45 175 LEU D CA 1
ATOM 7090 C C . LEU D 1 175 ? 56.985 44.413 88.400 1.00 15.08 175 LEU D C 1
ATOM 7091 O O . LEU D 1 175 ? 56.185 44.730 87.493 1.00 14.11 175 LEU D O 1
ATOM 7096 N N . ALA D 1 176 ? 56.692 44.422 89.691 1.00 14.67 176 ALA D N 1
ATOM 7097 C CA . ALA D 1 176 ? 55.385 44.837 90.159 1.00 17.16 176 ALA D CA 1
ATOM 7098 C C . ALA D 1 176 ? 54.932 46.164 89.529 1.00 18.68 176 ALA D C 1
ATOM 7099 O O . ALA D 1 176 ? 53.817 46.258 89.018 1.00 19.47 176 ALA D O 1
ATOM 7101 N N . PRO D 1 177 ? 55.798 47.191 89.519 1.00 19.19 177 PRO D N 1
ATOM 7102 C CA . PRO D 1 177 ? 55.353 48.463 88.930 1.00 21.11 177 PRO D CA 1
ATOM 7103 C C . PRO D 1 177 ? 54.914 48.443 87.483 1.00 20.96 177 PRO D C 1
ATOM 7104 O O . PRO D 1 177 ? 54.413 49.434 86.989 1.00 23.74 177 PRO D O 1
ATOM 7108 N N . TYR D 1 178 ? 55.065 47.341 86.777 1.00 19.48 178 TYR D N 1
ATOM 7109 C CA . TYR D 1 178 ? 54.671 47.390 85.378 1.00 19.61 178 TYR D CA 1
ATOM 7110 C C . TYR D 1 178 ? 53.563 46.474 85.064 1.00 17.99 178 TYR D C 1
ATOM 7111 O O . TYR D 1 178 ? 53.445 46.036 83.928 1.00 19.72 178 TYR D O 1
ATOM 7120 N N . ASN D 1 179 ? 52.747 46.180 86.073 1.00 17.46 179 ASN D N 1
ATOM 7121 C CA . ASN D 1 179 ? 51.613 45.285 85.922 1.00 15.82 179 ASN D CA 1
ATOM 7122 C C . ASN D 1 179 ? 52.063 43.887 85.529 1.00 15.51 179 ASN D C 1
ATOM 7123 O O . ASN D 1 179 ? 51.439 43.254 84.681 1.00 17.28 179 ASN D O 1
ATOM 7128 N N . ILE D 1 180 ? 53.180 43.421 86.102 1.00 14.99 180 ILE D N 1
ATOM 7129 C CA . ILE D 1 180 ? 53.665 42.048 85.841 1.00 11.89 180 ILE D CA 1
ATOM 7130 C C . ILE D 1 180 ? 53.677 41.317 87.201 1.00 12.08 180 ILE D C 1
ATOM 7131 O O . ILE D 1 180 ? 53.987 41.913 88.219 1.00 11.08 180 ILE D O 1
ATOM 7136 N N . ARG D 1 181 ? 53.264 40.062 87.225 1.00 10.73 181 ARG D N 1
ATOM 7137 C CA . ARG D 1 181 ? 53.288 39.301 88.475 1.00 10.12 181 ARG D CA 1
ATOM 7138 C C . ARG D 1 181 ? 54.189 38.119 88.165 1.00 8.27 181 ARG D C 1
ATOM 7139 O O . ARG D 1 181 ? 54.219 37.630 87.043 1.00 9.08 181 ARG D O 1
ATOM 7147 N N . VAL D 1 182 ? 54.892 37.617 89.171 1.00 11.83 182 VAL D N 1
ATOM 7148 C CA . VAL D 1 182 ? 55.834 36.517 88.980 1.00 10.98 182 VAL D CA 1
ATOM 7149 C C . VAL D 1 182 ? 55.633 35.578 90.155 1.00 11.44 182 VAL D C 1
ATOM 7150 O O . VAL D 1 182 ? 55.765 36.022 91.268 1.00 11.33 182 VAL D O 1
ATOM 7154 N N . ASN D 1 183 ? 55.344 34.309 89.913 1.00 11.32 183 ASN D N 1
ATOM 7155 C CA . ASN D 1 183 ? 55.094 33.337 91.003 1.00 12.53 183 ASN D CA 1
ATOM 7156 C C . ASN D 1 183 ? 55.810 32.049 90.588 1.00 12.92 183 ASN D C 1
ATOM 7157 O O . ASN D 1 183 ? 56.381 32.011 89.500 1.00 12.97 183 ASN D O 1
ATOM 7162 N N . ALA D 1 184 ? 55.754 31.013 91.430 1.00 12.24 184 ALA D N 1
ATOM 7163 C CA . ALA D 1 184 ? 56.444 29.751 91.163 1.00 11.61 184 ALA D CA 1
ATOM 7164 C C . ALA D 1 184 ? 55.591 28.556 91.615 1.00 12.45 184 ALA D C 1
ATOM 7165 O O . ALA D 1 184 ? 54.671 28.685 92.425 1.00 13.16 184 ALA D O 1
ATOM 7167 N N . ILE D 1 185 ? 55.885 27.390 91.074 1.00 12.86 185 ILE D N 1
ATOM 7168 C CA . ILE D 1 185 ? 55.185 26.189 91.485 1.00 11.91 185 ILE D CA 1
ATOM 7169 C C . ILE D 1 185 ? 56.316 25.287 91.942 1.00 12.02 185 ILE D C 1
ATOM 7170 O O . ILE D 1 185 ? 57.444 25.352 91.403 1.00 11.81 185 ILE D O 1
ATOM 7175 N N . SER D 1 186 ? 56.024 24.447 92.937 1.00 12.22 186 SER D N 1
ATOM 7176 C CA . SER D 1 186 ? 57.034 23.518 93.444 1.00 11.39 186 SER D CA 1
ATOM 7177 C C . SER D 1 186 ? 56.448 22.111 93.514 1.00 12.04 186 SER D C 1
ATOM 7178 O O . SER D 1 186 ? 55.907 21.679 94.559 1.00 10.51 186 SER D O 1
ATOM 7181 N N . PRO D 1 187 ? 56.495 21.396 92.378 1.00 12.54 187 PRO D N 1
ATOM 7182 C CA . PRO D 1 187 ? 55.972 20.023 92.326 1.00 11.88 187 PRO D CA 1
ATOM 7183 C C . PRO D 1 187 ? 56.825 19.130 93.251 1.00 12.42 187 PRO D C 1
ATOM 7184 O O . PRO D 1 187 ? 58.045 19.354 93.421 1.00 9.89 187 PRO D O 1
ATOM 7188 N N . GLY D 1 188 ? 56.153 18.131 93.830 1.00 12.44 188 GLY D N 1
ATOM 7189 C CA . GLY D 1 188 ? 56.783 17.131 94.672 1.00 12.20 188 GLY D CA 1
ATOM 7190 C C . GLY D 1 188 ? 57.022 15.907 93.782 1.00 12.77 188 GLY D C 1
ATOM 7191 O O . GLY D 1 188 ? 57.621 16.040 92.689 1.00 13.02 188 GLY D O 1
ATOM 7192 N N . TYR D 1 189 ? 56.592 14.736 94.242 1.00 10.31 189 TYR D N 1
ATOM 7193 C CA . TYR D 1 189 ? 56.773 13.481 93.514 1.00 11.22 189 TYR D CA 1
ATOM 7194 C C . TYR D 1 189 ? 55.711 13.369 92.419 1.00 12.64 189 TYR D C 1
ATOM 7195 O O . TYR D 1 189 ? 54.538 13.243 92.706 1.00 10.72 189 TYR D O 1
ATOM 7204 N N . MET D 1 190 ? 56.141 13.409 91.163 1.00 14.60 190 MET D N 1
ATOM 7205 C CA . MET D 1 190 ? 55.217 13.339 90.026 1.00 19.52 190 MET D CA 1
ATOM 7206 C C . MET D 1 190 ? 55.535 12.123 89.205 1.00 20.91 190 MET D C 1
ATOM 7207 O O . MET D 1 190 ? 56.707 11.826 88.915 1.00 20.22 190 MET D O 1
ATOM 7212 N N . GLY D 1 191 ? 54.486 11.414 88.800 1.00 23.52 191 GLY D N 1
ATOM 7213 C CA . GLY D 1 191 ? 54.710 10.210 88.025 1.00 25.37 191 GLY D CA 1
ATOM 7214 C C . GLY D 1 191 ? 53.451 9.787 87.302 1.00 29.04 191 GLY D C 1
ATOM 7215 O O . GLY D 1 191 ? 52.400 10.395 87.476 1.00 29.40 191 GLY D O 1
ATOM 7216 N N . PRO D 1 192 ? 53.519 8.708 86.525 1.00 32.01 192 PRO D N 1
ATOM 7217 C CA . PRO D 1 192 ? 54.772 7.976 86.400 1.00 35.79 192 PRO D CA 1
ATOM 7218 C C . PRO D 1 192 ? 55.452 8.380 85.125 1.00 38.63 192 PRO D C 1
ATOM 7219 O O . PRO D 1 192 ? 55.765 9.552 84.871 1.00 37.78 192 PRO D O 1
ATOM 7223 N N . GLY D 1 193 ? 55.606 7.356 84.299 1.00 42.88 193 GLY D N 1
ATOM 7224 C CA . GLY D 1 193 ? 56.271 7.515 83.036 1.00 47.05 193 GLY D CA 1
ATOM 7225 C C . GLY D 1 193 ? 57.738 7.487 83.401 1.00 49.28 193 GLY D C 1
ATOM 7226 O O . GLY D 1 193 ? 58.194 6.680 84.216 1.00 51.08 193 GLY D O 1
ATOM 7227 N N . PHE D 1 194 ? 58.487 8.407 82.830 1.00 51.17 194 PHE D N 1
ATOM 7228 C CA . PHE D 1 194 ? 59.903 8.437 83.092 1.00 51.43 194 PHE D CA 1
ATOM 7229 C C . PHE D 1 194 ? 60.303 9.796 83.666 1.00 49.72 194 PHE D C 1
ATOM 7230 O O . PHE D 1 194 ? 59.567 10.789 83.513 1.00 49.98 194 PHE D O 1
ATOM 7238 N N . MET D 1 195 ? 61.467 9.798 84.322 1.00 46.64 195 MET D N 1
ATOM 7239 C CA . MET D 1 195 ? 62.051 10.928 85.009 1.00 42.82 195 MET D CA 1
ATOM 7240 C C . MET D 1 195 ? 61.589 10.752 86.451 1.00 40.66 195 MET D C 1
ATOM 7241 O O . MET D 1 195 ? 62.087 11.402 87.385 1.00 40.31 195 MET D O 1
ATOM 7246 N N . TRP D 1 196 ? 60.611 9.866 86.618 1.00 35.01 196 TRP D N 1
ATOM 7247 C CA . TRP D 1 196 ? 60.133 9.515 87.949 1.00 30.73 196 TRP D CA 1
ATOM 7248 C C . TRP D 1 196 ? 60.994 8.268 88.114 1.00 29.22 196 TRP D C 1
ATOM 7249 O O . TRP D 1 196 ? 61.614 8.081 89.157 1.00 25.29 196 TRP D O 1
ATOM 7260 N N . GLU D 1 197 ? 61.074 7.452 87.047 1.00 28.48 197 GLU D N 1
ATOM 7261 C CA . GLU D 1 197 ? 61.897 6.249 87.096 1.00 29.58 197 GLU D CA 1
ATOM 7262 C C . GLU D 1 197 ? 63.377 6.643 87.274 1.00 27.77 197 GLU D C 1
ATOM 7263 O O . GLU D 1 197 ? 64.118 5.917 87.927 1.00 27.67 197 GLU D O 1
ATOM 7269 N N . ARG D 1 198 ? 63.799 7.782 86.721 1.00 26.47 198 ARG D N 1
ATOM 7270 C CA . ARG D 1 198 ? 65.201 8.219 86.841 1.00 25.36 198 ARG D CA 1
ATOM 7271 C C . ARG D 1 198 ? 65.537 8.519 88.307 1.00 23.45 198 ARG D C 1
ATOM 7272 O O . ARG D 1 198 ? 66.563 8.066 88.848 1.00 23.31 198 ARG D O 1
ATOM 7280 N N . GLN D 1 199 ? 64.667 9.304 88.931 1.00 21.06 199 GLN D N 1
ATOM 7281 C CA . GLN D 1 199 ? 64.824 9.684 90.317 1.00 18.34 199 GLN D CA 1
ATOM 7282 C C . GLN D 1 199 ? 64.790 8.411 91.205 1.00 17.84 199 GLN D C 1
ATOM 7283 O O . GLN D 1 199 ? 65.566 8.283 92.169 1.00 15.31 199 GLN D O 1
ATOM 7289 N N . VAL D 1 200 ? 63.882 7.479 90.908 1.00 15.25 200 VAL D N 1
ATOM 7290 C CA . VAL D 1 200 ? 63.812 6.229 91.693 1.00 15.41 200 VAL D CA 1
ATOM 7291 C C . VAL D 1 200 ? 65.082 5.387 91.538 1.00 16.15 200 VAL D C 1
ATOM 7292 O O . VAL D 1 200 ? 65.705 4.963 92.530 1.00 15.50 200 VAL D O 1
ATOM 7296 N N . GLU D 1 201 ? 65.506 5.191 90.300 1.00 18.26 201 GLU D N 1
ATOM 7297 C CA . GLU D 1 201 ? 66.695 4.381 90.047 1.00 19.94 201 GLU D CA 1
ATOM 7298 C C . GLU D 1 201 ? 67.944 5.049 90.565 1.00 18.09 201 GLU D C 1
ATOM 7299 O O . GLU D 1 201 ? 68.807 4.399 91.146 1.00 17.03 201 GLU D O 1
ATOM 7305 N N . LEU D 1 202 ? 68.044 6.362 90.372 1.00 17.06 202 LEU D N 1
ATOM 7306 C CA . LEU D 1 202 ? 69.257 7.007 90.805 1.00 17.29 202 LEU D CA 1
ATOM 7307 C C . LEU D 1 202 ? 69.422 7.213 92.322 1.00 14.81 202 LEU D C 1
ATOM 7308 O O . LEU D 1 202 ? 70.545 7.197 92.803 1.00 15.77 202 LEU D O 1
ATOM 7313 N N . GLN D 1 203 ? 68.320 7.370 93.067 1.00 15.24 203 GLN D N 1
ATOM 7314 C CA . GLN D 1 203 ? 68.407 7.474 94.535 1.00 14.21 203 GLN D CA 1
ATOM 7315 C C . GLN D 1 203 ? 68.755 6.069 95.003 1.00 14.60 203 GLN D C 1
ATOM 7316 O O . GLN D 1 203 ? 69.578 5.877 95.927 1.00 12.82 203 GLN D O 1
ATOM 7322 N N . ALA D 1 204 ? 68.153 5.067 94.357 1.00 13.40 204 ALA D N 1
ATOM 7323 C CA . ALA D 1 204 ? 68.436 3.711 94.788 1.00 16.30 204 ALA D CA 1
ATOM 7324 C C . ALA D 1 204 ? 69.920 3.390 94.664 1.00 17.33 204 ALA D C 1
ATOM 7325 O O . ALA D 1 204 ? 70.516 2.865 95.581 1.00 18.74 204 ALA D O 1
ATOM 7327 N N . LYS D 1 205 ? 70.505 3.764 93.541 1.00 19.00 205 LYS D N 1
ATOM 7328 C CA . LYS D 1 205 ? 71.901 3.531 93.259 1.00 18.46 205 LYS D CA 1
ATOM 7329 C C . LYS D 1 205 ? 72.823 4.176 94.298 1.00 18.71 205 LYS D C 1
ATOM 7330 O O . LYS D 1 205 ? 73.911 3.654 94.572 1.00 18.86 205 LYS D O 1
ATOM 7336 N N . VAL D 1 206 ? 72.426 5.296 94.894 1.00 15.30 206 VAL D N 1
ATOM 7337 C CA . VAL D 1 206 ? 73.308 5.907 95.882 1.00 13.79 206 VAL D CA 1
ATOM 7338 C C . VAL D 1 206 ? 73.593 5.037 97.110 1.00 13.69 206 VAL D C 1
ATOM 7339 O O . VAL D 1 206 ? 74.735 4.907 97.518 1.00 12.24 206 VAL D O 1
ATOM 7343 N N . GLY D 1 207 ? 72.556 4.434 97.693 1.00 15.25 207 GLY D N 1
ATOM 7344 C CA . GLY D 1 207 ? 72.767 3.635 98.884 1.00 16.61 207 GLY D CA 1
ATOM 7345 C C . GLY D 1 207 ? 72.928 4.437 100.176 1.00 17.01 207 GLY D C 1
ATOM 7346 O O . GLY D 1 207 ? 73.578 3.986 101.132 1.00 17.72 207 GLY D O 1
ATOM 7347 N N . SER D 1 208 ? 72.354 5.635 100.220 1.00 15.62 208 SER D N 1
ATOM 7348 C CA . SER D 1 208 ? 72.414 6.455 101.428 1.00 13.43 208 SER D CA 1
ATOM 7349 C C . SER D 1 208 ? 71.404 5.866 102.368 1.00 14.31 208 SER D C 1
ATOM 7350 O O . SER D 1 208 ? 70.642 4.999 101.972 1.00 13.94 208 SER D O 1
ATOM 7353 N N . GLN D 1 209 ? 71.381 6.364 103.614 1.00 13.96 209 GLN D N 1
ATOM 7354 C CA . GLN D 1 209 ? 70.452 5.877 104.641 1.00 14.23 209 GLN D CA 1
ATOM 7355 C C . GLN D 1 209 ? 69.031 6.280 104.389 1.00 14.37 209 GLN D C 1
ATOM 7356 O O . GLN D 1 209 ? 68.115 5.819 105.089 1.00 14.19 209 GLN D O 1
ATOM 7362 N N . TYR D 1 210 ? 68.832 7.160 103.407 1.00 13.58 210 TYR D N 1
ATOM 7363 C CA . TYR D 1 210 ? 67.497 7.655 103.122 1.00 10.82 210 TYR D CA 1
ATOM 7364 C C . TYR D 1 210 ? 66.567 6.809 102.262 1.00 11.87 210 TYR D C 1
ATOM 7365 O O . TYR D 1 210 ? 65.350 7.008 102.311 1.00 12.81 210 TYR D O 1
ATOM 7374 N N . PHE D 1 211 ? 67.113 5.900 101.470 1.00 12.48 211 PHE D N 1
ATOM 7375 C CA . PHE D 1 211 ? 66.310 5.042 100.595 1.00 12.68 211 PHE D CA 1
ATOM 7376 C C . PHE D 1 211 ? 66.971 3.683 100.397 1.00 14.68 211 PHE D C 1
ATOM 7377 O O . PHE D 1 211 ? 68.200 3.566 100.505 1.00 15.97 211 PHE D O 1
ATOM 7385 N N . SER D 1 212 ? 66.172 2.662 100.070 1.00 14.73 212 SER D N 1
ATOM 7386 C CA . SER D 1 212 ? 66.738 1.339 99.815 1.00 16.05 212 SER D CA 1
ATOM 7387 C C . SER D 1 212 ? 67.574 1.363 98.518 1.00 16.13 212 SER D C 1
ATOM 7388 O O . SER D 1 212 ? 67.493 2.340 97.773 1.00 15.99 212 SER D O 1
ATOM 7391 N N . THR D 1 213 ? 68.380 0.324 98.256 1.00 15.26 213 THR D N 1
ATOM 7392 C CA . THR D 1 213 ? 69.124 0.254 96.993 1.00 15.57 213 THR D CA 1
ATOM 7393 C C . THR D 1 213 ? 68.214 -0.540 96.022 1.00 16.19 213 THR D C 1
ATOM 7394 O O . THR D 1 213 ? 68.528 -0.697 94.854 1.00 15.49 213 THR D O 1
ATOM 7398 N N . ASP D 1 214 ? 67.077 -1.020 96.514 1.00 14.99 214 ASP D N 1
ATOM 7399 C CA . ASP D 1 214 ? 66.114 -1.735 95.667 1.00 16.68 214 ASP D CA 1
ATOM 7400 C C . ASP D 1 214 ? 65.088 -0.689 95.138 1.00 16.10 214 ASP D C 1
ATOM 7401 O O . ASP D 1 214 ? 64.255 -0.175 95.879 1.00 17.28 214 ASP D O 1
ATOM 7406 N N . PRO D 1 215 ? 65.138 -0.382 93.841 1.00 16.79 215 PRO D N 1
ATOM 7407 C CA . PRO D 1 215 ? 64.269 0.589 93.162 1.00 16.40 215 PRO D CA 1
ATOM 7408 C C . PRO D 1 215 ? 62.783 0.403 93.390 1.00 17.57 215 PRO D C 1
ATOM 7409 O O . PRO D 1 215 ? 62.070 1.391 93.450 1.00 18.31 215 PRO D O 1
ATOM 7413 N N . LYS D 1 216 ? 62.310 -0.844 93.471 1.00 17.56 216 LYS D N 1
ATOM 7414 C CA . LYS D 1 216 ? 60.887 -1.102 93.737 1.00 19.65 216 LYS D CA 1
ATOM 7415 C C . LYS D 1 216 ? 60.579 -0.623 95.167 1.00 18.82 216 LYS D C 1
ATOM 7416 O O . LYS D 1 216 ? 59.529 -0.016 95.414 1.00 18.69 216 LYS D O 1
ATOM 7422 N N . VAL D 1 217 ? 61.489 -0.934 96.103 1.00 18.04 217 VAL D N 1
ATOM 7423 C CA . VAL D 1 217 ? 61.365 -0.489 97.497 1.00 18.53 217 VAL D CA 1
ATOM 7424 C C . VAL D 1 217 ? 61.435 1.073 97.616 1.00 17.64 217 VAL D C 1
ATOM 7425 O O . VAL D 1 217 ? 60.697 1.678 98.391 1.00 18.52 217 VAL D O 1
ATOM 7429 N N . VAL D 1 218 ? 62.321 1.709 96.857 1.00 16.77 218 VAL D N 1
ATOM 7430 C CA . VAL D 1 218 ? 62.466 3.170 96.862 1.00 17.63 218 VAL D CA 1
ATOM 7431 C C . VAL D 1 218 ? 61.172 3.840 96.384 1.00 17.08 218 VAL D C 1
ATOM 7432 O O . VAL D 1 218 ? 60.697 4.794 96.987 1.00 18.15 218 VAL D O 1
ATOM 7436 N N . ALA D 1 219 ? 60.600 3.356 95.292 1.00 17.11 219 ALA D N 1
ATOM 7437 C CA . ALA D 1 219 ? 59.357 3.921 94.813 1.00 17.39 219 ALA D CA 1
ATOM 7438 C C . ALA D 1 219 ? 58.284 3.879 95.949 1.00 18.34 219 ALA D C 1
ATOM 7439 O O . ALA D 1 219 ? 57.503 4.841 96.141 1.00 16.77 219 ALA D O 1
ATOM 7441 N N . GLN D 1 220 ? 58.247 2.788 96.708 1.00 18.51 220 GLN D N 1
ATOM 7442 C CA . GLN D 1 220 ? 57.293 2.686 97.825 1.00 20.41 220 GLN D CA 1
ATOM 7443 C C . GLN D 1 220 ? 57.596 3.669 98.979 1.00 19.70 220 GLN D C 1
ATOM 7444 O O . GLN D 1 220 ? 56.697 4.195 99.655 1.00 19.85 220 GLN D O 1
ATOM 7450 N N . GLN D 1 221 ? 58.864 3.912 99.229 1.00 18.85 221 GLN D N 1
ATOM 7451 C CA . GLN D 1 221 ? 59.232 4.834 100.281 1.00 19.06 221 GLN D CA 1
ATOM 7452 C C . GLN D 1 221 ? 58.853 6.234 99.866 1.00 17.71 221 GLN D C 1
ATOM 7453 O O . GLN D 1 221 ? 58.352 7.008 100.676 1.00 16.29 221 GLN D O 1
ATOM 7459 N N . MET D 1 222 ? 59.067 6.576 98.591 1.00 17.61 222 MET D N 1
ATOM 7460 C CA . MET D 1 222 ? 58.707 7.935 98.154 1.00 15.82 222 MET D CA 1
ATOM 7461 C C . MET D 1 222 ? 57.202 8.144 98.221 1.00 16.47 222 MET D C 1
ATOM 7462 O O . MET D 1 222 ? 56.710 9.105 98.842 1.00 16.30 222 MET D O 1
ATOM 7467 N N . ILE D 1 223 ? 56.461 7.248 97.576 1.00 15.24 223 ILE D N 1
ATOM 7468 C CA . ILE D 1 223 ? 55.015 7.338 97.605 1.00 15.12 223 ILE D CA 1
ATOM 7469 C C . ILE D 1 223 ? 54.559 7.272 99.039 1.00 14.93 223 ILE D C 1
ATOM 7470 O O . ILE D 1 223 ? 53.651 7.995 99.441 1.00 17.09 223 ILE D O 1
ATOM 7475 N N . GLY D 1 224 ? 55.187 6.410 99.822 1.00 16.28 224 GLY D N 1
ATOM 7476 C CA . GLY D 1 224 ? 54.796 6.284 101.209 1.00 16.18 224 GLY D CA 1
ATOM 7477 C C . GLY D 1 224 ? 54.973 7.554 102.035 1.00 17.47 224 GLY D C 1
ATOM 7478 O O . GLY D 1 224 ? 54.324 7.695 103.090 1.00 19.12 224 GLY D O 1
ATOM 7479 N N . SER D 1 225 ? 55.804 8.478 101.574 1.00 15.36 225 SER D N 1
ATOM 7480 C CA . SER D 1 225 ? 56.018 9.732 102.312 1.00 16.38 225 SER D CA 1
ATOM 7481 C C . SER D 1 225 ? 54.944 10.804 102.014 1.00 15.06 225 SER D C 1
ATOM 7482 O O . SER D 1 225 ? 54.833 11.806 102.723 1.00 15.94 225 SER D O 1
ATOM 7485 N N . VAL D 1 226 ? 54.141 10.584 100.985 1.00 12.83 226 VAL D N 1
ATOM 7486 C CA . VAL D 1 226 ? 53.143 11.569 100.581 1.00 10.12 226 VAL D CA 1
ATOM 7487 C C . VAL D 1 226 ? 51.823 11.333 101.340 1.00 11.63 226 VAL D C 1
ATOM 7488 O O . VAL D 1 226 ? 51.299 10.234 101.342 1.00 10.42 226 VAL D O 1
ATOM 7492 N N . PRO D 1 227 ? 51.267 12.372 101.979 1.00 10.49 227 PRO D N 1
ATOM 7493 C CA . PRO D 1 227 ? 50.012 12.130 102.710 1.00 12.42 227 PRO D CA 1
ATOM 7494 C C . PRO D 1 227 ? 48.920 11.568 101.815 1.00 12.49 227 PRO D C 1
ATOM 7495 O O . PRO D 1 227 ? 48.149 10.697 102.240 1.00 12.62 227 PRO D O 1
ATOM 7499 N N . MET D 1 228 ? 48.828 12.041 100.583 1.00 11.84 228 MET D N 1
ATOM 7500 C CA . MET D 1 228 ? 47.790 11.464 99.718 1.00 12.74 228 MET D CA 1
ATOM 7501 C C . MET D 1 228 ? 48.134 10.069 99.239 1.00 12.98 228 MET D C 1
ATOM 7502 O O . MET D 1 228 ? 47.332 9.449 98.551 1.00 14.03 228 MET D O 1
ATOM 7507 N N . ARG D 1 229 ? 49.333 9.593 99.578 1.00 12.40 229 ARG D N 1
ATOM 7508 C CA . ARG D 1 229 ? 49.799 8.221 99.243 1.00 14.84 229 ARG D CA 1
ATOM 7509 C C . ARG D 1 229 ? 49.724 7.826 97.763 1.00 15.84 229 ARG D C 1
ATOM 7510 O O . ARG D 1 229 ? 49.285 6.738 97.410 1.00 14.52 229 ARG D O 1
ATOM 7518 N N . ARG D 1 230 ? 50.198 8.738 96.926 1.00 14.70 230 ARG D N 1
ATOM 7519 C CA . ARG D 1 230 ? 50.326 8.538 95.488 1.00 15.19 230 ARG D CA 1
ATOM 7520 C C . ARG D 1 230 ? 51.294 9.599 94.975 1.00 16.05 230 ARG D C 1
ATOM 7521 O O . ARG D 1 230 ? 51.420 10.650 95.601 1.00 13.26 230 ARG D O 1
ATOM 7529 N N . TYR D 1 231 ? 52.010 9.341 93.881 1.00 16.29 231 TYR D N 1
ATOM 7530 C CA . TYR D 1 231 ? 52.786 10.445 93.333 1.00 17.87 231 TYR D CA 1
ATOM 7531 C C . TYR D 1 231 ? 51.724 11.231 92.512 1.00 16.68 231 TYR D C 1
ATOM 7532 O O . TYR D 1 231 ? 50.615 10.709 92.250 1.00 17.51 231 TYR D O 1
ATOM 7541 N N . GLY D 1 232 ? 52.017 12.483 92.168 1.00 15.61 232 GLY D N 1
ATOM 7542 C CA . GLY D 1 232 ? 51.068 13.274 91.413 1.00 16.15 232 GLY D CA 1
ATOM 7543 C C . GLY D 1 232 ? 51.139 13.001 89.921 1.00 18.03 232 GLY D C 1
ATOM 7544 O O . GLY D 1 232 ? 52.162 12.549 89.398 1.00 18.37 232 GLY D O 1
ATOM 7545 N N . ASP D 1 233 ? 50.040 13.234 89.220 1.00 19.25 233 ASP D N 1
ATOM 7546 C CA . ASP D 1 233 ? 50.072 13.038 87.788 1.00 20.16 233 ASP D CA 1
ATOM 7547 C C . ASP D 1 233 ? 50.556 14.353 87.187 1.00 19.93 233 ASP D C 1
ATOM 7548 O O . ASP D 1 233 ? 50.235 15.427 87.684 1.00 18.43 233 ASP D O 1
ATOM 7553 N N . ILE D 1 234 ? 51.375 14.261 86.152 1.00 20.66 234 ILE D N 1
ATOM 7554 C CA . ILE D 1 234 ? 51.894 15.447 85.465 1.00 19.78 234 ILE D CA 1
ATOM 7555 C C . ILE D 1 234 ? 50.733 16.364 85.116 1.00 19.41 234 ILE D C 1
ATOM 7556 O O . ILE D 1 234 ? 50.856 17.594 85.159 1.00 18.24 234 ILE D O 1
ATOM 7561 N N . ASN D 1 235 ? 49.582 15.771 84.789 1.00 18.77 235 ASN D N 1
ATOM 7562 C CA . ASN D 1 235 ? 48.441 16.577 84.425 1.00 19.97 235 ASN D CA 1
ATOM 7563 C C . ASN D 1 235 ? 47.831 17.347 85.560 1.00 19.52 235 ASN D C 1
ATOM 7564 O O . ASN D 1 235 ? 46.852 18.042 85.343 1.00 19.57 235 ASN D O 1
ATOM 7569 N N . GLU D 1 236 ? 48.357 17.203 86.783 1.00 19.24 236 GLU D N 1
ATOM 7570 C CA . GLU D 1 236 ? 47.806 17.970 87.894 1.00 17.05 236 GLU D CA 1
ATOM 7571 C C . GLU D 1 236 ? 48.562 19.256 88.114 1.00 16.96 236 GLU D C 1
ATOM 7572 O O . GLU D 1 236 ? 48.363 19.936 89.109 1.00 15.55 236 GLU D O 1
ATOM 7578 N N . ILE D 1 237 ? 49.429 19.599 87.166 1.00 15.64 237 ILE D N 1
ATOM 7579 C CA . ILE D 1 237 ? 50.224 20.816 87.258 1.00 13.77 237 ILE D CA 1
ATOM 7580 C C . ILE D 1 237 ? 49.746 21.989 86.387 1.00 13.27 237 ILE D C 1
ATOM 7581 O O . ILE D 1 237 ? 49.718 23.133 86.833 1.00 13.83 237 ILE D O 1
ATOM 7586 N N . PRO D 1 238 ? 49.365 21.721 85.129 1.00 14.24 238 PRO D N 1
ATOM 7587 C CA . PRO D 1 238 ? 48.896 22.801 84.215 1.00 11.99 238 PRO D CA 1
ATOM 7588 C C . PRO D 1 238 ? 47.783 23.689 84.800 1.00 12.52 238 PRO D C 1
ATOM 7589 O O . PRO D 1 238 ? 47.779 24.918 84.641 1.00 11.35 238 PRO D O 1
ATOM 7593 N N . GLY D 1 239 ? 46.846 23.087 85.530 1.00 12.27 239 GLY D N 1
ATOM 7594 C CA . GLY D 1 239 ? 45.824 23.908 86.148 1.00 10.90 239 GLY D CA 1
ATOM 7595 C C . GLY D 1 239 ? 46.367 24.865 87.204 1.00 13.88 239 GLY D C 1
ATOM 7596 O O . GLY D 1 239 ? 45.798 25.949 87.405 1.00 11.75 239 GLY D O 1
ATOM 7597 N N . VAL D 1 240 ? 47.468 24.495 87.886 1.00 11.10 240 VAL D N 1
ATOM 7598 C CA . VAL D 1 240 ? 47.996 25.415 88.881 1.00 12.07 240 VAL D CA 1
ATOM 7599 C C . VAL D 1 240 ? 48.659 26.566 88.112 1.00 10.97 240 VAL D C 1
ATOM 7600 O O . VAL D 1 240 ? 48.567 27.717 88.521 1.00 12.50 240 VAL D O 1
ATOM 7604 N N . VAL D 1 241 ? 49.302 26.246 86.991 1.00 11.53 241 VAL D N 1
ATOM 7605 C CA . VAL D 1 241 ? 49.988 27.266 86.194 1.00 12.36 241 VAL D CA 1
ATOM 7606 C C . VAL D 1 241 ? 48.997 28.277 85.659 1.00 12.76 241 VAL D C 1
ATOM 7607 O O . VAL D 1 241 ? 49.211 29.509 85.732 1.00 11.62 241 VAL D O 1
ATOM 7611 N N . ALA D 1 242 ? 47.914 27.743 85.095 1.00 11.62 242 ALA D N 1
ATOM 7612 C CA . ALA D 1 242 ? 46.842 28.567 84.513 1.00 12.68 242 ALA D CA 1
ATOM 7613 C C . ALA D 1 242 ? 46.272 29.492 85.565 1.00 13.21 242 ALA D C 1
ATOM 7614 O O . ALA D 1 242 ? 46.063 30.693 85.314 1.00 13.17 242 ALA D O 1
ATOM 7616 N N . PHE D 1 243 ? 46.055 28.954 86.779 1.00 13.97 243 PHE D N 1
ATOM 7617 C CA . PHE D 1 243 ? 45.559 29.779 87.873 1.00 13.15 243 PHE D CA 1
ATOM 7618 C C . PHE D 1 243 ? 46.510 30.939 88.162 1.00 12.59 243 PHE D C 1
ATOM 7619 O O . PHE D 1 243 ? 46.065 32.062 88.370 1.00 12.69 243 PHE D O 1
ATOM 7627 N N . LEU D 1 244 ? 47.822 30.663 88.207 1.00 12.33 244 LEU D N 1
ATOM 7628 C CA . LEU D 1 244 ? 48.806 31.723 88.491 1.00 13.20 244 LEU D CA 1
ATOM 7629 C C . LEU D 1 244 ? 48.988 32.740 87.358 1.00 12.94 244 LEU D C 1
ATOM 7630 O O . LEU D 1 244 ? 49.460 33.851 87.603 1.00 14.05 244 LEU D O 1
ATOM 7635 N N . LEU D 1 245 ? 48.622 32.359 86.138 1.00 13.67 245 LEU D N 1
ATOM 7636 C CA . LEU D 1 245 ? 48.710 33.272 84.969 1.00 14.07 245 LEU D CA 1
ATOM 7637 C C . LEU D 1 245 ? 47.439 34.123 84.814 1.00 16.32 245 LEU D C 1
ATOM 7638 O O . LEU D 1 245 ? 47.502 35.298 84.404 1.00 15.46 245 LEU D O 1
ATOM 7643 N N . GLY D 1 246 ? 46.292 33.529 85.165 1.00 18.58 246 GLY D N 1
ATOM 7644 C CA . GLY D 1 246 ? 44.989 34.179 85.090 1.00 18.00 246 GLY D CA 1
ATOM 7645 C C . GLY D 1 246 ? 44.574 35.159 86.194 1.00 19.24 246 GLY D C 1
ATOM 7646 O O . GLY D 1 246 ? 45.218 35.302 87.250 1.00 16.86 246 GLY D O 1
ATOM 7647 N N . ASP D 1 247 ? 43.423 35.800 85.971 1.00 18.42 247 ASP D N 1
ATOM 7648 C CA . ASP D 1 247 ? 42.936 36.833 86.876 1.00 18.76 247 ASP D CA 1
ATOM 7649 C C . ASP D 1 247 ? 42.510 36.453 88.287 1.00 16.35 247 ASP D C 1
ATOM 7650 O O . ASP D 1 247 ? 42.384 37.327 89.134 1.00 17.13 247 ASP D O 1
ATOM 7655 N N . ASP D 1 248 ? 42.280 35.181 88.546 1.00 14.46 248 ASP D N 1
ATOM 7656 C CA . ASP D 1 248 ? 41.914 34.801 89.920 1.00 16.15 248 ASP D CA 1
ATOM 7657 C C . ASP D 1 248 ? 43.104 34.991 90.909 1.00 16.34 248 ASP D C 1
ATOM 7658 O O . ASP D 1 248 ? 42.907 35.085 92.112 1.00 17.45 248 ASP D O 1
ATOM 7663 N N . SER D 1 249 ? 44.325 35.122 90.395 1.00 16.11 249 SER D N 1
ATOM 7664 C CA . SER D 1 249 ? 45.480 35.312 91.253 1.00 14.35 249 SER D CA 1
ATOM 7665 C C . SER D 1 249 ? 45.951 36.758 91.157 1.00 17.07 249 SER D C 1
ATOM 7666 O O . SER D 1 249 ? 47.108 37.061 91.454 1.00 14.63 249 SER D O 1
ATOM 7669 N N . SER D 1 250 ? 45.033 37.660 90.789 1.00 15.47 250 SER D N 1
ATOM 7670 C CA . SER D 1 250 ? 45.375 39.069 90.589 1.00 15.21 250 SER D CA 1
ATOM 7671 C C . SER D 1 250 ? 46.102 39.788 91.702 1.00 16.23 250 SER D C 1
ATOM 7672 O O . SER D 1 250 ? 46.821 40.735 91.434 1.00 15.86 250 SER D O 1
ATOM 7675 N N . PHE D 1 251 ? 45.916 39.383 92.956 1.00 16.67 251 PHE D N 1
ATOM 7676 C CA . PHE D 1 251 ? 46.616 40.051 94.017 1.00 15.19 251 PHE D CA 1
ATOM 7677 C C . PHE D 1 251 ? 47.697 39.109 94.559 1.00 16.54 251 PHE D C 1
ATOM 7678 O O . PHE D 1 251 ? 48.153 39.284 95.698 1.00 17.80 251 PHE D O 1
ATOM 7686 N N . MET D 1 252 ? 48.068 38.092 93.776 1.00 15.73 252 MET D N 1
ATOM 7687 C CA . MET D 1 252 ? 49.144 37.194 94.226 1.00 14.77 252 MET D CA 1
ATOM 7688 C C . MET D 1 252 ? 50.421 37.359 93.384 1.00 13.11 252 MET D C 1
ATOM 7689 O O . MET D 1 252 ? 50.378 37.294 92.167 1.00 13.39 252 MET D O 1
ATOM 7694 N N . THR D 1 253 ? 51.560 37.595 94.043 1.00 12.71 253 THR D N 1
ATOM 7695 C CA . THR D 1 253 ? 52.816 37.699 93.332 1.00 11.09 253 THR D CA 1
ATOM 7696 C C . THR D 1 253 ? 53.895 37.367 94.360 1.00 11.70 253 THR D C 1
ATOM 7697 O O . THR D 1 253 ? 53.722 37.619 95.531 1.00 10.47 253 THR D O 1
ATOM 7701 N N . GLY D 1 254 ? 54.991 36.779 93.901 1.00 12.92 254 GLY D N 1
ATOM 7702 C CA . GLY D 1 254 ? 56.072 36.420 94.818 1.00 10.38 254 GLY D CA 1
ATOM 7703 C C . GLY D 1 254 ? 55.740 35.155 95.618 1.00 12.60 254 GLY D C 1
ATOM 7704 O O . GLY D 1 254 ? 56.492 34.792 96.538 1.00 10.89 254 GLY D O 1
ATOM 7705 N N . VAL D 1 255 ? 54.670 34.444 95.252 1.00 11.58 255 VAL D N 1
ATOM 7706 C CA . VAL D 1 255 ? 54.312 33.241 96.010 1.00 13.26 255 VAL D CA 1
ATOM 7707 C C . VAL D 1 255 ? 54.796 31.956 95.338 1.00 12.65 255 VAL D C 1
ATOM 7708 O O . VAL D 1 255 ? 55.052 31.931 94.152 1.00 12.71 255 VAL D O 1
ATOM 7712 N N . ASN D 1 256 ? 54.962 30.902 96.133 1.00 14.56 256 ASN D N 1
ATOM 7713 C CA . ASN D 1 256 ? 55.440 29.586 95.668 1.00 13.12 256 ASN D CA 1
ATOM 7714 C C . ASN D 1 256 ? 54.410 28.553 96.116 1.00 12.35 256 ASN D C 1
ATOM 7715 O O . ASN D 1 256 ? 54.177 28.405 97.328 1.00 12.15 256 ASN D O 1
ATOM 7720 N N . LEU D 1 257 ? 53.798 27.856 95.143 1.00 10.91 257 LEU D N 1
ATOM 7721 C CA . LEU D 1 257 ? 52.755 26.872 95.399 1.00 11.14 257 LEU D CA 1
ATOM 7722 C C . LEU D 1 257 ? 53.237 25.433 95.374 1.00 11.64 257 LEU D C 1
ATOM 7723 O O . LEU D 1 257 ? 53.590 24.923 94.317 1.00 11.84 257 LEU D O 1
ATOM 7728 N N . PRO D 1 258 ? 53.273 24.757 96.554 1.00 11.01 258 PRO D N 1
ATOM 7729 C CA . PRO D 1 258 ? 53.691 23.359 96.573 1.00 9.23 258 PRO D CA 1
ATOM 7730 C C . PRO D 1 258 ? 52.583 22.549 95.892 1.00 9.71 258 PRO D C 1
ATOM 7731 O O . PRO D 1 258 ? 51.425 22.778 96.160 1.00 12.48 258 PRO D O 1
ATOM 7735 N N . ILE D 1 259 ? 52.956 21.617 95.026 1.00 9.99 259 ILE D N 1
ATOM 7736 C CA . ILE D 1 259 ? 52.012 20.729 94.359 1.00 10.26 259 ILE D CA 1
ATOM 7737 C C . ILE D 1 259 ? 52.653 19.394 94.714 1.00 10.15 259 ILE D C 1
ATOM 7738 O O . ILE D 1 259 ? 53.342 18.774 93.898 1.00 11.31 259 ILE D O 1
ATOM 7743 N N . ALA D 1 260 ? 52.346 18.914 95.924 1.00 12.69 260 ALA D N 1
ATOM 7744 C CA . ALA D 1 260 ? 53.074 17.757 96.462 1.00 11.35 260 ALA D CA 1
ATOM 7745 C C . ALA D 1 260 ? 52.303 16.712 97.269 1.00 11.82 260 ALA D C 1
ATOM 7746 O O . ALA D 1 260 ? 52.904 15.807 97.877 1.00 10.00 260 ALA D O 1
ATOM 7748 N N . GLY D 1 261 ? 50.985 16.829 97.262 1.00 10.92 261 GLY D N 1
ATOM 7749 C CA . GLY D 1 261 ? 50.167 15.881 98.003 1.00 12.63 261 GLY D CA 1
ATOM 7750 C C . GLY D 1 261 ? 50.168 15.991 99.524 1.00 13.26 261 GLY D C 1
ATOM 7751 O O . GLY D 1 261 ? 49.757 15.031 100.187 1.00 9.63 261 GLY D O 1
ATOM 7752 N N . GLY D 1 262 ? 50.648 17.114 100.091 1.00 15.89 262 GLY D N 1
ATOM 7753 C CA . GLY D 1 262 ? 50.618 17.285 101.551 1.00 16.71 262 GLY D CA 1
ATOM 7754 C C . GLY D 1 262 ? 51.901 17.290 102.379 1.00 20.37 262 GLY D C 1
ATOM 7755 O O . GLY D 1 262 ? 51.893 17.645 103.600 1.00 21.90 262 GLY D O 1
ATOM 7757 N N . LYS E 1 3 ? 93.835 28.029 40.197 1.00 43.59 3 LYS E N 1
ATOM 7758 C CA . LYS E 1 3 ? 94.647 28.157 38.947 1.00 42.16 3 LYS E CA 1
ATOM 7759 C C . LYS E 1 3 ? 94.585 26.906 38.085 1.00 41.59 3 LYS E C 1
ATOM 7760 O O . LYS E 1 3 ? 95.585 26.184 37.960 1.00 42.07 3 LYS E O 1
ATOM 7766 N N . LYS E 1 4 ? 93.433 26.623 37.482 1.00 40.14 4 LYS E N 1
ATOM 7767 C CA . LYS E 1 4 ? 93.402 25.422 36.654 1.00 39.44 4 LYS E CA 1
ATOM 7768 C C . LYS E 1 4 ? 93.892 25.792 35.301 1.00 36.32 4 LYS E C 1
ATOM 7769 O O . LYS E 1 4 ? 94.428 26.864 35.084 1.00 38.49 4 LYS E O 1
ATOM 7775 N N . PHE E 1 5 ? 93.707 24.901 34.373 1.00 33.51 5 PHE E N 1
ATOM 7776 C CA . PHE E 1 5 ? 94.175 25.146 33.035 1.00 28.88 5 PHE E CA 1
ATOM 7777 C C . PHE E 1 5 ? 95.689 24.991 33.009 1.00 27.70 5 PHE E C 1
ATOM 7778 O O . PHE E 1 5 ? 96.274 25.089 31.956 1.00 26.86 5 PHE E O 1
ATOM 7786 N N . ASN E 1 6 ? 96.324 24.751 34.163 1.00 27.39 6 ASN E N 1
ATOM 7787 C CA . ASN E 1 6 ? 97.761 24.483 34.131 1.00 25.95 6 ASN E CA 1
ATOM 7788 C C . ASN E 1 6 ? 97.867 23.241 33.253 1.00 25.17 6 ASN E C 1
ATOM 7789 O O . ASN E 1 6 ? 97.140 22.268 33.487 1.00 22.43 6 ASN E O 1
ATOM 7794 N N . GLY E 1 7 ? 98.726 23.300 32.228 1.00 25.06 7 GLY E N 1
ATOM 7795 C CA . GLY E 1 7 ? 98.919 22.171 31.324 1.00 24.96 7 GLY E CA 1
ATOM 7796 C C . GLY E 1 7 ? 97.960 22.119 30.133 1.00 24.66 7 GLY E C 1
ATOM 7797 O O . GLY E 1 7 ? 98.148 21.338 29.184 1.00 24.64 7 GLY E O 1
ATOM 7798 N N . LYS E 1 8 ? 96.912 22.938 30.175 1.00 23.94 8 LYS E N 1
ATOM 7799 C CA . LYS E 1 8 ? 95.943 22.978 29.068 1.00 22.15 8 LYS E CA 1
ATOM 7800 C C . LYS E 1 8 ? 96.480 23.829 27.945 1.00 21.19 8 LYS E C 1
ATOM 7801 O O . LYS E 1 8 ? 97.244 24.771 28.173 1.00 20.28 8 LYS E O 1
ATOM 7807 N N . VAL E 1 9 ? 96.043 23.521 26.734 1.00 19.25 9 VAL E N 1
ATOM 7808 C CA . VAL E 1 9 ? 96.434 24.267 25.546 1.00 18.83 9 VAL E CA 1
ATOM 7809 C C . VAL E 1 9 ? 95.169 24.751 24.824 1.00 20.06 9 VAL E C 1
ATOM 7810 O O . VAL E 1 9 ? 94.261 23.906 24.551 1.00 19.51 9 VAL E O 1
ATOM 7814 N N . CYS E 1 10 ? 95.111 26.069 24.536 1.00 18.46 10 CYS E N 1
ATOM 7815 C CA . CYS E 1 10 ? 93.974 26.687 23.810 1.00 18.19 10 CYS E CA 1
ATOM 7816 C C . CYS E 1 10 ? 94.357 27.385 22.480 1.00 19.49 10 CYS E C 1
ATOM 7817 O O . CYS E 1 10 ? 95.329 28.187 22.418 1.00 20.94 10 CYS E O 1
ATOM 7820 N N . LEU E 1 11 ? 93.631 27.061 21.407 1.00 16.03 11 LEU E N 1
ATOM 7821 C CA . LEU E 1 11 ? 93.859 27.684 20.143 1.00 15.95 11 LEU E CA 1
ATOM 7822 C C . LEU E 1 11 ? 92.829 28.779 20.092 1.00 16.29 11 LEU E C 1
ATOM 7823 O O . LEU E 1 11 ? 91.629 28.501 20.242 1.00 16.53 11 LEU E O 1
ATOM 7828 N N . VAL E 1 12 ? 93.285 30.019 19.921 1.00 15.37 12 VAL E N 1
ATOM 7829 C CA . VAL E 1 12 ? 92.394 31.177 19.831 1.00 17.06 12 VAL E CA 1
ATOM 7830 C C . VAL E 1 12 ? 92.416 31.801 18.412 1.00 17.94 12 VAL E C 1
ATOM 7831 O O . VAL E 1 12 ? 93.483 32.215 17.920 1.00 18.53 12 VAL E O 1
ATOM 7835 N N . THR E 1 13 ? 91.271 31.861 17.729 1.00 17.15 13 THR E N 1
ATOM 7836 C CA . THR E 1 13 ? 91.305 32.502 16.426 1.00 17.92 13 THR E CA 1
ATOM 7837 C C . THR E 1 13 ? 90.911 33.975 16.580 1.00 17.60 13 THR E C 1
ATOM 7838 O O . THR E 1 13 ? 90.256 34.345 17.543 1.00 16.51 13 THR E O 1
ATOM 7842 N N . GLY E 1 14 ? 91.295 34.824 15.633 1.00 18.34 14 GLY E N 1
ATOM 7843 C CA . GLY E 1 14 ? 91.026 36.248 15.827 1.00 19.44 14 GLY E CA 1
ATOM 7844 C C . GLY E 1 14 ? 91.859 36.726 17.017 1.00 19.98 14 GLY E C 1
ATOM 7845 O O . GLY E 1 14 ? 91.532 37.744 17.635 1.00 20.66 14 GLY E O 1
ATOM 7846 N N . ALA E 1 15 ? 92.945 36.002 17.335 1.00 19.84 15 ALA E N 1
ATOM 7847 C CA . ALA E 1 15 ? 93.778 36.315 18.502 1.00 21.12 15 ALA E CA 1
ATOM 7848 C C . ALA E 1 15 ? 94.370 37.691 18.502 1.00 21.44 15 ALA E C 1
ATOM 7849 O O . ALA E 1 15 ? 94.576 38.256 19.552 1.00 22.30 15 ALA E O 1
ATOM 7851 N N . GLY E 1 16 ? 94.658 38.244 17.336 1.00 23.01 16 GLY E N 1
ATOM 7852 C CA . GLY E 1 16 ? 95.244 39.563 17.332 1.00 23.86 16 GLY E CA 1
ATOM 7853 C C . GLY E 1 16 ? 94.230 40.637 17.602 1.00 24.74 16 GLY E C 1
ATOM 7854 O O . GLY E 1 16 ? 94.602 41.777 17.763 1.00 26.69 16 GLY E O 1
ATOM 7855 N N . GLY E 1 17 ? 92.945 40.296 17.635 1.00 25.57 17 GLY E N 1
ATOM 7856 C CA . GLY E 1 17 ? 91.919 41.309 17.879 1.00 23.86 17 GLY E CA 1
ATOM 7857 C C . GLY E 1 17 ? 91.515 41.550 19.331 1.00 22.35 17 GLY E C 1
ATOM 7858 O O . GLY E 1 17 ? 91.994 40.880 20.239 1.00 23.09 17 GLY E O 1
ATOM 7859 N N . ASN E 1 18 ? 90.596 42.491 19.536 1.00 22.91 18 ASN E N 1
ATOM 7860 C CA . ASN E 1 18 ? 90.127 42.894 20.865 1.00 22.52 18 ASN E CA 1
ATOM 7861 C C . ASN E 1 18 ? 89.717 41.765 21.813 1.00 20.65 18 ASN E C 1
ATOM 7862 O O . ASN E 1 18 ? 90.294 41.589 22.877 1.00 18.81 18 ASN E O 1
ATOM 7867 N N . ILE E 1 19 ? 88.715 41.002 21.414 1.00 19.05 19 ILE E N 1
ATOM 7868 C CA . ILE E 1 19 ? 88.220 39.932 22.260 1.00 18.78 19 ILE E CA 1
ATOM 7869 C C . ILE E 1 19 ? 89.098 38.719 22.378 1.00 16.02 19 ILE E C 1
ATOM 7870 O O . ILE E 1 19 ? 89.171 38.116 23.454 1.00 16.57 19 ILE E O 1
ATOM 7875 N N . GLY E 1 20 ? 89.711 38.349 21.261 1.00 17.56 20 GLY E N 1
ATOM 7876 C CA . GLY E 1 20 ? 90.603 37.216 21.216 1.00 16.34 20 GLY E CA 1
ATOM 7877 C C . GLY E 1 20 ? 91.778 37.452 22.132 1.00 17.13 20 GLY E C 1
ATOM 7878 O O . GLY E 1 20 ? 92.159 36.583 22.936 1.00 16.86 20 GLY E O 1
ATOM 7879 N N . LEU E 1 21 ? 92.357 38.633 22.052 1.00 18.26 21 LEU E N 1
ATOM 7880 C CA . LEU E 1 21 ? 93.504 38.915 22.921 1.00 17.59 21 LEU E CA 1
ATOM 7881 C C . LEU E 1 21 ? 93.112 38.946 24.380 1.00 17.19 21 LEU E C 1
ATOM 7882 O O . LEU E 1 21 ? 93.772 38.306 25.202 1.00 18.27 21 LEU E O 1
ATOM 7887 N N . ALA E 1 22 ? 92.054 39.688 24.734 1.00 17.20 22 ALA E N 1
ATOM 7888 C CA . ALA E 1 22 ? 91.675 39.746 26.163 1.00 14.83 22 ALA E CA 1
ATOM 7889 C C . ALA E 1 22 ? 91.407 38.339 26.716 1.00 14.30 22 ALA E C 1
ATOM 7890 O O . ALA E 1 22 ? 91.676 38.041 27.870 1.00 14.38 22 ALA E O 1
ATOM 7892 N N . THR E 1 23 ? 90.868 37.484 25.887 1.00 13.81 23 THR E N 1
ATOM 7893 C CA . THR E 1 23 ? 90.550 36.137 26.331 1.00 15.38 23 THR E CA 1
ATOM 7894 C C . THR E 1 23 ? 91.842 35.328 26.475 1.00 15.98 23 THR E C 1
ATOM 7895 O O . THR E 1 23 ? 92.014 34.655 27.477 1.00 16.21 23 THR E O 1
ATOM 7899 N N . ALA E 1 24 ? 92.762 35.425 25.509 1.00 15.53 24 ALA E N 1
ATOM 7900 C CA . ALA E 1 24 ? 94.027 34.684 25.628 1.00 18.23 24 ALA E CA 1
ATOM 7901 C C . ALA E 1 24 ? 94.733 35.111 26.919 1.00 17.71 24 ALA E C 1
ATOM 7902 O O . ALA E 1 24 ? 95.272 34.266 27.664 1.00 19.06 24 ALA E O 1
ATOM 7904 N N . LEU E 1 25 ? 94.722 36.416 27.199 1.00 17.49 25 LEU E N 1
ATOM 7905 C CA . LEU E 1 25 ? 95.405 36.895 28.402 1.00 17.31 25 LEU E CA 1
ATOM 7906 C C . LEU E 1 25 ? 94.762 36.365 29.664 1.00 18.29 25 LEU E C 1
ATOM 7907 O O . LEU E 1 25 ? 95.440 36.162 30.669 1.00 19.83 25 LEU E O 1
ATOM 7912 N N . ARG E 1 26 ? 93.458 36.115 29.626 1.00 17.71 26 ARG E N 1
ATOM 7913 C CA . ARG E 1 26 ? 92.785 35.618 30.820 1.00 15.24 26 ARG E CA 1
ATOM 7914 C C . ARG E 1 26 ? 93.098 34.136 31.018 1.00 15.24 26 ARG E C 1
ATOM 7915 O O . ARG E 1 26 ? 93.366 33.681 32.170 1.00 15.95 26 ARG E O 1
ATOM 7923 N N . LEU E 1 27 ? 93.061 33.364 29.927 1.00 14.74 27 LEU E N 1
ATOM 7924 C CA . LEU E 1 27 ? 93.341 31.923 30.042 1.00 16.49 27 LEU E CA 1
ATOM 7925 C C . LEU E 1 27 ? 94.810 31.744 30.423 1.00 18.49 27 LEU E C 1
ATOM 7926 O O . LEU E 1 27 ? 95.151 30.812 31.163 1.00 18.25 27 LEU E O 1
ATOM 7931 N N . ALA E 1 28 ? 95.666 32.649 29.939 1.00 18.98 28 ALA E N 1
ATOM 7932 C CA . ALA E 1 28 ? 97.104 32.561 30.267 1.00 20.09 28 ALA E CA 1
ATOM 7933 C C . ALA E 1 28 ? 97.300 32.838 31.736 1.00 21.31 28 ALA E C 1
ATOM 7934 O O . ALA E 1 28 ? 98.149 32.200 32.395 1.00 19.63 28 ALA E O 1
ATOM 7936 N N . GLU E 1 29 ? 96.503 33.768 32.269 1.00 22.20 29 GLU E N 1
ATOM 7937 C CA . GLU E 1 29 ? 96.606 34.052 33.698 1.00 25.41 29 GLU E CA 1
ATOM 7938 C C . GLU E 1 29 ? 96.278 32.777 34.456 1.00 26.40 29 GLU E C 1
ATOM 7939 O O . GLU E 1 29 ? 96.771 32.551 35.572 1.00 25.88 29 GLU E O 1
ATOM 7945 N N . GLU E 1 30 ? 95.458 31.926 33.842 1.00 26.75 30 GLU E N 1
ATOM 7946 C CA . GLU E 1 30 ? 95.065 30.677 34.484 1.00 27.30 30 GLU E CA 1
ATOM 7947 C C . GLU E 1 30 ? 96.062 29.522 34.289 1.00 27.35 30 GLU E C 1
ATOM 7948 O O . GLU E 1 30 ? 95.846 28.423 34.832 1.00 27.27 30 GLU E O 1
ATOM 7954 N N . GLY E 1 31 ? 97.118 29.759 33.500 1.00 27.08 31 GLY E N 1
ATOM 7955 C CA . GLY E 1 31 ? 98.128 28.742 33.256 1.00 25.20 31 GLY E CA 1
ATOM 7956 C C . GLY E 1 31 ? 98.047 28.055 31.893 1.00 25.97 31 GLY E C 1
ATOM 7957 O O . GLY E 1 31 ? 98.849 27.151 31.585 1.00 24.59 31 GLY E O 1
ATOM 7958 N N . THR E 1 32 ? 97.090 28.459 31.058 1.00 24.26 32 THR E N 1
ATOM 7959 C CA . THR E 1 32 ? 96.991 27.808 29.770 1.00 23.11 32 THR E CA 1
ATOM 7960 C C . THR E 1 32 ? 97.936 28.364 28.727 1.00 23.08 32 THR E C 1
ATOM 7961 O O . THR E 1 32 ? 98.229 29.562 28.687 1.00 23.79 32 THR E O 1
ATOM 7965 N N . ALA E 1 33 ? 98.486 27.445 27.936 1.00 22.72 33 ALA E N 1
ATOM 7966 C CA . ALA E 1 33 ? 99.408 27.763 26.844 1.00 21.41 33 ALA E CA 1
ATOM 7967 C C . ALA E 1 33 ? 98.545 28.233 25.682 1.00 22.26 33 ALA E C 1
ATOM 7968 O O . ALA E 1 33 ? 97.474 27.665 25.418 1.00 22.23 33 ALA E O 1
ATOM 7970 N N . ILE E 1 34 ? 98.979 29.281 24.996 1.00 21.61 34 ILE E N 1
ATOM 7971 C CA . ILE E 1 34 ? 98.172 29.814 23.905 1.00 20.74 34 ILE E CA 1
ATOM 7972 C C . ILE E 1 34 ? 98.684 29.765 22.465 1.00 22.12 34 ILE E C 1
ATOM 7973 O O . ILE E 1 34 ? 99.792 30.259 22.152 1.00 23.15 34 ILE E O 1
ATOM 7978 N N . ALA E 1 35 ? 97.880 29.154 21.584 1.00 20.78 35 ALA E N 1
ATOM 7979 C CA . ALA E 1 35 ? 98.225 29.151 20.186 1.00 21.85 35 ALA E CA 1
ATOM 7980 C C . ALA E 1 35 ? 97.389 30.295 19.644 1.00 22.87 35 ALA E C 1
ATOM 7981 O O . ALA E 1 35 ? 96.158 30.187 19.635 1.00 23.18 35 ALA E O 1
ATOM 7983 N N . LEU E 1 36 ? 98.040 31.377 19.193 1.00 23.10 36 LEU E N 1
ATOM 7984 C CA . LEU E 1 36 ? 97.336 32.545 18.633 1.00 24.07 36 LEU E CA 1
ATOM 7985 C C . LEU E 1 36 ? 97.249 32.413 17.131 1.00 24.73 36 LEU E C 1
ATOM 7986 O O . LEU E 1 36 ? 98.294 32.226 16.461 1.00 25.41 36 LEU E O 1
ATOM 7991 N N . LEU E 1 37 ? 96.022 32.532 16.600 1.00 23.47 37 LEU E N 1
ATOM 7992 C CA . LEU E 1 37 ? 95.720 32.407 15.166 1.00 20.94 37 LEU E CA 1
ATOM 7993 C C . LEU E 1 37 ? 95.003 33.645 14.610 1.00 22.30 37 LEU E C 1
ATOM 7994 O O . LEU E 1 37 ? 93.949 34.070 15.118 1.00 19.97 37 LEU E O 1
ATOM 7999 N N . ASP E 1 38 ? 95.557 34.218 13.549 1.00 22.16 38 ASP E N 1
ATOM 8000 C CA . ASP E 1 38 ? 94.965 35.417 12.963 1.00 25.08 38 ASP E CA 1
ATOM 8001 C C . ASP E 1 38 ? 95.529 35.696 11.562 1.00 26.45 38 ASP E C 1
ATOM 8002 O O . ASP E 1 38 ? 96.551 35.151 11.165 1.00 26.62 38 ASP E O 1
ATOM 8007 N N . MET E 1 39 ? 94.811 36.530 10.824 1.00 29.35 39 MET E N 1
ATOM 8008 C CA . MET E 1 39 ? 95.140 36.972 9.468 1.00 32.25 39 MET E CA 1
ATOM 8009 C C . MET E 1 39 ? 96.261 37.985 9.530 1.00 32.73 39 MET E C 1
ATOM 8010 O O . MET E 1 39 ? 97.116 38.066 8.647 1.00 32.62 39 MET E O 1
ATOM 8015 N N . ASN E 1 40 ? 96.179 38.808 10.561 1.00 33.95 40 ASN E N 1
ATOM 8016 C CA . ASN E 1 40 ? 97.092 39.920 10.769 1.00 34.93 40 ASN E CA 1
ATOM 8017 C C . ASN E 1 40 ? 98.404 39.609 11.471 1.00 34.73 40 ASN E C 1
ATOM 8018 O O . ASN E 1 40 ? 98.440 39.420 12.694 1.00 34.93 40 ASN E O 1
ATOM 8023 N N . ARG E 1 41 ? 99.495 39.607 10.708 1.00 33.76 41 ARG E N 1
ATOM 8024 C CA . ARG E 1 41 ? 100.787 39.273 11.292 1.00 33.79 41 ARG E CA 1
ATOM 8025 C C . ARG E 1 41 ? 101.206 40.259 12.370 1.00 34.09 41 ARG E C 1
ATOM 8026 O O . ARG E 1 41 ? 101.671 39.885 13.442 1.00 34.63 41 ARG E O 1
ATOM 8034 N N . GLU E 1 42 ? 101.035 41.533 12.088 1.00 34.64 42 GLU E N 1
ATOM 8035 C CA . GLU E 1 42 ? 101.426 42.538 13.040 1.00 35.64 42 GLU E CA 1
ATOM 8036 C C . GLU E 1 42 ? 100.704 42.412 14.382 1.00 34.47 42 GLU E C 1
ATOM 8037 O O . GLU E 1 42 ? 101.328 42.408 15.432 1.00 34.04 42 GLU E O 1
ATOM 8043 N N . ALA E 1 43 ? 99.384 42.293 14.348 1.00 32.75 43 ALA E N 1
ATOM 8044 C CA . ALA E 1 43 ? 98.630 42.203 15.598 1.00 31.02 43 ALA E CA 1
ATOM 8045 C C . ALA E 1 43 ? 99.065 40.983 16.405 1.00 29.44 43 ALA E C 1
ATOM 8046 O O . ALA E 1 43 ? 99.138 41.023 17.650 1.00 27.84 43 ALA E O 1
ATOM 8048 N N . LEU E 1 44 ? 99.373 39.908 15.685 1.00 28.07 44 LEU E N 1
ATOM 8049 C CA . LEU E 1 44 ? 99.809 38.688 16.319 1.00 28.79 44 LEU E CA 1
ATOM 8050 C C . LEU E 1 44 ? 101.071 38.918 17.089 1.00 29.82 44 LEU E C 1
ATOM 8051 O O . LEU E 1 44 ? 101.183 38.463 18.215 1.00 31.68 44 LEU E O 1
ATOM 8056 N N . GLU E 1 45 ? 102.023 39.644 16.502 1.00 31.23 45 GLU E N 1
ATOM 8057 C CA . GLU E 1 45 ? 103.283 39.893 17.181 1.00 31.47 45 GLU E CA 1
ATOM 8058 C C . GLU E 1 45 ? 103.030 40.618 18.482 1.00 31.49 45 GLU E C 1
ATOM 8059 O O . GLU E 1 45 ? 103.517 40.216 19.524 1.00 32.08 45 GLU E O 1
ATOM 8065 N N . LYS E 1 46 ? 102.257 41.693 18.413 1.00 32.27 46 LYS E N 1
ATOM 8066 C CA . LYS E 1 46 ? 101.911 42.468 19.585 1.00 32.60 46 LYS E CA 1
ATOM 8067 C C . LYS E 1 46 ? 101.174 41.543 20.581 1.00 32.37 46 LYS E C 1
ATOM 8068 O O . LYS E 1 46 ? 101.501 41.479 21.771 1.00 32.37 46 LYS E O 1
ATOM 8074 N N . ALA E 1 47 ? 100.201 40.793 20.076 1.00 32.06 47 ALA E N 1
ATOM 8075 C CA . ALA E 1 47 ? 99.421 39.907 20.936 1.00 31.78 47 ALA E CA 1
ATOM 8076 C C . ALA E 1 47 ? 100.259 38.843 21.654 1.00 31.33 47 ALA E C 1
ATOM 8077 O O . ALA E 1 47 ? 100.046 38.538 22.829 1.00 31.63 47 ALA E O 1
ATOM 8079 N N . GLU E 1 48 ? 101.234 38.286 20.944 1.00 30.66 48 GLU E N 1
ATOM 8080 C CA . GLU E 1 48 ? 102.062 37.234 21.483 1.00 29.66 48 GLU E CA 1
ATOM 8081 C C . GLU E 1 48 ? 102.984 37.666 22.605 1.00 28.42 48 GLU E C 1
ATOM 8082 O O . GLU E 1 48 ? 103.209 36.917 23.564 1.00 28.78 48 GLU E O 1
ATOM 8088 N N . ALA E 1 49 ? 103.513 38.871 22.500 1.00 27.58 49 ALA E N 1
ATOM 8089 C CA . ALA E 1 49 ? 104.429 39.333 23.519 1.00 27.46 49 ALA E CA 1
ATOM 8090 C C . ALA E 1 49 ? 103.619 39.573 24.779 1.00 26.53 49 ALA E C 1
ATOM 8091 O O . ALA E 1 49 ? 104.102 39.309 25.885 1.00 27.64 49 ALA E O 1
ATOM 8093 N N . SER E 1 50 ? 102.377 40.026 24.631 1.00 26.07 50 SER E N 1
ATOM 8094 C CA . SER E 1 50 ? 101.522 40.236 25.813 1.00 24.84 50 SER E CA 1
ATOM 8095 C C . SER E 1 50 ? 101.197 38.921 26.534 1.00 24.11 50 SER E C 1
ATOM 8096 O O . SER E 1 50 ? 101.208 38.842 27.762 1.00 23.52 50 SER E O 1
ATOM 8099 N N . VAL E 1 51 ? 100.879 37.881 25.769 1.00 24.81 51 VAL E N 1
ATOM 8100 C CA . VAL E 1 51 ? 100.566 36.593 26.369 1.00 22.73 51 VAL E CA 1
ATOM 8101 C C . VAL E 1 51 ? 101.808 36.033 27.090 1.00 23.77 51 VAL E C 1
ATOM 8102 O O . VAL E 1 51 ? 101.719 35.564 28.230 1.00 23.53 51 VAL E O 1
ATOM 8106 N N . ARG E 1 52 ? 102.978 36.086 26.458 1.00 25.39 52 ARG E N 1
ATOM 8107 C CA . ARG E 1 52 ? 104.160 35.534 27.134 1.00 26.37 52 ARG E CA 1
ATOM 8108 C C . ARG E 1 52 ? 104.506 36.280 28.428 1.00 26.08 52 ARG E C 1
ATOM 8109 O O . ARG E 1 52 ? 105.035 35.663 29.368 1.00 26.74 52 ARG E O 1
ATOM 8117 N N . GLU E 1 53 ? 104.175 37.570 28.498 1.00 24.92 53 GLU E N 1
ATOM 8118 C CA . GLU E 1 53 ? 104.420 38.370 29.711 1.00 24.47 53 GLU E CA 1
ATOM 8119 C C . GLU E 1 53 ? 103.757 37.674 30.877 1.00 24.88 53 GLU E C 1
ATOM 8120 O O . GLU E 1 53 ? 104.222 37.731 32.000 1.00 25.55 53 GLU E O 1
ATOM 8126 N N . LYS E 1 54 ? 102.652 36.999 30.595 1.00 25.94 54 LYS E N 1
ATOM 8127 C CA . LYS E 1 54 ? 101.932 36.274 31.618 1.00 27.85 54 LYS E CA 1
ATOM 8128 C C . LYS E 1 54 ? 102.674 34.990 32.024 1.00 26.87 54 LYS E C 1
ATOM 8129 O O . LYS E 1 54 ? 102.220 34.271 32.905 1.00 27.73 54 LYS E O 1
ATOM 8135 N N . GLY E 1 55 ? 103.785 34.692 31.342 1.00 27.21 55 GLY E N 1
ATOM 8136 C CA . GLY E 1 55 ? 104.590 33.519 31.660 1.00 25.19 55 GLY E CA 1
ATOM 8137 C C . GLY E 1 55 ? 104.189 32.158 31.094 1.00 25.20 55 GLY E C 1
ATOM 8138 O O . GLY E 1 55 ? 104.557 31.119 31.649 1.00 26.24 55 GLY E O 1
ATOM 8139 N N . VAL E 1 56 ? 103.452 32.113 29.994 1.00 23.87 56 VAL E N 1
ATOM 8140 C CA . VAL E 1 56 ? 103.066 30.803 29.489 1.00 21.88 56 VAL E CA 1
ATOM 8141 C C . VAL E 1 56 ? 103.641 30.610 28.116 1.00 22.42 56 VAL E C 1
ATOM 8142 O O . VAL E 1 56 ? 104.069 31.559 27.463 1.00 23.54 56 VAL E O 1
ATOM 8146 N N . GLU E 1 57 ? 103.622 29.376 27.650 1.00 22.25 57 GLU E N 1
ATOM 8147 C CA . GLU E 1 57 ? 104.106 29.123 26.325 1.00 24.89 57 GLU E CA 1
ATOM 8148 C C . GLU E 1 57 ? 103.086 29.735 25.363 1.00 26.04 57 GLU E C 1
ATOM 8149 O O . GLU E 1 57 ? 101.876 29.675 25.614 1.00 25.78 57 GLU E O 1
ATOM 8155 N N . ALA E 1 58 ? 103.554 30.335 24.274 1.00 27.19 58 ALA E N 1
ATOM 8156 C CA . ALA E 1 58 ? 102.648 30.933 23.287 1.00 28.22 58 ALA E CA 1
ATOM 8157 C C . ALA E 1 58 ? 103.319 31.023 21.936 1.00 29.55 58 ALA E C 1
ATOM 8158 O O . ALA E 1 58 ? 104.514 31.290 21.866 1.00 30.35 58 ALA E O 1
ATOM 8160 N N . ARG E 1 59 ? 102.571 30.800 20.861 1.00 27.98 59 ARG E N 1
ATOM 8161 C CA . ARG E 1 59 ? 103.128 30.862 19.504 1.00 27.63 59 ARG E CA 1
ATOM 8162 C C . ARG E 1 59 ? 102.047 31.406 18.603 1.00 28.23 59 ARG E C 1
ATOM 8163 O O . ARG E 1 59 ? 100.843 31.176 18.856 1.00 26.48 59 ARG E O 1
ATOM 8171 N N . SER E 1 60 ? 102.463 32.074 17.529 1.00 27.04 60 SER E N 1
ATOM 8172 C CA . SER E 1 60 ? 101.540 32.662 16.580 1.00 25.85 60 SER E CA 1
ATOM 8173 C C . SER E 1 60 ? 101.479 31.948 15.241 1.00 27.11 60 SER E C 1
ATOM 8174 O O . SER E 1 60 ? 102.465 31.343 14.785 1.00 27.83 60 SER E O 1
ATOM 8177 N N . TYR E 1 61 ? 100.322 32.022 14.597 1.00 24.41 61 TYR E N 1
ATOM 8178 C CA . TYR E 1 61 ? 100.144 31.405 13.281 1.00 24.67 61 TYR E CA 1
ATOM 8179 C C . TYR E 1 61 ? 99.318 32.341 12.417 1.00 24.01 61 TYR E C 1
ATOM 8180 O O . TYR E 1 61 ? 98.182 32.644 12.749 1.00 22.91 61 TYR E O 1
ATOM 8189 N N . VAL E 1 62 ? 99.880 32.783 11.306 1.00 23.25 62 VAL E N 1
ATOM 8190 C CA . VAL E 1 62 ? 99.168 33.647 10.398 1.00 23.35 62 VAL E CA 1
ATOM 8191 C C . VAL E 1 62 ? 98.343 32.680 9.589 1.00 23.78 62 VAL E C 1
ATOM 8192 O O . VAL E 1 62 ? 98.863 31.736 9.032 1.00 25.04 62 VAL E O 1
ATOM 8196 N N . CYS E 1 63 ? 97.034 32.885 9.553 1.00 23.78 63 CYS E N 1
ATOM 8197 C CA . CYS E 1 63 ? 96.161 31.953 8.833 1.00 23.10 63 CYS E CA 1
ATOM 8198 C C . CYS E 1 63 ? 94.845 32.621 8.491 1.00 22.95 63 CYS E C 1
ATOM 8199 O O . CYS E 1 63 ? 94.247 33.263 9.359 1.00 24.10 63 CYS E O 1
ATOM 8202 N N . ASP E 1 64 ? 94.407 32.495 7.245 1.00 20.14 64 ASP E N 1
ATOM 8203 C CA . ASP E 1 64 ? 93.134 33.058 6.832 1.00 20.98 64 ASP E CA 1
ATOM 8204 C C . ASP E 1 64 ? 92.146 31.887 7.014 1.00 19.81 64 ASP E C 1
ATOM 8205 O O . ASP E 1 64 ? 92.227 30.898 6.285 1.00 18.72 64 ASP E O 1
ATOM 8210 N N . VAL E 1 65 ? 91.213 31.992 7.973 1.00 19.88 65 VAL E N 1
ATOM 8211 C CA . VAL E 1 65 ? 90.312 30.864 8.193 1.00 18.84 65 VAL E CA 1
ATOM 8212 C C . VAL E 1 65 ? 89.429 30.511 7.003 1.00 18.24 65 VAL E C 1
ATOM 8213 O O . VAL E 1 65 ? 88.910 29.408 6.963 1.00 20.03 65 VAL E O 1
ATOM 8217 N N . THR E 1 66 ? 89.219 31.407 6.051 1.00 18.36 66 THR E N 1
ATOM 8218 C CA . THR E 1 66 ? 88.391 31.018 4.917 1.00 19.69 66 THR E CA 1
ATOM 8219 C C . THR E 1 66 ? 89.106 30.059 3.976 1.00 20.36 66 THR E C 1
ATOM 8220 O O . THR E 1 66 ? 88.499 29.609 3.012 1.00 22.70 66 THR E O 1
ATOM 8224 N N . SER E 1 67 ? 90.394 29.807 4.176 1.00 20.42 67 SER E N 1
ATOM 8225 C CA . SER E 1 67 ? 91.111 28.834 3.316 1.00 21.42 67 SER E CA 1
ATOM 8226 C C . SER E 1 67 ? 91.276 27.534 4.135 1.00 21.02 67 SER E C 1
ATOM 8227 O O . SER E 1 67 ? 92.121 27.480 5.047 1.00 20.09 67 SER E O 1
ATOM 8230 N N . GLU E 1 68 ? 90.472 26.501 3.826 1.00 21.30 68 GLU E N 1
ATOM 8231 C CA . GLU E 1 68 ? 90.555 25.261 4.609 1.00 21.46 68 GLU E CA 1
ATOM 8232 C C . GLU E 1 68 ? 91.954 24.671 4.589 1.00 21.67 68 GLU E C 1
ATOM 8233 O O . GLU E 1 68 ? 92.440 24.167 5.601 1.00 23.18 68 GLU E O 1
ATOM 8239 N N . GLU E 1 69 ? 92.592 24.708 3.429 1.00 22.72 69 GLU E N 1
ATOM 8240 C CA . GLU E 1 69 ? 93.949 24.196 3.321 1.00 22.96 69 GLU E CA 1
ATOM 8241 C C . GLU E 1 69 ? 94.865 24.906 4.335 1.00 22.56 69 GLU E C 1
ATOM 8242 O O . GLU E 1 69 ? 95.725 24.286 4.964 1.00 23.85 69 GLU E O 1
ATOM 8248 N N . ALA E 1 70 ? 94.695 26.212 4.504 1.00 21.51 70 ALA E N 1
ATOM 8249 C CA . ALA E 1 70 ? 95.524 26.936 5.466 1.00 20.30 70 ALA E CA 1
ATOM 8250 C C . ALA E 1 70 ? 95.174 26.555 6.885 1.00 19.46 70 ALA E C 1
ATOM 8251 O O . ALA E 1 70 ? 96.052 26.397 7.749 1.00 19.51 70 ALA E O 1
ATOM 8253 N N . VAL E 1 71 ? 93.871 26.440 7.145 1.00 19.77 71 VAL E N 1
ATOM 8254 C CA . VAL E 1 71 ? 93.406 26.067 8.466 1.00 18.12 71 VAL E CA 1
ATOM 8255 C C . VAL E 1 71 ? 93.952 24.696 8.819 1.00 17.24 71 VAL E C 1
ATOM 8256 O O . VAL E 1 71 ? 94.444 24.494 9.928 1.00 18.22 71 VAL E O 1
ATOM 8260 N N . ILE E 1 72 ? 93.876 23.753 7.882 1.00 18.57 72 ILE E N 1
ATOM 8261 C CA . ILE E 1 72 ? 94.350 22.402 8.184 1.00 19.24 72 ILE E CA 1
ATOM 8262 C C . ILE E 1 72 ? 95.836 22.306 8.466 1.00 21.14 72 ILE E C 1
ATOM 8263 O O . ILE E 1 72 ? 96.243 21.597 9.392 1.00 22.43 72 ILE E O 1
ATOM 8268 N N . GLY E 1 73 ? 96.652 22.987 7.667 1.00 21.80 73 GLY E N 1
ATOM 8269 C CA . GLY E 1 73 ? 98.084 22.938 7.925 1.00 22.87 73 GLY E CA 1
ATOM 8270 C C . GLY E 1 73 ? 98.395 23.589 9.266 1.00 22.87 73 GLY E C 1
ATOM 8271 O O . GLY E 1 73 ? 99.258 23.114 10.025 1.00 24.01 73 GLY E O 1
ATOM 8272 N N . THR E 1 74 ? 97.688 24.679 9.574 1.00 22.37 74 THR E N 1
ATOM 8273 C CA . THR E 1 74 ? 97.918 25.383 10.839 1.00 20.83 74 THR E CA 1
ATOM 8274 C C . THR E 1 74 ? 97.558 24.532 12.036 1.00 20.00 74 THR E C 1
ATOM 8275 O O . THR E 1 74 ? 98.277 24.506 13.045 1.00 17.39 74 THR E O 1
ATOM 8279 N N . VAL E 1 75 ? 96.423 23.840 11.953 1.00 20.53 75 VAL E N 1
ATOM 8280 C CA . VAL E 1 75 ? 96.024 23.021 13.092 1.00 20.16 75 VAL E CA 1
ATOM 8281 C C . VAL E 1 75 ? 97.039 21.889 13.247 1.00 20.93 75 VAL E C 1
ATOM 8282 O O . VAL E 1 75 ? 97.438 21.557 14.362 1.00 20.34 75 VAL E O 1
ATOM 8286 N N . ASP E 1 76 ? 97.466 21.319 12.124 1.00 21.26 76 ASP E N 1
ATOM 8287 C CA . ASP E 1 76 ? 98.493 20.279 12.191 1.00 20.67 76 ASP E CA 1
ATOM 8288 C C . ASP E 1 76 ? 99.744 20.868 12.863 1.00 19.90 76 ASP E C 1
ATOM 8289 O O . ASP E 1 76 ? 100.376 20.211 13.659 1.00 19.75 76 ASP E O 1
ATOM 8294 N N . SER E 1 77 ? 100.082 22.121 12.601 1.00 21.60 77 SER E N 1
ATOM 8295 C CA . SER E 1 77 ? 101.274 22.702 13.239 1.00 22.60 77 SER E CA 1
ATOM 8296 C C . SER E 1 77 ? 101.131 22.952 14.737 1.00 23.41 77 SER E C 1
ATOM 8297 O O . SER E 1 77 ? 102.076 22.731 15.512 1.00 24.37 77 SER E O 1
ATOM 8300 N N . VAL E 1 78 ? 99.948 23.392 15.164 1.00 22.69 78 VAL E N 1
ATOM 8301 C CA . VAL E 1 78 ? 99.705 23.659 16.561 1.00 20.64 78 VAL E CA 1
ATOM 8302 C C . VAL E 1 78 ? 99.841 22.356 17.338 1.00 21.71 78 VAL E C 1
ATOM 8303 O O . VAL E 1 78 ? 100.391 22.312 18.441 1.00 21.03 78 VAL E O 1
ATOM 8307 N N . VAL E 1 79 ? 99.346 21.275 16.751 1.00 22.98 79 VAL E N 1
ATOM 8308 C CA . VAL E 1 79 ? 99.414 19.990 17.438 1.00 23.24 79 VAL E CA 1
ATOM 8309 C C . VAL E 1 79 ? 100.880 19.538 17.561 1.00 24.77 79 VAL E C 1
ATOM 8310 O O . VAL E 1 79 ? 101.267 18.960 18.562 1.00 24.90 79 VAL E O 1
ATOM 8314 N N . ARG E 1 80 ? 101.697 19.819 16.554 1.00 25.16 80 ARG E N 1
ATOM 8315 C CA . ARG E 1 80 ? 103.083 19.386 16.637 1.00 27.25 80 ARG E CA 1
ATOM 8316 C C . ARG E 1 80 ? 103.808 20.263 17.634 1.00 26.35 80 ARG E C 1
ATOM 8317 O O . ARG E 1 80 ? 104.624 19.789 18.452 1.00 26.19 80 ARG E O 1
ATOM 8325 N N . ASP E 1 81 ? 103.473 21.542 17.611 1.00 26.09 81 ASP E N 1
ATOM 8326 C CA . ASP E 1 81 ? 104.124 22.457 18.517 1.00 25.41 81 ASP E CA 1
ATOM 8327 C C . ASP E 1 81 ? 103.707 22.280 19.959 1.00 24.69 81 ASP E C 1
ATOM 8328 O O . ASP E 1 81 ? 104.572 22.237 20.820 1.00 24.45 81 ASP E O 1
ATOM 8333 N N . PHE E 1 82 ? 102.406 22.155 20.241 1.00 22.62 82 PHE E N 1
ATOM 8334 C CA . PHE E 1 82 ? 101.961 22.003 21.627 1.00 21.37 82 PHE E CA 1
ATOM 8335 C C . PHE E 1 82 ? 101.641 20.578 22.012 1.00 22.71 82 PHE E C 1
ATOM 8336 O O . PHE E 1 82 ? 101.488 20.256 23.212 1.00 22.78 82 PHE E O 1
ATOM 8344 N N . GLY E 1 83 ? 101.514 19.712 21.021 1.00 21.36 83 GLY E N 1
ATOM 8345 C CA . GLY E 1 83 ? 101.234 18.334 21.363 1.00 23.10 83 GLY E CA 1
ATOM 8346 C C . GLY E 1 83 ? 99.768 17.963 21.472 1.00 23.06 83 GLY E C 1
ATOM 8347 O O . GLY E 1 83 ? 99.446 16.777 21.432 1.00 23.10 83 GLY E O 1
ATOM 8348 N N . LYS E 1 84 ? 98.880 18.953 21.582 1.00 22.32 84 LYS E N 1
ATOM 8349 C CA . LYS E 1 84 ? 97.443 18.682 21.689 1.00 20.80 84 LYS E CA 1
ATOM 8350 C C . LYS E 1 84 ? 96.702 20.015 21.744 1.00 21.53 84 LYS E C 1
ATOM 8351 O O . LYS E 1 84 ? 97.333 21.058 21.856 1.00 20.15 84 LYS E O 1
ATOM 8357 N N . ILE E 1 85 ? 95.367 19.980 21.691 1.00 19.91 85 ILE E N 1
ATOM 8358 C CA . ILE E 1 85 ? 94.596 21.217 21.802 1.00 19.57 85 ILE E CA 1
ATOM 8359 C C . ILE E 1 85 ? 93.434 20.880 22.736 1.00 18.13 85 ILE E C 1
ATOM 8360 O O . ILE E 1 85 ? 92.565 20.112 22.368 1.00 18.66 85 ILE E O 1
ATOM 8365 N N . ASP E 1 86 ? 93.454 21.398 23.956 1.00 17.52 86 ASP E N 1
ATOM 8366 C CA . ASP E 1 86 ? 92.384 21.098 24.874 1.00 18.77 86 ASP E CA 1
ATOM 8367 C C . ASP E 1 86 ? 91.190 22.001 24.682 1.00 17.50 86 ASP E C 1
ATOM 8368 O O . ASP E 1 86 ? 90.063 21.542 24.792 1.00 17.51 86 ASP E O 1
ATOM 8373 N N . PHE E 1 87 ? 91.454 23.269 24.388 1.00 15.91 87 PHE E N 1
ATOM 8374 C CA . PHE E 1 87 ? 90.391 24.279 24.247 1.00 13.86 87 PHE E CA 1
ATOM 8375 C C . PHE E 1 87 ? 90.475 25.029 22.945 1.00 14.87 87 PHE E C 1
ATOM 8376 O O . PHE E 1 87 ? 91.554 25.253 22.422 1.00 15.84 87 PHE E O 1
ATOM 8384 N N . LEU E 1 88 ? 89.327 25.446 22.415 1.00 15.59 88 LEU E N 1
ATOM 8385 C CA . LEU E 1 88 ? 89.304 26.231 21.202 1.00 15.93 88 LEU E CA 1
ATOM 8386 C C . LEU E 1 88 ? 88.380 27.412 21.451 1.00 15.85 88 LEU E C 1
ATOM 8387 O O . LEU E 1 88 ? 87.294 27.203 21.998 1.00 16.11 88 LEU E O 1
ATOM 8392 N N . PHE E 1 89 ? 88.834 28.629 21.116 1.00 14.68 89 PHE E N 1
ATOM 8393 C CA . PHE E 1 89 ? 87.991 29.829 21.181 1.00 14.88 89 PHE E CA 1
ATOM 8394 C C . PHE E 1 89 ? 87.916 30.231 19.708 1.00 15.70 89 PHE E C 1
ATOM 8395 O O . PHE E 1 89 ? 88.837 30.861 19.158 1.00 15.83 89 PHE E O 1
ATOM 8403 N N . ASN E 1 90 ? 86.826 29.782 19.058 1.00 14.79 90 ASN E N 1
ATOM 8404 C CA . ASN E 1 90 ? 86.569 29.975 17.630 1.00 13.83 90 ASN E CA 1
ATOM 8405 C C . ASN E 1 90 ? 85.927 31.335 17.531 1.00 14.13 90 ASN E C 1
ATOM 8406 O O . ASN E 1 90 ? 84.682 31.471 17.548 1.00 11.72 90 ASN E O 1
ATOM 8411 N N . ASN E 1 91 ? 86.806 32.330 17.393 1.00 14.71 91 ASN E N 1
ATOM 8412 C CA . ASN E 1 91 ? 86.425 33.735 17.508 1.00 15.44 91 ASN E CA 1
ATOM 8413 C C . ASN E 1 91 ? 86.599 34.736 16.354 1.00 16.04 91 ASN E C 1
ATOM 8414 O O . ASN E 1 91 ? 85.967 35.788 16.346 1.00 17.91 91 ASN E O 1
ATOM 8419 N N . ALA E 1 92 ? 87.439 34.413 15.388 1.00 14.33 92 ALA E N 1
ATOM 8420 C CA . ALA E 1 92 ? 87.644 35.276 14.258 1.00 14.99 92 ALA E CA 1
ATOM 8421 C C . ALA E 1 92 ? 86.319 35.655 13.598 1.00 15.57 92 ALA E C 1
ATOM 8422 O O . ALA E 1 92 ? 85.447 34.800 13.449 1.00 15.39 92 ALA E O 1
ATOM 8424 N N . GLY E 1 93 ? 86.192 36.923 13.176 1.00 15.41 93 GLY E N 1
ATOM 8425 C CA . GLY E 1 93 ? 84.988 37.396 12.526 1.00 16.64 93 GLY E CA 1
ATOM 8426 C C . GLY E 1 93 ? 85.147 38.775 11.870 1.00 19.45 93 GLY E C 1
ATOM 8427 O O . GLY E 1 93 ? 86.134 39.472 12.109 1.00 17.94 93 GLY E O 1
ATOM 8428 N N . TYR E 1 94 ? 84.150 39.155 11.069 1.00 18.87 94 TYR E N 1
ATOM 8429 C CA . TYR E 1 94 ? 84.112 40.410 10.303 1.00 18.20 94 TYR E CA 1
ATOM 8430 C C . TYR E 1 94 ? 82.730 41.040 10.540 1.00 18.41 94 TYR E C 1
ATOM 8431 O O . TYR E 1 94 ? 81.703 40.375 10.428 1.00 19.19 94 TYR E O 1
ATOM 8440 N N . GLN E 1 95 ? 82.712 42.316 10.880 1.00 16.94 95 GLN E N 1
ATOM 8441 C CA . GLN E 1 95 ? 81.463 42.987 11.209 1.00 17.86 95 GLN E CA 1
ATOM 8442 C C . GLN E 1 95 ? 80.459 43.157 10.088 1.00 16.20 95 GLN E C 1
ATOM 8443 O O . GLN E 1 95 ? 79.267 43.218 10.347 1.00 15.31 95 GLN E O 1
ATOM 8449 N N . GLY E 1 96 ? 80.951 43.225 8.851 1.00 16.21 96 GLY E N 1
ATOM 8450 C CA . GLY E 1 96 ? 80.093 43.443 7.696 1.00 15.13 96 GLY E CA 1
ATOM 8451 C C . GLY E 1 96 ? 79.667 44.906 7.489 1.00 16.00 96 GLY E C 1
ATOM 8452 O O . GLY E 1 96 ? 79.893 45.760 8.337 1.00 16.11 96 GLY E O 1
ATOM 8453 N N . ALA E 1 97 ? 79.034 45.180 6.356 1.00 16.21 97 ALA E N 1
ATOM 8454 C CA . ALA E 1 97 ? 78.530 46.505 6.036 1.00 16.98 97 ALA E CA 1
ATOM 8455 C C . ALA E 1 97 ? 77.225 46.798 6.780 1.00 18.62 97 ALA E C 1
ATOM 8456 O O . ALA E 1 97 ? 76.576 45.899 7.324 1.00 17.90 97 ALA E O 1
ATOM 8458 N N . PHE E 1 98 ? 76.823 48.059 6.799 1.00 18.38 98 PHE E N 1
ATOM 8459 C CA . PHE E 1 98 ? 75.570 48.396 7.442 1.00 18.66 98 PHE E CA 1
ATOM 8460 C C . PHE E 1 98 ? 74.691 48.996 6.326 1.00 18.28 98 PHE E C 1
ATOM 8461 O O . PHE E 1 98 ? 75.041 50.012 5.701 1.00 19.85 98 PHE E O 1
ATOM 8469 N N . ALA E 1 99 ? 73.594 48.313 6.016 1.00 17.39 99 ALA E N 1
ATOM 8470 C CA . ALA E 1 99 ? 72.693 48.781 4.986 1.00 16.30 99 ALA E CA 1
ATOM 8471 C C . ALA E 1 99 ? 71.360 48.065 5.164 1.00 17.91 99 ALA E C 1
ATOM 8472 O O . ALA E 1 99 ? 71.342 46.915 5.580 1.00 17.71 99 ALA E O 1
ATOM 8474 N N . PRO E 1 100 ? 70.230 48.733 4.856 1.00 17.70 100 PRO E N 1
ATOM 8475 C CA . PRO E 1 100 ? 68.921 48.063 4.998 1.00 17.61 100 PRO E CA 1
ATOM 8476 C C . PRO E 1 100 ? 68.971 46.946 3.949 1.00 16.28 100 PRO E C 1
ATOM 8477 O O . PRO E 1 100 ? 69.652 47.082 2.941 1.00 14.97 100 PRO E O 1
ATOM 8481 N N . VAL E 1 101 ? 68.235 45.858 4.155 1.00 15.35 101 VAL E N 1
ATOM 8482 C CA . VAL E 1 101 ? 68.333 44.711 3.238 1.00 14.66 101 VAL E CA 1
ATOM 8483 C C . VAL E 1 101 ? 68.162 44.979 1.737 1.00 16.21 101 VAL E C 1
ATOM 8484 O O . VAL E 1 101 ? 68.904 44.375 0.949 1.00 15.48 101 VAL E O 1
ATOM 8488 N N . GLN E 1 102 ? 67.236 45.871 1.322 1.00 15.02 102 GLN E N 1
ATOM 8489 C CA . GLN E 1 102 ? 67.020 46.147 -0.096 1.00 15.58 102 GLN E CA 1
ATOM 8490 C C . GLN E 1 102 ? 68.221 46.790 -0.792 1.00 16.86 102 GLN E C 1
ATOM 8491 O O . GLN E 1 102 ? 68.312 46.817 -2.005 1.00 17.39 102 GLN E O 1
ATOM 8497 N N . ASP E 1 103 ? 69.163 47.271 -0.017 1.00 17.25 103 ASP E N 1
ATOM 8498 C CA . ASP E 1 103 ? 70.356 47.906 -0.564 1.00 19.03 103 ASP E CA 1
ATOM 8499 C C . ASP E 1 103 ? 71.637 47.209 -0.070 1.00 18.84 103 ASP E C 1
ATOM 8500 O O . ASP E 1 103 ? 72.759 47.714 -0.268 1.00 18.89 103 ASP E O 1
ATOM 8505 N N . TYR E 1 104 ? 71.487 46.070 0.596 1.00 15.80 104 TYR E N 1
ATOM 8506 C CA . TYR E 1 104 ? 72.679 45.422 1.167 1.00 15.83 104 TYR E CA 1
ATOM 8507 C C . TYR E 1 104 ? 73.631 44.919 0.083 1.00 15.17 104 TYR E C 1
ATOM 8508 O O . TYR E 1 104 ? 73.200 44.218 -0.828 1.00 16.51 104 TYR E O 1
ATOM 8517 N N . PRO E 1 105 ? 74.942 45.257 0.172 1.00 18.13 105 PRO E N 1
ATOM 8518 C CA . PRO E 1 105 ? 75.976 44.846 -0.806 1.00 19.27 105 PRO E CA 1
ATOM 8519 C C . PRO E 1 105 ? 76.051 43.308 -0.913 1.00 19.01 105 PRO E C 1
ATOM 8520 O O . PRO E 1 105 ? 76.446 42.611 0.040 1.00 19.25 105 PRO E O 1
ATOM 8524 N N . SER E 1 106 ? 75.711 42.787 -2.071 1.00 18.33 106 SER E N 1
ATOM 8525 C CA . SER E 1 106 ? 75.683 41.346 -2.233 1.00 19.07 106 SER E CA 1
ATOM 8526 C C . SER E 1 106 ? 77.014 40.614 -2.103 1.00 20.14 106 SER E C 1
ATOM 8527 O O . SER E 1 106 ? 77.080 39.462 -1.631 1.00 17.49 106 SER E O 1
ATOM 8530 N N . ASP E 1 107 ? 78.085 41.276 -2.518 1.00 19.60 107 ASP E N 1
ATOM 8531 C CA . ASP E 1 107 ? 79.387 40.649 -2.400 1.00 19.97 107 ASP E CA 1
ATOM 8532 C C . ASP E 1 107 ? 79.792 40.549 -0.921 1.00 19.90 107 ASP E C 1
ATOM 8533 O O . ASP E 1 107 ? 80.383 39.539 -0.458 1.00 19.67 107 ASP E O 1
ATOM 8538 N N . ASP E 1 108 ? 79.491 41.604 -0.179 1.00 18.30 108 ASP E N 1
ATOM 8539 C CA . ASP E 1 108 ? 79.794 41.654 1.229 1.00 17.53 108 ASP E CA 1
ATOM 8540 C C . ASP E 1 108 ? 78.937 40.609 1.889 1.00 16.54 108 ASP E C 1
ATOM 8541 O O . ASP E 1 108 ? 79.375 39.970 2.817 1.00 18.84 108 ASP E O 1
ATOM 8546 N N . PHE E 1 109 ? 77.718 40.422 1.415 1.00 16.42 109 PHE E N 1
ATOM 8547 C CA . PHE E 1 109 ? 76.856 39.417 2.060 1.00 18.92 109 PHE E CA 1
ATOM 8548 C C . PHE E 1 109 ? 77.538 38.057 2.027 1.00 19.08 109 PHE E C 1
ATOM 8549 O O . PHE E 1 109 ? 77.628 37.376 3.063 1.00 18.56 109 PHE E O 1
ATOM 8557 N N . ALA E 1 110 ? 78.014 37.651 0.844 1.00 18.09 110 ALA E N 1
ATOM 8558 C CA . ALA E 1 110 ? 78.679 36.350 0.751 1.00 16.73 110 ALA E CA 1
ATOM 8559 C C . ALA E 1 110 ? 79.956 36.309 1.598 1.00 15.97 110 ALA E C 1
ATOM 8560 O O . ALA E 1 110 ? 80.284 35.291 2.230 1.00 15.62 110 ALA E O 1
ATOM 8562 N N . ARG E 1 111 ? 80.689 37.413 1.601 1.00 14.11 111 ARG E N 1
ATOM 8563 C CA . ARG E 1 111 ? 81.960 37.508 2.323 1.00 15.76 111 ARG E CA 1
ATOM 8564 C C . ARG E 1 111 ? 81.746 37.310 3.838 1.00 14.64 111 ARG E C 1
ATOM 8565 O O . ARG E 1 111 ? 82.572 36.691 4.540 1.00 12.60 111 ARG E O 1
ATOM 8573 N N . VAL E 1 112 ? 80.668 37.908 4.349 1.00 14.79 112 VAL E N 1
ATOM 8574 C CA . VAL E 1 112 ? 80.366 37.731 5.760 1.00 14.07 112 VAL E CA 1
ATOM 8575 C C . VAL E 1 112 ? 80.080 36.242 6.096 1.00 13.96 112 VAL E C 1
ATOM 8576 O O . VAL E 1 112 ? 80.579 35.721 7.116 1.00 13.60 112 VAL E O 1
ATOM 8580 N N . LEU E 1 113 ? 79.298 35.561 5.262 1.00 13.20 113 LEU E N 1
ATOM 8581 C CA . LEU E 1 113 ? 79.027 34.148 5.527 1.00 13.47 113 LEU E CA 1
ATOM 8582 C C . LEU E 1 113 ? 80.314 33.322 5.450 1.00 14.73 113 LEU E C 1
ATOM 8583 O O . LEU E 1 113 ? 80.570 32.425 6.270 1.00 12.98 113 LEU E O 1
ATOM 8588 N N . THR E 1 114 ? 81.153 33.626 4.469 1.00 15.99 114 THR E N 1
ATOM 8589 C CA . THR E 1 114 ? 82.364 32.842 4.308 1.00 15.82 114 THR E CA 1
ATOM 8590 C C . THR E 1 114 ? 83.325 32.944 5.494 1.00 17.00 114 THR E C 1
ATOM 8591 O O . THR E 1 114 ? 83.882 31.931 5.951 1.00 18.02 114 THR E O 1
ATOM 8595 N N . ILE E 1 115 ? 83.526 34.162 5.989 1.00 15.75 115 ILE E N 1
ATOM 8596 C CA . ILE E 1 115 ? 84.419 34.368 7.117 1.00 14.53 115 ILE E CA 1
ATOM 8597 C C . ILE E 1 115 ? 83.784 33.910 8.406 1.00 14.62 115 ILE E C 1
ATOM 8598 O O . ILE E 1 115 ? 84.343 33.065 9.115 1.00 14.71 115 ILE E O 1
ATOM 8603 N N . ASN E 1 116 ? 82.598 34.429 8.706 1.00 12.63 116 ASN E N 1
ATOM 8604 C CA . ASN E 1 116 ? 81.948 34.089 9.976 1.00 11.73 116 ASN E CA 1
ATOM 8605 C C . ASN E 1 116 ? 81.358 32.683 10.146 1.00 11.44 116 ASN E C 1
ATOM 8606 O O . ASN E 1 116 ? 81.275 32.195 11.272 1.00 14.31 116 ASN E O 1
ATOM 8611 N N . VAL E 1 117 ? 80.957 32.043 9.061 1.00 13.17 117 VAL E N 1
ATOM 8612 C CA . VAL E 1 117 ? 80.396 30.710 9.165 1.00 14.32 117 VAL E CA 1
ATOM 8613 C C . VAL E 1 117 ? 81.280 29.622 8.554 1.00 15.23 117 VAL E C 1
ATOM 8614 O O . VAL E 1 117 ? 81.721 28.734 9.268 1.00 15.15 117 VAL E O 1
ATOM 8618 N N . THR E 1 118 ? 81.535 29.676 7.250 1.00 15.27 118 THR E N 1
ATOM 8619 C CA . THR E 1 118 ? 82.411 28.679 6.652 1.00 15.54 118 THR E CA 1
ATOM 8620 C C . THR E 1 118 ? 83.791 28.690 7.337 1.00 15.59 118 THR E C 1
ATOM 8621 O O . THR E 1 118 ? 84.326 27.624 7.656 1.00 17.47 118 THR E O 1
ATOM 8625 N N . GLY E 1 119 ? 84.364 29.872 7.594 1.00 15.12 119 GLY E N 1
ATOM 8626 C CA . GLY E 1 119 ? 85.663 29.950 8.259 1.00 15.47 119 GLY E CA 1
ATOM 8627 C C . GLY E 1 119 ? 85.656 29.336 9.664 1.00 14.72 119 GLY E C 1
ATOM 8628 O O . GLY E 1 119 ? 86.558 28.565 10.035 1.00 14.03 119 GLY E O 1
ATOM 8629 N N . ALA E 1 120 ? 84.630 29.676 10.463 1.00 14.19 120 ALA E N 1
ATOM 8630 C CA . ALA E 1 120 ? 84.485 29.125 11.817 1.00 11.46 120 ALA E CA 1
ATOM 8631 C C . ALA E 1 120 ? 84.333 27.590 11.743 1.00 11.88 120 ALA E C 1
ATOM 8632 O O . ALA E 1 120 ? 84.781 26.849 12.613 1.00 11.92 120 ALA E O 1
ATOM 8634 N N . PHE E 1 121 ? 83.645 27.129 10.715 1.00 12.84 121 PHE E N 1
ATOM 8635 C CA . PHE E 1 121 ? 83.430 25.704 10.515 1.00 13.88 121 PHE E CA 1
ATOM 8636 C C . PHE E 1 121 ? 84.755 25.000 10.098 1.00 15.57 121 PHE E C 1
ATOM 8637 O O . PHE E 1 121 ? 85.046 23.900 10.566 1.00 15.88 121 PHE E O 1
ATOM 8645 N N . HIS E 1 122 ? 85.582 25.637 9.261 1.00 13.49 122 HIS E N 1
ATOM 8646 C CA . HIS E 1 122 ? 86.819 24.960 8.889 1.00 13.86 122 HIS E CA 1
ATOM 8647 C C . HIS E 1 122 ? 87.656 24.688 10.144 1.00 13.90 122 HIS E C 1
ATOM 8648 O O . HIS E 1 122 ? 88.245 23.613 10.284 1.00 15.79 122 HIS E O 1
ATOM 8655 N N . VAL E 1 123 ? 87.696 25.658 11.051 1.00 11.51 123 VAL E N 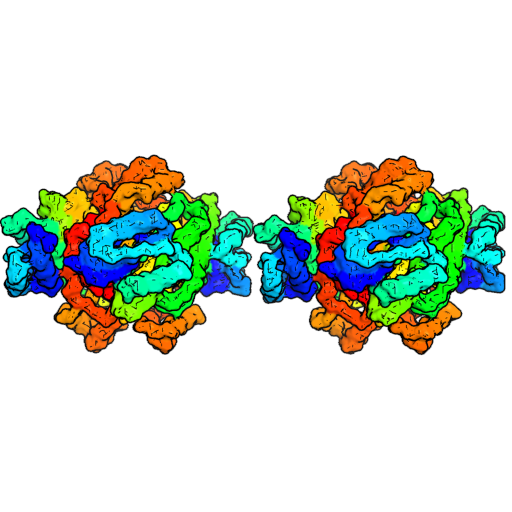1
ATOM 8656 C CA . VAL E 1 123 ? 88.453 25.565 12.292 1.00 13.00 123 VAL E CA 1
ATOM 8657 C C . VAL E 1 123 ? 87.822 24.511 13.214 1.00 13.06 123 VAL E C 1
ATOM 8658 O O . VAL E 1 123 ? 88.491 23.618 13.728 1.00 14.71 123 VAL E O 1
ATOM 8662 N N . LEU E 1 124 ? 86.531 24.643 13.433 1.00 11.23 124 LEU E N 1
ATOM 8663 C CA . LEU E 1 124 ? 85.814 23.709 14.248 1.00 13.44 124 LEU E CA 1
ATOM 8664 C C . LEU E 1 124 ? 86.040 22.254 13.774 1.00 12.36 124 LEU E C 1
ATOM 8665 O O . LEU E 1 124 ? 86.278 21.374 14.603 1.00 14.70 124 LEU E O 1
ATOM 8670 N N . LYS E 1 125 ? 85.938 22.018 12.474 1.00 14.23 125 LYS E N 1
ATOM 8671 C CA . LYS E 1 125 ? 86.124 20.696 11.911 1.00 15.26 125 LYS E CA 1
ATOM 8672 C C . LYS E 1 125 ? 87.543 20.177 12.147 1.00 15.91 125 LYS E C 1
ATOM 8673 O O . LYS E 1 125 ? 87.727 19.079 12.702 1.00 15.95 125 LYS E O 1
ATOM 8679 N N . ALA E 1 126 ? 88.555 20.963 11.760 1.00 14.92 126 ALA E N 1
ATOM 8680 C CA . ALA E 1 126 ? 89.907 20.458 11.916 1.00 13.63 126 ALA E CA 1
ATOM 8681 C C . ALA E 1 126 ? 90.277 20.213 13.397 1.00 16.50 126 ALA E C 1
ATOM 8682 O O . ALA E 1 126 ? 90.851 19.152 13.739 1.00 15.94 126 ALA E O 1
ATOM 8684 N N . VAL E 1 127 ? 89.917 21.156 14.275 1.00 14.80 127 VAL E N 1
ATOM 8685 C CA . VAL E 1 127 ? 90.220 21.017 15.693 1.00 15.18 127 VAL E CA 1
ATOM 8686 C C . VAL E 1 127 ? 89.417 19.883 16.349 1.00 15.60 127 VAL E C 1
ATOM 8687 O O . VAL E 1 127 ? 89.941 19.179 17.211 1.00 15.18 127 VAL E O 1
ATOM 8691 N N . SER E 1 128 ? 88.149 19.689 15.956 1.00 15.60 128 SER E N 1
ATOM 8692 C CA . SER E 1 128 ? 87.395 18.611 16.598 1.00 16.72 128 SER E CA 1
ATOM 8693 C C . SER E 1 128 ? 88.010 17.263 16.238 1.00 15.88 128 SER E C 1
ATOM 8694 O O . SER E 1 128 ? 87.952 16.324 17.021 1.00 16.86 128 SER E O 1
ATOM 8697 N N . ARG E 1 129 ? 88.604 17.163 15.051 1.00 17.99 129 ARG E N 1
ATOM 8698 C CA . ARG E 1 129 ? 89.223 15.888 14.682 1.00 18.29 129 ARG E CA 1
ATOM 8699 C C . ARG E 1 129 ? 90.340 15.590 15.683 1.00 17.96 129 ARG E C 1
ATOM 8700 O O . ARG E 1 129 ? 90.436 14.481 16.192 1.00 16.86 129 ARG E O 1
ATOM 8708 N N . GLN E 1 130 ? 91.133 16.603 16.008 1.00 17.35 130 GLN E N 1
ATOM 8709 C CA . GLN E 1 130 ? 92.211 16.441 16.976 1.00 18.12 130 GLN E CA 1
ATOM 8710 C C . GLN E 1 130 ? 91.631 16.139 18.349 1.00 17.22 130 GLN E C 1
ATOM 8711 O O . GLN E 1 130 ? 92.171 15.337 19.105 1.00 18.61 130 GLN E O 1
ATOM 8717 N N . MET E 1 131 ? 90.519 16.767 18.695 1.00 17.09 131 MET E N 1
ATOM 8718 C CA . MET E 1 131 ? 89.973 16.533 20.030 1.00 13.40 131 MET E CA 1
ATOM 8719 C C . MET E 1 131 ? 89.410 15.127 20.131 1.00 13.95 131 MET E C 1
ATOM 8720 O O . MET E 1 131 ? 89.450 14.523 21.187 1.00 14.03 131 MET E O 1
ATOM 8725 N N . ILE E 1 132 ? 88.940 14.575 19.025 1.00 13.58 132 ILE E N 1
ATOM 8726 C CA . ILE E 1 132 ? 88.382 13.239 19.104 1.00 14.62 132 ILE E CA 1
ATOM 8727 C C . ILE E 1 132 ? 89.516 12.253 19.414 1.00 16.40 132 ILE E C 1
ATOM 8728 O O . ILE E 1 132 ? 89.368 11.383 20.266 1.00 17.25 132 ILE E O 1
ATOM 8733 N N . THR E 1 133 ? 90.645 12.456 18.751 1.00 16.62 133 THR E N 1
ATOM 8734 C CA . THR E 1 133 ? 91.823 11.632 18.968 1.00 19.81 133 THR E CA 1
ATOM 8735 C C . THR E 1 133 ? 92.179 11.647 20.434 1.00 20.25 133 THR E C 1
ATOM 8736 O O . THR E 1 133 ? 92.651 10.641 20.953 1.00 22.51 133 THR E O 1
ATOM 8740 N N . GLN E 1 134 ? 91.942 12.773 21.113 1.00 19.49 134 GLN E N 1
ATOM 8741 C CA . GLN E 1 134 ? 92.214 12.924 22.568 1.00 19.60 134 GLN E CA 1
ATOM 8742 C C . GLN E 1 134 ? 91.055 12.510 23.533 1.00 19.18 134 GLN E C 1
ATOM 8743 O O . GLN E 1 134 ? 91.256 12.373 24.748 1.00 18.23 134 GLN E O 1
ATOM 8749 N N . ASN E 1 135 ? 89.877 12.280 22.974 1.00 19.50 135 ASN E N 1
ATOM 8750 C CA . ASN E 1 135 ? 88.629 12.069 23.746 1.00 18.64 135 ASN E CA 1
ATOM 8751 C C . ASN E 1 135 ? 88.556 13.119 24.840 1.00 17.23 135 ASN E C 1
ATOM 8752 O O . ASN E 1 135 ? 88.256 12.838 26.004 1.00 15.78 135 ASN E O 1
ATOM 8757 N N . TYR E 1 136 ? 88.862 14.338 24.418 1.00 18.60 136 TYR E N 1
ATOM 8758 C CA . TYR E 1 136 ? 88.768 15.507 25.265 1.00 18.39 136 TYR E CA 1
ATOM 8759 C C . TYR E 1 136 ? 88.795 16.821 24.476 1.00 16.48 136 TYR E C 1
ATOM 8760 O O . TYR E 1 136 ? 89.642 17.044 23.623 1.00 16.86 136 TYR E O 1
ATOM 8769 N N . GLY E 1 137 ? 87.862 17.715 24.772 1.00 15.87 137 GLY E N 1
ATOM 8770 C CA . GLY E 1 137 ? 87.884 18.999 24.080 1.00 12.72 137 GLY E CA 1
ATOM 8771 C C . GLY E 1 137 ? 86.789 19.883 24.610 1.00 14.54 137 GLY E C 1
ATOM 8772 O O . GLY E 1 137 ? 85.732 19.387 25.003 1.00 13.22 137 GLY E O 1
ATOM 8773 N N . ARG E 1 138 ? 87.056 21.178 24.683 1.00 14.12 138 ARG E N 1
ATOM 8774 C CA . ARG E 1 138 ? 86.029 22.122 25.093 1.00 15.06 138 ARG E CA 1
ATOM 8775 C C . ARG E 1 138 ? 86.129 23.228 24.038 1.00 13.75 138 ARG E C 1
ATOM 8776 O O . ARG E 1 138 ? 87.222 23.699 23.703 1.00 12.31 138 ARG E O 1
ATOM 8784 N N . ILE E 1 139 ? 84.982 23.615 23.499 1.00 11.25 139 ILE E N 1
ATOM 8785 C CA . ILE E 1 139 ? 84.921 24.615 22.442 1.00 12.25 139 ILE E CA 1
ATOM 8786 C C . ILE E 1 139 ? 83.927 25.731 22.766 1.00 13.63 139 ILE E C 1
ATOM 8787 O O . ILE E 1 139 ? 82.806 25.477 23.303 1.00 13.23 139 ILE E O 1
ATOM 8792 N N . VAL E 1 140 ? 84.325 26.949 22.423 1.00 13.73 140 VAL E N 1
ATOM 8793 C CA . VAL E 1 140 ? 83.476 28.124 22.592 1.00 13.91 140 VAL E CA 1
ATOM 8794 C C . VAL E 1 140 ? 83.482 28.903 21.267 1.00 13.62 140 VAL E C 1
ATOM 8795 O O . VAL E 1 140 ? 84.538 29.324 20.768 1.00 12.45 140 VAL E O 1
ATOM 8799 N N . ASN E 1 141 ? 82.311 29.052 20.667 1.00 12.06 141 ASN E N 1
ATOM 8800 C CA . ASN E 1 141 ? 82.191 29.788 19.401 1.00 11.62 141 ASN E CA 1
ATOM 8801 C C . ASN E 1 141 ? 81.683 31.175 19.757 1.00 13.49 141 ASN E C 1
ATOM 8802 O O . ASN E 1 141 ? 80.844 31.301 20.661 1.00 14.38 141 ASN E O 1
ATOM 8807 N N . THR E 1 142 ? 82.197 32.204 19.083 1.00 13.25 142 THR E N 1
ATOM 8808 C CA . THR E 1 142 ? 81.742 33.561 19.361 1.00 11.88 142 THR E CA 1
ATOM 8809 C C . THR E 1 142 ? 80.559 33.846 18.459 1.00 10.78 142 THR E C 1
ATOM 8810 O O . THR E 1 142 ? 80.693 33.910 17.245 1.00 11.64 142 THR E O 1
ATOM 8814 N N . ALA E 1 143 ? 79.376 33.941 19.043 1.00 10.10 143 ALA E N 1
ATOM 8815 C CA . ALA E 1 143 ? 78.187 34.259 18.249 1.00 8.41 143 ALA E CA 1
ATOM 8816 C C . ALA E 1 143 ? 77.952 35.795 18.427 1.00 10.12 143 ALA E C 1
ATOM 8817 O O . ALA E 1 143 ? 78.877 36.590 18.244 1.00 9.78 143 ALA E O 1
ATOM 8819 N N . SER E 1 144 ? 76.751 36.212 18.807 1.00 10.96 144 SER E N 1
ATOM 8820 C CA . SER E 1 144 ? 76.460 37.652 18.981 1.00 11.69 144 SER E CA 1
ATOM 8821 C C . SER E 1 144 ? 74.990 37.825 19.271 1.00 12.23 144 SER E C 1
ATOM 8822 O O . SER E 1 144 ? 74.169 37.009 18.831 1.00 13.43 144 SER E O 1
ATOM 8825 N N . MET E 1 145 ? 74.622 38.880 19.980 1.00 11.88 145 MET E N 1
ATOM 8826 C CA . MET E 1 145 ? 73.190 39.092 20.183 1.00 10.61 145 MET E CA 1
ATOM 8827 C C . MET E 1 145 ? 72.552 39.317 18.805 1.00 10.83 145 MET E C 1
ATOM 8828 O O . MET E 1 145 ? 71.337 39.119 18.654 1.00 11.90 145 MET E O 1
ATOM 8833 N N . ALA E 1 146 ? 73.342 39.724 17.802 1.00 8.49 146 ALA E N 1
ATOM 8834 C CA . ALA E 1 146 ? 72.738 39.962 16.457 1.00 9.85 146 ALA E CA 1
ATOM 8835 C C . ALA E 1 146 ? 72.248 38.643 15.897 1.00 8.34 146 ALA E C 1
ATOM 8836 O O . ALA E 1 146 ? 71.377 38.602 15.034 1.00 9.90 146 ALA E O 1
ATOM 8838 N N . GLY E 1 147 ? 72.804 37.546 16.404 1.00 10.22 147 GLY E N 1
ATOM 8839 C CA . GLY E 1 147 ? 72.379 36.223 15.951 1.00 7.02 147 GLY E CA 1
ATOM 8840 C C . GLY E 1 147 ? 71.151 35.785 16.748 1.00 8.50 147 GLY E C 1
ATOM 8841 O O . GLY E 1 147 ? 70.335 34.985 16.281 1.00 8.37 147 GLY E O 1
ATOM 8842 N N . VAL E 1 148 ? 71.026 36.290 17.966 1.00 6.76 148 VAL E N 1
ATOM 8843 C CA . VAL E 1 148 ? 69.898 35.944 18.850 1.00 8.22 148 VAL E CA 1
ATOM 8844 C C . VAL E 1 148 ? 68.635 36.661 18.314 1.00 9.03 148 VAL E C 1
ATOM 8845 O O . VAL E 1 148 ? 67.499 36.141 18.367 1.00 8.57 148 VAL E O 1
ATOM 8849 N N . LYS E 1 149 ? 68.827 37.873 17.799 1.00 9.51 149 LYS E N 1
ATOM 8850 C CA . LYS E 1 149 ? 67.699 38.608 17.191 1.00 11.78 149 LYS E CA 1
ATOM 8851 C C . LYS E 1 149 ? 68.292 39.499 16.091 1.00 11.12 149 LYS E C 1
ATOM 8852 O O . LYS E 1 149 ? 69.133 40.366 16.347 1.00 10.64 149 LYS E O 1
ATOM 8858 N N . GLY E 1 150 ? 67.884 39.240 14.871 1.00 12.12 150 GLY E N 1
ATOM 8859 C CA . GLY E 1 150 ? 68.407 39.997 13.760 1.00 12.80 150 GLY E CA 1
ATOM 8860 C C . GLY E 1 150 ? 68.276 41.490 13.971 1.00 11.40 150 GLY E C 1
ATOM 8861 O O . GLY E 1 150 ? 67.165 41.981 14.088 1.00 12.94 150 GLY E O 1
ATOM 8862 N N . PRO E 1 151 ? 69.382 42.240 13.953 1.00 12.20 151 PRO E N 1
ATOM 8863 C CA . PRO E 1 151 ? 69.323 43.702 14.147 1.00 11.25 151 PRO E CA 1
ATOM 8864 C C . PRO E 1 151 ? 69.009 44.477 12.857 1.00 12.08 151 PRO E C 1
ATOM 8865 O O . PRO E 1 151 ? 69.148 43.957 11.761 1.00 14.69 151 PRO E O 1
ATOM 8869 N N . PRO E 1 152 ? 68.610 45.758 12.979 1.00 11.84 152 PRO E N 1
ATOM 8870 C CA . PRO E 1 152 ? 68.331 46.492 11.745 1.00 10.56 152 PRO E CA 1
ATOM 8871 C C . PRO E 1 152 ? 69.629 46.782 10.965 1.00 12.15 152 PRO E C 1
ATOM 8872 O O . PRO E 1 152 ? 70.701 46.945 11.564 1.00 11.55 152 PRO E O 1
ATOM 8876 N N . ASN E 1 153 ? 69.535 46.782 9.628 1.00 11.13 153 ASN E N 1
ATOM 8877 C CA . ASN E 1 153 ? 70.684 47.081 8.769 1.00 12.74 153 ASN E CA 1
ATOM 8878 C C . ASN E 1 153 ? 71.891 46.148 8.835 1.00 14.14 153 ASN E C 1
ATOM 8879 O O . ASN E 1 153 ? 72.971 46.506 8.299 1.00 15.11 153 ASN E O 1
ATOM 8884 N N . MET E 1 154 ? 71.752 44.970 9.454 1.00 12.79 154 MET E N 1
ATOM 8885 C CA . MET E 1 154 ? 72.891 44.049 9.541 1.00 13.18 154 MET E CA 1
ATOM 8886 C C . MET E 1 154 ? 72.495 42.668 8.980 1.00 12.25 154 MET E C 1
ATOM 8887 O O . MET E 1 154 ? 72.818 41.632 9.573 1.00 9.89 154 MET E O 1
ATOM 8892 N N . ALA E 1 155 ? 71.807 42.649 7.849 1.00 11.59 155 ALA E N 1
ATOM 8893 C CA . ALA E 1 155 ? 71.369 41.397 7.287 1.00 11.44 155 ALA E CA 1
ATOM 8894 C C . ALA E 1 155 ? 72.377 40.246 7.286 1.00 12.97 155 ALA E C 1
ATOM 8895 O O . ALA E 1 155 ? 72.071 39.163 7.773 1.00 11.90 155 ALA E O 1
ATOM 8897 N N . ALA E 1 156 ? 73.569 40.456 6.717 1.00 11.79 156 ALA E N 1
ATOM 8898 C CA . ALA E 1 156 ? 74.524 39.372 6.652 1.00 10.66 156 ALA E CA 1
ATOM 8899 C C . ALA E 1 156 ? 75.160 38.990 7.992 1.00 11.82 156 ALA E C 1
ATOM 8900 O O . ALA E 1 156 ? 75.290 37.795 8.304 1.00 13.21 156 ALA E O 1
ATOM 8902 N N . TYR E 1 157 ? 75.577 39.959 8.786 1.00 10.70 157 TYR E N 1
ATOM 8903 C CA . TYR E 1 157 ? 76.190 39.633 10.069 1.00 12.26 157 TYR E CA 1
ATOM 8904 C C . TYR E 1 157 ? 75.186 38.868 10.975 1.00 13.43 157 TYR E C 1
ATOM 8905 O O . TYR E 1 157 ? 75.554 37.865 11.618 1.00 13.92 157 TYR E O 1
ATOM 8914 N N . GLY E 1 158 ? 73.923 39.313 10.967 1.00 11.47 158 GLY E N 1
ATOM 8915 C CA . GLY E 1 158 ? 72.883 38.709 11.782 1.00 9.57 158 GLY E CA 1
ATOM 8916 C C . GLY E 1 158 ? 72.751 37.246 11.386 1.00 11.81 158 GLY E C 1
ATOM 8917 O O . GLY E 1 158 ? 72.774 36.365 12.235 1.00 9.44 158 GLY E O 1
ATOM 8918 N N . THR E 1 159 ? 72.597 37.037 10.080 1.00 11.66 159 THR E N 1
ATOM 8919 C CA . THR E 1 159 ? 72.454 35.733 9.437 1.00 14.86 159 THR E CA 1
ATOM 8920 C C . THR E 1 159 ? 73.620 34.849 9.834 1.00 13.24 159 THR E C 1
ATOM 8921 O O . THR E 1 159 ? 73.452 33.711 10.258 1.00 12.62 159 THR E O 1
ATOM 8925 N N . SER E 1 160 ? 74.823 35.388 9.732 1.00 12.42 160 SER E N 1
ATOM 8926 C CA . SER E 1 160 ? 76.023 34.596 10.082 1.00 12.15 160 SER E CA 1
ATOM 8927 C C . SER E 1 160 ? 76.040 34.178 11.583 1.00 12.80 160 SER E C 1
ATOM 8928 O O . SER E 1 160 ? 76.432 33.035 11.900 1.00 13.97 160 SER E O 1
ATOM 8931 N N . LYS E 1 161 ? 75.606 35.049 12.501 1.00 11.78 161 LYS E N 1
ATOM 8932 C CA . LYS E 1 161 ? 75.654 34.673 13.909 1.00 11.25 161 LYS E CA 1
ATOM 8933 C C . LYS E 1 161 ? 74.477 33.791 14.286 1.00 13.61 161 LYS E C 1
ATOM 8934 O O . LYS E 1 161 ? 74.583 32.999 15.220 1.00 10.93 161 LYS E O 1
ATOM 8940 N N . GLY E 1 162 ? 73.380 33.886 13.532 1.00 11.47 162 GLY E N 1
ATOM 8941 C CA . GLY E 1 162 ? 72.251 32.994 13.787 1.00 12.34 162 GLY E CA 1
ATOM 8942 C C . GLY E 1 162 ? 72.718 31.615 13.308 1.00 13.17 162 GLY E C 1
ATOM 8943 O O . GLY E 1 162 ? 72.400 30.564 13.909 1.00 13.54 162 GLY E O 1
ATOM 8944 N N . ALA E 1 163 ? 73.502 31.598 12.230 1.00 11.22 163 ALA E N 1
ATOM 8945 C CA . ALA E 1 163 ? 74.040 30.332 11.719 1.00 9.07 163 ALA E CA 1
ATOM 8946 C C . ALA E 1 163 ? 74.958 29.701 12.768 1.00 8.77 163 ALA E C 1
ATOM 8947 O O . ALA E 1 163 ? 74.901 28.499 13.024 1.00 8.55 163 ALA E O 1
ATOM 8949 N N . ILE E 1 164 ? 75.825 30.507 13.369 1.00 8.29 164 ILE E N 1
ATOM 8950 C CA . ILE E 1 164 ? 76.763 29.991 14.378 1.00 10.25 164 ILE E CA 1
ATOM 8951 C C . ILE E 1 164 ? 76.045 29.366 15.585 1.00 10.94 164 ILE E C 1
ATOM 8952 O O . ILE E 1 164 ? 76.542 28.410 16.199 1.00 10.11 164 ILE E O 1
ATOM 8957 N N . ILE E 1 165 ? 74.898 29.928 15.977 1.00 12.93 165 ILE E N 1
ATOM 8958 C CA . ILE E 1 165 ? 74.160 29.356 17.124 1.00 11.68 165 ILE E CA 1
ATOM 8959 C C . ILE E 1 165 ? 73.662 27.939 16.779 1.00 11.22 165 ILE E C 1
ATOM 8960 O O . ILE E 1 165 ? 73.841 27.018 17.575 1.00 11.72 165 ILE E O 1
ATOM 8965 N N . ALA E 1 166 ? 73.067 27.757 15.611 1.00 9.31 166 ALA E N 1
ATOM 8966 C CA . ALA E 1 166 ? 72.631 26.425 15.152 1.00 10.00 166 ALA E CA 1
ATOM 8967 C C . ALA E 1 166 ? 73.836 25.472 14.982 1.00 9.29 166 ALA E C 1
ATOM 8968 O O . ALA E 1 166 ? 73.795 24.350 15.447 1.00 10.30 166 ALA E O 1
ATOM 8970 N N . LEU E 1 167 ? 74.911 25.918 14.348 1.00 11.20 167 LEU E N 1
ATOM 8971 C CA . LEU E 1 167 ? 76.091 25.063 14.185 1.00 11.43 167 LEU E CA 1
ATOM 8972 C C . LEU E 1 167 ? 76.614 24.599 15.568 1.00 11.25 167 LEU E C 1
ATOM 8973 O O . LEU E 1 167 ? 77.044 23.437 15.741 1.00 9.95 167 LEU E O 1
ATOM 8978 N N . THR E 1 168 ? 76.616 25.515 16.547 1.00 10.32 168 THR E N 1
ATOM 8979 C CA . THR E 1 168 ? 77.057 25.163 17.902 1.00 10.34 168 THR E CA 1
ATOM 8980 C C . THR E 1 168 ? 76.175 24.049 18.476 1.00 9.52 168 THR E C 1
ATOM 8981 O O . THR E 1 168 ? 76.653 23.154 19.159 1.00 9.18 168 THR E O 1
ATOM 8985 N N . GLU E 1 169 ? 74.869 24.145 18.263 1.00 8.35 169 GLU E N 1
ATOM 8986 C CA . GLU E 1 169 ? 73.971 23.125 18.775 1.00 9.52 169 GLU E CA 1
ATOM 8987 C C . GLU E 1 169 ? 74.247 21.812 18.031 1.00 10.18 169 GLU E C 1
ATOM 8988 O O . GLU E 1 169 ? 74.368 20.757 18.654 1.00 11.85 169 GLU E O 1
ATOM 8994 N N . THR E 1 170 ? 74.380 21.863 16.711 1.00 10.06 170 THR E N 1
ATOM 8995 C CA . THR E 1 170 ? 74.643 20.621 16.000 1.00 11.98 170 THR E CA 1
ATOM 8996 C C . THR E 1 170 ? 75.965 19.962 16.423 1.00 12.19 170 THR E C 1
ATOM 8997 O O . THR E 1 170 ? 76.024 18.735 16.640 1.00 11.00 170 THR E O 1
ATOM 9001 N N . ALA E 1 171 ? 77.014 20.782 16.538 1.00 11.64 171 ALA E N 1
ATOM 9002 C CA . ALA E 1 171 ? 78.345 20.312 16.915 1.00 11.79 171 ALA E CA 1
ATOM 9003 C C . ALA E 1 171 ? 78.351 19.693 18.311 1.00 12.01 171 ALA E C 1
ATOM 9004 O O . ALA E 1 171 ? 79.079 18.696 18.570 1.00 10.70 171 ALA E O 1
ATOM 9006 N N . ALA E 1 172 ? 77.536 20.271 19.210 1.00 11.41 172 ALA E N 1
ATOM 9007 C CA . ALA E 1 172 ? 77.457 19.780 20.616 1.00 10.27 172 ALA E CA 1
ATOM 9008 C C . ALA E 1 172 ? 76.904 18.350 20.580 1.00 10.25 172 ALA E C 1
ATOM 9009 O O . ALA E 1 172 ? 77.399 17.443 21.291 1.00 10.69 172 ALA E O 1
ATOM 9011 N N . LEU E 1 173 ? 75.869 18.158 19.763 1.00 9.91 173 LEU E N 1
ATOM 9012 C CA . LEU E 1 173 ? 75.267 16.840 19.633 1.00 10.25 173 LEU E CA 1
ATOM 9013 C C . LEU E 1 173 ? 76.269 15.847 19.029 1.00 10.97 173 LEU E C 1
ATOM 9014 O O . LEU E 1 173 ? 76.505 14.751 19.595 1.00 10.66 173 LEU E O 1
ATOM 9019 N N . ASP E 1 174 ? 76.861 16.240 17.896 1.00 11.08 174 ASP E N 1
ATOM 9020 C CA . ASP E 1 174 ? 77.787 15.379 17.151 1.00 10.95 174 ASP E CA 1
ATOM 9021 C C . ASP E 1 174 ? 79.016 14.933 17.935 1.00 11.24 174 ASP E C 1
ATOM 9022 O O . ASP E 1 174 ? 79.465 13.779 17.825 1.00 11.01 174 ASP E O 1
ATOM 9027 N N . LEU E 1 175 ? 79.564 15.873 18.691 1.00 11.04 175 LEU E N 1
ATOM 9028 C CA . LEU E 1 175 ? 80.787 15.645 19.452 1.00 11.66 175 LEU E CA 1
ATOM 9029 C C . LEU E 1 175 ? 80.662 15.157 20.885 1.00 11.01 175 LEU E C 1
ATOM 9030 O O . LEU E 1 175 ? 81.670 14.735 21.485 1.00 11.45 175 LEU E O 1
ATOM 9035 N N . ALA E 1 176 ? 79.457 15.193 21.445 1.00 10.04 176 ALA E N 1
ATOM 9036 C CA . ALA E 1 176 ? 79.277 14.774 22.820 1.00 11.32 176 ALA E CA 1
ATOM 9037 C C . ALA E 1 176 ? 79.813 13.355 23.141 1.00 12.47 176 ALA E C 1
ATOM 9038 O O . ALA E 1 176 ? 80.313 13.106 24.222 1.00 13.61 176 ALA E O 1
ATOM 9040 N N . PRO E 1 177 ? 79.703 12.419 22.207 1.00 14.32 177 PRO E N 1
ATOM 9041 C CA . PRO E 1 177 ? 80.207 11.077 22.518 1.00 15.34 177 PRO E CA 1
ATOM 9042 C C . PRO E 1 177 ? 81.711 10.987 22.797 1.00 15.72 177 PRO E C 1
ATOM 9043 O O . PRO E 1 177 ? 82.184 10.000 23.394 1.00 15.46 177 PRO E O 1
ATOM 9047 N N . TYR E 1 178 ? 82.473 11.992 22.387 1.00 14.00 178 TYR E N 1
ATOM 9048 C CA . TYR E 1 178 ? 83.920 11.927 22.552 1.00 13.97 178 TYR E CA 1
ATOM 9049 C C . TYR E 1 178 ? 84.477 12.843 23.629 1.00 14.55 178 TYR E C 1
ATOM 9050 O O . TYR E 1 178 ? 85.627 13.286 23.536 1.00 14.32 178 TYR E O 1
ATOM 9059 N N . ASN E 1 179 ? 83.660 13.084 24.651 1.00 12.27 179 ASN E N 1
ATOM 9060 C CA . ASN E 1 179 ? 83.995 13.959 25.757 1.00 14.68 179 ASN E CA 1
ATOM 9061 C C . ASN E 1 179 ? 84.355 15.350 25.277 1.00 13.81 179 ASN E C 1
ATOM 9062 O O . ASN E 1 179 ? 85.342 15.945 25.719 1.00 10.03 179 ASN E O 1
ATOM 9067 N N . ILE E 1 180 ? 83.546 15.868 24.351 1.00 14.02 180 ILE E N 1
ATOM 9068 C CA . ILE E 1 180 ? 83.766 17.225 23.846 1.00 14.14 180 ILE E CA 1
ATOM 9069 C C . ILE E 1 180 ? 82.498 18.043 24.102 1.00 14.87 180 ILE E C 1
ATOM 9070 O O . ILE E 1 180 ? 81.392 17.534 23.933 1.00 15.92 180 ILE E O 1
ATOM 9075 N N . ARG E 1 181 ? 82.648 19.289 24.540 1.00 14.78 181 ARG E N 1
ATOM 9076 C CA . ARG E 1 181 ? 81.468 20.158 24.746 1.00 14.54 181 ARG E CA 1
ATOM 9077 C C . ARG E 1 181 ? 81.685 21.342 23.816 1.00 13.83 181 ARG E C 1
ATOM 9078 O O . ARG E 1 181 ? 82.820 21.731 23.560 1.00 13.49 181 ARG E O 1
ATOM 9086 N N . VAL E 1 182 ? 80.594 21.895 23.298 1.00 13.99 182 VAL E N 1
ATOM 9087 C CA . VAL E 1 182 ? 80.654 23.011 22.353 1.00 10.57 182 VAL E CA 1
ATOM 9088 C C . VAL E 1 182 ? 79.583 24.010 22.812 1.00 11.92 182 VAL E C 1
ATOM 9089 O O . VAL E 1 182 ? 78.419 23.641 22.956 1.00 10.27 182 VAL E O 1
ATOM 9093 N N . ASN E 1 183 ? 79.984 25.253 23.071 1.00 10.84 183 ASN E N 1
ATOM 9094 C CA . ASN E 1 183 ? 79.032 26.292 23.525 1.00 10.78 183 ASN E CA 1
ATOM 9095 C C . ASN E 1 183 ? 79.308 27.620 22.817 1.00 12.54 183 ASN E C 1
ATOM 9096 O O . ASN E 1 183 ? 80.292 27.777 22.057 1.00 14.98 183 ASN E O 1
ATOM 9101 N N . ALA E 1 184 ? 78.444 28.591 23.050 1.00 10.57 184 ALA E N 1
ATOM 9102 C CA . ALA E 1 184 ? 78.618 29.870 22.382 1.00 9.22 184 ALA E CA 1
ATOM 9103 C C . ALA E 1 184 ? 78.392 31.033 23.351 1.00 9.69 184 ALA E C 1
ATOM 9104 O O . ALA E 1 184 ? 77.692 30.884 24.373 1.00 10.98 184 ALA E O 1
ATOM 9106 N N . ILE E 1 185 ? 78.982 32.182 23.014 1.00 10.65 185 ILE E N 1
ATOM 9107 C CA . ILE E 1 185 ? 78.780 33.418 23.750 1.00 10.65 185 ILE E CA 1
ATOM 9108 C C . ILE E 1 185 ? 78.140 34.368 22.752 1.00 11.53 185 ILE E C 1
ATOM 9109 O O . ILE E 1 185 ? 78.381 34.271 21.540 1.00 11.83 185 ILE E O 1
ATOM 9114 N N . SER E 1 186 ? 77.314 35.287 23.252 1.00 12.38 186 SER E N 1
ATOM 9115 C CA . SER E 1 186 ? 76.639 36.259 22.367 1.00 11.42 186 SER E CA 1
ATOM 9116 C C . SER E 1 186 ? 76.715 37.706 22.938 1.00 11.83 186 SER E C 1
ATOM 9117 O O . SER E 1 186 ? 75.777 38.194 23.543 1.00 12.11 186 SER E O 1
ATOM 9120 N N . PRO E 1 187 ? 77.874 38.387 22.773 1.00 12.77 187 PRO E N 1
ATOM 9121 C CA . PRO E 1 187 ? 78.072 39.771 23.260 1.00 13.99 187 PRO E CA 1
ATOM 9122 C C . PRO E 1 187 ? 77.053 40.687 22.622 1.00 11.09 187 PRO E C 1
ATOM 9123 O O . PRO E 1 187 ? 76.682 40.486 21.456 1.00 12.88 187 PRO E O 1
ATOM 9127 N N . GLY E 1 188 ? 76.583 41.655 23.397 1.00 13.78 188 GLY E N 1
ATOM 9128 C CA . GLY E 1 188 ? 75.672 42.679 22.902 1.00 12.95 188 GLY E CA 1
ATOM 9129 C C . GLY E 1 188 ? 76.570 43.889 22.629 1.00 15.50 188 GLY E C 1
ATOM 9130 O O . GLY E 1 188 ? 77.601 43.764 21.946 1.00 15.15 188 GLY E O 1
ATOM 9131 N N . TYR E 1 189 ? 76.214 45.048 23.169 1.00 14.68 189 TYR E N 1
ATOM 9132 C CA . TYR E 1 189 ? 77.018 46.265 22.974 1.00 16.22 189 TYR E CA 1
ATOM 9133 C C . TYR E 1 189 ? 78.297 46.255 23.834 1.00 16.04 189 TYR E C 1
ATOM 9134 O O . TYR E 1 189 ? 78.233 46.238 25.057 1.00 14.60 189 TYR E O 1
ATOM 9143 N N . MET E 1 190 ? 79.442 46.232 23.154 1.00 19.01 190 MET E N 1
ATOM 9144 C CA . MET E 1 190 ? 80.777 46.223 23.756 1.00 20.71 190 MET E CA 1
ATOM 9145 C C . MET E 1 190 ? 81.534 47.491 23.303 1.00 23.69 190 MET E C 1
ATOM 9146 O O . MET E 1 190 ? 81.573 47.826 22.107 1.00 24.04 190 MET E O 1
ATOM 9151 N N . GLY E 1 191 ? 82.135 48.197 24.246 1.00 24.95 191 GLY E N 1
ATOM 9152 C CA . GLY E 1 191 ? 82.848 49.407 23.881 1.00 27.90 191 GLY E CA 1
ATOM 9153 C C . GLY E 1 191 ? 83.785 49.755 25.026 1.00 29.50 191 GLY E C 1
ATOM 9154 O O . GLY E 1 191 ? 83.705 49.174 26.098 1.00 28.01 191 GLY E O 1
ATOM 9155 N N . PRO E 1 192 ? 84.629 50.770 24.870 1.00 31.99 192 PRO E N 1
ATOM 9156 C CA . PRO E 1 192 ? 84.765 51.624 23.706 1.00 34.69 192 PRO E CA 1
ATOM 9157 C C . PRO E 1 192 ? 85.730 51.008 22.731 1.00 38.40 192 PRO E C 1
ATOM 9158 O O . PRO E 1 192 ? 85.826 49.779 22.616 1.00 36.73 192 PRO E O 1
ATOM 9162 N N . GLY E 1 193 ? 86.462 51.892 22.050 1.00 42.07 193 GLY E N 1
ATOM 9163 C CA . GLY E 1 193 ? 87.441 51.450 21.079 1.00 45.97 193 GLY E CA 1
ATOM 9164 C C . GLY E 1 193 ? 86.646 51.211 19.828 1.00 48.64 193 GLY E C 1
ATOM 9165 O O . GLY E 1 193 ? 85.594 51.830 19.637 1.00 49.79 193 GLY E O 1
ATOM 9166 N N . PHE E 1 194 ? 87.087 50.333 18.951 1.00 50.20 194 PHE E N 1
ATOM 9167 C CA . PHE E 1 194 ? 86.243 50.212 17.815 1.00 51.27 194 PHE E CA 1
ATOM 9168 C C . PHE E 1 194 ? 85.721 48.909 17.408 1.00 50.45 194 PHE E C 1
ATOM 9169 O O . PHE E 1 194 ? 86.162 47.836 17.836 1.00 51.80 194 PHE E O 1
ATOM 9177 N N . MET E 1 195 ? 84.759 49.089 16.522 1.00 47.55 195 MET E N 1
ATOM 9178 C CA . MET E 1 195 ? 83.899 48.079 15.994 1.00 44.76 195 MET E CA 1
ATOM 9179 C C . MET E 1 195 ? 82.676 48.610 16.770 1.00 41.12 195 MET E C 1
ATOM 9180 O O . MET E 1 195 ? 81.531 48.270 16.475 1.00 40.78 195 MET E O 1
ATOM 9185 N N . TRP E 1 196 ? 82.968 49.436 17.791 1.00 36.54 196 TRP E N 1
ATOM 9186 C CA . TRP E 1 196 ? 81.940 50.123 18.580 1.00 32.42 196 TRP E CA 1
ATOM 9187 C C . TRP E 1 196 ? 81.753 51.415 17.789 1.00 31.48 196 TRP E C 1
ATOM 9188 O O . TRP E 1 196 ? 80.647 51.731 17.321 1.00 28.76 196 TRP E O 1
ATOM 9199 N N . GLU E 1 197 ? 82.861 52.142 17.625 1.00 31.47 197 GLU E N 1
ATOM 9200 C CA . GLU E 1 197 ? 82.850 53.388 16.869 1.00 32.33 197 GLU E CA 1
ATOM 9201 C C . GLU E 1 197 ? 82.271 53.120 15.487 1.00 31.14 197 GLU E C 1
ATOM 9202 O O . GLU E 1 197 ? 81.422 53.856 14.995 1.00 31.11 197 GLU E O 1
ATOM 9208 N N . ARG E 1 198 ? 82.724 52.036 14.871 1.00 29.24 198 ARG E N 1
ATOM 9209 C CA . ARG E 1 198 ? 82.268 51.676 13.541 1.00 27.48 198 ARG E CA 1
ATOM 9210 C C . ARG E 1 198 ? 80.764 51.430 13.507 1.00 25.23 198 ARG E C 1
ATOM 9211 O O . ARG E 1 198 ? 80.041 51.925 12.645 1.00 21.38 198 ARG E O 1
ATOM 9219 N N . GLN E 1 199 ? 80.308 50.639 14.460 1.00 24.28 199 GLN E N 1
ATOM 9220 C CA . GLN E 1 199 ? 78.890 50.326 14.567 1.00 23.58 199 GLN E CA 1
ATOM 9221 C C . GLN E 1 199 ? 78.045 51.619 14.662 1.00 23.62 199 GLN E C 1
ATOM 9222 O O . GLN E 1 199 ? 77.087 51.854 13.880 1.00 21.14 199 GLN E O 1
ATOM 9228 N N . VAL E 1 200 ? 78.411 52.442 15.641 1.00 23.18 200 VAL E N 1
ATOM 9229 C CA . VAL E 1 200 ? 77.735 53.707 15.895 1.00 23.52 200 VAL E CA 1
ATOM 9230 C C . VAL E 1 200 ? 77.762 54.597 14.643 1.00 24.22 200 VAL E C 1
ATOM 9231 O O . VAL E 1 200 ? 76.716 55.074 14.166 1.00 23.12 200 VAL E O 1
ATOM 9235 N N . GLU E 1 201 ? 78.947 54.768 14.061 1.00 23.80 201 GLU E N 1
ATOM 9236 C CA . GLU E 1 201 ? 79.059 55.635 12.892 1.00 25.84 201 GLU E CA 1
ATOM 9237 C C . GLU E 1 201 ? 78.379 55.061 11.642 1.00 23.24 201 GLU E C 1
ATOM 9238 O O . GLU E 1 201 ? 77.673 55.773 10.944 1.00 23.03 201 GLU E O 1
ATOM 9244 N N . LEU E 1 202 ? 78.548 53.773 11.352 1.00 21.16 202 LEU E N 1
ATOM 9245 C CA . LEU E 1 202 ? 77.878 53.217 10.187 1.00 19.51 202 LEU E CA 1
ATOM 9246 C C . LEU E 1 202 ? 76.335 53.100 10.347 1.00 19.62 202 LEU E C 1
ATOM 9247 O O . LEU E 1 202 ? 75.591 53.197 9.363 1.00 19.76 202 LEU E O 1
ATOM 9252 N N . GLN E 1 203 ? 75.840 52.894 11.563 1.00 19.48 203 GLN E N 1
ATOM 9253 C CA . GLN E 1 203 ? 74.380 52.839 11.755 1.00 18.04 203 GLN E CA 1
ATOM 9254 C C . GLN E 1 203 ? 73.831 54.278 11.529 1.00 18.20 203 GLN E C 1
ATOM 9255 O O . GLN E 1 203 ? 72.784 54.488 10.901 1.00 15.67 203 GLN E O 1
ATOM 9261 N N . ALA E 1 204 ? 74.551 55.256 12.057 1.00 17.74 204 ALA E N 1
ATOM 9262 C CA . ALA E 1 204 ? 74.132 56.662 11.906 1.00 21.41 204 ALA E CA 1
ATOM 9263 C C . ALA E 1 204 ? 74.035 57.011 10.444 1.00 22.35 204 ALA E C 1
ATOM 9264 O O . ALA E 1 204 ? 73.116 57.701 10.039 1.00 23.40 204 ALA E O 1
ATOM 9266 N N . LYS E 1 205 ? 74.966 56.463 9.659 1.00 24.29 205 LYS E N 1
ATOM 9267 C CA . LYS E 1 205 ? 75.064 56.673 8.211 1.00 25.78 205 LYS E CA 1
ATOM 9268 C C . LYS E 1 205 ? 73.853 56.163 7.464 1.00 25.03 205 LYS E C 1
ATOM 9269 O O . LYS E 1 205 ? 73.372 56.795 6.521 1.00 22.79 205 LYS E O 1
ATOM 9275 N N . VAL E 1 206 ? 73.355 55.002 7.862 1.00 22.80 206 VAL E N 1
ATOM 9276 C CA . VAL E 1 206 ? 72.209 54.485 7.163 1.00 21.17 206 VAL E CA 1
ATOM 9277 C C . VAL E 1 206 ? 71.034 55.445 7.140 1.00 21.31 206 VAL E C 1
ATOM 9278 O O . VAL E 1 206 ? 70.334 55.588 6.114 1.00 20.17 206 VAL E O 1
ATOM 9282 N N . GLY E 1 207 ? 70.790 56.066 8.281 1.00 20.37 207 GLY E N 1
ATOM 9283 C CA . GLY E 1 207 ? 69.645 56.973 8.380 1.00 20.18 207 GLY E CA 1
ATOM 9284 C C . GLY E 1 207 ? 68.311 56.225 8.439 1.00 21.53 207 GLY E C 1
ATOM 9285 O O . GLY E 1 207 ? 67.324 56.705 7.879 1.00 21.50 207 GLY E O 1
ATOM 9286 N N . SER E 1 208 ? 68.270 55.043 9.072 1.00 19.24 208 SER E N 1
ATOM 9287 C CA . SER E 1 208 ? 67.010 54.287 9.191 1.00 18.52 208 SER E CA 1
ATOM 9288 C C . SER E 1 208 ? 66.202 54.803 10.402 1.00 17.44 208 SER E C 1
ATOM 9289 O O . SER E 1 208 ? 66.709 55.604 11.181 1.00 17.98 208 SER E O 1
ATOM 9292 N N . GLN E 1 209 ? 64.958 54.354 10.563 1.00 16.96 209 GLN E N 1
ATOM 9293 C CA . GLN E 1 209 ? 64.124 54.766 11.740 1.00 16.93 209 GLN E CA 1
ATOM 9294 C C . GLN E 1 209 ? 64.567 54.216 13.096 1.00 16.12 209 GLN E C 1
ATOM 9295 O O . GLN E 1 209 ? 63.996 54.588 14.142 1.00 14.75 209 GLN E O 1
ATOM 9301 N N . TYR E 1 210 ? 65.541 53.302 13.086 1.00 15.93 210 TYR E N 1
ATOM 9302 C CA . TYR E 1 210 ? 66.032 52.673 14.324 1.00 14.66 210 TYR E CA 1
ATOM 9303 C C . TYR E 1 210 ? 67.093 53.452 15.105 1.00 15.53 210 TYR E C 1
ATOM 9304 O O . TYR E 1 210 ? 67.261 53.273 16.300 1.00 15.12 210 TYR E O 1
ATOM 9313 N N . PHE E 1 211 ? 67.819 54.326 14.431 1.00 17.40 211 PHE E N 1
ATOM 9314 C CA . PHE E 1 211 ? 68.820 55.148 15.101 1.00 20.22 211 PHE E CA 1
ATOM 9315 C C . PHE E 1 211 ? 68.847 56.550 14.472 1.00 21.57 211 PHE E C 1
ATOM 9316 O O . PHE E 1 211 ? 68.407 56.744 13.343 1.00 22.76 211 PHE E O 1
ATOM 9324 N N . SER E 1 212 ? 69.367 57.508 15.215 1.00 22.61 212 SER E N 1
ATOM 9325 C CA . SER E 1 212 ? 69.499 58.883 14.756 1.00 24.65 212 SER E CA 1
ATOM 9326 C C . SER E 1 212 ? 70.584 58.916 13.700 1.00 25.84 212 SER E C 1
ATOM 9327 O O . SER E 1 212 ? 71.377 57.968 13.592 1.00 26.09 212 SER E O 1
ATOM 9330 N N . THR E 1 213 ? 70.623 60.002 12.926 1.00 25.50 213 THR E N 1
ATOM 9331 C CA . THR E 1 213 ? 71.667 60.188 11.911 1.00 26.27 213 THR E CA 1
ATOM 9332 C C . THR E 1 213 ? 72.922 60.755 12.580 1.00 25.74 213 THR E C 1
ATOM 9333 O O . THR E 1 213 ? 73.998 60.768 11.988 1.00 26.80 213 THR E O 1
ATOM 9337 N N . ASP E 1 214 ? 72.786 61.241 13.805 1.00 25.58 214 ASP E N 1
ATOM 9338 C CA . ASP E 1 214 ? 73.924 61.816 14.514 1.00 27.10 214 ASP E CA 1
ATOM 9339 C C . ASP E 1 214 ? 74.601 60.768 15.380 1.00 26.31 214 ASP E C 1
ATOM 9340 O O . ASP E 1 214 ? 74.098 60.435 16.439 1.00 27.24 214 ASP E O 1
ATOM 9345 N N . PRO E 1 215 ? 75.798 60.313 14.989 1.00 26.31 215 PRO E N 1
ATOM 9346 C CA . PRO E 1 215 ? 76.550 59.286 15.730 1.00 25.13 215 PRO E CA 1
ATOM 9347 C C . PRO E 1 215 ? 76.652 59.474 17.241 1.00 24.88 215 PRO E C 1
ATOM 9348 O O . PRO E 1 215 ? 76.652 58.489 17.997 1.00 24.34 215 PRO E O 1
ATOM 9352 N N . LYS E 1 216 ? 76.792 60.720 17.681 1.00 24.51 216 LYS E N 1
ATOM 9353 C CA . LYS E 1 216 ? 76.883 61.011 19.107 1.00 24.27 216 LYS E CA 1
ATOM 9354 C C . LYS E 1 216 ? 75.587 60.571 19.740 1.00 23.19 216 LYS E C 1
ATOM 9355 O O . LYS E 1 216 ? 75.572 60.066 20.862 1.00 22.72 216 LYS E O 1
ATOM 9361 N N . VAL E 1 217 ? 74.502 60.787 19.012 1.00 21.86 217 VAL E N 1
ATOM 9362 C CA . VAL E 1 217 ? 73.181 60.430 19.499 1.00 21.55 217 VAL E CA 1
ATOM 9363 C C . VAL E 1 217 ? 72.987 58.923 19.382 1.00 20.96 217 VAL E C 1
ATOM 9364 O O . VAL E 1 217 ? 72.446 58.292 20.303 1.00 20.44 217 VAL E O 1
ATOM 9368 N N . VAL E 1 218 ? 73.459 58.350 18.275 1.00 20.44 218 VAL E N 1
ATOM 9369 C CA . VAL E 1 218 ? 73.338 56.908 18.076 1.00 20.15 218 VAL E CA 1
ATOM 9370 C C . VAL E 1 218 ? 73.995 56.147 19.236 1.00 20.08 218 VAL E C 1
ATOM 9371 O O . VAL E 1 218 ? 73.464 55.135 19.685 1.00 18.74 218 VAL E O 1
ATOM 9375 N N . ALA E 1 219 ? 75.118 56.646 19.755 1.00 20.28 219 ALA E N 1
ATOM 9376 C CA . ALA E 1 219 ? 75.802 55.936 20.827 1.00 20.77 219 ALA E CA 1
ATOM 9377 C C . ALA E 1 219 ? 74.986 55.918 22.101 1.00 20.25 219 ALA E C 1
ATOM 9378 O O . ALA E 1 219 ? 74.988 54.933 22.848 1.00 20.17 219 ALA E O 1
ATOM 9380 N N . GLN E 1 220 ? 74.285 57.006 22.356 1.00 19.93 220 GLN E N 1
ATOM 9381 C CA . GLN E 1 220 ? 73.493 57.068 23.555 1.00 20.28 220 GLN E CA 1
ATOM 9382 C C . GLN E 1 220 ? 72.208 56.240 23.460 1.00 18.61 220 GLN E C 1
ATOM 9383 O O . GLN E 1 220 ? 71.704 55.733 24.464 1.00 16.37 220 GLN E O 1
ATOM 9389 N N . GLN E 1 221 ? 71.700 56.104 22.243 1.00 17.12 221 GLN E N 1
ATOM 9390 C CA . GLN E 1 221 ? 70.513 55.314 22.002 1.00 17.81 221 GLN E CA 1
ATOM 9391 C C . GLN E 1 221 ? 70.883 53.837 22.255 1.00 17.70 221 GLN E C 1
ATOM 9392 O O . GLN E 1 221 ? 70.120 53.063 22.862 1.00 17.43 221 GLN E O 1
ATOM 9398 N N . MET E 1 222 ? 72.075 53.460 21.792 1.00 18.09 222 MET E N 1
ATOM 9399 C CA . MET E 1 222 ? 72.542 52.096 21.956 1.00 18.20 222 MET E CA 1
ATOM 9400 C C . MET E 1 222 ? 72.714 51.793 23.440 1.00 17.73 222 MET E C 1
ATOM 9401 O O . MET E 1 222 ? 72.176 50.783 23.975 1.00 16.38 222 MET E O 1
ATOM 9406 N N . ILE E 1 223 ? 73.448 52.668 24.122 1.00 17.97 223 ILE E N 1
ATOM 9407 C CA . ILE E 1 223 ? 73.646 52.469 25.539 1.00 15.13 223 ILE E CA 1
ATOM 9408 C C . ILE E 1 223 ? 72.316 52.553 26.294 1.00 16.68 223 ILE E C 1
ATOM 9409 O O . ILE E 1 223 ? 72.095 51.835 27.284 1.00 16.85 223 ILE E O 1
ATOM 9414 N N . GLY E 1 224 ? 71.408 53.400 25.828 1.00 15.71 224 GLY E N 1
ATOM 9415 C CA . GLY E 1 224 ? 70.141 53.539 26.531 1.00 14.63 224 GLY E CA 1
ATOM 9416 C C . GLY E 1 224 ? 69.222 52.334 26.381 1.00 15.18 224 GLY E C 1
ATOM 9417 O O . GLY E 1 224 ? 68.221 52.257 27.096 1.00 15.93 224 GLY E O 1
ATOM 9418 N N . SER E 1 225 ? 69.541 51.419 25.462 1.00 15.38 225 SER E N 1
ATOM 9419 C CA . SER E 1 225 ? 68.730 50.210 25.230 1.00 15.95 225 SER E CA 1
ATOM 9420 C C . SER E 1 225 ? 69.148 49.093 26.199 1.00 17.19 225 SER E C 1
ATOM 9421 O O . SER E 1 225 ? 68.423 48.104 26.364 1.00 16.58 225 SER E O 1
ATOM 9424 N N . VAL E 1 226 ? 70.325 49.246 26.810 1.00 14.59 226 VAL E N 1
ATOM 9425 C CA . VAL E 1 226 ? 70.845 48.270 27.768 1.00 16.83 226 VAL E CA 1
ATOM 9426 C C . VAL E 1 226 ? 70.313 48.547 29.179 1.00 16.50 226 VAL E C 1
ATOM 9427 O O . VAL E 1 226 ? 70.520 49.643 29.712 1.00 15.69 226 VAL E O 1
ATOM 9431 N N . PRO E 1 227 ? 69.631 47.559 29.805 1.00 16.59 227 PRO E N 1
ATOM 9432 C CA . PRO E 1 227 ? 69.093 47.743 31.153 1.00 16.48 227 PRO E CA 1
ATOM 9433 C C . PRO E 1 227 ? 70.172 48.238 32.096 1.00 16.27 227 PRO E C 1
ATOM 9434 O O . PRO E 1 227 ? 69.898 49.102 32.909 1.00 16.29 227 PRO E O 1
ATOM 9438 N N . MET E 1 228 ? 71.394 47.713 31.964 1.00 15.48 228 MET E N 1
ATOM 9439 C CA . MET E 1 228 ? 72.477 48.160 32.818 1.00 15.64 228 MET E CA 1
ATOM 9440 C C . MET E 1 228 ? 72.987 49.547 32.437 1.00 14.58 228 MET E C 1
ATOM 9441 O O . MET E 1 228 ? 73.876 50.079 33.097 1.00 12.56 228 MET E O 1
ATOM 9446 N N . ARG E 1 229 ? 72.426 50.113 31.370 1.00 13.85 229 ARG E N 1
ATOM 9447 C CA . ARG E 1 229 ? 72.779 51.446 30.887 1.00 14.11 229 ARG E CA 1
ATOM 9448 C C . ARG E 1 229 ? 74.265 51.788 30.674 1.00 15.05 229 ARG E C 1
ATOM 9449 O O . ARG E 1 229 ? 74.727 52.892 31.007 1.00 15.35 229 ARG E O 1
ATOM 9457 N N . ARG E 1 230 ? 75.018 50.823 30.150 1.00 15.09 230 ARG E N 1
ATOM 9458 C CA . ARG E 1 230 ? 76.417 51.023 29.787 1.00 14.58 230 ARG E CA 1
ATOM 9459 C C . ARG E 1 230 ? 76.739 49.972 28.726 1.00 17.06 230 ARG E C 1
ATOM 9460 O O . ARG E 1 230 ? 76.038 48.957 28.641 1.00 17.09 230 ARG E O 1
ATOM 9468 N N . TYR E 1 231 ? 77.749 50.197 27.879 1.00 16.58 231 TYR E N 1
ATOM 9469 C CA . TYR E 1 231 ? 78.073 49.123 26.946 1.00 17.61 231 TYR E CA 1
ATOM 9470 C C . TYR E 1 231 ? 78.924 48.215 27.794 1.00 16.32 231 TYR E C 1
ATOM 9471 O O . TYR E 1 231 ? 79.325 48.609 28.907 1.00 16.57 231 TYR E O 1
ATOM 9480 N N . GLY E 1 232 ? 79.146 46.984 27.349 1.00 14.40 232 GLY E N 1
ATOM 9481 C CA . GLY E 1 232 ? 80.005 46.115 28.140 1.00 14.56 232 GLY E CA 1
ATOM 9482 C C . GLY E 1 232 ? 81.493 46.349 27.819 1.00 14.84 232 GLY E C 1
ATOM 9483 O O . GLY E 1 232 ? 81.811 46.778 26.709 1.00 14.74 232 GLY E O 1
ATOM 9484 N N . ASP E 1 233 ? 82.396 46.115 28.779 1.00 14.98 233 ASP E N 1
ATOM 9485 C CA . ASP E 1 233 ? 83.832 46.233 28.501 1.00 18.36 233 ASP E CA 1
ATOM 9486 C C . ASP E 1 233 ? 84.252 44.887 27.924 1.00 19.40 233 ASP E C 1
ATOM 9487 O O . ASP E 1 233 ? 83.735 43.838 28.299 1.00 17.52 233 ASP E O 1
ATOM 9492 N N . ILE E 1 234 ? 85.169 44.901 26.975 1.00 20.68 234 ILE E N 1
ATOM 9493 C CA . ILE E 1 234 ? 85.562 43.639 26.403 1.00 20.71 234 ILE E CA 1
ATOM 9494 C C . ILE E 1 234 ? 86.150 42.667 27.432 1.00 20.59 234 ILE E C 1
ATOM 9495 O O . ILE E 1 234 ? 86.072 41.428 27.268 1.00 19.68 234 ILE E O 1
ATOM 9500 N N . ASN E 1 235 ? 86.691 43.191 28.525 1.00 18.44 235 ASN E N 1
ATOM 9501 C CA . ASN E 1 235 ? 87.238 42.311 29.543 1.00 19.85 235 ASN E CA 1
ATOM 9502 C C . ASN E 1 235 ? 86.145 41.626 30.369 1.00 18.28 235 ASN E C 1
ATOM 9503 O O . ASN E 1 235 ? 86.439 40.897 31.326 1.00 17.71 235 ASN E O 1
ATOM 9508 N N . GLU E 1 236 ? 84.881 41.905 30.040 1.00 17.77 236 GLU E N 1
ATOM 9509 C CA . GLU E 1 236 ? 83.782 41.258 30.756 1.00 16.07 236 GLU E CA 1
ATOM 9510 C C . GLU E 1 236 ? 83.407 39.994 29.969 1.00 16.18 236 GLU E C 1
ATOM 9511 O O . GLU E 1 236 ? 82.440 39.319 30.289 1.00 16.64 236 GLU E O 1
ATOM 9517 N N . ILE E 1 237 ? 84.181 39.683 28.935 1.00 16.40 237 ILE E N 1
ATOM 9518 C CA . ILE E 1 237 ? 83.939 38.475 28.141 1.00 15.21 237 ILE E CA 1
ATOM 9519 C C . ILE E 1 237 ? 84.822 37.265 28.492 1.00 16.32 237 ILE E C 1
ATOM 9520 O O . ILE E 1 237 ? 84.326 36.153 28.669 1.00 14.98 237 ILE E O 1
ATOM 9525 N N . PRO E 1 238 ? 86.143 37.471 28.651 1.00 16.71 238 PRO E N 1
ATOM 9526 C CA . PRO E 1 238 ? 87.021 36.337 28.976 1.00 14.77 238 PRO E CA 1
ATOM 9527 C C . PRO E 1 238 ? 86.582 35.430 30.091 1.00 13.88 238 PRO E C 1
ATOM 9528 O O . PRO E 1 238 ? 86.745 34.203 29.993 1.00 13.74 238 PRO E O 1
ATOM 9532 N N . GLY E 1 239 ? 86.015 35.994 31.158 1.00 13.68 239 GLY E N 1
ATOM 9533 C CA . GLY E 1 239 ? 85.615 35.140 32.258 1.00 10.34 239 GLY E CA 1
ATOM 9534 C C . GLY E 1 239 ? 84.468 34.200 31.856 1.00 12.32 239 GLY E C 1
ATOM 9535 O O . GLY E 1 239 ? 84.329 33.098 32.395 1.00 10.60 239 GLY E O 1
ATOM 9536 N N . VAL E 1 240 ? 83.662 34.622 30.890 1.00 11.65 240 VAL E N 1
ATOM 9537 C CA . VAL E 1 240 ? 82.529 33.783 30.481 1.00 12.47 240 VAL E CA 1
ATOM 9538 C C . VAL E 1 240 ? 83.100 32.628 29.648 1.00 12.63 240 VAL E C 1
ATOM 9539 O O . VAL E 1 240 ? 82.656 31.473 29.773 1.00 13.37 240 VAL E O 1
ATOM 9543 N N . VAL E 1 241 ? 84.087 32.949 28.819 1.00 13.78 241 VAL E N 1
ATOM 9544 C CA . VAL E 1 241 ? 84.734 31.949 27.992 1.00 13.05 241 VAL E CA 1
ATOM 9545 C C . VAL E 1 241 ? 85.415 30.906 28.843 1.00 15.01 241 VAL E C 1
ATOM 9546 O O . VAL E 1 241 ? 85.279 29.683 28.549 1.00 16.62 241 VAL E O 1
ATOM 9550 N N . ALA E 1 242 ? 86.111 31.346 29.903 1.00 14.08 242 ALA E N 1
ATOM 9551 C CA . ALA E 1 242 ? 86.818 30.414 30.784 1.00 13.46 242 ALA E CA 1
ATOM 9552 C C . ALA E 1 242 ? 85.821 29.508 31.507 1.00 13.05 242 ALA E C 1
ATOM 9553 O O . ALA E 1 242 ? 86.066 28.309 31.685 1.00 12.16 242 ALA E O 1
ATOM 9555 N N . PHE E 1 243 ? 84.684 30.075 31.923 1.00 14.18 243 PHE E N 1
ATOM 9556 C CA . PHE E 1 243 ? 83.682 29.283 32.637 1.00 11.96 243 PHE E CA 1
ATOM 9557 C C . PHE E 1 243 ? 83.196 28.131 31.719 1.00 11.75 243 PHE E C 1
ATOM 9558 O O . PHE E 1 243 ? 83.081 26.969 32.163 1.00 10.87 243 PHE E O 1
ATOM 9566 N N . LEU E 1 244 ? 82.923 28.462 30.456 1.00 11.84 244 LEU E N 1
ATOM 9567 C CA . LEU E 1 244 ? 82.456 27.494 29.471 1.00 11.77 244 LEU E CA 1
ATOM 9568 C C . LEU E 1 244 ? 83.538 26.482 29.068 1.00 12.16 244 LEU E C 1
ATOM 9569 O O . LEU E 1 244 ? 83.247 25.377 28.582 1.00 13.06 244 LEU E O 1
ATOM 9574 N N . LEU E 1 245 ? 84.785 26.859 29.259 1.00 11.81 245 LEU E N 1
ATOM 9575 C CA . LEU E 1 245 ? 85.845 25.928 28.938 1.00 13.13 245 LEU E CA 1
ATOM 9576 C C . LEU E 1 245 ? 86.188 25.055 30.169 1.00 14.36 245 LEU E C 1
ATOM 9577 O O . LEU E 1 245 ? 86.520 23.869 30.008 1.00 15.46 245 LEU E O 1
ATOM 9582 N N . GLY E 1 246 ? 86.007 25.597 31.380 1.00 13.84 246 GLY E N 1
ATOM 9583 C CA . GLY E 1 246 ? 86.346 24.853 32.585 1.00 15.13 246 GLY E CA 1
ATOM 9584 C C . GLY E 1 246 ? 85.336 23.834 33.107 1.00 15.57 246 GLY E C 1
ATOM 9585 O O . GLY E 1 246 ? 84.265 23.623 32.508 1.00 13.52 246 GLY E O 1
ATOM 9586 N N . ASP E 1 247 ? 85.660 23.216 34.246 1.00 13.18 247 ASP E N 1
ATOM 9587 C CA . ASP E 1 247 ? 84.791 22.196 34.806 1.00 14.49 247 ASP E CA 1
ATOM 9588 C C . ASP E 1 247 ? 83.495 22.608 35.454 1.00 13.69 247 ASP E C 1
ATOM 9589 O O . ASP E 1 247 ? 82.629 21.762 35.667 1.00 13.43 247 ASP E O 1
ATOM 9594 N N . ASP E 1 248 ? 83.345 23.885 35.796 1.00 14.71 248 ASP E N 1
ATOM 9595 C CA . ASP E 1 248 ? 82.083 24.304 36.398 1.00 14.14 248 ASP E CA 1
ATOM 9596 C C . ASP E 1 248 ? 80.912 24.170 35.384 1.00 14.00 248 ASP E C 1
ATOM 9597 O O . ASP E 1 248 ? 79.757 24.000 35.786 1.00 13.21 248 ASP E O 1
ATOM 9602 N N . SER E 1 249 ? 81.223 24.166 34.094 1.00 13.05 249 SER E N 1
ATOM 9603 C CA . SER E 1 249 ? 80.167 23.984 33.092 1.00 12.42 249 SER E CA 1
ATOM 9604 C C . SER E 1 249 ? 80.125 22.538 32.574 1.00 11.38 249 SER E C 1
ATOM 9605 O O . SER E 1 249 ? 79.647 22.275 31.475 1.00 9.43 249 SER E O 1
ATOM 9608 N N . SER E 1 250 ? 80.584 21.585 33.394 1.00 11.19 250 SER E N 1
ATOM 9609 C CA . SER E 1 250 ? 80.683 20.184 32.954 1.00 11.70 250 SER E CA 1
ATOM 9610 C C . SER E 1 250 ? 79.429 19.526 32.379 1.00 13.27 250 SER E C 1
ATOM 9611 O O . SER E 1 250 ? 79.560 18.621 31.542 1.00 15.05 250 SER E O 1
ATOM 9614 N N . PHE E 1 251 ? 78.229 19.951 32.803 1.00 12.77 251 PHE E N 1
ATOM 9615 C CA . PHE E 1 251 ? 77.011 19.378 32.250 1.00 10.90 251 PHE E CA 1
ATOM 9616 C C . PHE E 1 251 ? 76.311 20.388 31.294 1.00 13.55 251 PHE E C 1
ATOM 9617 O O . PHE E 1 251 ? 75.082 20.348 31.114 1.00 15.46 251 PHE E O 1
ATOM 9625 N N . MET E 1 252 ? 77.083 21.289 30.690 1.00 12.69 252 MET E N 1
ATOM 9626 C CA . MET E 1 252 ? 76.530 22.258 29.773 1.00 11.64 252 MET E CA 1
ATOM 9627 C C . MET E 1 252 ? 77.173 22.156 28.393 1.00 10.74 252 MET E C 1
ATOM 9628 O O . MET E 1 252 ? 78.402 22.293 28.228 1.00 10.38 252 MET E O 1
ATOM 9633 N N . THR E 1 253 ? 76.356 21.923 27.380 1.00 8.89 253 THR E N 1
ATOM 9634 C CA . THR E 1 253 ? 76.886 21.898 26.039 1.00 8.61 253 THR E CA 1
ATOM 9635 C C . THR E 1 253 ? 75.712 22.284 25.139 1.00 9.22 253 THR E C 1
ATOM 9636 O O . THR E 1 253 ? 74.586 21.988 25.470 1.00 12.09 253 THR E O 1
ATOM 9640 N N . GLY E 1 254 ? 75.978 22.949 24.026 1.00 10.71 254 GLY E N 1
ATOM 9641 C CA . GLY E 1 254 ? 74.905 23.371 23.132 1.00 10.76 254 GLY E CA 1
ATOM 9642 C C . GLY E 1 254 ? 74.165 24.612 23.609 1.00 13.26 254 GLY E C 1
ATOM 9643 O O . GLY E 1 254 ? 73.061 24.965 23.073 1.00 14.83 254 GLY E O 1
ATOM 9644 N N . VAL E 1 255 ? 74.775 25.328 24.561 1.00 12.74 255 VAL E N 1
ATOM 9645 C CA . VAL E 1 255 ? 74.148 26.530 25.095 1.00 12.50 255 VAL E CA 1
ATOM 9646 C C . VAL E 1 255 ? 74.797 27.825 24.576 1.00 10.92 255 VAL E C 1
ATOM 9647 O O . VAL E 1 255 ? 75.975 27.864 24.155 1.00 9.18 255 VAL E O 1
ATOM 9651 N N . ASN E 1 256 ? 74.005 28.894 24.600 1.00 11.25 256 ASN E N 1
ATOM 9652 C CA . ASN E 1 256 ? 74.456 30.194 24.107 1.00 9.89 256 ASN E CA 1
ATOM 9653 C C . ASN E 1 256 ? 74.276 31.196 25.216 1.00 10.07 256 ASN E C 1
ATOM 9654 O O . ASN E 1 256 ? 73.170 31.440 25.685 1.00 11.05 256 ASN E O 1
ATOM 9659 N N . LEU E 1 257 ? 75.381 31.794 25.656 1.00 10.85 257 LEU E N 1
ATOM 9660 C CA . LEU E 1 257 ? 75.344 32.758 26.764 1.00 11.12 257 LEU E CA 1
ATOM 9661 C C . LEU E 1 257 ? 75.317 34.248 26.338 1.00 10.71 257 LEU E C 1
ATOM 9662 O O . LEU E 1 257 ? 76.252 34.750 25.752 1.00 9.69 257 LEU E O 1
ATOM 9667 N N . PRO E 1 258 ? 74.205 34.953 26.586 1.00 11.20 258 PRO E N 1
ATOM 9668 C CA . PRO E 1 258 ? 74.125 36.389 26.212 1.00 11.28 258 PRO E CA 1
ATOM 9669 C C . PRO E 1 258 ? 75.003 37.144 27.210 1.00 10.07 258 PRO E C 1
ATOM 9670 O O . PRO E 1 258 ? 74.957 36.842 28.399 1.00 11.74 258 PRO E O 1
ATOM 9674 N N . ILE E 1 259 ? 75.818 38.068 26.720 1.00 10.94 259 ILE E N 1
ATOM 9675 C CA . ILE E 1 259 ? 76.686 38.892 27.568 1.00 11.90 259 ILE E CA 1
ATOM 9676 C C . ILE E 1 259 ? 76.303 40.272 27.046 1.00 10.44 259 ILE E C 1
ATOM 9677 O O . ILE E 1 259 ? 77.049 40.907 26.287 1.00 10.35 259 ILE E O 1
ATOM 9682 N N . ALA E 1 260 ? 75.126 40.712 27.475 1.00 9.84 260 ALA E N 1
ATOM 9683 C CA . ALA E 1 260 ? 74.517 41.923 26.941 1.00 10.68 260 ALA E CA 1
ATOM 9684 C C . ALA E 1 260 ? 73.945 42.948 27.905 1.00 11.83 260 ALA E C 1
ATOM 9685 O O . ALA E 1 260 ? 73.302 43.913 27.476 1.00 11.68 260 ALA E O 1
ATOM 9687 N N . GLY E 1 261 ? 74.138 42.720 29.190 1.00 11.91 261 GLY E N 1
ATOM 9688 C CA . GLY E 1 261 ? 73.638 43.655 30.173 1.00 13.96 261 GLY E CA 1
ATOM 9689 C C . GLY E 1 261 ? 72.116 43.684 30.363 1.00 14.92 261 GLY E C 1
ATOM 9690 O O . GLY E 1 261 ? 71.618 44.705 30.882 1.00 10.95 261 GLY E O 1
ATOM 9691 N N . GLY E 1 262 ? 71.391 42.626 29.947 1.00 13.88 262 GLY E N 1
ATOM 9692 C CA . GLY E 1 262 ? 69.934 42.582 30.128 1.00 16.91 262 GLY E CA 1
ATOM 9693 C C . GLY E 1 262 ? 68.889 42.802 29.009 1.00 18.49 262 GLY E C 1
ATOM 9694 O O . GLY E 1 262 ? 67.642 42.702 29.307 1.00 18.84 262 GLY E O 1
ATOM 9696 N N . LYS F 1 3 ? 33.010 29.405 4.241 1.00 43.54 3 LYS F N 1
ATOM 9697 C CA . LYS F 1 3 ? 32.631 29.696 5.672 1.00 42.12 3 LYS F CA 1
ATOM 9698 C C . LYS F 1 3 ? 32.617 28.457 6.586 1.00 40.76 3 LYS F C 1
ATOM 9699 O O . LYS F 1 3 ? 31.579 27.797 6.800 1.00 41.76 3 LYS F O 1
ATOM 9705 N N . LYS F 1 4 ? 33.777 28.132 7.139 1.00 37.61 4 LYS F N 1
ATOM 9706 C CA . LYS F 1 4 ? 33.807 26.976 8.012 1.00 36.36 4 LYS F CA 1
ATOM 9707 C C . LYS F 1 4 ? 33.556 27.291 9.434 1.00 31.25 4 LYS F C 1
ATOM 9708 O O . LYS F 1 4 ? 33.434 28.413 9.836 1.00 33.76 4 LYS F O 1
ATOM 9714 N N . PHE F 1 5 ? 33.530 26.252 10.200 1.00 27.43 5 PHE F N 1
ATOM 9715 C CA . PHE F 1 5 ? 33.277 26.326 11.579 1.00 20.73 5 PHE F CA 1
ATOM 9716 C C . PHE F 1 5 ? 31.779 26.219 11.598 1.00 18.82 5 PHE F C 1
ATOM 9717 O O . PHE F 1 5 ? 31.185 26.347 12.638 1.00 16.64 5 PHE F O 1
ATOM 9725 N N . ASN F 1 6 ? 31.145 25.998 10.440 1.00 19.34 6 ASN F N 1
ATOM 9726 C CA . ASN F 1 6 ? 29.695 25.802 10.507 1.00 16.69 6 ASN F CA 1
ATOM 9727 C C . ASN F 1 6 ? 29.578 24.510 11.313 1.00 15.34 6 ASN F C 1
ATOM 9728 O O . ASN F 1 6 ? 30.340 23.567 11.094 1.00 13.80 6 ASN F O 1
ATOM 9733 N N . GLY F 1 7 ? 28.677 24.480 12.281 1.00 13.44 7 GLY F N 1
ATOM 9734 C CA . GLY F 1 7 ? 28.503 23.282 13.078 1.00 12.93 7 GLY F CA 1
ATOM 9735 C C . GLY F 1 7 ? 29.459 23.287 14.266 1.00 14.40 7 GLY F C 1
ATOM 9736 O O . GLY F 1 7 ? 29.269 22.523 15.213 1.00 15.28 7 GLY F O 1
ATOM 9737 N N . LYS F 1 8 ? 30.486 24.121 14.224 1.00 12.24 8 LYS F N 1
ATOM 9738 C CA . LYS F 1 8 ? 31.418 24.118 15.363 1.00 12.27 8 LYS F CA 1
ATOM 9739 C C . LYS F 1 8 ? 30.947 24.894 16.613 1.00 10.88 8 LYS F C 1
ATOM 9740 O O . LYS F 1 8 ? 30.111 25.811 16.522 1.00 9.32 8 LYS F O 1
ATOM 9746 N N . VAL F 1 9 ? 31.427 24.483 17.802 1.00 10.41 9 VAL F N 1
ATOM 9747 C CA . VAL F 1 9 ? 31.077 25.176 19.034 1.00 9.92 9 VAL F CA 1
ATOM 9748 C C . VAL F 1 9 ? 32.362 25.663 19.735 1.00 11.16 9 VAL F C 1
ATOM 9749 O O . VAL F 1 9 ? 33.277 24.874 19.944 1.00 10.70 9 VAL F O 1
ATOM 9753 N N . CYS F 1 10 ? 32.446 26.956 20.051 1.00 10.61 10 CYS F N 1
ATOM 9754 C CA . CYS F 1 10 ? 33.617 27.458 20.779 1.00 9.29 10 CYS F CA 1
ATOM 9755 C C . CYS F 1 10 ? 33.246 28.078 22.162 1.00 10.12 10 CYS F C 1
ATOM 9756 O O . CYS F 1 10 ? 32.287 28.855 22.252 1.00 8.60 10 CYS F O 1
ATOM 9759 N N . LEU F 1 11 ? 33.961 27.694 23.225 1.00 7.29 11 LEU F N 1
ATOM 9760 C CA . LEU F 1 11 ? 33.732 28.310 24.543 1.00 9.07 11 LEU F CA 1
ATOM 9761 C C . LEU F 1 11 ? 34.785 29.422 24.606 1.00 7.90 11 LEU F C 1
ATOM 9762 O O . LEU F 1 11 ? 35.948 29.166 24.365 1.00 9.53 11 LEU F O 1
ATOM 9767 N N . VAL F 1 12 ? 34.362 30.649 24.854 1.00 7.37 12 VAL F N 1
ATOM 9768 C CA . VAL F 1 12 ? 35.272 31.793 24.967 1.00 8.10 12 VAL F CA 1
ATOM 9769 C C . VAL F 1 12 ? 35.213 32.334 26.413 1.00 8.86 12 VAL F C 1
ATOM 9770 O O . VAL F 1 12 ? 34.123 32.656 26.925 1.00 9.58 12 VAL F O 1
ATOM 9774 N N . THR F 1 13 ? 36.351 32.379 27.112 1.00 8.41 13 THR F N 1
ATOM 9775 C CA . THR F 1 13 ? 36.326 32.967 28.466 1.00 9.47 13 THR F CA 1
ATOM 9776 C C . THR F 1 13 ? 36.785 34.420 28.366 1.00 9.96 13 THR F C 1
ATOM 9777 O O . THR F 1 13 ? 37.488 34.803 27.427 1.00 11.29 13 THR F O 1
ATOM 9781 N N . GLY F 1 14 ? 36.340 35.234 29.306 1.00 10.11 14 GLY F N 1
ATOM 9782 C CA . GLY F 1 14 ? 36.638 36.654 29.221 1.00 11.79 14 GLY F CA 1
ATOM 9783 C C . GLY F 1 14 ? 35.843 37.174 28.020 1.00 11.72 14 GLY F C 1
ATOM 9784 O O . GLY F 1 14 ? 36.202 38.196 27.440 1.00 10.96 14 GLY F O 1
ATOM 9785 N N . ALA F 1 15 ? 34.749 36.487 27.673 1.00 8.77 15 ALA F N 1
ATOM 9786 C CA . ALA F 1 15 ? 33.956 36.848 26.487 1.00 11.84 15 ALA F CA 1
ATOM 9787 C C . ALA F 1 15 ? 33.296 38.217 26.497 1.00 12.89 15 ALA F C 1
ATOM 9788 O O . ALA F 1 15 ? 32.915 38.769 25.448 1.00 11.53 15 ALA F O 1
ATOM 9790 N N . GLY F 1 16 ? 33.119 38.777 27.671 1.00 14.79 16 GLY F N 1
ATOM 9791 C CA . GLY F 1 16 ? 32.485 40.093 27.721 1.00 16.06 16 GLY F CA 1
ATOM 9792 C C . GLY F 1 16 ? 33.506 41.174 27.454 1.00 17.38 16 GLY F C 1
ATOM 9793 O O . GLY F 1 16 ? 33.146 42.341 27.189 1.00 19.60 16 GLY F O 1
ATOM 9794 N N . GLY F 1 17 ? 34.785 40.797 27.491 1.00 16.85 17 GLY F N 1
ATOM 9795 C CA . GLY F 1 17 ? 35.851 41.772 27.267 1.00 16.38 17 GLY F CA 1
ATOM 9796 C C . GLY F 1 17 ? 36.200 42.093 25.804 1.00 16.59 17 GLY F C 1
ATOM 9797 O O . GLY F 1 17 ? 35.654 41.516 24.859 1.00 16.00 17 GLY F O 1
ATOM 9798 N N . ASN F 1 18 ? 37.128 43.020 25.635 1.00 15.58 18 ASN F N 1
ATOM 9799 C CA . ASN F 1 18 ? 37.555 43.448 24.315 1.00 17.33 18 ASN F CA 1
ATOM 9800 C C . ASN F 1 18 ? 37.942 42.372 23.319 1.00 14.42 18 ASN F C 1
ATOM 9801 O O . ASN F 1 18 ? 37.293 42.218 22.282 1.00 13.60 18 ASN F O 1
ATOM 9806 N N . ILE F 1 19 ? 39.026 41.667 23.620 1.00 12.04 19 ILE F N 1
ATOM 9807 C CA . ILE F 1 19 ? 39.545 40.613 22.743 1.00 11.72 19 ILE F CA 1
ATOM 9808 C C . ILE F 1 19 ? 38.598 39.409 22.672 1.00 10.93 19 ILE F C 1
ATOM 9809 O O . ILE F 1 19 ? 38.471 38.748 21.616 1.00 9.94 19 ILE F O 1
ATOM 9814 N N . GLY F 1 20 ? 37.935 39.143 23.805 1.00 10.38 20 GLY F N 1
ATOM 9815 C CA . GLY F 1 20 ? 37.033 38.012 23.883 1.00 10.90 20 GLY F CA 1
ATOM 9816 C C . GLY F 1 20 ? 35.858 38.248 22.924 1.00 11.79 20 GLY F C 1
ATOM 9817 O O . GLY F 1 20 ? 35.514 37.393 22.128 1.00 9.77 20 GLY F O 1
ATOM 9818 N N . LEU F 1 21 ? 35.262 39.428 23.001 1.00 12.18 21 LEU F N 1
ATOM 9819 C CA . LEU F 1 21 ? 34.120 39.746 22.129 1.00 12.00 21 LEU F CA 1
ATOM 9820 C C . LEU F 1 21 ? 34.514 39.767 20.648 1.00 12.19 21 LEU F C 1
ATOM 9821 O O . LEU F 1 21 ? 33.817 39.141 19.806 1.00 12.91 21 LEU F O 1
ATOM 9826 N N . ALA F 1 22 ? 35.625 40.438 20.318 1.00 11.48 22 ALA F N 1
ATOM 9827 C CA . ALA F 1 22 ? 36.059 40.509 18.909 1.00 11.55 22 ALA F CA 1
ATOM 9828 C C . ALA F 1 22 ? 36.275 39.110 18.307 1.00 12.03 22 ALA F C 1
ATOM 9829 O O . ALA F 1 22 ? 35.887 38.811 17.154 1.00 11.52 22 ALA F O 1
ATOM 9831 N N . THR F 1 23 ? 36.909 38.251 19.070 1.00 10.29 23 THR F N 1
ATOM 9832 C CA . THR F 1 23 ? 37.150 36.877 18.613 1.00 11.40 23 THR F CA 1
ATOM 9833 C C . THR F 1 23 ? 35.853 36.089 18.492 1.00 10.70 23 THR F C 1
ATOM 9834 O O . THR F 1 23 ? 35.635 35.366 17.515 1.00 12.20 23 THR F O 1
ATOM 9838 N N . ALA F 1 24 ? 34.972 36.217 19.475 1.00 10.21 24 ALA F N 1
ATOM 9839 C CA . ALA F 1 24 ? 33.696 35.500 19.377 1.00 10.52 24 ALA F CA 1
ATOM 9840 C C . ALA F 1 24 ? 32.969 36.003 18.086 1.00 10.64 24 ALA F C 1
ATOM 9841 O O . ALA F 1 24 ? 32.393 35.196 17.355 1.00 10.93 24 ALA F O 1
ATOM 9843 N N . LEU F 1 25 ? 32.989 37.321 17.835 1.00 10.19 25 LEU F N 1
ATOM 9844 C CA . LEU F 1 25 ? 32.330 37.852 16.626 1.00 10.73 25 LEU F CA 1
ATOM 9845 C C . LEU F 1 25 ? 32.961 37.309 15.334 1.00 10.66 25 LEU F C 1
ATOM 9846 O O . LEU F 1 25 ? 32.248 36.961 14.380 1.00 10.49 25 LEU F O 1
ATOM 9851 N N . ARG F 1 26 ? 34.294 37.224 15.290 1.00 10.20 26 ARG F N 1
ATOM 9852 C CA . ARG F 1 26 ? 34.962 36.655 14.130 1.00 11.88 26 ARG F CA 1
ATOM 9853 C C . ARG F 1 26 ? 34.604 35.176 13.957 1.00 9.83 26 ARG F C 1
ATOM 9854 O O . ARG F 1 26 ? 34.270 34.730 12.885 1.00 12.48 26 ARG F O 1
ATOM 9862 N N . LEU F 1 27 ? 34.678 34.387 15.012 1.00 12.20 27 LEU F N 1
ATOM 9863 C CA . LEU F 1 27 ? 34.340 32.975 14.890 1.00 10.97 27 LEU F CA 1
ATOM 9864 C C . LEU F 1 27 ? 32.894 32.815 14.461 1.00 13.21 27 LEU F C 1
ATOM 9865 O O . LEU F 1 27 ? 32.597 31.974 13.631 1.00 14.02 27 LEU F O 1
ATOM 9870 N N . ALA F 1 28 ? 31.993 33.597 15.051 1.00 14.07 28 ALA F N 1
ATOM 9871 C CA . ALA F 1 28 ? 30.550 33.516 14.677 1.00 15.35 28 ALA F CA 1
ATOM 9872 C C . ALA F 1 28 ? 30.318 33.808 13.169 1.00 14.77 28 ALA F C 1
ATOM 9873 O O . ALA F 1 28 ? 29.433 33.185 12.521 1.00 13.73 28 ALA F O 1
ATOM 9875 N N . GLU F 1 29 ? 31.086 34.755 12.632 1.00 14.91 29 GLU F N 1
ATOM 9876 C CA . GLU F 1 29 ? 31.002 35.121 11.201 1.00 17.94 29 GLU F CA 1
ATOM 9877 C C . GLU F 1 29 ? 31.356 33.887 10.368 1.00 18.36 29 GLU F C 1
ATOM 9878 O O . GLU F 1 29 ? 30.872 33.712 9.245 1.00 18.23 29 GLU F O 1
ATOM 9884 N N . GLU F 1 30 ? 32.193 33.020 10.931 1.00 16.72 30 GLU F N 1
ATOM 9885 C CA . GLU F 1 30 ? 32.603 31.813 10.228 1.00 17.51 30 GLU F CA 1
ATOM 9886 C C . GLU F 1 30 ? 31.635 30.664 10.466 1.00 16.78 30 GLU F C 1
ATOM 9887 O O . GLU F 1 30 ? 31.896 29.548 10.042 1.00 16.12 30 GLU F O 1
ATOM 9893 N N . GLY F 1 31 ? 30.533 30.940 11.162 1.00 14.68 31 GLY F N 1
ATOM 9894 C CA . GLY F 1 31 ? 29.544 29.934 11.435 1.00 13.50 31 GLY F CA 1
ATOM 9895 C C . GLY F 1 31 ? 29.581 29.308 12.826 1.00 13.31 31 GLY F C 1
ATOM 9896 O O . GLY F 1 31 ? 28.700 28.520 13.177 1.00 12.68 31 GLY F O 1
ATOM 9897 N N . THR F 1 32 ? 30.582 29.649 13.635 1.00 13.09 32 THR F N 1
ATOM 9898 C CA . THR F 1 32 ? 30.739 29.036 14.954 1.00 13.45 32 THR F CA 1
ATOM 9899 C C . THR F 1 32 ? 29.706 29.475 16.019 1.00 12.22 32 THR F C 1
ATOM 9900 O O . THR F 1 32 ? 29.420 30.669 16.191 1.00 12.37 32 THR F O 1
ATOM 9904 N N . ALA F 1 33 ? 29.099 28.501 16.696 1.00 10.84 33 ALA F N 1
ATOM 9905 C CA . ALA F 1 33 ? 28.131 28.796 17.769 1.00 10.68 33 ALA F CA 1
ATOM 9906 C C . ALA F 1 33 ? 28.997 29.206 18.989 1.00 11.10 33 ALA F C 1
ATOM 9907 O O . ALA F 1 33 ? 30.063 28.629 19.214 1.00 12.16 33 ALA F O 1
ATOM 9909 N N . ILE F 1 34 ? 28.558 30.176 19.776 1.00 9.49 34 ILE F N 1
ATOM 9910 C CA . ILE F 1 34 ? 29.403 30.629 20.884 1.00 11.00 34 ILE F CA 1
ATOM 9911 C C . ILE F 1 34 ? 28.868 30.508 22.315 1.00 12.42 34 ILE F C 1
ATOM 9912 O O . ILE F 1 34 ? 27.736 30.911 22.619 1.00 13.96 34 ILE F O 1
ATOM 9917 N N . ALA F 1 35 ? 29.696 29.957 23.206 1.00 11.22 35 ALA F N 1
ATOM 9918 C CA . ALA F 1 35 ? 29.356 29.851 24.614 1.00 10.19 35 ALA F CA 1
ATOM 9919 C C . ALA F 1 35 ? 30.204 30.986 25.286 1.00 11.02 35 ALA F C 1
ATOM 9920 O O . ALA F 1 35 ? 31.425 30.910 25.294 1.00 12.18 35 ALA F O 1
ATOM 9922 N N . LEU F 1 36 ? 29.563 32.033 25.802 1.00 8.56 36 LEU F N 1
ATOM 9923 C CA . LEU F 1 36 ? 30.272 33.155 26.387 1.00 10.10 36 LEU F CA 1
ATOM 9924 C C . LEU F 1 36 ? 30.345 33.063 27.919 1.00 10.59 36 LEU F C 1
ATOM 9925 O O . LEU F 1 36 ? 29.323 32.987 28.608 1.00 10.72 36 LEU F O 1
ATOM 9930 N N . LEU F 1 37 ? 31.575 33.051 28.430 1.00 7.56 37 LEU F N 1
ATOM 9931 C CA . LEU F 1 37 ? 31.862 32.948 29.858 1.00 9.38 37 LEU F CA 1
ATOM 9932 C C . LEU F 1 37 ? 32.574 34.211 30.362 1.00 8.63 37 LEU F C 1
ATOM 9933 O O . LEU F 1 37 ? 33.585 34.638 29.804 1.00 9.97 37 LEU F O 1
ATOM 9938 N N . ASP F 1 38 ? 32.061 34.791 31.423 1.00 7.69 38 ASP F N 1
ATOM 9939 C CA . ASP F 1 38 ? 32.655 36.010 31.979 1.00 12.10 38 ASP F CA 1
ATOM 9940 C C . ASP F 1 38 ? 32.023 36.222 33.344 1.00 12.19 38 ASP F C 1
ATOM 9941 O O . ASP F 1 38 ? 31.076 35.499 33.727 1.00 11.67 38 ASP F O 1
ATOM 9946 N N . MET F 1 39 ? 32.537 37.184 34.099 1.00 13.81 39 MET F N 1
ATOM 9947 C CA . MET F 1 39 ? 31.922 37.405 35.393 1.00 15.29 39 MET F CA 1
ATOM 9948 C C . MET F 1 39 ? 31.022 38.639 35.394 1.00 17.15 39 MET F C 1
ATOM 9949 O O . MET F 1 39 ? 30.185 38.805 36.315 1.00 15.85 39 MET F O 1
ATOM 9954 N N . ASN F 1 40 ? 31.110 39.463 34.342 1.00 17.00 40 ASN F N 1
ATOM 9955 C CA . ASN F 1 40 ? 30.262 40.655 34.269 1.00 17.86 40 ASN F CA 1
ATOM 9956 C C . ASN F 1 40 ? 28.950 40.438 33.495 1.00 17.52 40 ASN F C 1
ATOM 9957 O O . ASN F 1 40 ? 28.965 40.218 32.284 1.00 16.77 40 ASN F O 1
ATOM 9962 N N . ARG F 1 41 ? 27.816 40.576 34.183 1.00 16.55 41 ARG F N 1
ATOM 9963 C CA . ARG F 1 41 ? 26.511 40.328 33.576 1.00 17.17 41 ARG F CA 1
ATOM 9964 C C . ARG F 1 41 ? 26.126 41.271 32.438 1.00 17.34 41 ARG F C 1
ATOM 9965 O O . ARG F 1 41 ? 25.612 40.814 31.419 1.00 15.42 41 ARG F O 1
ATOM 9973 N N . GLU F 1 42 ? 26.311 42.582 32.621 1.00 17.27 42 GLU F N 1
ATOM 9974 C CA . GLU F 1 42 ? 25.974 43.519 31.567 1.00 18.85 42 GLU F CA 1
ATOM 9975 C C . GLU F 1 42 ? 26.806 43.270 30.305 1.00 18.42 42 GLU F C 1
ATOM 9976 O O . GLU F 1 42 ? 26.276 43.268 29.188 1.00 19.47 42 GLU F O 1
ATOM 9982 N N . ALA F 1 43 ? 28.102 43.063 30.494 1.00 16.33 43 ALA F N 1
ATOM 9983 C CA . ALA F 1 43 ? 29.029 42.814 29.385 1.00 16.51 43 ALA F CA 1
ATOM 9984 C C . ALA F 1 43 ? 28.605 41.547 28.622 1.00 16.05 43 ALA F C 1
ATOM 9985 O O . ALA F 1 43 ? 28.625 41.520 27.372 1.00 15.33 43 ALA F O 1
ATOM 9987 N N . LEU F 1 44 ? 28.241 40.492 29.358 1.00 16.34 44 LEU F N 1
ATOM 9988 C CA . LEU F 1 44 ? 27.775 39.242 28.715 1.00 15.76 44 LEU F CA 1
ATOM 9989 C C . LEU F 1 44 ? 26.481 39.473 27.952 1.00 16.97 44 LEU F C 1
ATOM 9990 O O . LEU F 1 44 ? 26.290 38.920 26.888 1.00 16.62 44 LEU F O 1
ATOM 9995 N N . GLU F 1 45 ? 25.571 40.269 28.526 1.00 16.54 45 GLU F N 1
ATOM 9996 C CA . GLU F 1 45 ? 24.308 40.535 27.876 1.00 17.64 45 GLU F CA 1
ATOM 9997 C C . GLU F 1 45 ? 24.525 41.158 26.493 1.00 18.07 45 GLU F C 1
ATOM 9998 O O . GLU F 1 45 ? 23.935 40.740 25.492 1.00 16.92 45 GLU F O 1
ATOM 10004 N N . LYS F 1 46 ? 25.373 42.173 26.471 1.00 18.84 46 LYS F N 1
ATOM 10005 C CA . LYS F 1 46 ? 25.681 42.910 25.272 1.00 19.85 46 LYS F CA 1
ATOM 10006 C C . LYS F 1 46 ? 26.449 42.018 24.326 1.00 19.50 46 LYS F C 1
ATOM 10007 O O . LYS F 1 46 ? 26.197 42.042 23.127 1.00 16.87 46 LYS F O 1
ATOM 10013 N N . ALA F 1 47 ? 27.370 41.215 24.860 1.00 17.40 47 ALA F N 1
ATOM 10014 C CA . ALA F 1 47 ? 28.124 40.304 24.007 1.00 17.12 47 ALA F CA 1
ATOM 10015 C C . ALA F 1 47 ? 27.207 39.243 23.375 1.00 16.89 47 ALA F C 1
ATOM 10016 O O . ALA F 1 47 ? 27.289 39.015 22.178 1.00 17.57 47 ALA F O 1
ATOM 10018 N N . GLU F 1 48 ? 26.327 38.613 24.146 1.00 17.63 48 GLU F N 1
ATOM 10019 C CA . GLU F 1 48 ? 25.432 37.582 23.593 1.00 18.99 48 GLU F CA 1
ATOM 10020 C C . GLU F 1 48 ? 24.543 38.109 22.463 1.00 19.63 48 GLU F C 1
ATOM 10021 O O . GLU F 1 48 ? 24.289 37.397 21.475 1.00 18.59 48 GLU F O 1
ATOM 10027 N N . ALA F 1 49 ? 24.060 39.348 22.612 1.00 19.36 49 ALA F N 1
ATOM 10028 C CA . ALA F 1 49 ? 23.180 39.957 21.615 1.00 19.32 49 ALA F CA 1
ATOM 10029 C C . ALA F 1 49 ? 23.936 40.198 20.296 1.00 17.46 49 ALA F C 1
ATOM 10030 O O . ALA F 1 49 ? 23.398 39.957 19.211 1.00 17.57 49 ALA F O 1
ATOM 10032 N N . SER F 1 50 ? 25.176 40.658 20.385 1.00 17.62 50 SER F N 1
ATOM 10033 C CA . SER F 1 50 ? 25.990 40.883 19.176 1.00 18.05 50 SER F CA 1
ATOM 10034 C C . SER F 1 50 ? 26.324 39.579 18.460 1.00 18.24 50 SER F C 1
ATOM 10035 O O . SER F 1 50 ? 26.325 39.521 17.242 1.00 16.62 50 SER F O 1
ATOM 10038 N N . VAL F 1 51 ? 26.623 38.522 19.211 1.00 18.04 51 VAL F N 1
ATOM 10039 C CA . VAL F 1 51 ? 26.943 37.271 18.566 1.00 15.72 51 VAL F CA 1
ATOM 10040 C C . VAL F 1 51 ? 25.702 36.729 17.906 1.00 18.03 51 VAL F C 1
ATOM 10041 O O . VAL F 1 51 ? 25.753 36.249 16.769 1.00 17.52 51 VAL F O 1
ATOM 10045 N N . ARG F 1 52 ? 24.572 36.778 18.599 1.00 19.87 52 ARG F N 1
ATOM 10046 C CA . ARG F 1 52 ? 23.363 36.294 17.953 1.00 23.81 52 ARG F CA 1
ATOM 10047 C C . ARG F 1 52 ? 23.071 37.057 16.642 1.00 23.85 52 ARG F C 1
ATOM 10048 O O . ARG F 1 52 ? 22.492 36.496 15.715 1.00 25.46 52 ARG F O 1
ATOM 10056 N N . GLU F 1 53 ? 23.450 38.329 16.582 1.00 24.46 53 GLU F N 1
ATOM 10057 C CA . GLU F 1 53 ? 23.233 39.202 15.414 1.00 27.39 53 GLU F CA 1
ATOM 10058 C C . GLU F 1 53 ? 23.828 38.579 14.176 1.00 26.55 53 GLU F C 1
ATOM 10059 O O . GLU F 1 53 ? 23.308 38.750 13.072 1.00 25.60 53 GLU F O 1
ATOM 10065 N N . LYS F 1 54 ? 24.959 37.899 14.373 1.00 23.82 54 LYS F N 1
ATOM 10066 C CA . LYS F 1 54 ? 25.670 37.201 13.307 1.00 22.49 54 LYS F CA 1
ATOM 10067 C C . LYS F 1 54 ? 24.921 35.942 12.813 1.00 20.09 54 LYS F C 1
ATOM 10068 O O . LYS F 1 54 ? 25.399 35.259 11.933 1.00 19.74 54 LYS F O 1
ATOM 10074 N N . GLY F 1 55 ? 23.780 35.613 13.407 1.00 19.42 55 GLY F N 1
ATOM 10075 C CA . GLY F 1 55 ? 23.016 34.460 12.966 1.00 15.19 55 GLY F CA 1
ATOM 10076 C C . GLY F 1 55 ? 23.421 33.094 13.472 1.00 16.98 55 GLY F C 1
ATOM 10077 O O . GLY F 1 55 ? 23.082 32.100 12.840 1.00 16.92 55 GLY F O 1
ATOM 10078 N N . VAL F 1 56 ? 24.150 33.003 14.587 1.00 15.25 56 VAL F N 1
ATOM 10079 C CA . VAL F 1 56 ? 24.541 31.700 15.142 1.00 13.49 56 VAL F CA 1
ATOM 10080 C C . VAL F 1 56 ? 23.960 31.505 16.570 1.00 13.69 56 VAL F C 1
ATOM 10081 O O . VAL F 1 56 ? 23.524 32.456 17.172 1.00 12.99 56 VAL F O 1
ATOM 10085 N N . GLU F 1 57 ? 23.961 30.280 17.086 1.00 13.10 57 GLU F N 1
ATOM 10086 C CA . GLU F 1 57 ? 23.475 29.961 18.458 1.00 15.65 57 GLU F CA 1
ATOM 10087 C C . GLU F 1 57 ? 24.481 30.645 19.426 1.00 15.55 57 GLU F C 1
ATOM 10088 O O . GLU F 1 57 ? 25.700 30.666 19.145 1.00 14.51 57 GLU F O 1
ATOM 10094 N N . ALA F 1 58 ? 24.022 31.176 20.548 1.00 15.20 58 ALA F N 1
ATOM 10095 C CA . ALA F 1 58 ? 24.981 31.728 21.508 1.00 15.34 58 ALA F CA 1
ATOM 10096 C C . ALA F 1 58 ? 24.312 31.855 22.858 1.00 16.64 58 ALA F C 1
ATOM 10097 O O . ALA F 1 58 ? 23.135 32.146 22.933 1.00 14.79 58 ALA F O 1
ATOM 10099 N N . ARG F 1 59 ? 25.055 31.575 23.924 1.00 14.57 59 ARG F N 1
ATOM 10100 C CA . ARG F 1 59 ? 24.519 31.638 25.284 1.00 14.99 59 ARG F CA 1
ATOM 10101 C C . ARG F 1 59 ? 25.584 32.138 26.236 1.00 13.73 59 ARG F C 1
ATOM 10102 O O . ARG F 1 59 ? 26.793 31.927 26.019 1.00 14.40 59 ARG F O 1
ATOM 10110 N N . SER F 1 60 ? 25.148 32.784 27.293 1.00 13.03 60 SER F N 1
ATOM 10111 C CA . SER F 1 60 ? 26.054 33.336 28.295 1.00 13.71 60 SER F CA 1
ATOM 10112 C C . SER F 1 60 ? 26.099 32.547 29.583 1.00 14.35 60 SER F C 1
ATOM 10113 O O . SER F 1 60 ? 25.104 31.956 30.021 1.00 14.27 60 SER F O 1
ATOM 10116 N N . TYR F 1 61 ? 27.263 32.581 30.214 1.00 12.14 61 TYR F N 1
ATOM 10117 C CA . TYR F 1 61 ? 27.462 31.866 31.450 1.00 13.89 61 TYR F CA 1
ATOM 10118 C C . TYR F 1 61 ? 28.271 32.733 32.418 1.00 12.74 61 TYR F C 1
ATOM 10119 O O . TYR F 1 61 ? 29.415 33.056 32.155 1.00 11.05 61 TYR F O 1
ATOM 10128 N N . VAL F 1 62 ? 27.632 33.147 33.515 1.00 12.83 62 VAL F N 1
ATOM 10129 C CA . VAL F 1 62 ? 28.294 33.964 34.529 1.00 13.19 62 VAL F CA 1
ATOM 10130 C C . VAL F 1 62 ? 29.180 33.015 35.316 1.00 13.90 62 VAL F C 1
ATOM 10131 O O . VAL F 1 62 ? 28.698 32.078 35.935 1.00 10.88 62 VAL F O 1
ATOM 10135 N N . CYS F 1 63 ? 30.491 33.239 35.275 1.00 13.33 63 CYS F N 1
ATOM 10136 C CA . CYS F 1 63 ? 31.366 32.296 35.929 1.00 14.78 63 CYS F CA 1
ATOM 10137 C C . CYS F 1 63 ? 32.693 32.928 36.270 1.00 14.21 63 CYS F C 1
ATOM 10138 O O . CYS F 1 63 ? 33.225 33.652 35.448 1.00 16.67 63 CYS F O 1
ATOM 10141 N N . ASP F 1 64 ? 33.161 32.691 37.495 1.00 12.41 64 ASP F N 1
ATOM 10142 C CA . ASP F 1 64 ? 34.454 33.164 38.008 1.00 12.21 64 ASP F CA 1
ATOM 10143 C C . ASP F 1 64 ? 35.389 31.996 37.815 1.00 12.55 64 ASP F C 1
ATOM 10144 O O . ASP F 1 64 ? 35.256 30.978 38.512 1.00 10.87 64 ASP F O 1
ATOM 10149 N N . VAL F 1 65 ? 36.352 32.137 36.899 1.00 12.53 65 VAL F N 1
ATOM 10150 C CA . VAL F 1 65 ? 37.264 31.027 36.643 1.00 12.27 65 VAL F CA 1
ATOM 10151 C C . VAL F 1 65 ? 38.173 30.625 37.799 1.00 12.43 65 VAL F C 1
ATOM 10152 O O . VAL F 1 65 ? 38.781 29.531 37.760 1.00 11.34 65 VAL F O 1
ATOM 10156 N N . THR F 1 66 ? 38.313 31.494 38.797 1.00 11.29 66 THR F N 1
ATOM 10157 C CA . THR F 1 66 ? 39.148 31.109 39.934 1.00 13.23 66 THR F CA 1
ATOM 10158 C C . THR F 1 66 ? 38.411 30.084 40.800 1.00 13.07 66 THR F C 1
ATOM 10159 O O . THR F 1 66 ? 39.031 29.461 41.636 1.00 13.98 66 THR F O 1
ATOM 10163 N N . SER F 1 67 ? 37.089 29.963 40.644 1.00 11.76 67 SER F N 1
ATOM 10164 C CA . SER F 1 67 ? 36.335 28.943 41.383 1.00 11.25 67 SER F CA 1
ATOM 10165 C C . SER F 1 67 ? 36.194 27.671 40.514 1.00 12.11 67 SER F C 1
ATOM 10166 O O . SER F 1 67 ? 35.390 27.658 39.561 1.00 12.01 67 SER F O 1
ATOM 10169 N N . GLU F 1 68 ? 36.920 26.602 40.837 1.00 10.54 68 GLU F N 1
ATOM 10170 C CA . GLU F 1 68 ? 36.823 25.404 40.017 1.00 13.31 68 GLU F CA 1
ATOM 10171 C C . GLU F 1 68 ? 35.395 24.833 39.968 1.00 13.84 68 GLU F C 1
ATOM 10172 O O . GLU F 1 68 ? 34.928 24.386 38.921 1.00 13.20 68 GLU F O 1
ATOM 10178 N N . GLU F 1 69 ? 34.700 24.878 41.091 1.00 14.98 69 GLU F N 1
ATOM 10179 C CA . GLU F 1 69 ? 33.317 24.424 41.150 1.00 16.35 69 GLU F CA 1
ATOM 10180 C C . GLU F 1 69 ? 32.515 25.153 40.108 1.00 15.43 69 GLU F C 1
ATOM 10181 O O . GLU F 1 69 ? 31.713 24.556 39.383 1.00 14.03 69 GLU F O 1
ATOM 10187 N N . ALA F 1 70 ? 32.676 26.467 40.064 1.00 14.01 70 ALA F N 1
ATOM 10188 C CA . ALA F 1 70 ? 31.907 27.242 39.079 1.00 12.59 70 ALA F CA 1
ATOM 10189 C C . ALA F 1 70 ? 32.260 26.806 37.651 1.00 11.67 70 ALA F C 1
ATOM 10190 O O . ALA F 1 70 ? 31.373 26.638 36.814 1.00 11.12 70 ALA F O 1
ATOM 10192 N N . VAL F 1 71 ? 33.548 26.639 37.376 1.00 10.83 71 VAL F N 1
ATOM 10193 C CA . VAL F 1 71 ? 33.973 26.222 36.055 1.00 10.07 71 VAL F CA 1
ATOM 10194 C C . VAL F 1 71 ? 33.419 24.858 35.670 1.00 11.22 71 VAL F C 1
ATOM 10195 O O . VAL F 1 71 ? 32.825 24.693 34.591 1.00 9.52 71 VAL F O 1
ATOM 10199 N N . ILE F 1 72 ? 33.607 23.882 36.538 1.00 9.97 72 ILE F N 1
ATOM 10200 C CA . ILE F 1 72 ? 33.111 22.546 36.231 1.00 11.97 72 ILE F CA 1
ATOM 10201 C C . ILE F 1 72 ? 31.621 22.575 35.929 1.00 12.92 72 ILE F C 1
ATOM 10202 O O . ILE F 1 72 ? 31.166 21.980 34.920 1.00 15.48 72 ILE F O 1
ATOM 10207 N N . GLY F 1 73 ? 30.851 23.244 36.786 1.00 11.88 73 GLY F N 1
ATOM 10208 C CA . GLY F 1 73 ? 29.414 23.340 36.555 1.00 14.54 73 GLY F CA 1
ATOM 10209 C C . GLY F 1 73 ? 29.055 24.049 35.227 1.00 16.17 73 GLY F C 1
ATOM 10210 O O . GLY F 1 73 ? 28.141 23.620 34.503 1.00 15.03 73 GLY F O 1
ATOM 10211 N N . THR F 1 74 ? 29.772 25.135 34.904 1.00 14.90 74 THR F N 1
ATOM 10212 C CA . THR F 1 74 ? 29.514 25.867 33.664 1.00 13.13 74 THR F CA 1
ATOM 10213 C C . THR F 1 74 ? 29.871 24.982 32.422 1.00 13.28 74 THR F C 1
ATOM 10214 O O . THR F 1 74 ? 29.120 24.920 31.446 1.00 11.31 74 THR F O 1
ATOM 10218 N N . VAL F 1 75 ? 31.013 24.295 32.458 1.00 12.21 75 VAL F N 1
ATOM 10219 C CA . VAL F 1 75 ? 31.392 23.463 31.315 1.00 11.23 75 VAL F CA 1
ATOM 10220 C C . VAL F 1 75 ? 30.333 22.372 31.162 1.00 12.24 75 VAL F C 1
ATOM 10221 O O . VAL F 1 75 ? 29.882 22.105 30.064 1.00 12.44 75 VAL F O 1
ATOM 10225 N N . ASP F 1 76 ? 29.897 21.787 32.269 1.00 13.03 76 ASP F N 1
ATOM 10226 C CA . ASP F 1 76 ? 28.844 20.772 32.221 1.00 15.00 76 ASP F CA 1
ATOM 10227 C C . ASP F 1 76 ? 27.597 21.358 31.537 1.00 13.51 76 ASP F C 1
ATOM 10228 O O . ASP F 1 76 ? 26.985 20.697 30.699 1.00 13.86 76 ASP F O 1
ATOM 10233 N N . SER F 1 77 ? 27.235 22.597 31.890 1.00 13.12 77 SER F N 1
ATOM 10234 C CA . SER F 1 77 ? 26.053 23.265 31.292 1.00 13.17 77 SER F CA 1
ATOM 10235 C C . SER F 1 77 ? 26.212 23.498 29.802 1.00 12.83 77 SER F C 1
ATOM 10236 O O . SER F 1 77 ? 25.273 23.296 29.030 1.00 11.83 77 SER F O 1
ATOM 10239 N N . VAL F 1 78 ? 27.402 23.962 29.420 1.00 11.90 78 VAL F N 1
ATOM 10240 C CA . VAL F 1 78 ? 27.710 24.249 28.030 1.00 12.84 78 VAL F CA 1
ATOM 10241 C C . VAL F 1 78 ? 27.547 23.005 27.149 1.00 13.28 78 VAL F C 1
ATOM 10242 O O . VAL F 1 78 ? 26.996 23.085 26.040 1.00 15.20 78 VAL F O 1
ATOM 10246 N N . VAL F 1 79 ? 28.048 21.871 27.643 1.00 13.92 79 VAL F N 1
ATOM 10247 C CA . VAL F 1 79 ? 27.968 20.596 26.935 1.00 14.27 79 VAL F CA 1
ATOM 10248 C C . VAL F 1 79 ? 26.494 20.153 26.839 1.00 15.88 79 VAL F C 1
ATOM 10249 O O . VAL F 1 79 ? 26.030 19.686 25.796 1.00 14.26 79 VAL F O 1
ATOM 10253 N N . ARG F 1 80 ? 25.703 20.306 27.880 1.00 16.24 80 ARG F N 1
ATOM 10254 C CA . ARG F 1 80 ? 24.367 19.868 27.597 1.00 16.84 80 ARG F CA 1
ATOM 10255 C C . ARG F 1 80 ? 23.626 20.911 26.762 1.00 15.58 80 ARG F C 1
ATOM 10256 O O . ARG F 1 80 ? 22.687 20.576 26.034 1.00 15.24 80 ARG F O 1
ATOM 10264 N N . ASP F 1 81 ? 24.081 22.152 26.794 1.00 12.52 81 ASP F N 1
ATOM 10265 C CA . ASP F 1 81 ? 23.430 23.187 26.011 1.00 13.92 81 ASP F CA 1
ATOM 10266 C C . ASP F 1 81 ? 23.743 23.156 24.535 1.00 13.65 81 ASP F C 1
ATOM 10267 O O . ASP F 1 81 ? 22.838 23.339 23.710 1.00 13.45 81 ASP F O 1
ATOM 10272 N N . PHE F 1 82 ? 25.022 22.956 24.198 1.00 11.87 82 PHE F N 1
ATOM 10273 C CA . PHE F 1 82 ? 25.464 22.919 22.820 1.00 11.79 82 PHE F CA 1
ATOM 10274 C C . PHE F 1 82 ? 25.776 21.515 22.341 1.00 13.96 82 PHE F C 1
ATOM 10275 O O . PHE F 1 82 ? 25.983 21.317 21.141 1.00 13.18 82 PHE F O 1
ATOM 10283 N N . GLY F 1 83 ? 25.823 20.549 23.258 1.00 13.60 83 GLY F N 1
ATOM 10284 C CA . GLY F 1 83 ? 26.114 19.187 22.830 1.00 13.90 83 GLY F CA 1
ATOM 10285 C C . GLY F 1 83 ? 27.580 18.792 22.751 1.00 13.99 83 GLY F C 1
ATOM 10286 O O . GLY F 1 83 ? 27.906 17.613 22.788 1.00 14.94 83 GLY F O 1
ATOM 10287 N N . LYS F 1 84 ? 28.479 19.758 22.630 1.00 12.93 84 LYS F N 1
ATOM 10288 C CA . LYS F 1 84 ? 29.899 19.440 22.543 1.00 13.24 84 LYS F CA 1
ATOM 10289 C C . LYS F 1 84 ? 30.638 20.767 22.627 1.00 12.22 84 LYS F C 1
ATOM 10290 O O . LYS F 1 84 ? 30.004 21.819 22.611 1.00 12.95 84 LYS F O 1
ATOM 10296 N N . ILE F 1 85 ? 31.974 20.713 22.720 1.00 12.03 85 ILE F N 1
ATOM 10297 C CA . ILE F 1 85 ? 32.778 21.932 22.700 1.00 9.85 85 ILE F CA 1
ATOM 10298 C C . ILE F 1 85 ? 33.972 21.618 21.769 1.00 11.41 85 ILE F C 1
ATOM 10299 O O . ILE F 1 85 ? 34.882 20.868 22.149 1.00 11.58 85 ILE F O 1
ATOM 10304 N N . ASP F 1 86 ? 33.965 22.162 20.552 1.00 10.01 86 ASP F N 1
ATOM 10305 C CA . ASP F 1 86 ? 35.047 21.864 19.627 1.00 11.05 86 ASP F CA 1
ATOM 10306 C C . ASP F 1 86 ? 36.281 22.703 19.832 1.00 10.05 86 ASP F C 1
ATOM 10307 O O . ASP F 1 86 ? 37.425 22.217 19.659 1.00 9.51 86 ASP F O 1
ATOM 10312 N N . PHE F 1 87 ? 36.035 23.964 20.175 1.00 7.83 87 PHE F N 1
ATOM 10313 C CA . PHE F 1 87 ? 37.125 24.960 20.308 1.00 8.49 87 PHE F CA 1
ATOM 10314 C C . PHE F 1 87 ? 37.074 25.662 21.662 1.00 8.56 87 PHE F C 1
ATOM 10315 O O . PHE F 1 87 ? 35.987 25.870 22.231 1.00 7.87 87 PHE F O 1
ATOM 10323 N N . LEU F 1 88 ? 38.241 26.099 22.123 1.00 7.96 88 LEU F N 1
ATOM 10324 C CA . LEU F 1 88 ? 38.325 26.859 23.357 1.00 6.52 88 LEU F CA 1
ATOM 10325 C C . LEU F 1 88 ? 39.249 28.064 23.145 1.00 7.25 88 LEU F C 1
ATOM 10326 O O . LEU F 1 88 ? 40.375 27.932 22.605 1.00 6.96 88 LEU F O 1
ATOM 10331 N N . PHE F 1 89 ? 38.780 29.245 23.533 1.00 7.02 89 PHE F N 1
ATOM 10332 C CA . PHE F 1 89 ? 39.628 30.438 23.513 1.00 5.34 89 PHE F CA 1
ATOM 10333 C C . PHE F 1 89 ? 39.668 30.766 25.048 1.00 6.54 89 PHE F C 1
ATOM 10334 O O . PHE F 1 89 ? 38.731 31.328 25.629 1.00 7.69 89 PHE F O 1
ATOM 10342 N N . ASN F 1 90 ? 40.784 30.400 25.665 1.00 6.24 90 ASN F N 1
ATOM 10343 C CA . ASN F 1 90 ? 41.018 30.446 27.141 1.00 6.78 90 ASN F CA 1
ATOM 10344 C C . ASN F 1 90 ? 41.721 31.747 27.332 1.00 7.28 90 ASN F C 1
ATOM 10345 O O . ASN F 1 90 ? 42.955 31.808 27.355 1.00 6.51 90 ASN F O 1
ATOM 10350 N N . ASN F 1 91 ? 40.879 32.761 27.538 1.00 9.01 91 ASN F N 1
ATOM 10351 C CA . ASN F 1 91 ? 41.288 34.152 27.438 1.00 8.66 91 ASN F CA 1
ATOM 10352 C C . ASN F 1 91 ? 41.118 35.147 28.575 1.00 9.57 91 ASN F C 1
ATOM 10353 O O . ASN F 1 91 ? 41.753 36.246 28.546 1.00 9.58 91 ASN F O 1
ATOM 10358 N N . ALA F 1 92 ? 40.301 34.796 29.568 1.00 8.54 92 ALA F N 1
ATOM 10359 C CA . ALA F 1 92 ? 40.087 35.707 30.698 1.00 8.94 92 ALA F CA 1
ATOM 10360 C C . ALA F 1 92 ? 41.398 35.997 31.386 1.00 8.56 92 ALA F C 1
ATOM 10361 O O . ALA F 1 92 ? 42.229 35.124 31.499 1.00 6.87 92 ALA F O 1
ATOM 10363 N N . GLY F 1 93 ? 41.582 37.229 31.844 1.00 7.42 93 GLY F N 1
ATOM 10364 C CA . GLY F 1 93 ? 42.839 37.570 32.474 1.00 10.33 93 GLY F CA 1
ATOM 10365 C C . GLY F 1 93 ? 42.738 38.948 33.096 1.00 12.72 93 GLY F C 1
ATOM 10366 O O . GLY F 1 93 ? 41.790 39.695 32.784 1.00 15.97 93 GLY F O 1
ATOM 10367 N N . TYR F 1 94 ? 43.665 39.252 34.002 1.00 14.23 94 TYR F N 1
ATOM 10368 C CA . TYR F 1 94 ? 43.702 40.528 34.721 1.00 11.48 94 TYR F CA 1
ATOM 10369 C C . TYR F 1 94 ? 45.110 41.088 34.467 1.00 10.79 94 TYR F C 1
ATOM 10370 O O . TYR F 1 94 ? 46.064 40.322 34.469 1.00 10.20 94 TYR F O 1
ATOM 10379 N N . GLN F 1 95 ? 45.206 42.405 34.191 1.00 10.10 95 GLN F N 1
ATOM 10380 C CA . GLN F 1 95 ? 46.435 43.107 33.871 1.00 10.09 95 GLN F CA 1
ATOM 10381 C C . GLN F 1 95 ? 47.480 43.246 34.991 1.00 8.81 95 GLN F C 1
ATOM 10382 O O . GLN F 1 95 ? 48.673 43.307 34.706 1.00 10.28 95 GLN F O 1
ATOM 10388 N N . GLY F 1 96 ? 47.022 43.298 36.244 1.00 10.20 96 GLY F N 1
ATOM 10389 C CA . GLY F 1 96 ? 47.882 43.451 37.424 1.00 8.65 96 GLY F CA 1
ATOM 10390 C C . GLY F 1 96 ? 48.327 44.901 37.709 1.00 10.58 96 GLY F C 1
ATOM 10391 O O . GLY F 1 96 ? 48.120 45.793 36.900 1.00 9.73 96 GLY F O 1
ATOM 10392 N N . ALA F 1 97 ? 48.900 45.150 38.883 1.00 9.71 97 ALA F N 1
ATOM 10393 C CA . ALA F 1 97 ? 49.486 46.488 39.189 1.00 10.05 97 ALA F CA 1
ATOM 10394 C C . ALA F 1 97 ? 50.770 46.736 38.358 1.00 10.40 97 ALA F C 1
ATOM 10395 O O . ALA F 1 97 ? 51.335 45.815 37.741 1.00 10.94 97 ALA F O 1
ATOM 10397 N N . PHE F 1 98 ? 51.247 47.983 38.321 1.00 8.50 98 PHE F N 1
ATOM 10398 C CA . PHE F 1 98 ? 52.519 48.250 37.680 1.00 9.92 98 PHE F CA 1
ATOM 10399 C C . PHE F 1 98 ? 53.400 48.776 38.803 1.00 12.05 98 PHE F C 1
ATOM 10400 O O . PHE F 1 98 ? 53.052 49.816 39.434 1.00 11.31 98 PHE F O 1
ATOM 10408 N N . ALA F 1 99 ? 54.492 48.053 39.087 1.00 11.72 99 ALA F N 1
ATOM 10409 C CA . ALA F 1 99 ? 55.437 48.434 40.140 1.00 12.21 99 ALA F CA 1
ATOM 10410 C C . ALA F 1 99 ? 56.698 47.624 39.998 1.00 10.90 99 ALA F C 1
ATOM 10411 O O . ALA F 1 99 ? 56.651 46.455 39.598 1.00 13.52 99 ALA F O 1
ATOM 10413 N N . PRO F 1 100 ? 57.845 48.218 40.357 1.00 10.11 100 PRO F N 1
ATOM 10414 C CA . PRO F 1 100 ? 59.108 47.480 40.236 1.00 10.81 100 PRO F CA 1
ATOM 10415 C C . PRO F 1 100 ? 59.003 46.397 41.286 1.00 9.34 100 PRO F C 1
ATOM 10416 O O . PRO F 1 100 ? 58.279 46.546 42.269 1.00 8.90 100 PRO F O 1
ATOM 10420 N N . VAL F 1 101 ? 59.734 45.313 41.093 1.00 9.38 101 VAL F N 1
ATOM 10421 C CA . VAL F 1 101 ? 59.579 44.159 41.949 1.00 8.29 101 VAL F CA 1
ATOM 10422 C C . VAL F 1 101 ? 59.703 44.386 43.449 1.00 11.01 101 VAL F C 1
ATOM 10423 O O . VAL F 1 101 ? 58.938 43.817 44.229 1.00 10.57 101 VAL F O 1
ATOM 10427 N N . GLN F 1 102 ? 60.607 45.262 43.861 1.00 10.89 102 GLN F N 1
ATOM 10428 C CA . GLN F 1 102 ? 60.813 45.522 45.287 1.00 12.62 102 GLN F CA 1
ATOM 10429 C C . GLN F 1 102 ? 59.631 46.173 45.968 1.00 12.97 102 GLN F C 1
ATOM 10430 O O . GLN F 1 102 ? 59.541 46.115 47.180 1.00 13.83 102 GLN F O 1
ATOM 10436 N N . ASP F 1 103 ? 58.721 46.751 45.184 1.00 13.42 103 ASP F N 1
ATOM 10437 C CA . ASP F 1 103 ? 57.510 47.435 45.665 1.00 15.14 103 ASP F CA 1
ATOM 10438 C C . ASP F 1 103 ? 56.229 46.797 45.114 1.00 14.51 103 ASP F C 1
ATOM 10439 O O . ASP F 1 103 ? 55.152 47.374 45.234 1.00 14.98 103 ASP F O 1
ATOM 10444 N N . TYR F 1 104 ? 56.326 45.638 44.492 1.00 14.16 104 TYR F N 1
ATOM 10445 C CA . TYR F 1 104 ? 55.125 45.029 43.900 1.00 12.17 104 TYR F CA 1
ATOM 10446 C C . TYR F 1 104 ? 54.217 44.481 44.976 1.00 11.97 104 TYR F C 1
ATOM 10447 O O . TYR F 1 104 ? 54.634 43.693 45.815 1.00 13.01 104 TYR F O 1
ATOM 10456 N N . PRO F 1 105 ? 52.954 44.917 44.991 1.00 11.99 105 PRO F N 1
ATOM 10457 C CA . PRO F 1 105 ? 51.962 44.476 45.990 1.00 11.42 105 PRO F CA 1
ATOM 10458 C C . PRO F 1 105 ? 51.847 42.944 45.981 1.00 11.93 105 PRO F C 1
ATOM 10459 O O . PRO F 1 105 ? 51.467 42.329 44.977 1.00 9.52 105 PRO F O 1
ATOM 10463 N N . SER F 1 106 ? 52.165 42.332 47.109 1.00 12.07 106 SER F N 1
ATOM 10464 C CA . SER F 1 106 ? 52.175 40.877 47.238 1.00 11.73 106 SER F CA 1
ATOM 10465 C C . SER F 1 106 ? 50.810 40.218 47.080 1.00 13.51 106 SER F C 1
ATOM 10466 O O . SER F 1 106 ? 50.705 39.099 46.548 1.00 10.59 106 SER F O 1
ATOM 10469 N N . ASP F 1 107 ? 49.757 40.867 47.574 1.00 11.35 107 ASP F N 1
ATOM 10470 C CA . ASP F 1 107 ? 48.442 40.279 47.392 1.00 11.17 107 ASP F CA 1
ATOM 10471 C C . ASP F 1 107 ? 48.042 40.364 45.916 1.00 11.99 107 ASP F C 1
ATOM 10472 O O . ASP F 1 107 ? 47.431 39.422 45.379 1.00 11.59 107 ASP F O 1
ATOM 10477 N N . ASP F 1 108 ? 48.427 41.443 45.233 1.00 11.39 108 ASP F N 1
ATOM 10478 C CA . ASP F 1 108 ? 48.098 41.554 43.805 1.00 11.97 108 ASP F CA 1
ATOM 10479 C C . ASP F 1 108 ? 48.859 40.494 42.994 1.00 10.93 108 ASP F C 1
ATOM 10480 O O . ASP F 1 108 ? 48.323 39.932 42.040 1.00 12.10 108 ASP F O 1
ATOM 10485 N N . PHE F 1 109 ? 50.103 40.221 43.375 1.00 9.67 109 PHE F N 1
ATOM 10486 C CA . PHE F 1 109 ? 50.921 39.191 42.715 1.00 9.21 109 PHE F CA 1
ATOM 10487 C C . PHE F 1 109 ? 50.192 37.829 42.796 1.00 11.11 109 PHE F C 1
ATOM 10488 O O . PHE F 1 109 ? 50.038 37.143 41.781 1.00 9.08 109 PHE F O 1
ATOM 10496 N N . ALA F 1 110 ? 49.718 37.431 43.979 1.00 9.55 110 ALA F N 1
ATOM 10497 C CA . ALA F 1 110 ? 48.999 36.144 44.055 1.00 12.23 110 ALA F CA 1
ATOM 10498 C C . ALA F 1 110 ? 47.674 36.184 43.266 1.00 11.63 110 ALA F C 1
ATOM 10499 O O . ALA F 1 110 ? 47.304 35.208 42.658 1.00 13.22 110 ALA F O 1
ATOM 10501 N N . ARG F 1 111 ? 46.963 37.305 43.289 1.00 10.96 111 ARG F N 1
ATOM 10502 C CA . ARG F 1 111 ? 45.698 37.434 42.546 1.00 11.87 111 ARG F CA 1
ATOM 10503 C C . ARG F 1 111 ? 45.907 37.270 41.033 1.00 11.35 111 ARG F C 1
ATOM 10504 O O . ARG F 1 111 ? 45.100 36.574 40.346 1.00 9.38 111 ARG F O 1
ATOM 10512 N N . VAL F 1 112 ? 46.962 37.906 40.502 1.00 9.12 112 VAL F N 1
ATOM 10513 C CA . VAL F 1 112 ? 47.310 37.762 39.089 1.00 8.22 112 VAL F CA 1
ATOM 10514 C C . VAL F 1 112 ? 47.579 36.288 38.721 1.00 10.18 112 VAL F C 1
ATOM 10515 O O . VAL F 1 112 ? 47.093 35.796 37.674 1.00 9.23 112 VAL F O 1
ATOM 10519 N N . LEU F 1 113 ? 48.338 35.562 39.549 1.00 8.22 113 LEU F N 1
ATOM 10520 C CA . LEU F 1 113 ? 48.617 34.146 39.233 1.00 9.77 113 LEU F CA 1
ATOM 10521 C C . LEU F 1 113 ? 47.356 33.316 39.342 1.00 8.94 113 LEU F C 1
ATOM 10522 O O . LEU F 1 113 ? 47.102 32.449 38.538 1.00 9.31 113 LEU F O 1
ATOM 10527 N N . THR F 1 114 ? 46.530 33.608 40.337 1.00 9.61 114 THR F N 1
ATOM 10528 C CA . THR F 1 114 ? 45.313 32.846 40.510 1.00 11.45 114 THR F CA 1
ATOM 10529 C C . THR F 1 114 ? 44.325 32.997 39.346 1.00 10.60 114 THR F C 1
ATOM 10530 O O . THR F 1 114 ? 43.731 32.023 38.910 1.00 10.74 114 THR F O 1
ATOM 10534 N N . ILE F 1 115 ? 44.165 34.194 38.822 1.00 7.60 115 ILE F N 1
ATOM 10535 C CA . ILE F 1 115 ? 43.251 34.360 37.707 1.00 9.29 115 ILE F CA 1
ATOM 10536 C C . ILE F 1 115 ? 43.851 33.906 36.389 1.00 8.49 115 ILE F C 1
ATOM 10537 O O . ILE F 1 115 ? 43.229 33.123 35.641 1.00 10.25 115 ILE F O 1
ATOM 10542 N N . ASN F 1 116 ? 45.058 34.410 36.104 1.00 8.44 116 ASN F N 1
ATOM 10543 C CA . ASN F 1 116 ? 45.731 34.156 34.822 1.00 6.88 116 ASN F CA 1
ATOM 10544 C C . ASN F 1 116 ? 46.306 32.766 34.591 1.00 7.82 116 ASN F C 1
ATOM 10545 O O . ASN F 1 116 ? 46.394 32.344 33.455 1.00 7.51 116 ASN F O 1
ATOM 10550 N N . VAL F 1 117 ? 46.689 32.065 35.666 1.00 5.63 117 VAL F N 1
ATOM 10551 C CA . VAL F 1 117 ? 47.267 30.729 35.535 1.00 8.90 117 VAL F CA 1
ATOM 10552 C C . VAL F 1 117 ? 46.323 29.688 36.112 1.00 7.44 117 VAL F C 1
ATOM 10553 O O . VAL F 1 117 ? 45.854 28.825 35.370 1.00 10.54 117 VAL F O 1
ATOM 10557 N N . THR F 1 118 ? 46.024 29.754 37.415 1.00 8.42 118 THR F N 1
ATOM 10558 C CA . THR F 1 118 ? 45.148 28.741 38.007 1.00 9.11 118 THR F CA 1
ATOM 10559 C C . THR F 1 118 ? 43.745 28.769 37.385 1.00 9.93 118 THR F C 1
ATOM 10560 O O . THR F 1 118 ? 43.182 27.696 37.146 1.00 9.94 118 THR F O 1
ATOM 10564 N N . GLY F 1 119 ? 43.162 29.956 37.148 1.00 9.33 119 GLY F N 1
ATOM 10565 C CA . GLY F 1 119 ? 41.835 29.991 36.511 1.00 8.58 119 GLY F CA 1
ATOM 10566 C C . GLY F 1 119 ? 41.875 29.407 35.089 1.00 8.29 119 GLY F C 1
ATOM 10567 O O . GLY F 1 119 ? 40.996 28.630 34.720 1.00 10.25 119 GLY F O 1
ATOM 10568 N N . ALA F 1 120 ? 42.896 29.773 34.284 1.00 8.29 120 ALA F N 1
ATOM 10569 C CA . ALA F 1 120 ? 43.044 29.274 32.893 1.00 7.20 120 ALA F CA 1
ATOM 10570 C C . ALA F 1 120 ? 43.192 27.732 32.940 1.00 6.88 120 ALA F C 1
ATOM 10571 O O . ALA F 1 120 ? 42.668 26.998 32.093 1.00 7.77 120 ALA F O 1
ATOM 10573 N N . PHE F 1 121 ? 43.870 27.257 33.969 1.00 6.54 121 PHE F N 1
ATOM 10574 C CA . PHE F 1 121 ? 44.052 25.803 34.141 1.00 6.64 121 PHE F CA 1
ATOM 10575 C C . PHE F 1 121 ? 42.720 25.118 34.496 1.00 7.43 121 PHE F C 1
ATOM 10576 O O . PHE F 1 121 ? 42.412 24.039 33.974 1.00 7.19 121 PHE F O 1
ATOM 10584 N N . HIS F 1 122 ? 41.942 25.708 35.401 1.00 7.95 122 HIS F N 1
ATOM 10585 C CA . HIS F 1 122 ? 40.645 25.093 35.747 1.00 6.94 122 HIS F CA 1
ATOM 10586 C C . HIS F 1 122 ? 39.838 24.885 34.454 1.00 8.60 122 HIS F C 1
ATOM 10587 O O . HIS F 1 122 ? 39.277 23.796 34.214 1.00 6.42 122 HIS F O 1
ATOM 10594 N N . VAL F 1 123 ? 39.751 25.942 33.634 1.00 6.89 123 VAL F N 1
ATOM 10595 C CA . VAL F 1 123 ? 39.012 25.865 32.377 1.00 5.70 123 VAL F CA 1
ATOM 10596 C C . VAL F 1 123 ? 39.614 24.835 31.407 1.00 6.35 123 VAL F C 1
ATOM 10597 O O . VAL F 1 123 ? 38.898 23.994 30.833 1.00 5.68 123 VAL F O 1
ATOM 10601 N N . LEU F 1 124 ? 40.920 24.927 31.171 1.00 6.93 124 LEU F N 1
ATOM 10602 C CA . LEU F 1 124 ? 41.593 24.013 30.247 1.00 7.30 124 LEU F CA 1
ATOM 10603 C C . LEU F 1 124 ? 41.387 22.556 30.696 1.00 8.25 124 LEU F C 1
ATOM 10604 O O . LEU F 1 124 ? 41.149 21.680 29.879 1.00 8.13 124 LEU F O 1
ATOM 10609 N N . LYS F 1 125 ? 41.506 22.296 31.984 1.00 7.77 125 LYS F N 1
ATOM 10610 C CA . LYS F 1 125 ? 41.307 20.921 32.461 1.00 8.64 125 LYS F CA 1
ATOM 10611 C C . LYS F 1 125 ? 39.865 20.425 32.181 1.00 8.25 125 LYS F C 1
ATOM 10612 O O . LYS F 1 125 ? 39.652 19.358 31.568 1.00 10.84 125 LYS F O 1
ATOM 10618 N N . ALA F 1 126 ? 38.867 21.178 32.649 1.00 8.30 126 ALA F N 1
ATOM 10619 C CA . ALA F 1 126 ? 37.473 20.746 32.438 1.00 8.66 126 ALA F CA 1
ATOM 10620 C C . ALA F 1 126 ? 37.130 20.612 30.948 1.00 9.52 126 ALA F C 1
ATOM 10621 O O . ALA F 1 126 ? 36.473 19.620 30.532 1.00 6.98 126 ALA F O 1
ATOM 10623 N N . VAL F 1 127 ? 37.532 21.594 30.155 1.00 7.13 127 VAL F N 1
ATOM 10624 C CA . VAL F 1 127 ? 37.229 21.522 28.711 1.00 8.87 127 VAL F CA 1
ATOM 10625 C C . VAL F 1 127 ? 38.038 20.365 28.030 1.00 10.87 127 VAL F C 1
ATOM 10626 O O . VAL F 1 127 ? 37.503 19.599 27.172 1.00 11.16 127 VAL F O 1
ATOM 10630 N N . SER F 1 128 ? 39.304 20.178 28.417 1.00 10.02 128 SER F N 1
ATOM 10631 C CA . SER F 1 128 ? 40.070 19.083 27.787 1.00 9.58 128 SER F CA 1
ATOM 10632 C C . SER F 1 128 ? 39.399 17.700 28.065 1.00 10.60 128 SER F C 1
ATOM 10633 O O . SER F 1 128 ? 39.435 16.809 27.219 1.00 8.70 128 SER F O 1
ATOM 10636 N N . ARG F 1 129 ? 38.780 17.523 29.225 1.00 11.21 129 ARG F N 1
ATOM 10637 C CA . ARG F 1 129 ? 38.099 16.243 29.528 1.00 9.44 129 ARG F CA 1
ATOM 10638 C C . ARG F 1 129 ? 36.958 16.029 28.516 1.00 10.02 129 ARG F C 1
ATOM 10639 O O . ARG F 1 129 ? 36.773 14.909 28.013 1.00 10.36 129 ARG F O 1
ATOM 10647 N N . GLN F 1 130 ? 36.210 17.089 28.223 1.00 10.82 130 GLN F N 1
ATOM 10648 C CA . GLN F 1 130 ? 35.113 17.018 27.222 1.00 10.62 130 GLN F CA 1
ATOM 10649 C C . GLN F 1 130 ? 35.715 16.744 25.862 1.00 10.12 130 GLN F C 1
ATOM 10650 O O . GLN F 1 130 ? 35.219 15.900 25.113 1.00 9.92 130 GLN F O 1
ATOM 10656 N N . MET F 1 131 ? 36.808 17.422 25.522 1.00 9.47 131 MET F N 1
ATOM 10657 C CA . MET F 1 131 ? 37.390 17.190 24.210 1.00 9.29 131 MET F CA 1
ATOM 10658 C C . MET F 1 131 ? 37.933 15.797 24.059 1.00 10.06 131 MET F C 1
ATOM 10659 O O . MET F 1 131 ? 37.940 15.276 22.960 1.00 11.19 131 MET F O 1
ATOM 10664 N N . ILE F 1 132 ? 38.392 15.201 25.154 1.00 8.92 132 ILE F N 1
ATOM 10665 C CA . ILE F 1 132 ? 38.894 13.840 25.084 1.00 10.01 132 ILE F CA 1
ATOM 10666 C C . ILE F 1 132 ? 37.705 12.905 24.853 1.00 10.29 132 ILE F C 1
ATOM 10667 O O . ILE F 1 132 ? 37.833 11.937 24.104 1.00 12.88 132 ILE F O 1
ATOM 10672 N N . THR F 1 133 ? 36.545 13.188 25.443 1.00 10.36 133 THR F N 1
ATOM 10673 C CA . THR F 1 133 ? 35.401 12.309 25.209 1.00 13.00 133 THR F CA 1
ATOM 10674 C C . THR F 1 133 ? 35.018 12.407 23.704 1.00 12.41 133 THR F C 1
ATOM 10675 O O . THR F 1 133 ? 34.461 11.458 23.128 1.00 13.49 133 THR F O 1
ATOM 10679 N N . GLN F 1 134 ? 35.349 13.519 23.048 1.00 9.93 134 GLN F N 1
ATOM 10680 C CA . GLN F 1 134 ? 35.046 13.706 21.607 1.00 10.35 134 GLN F CA 1
ATOM 10681 C C . GLN F 1 134 ? 36.137 13.216 20.650 1.00 9.58 134 GLN F C 1
ATOM 10682 O O . GLN F 1 134 ? 35.896 13.026 19.449 1.00 10.36 134 GLN F O 1
ATOM 10688 N N . ASN F 1 135 ? 37.327 13.010 21.202 1.00 10.58 135 ASN F N 1
ATOM 10689 C CA . ASN F 1 135 ? 38.545 12.722 20.450 1.00 11.64 135 ASN F CA 1
ATOM 10690 C C . ASN F 1 135 ? 38.649 13.846 19.398 1.00 10.96 135 ASN F C 1
ATOM 10691 O O . ASN F 1 135 ? 38.948 13.644 18.192 1.00 11.26 135 ASN F O 1
ATOM 10696 N N . TYR F 1 136 ? 38.424 15.065 19.894 1.00 10.51 136 TYR F N 1
ATOM 10697 C CA . TYR F 1 136 ? 38.555 16.257 19.059 1.00 9.27 136 TYR F CA 1
ATOM 10698 C C . TYR F 1 136 ? 38.539 17.558 19.849 1.00 8.52 136 TYR F C 1
ATOM 10699 O O . TYR F 1 136 ? 37.646 17.797 20.668 1.00 9.32 136 TYR F O 1
ATOM 10708 N N . GLY F 1 137 ? 39.493 18.443 19.553 1.00 9.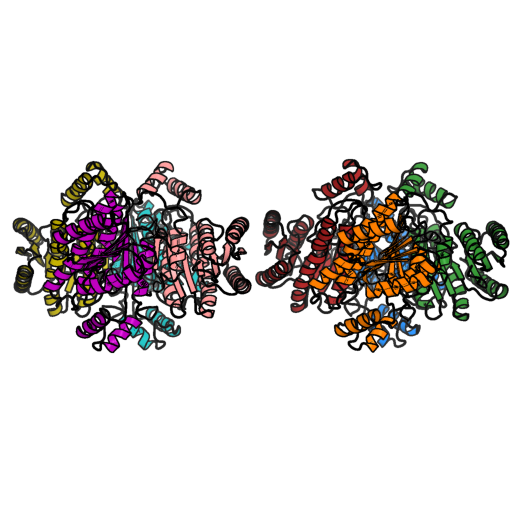38 137 GLY F N 1
ATOM 10709 C CA . GLY F 1 137 ? 39.494 19.747 20.222 1.00 6.47 137 GLY F CA 1
ATOM 10710 C C . GLY F 1 137 ? 40.602 20.638 19.707 1.00 6.94 137 GLY F C 1
ATOM 10711 O O . GLY F 1 137 ? 41.627 20.163 19.245 1.00 8.21 137 GLY F O 1
ATOM 10712 N N . ARG F 1 138 ? 40.391 21.944 19.730 1.00 6.45 138 ARG F N 1
ATOM 10713 C CA . ARG F 1 138 ? 41.423 22.868 19.311 1.00 8.11 138 ARG F CA 1
ATOM 10714 C C . ARG F 1 138 ? 41.288 23.934 20.376 1.00 7.53 138 ARG F C 1
ATOM 10715 O O . ARG F 1 138 ? 40.170 24.371 20.741 1.00 6.04 138 ARG F O 1
ATOM 10723 N N . ILE F 1 139 ? 42.428 24.295 20.946 1.00 9.50 139 ILE F N 1
ATOM 10724 C CA . ILE F 1 139 ? 42.469 25.238 22.058 1.00 7.24 139 ILE F CA 1
ATOM 10725 C C . ILE F 1 139 ? 43.471 26.332 21.819 1.00 8.63 139 ILE F C 1
ATOM 10726 O O . ILE F 1 139 ? 44.596 26.083 21.306 1.00 9.32 139 ILE F O 1
ATOM 10731 N N . VAL F 1 140 ? 43.092 27.552 22.175 1.00 5.84 140 VAL F N 1
ATOM 10732 C CA . VAL F 1 140 ? 44.039 28.678 22.063 1.00 7.04 140 VAL F CA 1
ATOM 10733 C C . VAL F 1 140 ? 44.044 29.386 23.439 1.00 6.51 140 VAL F C 1
ATOM 10734 O O . VAL F 1 140 ? 42.990 29.759 23.965 1.00 7.06 140 VAL F O 1
ATOM 10738 N N . ASN F 1 141 ? 45.219 29.520 24.033 1.00 6.63 141 ASN F N 1
ATOM 10739 C CA . ASN F 1 141 ? 45.367 30.226 25.301 1.00 6.03 141 ASN F CA 1
ATOM 10740 C C . ASN F 1 141 ? 45.952 31.609 25.001 1.00 6.67 141 ASN F C 1
ATOM 10741 O O . ASN F 1 141 ? 46.856 31.743 24.141 1.00 6.32 141 ASN F O 1
ATOM 10746 N N . THR F 1 142 ? 45.492 32.617 25.732 1.00 6.10 142 THR F N 1
ATOM 10747 C CA . THR F 1 142 ? 46.011 33.968 25.535 1.00 7.81 142 THR F CA 1
ATOM 10748 C C . THR F 1 142 ? 47.189 34.217 26.456 1.00 6.46 142 THR F C 1
ATOM 10749 O O . THR F 1 142 ? 47.023 34.312 27.685 1.00 7.42 142 THR F O 1
ATOM 10753 N N . ALA F 1 143 ? 48.378 34.279 25.880 1.00 4.97 143 ALA F N 1
ATOM 10754 C CA . ALA F 1 143 ? 49.541 34.591 26.701 1.00 4.84 143 ALA F CA 1
ATOM 10755 C C . ALA F 1 143 ? 49.750 36.091 26.508 1.00 6.51 143 ALA F C 1
ATOM 10756 O O . ALA F 1 143 ? 48.797 36.847 26.643 1.00 7.97 143 ALA F O 1
ATOM 10758 N N . SER F 1 144 ? 50.968 36.513 26.173 1.00 7.12 144 SER F N 1
ATOM 10759 C CA . SER F 1 144 ? 51.283 37.947 25.949 1.00 7.87 144 SER F CA 1
ATOM 10760 C C . SER F 1 144 ? 52.803 38.104 25.680 1.00 7.97 144 SER F C 1
ATOM 10761 O O . SER F 1 144 ? 53.629 37.232 26.095 1.00 7.82 144 SER F O 1
ATOM 10764 N N . MET F 1 145 ? 53.205 39.175 25.005 1.00 6.47 145 MET F N 1
ATOM 10765 C CA . MET F 1 145 ? 54.631 39.356 24.812 1.00 6.09 145 MET F CA 1
ATOM 10766 C C . MET F 1 145 ? 55.291 39.514 26.192 1.00 6.33 145 MET F C 1
ATOM 10767 O O . MET F 1 145 ? 56.469 39.238 26.337 1.00 6.60 145 MET F O 1
ATOM 10772 N N . ALA F 1 146 ? 54.526 39.900 27.208 1.00 6.15 146 ALA F N 1
ATOM 10773 C CA . ALA F 1 146 ? 55.126 40.054 28.549 1.00 7.92 146 ALA F CA 1
ATOM 10774 C C . ALA F 1 146 ? 55.573 38.680 29.068 1.00 7.72 146 ALA F C 1
ATOM 10775 O O . ALA F 1 146 ? 56.394 38.583 29.951 1.00 7.71 146 ALA F O 1
ATOM 10777 N N . GLY F 1 147 ? 54.988 37.609 28.551 1.00 7.89 147 GLY F N 1
ATOM 10778 C CA . GLY F 1 147 ? 55.412 36.279 28.972 1.00 5.44 147 GLY F CA 1
ATOM 10779 C C . GLY F 1 147 ? 56.642 35.811 28.166 1.00 8.49 147 GLY F C 1
ATOM 10780 O O . GLY F 1 147 ? 57.430 34.988 28.635 1.00 9.01 147 GLY F O 1
ATOM 10781 N N . VAL F 1 148 ? 56.803 36.334 26.956 1.00 7.87 148 VAL F N 1
ATOM 10782 C CA . VAL F 1 148 ? 57.907 35.976 26.075 1.00 7.65 148 VAL F CA 1
ATOM 10783 C C . VAL F 1 148 ? 59.181 36.651 26.636 1.00 9.44 148 VAL F C 1
ATOM 10784 O O . VAL F 1 148 ? 60.281 36.137 26.551 1.00 9.42 148 VAL F O 1
ATOM 10788 N N . LYS F 1 149 ? 59.035 37.825 27.216 1.00 8.34 149 LYS F N 1
ATOM 10789 C CA . LYS F 1 149 ? 60.194 38.469 27.829 1.00 10.62 149 LYS F CA 1
ATOM 10790 C C . LYS F 1 149 ? 59.617 39.343 28.903 1.00 8.95 149 LYS F C 1
ATOM 10791 O O . LYS F 1 149 ? 58.830 40.253 28.590 1.00 6.99 149 LYS F O 1
ATOM 10797 N N . GLY F 1 150 ? 60.027 39.093 30.154 1.00 8.85 150 GLY F N 1
ATOM 10798 C CA . GLY F 1 150 ? 59.483 39.824 31.272 1.00 8.90 150 GLY F CA 1
ATOM 10799 C C . GLY F 1 150 ? 59.608 41.318 31.116 1.00 8.59 150 GLY F C 1
ATOM 10800 O O . GLY F 1 150 ? 60.737 41.822 30.932 1.00 9.61 150 GLY F O 1
ATOM 10801 N N . PRO F 1 151 ? 58.513 42.083 31.224 1.00 9.09 151 PRO F N 1
ATOM 10802 C CA . PRO F 1 151 ? 58.753 43.537 31.052 1.00 9.25 151 PRO F CA 1
ATOM 10803 C C . PRO F 1 151 ? 59.010 44.242 32.372 1.00 9.33 151 PRO F C 1
ATOM 10804 O O . PRO F 1 151 ? 58.692 43.732 33.426 1.00 8.98 151 PRO F O 1
ATOM 10808 N N . PRO F 1 152 ? 59.479 45.488 32.301 1.00 7.95 152 PRO F N 1
ATOM 10809 C CA . PRO F 1 152 ? 59.734 46.245 33.532 1.00 8.48 152 PRO F CA 1
ATOM 10810 C C . PRO F 1 152 ? 58.420 46.519 34.251 1.00 7.76 152 PRO F C 1
ATOM 10811 O O . PRO F 1 152 ? 57.409 46.743 33.587 1.00 6.85 152 PRO F O 1
ATOM 10815 N N . ASN F 1 153 ? 58.443 46.469 35.588 1.00 6.21 153 ASN F N 1
ATOM 10816 C CA . ASN F 1 153 ? 57.294 46.756 36.437 1.00 7.87 153 ASN F CA 1
ATOM 10817 C C . ASN F 1 153 ? 56.075 45.841 36.305 1.00 7.51 153 ASN F C 1
ATOM 10818 O O . ASN F 1 153 ? 55.005 46.168 36.826 1.00 10.18 153 ASN F O 1
ATOM 10823 N N . MET F 1 154 ? 56.227 44.701 35.651 1.00 7.55 154 MET F N 1
ATOM 10824 C CA . MET F 1 154 ? 55.123 43.785 35.503 1.00 5.63 154 MET F CA 1
ATOM 10825 C C . MET F 1 154 ? 55.457 42.407 36.058 1.00 8.62 154 MET F C 1
ATOM 10826 O O . MET F 1 154 ? 55.086 41.365 35.456 1.00 8.12 154 MET F O 1
ATOM 10831 N N . ALA F 1 155 ? 56.101 42.372 37.223 1.00 5.91 155 ALA F N 1
ATOM 10832 C CA . ALA F 1 155 ? 56.488 41.087 37.782 1.00 8.66 155 ALA F CA 1
ATOM 10833 C C . ALA F 1 155 ? 55.408 39.987 37.732 1.00 8.19 155 ALA F C 1
ATOM 10834 O O . ALA F 1 155 ? 55.679 38.895 37.269 1.00 9.44 155 ALA F O 1
ATOM 10836 N N . ALA F 1 156 ? 54.199 40.269 38.224 1.00 5.66 156 ALA F N 1
ATOM 10837 C CA . ALA F 1 156 ? 53.219 39.230 38.272 1.00 6.44 156 ALA F CA 1
ATOM 10838 C C . ALA F 1 156 ? 52.597 38.878 36.932 1.00 6.79 156 ALA F C 1
ATOM 10839 O O . ALA F 1 156 ? 52.399 37.692 36.619 1.00 6.33 156 ALA F O 1
ATOM 10841 N N . TYR F 1 157 ? 52.306 39.889 36.125 1.00 5.55 157 TYR F N 1
ATOM 10842 C CA . TYR F 1 157 ? 51.677 39.615 34.845 1.00 6.10 157 TYR F CA 1
ATOM 10843 C C . TYR F 1 157 ? 52.655 38.850 33.922 1.00 7.92 157 TYR F C 1
ATOM 10844 O O . TYR F 1 157 ? 52.284 37.868 33.257 1.00 6.86 157 TYR F O 1
ATOM 10853 N N . GLY F 1 158 ? 53.904 39.283 33.906 1.00 7.30 158 GLY F N 1
ATOM 10854 C CA . GLY F 1 158 ? 54.867 38.609 33.076 1.00 7.70 158 GLY F CA 1
ATOM 10855 C C . GLY F 1 158 ? 54.991 37.147 33.520 1.00 8.61 158 GLY F C 1
ATOM 10856 O O . GLY F 1 158 ? 55.013 36.210 32.693 1.00 8.08 158 GLY F O 1
ATOM 10857 N N . THR F 1 159 ? 55.083 36.944 34.821 1.00 8.07 159 THR F N 1
ATOM 10858 C CA . THR F 1 159 ? 55.210 35.588 35.344 1.00 9.47 159 THR F CA 1
ATOM 10859 C C . THR F 1 159 ? 54.014 34.691 34.934 1.00 7.73 159 THR F C 1
ATOM 10860 O O . THR F 1 159 ? 54.179 33.512 34.532 1.00 6.44 159 THR F O 1
ATOM 10864 N N . SER F 1 160 ? 52.820 35.257 35.060 1.00 6.19 160 SER F N 1
ATOM 10865 C CA . SER F 1 160 ? 51.594 34.541 34.724 1.00 6.56 160 SER F CA 1
ATOM 10866 C C . SER F 1 160 ? 51.579 34.164 33.216 1.00 7.91 160 SER F C 1
ATOM 10867 O O . SER F 1 160 ? 51.141 33.044 32.839 1.00 7.31 160 SER F O 1
ATOM 10870 N N . LYS F 1 161 ? 52.066 35.061 32.347 1.00 6.48 161 LYS F N 1
ATOM 10871 C CA . LYS F 1 161 ? 51.996 34.715 30.928 1.00 6.70 161 LYS F CA 1
ATOM 10872 C C . LYS F 1 161 ? 53.133 33.805 30.537 1.00 8.13 161 LYS F C 1
ATOM 10873 O O . LYS F 1 161 ? 52.993 33.031 29.597 1.00 7.96 161 LYS F O 1
ATOM 10879 N N . GLY F 1 162 ? 54.249 33.876 31.260 1.00 5.61 162 GLY F N 1
ATOM 10880 C CA . GLY F 1 162 ? 55.346 32.962 30.977 1.00 4.92 162 GLY F CA 1
ATOM 10881 C C . GLY F 1 162 ? 54.886 31.574 31.482 1.00 5.30 162 GLY F C 1
ATOM 10882 O O . GLY F 1 162 ? 55.238 30.555 30.901 1.00 7.26 162 GLY F O 1
ATOM 10883 N N . ALA F 1 163 ? 54.078 31.512 32.524 1.00 4.50 163 ALA F N 1
ATOM 10884 C CA . ALA F 1 163 ? 53.552 30.204 32.951 1.00 5.30 163 ALA F CA 1
ATOM 10885 C C . ALA F 1 163 ? 52.591 29.631 31.862 1.00 5.99 163 ALA F C 1
ATOM 10886 O O . ALA F 1 163 ? 52.585 28.419 31.556 1.00 4.01 163 ALA F O 1
ATOM 10888 N N . ILE F 1 164 ? 51.773 30.504 31.292 1.00 6.37 164 ILE F N 1
ATOM 10889 C CA . ILE F 1 164 ? 50.806 30.073 30.259 1.00 6.15 164 ILE F CA 1
ATOM 10890 C C . ILE F 1 164 ? 51.529 29.472 29.074 1.00 6.93 164 ILE F C 1
ATOM 10891 O O . ILE F 1 164 ? 51.088 28.457 28.490 1.00 7.13 164 ILE F O 1
ATOM 10896 N N . ILE F 1 165 ? 52.664 30.056 28.691 1.00 7.20 165 ILE F N 1
ATOM 10897 C CA . ILE F 1 165 ? 53.382 29.529 27.533 1.00 6.73 165 ILE F CA 1
ATOM 10898 C C . ILE F 1 165 ? 53.875 28.105 27.826 1.00 7.91 165 ILE F C 1
ATOM 10899 O O . ILE F 1 165 ? 53.800 27.228 26.970 1.00 6.31 165 ILE F O 1
ATOM 10904 N N . ALA F 1 166 ? 54.382 27.884 29.038 1.00 7.11 166 ALA F N 1
ATOM 10905 C CA . ALA F 1 166 ? 54.811 26.550 29.442 1.00 8.14 166 ALA F CA 1
ATOM 10906 C C . ALA F 1 166 ? 53.644 25.558 29.556 1.00 8.38 166 ALA F C 1
ATOM 10907 O O . ALA F 1 166 ? 53.746 24.425 29.063 1.00 7.28 166 ALA F O 1
ATOM 10909 N N . LEU F 1 167 ? 52.519 25.997 30.139 1.00 6.66 167 LEU F N 1
ATOM 10910 C CA . LEU F 1 167 ? 51.331 25.148 30.314 1.00 5.79 167 LEU F CA 1
ATOM 10911 C C . LEU F 1 167 ? 50.811 24.748 28.956 1.00 6.32 167 LEU F C 1
ATOM 10912 O O . LEU F 1 167 ? 50.342 23.602 28.750 1.00 6.10 167 LEU F O 1
ATOM 10917 N N . THR F 1 168 ? 50.870 25.685 28.017 1.00 5.92 168 THR F N 1
ATOM 10918 C CA . THR F 1 168 ? 50.401 25.406 26.645 1.00 7.12 168 THR F CA 1
ATOM 10919 C C . THR F 1 168 ? 51.267 24.287 26.020 1.00 7.74 168 THR F C 1
ATOM 10920 O O . THR F 1 168 ? 50.751 23.459 25.274 1.00 9.35 168 THR F O 1
ATOM 10924 N N . GLU F 1 169 ? 52.578 24.307 26.255 1.00 7.61 169 GLU F N 1
ATOM 10925 C CA . GLU F 1 169 ? 53.452 23.260 25.723 1.00 7.95 169 GLU F CA 1
ATOM 10926 C C . GLU F 1 169 ? 53.148 21.927 26.393 1.00 7.92 169 GLU F C 1
ATOM 10927 O O . GLU F 1 169 ? 53.024 20.905 25.705 1.00 6.91 169 GLU F O 1
ATOM 10933 N N . THR F 1 170 ? 53.034 21.925 27.717 1.00 7.28 170 THR F N 1
ATOM 10934 C CA . THR F 1 170 ? 52.702 20.673 28.385 1.00 8.33 170 THR F CA 1
ATOM 10935 C C . THR F 1 170 ? 51.340 20.105 27.928 1.00 9.05 170 THR F C 1
ATOM 10936 O O . THR F 1 170 ? 51.215 18.908 27.614 1.00 8.83 170 THR F O 1
ATOM 10940 N N . ALA F 1 171 ? 50.317 20.968 27.889 1.00 7.93 171 ALA F N 1
ATOM 10941 C CA . ALA F 1 171 ? 48.990 20.515 27.521 1.00 7.75 171 ALA F CA 1
ATOM 10942 C C . ALA F 1 171 ? 48.963 19.983 26.072 1.00 8.04 171 ALA F C 1
ATOM 10943 O O . ALA F 1 171 ? 48.222 19.029 25.732 1.00 7.98 171 ALA F O 1
ATOM 10945 N N . ALA F 1 172 ? 49.806 20.559 25.234 1.00 8.18 172 ALA F N 1
ATOM 10946 C CA . ALA F 1 172 ? 49.861 20.154 23.835 1.00 7.76 172 ALA F CA 1
ATOM 10947 C C . ALA F 1 172 ? 50.384 18.724 23.790 1.00 9.04 172 ALA F C 1
ATOM 10948 O O . ALA F 1 172 ? 49.869 17.855 23.048 1.00 8.11 172 ALA F O 1
ATOM 10950 N N . LEU F 1 173 ? 51.430 18.474 24.560 1.00 8.64 173 LEU F N 1
ATOM 10951 C CA . LEU F 1 173 ? 51.984 17.108 24.588 1.00 10.03 173 LEU F CA 1
ATOM 10952 C C . LEU F 1 173 ? 50.978 16.150 25.185 1.00 9.44 173 LEU F C 1
ATOM 10953 O O . LEU F 1 173 ? 50.765 15.045 24.661 1.00 9.17 173 LEU F O 1
ATOM 10958 N N . ASP F 1 174 ? 50.390 16.543 26.311 1.00 9.11 174 ASP F N 1
ATOM 10959 C CA . ASP F 1 174 ? 49.405 15.681 27.002 1.00 9.23 174 ASP F CA 1
ATOM 10960 C C . ASP F 1 174 ? 48.174 15.319 26.197 1.00 8.94 174 ASP F C 1
ATOM 10961 O O . ASP F 1 174 ? 47.678 14.187 26.282 1.00 6.49 174 ASP F O 1
ATOM 10966 N N . LEU F 1 175 ? 47.672 16.271 25.408 1.00 8.36 175 LEU F N 1
ATOM 10967 C CA . LEU F 1 175 ? 46.417 16.064 24.691 1.00 8.59 175 LEU F CA 1
ATOM 10968 C C . LEU F 1 175 ? 46.536 15.663 23.218 1.00 8.56 175 LEU F C 1
ATOM 10969 O O . LEU F 1 175 ? 45.527 15.310 22.562 1.00 10.03 175 LEU F O 1
ATOM 10974 N N . ALA F 1 176 ? 47.759 15.648 22.720 1.00 7.45 176 ALA F N 1
ATOM 10975 C CA . ALA F 1 176 ? 47.978 15.268 21.349 1.00 10.95 176 ALA F CA 1
ATOM 10976 C C . ALA F 1 176 ? 47.426 13.900 20.984 1.00 9.88 176 ALA F C 1
ATOM 10977 O O . ALA F 1 176 ? 46.971 13.720 19.869 1.00 11.92 176 ALA F O 1
ATOM 10979 N N . PRO F 1 177 ? 47.505 12.910 21.880 1.00 11.43 177 PRO F N 1
ATOM 10980 C CA . PRO F 1 177 ? 46.968 11.586 21.494 1.00 12.81 177 PRO F CA 1
ATOM 10981 C C . PRO F 1 177 ? 45.479 11.515 21.200 1.00 12.88 177 PRO F C 1
ATOM 10982 O O . PRO F 1 177 ? 45.021 10.512 20.661 1.00 13.57 177 PRO F O 1
ATOM 10986 N N . TYR F 1 178 ? 44.722 12.542 21.575 1.00 10.86 178 TYR F N 1
ATOM 10987 C CA . TYR F 1 178 ? 43.274 12.536 21.437 1.00 10.96 178 TYR F CA 1
ATOM 10988 C C . TYR F 1 178 ? 42.778 13.480 20.386 1.00 12.49 178 TYR F C 1
ATOM 10989 O O . TYR F 1 178 ? 41.621 13.889 20.424 1.00 12.18 178 TYR F O 1
ATOM 10998 N N . ASN F 1 179 ? 43.661 13.800 19.446 1.00 10.14 179 ASN F N 1
ATOM 10999 C CA . ASN F 1 179 ? 43.363 14.708 18.346 1.00 12.13 179 ASN F CA 1
ATOM 11000 C C . ASN F 1 179 ? 42.943 16.087 18.851 1.00 12.25 179 ASN F C 1
ATOM 11001 O O . ASN F 1 179 ? 41.960 16.677 18.405 1.00 10.23 179 ASN F O 1
ATOM 11006 N N . ILE F 1 180 ? 43.745 16.610 19.772 1.00 10.74 180 ILE F N 1
ATOM 11007 C CA . ILE F 1 180 ? 43.494 17.911 20.361 1.00 10.61 180 ILE F CA 1
ATOM 11008 C C . ILE F 1 180 ? 44.791 18.675 20.132 1.00 10.19 180 ILE F C 1
ATOM 11009 O O . ILE F 1 180 ? 45.866 18.087 20.214 1.00 9.04 180 ILE F O 1
ATOM 11014 N N . ARG F 1 181 ? 44.697 19.956 19.783 1.00 8.28 181 ARG F N 1
ATOM 11015 C CA . ARG F 1 181 ? 45.910 20.742 19.622 1.00 6.82 181 ARG F CA 1
ATOM 11016 C C . ARG F 1 181 ? 45.727 21.905 20.564 1.00 7.02 181 ARG F C 1
ATOM 11017 O O . ARG F 1 181 ? 44.593 22.346 20.818 1.00 8.82 181 ARG F O 1
ATOM 11025 N N . VAL F 1 182 ? 46.843 22.406 21.083 1.00 6.40 182 VAL F N 1
ATOM 11026 C CA . VAL F 1 182 ? 46.826 23.510 22.060 1.00 5.41 182 VAL F CA 1
ATOM 11027 C C . VAL F 1 182 ? 47.925 24.497 21.632 1.00 5.56 182 VAL F C 1
ATOM 11028 O O . VAL F 1 182 ? 49.092 24.124 21.504 1.00 5.49 182 VAL F O 1
ATOM 11032 N N . ASN F 1 183 ? 47.546 25.756 21.441 1.00 4.53 183 ASN F N 1
ATOM 11033 C CA . ASN F 1 183 ? 48.502 26.789 21.021 1.00 5.36 183 ASN F CA 1
ATOM 11034 C C . ASN F 1 183 ? 48.182 28.072 21.791 1.00 6.45 183 ASN F C 1
ATOM 11035 O O . ASN F 1 183 ? 47.170 28.162 22.512 1.00 7.48 183 ASN F O 1
ATOM 11040 N N . ALA F 1 184 ? 49.044 29.054 21.638 1.00 5.53 184 ALA F N 1
ATOM 11041 C CA . ALA F 1 184 ? 48.886 30.311 22.316 1.00 6.11 184 ALA F CA 1
ATOM 11042 C C . ALA F 1 184 ? 49.127 31.498 21.401 1.00 7.08 184 ALA F C 1
ATOM 11043 O O . ALA F 1 184 ? 49.848 31.411 20.383 1.00 9.21 184 ALA F O 1
ATOM 11045 N N . ILE F 1 185 ? 48.534 32.617 21.776 1.00 7.02 185 ILE F N 1
ATOM 11046 C CA . ILE F 1 185 ? 48.817 33.839 21.078 1.00 7.58 185 ILE F CA 1
ATOM 11047 C C . ILE F 1 185 ? 49.496 34.784 22.070 1.00 6.42 185 ILE F C 1
ATOM 11048 O O . ILE F 1 185 ? 49.198 34.756 23.280 1.00 6.53 185 ILE F O 1
ATOM 11053 N N . SER F 1 186 ? 50.402 35.639 21.586 1.00 5.97 186 SER F N 1
ATOM 11054 C CA . SER F 1 186 ? 51.042 36.596 22.523 1.00 5.97 186 SER F CA 1
ATOM 11055 C C . SER F 1 186 ? 51.008 38.052 21.991 1.00 4.77 186 SER F C 1
ATOM 11056 O O . SER F 1 186 ? 51.880 38.496 21.290 1.00 6.26 186 SER F O 1
ATOM 11059 N N . PRO F 1 187 ? 49.916 38.741 22.227 1.00 6.69 187 PRO F N 1
ATOM 11060 C CA . PRO F 1 187 ? 49.752 40.144 21.817 1.00 5.83 187 PRO F CA 1
ATOM 11061 C C . PRO F 1 187 ? 50.836 41.029 22.453 1.00 7.71 187 PRO F C 1
ATOM 11062 O O . PRO F 1 187 ? 51.283 40.792 23.591 1.00 8.84 187 PRO F O 1
ATOM 11066 N N . GLY F 1 188 ? 51.238 42.053 21.717 1.00 8.83 188 GLY F N 1
ATOM 11067 C CA . GLY F 1 188 ? 52.222 43.026 22.164 1.00 9.59 188 GLY F CA 1
ATOM 11068 C C . GLY F 1 188 ? 51.396 44.235 22.599 1.00 11.13 188 GLY F C 1
ATOM 11069 O O . GLY F 1 188 ? 50.395 44.064 23.316 1.00 11.48 188 GLY F O 1
ATOM 11070 N N . TYR F 1 189 ? 51.776 45.435 22.165 1.00 10.96 189 TYR F N 1
ATOM 11071 C CA . TYR F 1 189 ? 51.030 46.658 22.533 1.00 10.30 189 TYR F CA 1
ATOM 11072 C C . TYR F 1 189 ? 49.801 46.734 21.647 1.00 10.36 189 TYR F C 1
ATOM 11073 O O . TYR F 1 189 ? 49.912 46.637 20.416 1.00 12.33 189 TYR F O 1
ATOM 11082 N N . MET F 1 190 ? 48.632 46.904 22.263 1.00 11.07 190 MET F N 1
ATOM 11083 C CA . MET F 1 190 ? 47.342 46.962 21.538 1.00 13.97 190 MET F CA 1
ATOM 11084 C C . MET F 1 190 ? 46.651 48.231 22.002 1.00 13.88 190 MET F C 1
ATOM 11085 O O . MET F 1 190 ? 46.628 48.492 23.196 1.00 13.33 190 MET F O 1
ATOM 11090 N N . GLY F 1 191 ? 46.083 49.001 21.079 1.00 12.24 191 GLY F N 1
ATOM 11091 C CA . GLY F 1 191 ? 45.408 50.214 21.523 1.00 14.93 191 GLY F CA 1
ATOM 11092 C C . GLY F 1 191 ? 44.414 50.636 20.455 1.00 17.33 191 GLY F C 1
ATOM 11093 O O . GLY F 1 191 ? 44.334 49.989 19.381 1.00 16.52 191 GLY F O 1
ATOM 11094 N N . PRO F 1 192 ? 43.656 51.719 20.693 1.00 17.62 192 PRO F N 1
ATOM 11095 C CA . PRO F 1 192 ? 43.645 52.593 21.873 1.00 17.74 192 PRO F CA 1
ATOM 11096 C C . PRO F 1 192 ? 42.666 52.033 22.898 1.00 20.40 192 PRO F C 1
ATOM 11097 O O . PRO F 1 192 ? 42.322 50.859 22.826 1.00 21.30 192 PRO F O 1
ATOM 11101 N N . GLY F 1 193 ? 42.221 52.849 23.859 1.00 20.89 193 GLY F N 1
ATOM 11102 C CA . GLY F 1 193 ? 41.251 52.354 24.830 1.00 22.06 193 GLY F CA 1
ATOM 11103 C C . GLY F 1 193 ? 41.697 52.321 26.288 1.00 23.93 193 GLY F C 1
ATOM 11104 O O . GLY F 1 193 ? 42.846 52.654 26.621 1.00 21.47 193 GLY F O 1
ATOM 11105 N N . PHE F 1 194 ? 40.810 51.882 27.175 1.00 24.68 194 PHE F N 1
ATOM 11106 C CA . PHE F 1 194 ? 41.222 51.871 28.556 1.00 27.79 194 PHE F CA 1
ATOM 11107 C C . PHE F 1 194 ? 42.417 51.012 28.980 1.00 26.59 194 PHE F C 1
ATOM 11108 O O . PHE F 1 194 ? 43.208 51.467 29.806 1.00 25.17 194 PHE F O 1
ATOM 11116 N N . MET F 1 195 ? 42.555 49.801 28.459 1.00 25.65 195 MET F N 1
ATOM 11117 C CA . MET F 1 195 ? 43.673 48.972 28.889 1.00 25.54 195 MET F CA 1
ATOM 11118 C C . MET F 1 195 ? 44.957 49.659 28.427 1.00 22.94 195 MET F C 1
ATOM 11119 O O . MET F 1 195 ? 45.941 49.787 29.179 1.00 20.64 195 MET F O 1
ATOM 11124 N N . TRP F 1 196 ? 44.946 50.103 27.178 1.00 19.50 196 TRP F N 1
ATOM 11125 C CA . TRP F 1 196 ? 46.104 50.797 26.659 1.00 16.91 196 TRP F CA 1
ATOM 11126 C C . TRP F 1 196 ? 46.370 52.001 27.534 1.00 16.23 196 TRP F C 1
ATOM 11127 O O . TRP F 1 196 ? 47.490 52.197 28.028 1.00 15.51 196 TRP F O 1
ATOM 11138 N N . GLU F 1 197 ? 45.349 52.825 27.724 1.00 16.41 197 GLU F N 1
ATOM 11139 C CA . GLU F 1 197 ? 45.545 54.027 28.521 1.00 18.22 197 GLU F CA 1
ATOM 11140 C C . GLU F 1 197 ? 46.082 53.701 29.920 1.00 16.84 197 GLU F C 1
ATOM 11141 O O . GLU F 1 197 ? 46.946 54.394 30.428 1.00 14.87 197 GLU F O 1
ATOM 11147 N N . ARG F 1 198 ? 45.605 52.613 30.509 1.00 15.70 198 ARG F N 1
ATOM 11148 C CA . ARG F 1 198 ? 46.017 52.238 31.862 1.00 15.67 198 ARG F CA 1
ATOM 11149 C C . ARG F 1 198 ? 47.462 51.804 31.860 1.00 14.47 198 ARG F C 1
ATOM 11150 O O . ARG F 1 198 ? 48.223 52.159 32.760 1.00 14.84 198 ARG F O 1
ATOM 11158 N N . GLN F 1 199 ? 47.862 51.065 30.833 1.00 14.65 199 GLN F N 1
ATOM 11159 C CA . GLN F 1 199 ? 49.254 50.621 30.748 1.00 13.13 199 GLN F CA 1
ATOM 11160 C C . GLN F 1 199 ? 50.172 51.842 30.593 1.00 12.44 199 GLN F C 1
ATOM 11161 O O . GLN F 1 199 ? 51.204 51.942 31.254 1.00 11.26 199 GLN F O 1
ATOM 11167 N N . VAL F 1 200 ? 49.770 52.793 29.759 1.00 12.22 200 VAL F N 1
ATOM 11168 C CA . VAL F 1 200 ? 50.584 53.995 29.567 1.00 12.57 200 VAL F CA 1
ATOM 11169 C C . VAL F 1 200 ? 50.683 54.798 30.847 1.00 11.78 200 VAL F C 1
ATOM 11170 O O . VAL F 1 200 ? 51.765 55.169 31.290 1.00 11.09 200 VAL F O 1
ATOM 11174 N N . GLU F 1 201 ? 49.537 55.042 31.468 1.00 13.77 201 GLU F N 1
ATOM 11175 C CA . GLU F 1 201 ? 49.509 55.828 32.693 1.00 14.76 201 GLU F CA 1
ATOM 11176 C C . GLU F 1 201 ? 50.218 55.171 33.873 1.00 12.69 201 GLU F C 1
ATOM 11177 O O . GLU F 1 201 ? 50.968 55.827 34.602 1.00 13.75 201 GLU F O 1
ATOM 11183 N N . LEU F 1 202 ? 50.012 53.877 34.070 1.00 12.55 202 LEU F N 1
ATOM 11184 C CA . LEU F 1 202 ? 50.617 53.251 35.251 1.00 12.69 202 LEU F CA 1
ATOM 11185 C C . LEU F 1 202 ? 52.107 53.001 35.070 1.00 12.45 202 LEU F C 1
ATOM 11186 O O . LEU F 1 202 ? 52.869 53.006 36.066 1.00 12.59 202 LEU F O 1
ATOM 11191 N N . GLN F 1 203 ? 52.550 52.800 33.824 1.00 12.41 203 GLN F N 1
ATOM 11192 C CA . GLN F 1 203 ? 54.004 52.654 33.597 1.00 13.20 203 GLN F CA 1
ATOM 11193 C C . GLN F 1 203 ? 54.660 54.013 33.874 1.00 12.84 203 GLN F C 1
ATOM 11194 O O . GLN F 1 203 ? 55.717 54.115 34.505 1.00 11.93 203 GLN F O 1
ATOM 11200 N N . ALA F 1 204 ? 54.006 55.062 33.430 1.00 14.34 204 ALA F N 1
ATOM 11201 C CA . ALA F 1 204 ? 54.509 56.417 33.647 1.00 14.08 204 ALA F CA 1
ATOM 11202 C C . ALA F 1 204 ? 54.642 56.729 35.137 1.00 15.40 204 ALA F C 1
ATOM 11203 O O . ALA F 1 204 ? 55.678 57.202 35.561 1.00 15.25 204 ALA F O 1
ATOM 11205 N N . LYS F 1 205 ? 53.605 56.442 35.910 1.00 14.53 205 LYS F N 1
ATOM 11206 C CA . LYS F 1 205 ? 53.602 56.722 37.323 1.00 16.54 205 LYS F CA 1
ATOM 11207 C C . LYS F 1 205 ? 54.751 56.082 38.074 1.00 15.52 205 LYS F C 1
ATOM 11208 O O . LYS F 1 205 ? 55.193 56.605 39.086 1.00 13.80 205 LYS F O 1
ATOM 11214 N N . VAL F 1 206 ? 55.259 54.964 37.573 1.00 14.42 206 VAL F N 1
ATOM 11215 C CA . VAL F 1 206 ? 56.328 54.302 38.299 1.00 13.81 206 VAL F CA 1
ATOM 11216 C C . VAL F 1 206 ? 57.562 55.140 38.405 1.00 14.66 206 VAL F C 1
ATOM 11217 O O . VAL F 1 206 ? 58.257 55.110 39.439 1.00 15.12 206 VAL F O 1
ATOM 11221 N N . GLY F 1 207 ? 57.856 55.845 37.319 1.00 16.86 207 GLY F N 1
ATOM 11222 C CA . GLY F 1 207 ? 59.040 56.682 37.256 1.00 17.50 207 GLY F CA 1
ATOM 11223 C C . GLY F 1 207 ? 60.311 55.861 37.201 1.00 19.23 207 GLY F C 1
ATOM 11224 O O . GLY F 1 207 ? 61.322 56.232 37.833 1.00 18.89 207 GLY F O 1
ATOM 11225 N N . SER F 1 208 ? 60.255 54.733 36.484 1.00 17.17 208 SER F N 1
ATOM 11226 C CA . SER F 1 208 ? 61.419 53.867 36.325 1.00 17.13 208 SER F CA 1
ATOM 11227 C C . SER F 1 208 ? 62.258 54.406 35.166 1.00 15.82 208 SER F C 1
ATOM 11228 O O . SER F 1 208 ? 61.807 55.259 34.382 1.00 16.43 208 SER F O 1
ATOM 11231 N N . GLN F 1 209 ? 63.474 53.883 35.035 1.00 15.08 209 GLN F N 1
ATOM 11232 C CA . GLN F 1 209 ? 64.357 54.361 33.985 1.00 14.66 209 GLN F CA 1
ATOM 11233 C C . GLN F 1 209 ? 63.879 53.932 32.596 1.00 13.28 209 GLN F C 1
ATOM 11234 O O . GLN F 1 209 ? 64.417 54.401 31.611 1.00 14.08 209 GLN F O 1
ATOM 11240 N N . TYR F 1 210 ? 62.871 53.063 32.528 1.00 12.13 210 TYR F N 1
ATOM 11241 C CA . TYR F 1 210 ? 62.387 52.533 31.249 1.00 11.49 210 TYR F CA 1
ATOM 11242 C C . TYR F 1 210 ? 61.351 53.363 30.512 1.00 11.86 210 TYR F C 1
ATOM 11243 O O . TYR F 1 210 ? 61.135 53.180 29.316 1.00 11.59 210 TYR F O 1
ATOM 11252 N N . PHE F 1 211 ? 60.671 54.256 31.222 1.00 13.19 211 PHE F N 1
ATOM 11253 C CA . PHE F 1 211 ? 59.664 55.099 30.581 1.00 15.30 211 PHE F CA 1
ATOM 11254 C C . PHE F 1 211 ? 59.651 56.476 31.256 1.00 16.50 211 PHE F C 1
ATOM 11255 O O . PHE F 1 211 ? 59.971 56.607 32.427 1.00 17.42 211 PHE F O 1
ATOM 11263 N N . SER F 1 212 ? 59.281 57.499 30.506 1.00 16.20 212 SER F N 1
ATOM 11264 C CA . SER F 1 212 ? 59.226 58.827 31.081 1.00 17.19 212 SER F CA 1
ATOM 11265 C C . SER F 1 212 ? 58.040 58.823 32.053 1.00 17.47 212 SER F C 1
ATOM 11266 O O . SER F 1 212 ? 57.316 57.814 32.134 1.00 18.03 212 SER F O 1
ATOM 11269 N N . THR F 1 213 ? 57.863 59.899 32.830 1.00 17.23 213 THR F N 1
ATOM 11270 C CA . THR F 1 213 ? 56.744 59.994 33.754 1.00 15.86 213 THR F CA 1
ATOM 11271 C C . THR F 1 213 ? 55.618 60.799 33.099 1.00 16.42 213 THR F C 1
ATOM 11272 O O . THR F 1 213 ? 54.534 60.975 33.649 1.00 16.89 213 THR F O 1
ATOM 11276 N N . ASP F 1 214 ? 55.883 61.280 31.903 1.00 15.79 214 ASP F N 1
ATOM 11277 C CA . ASP F 1 214 ? 54.909 62.044 31.145 1.00 16.34 214 ASP F CA 1
ATOM 11278 C C . ASP F 1 214 ? 54.206 61.012 30.221 1.00 14.33 214 ASP F C 1
ATOM 11279 O O . ASP F 1 214 ? 54.824 60.485 29.296 1.00 12.73 214 ASP F O 1
ATOM 11284 N N . PRO F 1 215 ? 52.925 60.705 30.481 1.00 14.74 215 PRO F N 1
ATOM 11285 C CA . PRO F 1 215 ? 52.067 59.759 29.760 1.00 16.84 215 PRO F CA 1
ATOM 11286 C C . PRO F 1 215 ? 52.102 59.930 28.243 1.00 18.25 215 PRO F C 1
ATOM 11287 O O . PRO F 1 215 ? 51.964 58.948 27.475 1.00 18.14 215 PRO F O 1
ATOM 11291 N N . LYS F 1 216 ? 52.250 61.171 27.800 1.00 17.59 216 LYS F N 1
ATOM 11292 C CA . LYS F 1 216 ? 52.291 61.394 26.374 1.00 18.77 216 LYS F CA 1
ATOM 11293 C C . LYS F 1 216 ? 53.589 60.867 25.792 1.00 18.86 216 LYS F C 1
ATOM 11294 O O . LYS F 1 216 ? 53.608 60.318 24.684 1.00 21.46 216 LYS F O 1
ATOM 11300 N N . VAL F 1 217 ? 54.681 61.062 26.514 1.00 16.30 217 VAL F N 1
ATOM 11301 C CA . VAL F 1 217 ? 55.955 60.567 26.037 1.00 17.46 217 VAL F CA 1
ATOM 11302 C C . VAL F 1 217 ? 56.016 59.033 26.156 1.00 16.39 217 VAL F C 1
ATOM 11303 O O . VAL F 1 217 ? 56.682 58.362 25.332 1.00 16.29 217 VAL F O 1
ATOM 11307 N N . VAL F 1 218 ? 55.357 58.487 27.181 1.00 14.96 218 VAL F N 1
ATOM 11308 C CA . VAL F 1 218 ? 55.349 57.031 27.342 1.00 16.25 218 VAL F CA 1
ATOM 11309 C C . VAL F 1 218 ? 54.647 56.402 26.139 1.00 16.18 218 VAL F C 1
ATOM 11310 O O . VAL F 1 218 ? 55.188 55.498 25.499 1.00 17.23 218 VAL F O 1
ATOM 11314 N N . ALA F 1 219 ? 53.466 56.882 25.782 1.00 16.33 219 ALA F N 1
ATOM 11315 C CA . ALA F 1 219 ? 52.815 56.307 24.602 1.00 17.01 219 ALA F CA 1
ATOM 11316 C C . ALA F 1 219 ? 53.762 56.291 23.405 1.00 18.06 219 ALA F C 1
ATOM 11317 O O . ALA F 1 219 ? 53.823 55.313 22.654 1.00 17.46 219 ALA F O 1
ATOM 11319 N N . GLN F 1 220 ? 54.500 57.380 23.216 1.00 19.09 220 GLN F N 1
ATOM 11320 C CA . GLN F 1 220 ? 55.435 57.462 22.091 1.00 19.14 220 GLN F CA 1
ATOM 11321 C C . GLN F 1 220 ? 56.602 56.515 22.251 1.00 17.42 220 GLN F C 1
ATOM 11322 O O . GLN F 1 220 ? 57.037 55.935 21.258 1.00 16.34 220 GLN F O 1
ATOM 11328 N N . GLN F 1 221 ? 57.116 56.379 23.471 1.00 14.74 221 GLN F N 1
ATOM 11329 C CA . GLN F 1 221 ? 58.228 55.468 23.694 1.00 14.33 221 GLN F CA 1
ATOM 11330 C C . GLN F 1 221 ? 57.725 54.042 23.402 1.00 13.22 221 GLN F C 1
ATOM 11331 O O . GLN F 1 221 ? 58.464 53.245 22.834 1.00 12.39 221 GLN F O 1
ATOM 11337 N N . MET F 1 222 ? 56.469 53.732 23.748 1.00 13.49 222 MET F N 1
ATOM 11338 C CA . MET F 1 222 ? 55.929 52.371 23.502 1.00 12.93 222 MET F CA 1
ATOM 11339 C C . MET F 1 222 ? 55.734 52.146 21.990 1.00 13.95 222 MET F C 1
ATOM 11340 O O . MET F 1 222 ? 56.294 51.188 21.432 1.00 15.47 222 MET F O 1
ATOM 11345 N N . ILE F 1 223 ? 54.996 53.029 21.317 1.00 12.89 223 ILE F N 1
ATOM 11346 C CA . ILE F 1 223 ? 54.809 52.881 19.856 1.00 15.50 223 ILE F CA 1
ATOM 11347 C C . ILE F 1 223 ? 56.160 52.871 19.119 1.00 16.01 223 ILE F C 1
ATOM 11348 O O . ILE F 1 223 ? 56.391 52.092 18.174 1.00 16.60 223 ILE F O 1
ATOM 11353 N N . GLY F 1 224 ? 57.067 53.732 19.570 1.00 15.66 224 GLY F N 1
ATOM 11354 C CA . GLY F 1 224 ? 58.387 53.816 18.956 1.00 14.08 224 GLY F CA 1
ATOM 11355 C C . GLY F 1 224 ? 59.283 52.594 19.122 1.00 14.76 224 GLY F C 1
ATOM 11356 O O . GLY F 1 224 ? 60.341 52.488 18.450 1.00 15.79 224 GLY F O 1
ATOM 11357 N N . SER F 1 225 ? 58.863 51.650 19.965 1.00 13.63 225 SER F N 1
ATOM 11358 C CA . SER F 1 225 ? 59.614 50.418 20.167 1.00 14.05 225 SER F CA 1
ATOM 11359 C C . SER F 1 225 ? 59.120 49.313 19.198 1.00 14.54 225 SER F C 1
ATOM 11360 O O . SER F 1 225 ? 59.722 48.232 19.134 1.00 15.89 225 SER F O 1
ATOM 11363 N N . VAL F 1 226 ? 58.047 49.586 18.468 1.00 11.08 226 VAL F N 1
ATOM 11364 C CA . VAL F 1 226 ? 57.455 48.603 17.532 1.00 11.83 226 VAL F CA 1
ATOM 11365 C C . VAL F 1 226 ? 57.932 48.905 16.105 1.00 12.87 226 VAL F C 1
ATOM 11366 O O . VAL F 1 226 ? 57.731 50.010 15.605 1.00 14.60 226 VAL F O 1
ATOM 11370 N N . PRO F 1 227 ? 58.525 47.911 15.422 1.00 13.46 227 PRO F N 1
ATOM 11371 C CA . PRO F 1 227 ? 59.013 48.116 14.057 1.00 12.51 227 PRO F CA 1
ATOM 11372 C C . PRO F 1 227 ? 57.921 48.698 13.143 1.00 13.08 227 PRO F C 1
ATOM 11373 O O . PRO F 1 227 ? 58.181 49.633 12.402 1.00 12.47 227 PRO F O 1
ATOM 11377 N N . MET F 1 228 ? 56.688 48.188 13.211 1.00 11.70 228 MET F N 1
ATOM 11378 C CA . MET F 1 228 ? 55.637 48.737 12.372 1.00 11.95 228 MET F CA 1
ATOM 11379 C C . MET F 1 228 ? 55.153 50.120 12.892 1.00 13.79 228 MET F C 1
ATOM 11380 O O . MET F 1 228 ? 54.292 50.766 12.281 1.00 12.41 228 MET F O 1
ATOM 11385 N N . ARG F 1 229 ? 55.754 50.567 13.992 1.00 12.00 229 ARG F N 1
ATOM 11386 C CA . ARG F 1 229 ? 55.478 51.885 14.591 1.00 14.64 229 ARG F CA 1
ATOM 11387 C C . ARG F 1 229 ? 54.016 52.275 14.834 1.00 14.89 229 ARG F C 1
ATOM 11388 O O . ARG F 1 229 ? 53.565 53.345 14.405 1.00 13.87 229 ARG F O 1
ATOM 11396 N N . ARG F 1 230 ? 53.282 51.390 15.510 1.00 14.31 230 ARG F N 1
ATOM 11397 C CA . ARG F 1 230 ? 51.905 51.644 15.889 1.00 14.71 230 ARG F CA 1
ATOM 11398 C C . ARG F 1 230 ? 51.540 50.543 16.852 1.00 15.72 230 ARG F C 1
ATOM 11399 O O . ARG F 1 230 ? 52.171 49.479 16.866 1.00 15.01 230 ARG F O 1
ATOM 11407 N N . TYR F 1 231 ? 50.547 50.785 17.693 1.00 14.90 231 TYR F N 1
ATOM 11408 C CA . TYR F 1 231 ? 50.122 49.662 18.510 1.00 14.24 231 TYR F CA 1
ATOM 11409 C C . TYR F 1 231 ? 49.207 48.850 17.590 1.00 15.57 231 TYR F C 1
ATOM 11410 O O . TYR F 1 231 ? 48.799 49.318 16.479 1.00 15.36 231 TYR F O 1
ATOM 11419 N N . GLY F 1 232 ? 48.873 47.650 18.024 1.00 13.53 232 GLY F N 1
ATOM 11420 C CA . GLY F 1 232 ? 48.024 46.833 17.204 1.00 14.66 232 GLY F CA 1
ATOM 11421 C C . GLY F 1 232 ? 46.588 47.193 17.534 1.00 16.36 232 GLY F C 1
ATOM 11422 O O . GLY F 1 232 ? 46.305 47.849 18.523 1.00 17.11 232 GLY F O 1
ATOM 11423 N N . ASP F 1 233 ? 45.700 46.800 16.650 1.00 15.30 233 ASP F N 1
ATOM 11424 C CA . ASP F 1 233 ? 44.283 47.010 16.812 1.00 17.89 233 ASP F CA 1
ATOM 11425 C C . ASP F 1 233 ? 43.767 45.611 17.211 1.00 18.47 233 ASP F C 1
ATOM 11426 O O . ASP F 1 233 ? 44.168 44.578 16.628 1.00 15.94 233 ASP F O 1
ATOM 11431 N N . ILE F 1 234 ? 42.965 45.589 18.275 1.00 18.70 234 ILE F N 1
ATOM 11432 C CA . ILE F 1 234 ? 42.401 44.356 18.816 1.00 19.17 234 ILE F CA 1
ATOM 11433 C C . ILE F 1 234 ? 41.812 43.506 17.716 1.00 18.04 234 ILE F C 1
ATOM 11434 O O . ILE F 1 234 ? 41.827 42.271 17.815 1.00 15.92 234 ILE F O 1
ATOM 11439 N N . ASN F 1 235 ? 41.348 44.137 16.629 1.00 17.10 235 ASN F N 1
ATOM 11440 C CA . ASN F 1 235 ? 40.774 43.332 15.561 1.00 16.78 235 ASN F CA 1
ATOM 11441 C C . ASN F 1 235 ? 41.791 42.639 14.684 1.00 17.10 235 ASN F C 1
ATOM 11442 O O . ASN F 1 235 ? 41.438 41.987 13.698 1.00 14.12 235 ASN F O 1
ATOM 11447 N N . GLU F 1 236 ? 43.068 42.726 15.066 1.00 15.49 236 GLU F N 1
ATOM 11448 C CA . GLU F 1 236 ? 44.103 42.006 14.321 1.00 13.30 236 GLU F CA 1
ATOM 11449 C C . GLU F 1 236 ? 44.415 40.739 15.111 1.00 13.03 236 GLU F C 1
ATOM 11450 O O . GLU F 1 236 ? 45.372 40.053 14.816 1.00 14.28 236 GLU F O 1
ATOM 11456 N N . ILE F 1 237 ? 43.602 40.420 16.113 1.00 11.15 237 ILE F N 1
ATOM 11457 C CA . ILE F 1 237 ? 43.844 39.207 16.899 1.00 9.21 237 ILE F CA 1
ATOM 11458 C C . ILE F 1 237 ? 42.929 38.039 16.552 1.00 10.54 237 ILE F C 1
ATOM 11459 O O . ILE F 1 237 ? 43.391 36.908 16.434 1.00 10.57 237 ILE F O 1
ATOM 11464 N N . PRO F 1 238 ? 41.621 38.300 16.349 1.00 10.80 238 PRO F N 1
ATOM 11465 C CA . PRO F 1 238 ? 40.716 37.185 16.033 1.00 9.77 238 PRO F CA 1
ATOM 11466 C C . PRO F 1 238 ? 41.085 36.273 14.850 1.00 10.22 238 PRO F C 1
ATOM 11467 O O . PRO F 1 238 ? 40.856 35.044 14.926 1.00 10.18 238 PRO F O 1
ATOM 11471 N N . GLY F 1 239 ? 41.660 36.816 13.768 1.00 8.82 239 GLY F N 1
ATOM 11472 C CA . GLY F 1 239 ? 42.020 35.932 12.664 1.00 8.21 239 GLY F CA 1
ATOM 11473 C C . GLY F 1 239 ? 43.144 34.947 13.046 1.00 9.26 239 GLY F C 1
ATOM 11474 O O . GLY F 1 239 ? 43.240 33.814 12.477 1.00 7.93 239 GLY F O 1
ATOM 11475 N N . VAL F 1 240 ? 44.006 35.363 13.990 1.00 7.95 240 VAL F N 1
ATOM 11476 C CA . VAL F 1 240 ? 45.125 34.517 14.429 1.00 8.14 240 VAL F CA 1
ATOM 11477 C C . VAL F 1 240 ? 44.532 33.398 15.262 1.00 7.03 240 VAL F C 1
ATOM 11478 O O . VAL F 1 240 ? 44.906 32.203 15.130 1.00 8.89 240 VAL F O 1
ATOM 11482 N N . VAL F 1 241 ? 43.562 33.757 16.083 1.00 7.07 241 VAL F N 1
ATOM 11483 C CA . VAL F 1 241 ? 42.868 32.728 16.850 1.00 7.74 241 VAL F CA 1
ATOM 11484 C C . VAL F 1 241 ? 42.158 31.763 15.914 1.00 8.51 241 VAL F C 1
ATOM 11485 O O . VAL F 1 241 ? 42.294 30.542 16.048 1.00 7.77 241 VAL F O 1
ATOM 11489 N N . ALA F 1 242 ? 41.442 32.281 14.924 1.00 8.01 242 ALA F N 1
ATOM 11490 C CA . ALA F 1 242 ? 40.743 31.377 13.981 1.00 9.20 242 ALA F CA 1
ATOM 11491 C C . ALA F 1 242 ? 41.710 30.478 13.250 1.00 9.28 242 ALA F C 1
ATOM 11492 O O . ALA F 1 242 ? 41.424 29.281 13.014 1.00 11.08 242 ALA F O 1
ATOM 11494 N N . PHE F 1 243 ? 42.837 31.056 12.835 1.00 9.31 243 PHE F N 1
ATOM 11495 C CA . PHE F 1 243 ? 43.870 30.279 12.144 1.00 8.06 243 PHE F CA 1
ATOM 11496 C C . PHE F 1 243 ? 44.297 29.110 13.044 1.00 7.58 243 PHE F C 1
ATOM 11497 O O . PHE F 1 243 ? 44.383 27.955 12.576 1.00 7.56 243 PHE F O 1
ATOM 11505 N N . LEU F 1 244 ? 44.574 29.393 14.319 1.00 6.20 244 LEU F N 1
ATOM 11506 C CA . LEU F 1 244 ? 45.035 28.335 15.265 1.00 8.16 244 LEU F CA 1
ATOM 11507 C C . LEU F 1 244 ? 43.964 27.297 15.632 1.00 7.56 244 LEU F C 1
ATOM 11508 O O . LEU F 1 244 ? 44.236 26.225 16.195 1.00 9.31 244 LEU F O 1
ATOM 11513 N N . LEU F 1 245 ? 42.723 27.632 15.366 1.00 8.99 245 LEU F N 1
ATOM 11514 C CA . LEU F 1 245 ? 41.659 26.686 15.648 1.00 10.10 245 LEU F CA 1
ATOM 11515 C C . LEU F 1 245 ? 41.286 25.845 14.420 1.00 9.64 245 LEU F C 1
ATOM 11516 O O . LEU F 1 245 ? 40.853 24.681 14.582 1.00 9.49 245 LEU F O 1
ATOM 11521 N N . GLY F 1 246 ? 41.463 26.428 13.226 1.00 10.65 246 GLY F N 1
ATOM 11522 C CA . GLY F 1 246 ? 41.058 25.776 11.977 1.00 9.45 246 GLY F CA 1
ATOM 11523 C C . GLY F 1 246 ? 42.075 24.816 11.388 1.00 11.34 246 GLY F C 1
ATOM 11524 O O . GLY F 1 246 ? 43.154 24.728 11.900 1.00 9.24 246 GLY F O 1
ATOM 11525 N N . ASP F 1 247 ? 41.734 24.152 10.268 1.00 10.70 247 ASP F N 1
ATOM 11526 C CA . ASP F 1 247 ? 42.612 23.149 9.651 1.00 11.36 247 ASP F CA 1
ATOM 11527 C C . ASP F 1 247 ? 43.915 23.603 9.020 1.00 9.05 247 ASP F C 1
ATOM 11528 O O . ASP F 1 247 ? 44.766 22.762 8.765 1.00 9.19 247 ASP F O 1
ATOM 11533 N N . ASP F 1 248 ? 44.083 24.901 8.740 1.00 7.81 248 ASP F N 1
ATOM 11534 C CA . ASP F 1 248 ? 45.347 25.358 8.182 1.00 7.17 248 ASP F CA 1
ATOM 11535 C C . ASP F 1 248 ? 46.527 25.206 9.180 1.00 7.43 248 ASP F C 1
ATOM 11536 O O . ASP F 1 248 ? 47.681 25.204 8.759 1.00 8.48 248 ASP F O 1
ATOM 11541 N N . SER F 1 249 ? 46.235 25.075 10.474 1.00 6.53 249 SER F N 1
ATOM 11542 C CA . SER F 1 249 ? 47.278 24.847 11.500 1.00 6.61 249 SER F CA 1
ATOM 11543 C C . SER F 1 249 ? 47.232 23.355 11.932 1.00 8.00 249 SER F C 1
ATOM 11544 O O . SER F 1 249 ? 47.699 22.985 13.017 1.00 7.72 249 SER F O 1
ATOM 11547 N N . SER F 1 250 ? 46.723 22.500 11.051 1.00 6.45 250 SER F N 1
ATOM 11548 C CA . SER F 1 250 ? 46.579 21.061 11.432 1.00 7.25 250 SER F CA 1
ATOM 11549 C C . SER F 1 250 ? 47.816 20.346 11.955 1.00 7.77 250 SER F C 1
ATOM 11550 O O . SER F 1 250 ? 47.670 19.381 12.725 1.00 8.64 250 SER F O 1
ATOM 11553 N N . PHE F 1 251 ? 49.028 20.766 11.565 1.00 8.11 251 PHE F N 1
ATOM 11554 C CA . PHE F 1 251 ? 50.219 20.111 12.126 1.00 9.02 251 PHE F CA 1
ATOM 11555 C C . PHE F 1 251 ? 50.930 21.068 13.123 1.00 9.09 251 PHE F C 1
ATOM 11556 O O . PHE F 1 251 ? 52.138 20.992 13.335 1.00 11.12 251 PHE F O 1
ATOM 11564 N N . MET F 1 252 ? 50.174 21.967 13.737 1.00 8.56 252 MET F N 1
ATOM 11565 C CA . MET F 1 252 ? 50.799 22.912 14.676 1.00 8.60 252 MET F CA 1
ATOM 11566 C C . MET F 1 252 ? 50.186 22.791 16.055 1.00 7.31 252 MET F C 1
ATOM 11567 O O . MET F 1 252 ? 48.975 23.000 16.251 1.00 5.05 252 MET F O 1
ATOM 11572 N N . THR F 1 253 ? 51.028 22.484 17.042 1.00 7.14 253 THR F N 1
ATOM 11573 C CA . THR F 1 253 ? 50.537 22.395 18.394 1.00 4.70 253 THR F CA 1
ATOM 11574 C C . THR F 1 253 ? 51.704 22.739 19.300 1.00 5.92 253 THR F C 1
ATOM 11575 O O . THR F 1 253 ? 52.835 22.563 18.915 1.00 6.08 253 THR F O 1
ATOM 11579 N N . GLY F 1 254 ? 51.417 23.294 20.466 1.00 6.46 254 GLY F N 1
ATOM 11580 C CA . GLY F 1 254 ? 52.477 23.700 21.364 1.00 7.40 254 GLY F CA 1
ATOM 11581 C C . GLY F 1 254 ? 53.234 24.961 20.884 1.00 9.44 254 GLY F C 1
ATOM 11582 O O . GLY F 1 254 ? 54.350 25.236 21.409 1.00 9.10 254 GLY F O 1
ATOM 11583 N N . VAL F 1 255 ? 52.693 25.735 19.927 1.00 7.86 255 VAL F N 1
ATOM 11584 C CA . VAL F 1 255 ? 53.403 26.947 19.482 1.00 8.51 255 VAL F CA 1
ATOM 11585 C C . VAL F 1 255 ? 52.761 28.208 20.077 1.00 8.46 255 VAL F C 1
ATOM 11586 O O . VAL F 1 255 ? 51.582 28.201 20.474 1.00 10.86 255 VAL F O 1
ATOM 11590 N N . ASN F 1 256 ? 53.526 29.295 20.105 1.00 7.00 256 ASN F N 1
ATOM 11591 C CA . ASN F 1 256 ? 53.056 30.578 20.642 1.00 7.33 256 ASN F CA 1
ATOM 11592 C C . ASN F 1 256 ? 53.303 31.596 19.527 1.00 7.56 256 ASN F C 1
ATOM 11593 O O . ASN F 1 256 ? 54.437 31.770 19.055 1.00 8.85 256 ASN F O 1
ATOM 11598 N N . LEU F 1 257 ? 52.252 32.275 19.094 1.00 5.33 257 LEU F N 1
ATOM 11599 C CA . LEU F 1 257 ? 52.402 33.239 17.994 1.00 7.91 257 LEU F CA 1
ATOM 11600 C C . LEU F 1 257 ? 52.447 34.690 18.482 1.00 6.85 257 LEU F C 1
ATOM 11601 O O . LEU F 1 257 ? 51.476 35.165 19.018 1.00 7.44 257 LEU F O 1
ATOM 11606 N N . PRO F 1 258 ? 53.589 35.387 18.332 1.00 8.96 258 PRO F N 1
ATOM 11607 C CA . PRO F 1 258 ? 53.654 36.805 18.772 1.00 8.38 258 PRO F CA 1
ATOM 11608 C C . PRO F 1 258 ? 52.780 37.684 17.820 1.00 9.10 258 PRO F C 1
ATOM 11609 O O . PRO F 1 258 ? 52.816 37.500 16.606 1.00 9.38 258 PRO F O 1
ATOM 11613 N N . ILE F 1 259 ? 51.970 38.591 18.372 1.00 9.21 259 ILE F N 1
ATOM 11614 C CA . ILE F 1 259 ? 51.148 39.514 17.542 1.00 9.73 259 ILE F CA 1
ATOM 11615 C C . ILE F 1 259 ? 51.610 40.871 18.055 1.00 9.58 259 ILE F C 1
ATOM 11616 O O . ILE F 1 259 ? 50.958 41.527 18.842 1.00 10.97 259 ILE F O 1
ATOM 11621 N N . ALA F 1 260 ? 52.747 41.290 17.543 1.00 9.53 260 ALA F N 1
ATOM 11622 C CA . ALA F 1 260 ? 53.376 42.443 18.140 1.00 9.79 260 ALA F CA 1
ATOM 11623 C C . ALA F 1 260 ? 53.952 43.537 17.258 1.00 10.82 260 ALA F C 1
ATOM 11624 O O . ALA F 1 260 ? 54.638 44.405 17.779 1.00 10.07 260 ALA F O 1
ATOM 11626 N N . GLY F 1 261 ? 53.721 43.486 15.950 1.00 10.45 261 GLY F N 1
ATOM 11627 C CA . GLY F 1 261 ? 54.284 44.529 15.120 1.00 11.10 261 GLY F CA 1
ATOM 11628 C C . GLY F 1 261 ? 55.763 44.317 14.863 1.00 12.93 261 GLY F C 1
ATOM 11629 O O . GLY F 1 261 ? 56.447 45.215 14.348 1.00 10.56 261 GLY F O 1
ATOM 11630 N N . GLY F 1 262 ? 56.277 43.137 15.214 1.00 15.21 262 GLY F N 1
ATOM 11631 C CA . GLY F 1 262 ? 57.678 42.890 15.003 1.00 18.40 262 GLY F CA 1
ATOM 11632 C C . GLY F 1 262 ? 58.344 42.455 16.293 1.00 24.80 262 GLY F C 1
ATOM 11633 O O . GLY F 1 262 ? 58.297 41.200 16.596 1.00 27.81 262 GLY F O 1
ATOM 11635 N N . LYS G 1 3 ? 37.300 33.838 -1.712 1.00 40.08 3 LYS G N 1
ATOM 11636 C CA . LYS G 1 3 ? 38.632 33.936 -2.402 1.00 40.71 3 LYS G CA 1
ATOM 11637 C C . LYS G 1 3 ? 39.464 35.212 -2.210 1.00 39.80 3 LYS G C 1
ATOM 11638 O O . LYS G 1 3 ? 39.442 36.028 -3.117 1.00 39.92 3 LYS G O 1
ATOM 11644 N N . LYS G 1 4 ? 40.199 35.441 -1.119 1.00 39.03 4 LYS G N 1
ATOM 11645 C CA . LYS G 1 4 ? 40.971 36.683 -1.173 1.00 38.23 4 LYS G CA 1
ATOM 11646 C C . LYS G 1 4 ? 42.182 36.327 -1.963 1.00 35.39 4 LYS G C 1
ATOM 11647 O O . LYS G 1 4 ? 42.377 35.183 -2.316 1.00 37.75 4 LYS G O 1
ATOM 11653 N N . PHE G 1 5 ? 43.024 37.293 -2.233 1.00 32.59 5 PHE G N 1
ATOM 11654 C CA . PHE G 1 5 ? 44.177 37.070 -3.069 1.00 26.59 5 PHE G CA 1
ATOM 11655 C C . PHE G 1 5 ? 43.670 37.217 -4.523 1.00 26.42 5 PHE G C 1
ATOM 11656 O O . PHE G 1 5 ? 44.454 37.053 -5.454 1.00 23.41 5 PHE G O 1
ATOM 11664 N N . ASN G 1 6 ? 42.365 37.456 -4.733 1.00 25.10 6 ASN G N 1
ATOM 11665 C CA . ASN G 1 6 ? 41.942 37.680 -6.129 1.00 26.46 6 ASN G CA 1
ATOM 11666 C C . ASN G 1 6 ? 42.747 38.942 -6.476 1.00 24.97 6 ASN G C 1
ATOM 11667 O O . ASN G 1 6 ? 42.808 39.904 -5.697 1.00 24.16 6 ASN G O 1
ATOM 11672 N N . GLY G 1 7 ? 43.423 38.920 -7.612 1.00 23.92 7 GLY G N 1
ATOM 11673 C CA . GLY G 1 7 ? 44.190 40.076 -8.015 1.00 21.87 7 GLY G CA 1
ATOM 11674 C C . GLY G 1 7 ? 45.618 40.077 -7.537 1.00 22.55 7 GLY G C 1
ATOM 11675 O O . GLY G 1 7 ? 46.415 40.861 -8.026 1.00 24.33 7 GLY G O 1
ATOM 11676 N N . LYS G 1 8 ? 45.954 39.218 -6.573 1.00 20.70 8 LYS G N 1
ATOM 11677 C CA . LYS G 1 8 ? 47.309 39.171 -6.033 1.00 19.75 8 LYS G CA 1
ATOM 11678 C C . LYS G 1 8 ? 48.251 38.373 -6.917 1.00 18.36 8 LYS G C 1
ATOM 11679 O O . LYS G 1 8 ? 47.851 37.418 -7.609 1.00 19.04 8 LYS G O 1
ATOM 11685 N N . VAL G 1 9 ? 49.514 38.754 -6.860 1.00 17.52 9 VAL G N 1
ATOM 11686 C CA . VAL G 1 9 ? 50.551 38.061 -7.598 1.00 16.05 9 VAL G CA 1
ATOM 11687 C C . VAL G 1 9 ? 51.618 37.533 -6.649 1.00 15.28 9 VAL G C 1
ATOM 11688 O O . VAL G 1 9 ? 52.222 38.328 -5.934 1.00 15.04 9 VAL G O 1
ATOM 11692 N N . CYS G 1 10 ? 51.879 36.225 -6.672 1.00 14.28 10 CYS G N 1
ATOM 11693 C CA . CYS G 1 10 ? 52.950 35.676 -5.819 1.00 12.01 10 CYS G CA 1
ATOM 11694 C C . CYS G 1 10 ? 54.144 35.046 -6.605 1.00 13.30 10 CYS G C 1
ATOM 11695 O O . CYS G 1 10 ? 53.949 34.261 -7.537 1.00 13.06 10 CYS G O 1
ATOM 11698 N N . LEU G 1 11 ? 55.366 35.410 -6.239 1.00 11.76 11 LEU G N 1
ATOM 11699 C CA . LEU G 1 11 ? 56.572 34.789 -6.819 1.00 12.73 11 LEU G CA 1
ATOM 11700 C C . LEU G 1 11 ? 56.937 33.629 -5.868 1.00 13.40 11 LEU G C 1
ATOM 11701 O O . LEU G 1 11 ? 57.220 33.871 -4.661 1.00 12.84 11 LEU G O 1
ATOM 11706 N N . VAL G 1 12 ? 56.882 32.384 -6.356 1.00 13.21 12 VAL G N 1
ATOM 11707 C CA . VAL G 1 12 ? 57.263 31.214 -5.523 1.00 12.94 12 VAL G CA 1
ATOM 11708 C C . VAL G 1 12 ? 58.631 30.666 -6.039 1.00 13.55 12 VAL G C 1
ATOM 11709 O O . VAL G 1 12 ? 58.706 30.260 -7.207 1.00 13.50 12 VAL G O 1
ATOM 11713 N N . THR G 1 13 ? 59.682 30.641 -5.200 1.00 11.47 13 THR G N 1
ATOM 11714 C CA . THR G 1 13 ? 60.985 30.072 -5.635 1.00 11.99 13 THR G CA 1
ATOM 11715 C C . THR G 1 13 ? 60.978 28.605 -5.195 1.00 12.38 13 THR G C 1
ATOM 11716 O O . THR G 1 13 ? 60.310 28.261 -4.222 1.00 13.41 13 THR G O 1
ATOM 11720 N N . GLY G 1 14 ? 61.692 27.736 -5.891 1.00 13.24 14 GLY G N 1
ATOM 11721 C CA . GLY G 1 14 ? 61.639 26.304 -5.561 1.00 12.38 14 GLY G CA 1
ATOM 11722 C C . GLY G 1 14 ? 60.253 25.806 -5.967 1.00 13.99 14 GLY G C 1
ATOM 11723 O O . GLY G 1 14 ? 59.772 24.801 -5.487 1.00 12.06 14 GLY G O 1
ATOM 11724 N N . ALA G 1 15 ? 59.589 26.552 -6.867 1.00 14.07 15 ALA G N 1
ATOM 11725 C CA . ALA G 1 15 ? 58.230 26.263 -7.332 1.00 14.97 15 ALA G CA 1
ATOM 11726 C C . ALA G 1 15 ? 57.961 24.875 -7.893 1.00 14.97 15 ALA G C 1
ATOM 11727 O O . ALA G 1 15 ? 56.868 24.378 -7.836 1.00 15.47 15 ALA G O 1
ATOM 11729 N N . GLY G 1 16 ? 58.975 24.248 -8.433 1.00 15.55 16 GLY G N 1
ATOM 11730 C CA . GLY G 1 16 ? 58.758 22.942 -9.018 1.00 16.24 16 GLY G CA 1
ATOM 11731 C C . GLY G 1 16 ? 58.909 21.880 -7.965 1.00 17.68 16 GLY G C 1
ATOM 11732 O O . GLY G 1 16 ? 58.564 20.742 -8.233 1.00 17.84 16 GLY G O 1
ATOM 11733 N N . GLY G 1 17 ? 59.429 22.263 -6.796 1.00 15.72 17 GLY G N 1
ATOM 11734 C CA . GLY G 1 17 ? 59.611 21.308 -5.709 1.00 18.18 17 GLY G CA 1
ATOM 11735 C C . GLY G 1 17 ? 58.312 21.023 -4.954 1.00 17.28 17 GLY G C 1
ATOM 11736 O O . GLY G 1 17 ? 57.285 21.670 -5.204 1.00 15.58 17 GLY G O 1
ATOM 11737 N N . ASN G 1 18 ? 58.371 20.076 -4.017 1.00 16.75 18 ASN G N 1
ATOM 11738 C CA . ASN G 1 18 ? 57.205 19.657 -3.217 1.00 17.05 18 ASN G CA 1
ATOM 11739 C C . ASN G 1 18 ? 56.385 20.746 -2.533 1.00 16.19 18 ASN G C 1
ATOM 11740 O O . ASN G 1 18 ? 55.177 20.887 -2.773 1.00 15.98 18 ASN G O 1
ATOM 11745 N N . ILE G 1 19 ? 57.045 21.482 -1.647 1.00 15.93 19 ILE G N 1
ATOM 11746 C CA . ILE G 1 19 ? 56.380 22.519 -0.885 1.00 15.14 19 ILE G CA 1
ATOM 11747 C C . ILE G 1 19 ? 55.991 23.717 -1.729 1.00 14.15 19 ILE G C 1
ATOM 11748 O O . ILE G 1 19 ? 54.895 24.306 -1.576 1.00 15.04 19 ILE G O 1
ATOM 11753 N N . GLY G 1 20 ? 56.900 24.089 -2.619 1.00 14.69 20 GLY G N 1
ATOM 11754 C CA . GLY G 1 20 ? 56.645 25.204 -3.509 1.00 15.78 20 GLY G CA 1
ATOM 11755 C C . GLY G 1 20 ? 55.415 24.958 -4.377 1.00 15.23 20 GLY G C 1
ATOM 11756 O O . GLY G 1 20 ? 54.557 25.835 -4.513 1.00 15.89 20 GLY G O 1
ATOM 11757 N N . LEU G 1 21 ? 55.303 23.756 -4.940 1.00 15.19 21 LEU G N 1
ATOM 11758 C CA . LEU G 1 21 ? 54.163 23.457 -5.788 1.00 15.94 21 LEU G CA 1
ATOM 11759 C C . LEU G 1 21 ? 52.886 23.428 -4.962 1.00 14.83 21 LEU G C 1
ATOM 11760 O O . LEU G 1 21 ? 51.897 24.065 -5.295 1.00 13.92 21 LEU G O 1
ATOM 11765 N N . ALA G 1 22 ? 52.914 22.693 -3.863 1.00 15.49 22 ALA G N 1
ATOM 11766 C CA . ALA G 1 22 ? 51.716 22.608 -3.018 1.00 15.16 22 ALA G CA 1
ATOM 11767 C C . ALA G 1 22 ? 51.240 23.991 -2.553 1.00 14.71 22 ALA G C 1
ATOM 11768 O O . ALA G 1 22 ? 50.046 24.248 -2.470 1.00 15.70 22 ALA G O 1
ATOM 11770 N N . THR G 1 23 ? 52.176 24.891 -2.276 1.00 14.67 23 THR G N 1
ATOM 11771 C CA . THR G 1 23 ? 51.816 26.226 -1.825 1.00 12.89 23 THR G CA 1
ATOM 11772 C C . THR G 1 23 ? 51.318 27.053 -3.010 1.00 14.24 23 THR G C 1
ATOM 11773 O O . THR G 1 23 ? 50.345 27.796 -2.877 1.00 13.68 23 THR G O 1
ATOM 11777 N N . ALA G 1 24 ? 51.975 26.932 -4.163 1.00 14.20 24 ALA G N 1
ATOM 11778 C CA . ALA G 1 24 ? 51.506 27.672 -5.346 1.00 14.16 24 ALA G CA 1
ATOM 11779 C C . ALA G 1 24 ? 50.066 27.200 -5.663 1.00 15.00 24 ALA G C 1
ATOM 11780 O O . ALA G 1 24 ? 49.164 27.986 -5.956 1.00 14.52 24 ALA G O 1
ATOM 11782 N N . LEU G 1 25 ? 49.817 25.911 -5.544 1.00 15.37 25 LEU G N 1
ATOM 11783 C CA . LEU G 1 25 ? 48.485 25.428 -5.830 1.00 15.27 25 LEU G CA 1
ATOM 11784 C C . LEU G 1 25 ? 47.459 26.032 -4.886 1.00 16.56 25 LEU G C 1
ATOM 11785 O O . LEU G 1 25 ? 46.421 26.504 -5.327 1.00 16.73 25 LEU G O 1
ATOM 11790 N N . ARG G 1 26 ? 47.782 26.078 -3.584 1.00 16.16 26 ARG G N 1
ATOM 11791 C CA . ARG G 1 26 ? 46.861 26.614 -2.599 1.00 13.54 26 ARG G CA 1
ATOM 11792 C C . ARG G 1 26 ? 46.607 28.080 -2.853 1.00 12.24 26 ARG G C 1
ATOM 11793 O O . ARG G 1 26 ? 45.453 28.520 -2.826 1.00 12.34 26 ARG G O 1
ATOM 11801 N N . LEU G 1 27 ? 47.655 28.833 -3.149 1.00 11.00 27 LEU G N 1
ATOM 11802 C CA . LEU G 1 27 ? 47.453 30.273 -3.361 1.00 13.05 27 LEU G CA 1
ATOM 11803 C C . LEU G 1 27 ? 46.617 30.522 -4.640 1.00 13.94 27 LEU G C 1
ATOM 11804 O O . LEU G 1 27 ? 45.847 31.486 -4.715 1.00 12.61 27 LEU G O 1
ATOM 11809 N N . ALA G 1 28 ? 46.806 29.655 -5.624 1.00 13.77 28 ALA G N 1
ATOM 11810 C CA . ALA G 1 28 ? 46.062 29.770 -6.871 1.00 16.66 28 ALA G CA 1
ATOM 11811 C C . ALA G 1 28 ? 44.605 29.497 -6.570 1.00 17.63 28 ALA G C 1
ATOM 11812 O O . ALA G 1 28 ? 43.731 30.137 -7.151 1.00 17.54 28 ALA G O 1
ATOM 11814 N N . GLU G 1 29 ? 44.321 28.545 -5.678 1.00 18.43 29 GLU G N 1
ATOM 11815 C CA . GLU G 1 29 ? 42.923 28.259 -5.337 1.00 20.89 29 GLU G CA 1
ATOM 11816 C C . GLU G 1 29 ? 42.218 29.484 -4.734 1.00 20.67 29 GLU G C 1
ATOM 11817 O O . GLU G 1 29 ? 40.972 29.622 -4.792 1.00 19.52 29 GLU G O 1
ATOM 11823 N N . GLU G 1 30 ? 43.024 30.354 -4.133 1.00 18.88 30 GLU G N 1
ATOM 11824 C CA . GLU G 1 30 ? 42.537 31.562 -3.504 1.00 20.13 30 GLU G CA 1
ATOM 11825 C C . GLU G 1 30 ? 42.485 32.727 -4.497 1.00 18.89 30 GLU G C 1
ATOM 11826 O O . GLU G 1 30 ? 42.230 33.861 -4.099 1.00 16.92 30 GLU G O 1
ATOM 11832 N N . GLY G 1 31 ? 42.777 32.461 -5.773 1.00 19.81 31 GLY G N 1
ATOM 11833 C CA . GLY G 1 31 ? 42.746 33.515 -6.790 1.00 19.21 31 GLY G CA 1
ATOM 11834 C C . GLY G 1 31 ? 44.081 34.154 -7.137 1.00 20.94 31 GLY G C 1
ATOM 11835 O O . GLY G 1 31 ? 44.164 35.084 -7.972 1.00 19.22 31 GLY G O 1
ATOM 11836 N N . THR G 1 32 ? 45.145 33.656 -6.508 1.00 19.09 32 THR G N 1
ATOM 11837 C CA . THR G 1 32 ? 46.468 34.201 -6.739 1.00 19.81 32 THR G CA 1
ATOM 11838 C C . THR G 1 32 ? 47.129 33.774 -8.053 1.00 20.14 32 THR G C 1
ATOM 11839 O O . THR G 1 32 ? 47.135 32.597 -8.397 1.00 21.00 32 THR G O 1
ATOM 11843 N N . ALA G 1 33 ? 47.702 34.750 -8.756 1.00 21.39 33 ALA G N 1
ATOM 11844 C CA . ALA G 1 33 ? 48.438 34.507 -9.989 1.00 19.41 33 ALA G CA 1
ATOM 11845 C C . ALA G 1 33 ? 49.851 34.092 -9.532 1.00 19.97 33 ALA G C 1
ATOM 11846 O O . ALA G 1 33 ? 50.427 34.717 -8.631 1.00 18.29 33 ALA G O 1
ATOM 11848 N N . ILE G 1 34 ? 50.427 33.081 -10.192 1.00 18.58 34 ILE G N 1
ATOM 11849 C CA . ILE G 1 34 ? 51.740 32.545 -9.792 1.00 17.22 34 ILE G CA 1
ATOM 11850 C C . ILE G 1 34 ? 52.918 32.685 -10.779 1.00 16.75 34 ILE G C 1
ATOM 11851 O O . ILE G 1 34 ? 52.798 32.282 -11.937 1.00 17.24 34 ILE G O 1
ATOM 11856 N N . ALA G 1 35 ? 54.035 33.255 -10.318 1.00 15.54 35 ALA G N 1
ATOM 11857 C CA . ALA G 1 35 ? 55.284 33.309 -11.115 1.00 14.66 35 ALA G CA 1
ATOM 11858 C C . ALA G 1 35 ? 56.130 32.223 -10.444 1.00 16.53 35 ALA G C 1
ATOM 11859 O O . ALA G 1 35 ? 56.542 32.372 -9.267 1.00 14.65 35 ALA G O 1
ATOM 11861 N N . LEU G 1 36 ? 56.311 31.103 -11.147 1.00 16.89 36 LEU G N 1
ATOM 11862 C CA . LEU G 1 36 ? 57.053 29.957 -10.644 1.00 16.94 36 LEU G CA 1
ATOM 11863 C C . LEU G 1 36 ? 58.518 30.097 -11.009 1.00 17.11 36 LEU G C 1
ATOM 11864 O O . LEU G 1 36 ? 58.846 30.270 -12.187 1.00 20.12 36 LEU G O 1
ATOM 11869 N N . LEU G 1 37 ? 59.404 30.030 -10.015 1.00 16.39 37 LEU G N 1
ATOM 11870 C CA . LEU G 1 37 ? 60.834 30.161 -10.232 1.00 15.30 37 LEU G CA 1
ATOM 11871 C C . LEU G 1 37 ? 61.531 28.918 -9.731 1.00 17.11 37 LEU G C 1
ATOM 11872 O O . LEU G 1 37 ? 61.319 28.482 -8.583 1.00 17.23 37 LEU G O 1
ATOM 11877 N N . ASP G 1 38 ? 62.364 28.326 -10.573 1.00 16.03 38 ASP G N 1
ATOM 11878 C CA . ASP G 1 38 ? 63.094 27.138 -10.173 1.00 18.53 38 ASP G CA 1
ATOM 11879 C C . ASP G 1 38 ? 64.253 26.951 -11.146 1.00 21.03 38 ASP G C 1
ATOM 11880 O O . ASP G 1 38 ? 64.274 27.549 -12.239 1.00 21.45 38 ASP G O 1
ATOM 11885 N N . MET G 1 39 ? 65.215 26.129 -10.756 1.00 22.44 39 MET G N 1
ATOM 11886 C CA . MET G 1 39 ? 66.377 25.870 -11.600 1.00 24.44 39 MET G CA 1
ATOM 11887 C C . MET G 1 39 ? 66.106 24.695 -12.552 1.00 24.57 39 MET G C 1
ATOM 11888 O O . MET G 1 39 ? 66.751 24.578 -13.603 1.00 26.21 39 MET G O 1
ATOM 11893 N N . ASN G 1 40 ? 65.136 23.856 -12.190 1.00 21.93 40 ASN G N 1
ATOM 11894 C CA . ASN G 1 40 ? 64.772 22.648 -12.926 1.00 22.98 40 ASN G CA 1
ATOM 11895 C C . ASN G 1 40 ? 63.654 22.861 -13.951 1.00 23.02 40 ASN G C 1
ATOM 11896 O O . ASN G 1 40 ? 62.453 22.927 -13.612 1.00 20.83 40 ASN G O 1
ATOM 11901 N N . ARG G 1 41 ? 64.041 23.003 -15.226 1.00 23.98 41 ARG G N 1
ATOM 11902 C CA . ARG G 1 41 ? 63.039 23.233 -16.264 1.00 24.12 41 ARG G CA 1
ATOM 11903 C C . ARG G 1 41 ? 61.923 22.238 -16.261 1.00 24.10 41 ARG G C 1
ATOM 11904 O O . ARG G 1 41 ? 60.749 22.630 -16.271 1.00 25.60 41 ARG G O 1
ATOM 11912 N N . GLU G 1 42 ? 62.260 20.949 -16.276 1.00 22.74 42 GLU G N 1
ATOM 11913 C CA . GLU G 1 42 ? 61.224 19.955 -16.291 1.00 23.23 42 GLU G CA 1
ATOM 11914 C C . GLU G 1 42 ? 60.241 20.078 -15.110 1.00 21.64 42 GLU G C 1
ATOM 11915 O O . GLU G 1 42 ? 59.028 19.925 -15.301 1.00 20.76 42 GLU G O 1
ATOM 11921 N N . ALA G 1 43 ? 60.750 20.339 -13.910 1.00 20.36 43 ALA G N 1
ATOM 11922 C CA . ALA G 1 43 ? 59.865 20.460 -12.749 1.00 20.11 43 ALA G CA 1
ATOM 11923 C C . ALA G 1 43 ? 58.914 21.644 -12.946 1.00 19.13 43 ALA G C 1
ATOM 11924 O O . ALA G 1 43 ? 57.732 21.569 -12.581 1.00 19.77 43 ALA G O 1
ATOM 11926 N N . LEU G 1 44 ? 59.390 22.726 -13.553 1.00 19.31 44 LEU G N 1
ATOM 11927 C CA . LEU G 1 44 ? 58.488 23.874 -13.787 1.00 20.34 44 LEU G CA 1
ATOM 11928 C C . LEU G 1 44 ? 57.348 23.560 -14.735 1.00 21.72 44 LEU G C 1
ATOM 11929 O O . LEU G 1 44 ? 56.181 23.896 -14.450 1.00 21.99 44 LEU G O 1
ATOM 11934 N N . GLU G 1 45 ? 57.657 22.901 -15.858 1.00 22.63 45 GLU G N 1
ATOM 11935 C CA . GLU G 1 45 ? 56.620 22.593 -16.822 1.00 23.65 45 GLU G CA 1
ATOM 11936 C C . GLU G 1 45 ? 55.489 21.871 -16.120 1.00 22.61 45 GLU G C 1
ATOM 11937 O O . GLU G 1 45 ? 54.321 22.213 -16.263 1.00 21.97 45 GLU G O 1
ATOM 11943 N N . LYS G 1 46 ? 55.846 20.845 -15.360 1.00 23.24 46 LYS G N 1
ATOM 11944 C CA . LYS G 1 46 ? 54.830 20.082 -14.653 1.00 23.05 46 LYS G CA 1
ATOM 11945 C C . LYS G 1 46 ? 54.116 20.965 -13.647 1.00 22.79 46 LYS G C 1
ATOM 11946 O O . LYS G 1 46 ? 52.881 20.935 -13.556 1.00 21.49 46 LYS G O 1
ATOM 11952 N N . ALA G 1 47 ? 54.878 21.802 -12.938 1.00 23.09 47 ALA G N 1
ATOM 11953 C CA . ALA G 1 47 ? 54.277 22.655 -11.907 1.00 22.58 47 ALA G CA 1
ATOM 11954 C C . ALA G 1 47 ? 53.389 23.695 -12.511 1.00 22.51 47 ALA G C 1
ATOM 11955 O O . ALA G 1 47 ? 52.286 23.960 -12.010 1.00 21.22 47 ALA G O 1
ATOM 11957 N N . GLU G 1 48 ? 53.882 24.321 -13.570 1.00 23.49 48 GLU G N 1
ATOM 11958 C CA . GLU G 1 48 ? 53.088 25.340 -14.219 1.00 23.89 48 GLU G CA 1
ATOM 11959 C C . GLU G 1 48 ? 51.793 24.722 -14.746 1.00 23.08 48 GLU G C 1
ATOM 11960 O O . GLU G 1 48 ? 50.708 25.313 -14.628 1.00 24.99 48 GLU G O 1
ATOM 11966 N N . ALA G 1 49 ? 51.866 23.536 -15.332 1.00 22.22 49 ALA G N 1
ATOM 11967 C CA . ALA G 1 49 ? 50.631 22.968 -15.851 1.00 21.60 49 ALA G CA 1
ATOM 11968 C C . ALA G 1 49 ? 49.622 22.769 -14.727 1.00 22.14 49 ALA G C 1
ATOM 11969 O O . ALA G 1 49 ? 48.452 23.064 -14.899 1.00 21.41 49 ALA G O 1
ATOM 11971 N N . SER G 1 50 ? 50.055 22.273 -13.569 1.00 21.58 50 SER G N 1
ATOM 11972 C CA . SER G 1 50 ? 49.087 22.058 -12.482 1.00 21.35 50 SER G CA 1
ATOM 11973 C C . SER G 1 50 ? 48.395 23.318 -12.018 1.00 19.23 50 SER G C 1
ATOM 11974 O O . SER G 1 50 ? 47.193 23.328 -11.827 1.00 20.03 50 SER G O 1
ATOM 11977 N N . VAL G 1 51 ? 49.172 24.374 -11.843 1.00 18.87 51 VAL G N 1
ATOM 11978 C CA . VAL G 1 51 ? 48.645 25.654 -11.383 1.00 20.26 51 VAL G CA 1
ATOM 11979 C C . VAL G 1 51 ? 47.616 26.172 -12.408 1.00 22.06 51 VAL G C 1
ATOM 11980 O O . VAL G 1 51 ? 46.524 26.627 -12.024 1.00 22.13 51 VAL G O 1
ATOM 11984 N N . ARG G 1 52 ? 47.935 26.082 -13.703 1.00 22.40 52 ARG G N 1
ATOM 11985 C CA . ARG G 1 52 ? 47.005 26.567 -14.736 1.00 24.98 52 ARG G CA 1
ATOM 11986 C C . ARG G 1 52 ? 45.613 25.976 -14.623 1.00 25.09 52 ARG G C 1
ATOM 11987 O O . ARG G 1 52 ? 44.627 26.681 -14.836 1.00 25.67 52 ARG G O 1
ATOM 11995 N N . GLU G 1 53 ? 45.526 24.690 -14.299 1.00 25.46 53 GLU G N 1
ATOM 11996 C CA . GLU G 1 53 ? 44.230 24.049 -14.152 1.00 27.37 53 GLU G CA 1
ATOM 11997 C C . GLU G 1 53 ? 43.388 24.652 -12.988 1.00 27.58 53 GLU G C 1
ATOM 11998 O O . GLU G 1 53 ? 42.186 24.363 -12.859 1.00 26.87 53 GLU G O 1
ATOM 12004 N N . LYS G 1 54 ? 44.018 25.506 -12.176 1.00 26.47 54 LYS G N 1
ATOM 12005 C CA . LYS G 1 54 ? 43.347 26.206 -11.073 1.00 26.18 54 LYS G CA 1
ATOM 12006 C C . LYS G 1 54 ? 42.717 27.467 -11.686 1.00 25.63 54 LYS G C 1
ATOM 12007 O O . LYS G 1 54 ? 42.044 28.239 -11.008 1.00 24.96 54 LYS G O 1
ATOM 12013 N N . GLY G 1 55 ? 42.994 27.700 -12.966 1.00 26.07 55 GLY G N 1
ATOM 12014 C CA . GLY G 1 55 ? 42.420 28.847 -13.658 1.00 24.52 55 GLY G CA 1
ATOM 12015 C C . GLY G 1 55 ? 42.978 30.235 -13.368 1.00 24.44 55 GLY G C 1
ATOM 12016 O O . GLY G 1 55 ? 42.251 31.221 -13.510 1.00 24.93 55 GLY G O 1
ATOM 12017 N N . VAL G 1 56 ? 44.246 30.345 -12.967 1.00 21.82 56 VAL G N 1
ATOM 12018 C CA . VAL G 1 56 ? 44.807 31.658 -12.718 1.00 22.02 56 VAL G CA 1
ATOM 12019 C C . VAL G 1 56 ? 45.907 31.736 -13.737 1.00 23.31 56 VAL G C 1
ATOM 12020 O O . VAL G 1 56 ? 46.251 30.721 -14.326 1.00 21.03 56 VAL G O 1
ATOM 12024 N N . GLU G 1 57 ? 46.476 32.922 -13.924 1.00 24.59 57 GLU G N 1
ATOM 12025 C CA . GLU G 1 57 ? 47.566 33.072 -14.867 1.00 27.15 57 GLU G CA 1
ATOM 12026 C C . GLU G 1 57 ? 48.796 32.547 -14.122 1.00 27.76 57 GLU G C 1
ATOM 12027 O O . GLU G 1 57 ? 48.943 32.737 -12.900 1.00 27.76 57 GLU G O 1
ATOM 12033 N N . ALA G 1 58 ? 49.676 31.883 -14.855 1.00 26.84 58 ALA G N 1
ATOM 12034 C CA . ALA G 1 58 ? 50.875 31.321 -14.284 1.00 25.68 58 ALA G CA 1
ATOM 12035 C C . ALA G 1 58 ? 51.973 31.386 -15.347 1.00 25.93 58 ALA G C 1
ATOM 12036 O O . ALA G 1 58 ? 51.682 31.231 -16.539 1.00 26.68 58 ALA G O 1
ATOM 12038 N N . ARG G 1 59 ? 53.204 31.665 -14.922 1.00 23.88 59 ARG G N 1
ATOM 12039 C CA . ARG G 1 59 ? 54.366 31.738 -15.812 1.00 24.90 59 ARG G CA 1
ATOM 12040 C C . ARG G 1 59 ? 55.541 31.121 -15.080 1.00 24.05 59 ARG G C 1
ATOM 12041 O O . ARG G 1 59 ? 55.647 31.256 -13.844 1.00 20.99 59 ARG G O 1
ATOM 12049 N N . SER G 1 60 ? 56.407 30.447 -15.840 1.00 22.31 60 SER G N 1
ATOM 12050 C CA . SER G 1 60 ? 57.615 29.801 -15.296 1.00 21.51 60 SER G CA 1
ATOM 12051 C C . SER G 1 60 ? 58.896 30.586 -15.611 1.00 21.41 60 SER G C 1
ATOM 12052 O O . SER G 1 60 ? 59.009 31.216 -16.687 1.00 20.53 60 SER G O 1
ATOM 12055 N N . TYR G 1 61 ? 59.868 30.580 -14.686 1.00 19.27 61 TYR G N 1
ATOM 12056 C CA . TYR G 1 61 ? 61.136 31.287 -14.925 1.00 18.67 61 TYR G CA 1
ATOM 12057 C C . TYR G 1 61 ? 62.311 30.419 -14.443 1.00 19.36 61 TYR G C 1
ATOM 12058 O O . TYR G 1 61 ? 62.470 30.172 -13.248 1.00 18.95 61 TYR G O 1
ATOM 12067 N N . VAL G 1 62 ? 63.133 29.959 -15.383 1.00 19.27 62 VAL G N 1
ATOM 12068 C CA . VAL G 1 62 ? 64.297 29.159 -15.059 1.00 19.62 62 VAL G CA 1
ATOM 12069 C C . VAL G 1 62 ? 65.301 30.130 -14.454 1.00 20.58 62 VAL G C 1
ATOM 12070 O O . VAL G 1 62 ? 65.741 31.062 -15.128 1.00 21.01 62 VAL G O 1
ATOM 12074 N N . CYS G 1 63 ? 65.700 29.885 -13.209 1.00 19.52 63 CYS G N 1
ATOM 12075 C CA . CYS G 1 63 ? 66.629 30.769 -12.555 1.00 20.48 63 CYS G CA 1
ATOM 12076 C C . CYS G 1 63 ? 67.369 30.028 -11.425 1.00 20.97 63 CYS G C 1
ATOM 12077 O O . CYS G 1 63 ? 66.745 29.277 -10.669 1.00 20.16 63 CYS G O 1
ATOM 12080 N N . ASP G 1 64 ? 68.687 30.217 -11.356 1.00 19.85 64 ASP G N 1
ATOM 12081 C CA . ASP G 1 64 ? 69.529 29.628 -10.313 1.00 18.03 64 ASP G CA 1
ATOM 12082 C C . ASP G 1 64 ? 69.690 30.758 -9.301 1.00 17.61 64 ASP G C 1
ATOM 12083 O O . ASP G 1 64 ? 70.419 31.726 -9.545 1.00 18.38 64 ASP G O 1
ATOM 12088 N N . VAL G 1 65 ? 69.031 30.657 -8.151 1.00 16.19 65 VAL G N 1
ATOM 12089 C CA . VAL G 1 65 ? 69.113 31.747 -7.186 1.00 16.06 65 VAL G CA 1
ATOM 12090 C C . VAL G 1 65 ? 70.510 32.131 -6.692 1.00 15.32 65 VAL G C 1
ATOM 12091 O O . VAL G 1 65 ? 70.691 33.217 -6.152 1.00 14.35 65 VAL G O 1
ATOM 12095 N N . THR G 1 66 ? 71.531 31.302 -6.912 1.00 17.15 66 THR G N 1
ATOM 12096 C CA . THR G 1 66 ? 72.852 31.693 -6.407 1.00 16.99 66 THR G CA 1
ATOM 12097 C C . THR G 1 66 ? 73.519 32.695 -7.323 1.00 18.85 66 THR G C 1
ATOM 12098 O O . THR G 1 66 ? 74.581 33.206 -7.001 1.00 18.45 66 THR G O 1
ATOM 12102 N N . SER G 1 67 ? 72.898 32.942 -8.476 1.00 20.36 67 SER G N 1
ATOM 12103 C CA . SER G 1 67 ? 73.411 33.935 -9.428 1.00 21.58 67 SER G CA 1
ATOM 12104 C C . SER G 1 67 ? 72.562 35.207 -9.302 1.00 20.45 67 SER G C 1
ATOM 12105 O O . SER G 1 67 ? 71.480 35.258 -9.834 1.00 19.60 67 SER G O 1
ATOM 12108 N N . GLU G 1 68 ? 73.050 36.220 -8.590 1.00 20.36 68 GLU G N 1
ATOM 12109 C CA . GLU G 1 68 ? 72.264 37.418 -8.433 1.00 20.47 68 GLU G CA 1
ATOM 12110 C C . GLU G 1 68 ? 71.921 38.050 -9.793 1.00 21.02 68 GLU G C 1
ATOM 12111 O O . GLU G 1 68 ? 70.848 38.602 -9.956 1.00 18.81 68 GLU G O 1
ATOM 12117 N N . GLU G 1 69 ? 72.818 37.964 -10.774 1.00 21.33 69 GLU G N 1
ATOM 12118 C CA . GLU G 1 69 ? 72.502 38.591 -12.053 1.00 22.78 69 GLU G CA 1
ATOM 12119 C C . GLU G 1 69 ? 71.270 37.939 -12.623 1.00 21.81 69 GLU G C 1
ATOM 12120 O O . GLU G 1 69 ? 70.366 38.605 -13.160 1.00 21.12 69 GLU G O 1
ATOM 12126 N N . ALA G 1 70 ? 71.209 36.620 -12.477 1.00 20.16 70 ALA G N 1
ATOM 12127 C CA . ALA G 1 70 ? 70.091 35.869 -12.992 1.00 19.03 70 ALA G CA 1
ATOM 12128 C C . ALA G 1 70 ? 68.805 36.237 -12.225 1.00 19.99 70 ALA G C 1
ATOM 12129 O O . ALA G 1 70 ? 67.729 36.462 -12.818 1.00 19.77 70 ALA G O 1
ATOM 12131 N N . VAL G 1 71 ? 68.922 36.267 -10.901 1.00 16.87 71 VAL G N 1
ATOM 12132 C CA . VAL G 1 71 ? 67.792 36.631 -10.059 1.00 16.57 71 VAL G CA 1
ATOM 12133 C C . VAL G 1 71 ? 67.205 38.003 -10.440 1.00 16.43 71 VAL G C 1
ATOM 12134 O O . VAL G 1 71 ? 65.988 38.137 -10.598 1.00 15.81 71 VAL G O 1
ATOM 12138 N N . ILE G 1 72 ? 68.060 39.008 -10.585 1.00 15.97 72 ILE G N 1
ATOM 12139 C CA . ILE G 1 72 ? 67.593 40.340 -10.901 1.00 18.67 72 ILE G CA 1
ATOM 12140 C C . ILE G 1 72 ? 66.831 40.382 -12.223 1.00 20.21 72 ILE G C 1
ATOM 12141 O O . ILE G 1 72 ? 65.730 40.945 -12.310 1.00 20.21 72 ILE G O 1
ATOM 12146 N N . GLY G 1 73 ? 67.356 39.716 -13.243 1.00 21.60 73 GLY G N 1
ATOM 12147 C CA . GLY G 1 73 ? 66.677 39.734 -14.537 1.00 20.68 73 GLY G CA 1
ATOM 12148 C C . GLY G 1 73 ? 65.336 39.047 -14.457 1.00 21.59 73 GLY G C 1
ATOM 12149 O O . GLY G 1 73 ? 64.328 39.521 -15.021 1.00 21.37 73 GLY G O 1
ATOM 12150 N N . THR G 1 74 ? 65.299 37.927 -13.734 1.00 20.15 74 THR G N 1
ATOM 12151 C CA . THR G 1 74 ? 64.041 37.192 -13.596 1.00 18.35 74 THR G CA 1
ATOM 12152 C C . THR G 1 74 ? 63.011 38.078 -12.904 1.00 18.03 74 THR G C 1
ATOM 12153 O O . THR G 1 74 ? 61.866 38.148 -13.329 1.00 19.73 74 THR G O 1
ATOM 12157 N N . VAL G 1 75 ? 63.413 38.728 -11.821 1.00 17.82 75 VAL G N 1
ATOM 12158 C CA . VAL G 1 75 ? 62.496 39.584 -11.101 1.00 18.16 75 VAL G CA 1
ATOM 12159 C C . VAL G 1 75 ? 61.998 40.696 -12.027 1.00 19.09 75 VAL G C 1
ATOM 12160 O O . VAL G 1 75 ? 60.797 40.960 -12.053 1.00 17.37 75 VAL G O 1
ATOM 12164 N N . ASP G 1 76 ? 62.902 41.337 -12.781 1.00 19.32 76 ASP G N 1
ATOM 12165 C CA . ASP G 1 76 ? 62.452 42.391 -13.712 1.00 20.95 76 ASP G CA 1
ATOM 12166 C C . ASP G 1 76 ? 61.405 41.791 -14.633 1.00 21.19 76 ASP G C 1
ATOM 12167 O O . ASP G 1 76 ? 60.356 42.396 -14.867 1.00 21.18 76 ASP G O 1
ATOM 12172 N N . SER G 1 77 ? 61.673 40.581 -15.126 1.00 20.81 77 SER G N 1
ATOM 12173 C CA . SER G 1 77 ? 60.745 39.902 -16.018 1.00 20.16 77 SER G CA 1
ATOM 12174 C C . SER G 1 77 ? 59.410 39.667 -15.358 1.00 20.69 77 SER G C 1
ATOM 12175 O O . SER G 1 77 ? 58.365 39.862 -15.984 1.00 21.21 77 SER G O 1
ATOM 12178 N N . VAL G 1 78 ? 59.411 39.206 -14.107 1.00 18.70 78 VAL G N 1
ATOM 12179 C CA . VAL G 1 78 ? 58.119 38.950 -13.465 1.00 16.25 78 VAL G CA 1
ATOM 12180 C C . VAL G 1 78 ? 57.292 40.216 -13.357 1.00 14.64 78 VAL G C 1
ATOM 12181 O O . VAL G 1 78 ? 56.093 40.208 -13.557 1.00 16.01 78 VAL G O 1
ATOM 12185 N N . VAL G 1 79 ? 57.953 41.296 -13.024 1.00 15.73 79 VAL G N 1
ATOM 12186 C CA . VAL G 1 79 ? 57.318 42.585 -12.863 1.00 17.77 79 VAL G CA 1
ATOM 12187 C C . VAL G 1 79 ? 56.771 43.088 -14.197 1.00 19.41 79 VAL G C 1
ATOM 12188 O O . VAL G 1 79 ? 55.699 43.672 -14.234 1.00 19.54 79 VAL G O 1
ATOM 12192 N N . ARG G 1 80 ? 57.471 42.817 -15.286 1.00 21.96 80 ARG G N 1
ATOM 12193 C CA . ARG G 1 80 ? 56.952 43.269 -16.572 1.00 23.76 80 ARG G CA 1
ATOM 12194 C C . ARG G 1 80 ? 55.849 42.336 -17.030 1.00 24.09 80 ARG G C 1
ATOM 12195 O O . ARG G 1 80 ? 54.901 42.765 -17.654 1.00 26.19 80 ARG G O 1
ATOM 12203 N N . ASP G 1 81 ? 55.906 41.070 -16.643 1.00 23.48 81 ASP G N 1
ATOM 12204 C CA . ASP G 1 81 ? 54.885 40.109 -17.025 1.00 22.74 81 ASP G CA 1
ATOM 12205 C C . ASP G 1 81 ? 53.590 40.196 -16.215 1.00 23.30 81 ASP G C 1
ATOM 12206 O O . ASP G 1 81 ? 52.485 40.030 -16.764 1.00 22.70 81 ASP G O 1
ATOM 12211 N N . PHE G 1 82 ? 53.717 40.431 -14.908 1.00 21.58 82 PHE G N 1
ATOM 12212 C CA . PHE G 1 82 ? 52.541 40.491 -14.035 1.00 20.86 82 PHE G CA 1
ATOM 12213 C C . PHE G 1 82 ? 52.205 41.902 -13.569 1.00 19.54 82 PHE G C 1
ATOM 12214 O O . PHE G 1 82 ? 51.121 42.128 -13.053 1.00 21.54 82 PHE G O 1
ATOM 12222 N N . GLY G 1 83 ? 53.158 42.819 -13.710 1.00 19.51 83 GLY G N 1
ATOM 12223 C CA . GLY G 1 83 ? 52.977 44.202 -13.290 1.00 19.98 83 GLY G CA 1
ATOM 12224 C C . GLY G 1 83 ? 53.357 44.522 -11.849 1.00 20.94 83 GLY G C 1
ATOM 12225 O O . GLY G 1 83 ? 53.549 45.682 -11.481 1.00 20.69 83 GLY G O 1
ATOM 12226 N N . LYS G 1 84 ? 53.486 43.498 -11.013 1.00 20.67 84 LYS G N 1
ATOM 12227 C CA . LYS G 1 84 ? 53.831 43.735 -9.620 1.00 19.24 84 LYS G CA 1
ATOM 12228 C C . LYS G 1 84 ? 54.077 42.375 -8.992 1.00 17.36 84 LYS G C 1
ATOM 12229 O O . LYS G 1 84 ? 53.857 41.346 -9.619 1.00 17.73 84 LYS G O 1
ATOM 12235 N N . ILE G 1 85 ? 54.516 42.373 -7.741 1.00 17.86 85 ILE G N 1
ATOM 12236 C CA . ILE G 1 85 ? 54.737 41.112 -7.008 1.00 15.90 85 ILE G CA 1
ATOM 12237 C C . ILE G 1 85 ? 54.175 41.427 -5.613 1.00 15.56 85 ILE G C 1
ATOM 12238 O O . ILE G 1 85 ? 54.807 42.166 -4.848 1.00 16.28 85 ILE G O 1
ATOM 12243 N N . ASP G 1 86 ? 52.997 40.913 -5.268 1.00 15.12 86 ASP G N 1
ATOM 12244 C CA . ASP G 1 86 ? 52.480 41.241 -3.939 1.00 13.94 86 ASP G CA 1
ATOM 12245 C C . ASP G 1 86 ? 53.044 40.372 -2.826 1.00 11.69 86 ASP G C 1
ATOM 12246 O O . ASP G 1 86 ? 53.276 40.852 -1.715 1.00 12.97 86 ASP G O 1
ATOM 12251 N N . PHE G 1 87 ? 53.221 39.101 -3.138 1.00 11.80 87 PHE G N 1
ATOM 12252 C CA . PHE G 1 87 ? 53.670 38.123 -2.178 1.00 12.35 87 PHE G CA 1
ATOM 12253 C C . PHE G 1 87 ? 54.923 37.395 -2.658 1.00 13.56 87 PHE G C 1
ATOM 12254 O O . PHE G 1 87 ? 55.102 37.179 -3.863 1.00 16.26 87 PHE G O 1
ATOM 12262 N N . LEU G 1 88 ? 55.775 36.996 -1.724 1.00 11.72 88 LEU G N 1
ATOM 12263 C CA . LEU G 1 88 ? 56.938 36.221 -2.076 1.00 10.88 88 LEU G CA 1
ATOM 12264 C C . LEU G 1 88 ? 57.022 35.007 -1.119 1.00 13.77 88 LEU G C 1
ATOM 12265 O O . LEU G 1 88 ? 56.960 35.167 0.127 1.00 11.60 88 LEU G O 1
ATOM 12270 N N . PHE G 1 89 ? 57.118 33.810 -1.687 1.00 11.34 89 PHE G N 1
ATOM 12271 C CA . PHE G 1 89 ? 57.344 32.626 -0.887 1.00 11.77 89 PHE G CA 1
ATOM 12272 C C . PHE G 1 89 ? 58.787 32.244 -1.294 1.00 10.11 89 PHE G C 1
ATOM 12273 O O . PHE G 1 89 ? 59.017 31.665 -2.370 1.00 11.30 89 PHE G O 1
ATOM 12281 N N . ASN G 1 90 ? 59.748 32.616 -0.436 1.00 10.64 90 ASN G N 1
ATOM 12282 C CA . ASN G 1 90 ? 61.199 32.459 -0.628 1.00 10.83 90 ASN G CA 1
ATOM 12283 C C . ASN G 1 90 ? 61.537 31.082 -0.055 1.00 12.04 90 ASN G C 1
ATOM 12284 O O . ASN G 1 90 ? 61.958 30.944 1.100 1.00 11.20 90 ASN G O 1
ATOM 12289 N N . ASN G 1 91 ? 61.400 30.093 -0.923 1.00 12.45 91 ASN G N 1
ATOM 12290 C CA . ASN G 1 91 ? 61.434 28.676 -0.552 1.00 12.42 91 ASN G CA 1
ATOM 12291 C C . ASN G 1 91 ? 62.496 27.735 -1.147 1.00 13.98 91 ASN G C 1
ATOM 12292 O O . ASN G 1 91 ? 62.712 26.662 -0.587 1.00 12.02 91 ASN G O 1
ATOM 12297 N N . ALA G 1 92 ? 63.163 28.107 -2.254 1.00 14.57 92 ALA G N 1
ATOM 12298 C CA . ALA G 1 92 ? 64.188 27.224 -2.832 1.00 12.94 92 ALA G CA 1
ATOM 12299 C C . ALA G 1 92 ? 65.234 26.813 -1.770 1.00 12.84 92 ALA G C 1
ATOM 12300 O O . ALA G 1 92 ? 65.748 27.645 -0.988 1.00 13.99 92 ALA G O 1
ATOM 12302 N N . GLY G 1 93 ? 65.593 25.538 -1.757 1.00 11.16 93 GLY G N 1
ATOM 12303 C CA . GLY G 1 93 ? 66.590 25.138 -0.770 1.00 14.06 93 GLY G CA 1
ATOM 12304 C C . GLY G 1 93 ? 67.220 23.818 -1.145 1.00 13.43 93 GLY G C 1
ATOM 12305 O O . GLY G 1 93 ? 66.685 23.124 -2.003 1.00 13.81 93 GLY G O 1
ATOM 12306 N N . TYR G 1 94 ? 68.350 23.503 -0.516 1.00 14.30 94 TYR G N 1
ATOM 12307 C CA . TYR G 1 94 ? 69.058 22.245 -0.758 1.00 15.15 94 TYR G CA 1
ATOM 12308 C C . TYR G 1 94 ? 69.294 21.575 0.598 1.00 14.14 94 TYR G C 1
ATOM 12309 O O . TYR G 1 94 ? 69.720 22.229 1.544 1.00 14.28 94 TYR G O 1
ATOM 12318 N N . GLN G 1 95 ? 69.025 20.279 0.681 1.00 14.27 95 GLN G N 1
ATOM 12319 C CA . GLN G 1 95 ? 69.116 19.560 1.957 1.00 15.12 95 GLN G CA 1
ATOM 12320 C C . GLN G 1 95 ? 70.487 19.368 2.551 1.00 14.39 95 GLN G C 1
ATOM 12321 O O . GLN G 1 95 ? 70.616 19.351 3.769 1.00 12.42 95 GLN G O 1
ATOM 12327 N N . GLY G 1 96 ? 71.501 19.201 1.702 1.00 13.73 96 GLY G N 1
ATOM 12328 C CA . GLY G 1 96 ? 72.856 19.031 2.189 1.00 13.39 96 GLY G CA 1
ATOM 12329 C C . GLY G 1 96 ? 73.215 17.590 2.522 1.00 15.21 96 GLY G C 1
ATOM 12330 O O . GLY G 1 96 ? 72.356 16.705 2.615 1.00 14.54 96 GLY G O 1
ATOM 12331 N N . ALA G 1 97 ? 74.494 17.344 2.753 1.00 15.23 97 ALA G N 1
ATOM 12332 C CA . ALA G 1 97 ? 74.905 16.001 3.085 1.00 14.98 97 ALA G CA 1
ATOM 12333 C C . ALA G 1 97 ? 74.583 15.736 4.551 1.00 16.03 97 ALA G C 1
ATOM 12334 O O . ALA G 1 97 ? 74.285 16.662 5.322 1.00 15.66 97 ALA G O 1
ATOM 12336 N N . PHE G 1 98 ? 74.632 14.467 4.941 1.00 15.00 98 PHE G N 1
ATOM 12337 C CA . PHE G 1 98 ? 74.435 14.082 6.324 1.00 14.69 98 PHE G CA 1
ATOM 12338 C C . PHE G 1 98 ? 75.730 13.426 6.818 1.00 15.60 98 PHE G C 1
ATOM 12339 O O . PHE G 1 98 ? 76.150 12.399 6.283 1.00 15.08 98 PHE G O 1
ATOM 12347 N N . ALA G 1 99 ? 76.375 14.063 7.807 1.00 14.49 99 ALA G N 1
ATOM 12348 C CA . ALA G 1 99 ? 77.617 13.596 8.383 1.00 13.32 99 ALA G CA 1
ATOM 12349 C C . ALA G 1 99 ? 77.910 14.352 9.661 1.00 13.21 99 ALA G C 1
ATOM 12350 O O . ALA G 1 99 ? 77.575 15.556 9.792 1.00 12.41 99 ALA G O 1
ATOM 12352 N N . PRO G 1 100 ? 78.543 13.682 10.636 1.00 13.26 100 PRO G N 1
ATOM 12353 C CA . PRO G 1 100 ? 78.832 14.425 11.862 1.00 13.08 100 PRO G CA 1
ATOM 12354 C C . PRO G 1 100 ? 79.849 15.533 11.503 1.00 14.82 100 PRO G C 1
ATOM 12355 O O . PRO G 1 100 ? 80.640 15.374 10.554 1.00 13.91 100 PRO G O 1
ATOM 12359 N N . VAL G 1 101 ? 79.866 16.617 12.279 1.00 13.08 101 VAL G N 1
ATOM 12360 C CA . VAL G 1 101 ? 80.703 17.796 11.980 1.00 13.55 101 VAL G CA 1
ATOM 12361 C C . VAL G 1 101 ? 82.191 17.544 11.664 1.00 14.76 101 VAL G C 1
ATOM 12362 O O . VAL G 1 101 ? 82.738 18.129 10.705 1.00 12.49 101 VAL G O 1
ATOM 12366 N N . GLN G 1 102 ? 82.835 16.673 12.446 1.00 15.70 102 GLN G N 1
ATOM 12367 C CA . GLN G 1 102 ? 84.236 16.317 12.207 1.00 15.81 102 GLN G CA 1
ATOM 12368 C C . GLN G 1 102 ? 84.496 15.707 10.824 1.00 16.81 102 GLN G C 1
ATOM 12369 O O . GLN G 1 102 ? 85.620 15.685 10.356 1.00 18.14 102 GLN G O 1
ATOM 12375 N N . ASP G 1 103 ? 83.470 15.221 10.147 1.00 17.23 103 ASP G N 1
ATOM 12376 C CA . ASP G 1 103 ? 83.646 14.618 8.837 1.00 18.14 103 ASP G CA 1
ATOM 12377 C C . ASP G 1 103 ? 82.702 15.231 7.818 1.00 17.70 103 ASP G C 1
ATOM 12378 O O . ASP G 1 103 ? 82.379 14.587 6.829 1.00 18.04 103 ASP G O 1
ATOM 12383 N N . TYR G 1 104 ? 82.205 16.437 8.066 1.00 16.87 104 TYR G N 1
ATOM 12384 C CA . TYR G 1 104 ? 81.268 17.055 7.132 1.00 14.52 104 TYR G CA 1
ATOM 12385 C C . TYR G 1 104 ? 81.996 17.609 5.883 1.00 15.10 104 TYR G C 1
ATOM 12386 O O . TYR G 1 104 ? 82.967 18.336 5.992 1.00 13.75 104 TYR G O 1
ATOM 12395 N N . PRO G 1 105 ? 81.501 17.295 4.689 1.00 15.37 105 PRO G N 1
ATOM 12396 C CA . PRO G 1 105 ? 82.143 17.767 3.460 1.00 16.24 105 PRO G CA 1
ATOM 12397 C C . PRO G 1 105 ? 82.180 19.285 3.368 1.00 18.15 105 PRO G C 1
ATOM 12398 O O . PRO G 1 105 ? 81.130 19.951 3.353 1.00 15.29 105 PRO G O 1
ATOM 12402 N N . SER G 1 106 ? 83.399 19.826 3.314 1.00 17.54 106 SER G N 1
ATOM 12403 C CA . SER G 1 106 ? 83.588 21.266 3.294 1.00 17.33 106 SER G CA 1
ATOM 12404 C C . SER G 1 106 ? 83.058 22.013 2.089 1.00 17.40 106 SER G C 1
ATOM 12405 O O . SER G 1 106 ? 82.589 23.144 2.248 1.00 16.51 106 SER G O 1
ATOM 12408 N N . ASP G 1 107 ? 83.091 21.400 0.911 1.00 15.32 107 ASP G N 1
ATOM 12409 C CA . ASP G 1 107 ? 82.542 22.036 -0.253 1.00 16.86 107 ASP G CA 1
ATOM 12410 C C . ASP G 1 107 ? 81.011 22.043 -0.128 1.00 16.72 107 ASP G C 1
ATOM 12411 O O . ASP G 1 107 ? 80.326 23.029 -0.465 1.00 13.78 107 ASP G O 1
ATOM 12416 N N . ASP G 1 108 ? 80.453 20.941 0.358 1.00 15.51 108 ASP G N 1
ATOM 12417 C CA . ASP G 1 108 ? 79.010 20.900 0.505 1.00 15.59 108 ASP G CA 1
ATOM 12418 C C . ASP G 1 108 ? 78.535 21.963 1.510 1.00 15.19 108 ASP G C 1
ATOM 12419 O O . ASP G 1 108 ? 77.484 22.563 1.322 1.00 14.33 108 ASP G O 1
ATOM 12424 N N . PHE G 1 109 ? 79.294 22.163 2.588 1.00 14.35 109 PHE G N 1
ATOM 12425 C CA . PHE G 1 109 ? 78.929 23.149 3.633 1.00 15.11 109 PHE G CA 1
ATOM 12426 C C . PHE G 1 109 ? 78.780 24.525 2.983 1.00 16.57 109 PHE G C 1
ATOM 12427 O O . PHE G 1 109 ? 77.755 25.197 3.140 1.00 17.40 109 PHE G O 1
ATOM 12435 N N . ALA G 1 110 ? 79.793 24.924 2.216 1.00 16.54 110 ALA G N 1
ATOM 12436 C CA . ALA G 1 110 ? 79.754 26.208 1.529 1.00 18.37 110 ALA G CA 1
ATOM 12437 C C . ALA G 1 110 ? 78.603 26.238 0.545 1.00 17.75 110 ALA G C 1
ATOM 12438 O O . ALA G 1 110 ? 77.941 27.260 0.397 1.00 17.11 110 ALA G O 1
ATOM 12440 N N . ARG G 1 111 ? 78.358 25.109 -0.108 1.00 17.15 111 ARG G N 1
ATOM 12441 C CA . ARG G 1 111 ? 77.270 25.003 -1.091 1.00 17.25 111 ARG G CA 1
ATOM 12442 C C . ARG G 1 111 ? 75.880 25.224 -0.460 1.00 16.62 111 ARG G C 1
ATOM 12443 O O . ARG G 1 111 ? 75.029 25.938 -1.012 1.00 12.89 111 ARG G O 1
ATOM 12451 N N . VAL G 1 112 ? 75.654 24.584 0.689 1.00 14.86 112 VAL G N 1
ATOM 12452 C CA . VAL G 1 112 ? 74.405 24.715 1.393 1.00 13.36 112 VAL G CA 1
ATOM 12453 C C . VAL G 1 112 ? 74.180 26.187 1.793 1.00 13.90 112 VAL G C 1
ATOM 12454 O O . VAL G 1 112 ? 73.104 26.719 1.641 1.00 13.35 112 VAL G O 1
ATOM 12458 N N . LEU G 1 113 ? 75.197 26.845 2.296 1.00 12.83 113 LEU G N 1
ATOM 12459 C CA . LEU G 1 113 ? 75.004 28.226 2.658 1.00 15.97 113 LEU G CA 1
ATOM 12460 C C . LEU G 1 113 ? 74.732 29.122 1.435 1.00 15.18 113 LEU G C 1
ATOM 12461 O O . LEU G 1 113 ? 73.887 30.034 1.479 1.00 16.02 113 LEU G O 1
ATOM 12466 N N . THR G 1 114 ? 75.430 28.873 0.340 1.00 14.98 114 THR G N 1
ATOM 12467 C CA . THR G 1 114 ? 75.247 29.739 -0.804 1.00 15.31 114 THR G CA 1
ATOM 12468 C C . THR G 1 114 ? 73.866 29.603 -1.402 1.00 14.20 114 THR G C 1
ATOM 12469 O O . THR G 1 114 ? 73.260 30.582 -1.829 1.00 13.78 114 THR G O 1
ATOM 12473 N N . ILE G 1 115 ? 73.351 28.390 -1.431 1.00 12.88 115 ILE G N 1
ATOM 12474 C CA . ILE G 1 115 ? 72.017 28.207 -1.985 1.00 13.22 115 ILE G CA 1
ATOM 12475 C C . ILE G 1 115 ? 70.897 28.599 -1.009 1.00 13.38 115 ILE G C 1
ATOM 12476 O O . ILE G 1 115 ? 69.958 29.264 -1.399 1.00 13.00 115 ILE G O 1
ATOM 12481 N N . ASN G 1 116 ? 71.001 28.164 0.253 1.00 11.62 116 ASN G N 1
ATOM 12482 C CA . ASN G 1 116 ? 69.910 28.424 1.212 1.00 11.97 116 ASN G CA 1
ATOM 12483 C C . ASN G 1 116 ? 69.936 29.801 1.871 1.00 12.62 116 ASN G C 1
ATOM 12484 O O . ASN G 1 116 ? 68.892 30.249 2.375 1.00 12.96 116 ASN G O 1
ATOM 12489 N N . VAL G 1 117 ? 71.096 30.456 1.933 1.00 11.47 117 VAL G N 1
ATOM 12490 C CA . VAL G 1 117 ? 71.126 31.773 2.561 1.00 11.80 117 VAL G CA 1
ATOM 12491 C C . VAL G 1 117 ? 71.387 32.848 1.519 1.00 12.95 117 VAL G C 1
ATOM 12492 O O . VAL G 1 117 ? 70.544 33.718 1.286 1.00 12.55 117 VAL G O 1
ATOM 12496 N N . THR G 1 118 ? 72.547 32.776 0.874 1.00 12.88 118 THR G N 1
ATOM 12497 C CA . THR G 1 118 ? 72.894 33.791 -0.122 1.00 14.52 118 THR G CA 1
ATOM 12498 C C . THR G 1 118 ? 71.834 33.809 -1.255 1.00 13.50 118 THR G C 1
ATOM 12499 O O . THR G 1 118 ? 71.367 34.884 -1.630 1.00 14.01 118 THR G O 1
ATOM 12503 N N . GLY G 1 119 ? 71.424 32.653 -1.767 1.00 13.90 119 GLY G N 1
ATOM 12504 C CA . GLY G 1 119 ? 70.409 32.657 -2.819 1.00 12.30 119 GLY G CA 1
ATOM 12505 C C . GLY G 1 119 ? 69.072 33.228 -2.371 1.00 13.91 119 GLY G C 1
ATOM 12506 O O . GLY G 1 119 ? 68.372 33.909 -3.136 1.00 14.62 119 GLY G O 1
ATOM 12507 N N . ALA G 1 120 ? 68.708 32.974 -1.118 1.00 12.71 120 ALA G N 1
ATOM 12508 C CA . ALA G 1 120 ? 67.415 33.431 -0.612 1.00 12.70 120 ALA G CA 1
ATOM 12509 C C . ALA G 1 120 ? 67.512 34.946 -0.436 1.00 14.30 120 ALA G C 1
ATOM 12510 O O . ALA G 1 120 ? 66.531 35.681 -0.608 1.00 12.35 120 ALA G O 1
ATOM 12512 N N . PHE G 1 121 ? 68.710 35.397 -0.084 1.00 13.51 121 PHE G N 1
ATOM 12513 C CA . PHE G 1 121 ? 68.956 36.822 0.105 1.00 15.32 121 PHE G CA 1
ATOM 12514 C C . PHE G 1 121 ? 68.898 37.580 -1.245 1.00 15.53 121 PHE G C 1
ATOM 12515 O O . PHE G 1 121 ? 68.370 38.687 -1.320 1.00 16.05 121 PHE G O 1
ATOM 12523 N N . HIS G 1 122 ? 69.466 37.012 -2.305 1.00 15.92 122 HIS G N 1
ATOM 12524 C CA . HIS G 1 122 ? 69.390 37.675 -3.617 1.00 15.65 122 HIS G CA 1
ATOM 12525 C C . HIS G 1 122 ? 67.900 37.851 -4.014 1.00 15.21 122 HIS G C 1
ATOM 12526 O O . HIS G 1 122 ? 67.483 38.885 -4.531 1.00 15.81 122 HIS G O 1
ATOM 12533 N N . VAL G 1 123 ? 67.090 36.831 -3.789 1.00 13.36 123 VAL G N 1
ATOM 12534 C CA . VAL G 1 123 ? 65.696 36.952 -4.152 1.00 14.01 123 VAL G CA 1
ATOM 12535 C C . VAL G 1 123 ? 65.009 37.958 -3.232 1.00 13.35 123 VAL G C 1
ATOM 12536 O O . VAL G 1 123 ? 64.223 38.777 -3.668 1.00 14.15 123 VAL G O 1
ATOM 12540 N N . LEU G 1 124 ? 65.296 37.879 -1.944 1.00 15.31 124 LEU G N 1
ATOM 12541 C CA . LEU G 1 124 ? 64.635 38.780 -1.006 1.00 15.83 124 LEU G CA 1
ATOM 12542 C C . LEU G 1 124 ? 65.032 40.236 -1.307 1.00 14.75 124 LEU G C 1
ATOM 12543 O O . LEU G 1 124 ? 64.180 41.140 -1.286 1.00 17.01 124 LEU G O 1
ATOM 12548 N N . LYS G 1 125 ? 66.303 40.476 -1.597 1.00 14.13 125 LYS G N 1
ATOM 12549 C CA . LYS G 1 125 ? 66.744 41.846 -1.908 1.00 14.75 125 LYS G CA 1
ATOM 12550 C C . LYS G 1 125 ? 66.058 42.359 -3.203 1.00 14.59 125 LYS G C 1
ATOM 12551 O O . LYS G 1 125 ? 65.467 43.464 -3.246 1.00 15.03 125 LYS G O 1
ATOM 12557 N N . ALA G 1 126 ? 66.138 41.575 -4.267 1.00 14.13 126 ALA G N 1
ATOM 12558 C CA . ALA G 1 126 ? 65.539 42.004 -5.530 1.00 14.93 126 ALA G CA 1
ATOM 12559 C C . ALA G 1 126 ? 64.007 42.224 -5.433 1.00 15.81 126 ALA G C 1
ATOM 12560 O O . ALA G 1 126 ? 63.434 43.218 -5.964 1.00 14.59 126 ALA G O 1
ATOM 12562 N N . VAL G 1 127 ? 63.340 41.323 -4.740 1.00 14.77 127 VAL G N 1
ATOM 12563 C CA . VAL G 1 127 ? 61.907 41.443 -4.609 1.00 15.24 127 VAL G CA 1
ATOM 12564 C C . VAL G 1 127 ? 61.549 42.578 -3.630 1.00 15.98 127 VAL G C 1
ATOM 12565 O O . VAL G 1 127 ? 60.587 43.298 -3.864 1.00 15.81 127 VAL G O 1
ATOM 12569 N N . SER G 1 128 ? 62.311 42.764 -2.542 1.00 15.84 128 SER G N 1
ATOM 12570 C CA . SER G 1 128 ? 61.925 43.859 -1.639 1.00 16.53 128 SER G CA 1
ATOM 12571 C C . SER G 1 128 ? 61.992 45.218 -2.354 1.00 17.45 128 SER G C 1
ATOM 12572 O O . SER G 1 128 ? 61.173 46.120 -2.107 1.00 17.10 128 SER G O 1
ATOM 12575 N N . ARG G 1 129 ? 62.960 45.363 -3.259 1.00 16.78 129 ARG G N 1
ATOM 12576 C CA . ARG G 1 129 ? 63.084 46.638 -3.983 1.00 16.71 129 ARG G CA 1
ATOM 12577 C C . ARG G 1 129 ? 61.810 46.965 -4.718 1.00 14.94 129 ARG G C 1
ATOM 12578 O O . ARG G 1 129 ? 61.326 48.092 -4.655 1.00 15.73 129 ARG G O 1
ATOM 12586 N N . GLN G 1 130 ? 61.238 45.969 -5.374 1.00 15.75 130 GLN G N 1
ATOM 12587 C CA . GLN G 1 130 ? 59.987 46.142 -6.080 1.00 15.62 130 GLN G CA 1
ATOM 12588 C C . GLN G 1 130 ? 58.830 46.408 -5.102 1.00 16.75 130 GLN G C 1
ATOM 12589 O O . GLN G 1 130 ? 57.901 47.169 -5.382 1.00 15.74 130 GLN G O 1
ATOM 12595 N N . MET G 1 131 ? 58.843 45.747 -3.943 1.00 17.65 131 MET G N 1
ATOM 12596 C CA . MET G 1 131 ? 57.717 45.946 -3.025 1.00 15.74 131 MET G CA 1
ATOM 12597 C C . MET G 1 131 ? 57.756 47.343 -2.422 1.00 15.77 131 MET G C 1
ATOM 12598 O O . MET G 1 131 ? 56.707 47.922 -2.113 1.00 16.55 131 MET G O 1
ATOM 12603 N N . ILE G 1 132 ? 58.968 47.870 -2.278 1.00 15.26 132 ILE G N 1
ATOM 12604 C CA . ILE G 1 132 ? 59.167 49.200 -1.741 1.00 16.81 132 ILE G CA 1
ATOM 12605 C C . ILE G 1 132 ? 58.508 50.186 -2.723 1.00 18.19 132 ILE G C 1
ATOM 12606 O O . ILE G 1 132 ? 57.831 51.144 -2.298 1.00 19.16 132 ILE G O 1
ATOM 12611 N N . THR G 1 133 ? 58.679 49.910 -4.015 1.00 18.47 133 THR G N 1
ATOM 12612 C CA . THR G 1 133 ? 58.077 50.724 -5.095 1.00 20.44 133 THR G CA 1
ATOM 12613 C C . THR G 1 133 ? 56.569 50.759 -4.935 1.00 20.08 133 THR G C 1
ATOM 12614 O O . THR G 1 133 ? 55.920 51.802 -5.140 1.00 19.48 133 THR G O 1
ATOM 12618 N N . GLN G 1 134 ? 56.006 49.591 -4.628 1.00 18.85 134 GLN G N 1
ATOM 12619 C CA . GLN G 1 134 ? 54.571 49.438 -4.447 1.00 17.52 134 GLN G CA 1
ATOM 12620 C C . GLN G 1 134 ? 54.084 49.893 -3.049 1.00 17.74 134 GLN G C 1
ATOM 12621 O O . GLN G 1 134 ? 52.888 50.085 -2.828 1.00 14.02 134 GLN G O 1
ATOM 12627 N N . ASN G 1 135 ? 55.032 50.058 -2.134 1.00 17.20 135 ASN G N 1
ATOM 12628 C CA . ASN G 1 135 ? 54.776 50.309 -0.704 1.00 15.88 135 ASN G CA 1
ATOM 12629 C C . ASN G 1 135 ? 53.794 49.275 -0.229 1.00 15.09 135 ASN G C 1
ATOM 12630 O O . ASN G 1 135 ? 52.805 49.583 0.465 1.00 14.03 135 ASN G O 1
ATOM 12635 N N . TYR G 1 136 ? 54.059 48.030 -0.634 1.00 14.09 136 TYR G N 1
ATOM 12636 C CA . TYR G 1 136 ? 53.219 46.909 -0.247 1.00 14.91 136 TYR G CA 1
ATOM 12637 C C . TYR G 1 136 ? 53.930 45.579 -0.499 1.00 14.66 136 TYR G C 1
ATOM 12638 O O . TYR G 1 136 ? 54.474 45.353 -1.577 1.00 14.89 136 TYR G O 1
ATOM 12647 N N . GLY G 1 137 ? 53.951 44.691 0.480 1.00 13.35 137 GLY G N 1
ATOM 12648 C CA . GLY G 1 137 ? 54.518 43.398 0.184 1.00 12.19 137 GLY G CA 1
ATOM 12649 C C . GLY G 1 137 ? 54.431 42.465 1.372 1.00 11.37 137 GLY G C 1
ATOM 12650 O O . GLY G 1 137 ? 54.460 42.931 2.519 1.00 10.98 137 GLY G O 1
ATOM 12651 N N . ARG G 1 138 ? 54.238 41.172 1.121 1.00 10.66 138 ARG G N 1
ATOM 12652 C CA . ARG G 1 138 ? 54.288 40.243 2.259 1.00 10.93 138 ARG G CA 1
ATOM 12653 C C . ARG G 1 138 ? 55.187 39.084 1.807 1.00 10.65 138 ARG G C 1
ATOM 12654 O O . ARG G 1 138 ? 55.033 38.516 0.720 1.00 9.85 138 ARG G O 1
ATOM 12662 N N . ILE G 1 139 ? 56.126 38.746 2.676 1.00 10.15 139 ILE G N 1
ATOM 12663 C CA . ILE G 1 139 ? 57.108 37.741 2.352 1.00 12.33 139 ILE G CA 1
ATOM 12664 C C . ILE G 1 139 ? 57.145 36.635 3.367 1.00 12.99 139 ILE G C 1
ATOM 12665 O O . ILE G 1 139 ? 57.004 36.902 4.590 1.00 12.42 139 ILE G O 1
ATOM 12670 N N . VAL G 1 140 ?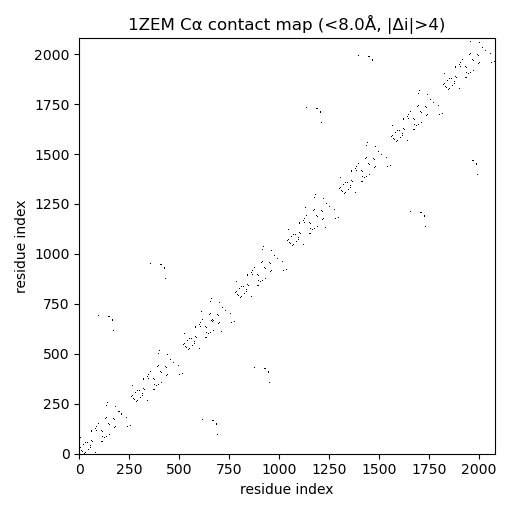 57.332 35.404 2.882 1.00 12.28 140 VAL G N 1
ATOM 12671 C CA . VAL G 1 140 ? 57.500 34.241 3.811 1.00 10.87 140 VAL G CA 1
ATOM 12672 C C . VAL G 1 140 ? 58.774 33.490 3.400 1.00 10.37 140 VAL G C 1
ATOM 12673 O O . VAL G 1 140 ? 58.876 33.094 2.248 1.00 9.67 140 VAL G O 1
ATOM 12677 N N . ASN G 1 141 ? 59.752 33.344 4.303 1.00 8.95 141 ASN G N 1
ATOM 12678 C CA . ASN G 1 141 ? 60.951 32.561 3.966 1.00 10.28 141 ASN G CA 1
ATOM 12679 C C . ASN G 1 141 ? 60.782 31.177 4.564 1.00 10.26 141 ASN G C 1
ATOM 12680 O O . ASN G 1 141 ? 60.181 31.022 5.652 1.00 10.89 141 ASN G O 1
ATOM 12685 N N . THR G 1 142 ? 61.316 30.169 3.887 1.00 10.53 142 THR G N 1
ATOM 12686 C CA . THR G 1 142 ? 61.172 28.817 4.436 1.00 10.27 142 THR G CA 1
ATOM 12687 C C . THR G 1 142 ? 62.398 28.482 5.244 1.00 10.26 142 THR G C 1
ATOM 12688 O O . THR G 1 142 ? 63.510 28.379 4.675 1.00 11.62 142 THR G O 1
ATOM 12692 N N . ALA G 1 143 ? 62.234 28.393 6.561 1.00 7.76 143 ALA G N 1
ATOM 12693 C CA . ALA G 1 143 ? 63.348 27.999 7.409 1.00 7.84 143 ALA G CA 1
ATOM 12694 C C . ALA G 1 143 ? 63.196 26.458 7.664 1.00 9.62 143 ALA G C 1
ATOM 12695 O O . ALA G 1 143 ? 62.987 25.693 6.723 1.00 11.06 143 ALA G O 1
ATOM 12697 N N . SER G 1 144 ? 63.290 26.021 8.914 1.00 9.61 144 SER G N 1
ATOM 12698 C CA . SER G 1 144 ? 63.155 24.612 9.265 1.00 9.34 144 SER G CA 1
ATOM 12699 C C . SER G 1 144 ? 63.362 24.422 10.756 1.00 10.04 144 SER G C 1
ATOM 12700 O O . SER G 1 144 ? 63.996 25.276 11.417 1.00 9.77 144 SER G O 1
ATOM 12703 N N . MET G 1 145 ? 62.830 23.329 11.298 1.00 8.59 145 MET G N 1
ATOM 12704 C CA . MET G 1 145 ? 63.104 23.059 12.716 1.00 9.52 145 MET G CA 1
ATOM 12705 C C . MET G 1 145 ? 64.618 22.854 12.935 1.00 7.73 145 MET G C 1
ATOM 12706 O O . MET G 1 145 ? 65.103 23.051 14.050 1.00 11.47 145 MET G O 1
ATOM 12711 N N . ALA G 1 146 ? 65.360 22.445 11.906 1.00 7.53 146 ALA G N 1
ATOM 12712 C CA . ALA G 1 146 ? 66.824 22.291 12.011 1.00 8.87 146 ALA G CA 1
ATOM 12713 C C . ALA G 1 146 ? 67.467 23.681 12.309 1.00 8.93 146 ALA G C 1
ATOM 12714 O O . ALA G 1 146 ? 68.557 23.776 12.853 1.00 9.41 146 ALA G O 1
ATOM 12716 N N . GLY G 1 147 ? 66.799 24.759 11.917 1.00 9.03 147 GLY G N 1
ATOM 12717 C CA . GLY G 1 147 ? 67.333 26.095 12.227 1.00 7.98 147 GLY G CA 1
ATOM 12718 C C . GLY G 1 147 ? 66.914 26.507 13.651 1.00 8.58 147 GLY G C 1
ATOM 12719 O O . GLY G 1 147 ? 67.628 27.276 14.316 1.00 9.18 147 GLY G O 1
ATOM 12720 N N . VAL G 1 148 ? 65.761 26.010 14.121 1.00 8.42 148 VAL G N 1
ATOM 12721 C CA . VAL G 1 148 ? 65.278 26.327 15.482 1.00 8.80 148 VAL G CA 1
ATOM 12722 C C . VAL G 1 148 ? 66.205 25.630 16.514 1.00 10.14 148 VAL G C 1
ATOM 12723 O O . VAL G 1 148 ? 66.551 26.183 17.566 1.00 8.60 148 VAL G O 1
ATOM 12727 N N . LYS G 1 149 ? 66.603 24.407 16.207 1.00 11.66 149 LYS G N 1
ATOM 12728 C CA . LYS G 1 149 ? 67.572 23.681 17.046 1.00 13.92 149 LYS G CA 1
ATOM 12729 C C . LYS G 1 149 ? 68.454 22.805 16.154 1.00 12.68 149 LYS G C 1
ATOM 12730 O O . LYS G 1 149 ? 67.945 21.904 15.457 1.00 13.87 149 LYS G O 1
ATOM 12736 N N . GLY G 1 150 ? 69.767 23.053 16.179 1.00 10.32 150 GLY G N 1
ATOM 12737 C CA . GLY G 1 150 ? 70.707 22.296 15.364 1.00 8.83 150 GLY G CA 1
ATOM 12738 C C . GLY G 1 150 ? 70.567 20.778 15.461 1.00 10.51 150 GLY G C 1
ATOM 12739 O O . GLY G 1 150 ? 70.796 20.237 16.536 1.00 10.62 150 GLY G O 1
ATOM 12740 N N . PRO G 1 151 ? 70.225 20.050 14.371 1.00 11.12 151 PRO G N 1
ATOM 12741 C CA . PRO G 1 151 ? 70.090 18.598 14.514 1.00 11.84 151 PRO G CA 1
ATOM 12742 C C . PRO G 1 151 ? 71.420 17.854 14.383 1.00 13.06 151 PRO G C 1
ATOM 12743 O O . PRO G 1 151 ? 72.422 18.382 13.875 1.00 15.02 151 PRO G O 1
ATOM 12747 N N . PRO G 1 152 ? 71.436 16.598 14.802 1.00 14.31 152 PRO G N 1
ATOM 12748 C CA . PRO G 1 152 ? 72.721 15.891 14.640 1.00 13.87 152 PRO G CA 1
ATOM 12749 C C . PRO G 1 152 ? 72.987 15.629 13.148 1.00 12.37 152 PRO G C 1
ATOM 12750 O O . PRO G 1 152 ? 72.056 15.462 12.380 1.00 13.13 152 PRO G O 1
ATOM 12754 N N . ASN G 1 153 ? 74.266 15.614 12.756 1.00 14.18 153 ASN G N 1
ATOM 12755 C CA . ASN G 1 153 ? 74.727 15.353 11.382 1.00 12.23 153 ASN G CA 1
ATOM 12756 C C . ASN G 1 153 ? 74.250 16.271 10.268 1.00 13.37 153 ASN G C 1
ATOM 12757 O O . ASN G 1 153 ? 74.341 15.910 9.086 1.00 10.78 153 ASN G O 1
ATOM 12762 N N . MET G 1 154 ? 73.769 17.471 10.612 1.00 11.20 154 MET G N 1
ATOM 12763 C CA . MET G 1 154 ? 73.305 18.386 9.570 1.00 11.08 154 MET G CA 1
ATOM 12764 C C . MET G 1 154 ? 73.925 19.754 9.809 1.00 12.16 154 MET G C 1
ATOM 12765 O O . MET G 1 154 ? 73.202 20.751 9.800 1.00 12.26 154 MET G O 1
ATOM 12770 N N . ALA G 1 155 ? 75.248 19.797 10.036 1.00 11.61 155 ALA G N 1
ATOM 12771 C CA . ALA G 1 155 ? 75.922 21.027 10.316 1.00 10.59 155 ALA G CA 1
ATOM 12772 C C . ALA G 1 155 ? 75.586 22.158 9.383 1.00 10.68 155 ALA G C 1
ATOM 12773 O O . ALA G 1 155 ? 75.211 23.218 9.855 1.00 12.03 155 ALA G O 1
ATOM 12775 N N . ALA G 1 156 ? 75.673 21.950 8.080 1.00 9.73 156 ALA G N 1
ATOM 12776 C CA . ALA G 1 156 ? 75.437 23.073 7.172 1.00 9.95 156 ALA G CA 1
ATOM 12777 C C . ALA G 1 156 ? 73.971 23.442 7.056 1.00 8.37 156 ALA G C 1
ATOM 12778 O O . ALA G 1 156 ? 73.627 24.633 7.054 1.00 7.44 156 ALA G O 1
ATOM 12780 N N . TYR G 1 157 ? 73.099 22.441 6.963 1.00 7.31 157 TYR G N 1
ATOM 12781 C CA . TYR G 1 157 ? 71.667 22.734 6.811 1.00 9.23 157 TYR G CA 1
ATOM 12782 C C . TYR G 1 157 ? 71.190 23.497 8.003 1.00 10.53 157 TYR G C 1
ATOM 12783 O O . TYR G 1 157 ? 70.588 24.555 7.846 1.00 10.34 157 TYR G O 1
ATOM 12792 N N . GLY G 1 158 ? 71.479 22.974 9.200 1.00 10.98 158 GLY G N 1
ATOM 12793 C CA . GLY G 1 158 ? 71.087 23.652 10.401 1.00 10.52 158 GLY G CA 1
ATOM 12794 C C . GLY G 1 158 ? 71.548 25.089 10.432 1.00 12.05 158 GLY G C 1
ATOM 12795 O O . GLY G 1 158 ? 70.754 25.998 10.707 1.00 10.23 158 GLY G O 1
ATOM 12796 N N . THR G 1 159 ? 72.821 25.318 10.134 1.00 12.68 159 THR G N 1
ATOM 12797 C CA . THR G 1 159 ? 73.298 26.689 10.169 1.00 14.44 159 THR G CA 1
ATOM 12798 C C . THR G 1 159 ? 72.580 27.568 9.140 1.00 10.48 159 THR G C 1
ATOM 12799 O O . THR G 1 159 ? 72.219 28.694 9.446 1.00 9.83 159 THR G O 1
ATOM 12803 N N . SER G 1 160 ? 72.307 27.035 7.957 1.00 10.95 160 SER G N 1
ATOM 12804 C CA . SER G 1 160 ? 71.634 27.845 6.916 1.00 10.65 160 SER G CA 1
ATOM 12805 C C . SER G 1 160 ? 70.223 28.240 7.347 1.00 10.95 160 SER G C 1
ATOM 12806 O O . SER G 1 160 ? 69.763 29.364 7.088 1.00 10.08 160 SER G O 1
ATOM 12809 N N . LYS G 1 161 ? 69.519 27.356 8.029 1.00 10.06 161 LYS G N 1
ATOM 12810 C CA . LYS G 1 161 ? 68.184 27.738 8.422 1.00 11.11 161 LYS G CA 1
ATOM 12811 C C . LYS G 1 161 ? 68.181 28.654 9.652 1.00 10.46 161 LYS G C 1
ATOM 12812 O O . LYS G 1 161 ? 67.283 29.451 9.815 1.00 10.49 161 LYS G O 1
ATOM 12818 N N . GLY G 1 162 ? 69.214 28.565 10.478 1.00 9.10 162 GLY G N 1
ATOM 12819 C CA . GLY G 1 162 ? 69.317 29.454 11.632 1.00 10.49 162 GLY G CA 1
ATOM 12820 C C . GLY G 1 162 ? 69.612 30.853 11.078 1.00 11.15 162 GLY G C 1
ATOM 12821 O O . GLY G 1 162 ? 69.171 31.881 11.603 1.00 10.92 162 GLY G O 1
ATOM 12822 N N . ALA G 1 163 ? 70.372 30.884 9.996 1.00 11.56 163 ALA G N 1
ATOM 12823 C CA . ALA G 1 163 ? 70.696 32.141 9.342 1.00 10.12 163 ALA G CA 1
ATOM 12824 C C . ALA G 1 163 ? 69.396 32.713 8.725 1.00 10.36 163 ALA G C 1
ATOM 12825 O O . ALA G 1 163 ? 69.109 33.912 8.798 1.00 12.51 163 ALA G O 1
ATOM 12827 N N . ILE G 1 164 ? 68.594 31.870 8.104 1.00 9.77 164 ILE G N 1
ATOM 12828 C CA . ILE G 1 164 ? 67.363 32.395 7.534 1.00 10.61 164 ILE G CA 1
ATOM 12829 C C . ILE G 1 164 ? 66.460 33.010 8.621 1.00 10.15 164 ILE G C 1
ATOM 12830 O O . ILE G 1 164 ? 65.790 34.046 8.408 1.00 10.05 164 ILE G O 1
ATOM 12835 N N . ILE G 1 165 ? 66.400 32.365 9.782 1.00 9.01 165 ILE G N 1
ATOM 12836 C CA . ILE G 1 165 ? 65.553 32.898 10.862 1.00 8.20 165 ILE G CA 1
ATOM 12837 C C . ILE G 1 165 ? 66.037 34.302 11.319 1.00 9.35 165 ILE G C 1
ATOM 12838 O O . ILE G 1 165 ? 65.226 35.196 11.577 1.00 9.81 165 ILE G O 1
ATOM 12843 N N . ALA G 1 166 ? 67.346 34.483 11.432 1.00 8.56 166 ALA G N 1
ATOM 12844 C CA . ALA G 1 166 ? 67.908 35.792 11.804 1.00 10.09 166 ALA G CA 1
ATOM 12845 C C . ALA G 1 166 ? 67.633 36.795 10.660 1.00 10.86 166 ALA G C 1
ATOM 12846 O O . ALA G 1 166 ? 67.186 37.912 10.889 1.00 12.85 166 ALA G O 1
ATOM 12848 N N . LEU G 1 167 ? 67.893 36.369 9.435 1.00 11.09 167 LEU G N 1
ATOM 12849 C CA . LEU G 1 167 ? 67.699 37.236 8.268 1.00 12.11 167 LEU G CA 1
ATOM 12850 C C . LEU G 1 167 ? 66.246 37.712 8.178 1.00 11.54 167 LEU G C 1
ATOM 12851 O O . LEU G 1 167 ? 65.980 38.897 7.902 1.00 11.98 167 LEU G O 1
ATOM 12856 N N . THR G 1 168 ? 65.320 36.803 8.449 1.00 9.53 168 THR G N 1
ATOM 12857 C CA . THR G 1 168 ? 63.890 37.135 8.469 1.00 9.87 168 THR G CA 1
ATOM 12858 C C . THR G 1 168 ? 63.646 38.260 9.468 1.00 10.97 168 THR G C 1
ATOM 12859 O O . THR G 1 168 ? 62.892 39.177 9.187 1.00 12.70 168 THR G O 1
ATOM 12863 N N . GLU G 1 169 ? 64.315 38.223 10.620 1.00 10.65 169 GLU G N 1
ATOM 12864 C CA . GLU G 1 169 ? 64.108 39.250 11.654 1.00 11.02 169 GLU G CA 1
ATOM 12865 C C . GLU G 1 169 ? 64.668 40.623 11.222 1.00 10.51 169 GLU G C 1
ATOM 12866 O O . GLU G 1 169 ? 64.011 41.654 11.365 1.00 10.90 169 GLU G O 1
ATOM 12872 N N . THR G 1 170 ? 65.870 40.619 10.657 1.00 10.30 170 THR G N 1
ATOM 12873 C CA . THR G 1 170 ? 66.454 41.860 10.145 1.00 10.91 170 THR G CA 1
ATOM 12874 C C . THR G 1 170 ? 65.586 42.425 9.015 1.00 11.02 170 THR G C 1
ATOM 12875 O O . THR G 1 170 ? 65.243 43.602 9.014 1.00 12.49 170 THR G O 1
ATOM 12879 N N . ALA G 1 171 ? 65.216 41.593 8.060 1.00 11.54 171 ALA G N 1
ATOM 12880 C CA . ALA G 1 171 ? 64.398 42.089 6.943 1.00 12.32 171 ALA G CA 1
ATOM 12881 C C . ALA G 1 171 ? 63.048 42.634 7.430 1.00 12.74 171 ALA G C 1
ATOM 12882 O O . ALA G 1 171 ? 62.516 43.624 6.881 1.00 13.13 171 ALA G O 1
ATOM 12884 N N . ALA G 1 172 ? 62.464 42.006 8.437 1.00 12.52 172 ALA G N 1
ATOM 12885 C CA . ALA G 1 172 ? 61.195 42.545 8.942 1.00 13.40 172 ALA G CA 1
ATOM 12886 C C . ALA G 1 172 ? 61.424 43.979 9.485 1.00 13.74 172 ALA G C 1
ATOM 12887 O O . ALA G 1 172 ? 60.630 44.875 9.232 1.00 14.45 172 ALA G O 1
ATOM 12889 N N . LEU G 1 173 ? 62.490 44.176 10.250 1.00 13.88 173 LEU G N 1
ATOM 12890 C CA . LEU G 1 173 ? 62.782 45.499 10.764 1.00 14.25 173 LEU G CA 1
ATOM 12891 C C . LEU G 1 173 ? 63.052 46.441 9.601 1.00 14.48 173 LEU G C 1
ATOM 12892 O O . LEU G 1 173 ? 62.440 47.503 9.530 1.00 15.79 173 LEU G O 1
ATOM 12897 N N . ASP G 1 174 ? 63.951 46.063 8.695 1.00 12.12 174 ASP G N 1
ATOM 12898 C CA . ASP G 1 174 ? 64.287 46.966 7.570 1.00 12.69 174 ASP G CA 1
ATOM 12899 C C . ASP G 1 174 ? 63.129 47.327 6.674 1.00 11.92 174 ASP G C 1
ATOM 12900 O O . ASP G 1 174 ? 63.045 48.458 6.247 1.00 14.76 174 ASP G O 1
ATOM 12905 N N . LEU G 1 175 ? 62.221 46.395 6.369 1.00 12.02 175 LEU G N 1
ATOM 12906 C CA . LEU G 1 175 ? 61.145 46.702 5.431 1.00 10.75 175 LEU G CA 1
ATOM 12907 C C . LEU G 1 175 ? 59.809 47.181 6.026 1.00 12.17 175 LEU G C 1
ATOM 12908 O O . LEU G 1 175 ? 58.851 47.530 5.292 1.00 11.59 175 LEU G O 1
ATOM 12913 N N . ALA G 1 176 ? 59.725 47.187 7.344 1.00 11.98 176 ALA G N 1
ATOM 12914 C CA . ALA G 1 176 ? 58.484 47.608 8.009 1.00 13.16 176 ALA G CA 1
ATOM 12915 C C . ALA G 1 176 ? 57.979 49.021 7.608 1.00 14.47 176 ALA G C 1
ATOM 12916 O O . ALA G 1 176 ? 56.781 49.251 7.480 1.00 14.64 176 ALA G O 1
ATOM 12918 N N . PRO G 1 177 ? 58.884 49.989 7.463 1.00 14.78 177 PRO G N 1
ATOM 12919 C CA . PRO G 1 177 ? 58.426 51.328 7.086 1.00 15.10 177 PRO G CA 1
ATOM 12920 C C . PRO G 1 177 ? 57.716 51.397 5.727 1.00 15.73 177 PRO G C 1
ATOM 12921 O O . PRO G 1 177 ? 56.990 52.357 5.474 1.00 16.54 177 PRO G O 1
ATOM 12925 N N . TYR G 1 178 ? 57.861 50.371 4.876 1.00 16.03 178 TYR G N 1
ATOM 12926 C CA . TYR G 1 178 ? 57.256 50.411 3.545 1.00 15.42 178 TYR G CA 1
ATOM 12927 C C . TYR G 1 178 ? 56.038 49.526 3.359 1.00 14.64 178 TYR G C 1
ATOM 12928 O O . TYR G 1 178 ? 55.734 49.151 2.236 1.00 14.73 178 TYR G O 1
ATOM 12937 N N . ASN G 1 179 ? 55.347 49.212 4.462 1.00 15.94 179 ASN G N 1
ATOM 12938 C CA . ASN G 1 179 ? 54.169 48.343 4.494 1.00 15.48 179 ASN G CA 1
ATOM 12939 C C . ASN G 1 179 ? 54.512 46.977 3.935 1.00 14.24 179 ASN G C 1
ATOM 12940 O O . ASN G 1 179 ? 53.815 46.436 3.072 1.00 13.91 179 ASN G O 1
ATOM 12945 N N . ILE G 1 180 ? 55.621 46.423 4.407 1.00 12.56 180 ILE G N 1
ATOM 12946 C CA . ILE G 1 180 ? 56.021 45.092 3.960 1.00 11.83 180 ILE G CA 1
ATOM 12947 C C . ILE G 1 180 ? 56.216 44.264 5.237 1.00 11.24 180 ILE G C 1
ATOM 12948 O O . ILE G 1 180 ? 56.791 44.764 6.211 1.00 12.88 180 ILE G O 1
ATOM 12953 N N . ARG G 1 181 ? 55.724 43.034 5.238 1.00 11.98 181 ARG G N 1
ATOM 12954 C CA . ARG G 1 181 ? 55.927 42.123 6.388 1.00 11.98 181 ARG G CA 1
ATOM 12955 C C . ARG G 1 181 ? 56.768 40.939 5.908 1.00 12.07 181 ARG G C 1
ATOM 12956 O O . ARG G 1 181 ? 56.653 40.504 4.757 1.00 13.50 181 ARG G O 1
ATOM 12964 N N . VAL G 1 182 ? 57.594 40.392 6.794 1.00 11.73 182 VAL G N 1
ATOM 12965 C CA . VAL G 1 182 ? 58.493 39.304 6.447 1.00 10.96 182 VAL G CA 1
ATOM 12966 C C . VAL G 1 182 ? 58.466 38.307 7.582 1.00 10.78 182 VAL G C 1
ATOM 12967 O O . VAL G 1 182 ? 58.834 38.682 8.679 1.00 9.24 182 VAL G O 1
ATOM 12971 N N . ASN G 1 183 ? 58.019 37.074 7.327 1.00 9.42 183 ASN G N 1
ATOM 12972 C CA . ASN G 1 183 ? 57.961 36.048 8.401 1.00 10.49 183 ASN G CA 1
ATOM 12973 C C . ASN G 1 183 ? 58.573 34.763 7.868 1.00 11.04 183 ASN G C 1
ATOM 12974 O O . ASN G 1 183 ? 58.936 34.714 6.688 1.00 12.49 183 ASN G O 1
ATOM 12979 N N . ALA G 1 184 ? 58.695 33.733 8.716 1.00 9.15 184 ALA G N 1
ATOM 12980 C CA . ALA G 1 184 ? 59.258 32.443 8.265 1.00 9.70 184 ALA G CA 1
ATOM 12981 C C . ALA G 1 184 ? 58.433 31.281 8.771 1.00 10.31 184 ALA G C 1
ATOM 12982 O O . ALA G 1 184 ? 57.663 31.416 9.757 1.00 11.18 184 ALA G O 1
ATOM 12984 N N . ILE G 1 185 ? 58.536 30.148 8.074 1.00 10.29 185 ILE G N 1
ATOM 12985 C CA . ILE G 1 185 ? 57.865 28.949 8.550 1.00 8.64 185 ILE G CA 1
ATOM 12986 C C . ILE G 1 185 ? 59.003 27.951 8.837 1.00 9.07 185 ILE G C 1
ATOM 12987 O O . ILE G 1 185 ? 60.053 27.993 8.201 1.00 8.87 185 ILE G O 1
ATOM 12992 N N . SER G 1 186 ? 58.810 27.062 9.805 1.00 10.15 186 SER G N 1
ATOM 12993 C CA . SER G 1 186 ? 59.858 26.079 10.131 1.00 9.21 186 SER G CA 1
ATOM 12994 C C . SER G 1 186 ? 59.288 24.649 10.204 1.00 9.66 186 SER G C 1
ATOM 12995 O O . SER G 1 186 ? 58.956 24.159 11.290 1.00 8.92 186 SER G O 1
ATOM 12998 N N . PRO G 1 187 ? 59.147 23.973 9.033 1.00 9.64 187 PRO G N 1
ATOM 12999 C CA . PRO G 1 187 ? 58.608 22.604 9.030 1.00 10.13 187 PRO G CA 1
ATOM 13000 C C . PRO G 1 187 ? 59.499 21.601 9.780 1.00 9.69 187 PRO G C 1
ATOM 13001 O O . PRO G 1 187 ? 60.721 21.702 9.783 1.00 12.22 187 PRO G O 1
ATOM 13005 N N . GLY G 1 188 ? 58.889 20.602 10.386 1.00 10.87 188 GLY G N 1
ATOM 13006 C CA . GLY G 1 188 ? 59.666 19.604 11.090 1.00 13.61 188 GLY G CA 1
ATOM 13007 C C . GLY G 1 188 ? 59.789 18.413 10.141 1.00 14.86 188 GLY G C 1
ATOM 13008 O O . GLY G 1 188 ? 60.221 18.604 8.992 1.00 15.96 188 GLY G O 1
ATOM 13009 N N . TYR G 1 189 ? 59.388 17.222 10.604 1.00 10.72 189 TYR G N 1
ATOM 13010 C CA . TYR G 1 189 ? 59.430 16.027 9.799 1.00 11.31 189 TYR G CA 1
ATOM 13011 C C . TYR G 1 189 ? 58.180 16.030 8.918 1.00 14.12 189 TYR G C 1
ATOM 13012 O O . TYR G 1 189 ? 57.037 16.041 9.426 1.00 13.28 189 TYR G O 1
ATOM 13021 N N . MET G 1 190 ? 58.420 15.980 7.607 1.00 14.15 190 MET G N 1
ATOM 13022 C CA . MET G 1 190 ? 57.370 15.975 6.569 1.00 18.17 190 MET G CA 1
ATOM 13023 C C . MET G 1 190 ? 57.511 14.740 5.689 1.00 18.89 190 MET G C 1
ATOM 13024 O O . MET G 1 190 ? 58.620 14.407 5.262 1.00 19.82 190 MET G O 1
ATOM 13029 N N . GLY G 1 191 ? 56.383 14.114 5.368 1.00 20.81 191 GLY G N 1
ATOM 13030 C CA . GLY G 1 191 ? 56.423 12.955 4.500 1.00 23.54 191 GLY G CA 1
ATOM 13031 C C . GLY G 1 191 ? 55.072 12.541 3.949 1.00 24.44 191 GLY G C 1
ATOM 13032 O O . GLY G 1 191 ? 54.041 13.094 4.310 1.00 23.09 191 GLY G O 1
ATOM 13033 N N . PRO G 1 192 ? 55.059 11.518 3.087 1.00 27.07 192 PRO G N 1
ATOM 13034 C CA . PRO G 1 192 ? 56.264 10.796 2.662 1.00 28.51 192 PRO G CA 1
ATOM 13035 C C . PRO G 1 192 ? 56.977 11.404 1.434 1.00 30.32 192 PRO G C 1
ATOM 13036 O O . PRO G 1 192 ? 56.901 12.609 1.181 1.00 29.35 192 PRO G O 1
ATOM 13040 N N . GLY G 1 193 ? 57.673 10.546 0.680 1.00 32.25 193 GLY G N 1
ATOM 13041 C CA . GLY G 1 193 ? 58.377 10.994 -0.520 1.00 35.54 193 GLY G CA 1
ATOM 13042 C C . GLY G 1 193 ? 59.881 10.882 -0.368 1.00 37.49 193 GLY G C 1
ATOM 13043 O O . GLY G 1 193 ? 60.350 10.513 0.711 1.00 37.78 193 GLY G O 1
ATOM 13044 N N . PHE G 1 194 ? 60.677 11.195 -1.393 1.00 39.38 194 PHE G N 1
ATOM 13045 C CA . PHE G 1 194 ? 62.116 11.038 -1.134 1.00 40.76 194 PHE G CA 1
ATOM 13046 C C . PHE G 1 194 ? 62.912 12.153 -0.458 1.00 39.38 194 PHE G C 1
ATOM 13047 O O . PHE G 1 194 ? 64.132 12.041 -0.375 1.00 41.07 194 PHE G O 1
ATOM 13055 N N . MET G 1 195 ? 62.286 13.231 0.007 1.00 37.39 195 MET G N 1
ATOM 13056 C CA . MET G 1 195 ? 63.090 14.187 0.779 1.00 34.90 195 MET G CA 1
ATOM 13057 C C . MET G 1 195 ? 63.010 13.580 2.206 1.00 31.98 195 MET G C 1
ATOM 13058 O O . MET G 1 195 ? 63.873 13.797 3.075 1.00 31.05 195 MET G O 1
ATOM 13063 N N . TRP G 1 196 ? 61.939 12.818 2.430 1.00 27.18 196 TRP G N 1
ATOM 13064 C CA . TRP G 1 196 ? 61.733 12.153 3.704 1.00 23.41 196 TRP G CA 1
ATOM 13065 C C . TRP G 1 196 ? 62.599 10.886 3.669 1.00 21.88 196 TRP G C 1
ATOM 13066 O O . TRP G 1 196 ? 63.438 10.674 4.560 1.00 18.37 196 TRP G O 1
ATOM 13077 N N . GLU G 1 197 ? 62.439 10.094 2.605 1.00 21.02 197 GLU G N 1
ATOM 13078 C CA . GLU G 1 197 ? 63.198 8.857 2.452 1.00 23.22 197 GLU G CA 1
ATOM 13079 C C . GLU G 1 197 ? 64.707 9.120 2.498 1.00 21.50 197 GLU G C 1
ATOM 13080 O O . GLU G 1 197 ? 65.457 8.304 3.031 1.00 22.32 197 GLU G O 1
ATOM 13086 N N . ARG G 1 198 ? 65.125 10.263 1.958 1.00 21.94 198 ARG G N 1
ATOM 13087 C CA . ARG G 1 198 ? 66.535 10.683 1.911 1.00 22.77 198 ARG G CA 1
ATOM 13088 C C . ARG G 1 198 ? 67.061 10.979 3.323 1.00 20.76 198 ARG G C 1
ATOM 13089 O O . ARG G 1 198 ? 68.169 10.563 3.726 1.00 20.90 198 ARG G O 1
ATOM 13097 N N . GLN G 1 199 ? 66.261 11.718 4.087 1.00 18.52 199 GLN G N 1
ATOM 13098 C CA . GLN G 1 199 ? 66.653 12.042 5.439 1.00 16.73 199 GLN G CA 1
ATOM 13099 C C . GLN G 1 199 ? 66.748 10.730 6.266 1.00 15.04 199 GLN G C 1
ATOM 13100 O O . GLN G 1 199 ? 67.723 10.482 7.008 1.00 12.66 199 GLN G O 1
ATOM 13106 N N . VAL G 1 200 ? 65.717 9.904 6.167 1.00 13.84 200 VAL G N 1
ATOM 13107 C CA . VAL G 1 200 ? 65.731 8.623 6.873 1.00 16.28 200 VAL G CA 1
ATOM 13108 C C . VAL G 1 200 ? 66.967 7.790 6.479 1.00 17.28 200 VAL G C 1
ATOM 13109 O O . VAL G 1 200 ? 67.702 7.330 7.328 1.00 16.58 200 VAL G O 1
ATOM 13113 N N . GLU G 1 201 ? 67.189 7.646 5.176 1.00 18.96 201 GLU G N 1
ATOM 13114 C CA . GLU G 1 201 ? 68.293 6.826 4.670 1.00 20.64 201 GLU G CA 1
ATOM 13115 C C . GLU G 1 201 ? 69.675 7.267 5.084 1.00 19.37 201 GLU G C 1
ATOM 13116 O O . GLU G 1 201 ? 70.487 6.455 5.537 1.00 18.13 201 GLU G O 1
ATOM 13122 N N . LEU G 1 202 ? 69.952 8.546 4.876 1.00 17.28 202 LEU G N 1
ATOM 13123 C CA . LEU G 1 202 ? 71.284 9.072 5.190 1.00 17.29 202 LEU G CA 1
ATOM 13124 C C . LEU G 1 202 ? 71.570 9.212 6.659 1.00 16.01 202 LEU G C 1
ATOM 13125 O O . LEU G 1 202 ? 72.737 9.156 7.067 1.00 16.90 202 LEU G O 1
ATOM 13130 N N . GLN G 1 203 ? 70.533 9.432 7.469 1.00 15.41 203 GLN G N 1
ATOM 13131 C CA . GLN G 1 203 ? 70.763 9.509 8.926 1.00 13.39 203 GLN G CA 1
ATOM 13132 C C . GLN G 1 203 ? 71.160 8.081 9.345 1.00 12.54 203 GLN G C 1
ATOM 13133 O O . GLN G 1 203 ? 72.105 7.904 10.085 1.00 14.39 203 GLN G O 1
ATOM 13139 N N . ALA G 1 204 ? 70.436 7.068 8.846 1.00 13.97 204 ALA G N 1
ATOM 13140 C CA . ALA G 1 204 ? 70.769 5.658 9.154 1.00 15.54 204 ALA G CA 1
ATOM 13141 C C . ALA G 1 204 ? 72.234 5.375 8.779 1.00 15.33 204 ALA G C 1
ATOM 13142 O O . ALA G 1 204 ? 72.986 4.854 9.593 1.00 17.83 204 ALA G O 1
ATOM 13144 N N . LYS G 1 205 ? 72.642 5.724 7.568 1.00 16.46 205 LYS G N 1
ATOM 13145 C CA . LYS G 1 205 ? 74.036 5.499 7.142 1.00 18.04 205 LYS G CA 1
ATOM 13146 C C . LYS G 1 205 ? 75.089 6.141 8.066 1.00 18.66 205 LYS G C 1
ATOM 13147 O O . LYS G 1 205 ? 76.185 5.608 8.210 1.00 19.10 205 LYS G O 1
ATOM 13153 N N . VAL G 1 206 ? 74.789 7.288 8.676 1.00 16.39 206 VAL G N 1
ATOM 13154 C CA . VAL G 1 206 ? 75.792 7.895 9.531 1.00 15.03 206 VAL G CA 1
ATOM 13155 C C . VAL G 1 206 ? 76.207 6.937 10.640 1.00 15.85 206 VAL G C 1
ATOM 13156 O O . VAL G 1 206 ? 77.388 6.825 10.959 1.00 16.45 206 VAL G O 1
ATOM 13160 N N . GLY G 1 207 ? 75.239 6.268 11.254 1.00 15.73 207 GLY G N 1
ATOM 13161 C CA . GLY G 1 207 ? 75.582 5.353 12.328 1.00 15.89 207 GLY G CA 1
ATOM 13162 C C . GLY G 1 207 ? 75.864 6.061 13.636 1.00 17.72 207 GLY G C 1
ATOM 13163 O O . GLY G 1 207 ? 76.524 5.523 14.511 1.00 18.96 207 GLY G O 1
ATOM 13164 N N . SER G 1 208 ? 75.373 7.283 13.791 1.00 17.15 208 SER G N 1
ATOM 13165 C CA . SER G 1 208 ? 75.571 8.015 15.048 1.00 14.64 208 SER G CA 1
ATOM 13166 C C . SER G 1 208 ? 74.631 7.475 16.158 1.00 13.64 208 SER G C 1
ATOM 13167 O O . SER G 1 208 ? 73.719 6.705 15.886 1.00 14.98 208 SER G O 1
ATOM 13170 N N . GLN G 1 209 ? 74.823 7.928 17.403 1.00 13.26 209 GLN G N 1
ATOM 13171 C CA . GLN G 1 209 ? 74.030 7.495 18.560 1.00 13.65 209 GLN G CA 1
ATOM 13172 C C . GLN G 1 209 ? 72.606 8.035 18.574 1.00 14.16 209 GLN G C 1
ATOM 13173 O O . GLN G 1 209 ? 71.794 7.659 19.448 1.00 13.37 209 GLN G O 1
ATOM 13179 N N . TYR G 1 210 ? 72.326 8.970 17.669 1.00 14.89 210 TYR G N 1
ATOM 13180 C CA . TYR G 1 210 ? 71.015 9.622 17.562 1.00 13.52 210 TYR G CA 1
ATOM 13181 C C . TYR G 1 210 ? 69.962 8.832 16.827 1.00 14.48 210 TYR G C 1
ATOM 13182 O O . TYR G 1 210 ? 68.766 9.012 17.083 1.00 13.41 210 TYR G O 1
ATOM 13191 N N . PHE G 1 211 ? 70.401 7.954 15.925 1.00 13.93 211 PHE G N 1
ATOM 13192 C CA . PHE G 1 211 ? 69.461 7.149 15.169 1.00 16.28 211 PHE G CA 1
ATOM 13193 C C . PHE G 1 211 ? 69.969 5.760 14.979 1.00 17.75 211 PHE G C 1
ATOM 13194 O O . PHE G 1 211 ? 71.159 5.528 15.093 1.00 18.87 211 PHE G O 1
ATOM 13202 N N . SER G 1 212 ? 69.033 4.837 14.747 1.00 19.02 212 SER G N 1
ATOM 13203 C CA . SER G 1 212 ? 69.332 3.431 14.459 1.00 20.46 212 SER G CA 1
ATOM 13204 C C . SER G 1 212 ? 70.079 3.393 13.106 1.00 20.57 212 SER G C 1
ATOM 13205 O O . SER G 1 212 ? 69.950 4.320 12.314 1.00 17.67 212 SER G O 1
ATOM 13208 N N . THR G 1 213 ? 70.827 2.313 12.839 1.00 21.36 213 THR G N 1
ATOM 13209 C CA . THR G 1 213 ? 71.501 2.159 11.554 1.00 20.69 213 THR G CA 1
ATOM 13210 C C . THR G 1 213 ? 70.536 1.544 10.543 1.00 19.93 213 THR G C 1
ATOM 13211 O O . THR G 1 213 ? 70.822 1.479 9.368 1.00 20.89 213 THR G O 1
ATOM 13215 N N . ASP G 1 214 ? 69.389 1.077 11.017 1.00 20.26 214 ASP G N 1
ATOM 13216 C CA . ASP G 1 214 ? 68.402 0.470 10.145 1.00 20.43 214 ASP G CA 1
ATOM 13217 C C . ASP G 1 214 ? 67.414 1.557 9.745 1.00 20.19 214 ASP G C 1
ATOM 13218 O O . ASP G 1 214 ? 66.670 2.055 10.561 1.00 21.62 214 ASP G O 1
ATOM 13223 N N . PRO G 1 215 ? 67.375 1.921 8.464 1.00 20.71 215 PRO G N 1
ATOM 13224 C CA . PRO G 1 215 ? 66.441 2.981 8.053 1.00 20.52 215 PRO G CA 1
ATOM 13225 C C . PRO G 1 215 ? 64.968 2.757 8.381 1.00 20.73 215 PRO G C 1
ATOM 13226 O O . PRO G 1 215 ? 64.196 3.724 8.574 1.00 20.20 215 PRO G O 1
ATOM 13230 N N . LYS G 1 216 ? 64.557 1.508 8.481 1.00 20.16 216 LYS G N 1
ATOM 13231 C CA . LYS G 1 216 ? 63.177 1.260 8.847 1.00 20.69 216 LYS G CA 1
ATOM 13232 C C . LYS G 1 216 ? 62.971 1.754 10.284 1.00 19.56 216 LYS G C 1
ATOM 13233 O O . LYS G 1 216 ? 61.946 2.350 10.591 1.00 20.66 216 LYS G O 1
ATOM 13239 N N . VAL G 1 217 ? 63.924 1.484 11.173 1.00 17.25 217 VAL G N 1
ATOM 13240 C CA . VAL G 1 217 ? 63.786 1.946 12.564 1.00 17.35 217 VAL G CA 1
ATOM 13241 C C . VAL G 1 217 ? 63.965 3.490 12.658 1.00 16.81 217 VAL G C 1
ATOM 13242 O O . VAL G 1 217 ? 63.255 4.135 13.417 1.00 15.91 217 VAL G O 1
ATOM 13246 N N . VAL G 1 218 ? 64.877 4.068 11.867 1.00 14.91 218 VAL G N 1
ATOM 13247 C CA . VAL G 1 218 ? 65.052 5.546 11.860 1.00 15.97 218 VAL G CA 1
ATOM 13248 C C . VAL G 1 218 ? 63.705 6.226 11.561 1.00 15.67 218 VAL G C 1
ATOM 13249 O O . VAL G 1 218 ? 63.315 7.199 12.226 1.00 15.77 218 VAL G O 1
ATOM 13253 N N . ALA G 1 219 ? 62.979 5.733 10.556 1.00 15.86 219 ALA G N 1
ATOM 13254 C CA . ALA G 1 219 ? 61.670 6.324 10.238 1.00 14.91 219 ALA G CA 1
ATOM 13255 C C . ALA G 1 219 ? 60.745 6.294 11.478 1.00 16.78 219 ALA G C 1
ATOM 13256 O O . ALA G 1 219 ? 60.045 7.269 11.774 1.00 15.97 219 ALA G O 1
ATOM 13258 N N . GLN G 1 220 ? 60.760 5.188 12.218 1.00 16.64 220 GLN G N 1
ATOM 13259 C CA . GLN G 1 220 ? 59.901 5.070 13.390 1.00 18.91 220 GLN G CA 1
ATOM 13260 C C . GLN G 1 220 ? 60.393 5.986 14.519 1.00 17.47 220 GLN G C 1
ATOM 13261 O O . GLN G 1 220 ? 59.574 6.490 15.287 1.00 17.62 220 GLN G O 1
ATOM 13267 N N . GLN G 1 221 ? 61.713 6.174 14.617 1.00 15.80 221 GLN G N 1
ATOM 13268 C CA . GLN G 1 221 ? 62.306 7.008 15.676 1.00 17.30 221 GLN G CA 1
ATOM 13269 C C . GLN G 1 221 ? 61.968 8.455 15.431 1.00 16.83 221 GLN G C 1
ATOM 13270 O O . GLN G 1 221 ? 61.713 9.192 16.354 1.00 17.61 221 GLN G O 1
ATOM 13276 N N . MET G 1 222 ? 61.970 8.851 14.169 1.00 15.25 222 MET G N 1
ATOM 13277 C CA . MET G 1 222 ? 61.638 10.230 13.810 1.00 14.80 222 MET G CA 1
ATOM 13278 C C . MET G 1 222 ? 60.160 10.469 14.084 1.00 13.34 222 MET G C 1
ATOM 13279 O O . MET G 1 222 ? 59.793 11.431 14.775 1.00 12.88 222 MET G O 1
ATOM 13284 N N . ILE G 1 223 ? 59.303 9.561 13.619 1.00 11.53 223 ILE G N 1
ATOM 13285 C CA . ILE G 1 223 ? 57.888 9.762 13.851 1.00 11.61 223 ILE G CA 1
ATOM 13286 C C . ILE G 1 223 ? 57.615 9.700 15.355 1.00 11.84 223 ILE G C 1
ATOM 13287 O O . ILE G 1 223 ? 56.772 10.447 15.875 1.00 11.73 223 ILE G O 1
ATOM 13292 N N . GLY G 1 224 ? 58.321 8.812 16.039 1.00 11.53 224 GLY G N 1
ATOM 13293 C CA . GLY G 1 224 ? 58.142 8.660 17.490 1.00 13.52 224 GLY G CA 1
ATOM 13294 C C . GLY G 1 224 ? 58.533 9.862 18.347 1.00 11.76 224 GLY G C 1
ATOM 13295 O O . GLY G 1 224 ? 58.130 9.965 19.508 1.00 14.08 224 GLY G O 1
ATOM 13296 N N . SER G 1 225 ? 59.337 10.758 17.800 1.00 11.79 225 SER G N 1
ATOM 13297 C CA . SER G 1 225 ? 59.738 11.946 18.520 1.00 12.27 225 SER G CA 1
ATOM 13298 C C . SER G 1 225 ? 58.705 13.075 18.426 1.00 13.93 225 SER G C 1
ATOM 13299 O O . SER G 1 225 ? 58.819 14.097 19.135 1.00 13.11 225 SER G O 1
ATOM 13302 N N . VAL G 1 226 ? 57.704 12.891 17.572 1.00 11.25 226 VAL G N 1
ATOM 13303 C CA . VAL G 1 226 ? 56.688 13.906 17.367 1.00 12.46 226 VAL G CA 1
ATOM 13304 C C . VAL G 1 226 ? 55.485 13.654 18.290 1.00 11.77 226 VAL G C 1
ATOM 13305 O O . VAL G 1 226 ? 54.953 12.560 18.286 1.00 13.30 226 VAL G O 1
ATOM 13309 N N . PRO G 1 227 ? 55.062 14.650 19.085 1.00 12.56 227 PRO G N 1
ATOM 13310 C CA . PRO G 1 227 ? 53.900 14.445 19.975 1.00 10.64 227 PRO G CA 1
ATOM 13311 C C . PRO G 1 227 ? 52.693 13.946 19.207 1.00 10.97 227 PRO G C 1
ATOM 13312 O O . PRO G 1 227 ? 51.952 13.098 19.701 1.00 11.24 227 PRO G O 1
ATOM 13316 N N . MET G 1 228 ? 52.480 14.472 17.999 1.00 9.34 228 MET G N 1
ATOM 13317 C CA . MET G 1 228 ? 51.361 14.027 17.219 1.00 10.72 228 MET G CA 1
ATOM 13318 C C . MET G 1 228 ? 51.580 12.620 16.648 1.00 10.92 228 MET G C 1
ATOM 13319 O O . MET G 1 228 ? 50.662 12.036 16.087 1.00 10.79 228 MET G O 1
ATOM 13324 N N . ARG G 1 229 ? 52.803 12.108 16.772 1.00 13.05 229 ARG G N 1
ATOM 13325 C CA . ARG G 1 229 ? 53.140 10.750 16.351 1.00 12.48 229 ARG G CA 1
ATOM 13326 C C . ARG G 1 229 ? 52.812 10.419 14.885 1.00 12.98 229 ARG G C 1
ATOM 13327 O O . ARG G 1 229 ? 52.258 9.376 14.544 1.00 11.57 229 ARG G O 1
ATOM 13335 N N . ARG G 1 230 ? 53.155 11.356 14.022 1.00 12.52 230 ARG G N 1
ATOM 13336 C CA . ARG G 1 230 ? 53.037 11.173 12.599 1.00 14.00 230 ARG G CA 1
ATOM 13337 C C . ARG G 1 230 ? 53.916 12.226 12.016 1.00 14.90 230 ARG G C 1
ATOM 13338 O O . ARG G 1 230 ? 54.276 13.193 12.722 1.00 14.64 230 ARG G O 1
ATOM 13346 N N . TYR G 1 231 ? 54.313 12.052 10.761 1.00 14.31 231 TYR G N 1
ATOM 13347 C CA . TYR G 1 231 ? 55.081 13.135 10.153 1.00 15.66 231 TYR G CA 1
ATOM 13348 C C . TYR G 1 231 ? 53.988 14.012 9.557 1.00 13.38 231 TYR G C 1
ATOM 13349 O O . TYR G 1 231 ? 52.832 13.566 9.437 1.00 14.30 231 TYR G O 1
ATOM 13358 N N . GLY G 1 232 ? 54.330 15.253 9.222 1.00 12.94 232 GLY G N 1
ATOM 13359 C CA . GLY G 1 232 ? 53.338 16.148 8.649 1.00 12.24 232 GLY G CA 1
ATOM 13360 C C . GLY G 1 232 ? 53.190 15.892 7.158 1.00 13.65 232 GLY G C 1
ATOM 13361 O O . GLY G 1 232 ? 54.132 15.377 6.506 1.00 13.01 232 GLY G O 1
ATOM 13362 N N . ASP G 1 233 ? 52.009 16.187 6.619 1.00 12.97 233 ASP G N 1
ATOM 13363 C CA . ASP G 1 233 ? 51.811 16.039 5.163 1.00 14.63 233 ASP G CA 1
ATOM 13364 C C . ASP G 1 233 ? 52.261 17.370 4.545 1.00 15.35 233 ASP G C 1
ATOM 13365 O O . ASP G 1 233 ? 52.036 18.434 5.115 1.00 12.72 233 ASP G O 1
ATOM 13370 N N . ILE G 1 234 ? 52.909 17.354 3.382 1.00 16.66 234 ILE G N 1
ATOM 13371 C CA . ILE G 1 234 ? 53.355 18.647 2.852 1.00 17.99 234 ILE G CA 1
ATOM 13372 C C . ILE G 1 234 ? 52.162 19.579 2.621 1.00 16.90 234 ILE G C 1
ATOM 13373 O O . ILE G 1 234 ? 52.278 20.796 2.681 1.00 17.75 234 ILE G O 1
ATOM 13378 N N . ASN G 1 235 ? 50.999 19.007 2.431 1.00 15.07 235 ASN G N 1
ATOM 13379 C CA . ASN G 1 235 ? 49.832 19.838 2.238 1.00 16.22 235 ASN G CA 1
ATOM 13380 C C . ASN G 1 235 ? 49.400 20.566 3.519 1.00 15.56 235 ASN G C 1
ATOM 13381 O O . ASN G 1 235 ? 48.413 21.295 3.515 1.00 15.04 235 ASN G O 1
ATOM 13386 N N . GLU G 1 236 ? 50.143 20.371 4.615 1.00 12.86 236 GLU G N 1
ATOM 13387 C CA . GLU G 1 236 ? 49.819 21.053 5.844 1.00 11.78 236 GLU G CA 1
ATOM 13388 C C . GLU G 1 236 ? 50.661 22.310 5.962 1.00 12.28 236 GLU G C 1
ATOM 13389 O O . GLU G 1 236 ? 50.697 22.958 7.016 1.00 11.11 236 GLU G O 1
ATOM 13395 N N . ILE G 1 237 ? 51.385 22.642 4.896 1.00 10.68 237 ILE G N 1
ATOM 13396 C CA . ILE G 1 237 ? 52.221 23.838 4.936 1.00 11.23 237 ILE G CA 1
ATOM 13397 C C . ILE G 1 237 ? 51.609 25.039 4.196 1.00 10.39 237 ILE G C 1
ATOM 13398 O O . ILE G 1 237 ? 51.674 26.172 4.683 1.00 10.17 237 ILE G O 1
ATOM 13403 N N . PRO G 1 238 ? 50.918 24.810 3.052 1.00 9.74 238 PRO G N 1
ATOM 13404 C CA . PRO G 1 238 ? 50.380 25.991 2.340 1.00 9.67 238 PRO G CA 1
ATOM 13405 C C . PRO G 1 238 ? 49.426 26.918 3.078 1.00 8.27 238 PRO G C 1
ATOM 13406 O O . PRO G 1 238 ? 49.456 28.164 2.875 1.00 10.11 238 PRO G O 1
ATOM 13410 N N . GLY G 1 239 ? 48.576 26.330 3.917 1.00 9.36 239 GLY G N 1
ATOM 13411 C CA . GLY G 1 239 ? 47.630 27.074 4.708 1.00 9.77 239 GLY G CA 1
ATOM 13412 C C . GLY G 1 239 ? 48.330 28.040 5.682 1.00 10.53 239 GLY G C 1
ATOM 13413 O O . GLY G 1 239 ? 47.813 29.136 5.978 1.00 9.44 239 GLY G O 1
ATOM 13414 N N . VAL G 1 240 ? 49.520 27.645 6.140 1.00 10.71 240 VAL G N 1
ATOM 13415 C CA . VAL G 1 240 ? 50.297 28.465 7.070 1.00 9.16 240 VAL G CA 1
ATOM 13416 C C . VAL G 1 240 ? 50.947 29.613 6.299 1.00 9.86 240 VAL G C 1
ATOM 13417 O O . VAL G 1 240 ? 50.979 30.755 6.773 1.00 9.85 240 VAL G O 1
ATOM 13421 N N . VAL G 1 241 ? 51.412 29.334 5.081 1.00 10.12 241 VAL G N 1
ATOM 13422 C CA . VAL G 1 241 ? 52.011 30.388 4.255 1.00 8.84 241 VAL G CA 1
ATOM 13423 C C . VAL G 1 241 ? 50.941 31.415 3.868 1.00 9.00 241 VAL G C 1
ATOM 13424 O O . VAL G 1 241 ? 51.156 32.642 3.943 1.00 8.77 241 VAL G O 1
ATOM 13428 N N . ALA G 1 242 ? 49.780 30.919 3.477 1.00 8.50 242 ALA G N 1
ATOM 13429 C CA . ALA G 1 242 ? 48.688 31.815 3.088 1.00 9.93 242 ALA G CA 1
ATOM 13430 C C . ALA G 1 242 ? 48.293 32.708 4.280 1.00 10.45 242 ALA G C 1
ATOM 13431 O O . ALA G 1 242 ? 47.971 33.897 4.113 1.00 10.93 242 ALA G O 1
ATOM 13433 N N . PHE G 1 243 ? 48.318 32.144 5.478 1.00 9.26 243 PHE G N 1
ATOM 13434 C CA . PHE G 1 243 ? 47.985 32.899 6.683 1.00 9.97 243 PHE G CA 1
ATOM 13435 C C . PHE G 1 243 ? 48.993 34.056 6.836 1.00 9.22 243 PHE G C 1
ATOM 13436 O O . PHE G 1 243 ? 48.603 35.191 7.071 1.00 10.36 243 PHE G O 1
ATOM 13444 N N . LEU G 1 244 ? 50.286 33.752 6.732 1.00 9.94 244 LEU G N 1
ATOM 13445 C CA . LEU G 1 244 ? 51.326 34.773 6.866 1.00 9.98 244 LEU G CA 1
ATOM 13446 C C . LEU G 1 244 ? 51.346 35.822 5.723 1.00 10.49 244 LEU G C 1
ATOM 13447 O O . LEU G 1 244 ? 51.886 36.910 5.903 1.00 11.05 244 LEU G O 1
ATOM 13452 N N . LEU G 1 245 ? 50.773 35.498 4.562 1.00 10.63 245 LEU G N 1
ATOM 13453 C CA . LEU G 1 245 ? 50.708 36.465 3.455 1.00 9.24 245 LEU G CA 1
ATOM 13454 C C . LEU G 1 245 ? 49.423 37.336 3.588 1.00 12.77 245 LEU G C 1
ATOM 13455 O O . LEU G 1 245 ? 49.411 38.528 3.186 1.00 11.79 245 LEU G O 1
ATOM 13460 N N . GLY G 1 246 ? 48.353 36.720 4.099 1.00 10.11 246 GLY G N 1
ATOM 13461 C CA . GLY G 1 246 ? 47.073 37.402 4.250 1.00 13.75 246 GLY G CA 1
ATOM 13462 C C . GLY G 1 246 ? 46.893 38.401 5.399 1.00 14.15 246 GLY G C 1
ATOM 13463 O O . GLY G 1 246 ? 47.752 38.580 6.283 1.00 14.12 246 GLY G O 1
ATOM 13464 N N . ASP G 1 247 ? 45.740 39.045 5.401 1.00 14.23 247 ASP G N 1
ATOM 13465 C CA . ASP G 1 247 ? 45.426 40.072 6.407 1.00 13.71 247 ASP G CA 1
ATOM 13466 C C . ASP G 1 247 ? 45.164 39.597 7.820 1.00 12.67 247 ASP G C 1
ATOM 13467 O O . ASP G 1 247 ? 45.103 40.425 8.748 1.00 11.67 247 ASP G O 1
ATOM 13472 N N . ASP G 1 248 ? 44.974 38.292 8.026 1.00 10.86 248 ASP G N 1
ATOM 13473 C CA . ASP G 1 248 ? 44.779 37.872 9.403 1.00 11.78 248 ASP G CA 1
ATOM 13474 C C . ASP G 1 248 ? 46.078 37.958 10.174 1.00 11.00 248 ASP G C 1
ATOM 13475 O O . ASP G 1 248 ? 46.080 37.926 11.391 1.00 13.23 248 ASP G O 1
ATOM 13480 N N . SER G 1 249 ? 47.196 38.054 9.478 1.00 11.36 249 SER G N 1
ATOM 13481 C CA . SER G 1 249 ? 48.476 38.187 10.165 1.00 10.09 249 SER G CA 1
ATOM 13482 C C . SER G 1 249 ? 49.028 39.617 10.033 1.00 10.81 249 SER G C 1
ATOM 13483 O O . SER G 1 249 ? 50.248 39.840 10.097 1.00 11.23 249 SER G O 1
ATOM 13486 N N . SER G 1 250 ? 48.118 40.579 9.859 1.00 8.91 250 SER G N 1
ATOM 13487 C CA . SER G 1 250 ? 48.458 41.990 9.674 1.00 10.10 250 SER G CA 1
ATOM 13488 C C . SER G 1 250 ? 49.326 42.657 10.744 1.00 11.67 250 SER G C 1
ATOM 13489 O O . SER G 1 250 ? 50.026 43.606 10.415 1.00 12.45 250 SER G O 1
ATOM 13492 N N . PHE G 1 251 ? 49.312 42.196 12.002 1.00 10.34 251 PHE G N 1
ATOM 13493 C CA . PHE G 1 251 ? 50.200 42.829 12.986 1.00 11.18 251 PHE G CA 1
ATOM 13494 C C . PHE G 1 251 ? 51.371 41.854 13.317 1.00 11.34 251 PHE G C 1
ATOM 13495 O O . PHE G 1 251 ? 52.017 41.919 14.384 1.00 10.26 251 PHE G O 1
ATOM 13503 N N . MET G 1 252 ? 51.640 40.948 12.391 1.00 9.21 252 MET G N 1
ATOM 13504 C CA . MET G 1 252 ? 52.701 39.997 12.598 1.00 8.41 252 MET G CA 1
ATOM 13505 C C . MET G 1 252 ? 53.813 40.111 11.602 1.00 9.56 252 MET G C 1
ATOM 13506 O O . MET G 1 252 ? 53.608 39.834 10.420 1.00 8.88 252 MET G O 1
ATOM 13511 N N . THR G 1 253 ? 55.018 40.431 12.085 1.00 8.16 253 THR G N 1
ATOM 13512 C CA . THR G 1 253 ? 56.176 40.475 11.199 1.00 8.78 253 THR G CA 1
ATOM 13513 C C . THR G 1 253 ? 57.380 40.060 12.053 1.00 8.95 253 THR G C 1
ATOM 13514 O O . THR G 1 253 ? 57.354 40.220 13.256 1.00 6.66 253 THR G O 1
ATOM 13518 N N . GLY G 1 254 ? 58.397 39.483 11.425 1.00 9.26 254 GLY G N 1
ATOM 13519 C CA . GLY G 1 254 ? 59.570 38.983 12.148 1.00 10.54 254 GLY G CA 1
ATOM 13520 C C . GLY G 1 254 ? 59.375 37.655 12.920 1.00 10.67 254 GLY G C 1
ATOM 13521 O O . GLY G 1 254 ? 60.240 37.278 13.725 1.00 10.81 254 GLY G O 1
ATOM 13522 N N . VAL G 1 255 ? 58.279 36.926 12.684 1.00 9.94 255 VAL G N 1
ATOM 13523 C CA . VAL G 1 255 ? 58.086 35.675 13.446 1.00 10.92 255 VAL G CA 1
ATOM 13524 C C . VAL G 1 255 ? 58.379 34.419 12.634 1.00 10.67 255 VAL G C 1
ATOM 13525 O O . VAL G 1 255 ? 58.368 34.436 11.403 1.00 10.41 255 VAL G O 1
ATOM 13529 N N . ASN G 1 256 ? 58.644 33.330 13.336 1.00 9.26 256 ASN G N 1
ATOM 13530 C CA . ASN G 1 256 ? 58.947 32.072 12.707 1.00 9.24 256 ASN G CA 1
ATOM 13531 C C . ASN G 1 256 ? 57.933 31.086 13.279 1.00 9.85 256 ASN G C 1
ATOM 13532 O O . ASN G 1 256 ? 57.816 30.960 14.487 1.00 9.31 256 ASN G O 1
ATOM 13537 N N . LEU G 1 257 ? 57.179 30.411 12.406 1.00 7.62 257 LEU G N 1
ATOM 13538 C CA . LEU G 1 257 ? 56.141 29.484 12.867 1.00 9.06 257 LEU G CA 1
ATOM 13539 C C . LEU G 1 257 ? 56.530 28.018 12.681 1.00 8.93 257 LEU G C 1
ATOM 13540 O O . LEU G 1 257 ? 56.761 27.589 11.560 1.00 7.35 257 LEU G O 1
ATOM 13545 N N . PRO G 1 258 ? 56.676 27.263 13.777 1.00 8.76 258 PRO G N 1
ATOM 13546 C CA . PRO G 1 258 ? 57.020 25.842 13.706 1.00 8.19 258 PRO G CA 1
ATOM 13547 C C . PRO G 1 258 ? 55.830 25.034 13.162 1.00 9.69 258 PRO G C 1
ATOM 13548 O O . PRO G 1 258 ? 54.690 25.184 13.679 1.00 10.32 258 PRO G O 1
ATOM 13552 N N . ILE G 1 259 ? 56.067 24.166 12.163 1.00 6.72 259 ILE G N 1
ATOM 13553 C CA . ILE G 1 259 ? 54.995 23.320 11.601 1.00 7.81 259 ILE G CA 1
ATOM 13554 C C . ILE G 1 259 ? 55.599 21.937 11.815 1.00 7.83 259 ILE G C 1
ATOM 13555 O O . ILE G 1 259 ? 56.144 21.279 10.907 1.00 8.64 259 ILE G O 1
ATOM 13560 N N . ALA G 1 260 ? 55.482 21.474 13.050 1.00 9.31 260 ALA G N 1
ATOM 13561 C CA . ALA G 1 260 ? 56.215 20.259 13.424 1.00 8.94 260 ALA G CA 1
ATOM 13562 C C . ALA G 1 260 ? 55.527 19.216 14.288 1.00 10.31 260 ALA G C 1
ATOM 13563 O O . ALA G 1 260 ? 56.170 18.266 14.730 1.00 10.17 260 ALA G O 1
ATOM 13565 N N . GLY G 1 261 ? 54.269 19.447 14.606 1.00 10.12 261 GLY G N 1
ATOM 13566 C CA . GLY G 1 261 ? 53.526 18.498 15.430 1.00 10.88 261 GLY G CA 1
ATOM 13567 C C . GLY G 1 261 ? 53.805 18.456 16.939 1.00 10.94 261 GLY G C 1
ATOM 13568 O O . GLY G 1 261 ? 53.509 17.422 17.559 1.00 9.12 261 GLY G O 1
ATOM 13569 N N . GLY G 1 262 ? 54.396 19.499 17.532 1.00 10.62 262 GLY G N 1
ATOM 13570 C CA . GLY G 1 262 ? 54.597 19.513 18.991 1.00 12.63 262 GLY G CA 1
ATOM 13571 C C . GLY G 1 262 ? 56.004 19.455 19.601 1.00 16.35 262 GLY G C 1
ATOM 13572 O O . GLY G 1 262 ? 56.958 19.070 18.877 1.00 17.09 262 GLY G O 1
ATOM 13574 N N . LYS H 1 3 ? 90.113 32.189 46.988 1.00 42.38 3 LYS H N 1
ATOM 13575 C CA . LYS H 1 3 ? 88.875 32.461 47.809 1.00 42.09 3 LYS H CA 1
ATOM 13576 C C . LYS H 1 3 ? 88.204 33.763 47.324 1.00 40.85 3 LYS H C 1
ATOM 13577 O O . LYS H 1 3 ? 88.201 34.783 48.028 1.00 41.31 3 LYS H O 1
ATOM 13583 N N . LYS H 1 4 ? 87.614 33.725 46.136 1.00 39.40 4 LYS H N 1
ATOM 13584 C CA . LYS H 1 4 ? 86.998 34.930 45.588 1.00 35.84 4 LYS H CA 1
ATOM 13585 C C . LYS H 1 4 ? 85.816 35.464 46.391 1.00 32.78 4 LYS H C 1
ATOM 13586 O O . LYS H 1 4 ? 85.453 36.629 46.252 1.00 32.61 4 LYS H O 1
ATOM 13592 N N . PHE H 1 5 ? 85.220 34.654 47.259 1.00 28.32 5 PHE H N 1
ATOM 13593 C CA . PHE H 1 5 ? 84.069 35.156 47.979 1.00 24.85 5 PHE H CA 1
ATOM 13594 C C . PHE H 1 5 ? 84.229 35.496 49.439 1.00 23.92 5 PHE H C 1
ATOM 13595 O O . PHE H 1 5 ? 83.243 35.553 50.174 1.00 21.09 5 PHE H O 1
ATOM 13603 N N . ASN H 1 6 ? 85.472 35.743 49.870 1.00 25.45 6 ASN H N 1
ATOM 13604 C CA . ASN H 1 6 ? 85.706 36.105 51.267 1.00 24.80 6 ASN H CA 1
ATOM 13605 C C . ASN H 1 6 ? 84.961 37.409 51.522 1.00 24.22 6 ASN H C 1
ATOM 13606 O O . ASN H 1 6 ? 85.001 38.334 50.690 1.00 25.20 6 ASN H O 1
ATOM 13611 N N . GLY H 1 7 ? 84.297 37.469 52.663 1.00 22.37 7 GLY H N 1
ATOM 13612 C CA . GLY H 1 7 ? 83.545 38.645 53.045 1.00 23.11 7 GLY H CA 1
ATOM 13613 C C . GLY H 1 7 ? 82.101 38.566 52.604 1.00 22.22 7 GLY H C 1
ATOM 13614 O O . GLY H 1 7 ? 81.202 39.148 53.209 1.00 24.00 7 GLY H O 1
ATOM 13615 N N . LYS H 1 8 ? 81.845 37.797 51.560 1.00 23.00 8 LYS H N 1
ATOM 13616 C CA . LYS H 1 8 ? 80.457 37.738 51.074 1.00 21.80 8 LYS H CA 1
ATOM 13617 C C . LYS H 1 8 ? 79.495 36.901 51.942 1.00 20.79 8 LYS H C 1
ATOM 13618 O O . LYS H 1 8 ? 79.933 36.008 52.712 1.00 19.50 8 LYS H O 1
ATOM 13624 N N . VAL H 1 9 ? 78.188 37.223 51.868 1.00 17.11 9 VAL H N 1
ATOM 13625 C CA . VAL H 1 9 ? 77.118 36.535 52.632 1.00 15.21 9 VAL H CA 1
ATOM 13626 C C . VAL H 1 9 ? 76.038 36.124 51.617 1.00 15.36 9 VAL H C 1
ATOM 13627 O O . VAL H 1 9 ? 75.601 36.947 50.816 1.00 12.00 9 VAL H O 1
ATOM 13631 N N . CYS H 1 10 ? 75.675 34.846 51.622 1.00 13.90 10 CYS H N 1
ATOM 13632 C CA . CYS H 1 10 ? 74.628 34.335 50.716 1.00 12.87 10 CYS H CA 1
ATOM 13633 C C . CYS H 1 10 ? 73.436 33.738 51.448 1.00 13.38 10 CYS H C 1
ATOM 13634 O O . CYS H 1 10 ? 73.589 32.897 52.342 1.00 11.80 10 CYS H O 1
ATOM 13637 N N . LEU H 1 11 ? 72.230 34.146 51.063 1.00 12.13 11 LEU H N 1
ATOM 13638 C CA . LEU H 1 11 ? 71.043 33.548 51.641 1.00 12.68 11 LEU H CA 1
ATOM 13639 C C . LEU H 1 11 ? 70.608 32.458 50.650 1.00 11.63 11 LEU H C 1
ATOM 13640 O O . LEU H 1 11 ? 70.344 32.757 49.496 1.00 12.35 11 LEU H O 1
ATOM 13645 N N . VAL H 1 12 ? 70.574 31.208 51.087 1.00 12.39 12 VAL H N 1
ATOM 13646 C CA . VAL H 1 12 ? 70.170 30.067 50.234 1.00 10.80 12 VAL H CA 1
ATOM 13647 C C . VAL H 1 12 ? 68.827 29.565 50.734 1.00 10.26 12 VAL H C 1
ATOM 13648 O O . VAL H 1 12 ? 68.709 29.176 51.891 1.00 10.75 12 VAL H O 1
ATOM 13652 N N . THR H 1 13 ? 67.800 29.548 49.881 1.00 9.82 13 THR H N 1
ATOM 13653 C CA . THR H 1 13 ? 66.497 29.047 50.344 1.00 8.62 13 THR H CA 1
ATOM 13654 C C . THR H 1 13 ? 66.460 27.581 49.845 1.00 9.78 13 THR H C 1
ATOM 13655 O O . THR H 1 13 ? 67.132 27.237 48.856 1.00 10.55 13 THR H O 1
ATOM 13659 N N . GLY H 1 14 ? 65.702 26.721 50.510 1.00 10.15 14 GLY H N 1
ATOM 13660 C CA . GLY H 1 14 ? 65.736 25.295 50.146 1.00 11.60 14 GLY H CA 1
ATOM 13661 C C . GLY H 1 14 ? 67.117 24.682 50.501 1.00 11.79 14 GLY H C 1
ATOM 13662 O O . GLY H 1 14 ? 67.494 23.625 49.973 1.00 10.97 14 GLY H O 1
ATOM 13663 N N . ALA H 1 15 ? 67.838 25.341 51.432 1.00 11.24 15 ALA H N 1
ATOM 13664 C CA . ALA H 1 15 ? 69.196 24.965 51.886 1.00 13.57 15 ALA H CA 1
ATOM 13665 C C . ALA H 1 15 ? 69.375 23.559 52.443 1.00 13.38 15 ALA H C 1
ATOM 13666 O O . ALA H 1 15 ? 70.479 23.021 52.453 1.00 16.49 15 ALA H O 1
ATOM 13668 N N . GLY H 1 16 ? 68.314 22.958 52.918 1.00 14.21 16 GLY H N 1
ATOM 13669 C CA . GLY H 1 16 ? 68.447 21.619 53.438 1.00 15.53 16 GLY H CA 1
ATOM 13670 C C . GLY H 1 16 ? 68.337 20.576 52.348 1.00 17.14 16 GLY H C 1
ATOM 13671 O O . GLY H 1 16 ? 68.645 19.399 52.586 1.00 18.40 16 GLY H O 1
ATOM 13672 N N . GLY H 1 17 ? 67.892 20.994 51.157 1.00 14.44 17 GLY H N 1
ATOM 13673 C CA . GLY H 1 17 ? 67.753 20.048 50.065 1.00 13.75 17 GLY H CA 1
ATOM 13674 C C . GLY H 1 17 ? 69.054 19.795 49.327 1.00 13.54 17 GLY H C 1
ATOM 13675 O O . GLY H 1 17 ? 70.085 20.409 49.629 1.00 15.45 17 GLY H O 1
ATOM 13676 N N . ASN H 1 18 ? 69.008 18.898 48.342 1.00 14.41 18 ASN H N 1
ATOM 13677 C CA . ASN H 1 18 ? 70.176 18.492 47.589 1.00 14.77 18 ASN H CA 1
ATOM 13678 C C . ASN H 1 18 ? 70.939 19.611 46.857 1.00 14.30 18 ASN H C 1
ATOM 13679 O O . ASN H 1 18 ? 72.162 19.848 47.090 1.00 12.68 18 ASN H O 1
ATOM 13684 N N . ILE H 1 19 ? 70.233 20.333 45.997 1.00 10.58 19 ILE H N 1
ATOM 13685 C CA . ILE H 1 19 ? 70.910 21.385 45.278 1.00 11.91 19 ILE H CA 1
ATOM 13686 C C . ILE H 1 19 ? 71.290 22.544 46.204 1.00 10.69 19 ILE H C 1
ATOM 13687 O O . ILE H 1 19 ? 72.367 23.118 46.036 1.00 12.08 19 ILE H O 1
ATOM 13692 N N . GLY H 1 20 ? 70.420 22.862 47.166 1.00 11.81 20 GLY H N 1
ATOM 13693 C CA . GLY H 1 20 ? 70.674 23.988 48.088 1.00 12.13 20 GLY H CA 1
ATOM 13694 C C . GLY H 1 20 ? 71.932 23.754 48.941 1.00 13.62 20 GLY H C 1
ATOM 13695 O O . GLY H 1 20 ? 72.818 24.614 49.038 1.00 12.88 20 GLY H O 1
ATOM 13696 N N . LEU H 1 21 ? 72.033 22.556 49.495 1.00 12.03 21 LEU H N 1
ATOM 13697 C CA . LEU H 1 21 ? 73.205 22.224 50.307 1.00 13.88 21 LEU H CA 1
ATOM 13698 C C . LEU H 1 21 ? 74.485 22.156 49.469 1.00 13.92 21 LEU H C 1
ATOM 13699 O O . LEU H 1 21 ? 75.513 22.691 49.878 1.00 14.79 21 LEU H O 1
ATOM 13704 N N . ALA H 1 22 ? 74.445 21.472 48.330 1.00 11.72 22 ALA H N 1
ATOM 13705 C CA . ALA H 1 22 ? 75.631 21.385 47.499 1.00 11.61 22 ALA H CA 1
ATOM 13706 C C . ALA H 1 22 ? 76.107 22.805 47.118 1.00 13.50 22 ALA H C 1
ATOM 13707 O O . ALA H 1 22 ? 77.334 23.101 47.041 1.00 11.88 22 ALA H O 1
ATOM 13709 N N . THR H 1 23 ? 75.147 23.677 46.812 1.00 10.55 23 THR H N 1
ATOM 13710 C CA . THR H 1 23 ? 75.554 25.022 46.440 1.00 11.32 23 THR H CA 1
ATOM 13711 C C . THR H 1 23 ? 76.083 25.783 47.674 1.00 12.38 23 THR H C 1
ATOM 13712 O O . THR H 1 23 ? 77.055 26.546 47.572 1.00 14.22 23 THR H O 1
ATOM 13716 N N . ALA H 1 24 ? 75.438 25.616 48.819 1.00 11.65 24 ALA H N 1
ATOM 13717 C CA . ALA H 1 24 ? 75.956 26.316 49.987 1.00 14.11 24 ALA H CA 1
ATOM 13718 C C . ALA H 1 24 ? 77.408 25.902 50.273 1.00 15.67 24 ALA H C 1
ATOM 13719 O O . ALA H 1 24 ? 78.249 26.777 50.599 1.00 15.36 24 ALA H O 1
ATOM 13721 N N . LEU H 1 25 ? 77.715 24.599 50.130 1.00 15.53 25 LEU H N 1
ATOM 13722 C CA . LEU H 1 25 ? 79.064 24.113 50.433 1.00 15.68 25 LEU H CA 1
ATOM 13723 C C . LEU H 1 25 ? 80.083 24.697 49.517 1.00 16.15 25 LEU H C 1
ATOM 13724 O O . LEU H 1 25 ? 81.123 25.141 49.969 1.00 16.74 25 LEU H O 1
ATOM 13729 N N . ARG H 1 26 ? 79.788 24.709 48.216 1.00 14.65 26 ARG H N 1
ATOM 13730 C CA . ARG H 1 26 ? 80.710 25.272 47.243 1.00 14.68 26 ARG H CA 1
ATOM 13731 C C . ARG H 1 26 ? 80.933 26.787 47.507 1.00 15.52 26 ARG H C 1
ATOM 13732 O O . ARG H 1 26 ? 82.052 27.283 47.412 1.00 16.96 26 ARG H O 1
ATOM 13740 N N . LEU H 1 27 ? 79.873 27.526 47.798 1.00 16.14 27 LEU H N 1
ATOM 13741 C CA . LEU H 1 27 ? 80.052 28.946 48.073 1.00 16.70 27 LEU H CA 1
ATOM 13742 C C . LEU H 1 27 ? 80.868 29.094 49.378 1.00 18.59 27 LEU H C 1
ATOM 13743 O O . LEU H 1 27 ? 81.684 30.000 49.467 1.00 17.36 27 LEU H O 1
ATOM 13748 N N . ALA H 1 28 ? 80.639 28.205 50.353 1.00 19.56 28 ALA H N 1
ATOM 13749 C CA . ALA H 1 28 ? 81.383 28.261 51.619 1.00 21.98 28 ALA H CA 1
ATOM 13750 C C . ALA H 1 28 ? 82.848 27.959 51.319 1.00 23.42 28 ALA H C 1
ATOM 13751 O O . ALA H 1 28 ? 83.743 28.526 51.928 1.00 24.63 28 ALA H O 1
ATOM 13753 N N . GLU H 1 29 ? 83.101 27.088 50.354 1.00 24.90 29 GLU H N 1
ATOM 13754 C CA . GLU H 1 29 ? 84.465 26.762 50.009 1.00 25.74 29 GLU H CA 1
ATOM 13755 C C . GLU H 1 29 ? 85.151 27.988 49.484 1.00 26.81 29 GLU H C 1
ATOM 13756 O O . GLU H 1 29 ? 86.367 28.134 49.625 1.00 27.19 29 GLU H O 1
ATOM 13762 N N . GLU H 1 30 ? 84.389 28.879 48.865 1.00 26.22 30 GLU H N 1
ATOM 13763 C CA . GLU H 1 30 ? 84.999 30.103 48.318 1.00 25.65 30 GLU H CA 1
ATOM 13764 C C . GLU H 1 30 ? 85.074 31.256 49.346 1.00 24.50 30 GLU H C 1
ATOM 13765 O O . GLU H 1 30 ? 85.407 32.387 48.990 1.00 23.66 30 GLU H O 1
ATOM 13771 N N . GLY H 1 31 ? 84.736 30.964 50.607 1.00 23.87 31 GLY H N 1
ATOM 13772 C CA . GLY H 1 31 ? 84.764 31.978 51.662 1.00 21.32 31 GLY H CA 1
ATOM 13773 C C . GLY H 1 31 ? 83.434 32.599 52.042 1.00 20.12 31 GLY H C 1
ATOM 13774 O O . GLY H 1 31 ? 83.316 33.392 53.000 1.00 18.86 31 GLY H O 1
ATOM 13775 N N . THR H 1 32 ? 82.387 32.207 51.327 1.00 18.87 32 THR H N 1
ATOM 13776 C CA . THR H 1 32 ? 81.079 32.793 51.584 1.00 18.15 32 THR H CA 1
ATOM 13777 C C . THR H 1 32 ? 80.383 32.367 52.856 1.00 18.31 32 THR H C 1
ATOM 13778 O O . THR H 1 32 ? 80.227 31.170 53.098 1.00 19.54 32 THR H O 1
ATOM 13782 N N . ALA H 1 33 ? 79.904 33.326 53.658 1.00 18.48 33 ALA H N 1
ATOM 13783 C CA . ALA H 1 33 ? 79.152 32.960 54.865 1.00 18.45 33 ALA H CA 1
ATOM 13784 C C . ALA H 1 33 ? 77.744 32.606 54.378 1.00 19.29 33 ALA H C 1
ATOM 13785 O O . ALA H 1 33 ? 77.237 33.246 53.452 1.00 20.60 33 ALA H O 1
ATOM 13787 N N . ILE H 1 34 ? 77.098 31.626 55.003 1.00 18.00 34 ILE H N 1
ATOM 13788 C CA . ILE H 1 34 ? 75.777 31.192 54.510 1.00 16.92 34 ILE H CA 1
ATOM 13789 C C . ILE H 1 34 ? 74.588 31.261 55.483 1.00 17.57 34 ILE H C 1
ATOM 13790 O O . ILE H 1 34 ? 74.617 30.657 56.559 1.00 18.73 34 ILE H O 1
ATOM 13795 N N . ALA H 1 35 ? 73.535 31.982 55.100 1.00 16.43 35 ALA H N 1
ATOM 13796 C CA . ALA H 1 35 ? 72.302 32.005 55.873 1.00 15.16 35 ALA H CA 1
ATOM 13797 C C . ALA H 1 35 ? 71.485 30.873 55.212 1.00 16.94 35 ALA H C 1
ATOM 13798 O O . ALA H 1 35 ? 71.203 30.943 53.993 1.00 18.83 35 ALA H O 1
ATOM 13800 N N . LEU H 1 36 ? 71.169 29.827 55.977 1.00 16.85 36 LEU H N 1
ATOM 13801 C CA . LEU H 1 36 ? 70.417 28.663 55.484 1.00 17.07 36 LEU H CA 1
ATOM 13802 C C . LEU H 1 36 ? 68.931 28.783 55.828 1.00 16.21 36 LEU H C 1
ATOM 13803 O O . LEU H 1 36 ? 68.572 28.892 57.014 1.00 15.28 36 LEU H O 1
ATOM 13808 N N . LEU H 1 37 ? 68.084 28.765 54.785 1.00 13.84 37 LEU H N 1
ATOM 13809 C CA . LEU H 1 37 ? 66.629 28.923 54.921 1.00 13.81 37 LEU H CA 1
ATOM 13810 C C . LEU H 1 37 ? 65.906 27.681 54.382 1.00 12.90 37 LEU H C 1
ATOM 13811 O O . LEU H 1 37 ? 66.195 27.223 53.266 1.00 14.07 37 LEU H O 1
ATOM 13816 N N . ASP H 1 38 ? 64.999 27.130 55.157 1.00 11.88 38 ASP H N 1
ATOM 13817 C CA . ASP H 1 38 ? 64.291 25.960 54.716 1.00 14.50 38 ASP H CA 1
ATOM 13818 C C . ASP H 1 38 ? 63.172 25.797 55.697 1.00 16.14 38 ASP H C 1
ATOM 13819 O O . ASP H 1 38 ? 63.176 26.395 56.767 1.00 16.91 38 ASP H O 1
ATOM 13824 N N . MET H 1 39 ? 62.176 25.022 55.334 1.00 18.11 39 MET H N 1
ATOM 13825 C CA . MET H 1 39 ? 61.096 24.827 56.266 1.00 21.52 39 MET H CA 1
ATOM 13826 C C . MET H 1 39 ? 61.333 23.558 57.079 1.00 21.99 39 MET H C 1
ATOM 13827 O O . MET H 1 39 ? 60.616 23.312 58.024 1.00 23.90 39 MET H O 1
ATOM 13832 N N . ASN H 1 40 ? 62.354 22.782 56.719 1.00 21.63 40 ASN H N 1
ATOM 13833 C CA . ASN H 1 40 ? 62.673 21.522 57.399 1.00 21.49 40 ASN H CA 1
ATOM 13834 C C . ASN H 1 40 ? 63.830 21.673 58.411 1.00 20.45 40 ASN H C 1
ATOM 13835 O O . ASN H 1 40 ? 64.997 21.774 58.000 1.00 18.44 40 ASN H O 1
ATOM 13840 N N . ARG H 1 41 ? 63.527 21.642 59.720 1.00 18.67 41 ARG H N 1
ATOM 13841 C CA . ARG H 1 41 ? 64.596 21.790 60.735 1.00 20.11 41 ARG H CA 1
ATOM 13842 C C . ARG H 1 41 ? 65.611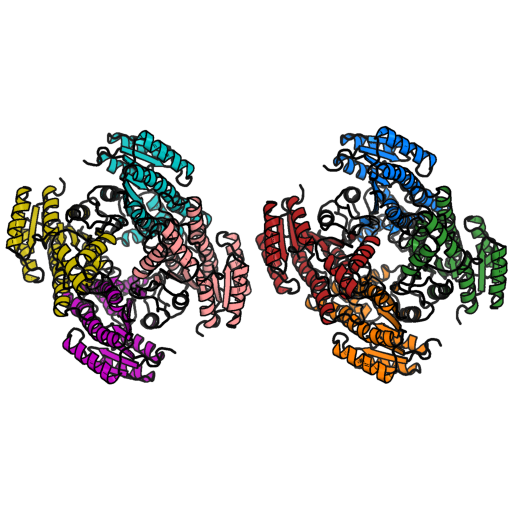 20.683 60.718 1.00 18.79 41 ARG H C 1
ATOM 13843 O O . ARG H 1 41 ? 66.799 20.960 60.767 1.00 17.88 41 ARG H O 1
ATOM 13851 N N . GLU H 1 42 ? 65.181 19.418 60.678 1.00 19.33 42 GLU H N 1
ATOM 13852 C CA . GLU H 1 42 ? 66.189 18.360 60.700 1.00 19.13 42 GLU H CA 1
ATOM 13853 C C . GLU H 1 42 ? 67.196 18.518 59.558 1.00 18.40 42 GLU H C 1
ATOM 13854 O O . GLU H 1 42 ? 68.391 18.291 59.708 1.00 17.30 42 GLU H O 1
ATOM 13860 N N . ALA H 1 43 ? 66.702 18.915 58.406 1.00 17.84 43 ALA H N 1
ATOM 13861 C CA . ALA H 1 43 ? 67.561 19.085 57.254 1.00 16.46 43 ALA H CA 1
ATOM 13862 C C . ALA H 1 43 ? 68.509 20.241 57.467 1.00 16.51 43 ALA H C 1
ATOM 13863 O O . ALA H 1 43 ? 69.674 20.154 57.077 1.00 16.15 43 ALA H O 1
ATOM 13865 N N . LEU H 1 44 ? 68.015 21.338 58.047 1.00 16.42 44 LEU H N 1
ATOM 13866 C CA . LEU H 1 44 ? 68.899 22.478 58.261 1.00 17.24 44 LEU H CA 1
ATOM 13867 C C . LEU H 1 44 ? 70.047 22.104 59.199 1.00 19.31 44 LEU H C 1
ATOM 13868 O O . LEU H 1 44 ? 71.176 22.568 58.998 1.00 19.17 44 LEU H O 1
ATOM 13873 N N . GLU H 1 45 ? 69.765 21.285 60.214 1.00 19.38 45 GLU H N 1
ATOM 13874 C CA . GLU H 1 45 ? 70.825 20.897 61.161 1.00 20.67 45 GLU H CA 1
ATOM 13875 C C . GLU H 1 45 ? 71.993 20.263 60.417 1.00 19.98 45 GLU H C 1
ATOM 13876 O O . GLU H 1 45 ? 73.130 20.637 60.592 1.00 19.42 45 GLU H O 1
ATOM 13882 N N . LYS H 1 46 ? 71.721 19.261 59.596 1.00 21.98 46 LYS H N 1
ATOM 13883 C CA . LYS H 1 46 ? 72.811 18.619 58.890 1.00 22.60 46 LYS H CA 1
ATOM 13884 C C . LYS H 1 46 ? 73.514 19.622 57.952 1.00 23.10 46 LYS H C 1
ATOM 13885 O O . LYS H 1 46 ? 74.747 19.637 57.850 1.00 22.09 46 LYS H O 1
ATOM 13891 N N . ALA H 1 47 ? 72.729 20.474 57.284 1.00 20.92 47 ALA H N 1
ATOM 13892 C CA . ALA H 1 47 ? 73.305 21.440 56.367 1.00 19.07 47 ALA H CA 1
ATOM 13893 C C . ALA H 1 47 ? 74.225 22.414 57.119 1.00 19.76 47 ALA H C 1
ATOM 13894 O O . ALA H 1 47 ? 75.353 22.625 56.709 1.00 20.08 47 ALA H O 1
ATOM 13896 N N . GLU H 1 48 ? 73.751 23.002 58.219 1.00 21.07 48 GLU H N 1
ATOM 13897 C CA . GLU H 1 48 ? 74.550 23.964 58.994 1.00 22.07 48 GLU H CA 1
ATOM 13898 C C . GLU H 1 48 ? 75.877 23.342 59.487 1.00 21.93 48 GLU H C 1
ATOM 13899 O O . GLU H 1 48 ? 76.946 23.964 59.423 1.00 20.76 48 GLU H O 1
ATOM 13905 N N . ALA H 1 49 ? 75.800 22.127 60.010 1.00 21.95 49 ALA H N 1
ATOM 13906 C CA . ALA H 1 49 ? 77.011 21.462 60.490 1.00 20.37 49 ALA H CA 1
ATOM 13907 C C . ALA H 1 49 ? 77.980 21.316 59.317 1.00 21.08 49 ALA H C 1
ATOM 13908 O O . ALA H 1 49 ? 79.158 21.715 59.421 1.00 20.47 49 ALA H O 1
ATOM 13910 N N . SER H 1 50 ? 77.501 20.779 58.192 1.00 19.82 50 SER H N 1
ATOM 13911 C CA . SER H 1 50 ? 78.370 20.599 57.033 1.00 19.86 50 SER H CA 1
ATOM 13912 C C . SER H 1 50 ? 79.017 21.884 56.540 1.00 19.64 50 SER H C 1
ATOM 13913 O O . SER H 1 50 ? 80.186 21.879 56.165 1.00 20.42 50 SER H O 1
ATOM 13916 N N . VAL H 1 51 ? 78.254 22.971 56.513 1.00 18.83 51 VAL H N 1
ATOM 13917 C CA . VAL H 1 51 ? 78.789 24.248 56.039 1.00 18.85 51 VAL H CA 1
ATOM 13918 C C . VAL H 1 51 ? 79.812 24.870 57.001 1.00 20.59 51 VAL H C 1
ATOM 13919 O O . VAL H 1 51 ? 80.868 25.356 56.564 1.00 22.37 51 VAL H O 1
ATOM 13923 N N . ARG H 1 52 ? 79.531 24.836 58.302 1.00 22.06 52 ARG H N 1
ATOM 13924 C CA . ARG H 1 52 ? 80.465 25.423 59.274 1.00 23.96 52 ARG H CA 1
ATOM 13925 C C . ARG H 1 52 ? 81.810 24.687 59.214 1.00 25.81 52 ARG H C 1
ATOM 13926 O O . ARG H 1 52 ? 82.836 25.227 59.581 1.00 25.43 52 ARG H O 1
ATOM 13934 N N . GLU H 1 53 ? 81.765 23.446 58.743 1.00 26.77 53 GLU H N 1
ATOM 13935 C CA . GLU H 1 53 ? 82.918 22.576 58.616 1.00 28.80 53 GLU H CA 1
ATOM 13936 C C . GLU H 1 53 ? 83.915 23.093 57.570 1.00 28.56 53 GLU H C 1
ATOM 13937 O O . GLU H 1 53 ? 85.083 22.684 57.539 1.00 27.61 53 GLU H O 1
ATOM 13943 N N . LYS H 1 54 ? 83.434 23.991 56.714 1.00 27.25 54 LYS H N 1
ATOM 13944 C CA . LYS H 1 54 ? 84.235 24.603 55.680 1.00 26.65 54 LYS H CA 1
ATOM 13945 C C . LYS H 1 54 ? 84.926 25.832 56.274 1.00 27.14 54 LYS H C 1
ATOM 13946 O O . LYS H 1 54 ? 85.688 26.523 55.599 1.00 28.35 54 LYS H O 1
ATOM 13952 N N . GLY H 1 55 ? 84.627 26.120 57.535 1.00 27.73 55 GLY H N 1
ATOM 13953 C CA . GLY H 1 55 ? 85.253 27.245 58.216 1.00 26.75 55 GLY H CA 1
ATOM 13954 C C . GLY H 1 55 ? 84.639 28.626 58.130 1.00 26.52 55 GLY H C 1
ATOM 13955 O O . GLY H 1 55 ? 85.303 29.600 58.496 1.00 27.09 55 GLY H O 1
ATOM 13956 N N . VAL H 1 56 ? 83.390 28.735 57.662 1.00 24.14 56 VAL H N 1
ATOM 13957 C CA . VAL H 1 56 ? 82.720 30.037 57.555 1.00 21.82 56 VAL H CA 1
ATOM 13958 C C . VAL H 1 56 ? 81.574 30.108 58.539 1.00 20.64 56 VAL H C 1
ATOM 13959 O O . VAL H 1 56 ? 81.217 29.102 59.146 1.00 20.56 56 VAL H O 1
ATOM 13963 N N . GLU H 1 57 ? 80.987 31.285 58.723 1.00 18.93 57 GLU H N 1
ATOM 13964 C CA . GLU H 1 57 ? 79.847 31.352 59.621 1.00 20.51 57 GLU H CA 1
ATOM 13965 C C . GLU H 1 57 ? 78.616 30.845 58.852 1.00 19.43 57 GLU H C 1
ATOM 13966 O O . GLU H 1 57 ? 78.483 31.085 57.648 1.00 18.19 57 GLU H O 1
ATOM 13972 N N . ALA H 1 58 ? 77.734 30.154 59.558 1.00 18.12 58 ALA H N 1
ATOM 13973 C CA . ALA H 1 58 ? 76.493 29.656 58.987 1.00 18.37 58 ALA H CA 1
ATOM 13974 C C . ALA H 1 58 ? 75.462 29.610 60.085 1.00 19.57 58 ALA H C 1
ATOM 13975 O O . ALA H 1 58 ? 75.763 29.235 61.242 1.00 18.27 58 ALA H O 1
ATOM 13977 N N . ARG H 1 59 ? 74.241 30.019 59.746 1.00 18.01 59 ARG H N 1
ATOM 13978 C CA . ARG H 1 59 ? 73.144 30.041 60.698 1.00 18.31 59 ARG H CA 1
ATOM 13979 C C . ARG H 1 59 ? 71.954 29.537 59.918 1.00 18.66 59 ARG H C 1
ATOM 13980 O O . ARG H 1 59 ? 71.919 29.697 58.688 1.00 18.95 59 ARG H O 1
ATOM 13988 N N . SER H 1 60 ? 70.991 28.968 60.626 1.00 17.87 60 SER H N 1
ATOM 13989 C CA . SER H 1 60 ? 69.779 28.420 60.028 1.00 19.82 60 SER H CA 1
ATOM 13990 C C . SER H 1 60 ? 68.543 29.250 60.344 1.00 18.93 60 SER H C 1
ATOM 13991 O O . SER H 1 60 ? 68.439 29.840 61.416 1.00 18.23 60 SER H O 1
ATOM 13994 N N . TYR H 1 61 ? 67.588 29.269 59.410 1.00 19.07 61 TYR H N 1
ATOM 13995 C CA . TYR H 1 61 ? 66.345 29.995 59.588 1.00 19.05 61 TYR H CA 1
ATOM 13996 C C . TYR H 1 61 ? 65.193 29.128 59.126 1.00 18.35 61 TYR H C 1
ATOM 13997 O O . TYR H 1 61 ? 65.121 28.761 57.956 1.00 18.35 61 TYR H O 1
ATOM 14006 N N . VAL H 1 62 ? 64.291 28.795 60.042 1.00 17.94 62 VAL H N 1
ATOM 14007 C CA . VAL H 1 62 ? 63.140 27.963 59.704 1.00 18.01 62 VAL H CA 1
ATOM 14008 C C . VAL H 1 62 ? 62.083 28.879 59.130 1.00 17.37 62 VAL H C 1
ATOM 14009 O O . VAL H 1 62 ? 61.521 29.727 59.820 1.00 17.29 62 VAL H O 1
ATOM 14013 N N . CYS H 1 63 ? 61.777 28.691 57.857 1.00 16.98 63 CYS H N 1
ATOM 14014 C CA . CYS H 1 63 ? 60.848 29.581 57.223 1.00 16.96 63 CYS H CA 1
ATOM 14015 C C . CYS H 1 63 ? 60.048 28.955 56.056 1.00 16.50 63 CYS H C 1
ATOM 14016 O O . CYS H 1 63 ? 60.619 28.254 55.224 1.00 18.16 63 CYS H O 1
ATOM 14019 N N . ASP H 1 64 ? 58.744 29.177 56.048 1.00 14.78 64 ASP H N 1
ATOM 14020 C CA . ASP H 1 64 ? 57.856 28.713 54.961 1.00 15.07 64 ASP H CA 1
ATOM 14021 C C . ASP H 1 64 ? 57.767 29.909 54.002 1.00 14.49 64 ASP H C 1
ATOM 14022 O O . ASP H 1 64 ? 57.132 30.910 54.312 1.00 15.60 64 ASP H O 1
ATOM 14027 N N . VAL H 1 65 ? 58.420 29.828 52.838 1.00 13.53 65 VAL H N 1
ATOM 14028 C CA . VAL H 1 65 ? 58.414 30.946 51.918 1.00 11.36 65 VAL H CA 1
ATOM 14029 C C . VAL H 1 65 ? 57.042 31.360 51.442 1.00 10.00 65 VAL H C 1
ATOM 14030 O O . VAL H 1 65 ? 56.882 32.469 50.925 1.00 11.36 65 VAL H O 1
ATOM 14034 N N . THR H 1 66 ? 56.051 30.516 51.609 1.00 11.14 66 THR H N 1
ATOM 14035 C CA . THR H 1 66 ? 54.715 30.917 51.156 1.00 12.55 66 THR H CA 1
ATOM 14036 C C . THR H 1 66 ? 54.084 31.931 52.106 1.00 13.68 66 THR H C 1
ATOM 14037 O O . THR H 1 66 ? 53.057 32.546 51.777 1.00 13.27 66 THR H O 1
ATOM 14041 N N . SER H 1 67 ? 54.677 32.092 53.287 1.00 12.41 67 SER H N 1
ATOM 14042 C CA . SER H 1 67 ? 54.180 33.090 54.240 1.00 15.85 67 SER H CA 1
ATOM 14043 C C . SER H 1 67 ? 55.071 34.322 54.116 1.00 14.38 67 SER H C 1
ATOM 14044 O O . SER H 1 67 ? 56.190 34.322 54.574 1.00 16.72 67 SER H O 1
ATOM 14047 N N . GLU H 1 68 ? 54.591 35.381 53.487 1.00 14.40 68 GLU H N 1
ATOM 14048 C CA . GLU H 1 68 ? 55.432 36.536 53.339 1.00 14.72 68 GLU H CA 1
ATOM 14049 C C . GLU H 1 68 ? 55.853 37.090 54.724 1.00 16.62 68 GLU H C 1
ATOM 14050 O O . GLU H 1 68 ? 56.958 37.569 54.898 1.00 15.48 68 GLU H O 1
ATOM 14056 N N . GLU H 1 69 ? 54.953 37.024 55.690 1.00 19.38 69 GLU H N 1
ATOM 14057 C CA . GLU H 1 69 ? 55.272 37.532 57.025 1.00 23.12 69 GLU H CA 1
ATOM 14058 C C . GLU H 1 69 ? 56.509 36.799 57.570 1.00 22.80 69 GLU H C 1
ATOM 14059 O O . GLU H 1 69 ? 57.445 37.412 58.116 1.00 21.77 69 GLU H O 1
ATOM 14065 N N . ALA H 1 70 ? 56.517 35.491 57.387 1.00 20.94 70 ALA H N 1
ATOM 14066 C CA . ALA H 1 70 ? 57.627 34.669 57.861 1.00 20.06 70 ALA H CA 1
ATOM 14067 C C . ALA H 1 70 ? 58.899 35.013 57.092 1.00 19.27 70 ALA H C 1
ATOM 14068 O O . ALA H 1 70 ? 60.023 34.987 57.630 1.00 18.71 70 ALA H O 1
ATOM 14070 N N . VAL H 1 71 ? 58.719 35.313 55.803 1.00 17.86 71 VAL H N 1
ATOM 14071 C CA . VAL H 1 71 ? 59.842 35.655 54.955 1.00 14.24 71 VAL H CA 1
ATOM 14072 C C . VAL H 1 71 ? 60.417 37.034 55.324 1.00 15.27 71 VAL H C 1
ATOM 14073 O O . VAL H 1 71 ? 61.635 37.251 55.303 1.00 15.32 71 VAL H O 1
ATOM 14077 N N . ILE H 1 72 ? 59.552 37.992 55.597 1.00 14.68 72 ILE H N 1
ATOM 14078 C CA . ILE H 1 72 ? 60.091 39.318 55.880 1.00 14.67 72 ILE H CA 1
ATOM 14079 C C . ILE H 1 72 ? 60.854 39.337 57.218 1.00 16.45 72 ILE H C 1
ATOM 14080 O O . ILE H 1 72 ? 61.892 40.016 57.347 1.00 14.93 72 ILE H O 1
ATOM 14085 N N . GLY H 1 73 ? 60.350 38.567 58.183 1.00 18.98 73 GLY H N 1
ATOM 14086 C CA . GLY H 1 73 ? 60.998 38.487 59.478 1.00 20.32 73 GLY H CA 1
ATOM 14087 C C . GLY H 1 73 ? 62.332 37.788 59.343 1.00 20.65 73 GLY H C 1
ATOM 14088 O O . GLY H 1 73 ? 63.328 38.212 59.945 1.00 20.68 73 GLY H O 1
ATOM 14089 N N . THR H 1 74 ? 62.387 36.722 58.549 1.00 19.69 74 THR H N 1
ATOM 14090 C CA . THR H 1 74 ? 63.648 36.031 58.388 1.00 17.90 74 THR H CA 1
ATOM 14091 C C . THR H 1 74 ? 64.716 36.853 57.659 1.00 18.61 74 THR H C 1
ATOM 14092 O O . THR H 1 74 ? 65.929 36.827 58.014 1.00 17.47 74 THR H O 1
ATOM 14096 N N . VAL H 1 75 ? 64.308 37.583 56.626 1.00 16.12 75 VAL H N 1
ATOM 14097 C CA . VAL H 1 75 ? 65.289 38.374 55.900 1.00 15.67 75 VAL H CA 1
ATOM 14098 C C . VAL H 1 75 ? 65.771 39.423 56.884 1.00 15.88 75 VAL H C 1
ATOM 14099 O O . VAL H 1 75 ? 66.931 39.773 56.919 1.00 14.45 75 VAL H O 1
ATOM 14103 N N . ASP H 1 76 ? 64.879 39.898 57.727 1.00 18.29 76 ASP H N 1
ATOM 14104 C CA . ASP H 1 76 ? 65.322 40.908 58.683 1.00 20.94 76 ASP H CA 1
ATOM 14105 C C . ASP H 1 76 ? 66.363 40.321 59.658 1.00 19.76 76 ASP H C 1
ATOM 14106 O O . ASP H 1 76 ? 67.405 40.935 59.891 1.00 21.08 76 ASP H O 1
ATOM 14111 N N . SER H 1 77 ? 66.106 39.128 60.176 1.00 20.72 77 SER H N 1
ATOM 14112 C CA . SER H 1 77 ? 67.070 38.516 61.106 1.00 22.64 77 SER H CA 1
ATOM 14113 C C . SER H 1 77 ? 68.377 38.265 60.373 1.00 21.34 77 SER H C 1
ATOM 14114 O O . SER H 1 77 ? 69.475 38.524 60.898 1.00 21.74 77 SER H O 1
ATOM 14117 N N . VAL H 1 78 ? 68.280 37.783 59.146 1.00 19.43 78 VAL H N 1
ATOM 14118 C CA . VAL H 1 78 ? 69.499 37.501 58.416 1.00 17.68 78 VAL H CA 1
ATOM 14119 C C . VAL H 1 78 ? 70.389 38.733 58.335 1.00 20.38 78 VAL H C 1
ATOM 14120 O O . VAL H 1 78 ? 71.603 38.658 58.609 1.00 20.98 78 VAL H O 1
ATOM 14124 N N . VAL H 1 79 ? 69.797 39.878 58.002 1.00 20.68 79 VAL H N 1
ATOM 14125 C CA . VAL H 1 79 ? 70.569 41.115 57.917 1.00 23.40 79 VAL H CA 1
ATOM 14126 C C . VAL H 1 79 ? 71.156 41.535 59.289 1.00 25.96 79 VAL H C 1
ATOM 14127 O O . VAL H 1 79 ? 72.281 42.037 59.370 1.00 27.07 79 VAL H O 1
ATOM 14131 N N . ARG H 1 80 ? 70.409 41.338 60.358 1.00 27.85 80 ARG H N 1
ATOM 14132 C CA . ARG H 1 80 ? 70.967 41.704 61.635 1.00 32.21 80 ARG H CA 1
ATOM 14133 C C . ARG H 1 80 ? 72.133 40.773 61.999 1.00 32.03 80 ARG H C 1
ATOM 14134 O O . ARG H 1 80 ? 73.173 41.252 62.457 1.00 32.67 80 ARG H O 1
ATOM 14142 N N . ASP H 1 81 ? 71.968 39.467 61.761 1.00 30.94 81 ASP H N 1
ATOM 14143 C CA . ASP H 1 81 ? 72.988 38.482 62.103 1.00 29.53 81 ASP H CA 1
ATOM 14144 C C . ASP H 1 81 ? 74.241 38.563 61.241 1.00 29.26 81 ASP H C 1
ATOM 14145 O O . ASP H 1 81 ? 75.368 38.408 61.758 1.00 29.24 81 ASP H O 1
ATOM 14150 N N . PHE H 1 82 ? 74.074 38.783 59.935 1.00 25.40 82 PHE H N 1
ATOM 14151 C CA . PHE H 1 82 ? 75.218 38.837 59.021 1.00 24.30 82 PHE H CA 1
ATOM 14152 C C . PHE H 1 82 ? 75.546 40.244 58.557 1.00 23.46 82 PHE H C 1
ATOM 14153 O O . PHE H 1 82 ? 76.534 40.466 57.848 1.00 24.31 82 PHE H O 1
ATOM 14161 N N . GLY H 1 83 ? 74.677 41.178 58.918 1.00 24.97 83 GLY H N 1
ATOM 14162 C CA . GLY H 1 83 ? 74.876 42.566 58.525 1.00 25.44 83 GLY H CA 1
ATOM 14163 C C . GLY H 1 83 ? 74.508 42.979 57.099 1.00 26.01 83 GLY H C 1
ATOM 14164 O O . GLY H 1 83 ? 74.334 44.185 56.843 1.00 26.63 83 GLY H O 1
ATOM 14165 N N . LYS H 1 84 ? 74.384 42.006 56.188 1.00 24.22 84 LYS H N 1
ATOM 14166 C CA . LYS H 1 84 ? 74.116 42.271 54.774 1.00 22.36 84 LYS H CA 1
ATOM 14167 C C . LYS H 1 84 ? 73.896 40.965 53.964 1.00 22.43 84 LYS H C 1
ATOM 14168 O O . LYS H 1 84 ? 74.368 39.905 54.381 1.00 21.48 84 LYS H O 1
ATOM 14174 N N . ILE H 1 85 ? 73.209 41.052 52.811 1.00 19.21 85 ILE H N 1
ATOM 14175 C CA . ILE H 1 85 ? 73.017 39.883 51.932 1.00 16.42 85 ILE H CA 1
ATOM 14176 C C . ILE H 1 85 ? 73.531 40.259 50.575 1.00 16.16 85 ILE H C 1
ATOM 14177 O O . ILE H 1 85 ? 72.876 41.021 49.849 1.00 15.98 85 ILE H O 1
ATOM 14182 N N . ASP H 1 86 ? 74.717 39.777 50.222 1.00 13.97 86 ASP H N 1
ATOM 14183 C CA . ASP H 1 86 ? 75.280 40.107 48.924 1.00 13.81 86 ASP H CA 1
ATOM 14184 C C . ASP H 1 86 ? 74.719 39.263 47.820 1.00 13.16 86 ASP H C 1
ATOM 14185 O O . ASP H 1 86 ? 74.571 39.734 46.681 1.00 12.73 86 ASP H O 1
ATOM 14190 N N . PHE H 1 87 ? 74.479 38.001 48.180 1.00 13.30 87 PHE H N 1
ATOM 14191 C CA . PHE H 1 87 ? 74.039 36.971 47.215 1.00 13.04 87 PHE H CA 1
ATOM 14192 C C . PHE H 1 87 ? 72.762 36.261 47.639 1.00 11.79 87 PHE H C 1
ATOM 14193 O O . PHE H 1 87 ? 72.576 35.976 48.814 1.00 13.17 87 PHE H O 1
ATOM 14201 N N . LEU H 1 88 ? 71.910 35.906 46.669 1.00 11.16 88 LEU H N 1
ATOM 14202 C CA . LEU H 1 88 ? 70.713 35.144 46.988 1.00 11.52 88 LEU H CA 1
ATOM 14203 C C . LEU H 1 88 ? 70.621 33.976 46.013 1.00 9.42 88 LEU H C 1
ATOM 14204 O O . LEU H 1 88 ? 70.771 34.216 44.830 1.00 9.55 88 LEU H O 1
ATOM 14209 N N . PHE H 1 89 ? 70.444 32.755 46.512 1.00 9.26 89 PHE H N 1
ATOM 14210 C CA . PHE H 1 89 ? 70.211 31.576 45.655 1.00 9.49 89 PHE H CA 1
ATOM 14211 C C . PHE H 1 89 ? 68.751 31.229 46.067 1.00 8.25 89 PHE H C 1
ATOM 14212 O O . PHE H 1 89 ? 68.482 30.602 47.114 1.00 8.64 89 PHE H O 1
ATOM 14220 N N . ASN H 1 90 ? 67.795 31.678 45.231 1.00 8.37 90 ASN H N 1
ATOM 14221 C CA . ASN H 1 90 ? 66.347 31.541 45.465 1.00 9.78 90 ASN H CA 1
ATOM 14222 C C . ASN H 1 90 ? 65.981 30.195 44.844 1.00 11.75 90 ASN H C 1
ATOM 14223 O O . ASN H 1 90 ? 65.567 30.107 43.671 1.00 10.51 90 ASN H O 1
ATOM 14228 N N . ASN H 1 91 ? 66.087 29.172 45.680 1.00 12.02 91 ASN H N 1
ATOM 14229 C CA . ASN H 1 91 ? 66.026 27.810 45.241 1.00 10.36 91 ASN H CA 1
ATOM 14230 C C . ASN H 1 91 ? 64.963 26.871 45.787 1.00 11.72 91 ASN H C 1
ATOM 14231 O O . ASN H 1 91 ? 64.736 25.793 45.203 1.00 12.57 91 ASN H O 1
ATOM 14236 N N . ALA H 1 92 ? 64.275 27.245 46.868 1.00 11.71 92 ALA H N 1
ATOM 14237 C CA . ALA H 1 92 ? 63.231 26.342 47.383 1.00 9.35 92 ALA H CA 1
ATOM 14238 C C . ALA H 1 92 ? 62.172 26.016 46.308 1.00 9.10 92 ALA H C 1
ATOM 14239 O O . ALA H 1 92 ? 61.715 26.889 45.599 1.00 10.26 92 ALA H O 1
ATOM 14241 N N . GLY H 1 93 ? 61.718 24.767 46.281 1.00 9.74 93 GLY H N 1
ATOM 14242 C CA . GLY H 1 93 ? 60.727 24.370 45.289 1.00 11.08 93 GLY H CA 1
ATOM 14243 C C . GLY H 1 93 ? 60.113 23.044 45.611 1.00 11.71 93 GLY H C 1
ATOM 14244 O O . GLY H 1 93 ? 60.687 22.255 46.387 1.00 13.61 93 GLY H O 1
ATOM 14245 N N . TYR H 1 94 ? 58.942 22.814 45.031 1.00 10.68 94 TYR H N 1
ATOM 14246 C CA . TYR H 1 94 ? 58.174 21.593 45.200 1.00 11.69 94 TYR H CA 1
ATOM 14247 C C . TYR H 1 94 ? 58.003 20.962 43.779 1.00 10.97 94 TYR H C 1
ATOM 14248 O O . TYR H 1 94 ? 57.730 21.666 42.802 1.00 9.09 94 TYR H O 1
ATOM 14257 N N . GLN H 1 95 ? 58.207 19.648 43.662 1.00 12.43 95 GLN H N 1
ATOM 14258 C CA . GLN H 1 95 ? 58.185 19.026 42.338 1.00 13.51 95 GLN H CA 1
ATOM 14259 C C . GLN H 1 95 ? 56.832 18.849 41.705 1.00 13.55 95 GLN H C 1
ATOM 14260 O O . GLN H 1 95 ? 56.722 18.879 40.483 1.00 13.32 95 GLN H O 1
ATOM 14266 N N . GLY H 1 96 ? 55.797 18.675 42.534 1.00 13.59 96 GLY H N 1
ATOM 14267 C CA . GLY H 1 96 ? 54.445 18.509 42.053 1.00 11.58 96 GLY H CA 1
ATOM 14268 C C . GLY H 1 96 ? 54.051 17.060 41.696 1.00 11.92 96 GLY H C 1
ATOM 14269 O O . GLY H 1 96 ? 54.864 16.180 41.607 1.00 12.00 96 GLY H O 1
ATOM 14270 N N . ALA H 1 97 ? 52.768 16.819 41.572 1.00 10.72 97 ALA H N 1
ATOM 14271 C CA . ALA H 1 97 ? 52.290 15.511 41.131 1.00 11.84 97 ALA H CA 1
ATOM 14272 C C . ALA H 1 97 ? 52.657 15.320 39.644 1.00 11.39 97 ALA H C 1
ATOM 14273 O O . ALA H 1 97 ? 53.098 16.267 38.956 1.00 11.09 97 ALA H O 1
ATOM 14275 N N . PHE H 1 98 ? 52.544 14.087 39.141 1.00 9.59 98 PHE H N 1
ATOM 14276 C CA . PHE H 1 98 ? 52.815 13.826 37.736 1.00 10.23 98 PHE H CA 1
ATOM 14277 C C . PHE H 1 98 ? 51.513 13.235 37.200 1.00 10.69 98 PHE H C 1
ATOM 14278 O O . PHE H 1 98 ? 51.109 12.157 37.648 1.00 10.95 98 PHE H O 1
ATOM 14286 N N . ALA H 1 99 ? 50.830 13.951 36.306 1.00 10.00 99 ALA H N 1
ATOM 14287 C CA . ALA H 1 99 ? 49.574 13.475 35.716 1.00 8.84 99 ALA H CA 1
ATOM 14288 C C . ALA H 1 99 ? 49.313 14.315 34.482 1.00 9.62 99 ALA H C 1
ATOM 14289 O O . ALA H 1 99 ? 49.748 15.470 34.380 1.00 10.12 99 ALA H O 1
ATOM 14291 N N . PRO H 1 100 ? 48.636 13.746 33.506 1.00 9.82 100 PRO H N 1
ATOM 14292 C CA . PRO H 1 100 ? 48.350 14.537 32.303 1.00 8.23 100 PRO H CA 1
ATOM 14293 C C . PRO H 1 100 ? 47.411 15.664 32.690 1.00 8.69 100 PRO H C 1
ATOM 14294 O O . PRO H 1 100 ? 46.623 15.533 33.645 1.00 10.18 100 PRO H O 1
ATOM 14298 N N . VAL H 1 101 ? 47.417 16.738 31.916 1.00 9.02 101 VAL H N 1
ATOM 14299 C CA . VAL H 1 101 ? 46.631 17.906 32.289 1.00 7.54 101 VAL H CA 1
ATOM 14300 C C . VAL H 1 101 ? 45.153 17.652 32.630 1.00 9.78 101 VAL H C 1
ATOM 14301 O O . VAL H 1 101 ? 44.666 18.181 33.631 1.00 7.40 101 VAL H O 1
ATOM 14305 N N . GLN H 1 102 ? 44.461 16.795 31.844 1.00 8.66 102 GLN H N 1
ATOM 14306 C CA . GLN H 1 102 ? 43.041 16.499 32.058 1.00 10.21 102 GLN H CA 1
ATOM 14307 C C . GLN H 1 102 ? 42.743 15.859 33.413 1.00 12.82 102 GLN H C 1
ATOM 14308 O O . GLN H 1 102 ? 41.590 15.846 33.903 1.00 13.32 102 GLN H O 1
ATOM 14314 N N . ASP H 1 103 ? 43.782 15.337 34.036 1.00 13.27 103 ASP H N 1
ATOM 14315 C CA . ASP H 1 103 ? 43.675 14.680 35.329 1.00 11.86 103 ASP H CA 1
ATOM 14316 C C . ASP H 1 103 ? 44.582 15.303 36.378 1.00 11.57 103 ASP H C 1
ATOM 14317 O O . ASP H 1 103 ? 44.838 14.695 37.429 1.00 12.07 103 ASP H O 1
ATOM 14322 N N . TYR H 1 104 ? 45.102 16.487 36.119 1.00 11.47 104 TYR H N 1
ATOM 14323 C CA . TYR H 1 104 ? 46.053 17.047 37.099 1.00 10.53 104 TYR H CA 1
ATOM 14324 C C . TYR H 1 104 ? 45.304 17.503 38.332 1.00 9.75 104 TYR H C 1
ATOM 14325 O O . TYR H 1 104 ? 44.362 18.267 38.219 1.00 9.59 104 TYR H O 1
ATOM 14334 N N . PRO H 1 105 ? 45.737 17.086 39.544 1.00 10.34 105 PRO H N 1
ATOM 14335 C CA . PRO H 1 105 ? 45.046 17.484 40.786 1.00 12.03 105 PRO H CA 1
ATOM 14336 C C . PRO H 1 105 ? 45.007 18.993 40.953 1.00 10.71 105 PRO H C 1
ATOM 14337 O O . PRO H 1 105 ? 46.057 19.649 41.012 1.00 8.39 105 PRO H O 1
ATOM 14341 N N . SER H 1 106 ? 43.808 19.542 41.069 1.00 10.33 106 SER H N 1
ATOM 14342 C CA . SER H 1 106 ? 43.706 20.981 41.141 1.00 11.42 106 SER H CA 1
ATOM 14343 C C . SER H 1 106 ? 44.251 21.707 42.380 1.00 12.10 106 SER H C 1
ATOM 14344 O O . SER H 1 106 ? 44.723 22.834 42.273 1.00 13.52 106 SER H O 1
ATOM 14347 N N . ASP H 1 107 ? 44.222 21.067 43.535 1.00 12.13 107 ASP H N 1
ATOM 14348 C CA . ASP H 1 107 ? 44.808 21.671 44.757 1.00 11.70 107 ASP H CA 1
ATOM 14349 C C . ASP H 1 107 ? 46.348 21.613 44.560 1.00 12.36 107 ASP H C 1
ATOM 14350 O O . ASP H 1 107 ? 47.064 22.588 44.837 1.00 9.34 107 ASP H O 1
ATOM 14355 N N . ASP H 1 108 ? 46.861 20.496 44.030 1.00 9.55 108 ASP H N 1
ATOM 14356 C CA . ASP H 1 108 ? 48.299 20.426 43.831 1.00 11.17 108 ASP H CA 1
ATOM 14357 C C . ASP H 1 108 ? 48.766 21.529 42.865 1.00 9.60 108 ASP H C 1
ATOM 14358 O O . ASP H 1 108 ? 49.859 22.078 43.025 1.00 9.65 108 ASP H O 1
ATOM 14363 N N . PHE H 1 109 ? 47.967 21.804 41.826 1.00 8.27 109 PHE H N 1
ATOM 14364 C CA . PHE H 1 109 ? 48.370 22.829 40.860 1.00 7.77 109 PHE H CA 1
ATOM 14365 C C . PHE H 1 109 ? 48.575 24.167 41.541 1.00 8.13 109 PHE H C 1
ATOM 14366 O O . PHE H 1 109 ? 49.597 24.839 41.337 1.00 10.21 109 PHE H O 1
ATOM 14374 N N . ALA H 1 110 ? 47.607 24.550 42.358 1.00 8.34 110 ALA H N 1
ATOM 14375 C CA . ALA H 1 110 ? 47.686 25.786 43.137 1.00 11.15 110 ALA H CA 1
ATOM 14376 C C . ALA H 1 110 ? 48.885 25.766 44.091 1.00 11.49 110 ALA H C 1
ATOM 14377 O O . ALA H 1 110 ? 49.600 26.779 44.256 1.00 10.60 110 ALA H O 1
ATOM 14379 N N . ARG H 1 111 ? 49.094 24.624 44.741 1.00 10.70 111 ARG H N 1
ATOM 14380 C CA . ARG H 1 111 ? 50.193 24.479 45.703 1.00 11.00 111 ARG H CA 1
ATOM 14381 C C . ARG H 1 111 ? 51.556 24.735 45.037 1.00 10.25 111 ARG H C 1
ATOM 14382 O O . ARG H 1 111 ? 52.386 25.498 45.569 1.00 10.03 111 ARG H O 1
ATOM 14390 N N . VAL H 1 112 ? 51.781 24.084 43.894 1.00 6.79 112 VAL H N 1
ATOM 14391 C CA . VAL H 1 112 ? 53.005 24.223 43.129 1.00 8.65 112 VAL H CA 1
ATOM 14392 C C . VAL H 1 112 ? 53.256 25.676 42.741 1.00 10.41 112 VAL H C 1
ATOM 14393 O O . VAL H 1 112 ? 54.388 26.175 42.887 1.00 8.00 112 VAL H O 1
ATOM 14397 N N . LEU H 1 113 ? 52.226 26.346 42.222 1.00 6.83 113 LEU H N 1
ATOM 14398 C CA . LEU H 1 113 ? 52.426 27.756 41.884 1.00 9.69 113 LEU H CA 1
ATOM 14399 C C . LEU H 1 113 ? 52.709 28.624 43.165 1.00 8.58 113 LEU H C 1
ATOM 14400 O O . LEU H 1 113 ? 53.524 29.550 43.150 1.00 7.51 113 LEU H O 1
ATOM 14405 N N . THR H 1 114 ? 52.040 28.335 44.247 1.00 8.01 114 THR H N 1
ATOM 14406 C CA . THR H 1 114 ? 52.255 29.160 45.433 1.00 11.17 114 THR H CA 1
ATOM 14407 C C . THR H 1 114 ? 53.637 29.047 46.027 1.00 9.63 114 THR H C 1
ATOM 14408 O O . THR H 1 114 ? 54.240 30.053 46.446 1.00 8.82 114 THR H O 1
ATOM 14412 N N . ILE H 1 115 ? 54.158 27.836 46.049 1.00 7.26 115 ILE H N 1
ATOM 14413 C CA . ILE H 1 115 ? 55.519 27.635 46.581 1.00 10.31 115 ILE H CA 1
ATOM 14414 C C . ILE H 1 115 ? 56.604 28.064 45.593 1.00 9.68 115 ILE H C 1
ATOM 14415 O O . ILE H 1 115 ? 57.512 28.848 45.948 1.00 10.16 115 ILE H O 1
ATOM 14420 N N . ASN H 1 116 ? 56.496 27.591 44.345 1.00 8.75 116 ASN H N 1
ATOM 14421 C CA . ASN H 1 116 ? 57.546 27.876 43.334 1.00 6.65 116 ASN H CA 1
ATOM 14422 C C . ASN H 1 116 ? 57.549 29.246 42.720 1.00 8.41 116 ASN H C 1
ATOM 14423 O O . ASN H 1 116 ? 58.619 29.715 42.298 1.00 7.21 116 ASN H O 1
ATOM 14428 N N . VAL H 1 117 ? 56.374 29.890 42.673 1.00 7.66 117 VAL H N 1
ATOM 14429 C CA . VAL H 1 117 ? 56.314 31.230 42.123 1.00 7.57 117 VAL H CA 1
ATOM 14430 C C . VAL H 1 117 ? 56.093 32.306 43.193 1.00 6.82 117 VAL H C 1
ATOM 14431 O O . VAL H 1 117 ? 56.920 33.186 43.359 1.00 7.43 117 VAL H O 1
ATOM 14435 N N . THR H 1 118 ? 54.954 32.253 43.880 1.00 8.00 118 THR H N 1
ATOM 14436 C CA . THR H 1 118 ? 54.678 33.242 44.905 1.00 8.68 118 THR H CA 1
ATOM 14437 C C . THR H 1 118 ? 55.748 33.234 46.024 1.00 9.46 118 THR H C 1
ATOM 14438 O O . THR H 1 118 ? 56.243 34.292 46.452 1.00 10.59 118 THR H O 1
ATOM 14442 N N . GLY H 1 119 ? 56.101 32.069 46.509 1.00 9.49 119 GLY H N 1
ATOM 14443 C CA . GLY H 1 119 ? 57.119 32.015 47.571 1.00 10.30 119 GLY H CA 1
ATOM 14444 C C . GLY H 1 119 ? 58.455 32.539 47.079 1.00 10.20 119 GLY H C 1
ATOM 14445 O O . GLY H 1 119 ? 59.169 33.237 47.799 1.00 11.74 119 GLY H O 1
ATOM 14446 N N . ALA H 1 120 ? 58.794 32.232 45.833 1.00 6.73 120 ALA H N 1
ATOM 14447 C CA . ALA H 1 120 ? 60.035 32.683 45.308 1.00 8.09 120 ALA H CA 1
ATOM 14448 C C . ALA H 1 120 ? 59.969 34.194 45.211 1.00 8.92 120 ALA H C 1
ATOM 14449 O O . ALA H 1 120 ? 60.971 34.883 45.438 1.00 8.28 120 ALA H O 1
ATOM 14451 N N . PHE H 1 121 ? 58.781 34.703 44.865 1.00 10.19 121 PHE H N 1
ATOM 14452 C CA . PHE H 1 121 ? 58.616 36.161 44.734 1.00 10.02 121 PHE H CA 1
ATOM 14453 C C . PHE H 1 121 ? 58.697 36.877 46.092 1.00 8.89 121 PHE H C 1
ATOM 14454 O O . PHE H 1 121 ? 59.172 38.014 46.183 1.00 9.27 121 PHE H O 1
ATOM 14462 N N . HIS H 1 122 ? 58.203 36.223 47.139 1.00 10.18 122 HIS H N 1
ATOM 14463 C CA . HIS H 1 122 ? 58.243 36.806 48.496 1.00 10.35 122 HIS H CA 1
ATOM 14464 C C . HIS H 1 122 ? 59.700 37.027 48.864 1.00 11.18 122 HIS H C 1
ATOM 14465 O O . HIS H 1 122 ? 60.072 38.117 49.294 1.00 11.49 122 HIS H O 1
ATOM 14472 N N . VAL H 1 123 ? 60.519 35.992 48.696 1.00 12.56 123 VAL H N 1
ATOM 14473 C CA . VAL H 1 123 ? 61.970 36.081 48.979 1.00 11.04 123 VAL H CA 1
ATOM 14474 C C . VAL H 1 123 ? 62.679 37.130 48.097 1.00 11.89 123 VAL H C 1
ATOM 14475 O O . VAL H 1 123 ? 63.462 37.973 48.585 1.00 11.29 123 VAL H O 1
ATOM 14479 N N . LEU H 1 124 ? 62.388 37.122 46.796 1.00 11.58 124 LEU H N 1
ATOM 14480 C CA . LEU H 1 124 ? 63.020 38.049 45.881 1.00 11.69 124 LEU H CA 1
ATOM 14481 C C . LEU H 1 124 ? 62.716 39.513 46.258 1.00 11.08 124 LEU H C 1
ATOM 14482 O O . LEU H 1 124 ? 63.619 40.346 46.268 1.00 11.03 124 LEU H O 1
ATOM 14487 N N . LYS H 1 125 ? 61.456 39.809 46.569 1.00 9.98 125 LYS H N 1
ATOM 14488 C CA . LYS H 1 125 ? 61.022 41.151 46.943 1.00 11.40 125 LYS H CA 1
ATOM 14489 C C . LYS H 1 125 ? 61.749 41.596 48.246 1.00 11.13 125 LYS H C 1
ATOM 14490 O O . LYS H 1 125 ? 62.396 42.635 48.272 1.00 12.85 125 LYS H O 1
ATOM 14496 N N . ALA H 1 126 ? 61.638 40.793 49.290 1.00 11.65 126 ALA H N 1
ATOM 14497 C CA . ALA H 1 126 ? 62.260 41.132 50.586 1.00 13.69 126 ALA H CA 1
ATOM 14498 C C . ALA H 1 126 ? 63.756 41.344 50.428 1.00 14.32 126 ALA H C 1
ATOM 14499 O O . ALA H 1 126 ? 64.316 42.374 50.873 1.00 12.36 126 ALA H O 1
ATOM 14501 N N . VAL H 1 127 ? 64.416 40.412 49.766 1.00 12.41 127 VAL H N 1
ATOM 14502 C CA . VAL H 1 127 ? 65.843 40.557 49.593 1.00 14.03 127 VAL H CA 1
ATOM 14503 C C . VAL H 1 127 ? 66.284 41.676 48.653 1.00 15.49 127 VAL H C 1
ATOM 14504 O O . VAL H 1 127 ? 67.313 42.309 48.923 1.00 14.56 127 VAL H O 1
ATOM 14508 N N . SER H 1 128 ? 65.557 41.925 47.550 1.00 12.21 128 SER H N 1
ATOM 14509 C CA . SER H 1 128 ? 65.984 43.015 46.660 1.00 12.02 128 SER H CA 1
ATOM 14510 C C . SER H 1 128 ? 65.919 44.353 47.433 1.00 11.50 128 SER H C 1
ATOM 14511 O O . SER H 1 128 ? 66.717 45.267 47.170 1.00 13.58 128 SER H O 1
ATOM 14514 N N . ARG H 1 129 ? 64.976 44.480 48.351 1.00 10.77 129 ARG H N 1
ATOM 14515 C CA . ARG H 1 129 ? 64.871 45.707 49.149 1.00 14.26 129 ARG H CA 1
ATOM 14516 C C . ARG H 1 129 ? 66.193 45.947 49.901 1.00 13.85 129 ARG H C 1
ATOM 14517 O O . ARG H 1 129 ? 66.746 47.053 49.905 1.00 14.56 129 ARG H O 1
ATOM 14525 N N . GLN H 1 130 ? 66.687 44.895 50.535 1.00 13.97 130 GLN H N 1
ATOM 14526 C CA . GLN H 1 130 ? 67.964 44.970 51.231 1.00 13.54 130 GLN H CA 1
ATOM 14527 C C . GLN H 1 130 ? 69.083 45.238 50.220 1.00 14.24 130 GLN H C 1
ATOM 14528 O O . GLN H 1 130 ? 69.961 46.070 50.468 1.00 12.20 130 GLN H O 1
ATOM 14534 N N . MET H 1 131 ? 69.078 44.566 49.067 1.00 13.88 131 MET H N 1
ATOM 14535 C CA . MET H 1 131 ? 70.121 44.843 48.061 1.00 15.47 131 MET H CA 1
ATOM 14536 C C . MET H 1 131 ? 70.074 46.294 47.528 1.00 13.25 131 MET H C 1
ATOM 14537 O O . MET H 1 131 ? 71.089 46.865 47.196 1.00 11.25 131 MET H O 1
ATOM 14542 N N . ILE H 1 132 ? 68.882 46.875 47.429 1.00 14.52 132 ILE H N 1
ATOM 14543 C CA . ILE H 1 132 ? 68.764 48.253 46.963 1.00 14.99 132 ILE H CA 1
ATOM 14544 C C . ILE H 1 132 ? 69.401 49.185 48.031 1.00 15.25 132 ILE H C 1
ATOM 14545 O O . ILE H 1 132 ? 70.077 50.152 47.693 1.00 15.46 132 ILE H O 1
ATOM 14550 N N . THR H 1 133 ? 69.181 48.854 49.297 1.00 16.19 133 THR H N 1
ATOM 14551 C CA . THR H 1 133 ? 69.801 49.588 50.429 1.00 18.55 133 THR H CA 1
ATOM 14552 C C . THR H 1 133 ? 71.345 49.485 50.303 1.00 17.79 133 THR H C 1
ATOM 14553 O O . THR H 1 133 ? 72.084 50.455 50.563 1.00 17.49 133 THR H O 1
ATOM 14557 N N . GLN H 1 134 ? 71.844 48.338 49.853 1.00 16.74 134 GLN H N 1
ATOM 14558 C CA . GLN H 1 134 ? 73.307 48.173 49.731 1.00 17.22 134 GLN H CA 1
ATOM 14559 C C . GLN H 1 134 ? 73.841 48.695 48.427 1.00 18.28 134 GLN H C 1
ATOM 14560 O O . GLN H 1 134 ? 75.056 48.883 48.252 1.00 17.66 134 GLN H O 1
ATOM 14566 N N . ASN H 1 135 ? 72.932 48.968 47.506 1.00 18.24 135 ASN H N 1
ATOM 14567 C CA . ASN H 1 135 ? 73.322 49.285 46.131 1.00 17.14 135 ASN H CA 1
ATOM 14568 C C . ASN H 1 135 ? 74.291 48.211 45.606 1.00 15.93 135 ASN H C 1
ATOM 14569 O O . ASN H 1 135 ? 75.244 48.501 44.879 1.00 16.98 135 ASN H O 1
ATOM 14574 N N . TYR H 1 136 ? 74.016 46.956 45.961 1.00 16.19 136 TYR H N 1
ATOM 14575 C CA . TYR H 1 136 ? 74.810 45.807 45.485 1.00 13.88 136 TYR H CA 1
ATOM 14576 C C . TYR H 1 136 ? 74.011 44.514 45.692 1.00 11.92 136 TYR H C 1
ATOM 14577 O O . TYR H 1 136 ? 73.361 44.285 46.739 1.00 13.18 136 TYR H O 1
ATOM 14586 N N . GLY H 1 137 ? 74.029 43.645 44.709 1.00 11.85 137 GLY H N 1
ATOM 14587 C CA . GLY H 1 137 ? 73.292 42.403 44.874 1.00 10.82 137 GLY H CA 1
ATOM 14588 C C . GLY H 1 137 ? 73.373 41.511 43.639 1.00 11.38 137 GLY H C 1
ATOM 14589 O O . GLY H 1 137 ? 73.399 42.011 42.533 1.00 13.91 137 GLY H O 1
ATOM 14590 N N . ARG H 1 138 ? 73.454 40.200 43.840 1.00 12.33 138 ARG H N 1
ATOM 14591 C CA . ARG H 1 138 ? 73.500 39.268 42.718 1.00 14.39 138 ARG H CA 1
ATOM 14592 C C . ARG H 1 138 ? 72.571 38.123 43.153 1.00 13.30 138 ARG H C 1
ATOM 14593 O O . ARG H 1 138 ? 72.705 37.559 44.244 1.00 13.15 138 ARG H O 1
ATOM 14601 N N . ILE H 1 139 ? 71.642 37.793 42.268 1.00 12.09 139 ILE H N 1
ATOM 14602 C CA . ILE H 1 139 ? 70.644 36.806 42.555 1.00 9.93 139 ILE H CA 1
ATOM 14603 C C . ILE H 1 139 ? 70.588 35.683 41.494 1.00 10.44 139 ILE H C 1
ATOM 14604 O O . ILE H 1 139 ? 70.725 35.948 40.320 1.00 9.09 139 ILE H O 1
ATOM 14609 N N . VAL H 1 140 ? 70.376 34.442 41.917 1.00 10.22 140 VAL H N 1
ATOM 14610 C CA . VAL H 1 140 ? 70.213 33.348 40.950 1.00 9.85 140 VAL H CA 1
ATOM 14611 C C . VAL H 1 140 ? 68.888 32.672 41.335 1.00 10.20 140 VAL H C 1
ATOM 14612 O O . VAL H 1 140 ? 68.717 32.286 42.491 1.00 8.20 140 VAL H O 1
ATOM 14616 N N . ASN H 1 141 ? 67.935 32.554 40.391 1.00 9.13 141 ASN H N 1
ATOM 14617 C CA . ASN H 1 141 ? 66.672 31.863 40.719 1.00 9.04 141 ASN H CA 1
ATOM 14618 C C . ASN H 1 141 ? 66.786 30.477 40.100 1.00 7.49 141 ASN H C 1
ATOM 14619 O O . ASN H 1 141 ? 67.343 30.347 38.999 1.00 8.04 141 ASN H O 1
ATOM 14624 N N . THR H 1 142 ? 66.226 29.464 40.753 1.00 6.81 142 THR H N 1
ATOM 14625 C CA . THR H 1 142 ? 66.300 28.089 40.223 1.00 8.15 142 THR H CA 1
ATOM 14626 C C . THR H 1 142 ? 65.042 27.848 39.386 1.00 7.75 142 THR H C 1
ATOM 14627 O O . THR H 1 142 ? 63.903 27.832 39.882 1.00 8.80 142 THR H O 1
ATOM 14631 N N . ALA H 1 143 ? 65.246 27.743 38.094 1.00 8.55 143 ALA H N 1
ATOM 14632 C CA . ALA H 1 143 ? 64.136 27.476 37.199 1.00 7.10 143 ALA H CA 1
ATOM 14633 C C . ALA H 1 143 ? 64.260 25.965 36.892 1.00 7.45 143 ALA H C 1
ATOM 14634 O O . ALA H 1 143 ? 64.406 25.185 37.820 1.00 9.98 143 ALA H O 1
ATOM 14636 N N . SER H 1 144 ? 64.209 25.550 35.631 1.00 8.07 144 SER H N 1
ATOM 14637 C CA . SER H 1 144 ? 64.298 24.125 35.279 1.00 6.62 144 SER H CA 1
ATOM 14638 C C . SER H 1 144 ? 64.090 23.997 33.761 1.00 8.10 144 SER H C 1
ATOM 14639 O O . SER H 1 144 ? 63.433 24.850 33.160 1.00 7.99 144 SER H O 1
ATOM 14642 N N . MET H 1 145 ? 64.632 22.960 33.141 1.00 7.04 145 MET H N 1
ATOM 14643 C CA . MET H 1 145 ? 64.352 22.773 31.722 1.00 6.44 145 MET H CA 1
ATOM 14644 C C . MET H 1 145 ? 62.831 22.644 31.561 1.00 5.96 145 MET H C 1
ATOM 14645 O O . MET H 1 145 ? 62.291 22.870 30.477 1.00 6.96 145 MET H O 1
ATOM 14650 N N . ALA H 1 146 ? 62.120 22.250 32.611 1.00 6.77 146 ALA H N 1
ATOM 14651 C CA . ALA H 1 146 ? 60.642 22.098 32.473 1.00 8.33 146 ALA H CA 1
ATOM 14652 C C . ALA H 1 146 ? 60.011 23.478 32.205 1.00 7.01 146 ALA H C 1
ATOM 14653 O O . ALA H 1 146 ? 58.951 23.580 31.627 1.00 7.66 146 ALA H O 1
ATOM 14655 N N . GLY H 1 147 ? 60.661 24.544 32.652 1.00 10.00 147 GLY H N 1
ATOM 14656 C CA . GLY H 1 147 ? 60.171 25.902 32.379 1.00 6.55 147 GLY H CA 1
ATOM 14657 C C . GLY H 1 147 ? 60.594 26.315 30.973 1.00 7.36 147 GLY H C 1
ATOM 14658 O O . GLY H 1 147 ? 59.908 27.099 30.345 1.00 9.08 147 GLY H O 1
ATOM 14659 N N . VAL H 1 148 ? 61.710 25.798 30.466 1.00 6.12 148 VAL H N 1
ATOM 14660 C CA . VAL H 1 148 ? 62.163 26.139 29.118 1.00 6.77 148 VAL H CA 1
ATOM 14661 C C . VAL H 1 148 ? 61.232 25.505 28.045 1.00 8.40 148 VAL H C 1
ATOM 14662 O O . VAL H 1 148 ? 60.949 26.114 26.993 1.00 8.72 148 VAL H O 1
ATOM 14666 N N . LYS H 1 149 ? 60.767 24.282 28.281 1.00 10.12 149 LYS H N 1
ATOM 14667 C CA . LYS H 1 149 ? 59.801 23.631 27.354 1.00 11.13 149 LYS H CA 1
ATOM 14668 C C . LYS H 1 149 ? 58.928 22.747 28.245 1.00 9.67 149 LYS H C 1
ATOM 14669 O O . LYS H 1 149 ? 59.437 21.806 28.865 1.00 7.79 149 LYS H O 1
ATOM 14675 N N . GLY H 1 150 ? 57.643 23.069 28.334 1.00 6.80 150 GLY H N 1
ATOM 14676 C CA . GLY H 1 150 ? 56.752 22.346 29.217 1.00 9.34 150 GLY H CA 1
ATOM 14677 C C . GLY H 1 150 ? 56.839 20.854 28.980 1.00 8.99 150 GLY H C 1
ATOM 14678 O O . GLY H 1 150 ? 56.616 20.451 27.884 1.00 9.74 150 GLY H O 1
ATOM 14679 N N . PRO H 1 151 ? 57.121 20.017 29.988 1.00 10.57 151 PRO H N 1
ATOM 14680 C CA . PRO H 1 151 ? 57.205 18.574 29.758 1.00 8.94 151 PRO H CA 1
ATOM 14681 C C . PRO H 1 151 ? 55.852 17.869 29.922 1.00 8.94 151 PRO H C 1
ATOM 14682 O O . PRO H 1 151 ? 54.879 18.434 30.444 1.00 8.54 151 PRO H O 1
ATOM 14686 N N . PRO H 1 152 ? 55.763 16.619 29.460 1.00 8.76 152 PRO H N 1
ATOM 14687 C CA . PRO H 1 152 ? 54.491 15.889 29.606 1.00 7.27 152 PRO H CA 1
ATOM 14688 C C . PRO H 1 152 ? 54.223 15.564 31.046 1.00 7.50 152 PRO H C 1
ATOM 14689 O O . PRO H 1 152 ? 55.158 15.343 31.777 1.00 7.17 152 PRO H O 1
ATOM 14693 N N . ASN H 1 153 ? 52.945 15.591 31.451 1.00 7.24 153 ASN H N 1
ATOM 14694 C CA . ASN H 1 153 ? 52.547 15.264 32.800 1.00 8.34 153 ASN H CA 1
ATOM 14695 C C . ASN H 1 153 ? 53.030 16.192 33.929 1.00 8.93 153 ASN H C 1
ATOM 14696 O O . ASN H 1 153 ? 52.860 15.873 35.106 1.00 9.09 153 ASN H O 1
ATOM 14701 N N . MET H 1 154 ? 53.539 17.369 33.586 1.00 10.03 154 MET H N 1
ATOM 14702 C CA . MET H 1 154 ? 54.052 18.262 34.650 1.00 8.97 154 MET H CA 1
ATOM 14703 C C . MET H 1 154 ? 53.438 19.663 34.475 1.00 8.70 154 MET H C 1
ATOM 14704 O O . MET H 1 154 ? 54.142 20.676 34.546 1.00 8.85 154 MET H O 1
ATOM 14709 N N . ALA H 1 155 ? 52.122 19.714 34.279 1.00 8.43 155 ALA H N 1
ATOM 14710 C CA . ALA H 1 155 ? 51.432 20.966 33.983 1.00 5.76 155 ALA H CA 1
ATOM 14711 C C . ALA H 1 155 ? 51.772 22.080 34.971 1.00 7.98 155 ALA H C 1
ATOM 14712 O O . ALA H 1 155 ? 52.174 23.145 34.581 1.00 7.19 155 ALA H O 1
ATOM 14714 N N . ALA H 1 156 ? 51.661 21.812 36.257 1.00 6.31 156 ALA H N 1
ATOM 14715 C CA . ALA H 1 156 ? 51.930 22.858 37.221 1.00 7.39 156 ALA H CA 1
ATOM 14716 C C . ALA H 1 156 ? 53.406 23.219 37.403 1.00 8.57 156 ALA H C 1
ATOM 14717 O O . ALA H 1 156 ? 53.747 24.425 37.472 1.00 9.75 156 ALA H O 1
ATOM 14719 N N . TYR H 1 157 ? 54.282 22.214 37.504 1.00 8.88 157 TYR H N 1
ATOM 14720 C CA . TYR H 1 157 ? 55.721 22.467 37.673 1.00 8.56 157 TYR H CA 1
ATOM 14721 C C . TYR H 1 157 ? 56.259 23.240 36.458 1.00 9.34 157 TYR H C 1
ATOM 14722 O O . TYR H 1 157 ? 56.908 24.258 36.611 1.00 9.39 157 TYR H O 1
ATOM 14731 N N . GLY H 1 158 ? 55.955 22.776 35.246 1.00 8.80 158 GLY H N 1
ATOM 14732 C CA . GLY H 1 158 ? 56.427 23.500 34.095 1.00 8.69 158 GLY H CA 1
ATOM 14733 C C . GLY H 1 158 ? 55.913 24.918 34.075 1.00 7.76 158 GLY H C 1
ATOM 14734 O O . GLY H 1 158 ? 56.671 25.886 33.791 1.00 9.82 158 GLY H O 1
ATOM 14735 N N . THR H 1 159 ? 54.635 25.104 34.374 1.00 7.81 159 THR H N 1
ATOM 14736 C CA . THR H 1 159 ? 54.225 26.483 34.328 1.00 11.14 159 THR H CA 1
ATOM 14737 C C . THR H 1 159 ? 54.897 27.347 35.448 1.00 7.58 159 THR H C 1
ATOM 14738 O O . THR H 1 159 ? 55.218 28.500 35.210 1.00 6.30 159 THR H O 1
ATOM 14742 N N . SER H 1 160 ? 55.155 26.782 36.617 1.00 5.62 160 SER H N 1
ATOM 14743 C CA . SER H 1 160 ? 55.790 27.562 37.664 1.00 5.61 160 SER H CA 1
ATOM 14744 C C . SER H 1 160 ? 57.221 27.967 37.224 1.00 6.80 160 SER H C 1
ATOM 14745 O O . SER H 1 160 ? 57.680 29.089 37.515 1.00 6.89 160 SER H O 1
ATOM 14748 N N . LYS H 1 161 ? 57.933 27.081 36.528 1.00 5.88 161 LYS H N 1
ATOM 14749 C CA . LYS H 1 161 ? 59.301 27.419 36.181 1.00 7.29 161 LYS H CA 1
ATOM 14750 C C . LYS H 1 161 ? 59.336 28.343 34.972 1.00 7.38 161 LYS H C 1
ATOM 14751 O O . LYS H 1 161 ? 60.255 29.124 34.814 1.00 6.90 161 LYS H O 1
ATOM 14757 N N . GLY H 1 162 ? 58.323 28.245 34.125 1.00 5.79 162 GLY H N 1
ATOM 14758 C CA . GLY H 1 162 ? 58.271 29.172 33.003 1.00 5.84 162 GLY H CA 1
ATOM 14759 C C . GLY H 1 162 ? 57.985 30.558 33.623 1.00 4.09 162 GLY H C 1
ATOM 14760 O O . GLY H 1 162 ? 58.435 31.560 33.090 1.00 6.32 162 GLY H O 1
ATOM 14761 N N . ALA H 1 163 ? 57.174 30.602 34.681 1.00 4.03 163 ALA H N 1
ATOM 14762 C CA . ALA H 1 163 ? 56.894 31.847 35.388 1.00 6.44 163 ALA H CA 1
ATOM 14763 C C . ALA H 1 163 ? 58.206 32.441 35.965 1.00 6.54 163 ALA H C 1
ATOM 14764 O O . ALA H 1 163 ? 58.459 33.650 35.875 1.00 5.19 163 ALA H O 1
ATOM 14766 N N . ILE H 1 164 ? 59.017 31.579 36.571 1.00 6.47 164 ILE H N 1
ATOM 14767 C CA . ILE H 1 164 ? 60.297 32.019 37.141 1.00 7.82 164 ILE H CA 1
ATOM 14768 C C . ILE H 1 164 ? 61.245 32.600 36.080 1.00 8.32 164 ILE H C 1
ATOM 14769 O O . ILE H 1 164 ? 61.956 33.553 36.354 1.00 6.25 164 ILE H O 1
ATOM 14774 N N . ILE H 1 165 ? 61.243 32.045 34.862 1.00 8.31 165 ILE H N 1
ATOM 14775 C CA . ILE H 1 165 ? 62.111 32.590 33.822 1.00 8.73 165 ILE H CA 1
ATOM 14776 C C . ILE H 1 165 ? 61.646 34.032 33.464 1.00 9.16 165 ILE H C 1
ATOM 14777 O O . ILE H 1 165 ? 62.482 34.911 33.336 1.00 6.42 165 ILE H O 1
ATOM 14782 N N . ALA H 1 166 ? 60.327 34.253 33.338 1.00 6.79 166 ALA H N 1
ATOM 14783 C CA . ALA H 1 166 ? 59.806 35.600 33.042 1.00 7.92 166 ALA H CA 1
ATOM 14784 C C . ALA H 1 166 ? 60.083 36.556 34.233 1.00 7.65 166 ALA H C 1
ATOM 14785 O O . ALA H 1 166 ? 60.507 37.709 34.061 1.00 8.99 166 ALA H O 1
ATOM 14787 N N . LEU H 1 167 ? 59.821 36.076 35.437 1.00 7.24 167 LEU H N 1
ATOM 14788 C CA . LEU H 1 167 ? 60.051 36.896 36.619 1.00 8.65 167 LEU H CA 1
ATOM 14789 C C . LEU H 1 167 ? 61.540 37.277 36.725 1.00 8.91 167 LEU H C 1
ATOM 14790 O O . LEU H 1 167 ? 61.865 38.400 37.132 1.00 8.37 167 LEU H O 1
ATOM 14795 N N . THR H 1 168 ? 62.441 36.356 36.380 1.00 6.58 168 THR H N 1
ATOM 14796 C CA . THR H 1 168 ? 63.873 36.653 36.450 1.00 8.22 168 THR H CA 1
ATOM 14797 C C . THR H 1 168 ? 64.173 37.795 35.497 1.00 8.38 168 THR H C 1
ATOM 14798 O O . THR H 1 168 ? 64.997 38.667 35.799 1.00 8.29 168 THR H O 1
ATOM 14802 N N . GLU H 1 169 ? 63.560 37.748 34.317 1.00 7.59 169 GLU H N 1
ATOM 14803 C CA . GLU H 1 169 ? 63.743 38.813 33.313 1.00 7.27 169 GLU H CA 1
ATOM 14804 C C . GLU H 1 169 ? 63.184 40.161 33.817 1.00 7.84 169 GLU H C 1
ATOM 14805 O O . GLU H 1 169 ? 63.860 41.183 33.720 1.00 9.11 169 GLU H O 1
ATOM 14811 N N . THR H 1 170 ? 61.970 40.193 34.348 1.00 7.23 170 THR H N 1
ATOM 14812 C CA . THR H 1 170 ? 61.443 41.461 34.874 1.00 6.85 170 THR H CA 1
ATOM 14813 C C . THR H 1 170 ? 62.291 41.977 36.024 1.00 9.69 170 THR H C 1
ATOM 14814 O O . THR H 1 170 ? 62.665 43.166 36.048 1.00 10.11 170 THR H O 1
ATOM 14818 N N . ALA H 1 171 ? 62.645 41.100 36.951 1.00 8.48 171 ALA H N 1
ATOM 14819 C CA . ALA H 1 171 ? 63.439 41.525 38.120 1.00 9.15 171 ALA H CA 1
ATOM 14820 C C . ALA H 1 171 ? 64.817 42.052 37.654 1.00 10.61 171 ALA H C 1
ATOM 14821 O O . ALA H 1 171 ? 65.312 43.056 38.178 1.00 11.38 171 ALA H O 1
ATOM 14823 N N . ALA H 1 172 ? 65.436 41.385 36.687 1.00 11.09 172 ALA H N 1
ATOM 14824 C CA . ALA H 1 172 ? 66.713 41.858 36.195 1.00 11.05 172 ALA H CA 1
ATOM 14825 C C . ALA H 1 172 ? 66.542 43.321 35.739 1.00 12.74 172 ALA H C 1
ATOM 14826 O O . ALA H 1 172 ? 67.351 44.187 36.061 1.00 12.49 172 ALA H O 1
ATOM 14828 N N . LEU H 1 173 ? 65.491 43.592 34.967 1.00 11.61 173 LEU H N 1
ATOM 14829 C CA . LEU H 1 173 ? 65.267 44.955 34.506 1.00 12.13 173 LEU H CA 1
ATOM 14830 C C . LEU H 1 173 ? 64.989 45.938 35.627 1.00 11.66 173 LEU H C 1
ATOM 14831 O O . LEU H 1 173 ? 65.548 47.064 35.657 1.00 12.32 173 LEU H O 1
ATOM 14836 N N . ASP H 1 174 ? 64.114 45.545 36.553 1.00 10.03 174 ASP H N 1
ATOM 14837 C CA . ASP H 1 174 ? 63.741 46.452 37.629 1.00 9.83 174 ASP H CA 1
ATOM 14838 C C . ASP H 1 174 ? 64.903 46.809 38.552 1.00 11.90 174 ASP H C 1
ATOM 14839 O O . ASP H 1 174 ? 65.001 47.941 39.046 1.00 11.60 174 ASP H O 1
ATOM 14844 N N . LEU H 1 175 ? 65.788 45.844 38.765 1.00 10.79 175 LEU H N 1
ATOM 14845 C CA . LEU H 1 175 ? 66.863 46.038 39.737 1.00 11.32 175 LEU H CA 1
ATOM 14846 C C . LEU H 1 175 ? 68.198 46.387 39.157 1.00 12.10 175 LEU H C 1
ATOM 14847 O O . LEU H 1 175 ? 69.153 46.600 39.905 1.00 13.74 175 LEU H O 1
ATOM 14852 N N . ALA H 1 176 ? 68.292 46.466 37.837 1.00 11.55 176 ALA H N 1
ATOM 14853 C CA . ALA H 1 176 ? 69.561 46.811 37.225 1.00 13.07 176 ALA H CA 1
ATOM 14854 C C . ALA H 1 176 ? 70.115 48.187 37.663 1.00 13.23 176 ALA H C 1
ATOM 14855 O O . ALA H 1 176 ? 71.330 48.347 37.780 1.00 14.32 176 ALA H O 1
ATOM 14857 N N . PRO H 1 177 ? 69.241 49.181 37.924 1.00 14.78 177 PRO H N 1
ATOM 14858 C CA . PRO H 1 177 ? 69.736 50.509 38.322 1.00 15.02 177 PRO H CA 1
ATOM 14859 C C . PRO H 1 177 ? 70.414 50.558 39.680 1.00 17.03 177 PRO H C 1
ATOM 14860 O O . PRO H 1 177 ? 71.003 51.580 40.011 1.00 17.10 177 PRO H O 1
ATOM 14864 N N . TYR H 1 178 ? 70.378 49.474 40.443 1.00 16.09 178 TYR H N 1
ATOM 14865 C CA . TYR H 1 178 ? 70.950 49.519 41.773 1.00 15.64 178 TYR H CA 1
ATOM 14866 C C . TYR H 1 178 ? 72.087 48.534 41.935 1.00 14.85 178 TYR H C 1
ATOM 14867 O O . TYR H 1 178 ? 72.309 48.049 43.006 1.00 15.14 178 TYR H O 1
ATOM 14876 N N . ASN H 1 179 ? 72.780 48.249 40.845 1.00 15.90 179 ASN H N 1
ATOM 14877 C CA . ASN H 1 179 ? 73.891 47.321 40.842 1.00 17.14 179 ASN H CA 1
ATOM 14878 C C . ASN H 1 179 ? 73.471 45.961 41.366 1.00 16.49 179 ASN H C 1
ATOM 14879 O O . ASN H 1 179 ? 74.104 45.354 42.260 1.00 16.23 179 ASN H O 1
ATOM 14884 N N . ILE H 1 180 ? 72.379 45.465 40.792 1.00 13.88 180 ILE H N 1
ATOM 14885 C CA . ILE H 1 180 ? 71.897 44.172 41.190 1.00 13.19 180 ILE H CA 1
ATOM 14886 C C . ILE H 1 180 ? 71.751 43.391 39.897 1.00 14.01 180 ILE H C 1
ATOM 14887 O O . ILE H 1 180 ? 71.321 43.951 38.891 1.00 11.31 180 ILE H O 1
ATOM 14892 N N . ARG H 1 181 ? 72.160 42.130 39.901 1.00 12.89 181 ARG H N 1
ATOM 14893 C CA . ARG H 1 181 ? 71.990 41.325 38.686 1.00 11.23 181 ARG H CA 1
ATOM 14894 C C . ARG H 1 181 ? 71.074 40.187 39.086 1.00 10.49 181 ARG H C 1
ATOM 14895 O O . ARG H 1 181 ? 71.082 39.736 40.261 1.00 10.31 181 ARG H O 1
ATOM 14903 N N . VAL H 1 182 ? 70.262 39.717 38.137 1.00 9.70 182 VAL H N 1
ATOM 14904 C CA . VAL H 1 182 ? 69.322 38.628 38.418 1.00 9.86 182 VAL H CA 1
ATOM 14905 C C . VAL H 1 182 ? 69.359 37.627 37.287 1.00 6.41 182 VAL H C 1
ATOM 14906 O O . VAL H 1 182 ? 69.086 37.969 36.123 1.00 7.09 182 VAL H O 1
ATOM 14910 N N . ASN H 1 183 ? 69.705 36.389 37.607 1.00 7.42 183 ASN H N 1
ATOM 14911 C CA . ASN H 1 183 ? 69.798 35.362 36.548 1.00 7.65 183 ASN H CA 1
ATOM 14912 C C . ASN H 1 183 ? 69.138 34.038 37.034 1.00 7.17 183 ASN H C 1
ATOM 14913 O O . ASN H 1 183 ? 68.753 33.909 38.171 1.00 7.11 183 ASN H O 1
ATOM 14918 N N . ALA H 1 184 ? 68.996 33.078 36.147 1.00 7.85 184 ALA H N 1
ATOM 14919 C CA . ALA H 1 184 ? 68.368 31.798 36.490 1.00 8.44 184 ALA H CA 1
ATOM 14920 C C . ALA H 1 184 ? 69.158 30.652 35.963 1.00 6.89 184 ALA H C 1
ATOM 14921 O O . ALA H 1 184 ? 69.915 30.837 35.015 1.00 10.07 184 ALA H O 1
ATOM 14923 N N . ILE H 1 185 ? 68.989 29.477 36.585 1.00 9.29 185 ILE H N 1
ATOM 14924 C CA . ILE H 1 185 ? 69.606 28.243 36.093 1.00 8.34 185 ILE H CA 1
ATOM 14925 C C . ILE H 1 185 ? 68.401 27.307 35.815 1.00 7.80 185 ILE H C 1
ATOM 14926 O O . ILE H 1 185 ? 67.376 27.404 36.461 1.00 9.07 185 ILE H O 1
ATOM 14931 N N . SER H 1 186 ? 68.564 26.430 34.832 1.00 8.07 186 SER H N 1
ATOM 14932 C CA . SER H 1 186 ? 67.536 25.510 34.438 1.00 7.46 186 SER H CA 1
ATOM 14933 C C . SER H 1 186 ? 68.117 24.061 34.329 1.00 8.17 186 SER H C 1
ATOM 14934 O O . SER H 1 186 ? 68.440 23.593 33.265 1.00 7.77 186 SER H O 1
ATOM 14937 N N . PRO H 1 187 ? 68.280 23.377 35.454 1.00 9.00 187 PRO H N 1
ATOM 14938 C CA . PRO H 1 187 ? 68.801 22.003 35.412 1.00 9.17 187 PRO H CA 1
ATOM 14939 C C . PRO H 1 187 ? 67.838 21.100 34.619 1.00 9.53 187 PRO H C 1
ATOM 14940 O O . PRO H 1 187 ? 66.606 21.328 34.608 1.00 9.70 187 PRO H O 1
ATOM 14944 N N . GLY H 1 188 ? 68.386 20.069 33.993 1.00 10.43 188 GLY H N 1
ATOM 14945 C CA . GLY H 1 188 ? 67.555 19.103 33.304 1.00 11.11 188 GLY H CA 1
ATOM 14946 C C . GLY H 1 188 ? 67.458 17.871 34.204 1.00 13.72 188 GLY H C 1
ATOM 14947 O O . GLY H 1 188 ? 67.075 17.991 35.360 1.00 15.43 188 GLY H O 1
ATOM 14948 N N . TYR H 1 189 ? 67.801 16.701 33.678 1.00 10.93 189 TYR H N 1
ATOM 14949 C CA . TYR H 1 189 ? 67.763 15.457 34.421 1.00 9.54 189 TYR H CA 1
ATOM 14950 C C . TYR H 1 189 ? 68.968 15.387 35.324 1.00 11.03 189 TYR H C 1
ATOM 14951 O O . TYR H 1 189 ? 70.101 15.414 34.852 1.00 10.97 189 TYR H O 1
ATOM 14960 N N . MET H 1 190 ? 68.718 15.282 36.618 1.00 12.29 190 MET H N 1
ATOM 14961 C CA . MET H 1 190 ? 69.789 15.206 37.628 1.00 16.60 190 MET H CA 1
ATOM 14962 C C . MET H 1 190 ? 69.622 13.926 38.444 1.00 17.92 190 MET H C 1
ATOM 14963 O O . MET H 1 190 ? 68.497 13.586 38.872 1.00 17.18 190 MET H O 1
ATOM 14968 N N . GLY H 1 191 ? 70.731 13.232 38.717 1.00 19.71 191 GLY H N 1
ATOM 14969 C CA . GLY H 1 191 ? 70.620 12.014 39.515 1.00 21.54 191 GLY H CA 1
ATOM 14970 C C . GLY H 1 191 ? 71.950 11.506 40.051 1.00 22.98 191 GLY H C 1
ATOM 14971 O O . GLY H 1 191 ? 72.995 12.068 39.691 1.00 22.30 191 GLY H O 1
ATOM 14972 N N . PRO H 1 192 ? 71.962 10.390 40.817 1.00 24.10 192 PRO H N 1
ATOM 14973 C CA . PRO H 1 192 ? 70.821 9.548 41.220 1.00 24.84 192 PRO H CA 1
ATOM 14974 C C . PRO H 1 192 ? 70.169 10.074 42.484 1.00 26.03 192 PRO H C 1
ATOM 14975 O O . PRO H 1 192 ? 70.346 11.238 42.801 1.00 27.09 192 PRO H O 1
ATOM 14979 N N . GLY H 1 193 ? 69.424 9.227 43.195 1.00 27.39 193 GLY H N 1
ATOM 14980 C CA . GLY H 1 193 ? 68.796 9.668 44.448 1.00 30.53 193 GLY H CA 1
ATOM 14981 C C . GLY H 1 193 ? 67.284 9.517 44.467 1.00 32.28 193 GLY H C 1
ATOM 14982 O O . GLY H 1 193 ? 66.691 9.292 43.422 1.00 31.05 193 GLY H O 1
ATOM 14983 N N . PHE H 1 194 ? 66.598 9.648 45.597 1.00 35.34 194 PHE H N 1
ATOM 14984 C CA . PHE H 1 194 ? 65.168 9.425 45.382 1.00 39.25 194 PHE H CA 1
ATOM 14985 C C . PHE H 1 194 ? 64.336 10.529 44.721 1.00 37.76 194 PHE H C 1
ATOM 14986 O O . PHE H 1 194 ? 63.158 10.311 44.465 1.00 38.22 194 PHE H O 1
ATOM 14994 N N . MET H 1 195 ? 64.924 11.689 44.420 1.00 36.50 195 MET H N 1
ATOM 14995 C CA . MET H 1 195 ? 64.182 12.736 43.698 1.00 33.98 195 MET H CA 1
ATOM 14996 C C . MET H 1 195 ? 64.178 12.295 42.222 1.00 31.21 195 MET H C 1
ATOM 14997 O O . MET H 1 195 ? 63.195 12.481 41.481 1.00 30.10 195 MET H O 1
ATOM 15002 N N . TRP H 1 196 ? 65.306 11.732 41.798 1.00 27.35 196 TRP H N 1
ATOM 15003 C CA . TRP H 1 196 ? 65.442 11.242 40.436 1.00 25.84 196 TRP H CA 1
ATOM 15004 C C . TRP H 1 196 ? 64.517 10.004 40.389 1.00 26.00 196 TRP H C 1
ATOM 15005 O O . TRP H 1 196 ? 63.689 9.859 39.465 1.00 24.69 196 TRP H O 1
ATOM 15016 N N . GLU H 1 197 ? 64.618 9.151 41.417 1.00 25.24 197 GLU H N 1
ATOM 15017 C CA . GLU H 1 197 ? 63.796 7.946 41.470 1.00 26.34 197 GLU H CA 1
ATOM 15018 C C . GLU H 1 197 ? 62.320 8.293 41.519 1.00 25.46 197 GLU H C 1
ATOM 15019 O O . GLU H 1 197 ? 61.494 7.559 41.006 1.00 25.66 197 GLU H O 1
ATOM 15025 N N . ARG H 1 198 ? 61.987 9.414 42.123 1.00 24.72 198 ARG H N 1
ATOM 15026 C CA . ARG H 1 198 ? 60.565 9.795 42.227 1.00 25.51 198 ARG H CA 1
ATOM 15027 C C . ARG H 1 198 ? 60.095 10.227 40.847 1.00 23.15 198 ARG H C 1
ATOM 15028 O O . ARG H 1 198 ? 58.993 9.884 40.402 1.00 24.27 198 ARG H O 1
ATOM 15036 N N . GLN H 1 199 ? 60.928 11.010 40.181 1.00 20.96 199 GLN H N 1
ATOM 15037 C CA . GLN H 1 199 ? 60.595 11.462 38.863 1.00 19.51 199 GLN H CA 1
ATOM 15038 C C . GLN H 1 199 ? 60.414 10.256 37.896 1.00 18.93 199 GLN H C 1
ATOM 15039 O O . GLN H 1 199 ? 59.450 10.180 37.129 1.00 16.92 199 GLN H O 1
ATOM 15045 N N . VAL H 1 200 ? 61.364 9.330 37.917 1.00 18.65 200 VAL H N 1
ATOM 15046 C CA . VAL H 1 200 ? 61.280 8.162 37.044 1.00 18.26 200 VAL H CA 1
ATOM 15047 C C . VAL H 1 200 ? 60.022 7.379 37.317 1.00 18.10 200 VAL H C 1
ATOM 15048 O O . VAL H 1 200 ? 59.205 7.178 36.419 1.00 17.75 200 VAL H O 1
ATOM 15052 N N . GLU H 1 201 ? 59.871 6.969 38.564 1.00 17.42 201 GLU H N 1
ATOM 15053 C CA . GLU H 1 201 ? 58.717 6.186 39.006 1.00 19.43 201 GLU H CA 1
ATOM 15054 C C . GLU H 1 201 ? 57.386 6.873 38.771 1.00 16.14 201 GLU H C 1
ATOM 15055 O O . GLU H 1 201 ? 56.420 6.242 38.318 1.00 15.46 201 GLU H O 1
ATOM 15061 N N . LEU H 1 202 ? 57.308 8.164 39.069 1.00 15.29 202 LEU H N 1
ATOM 15062 C CA . LEU H 1 202 ? 56.011 8.821 38.891 1.00 14.52 202 LEU H CA 1
ATOM 15063 C C . LEU H 1 202 ? 55.637 9.085 37.439 1.00 14.86 202 LEU H C 1
ATOM 15064 O O . LEU H 1 202 ? 54.440 9.093 37.119 1.00 13.26 202 LEU H O 1
ATOM 15069 N N . GLN H 1 203 ? 56.632 9.312 36.565 1.00 13.65 203 GLN H N 1
ATOM 15070 C CA . GLN H 1 203 ? 56.311 9.488 35.131 1.00 12.12 203 GLN H CA 1
ATOM 15071 C C . GLN H 1 203 ? 55.869 8.117 34.632 1.00 11.68 203 GLN H C 1
ATOM 15072 O O . GLN H 1 203 ? 54.941 8.006 33.828 1.00 10.83 203 GLN H O 1
ATOM 15078 N N . ALA H 1 204 ? 56.578 7.085 35.093 1.00 11.27 204 ALA H N 1
ATOM 15079 C CA . ALA H 1 204 ? 56.265 5.721 34.707 1.00 13.06 204 ALA H CA 1
ATOM 15080 C C . ALA H 1 204 ? 54.823 5.373 35.032 1.00 14.45 204 ALA H C 1
ATOM 15081 O O . ALA H 1 204 ? 54.081 4.786 34.211 1.00 13.66 204 ALA H O 1
ATOM 15083 N N . LYS H 1 205 ? 54.401 5.748 36.227 1.00 14.10 205 LYS H N 1
ATOM 15084 C CA . LYS H 1 205 ? 53.056 5.379 36.640 1.00 15.31 205 LYS H CA 1
ATOM 15085 C C . LYS H 1 205 ? 51.940 6.037 35.840 1.00 14.84 205 LYS H C 1
ATOM 15086 O O . LYS H 1 205 ? 50.821 5.548 35.829 1.00 15.62 205 LYS H O 1
ATOM 15092 N N . VAL H 1 206 ? 52.232 7.130 35.144 1.00 13.75 206 VAL H N 1
ATOM 15093 C CA . VAL H 1 206 ? 51.176 7.787 34.385 1.00 12.67 206 VAL H CA 1
ATOM 15094 C C . VAL H 1 206 ? 50.721 6.912 33.244 1.00 12.91 206 VAL H C 1
ATOM 15095 O O . VAL H 1 206 ? 49.545 6.853 32.943 1.00 13.61 206 VAL H O 1
ATOM 15099 N N . GLY H 1 207 ? 51.653 6.244 32.597 1.00 12.65 207 GLY H N 1
ATOM 15100 C CA . GLY H 1 207 ? 51.251 5.405 31.473 1.00 13.84 207 GLY H CA 1
ATOM 15101 C C . GLY H 1 207 ? 50.949 6.176 30.196 1.00 14.06 207 GLY H C 1
ATOM 15102 O O . GLY H 1 207 ? 50.237 5.678 29.340 1.00 14.60 207 GLY H O 1
ATOM 15103 N N . SER H 1 208 ? 51.484 7.386 30.062 1.00 12.36 208 SER H N 1
ATOM 15104 C CA . SER H 1 208 ? 51.296 8.203 28.870 1.00 13.63 208 SER H CA 1
ATOM 15105 C C . SER H 1 208 ? 52.195 7.645 27.734 1.00 13.34 208 SER H C 1
ATOM 15106 O O . SER H 1 208 ? 53.100 6.854 27.974 1.00 13.57 208 SER H O 1
ATOM 15109 N N . GLN H 1 209 ? 51.975 8.115 26.512 1.00 12.33 209 GLN H N 1
ATOM 15110 C CA . GLN H 1 209 ? 52.761 7.681 25.350 1.00 11.05 209 GLN H CA 1
ATOM 15111 C C . GLN H 1 209 ? 54.204 8.127 25.399 1.00 11.72 209 GLN H C 1
ATOM 15112 O O . GLN H 1 209 ? 55.041 7.669 24.588 1.00 12.35 209 GLN H O 1
ATOM 15118 N N . TYR H 1 210 ? 54.535 9.013 26.347 1.00 11.93 210 TYR H N 1
ATOM 15119 C CA . TYR H 1 210 ? 55.903 9.563 26.393 1.00 10.79 210 TYR H CA 1
ATOM 15120 C C . TYR H 1 210 ? 56.960 8.717 27.122 1.00 11.65 210 TYR H C 1
ATOM 15121 O O . TYR H 1 210 ? 58.187 8.844 26.848 1.00 11.55 210 TYR H O 1
ATOM 15130 N N . PHE H 1 211 ? 56.486 7.839 28.004 1.00 12.05 211 PHE H N 1
ATOM 15131 C CA . PHE H 1 211 ? 57.377 6.976 28.761 1.00 14.98 211 PHE H CA 1
ATOM 15132 C C . PHE H 1 211 ? 56.761 5.616 28.971 1.00 15.90 211 PHE H C 1
ATOM 15133 O O . PHE H 1 211 ? 55.547 5.449 28.999 1.00 15.62 211 PHE H O 1
ATOM 15141 N N . SER H 1 212 ? 57.623 4.635 29.102 1.00 17.10 212 SER H N 1
ATOM 15142 C CA . SER H 1 212 ? 57.143 3.313 29.392 1.00 17.62 212 SER H CA 1
ATOM 15143 C C . SER H 1 212 ? 56.516 3.334 30.797 1.00 18.11 212 SER H C 1
ATOM 15144 O O . SER H 1 212 ? 56.644 4.276 31.599 1.00 17.55 212 SER H O 1
ATOM 15147 N N . THR H 1 213 ? 55.855 2.248 31.108 1.00 16.86 213 THR H N 1
ATOM 15148 C CA . THR H 1 213 ? 55.243 2.097 32.386 1.00 15.82 213 THR H CA 1
ATOM 15149 C C . THR H 1 213 ? 56.231 1.333 33.324 1.00 14.70 213 THR H C 1
ATOM 15150 O O . THR H 1 213 ? 55.976 1.184 34.540 1.00 13.57 213 THR H O 1
ATOM 15154 N N . ASP H 1 214 ? 57.362 0.899 32.752 1.00 13.80 214 ASP H N 1
ATOM 15155 C CA . ASP H 1 214 ? 58.419 0.150 33.450 1.00 14.45 214 ASP H CA 1
ATOM 15156 C C . ASP H 1 214 ? 59.544 1.145 33.797 1.00 14.44 214 ASP H C 1
ATOM 15157 O O . ASP H 1 214 ? 60.245 1.634 32.919 1.00 13.73 214 ASP H O 1
ATOM 15162 N N . PRO H 1 215 ? 59.736 1.439 35.081 1.00 15.50 215 PRO H N 1
ATOM 15163 C CA . PRO H 1 215 ? 60.748 2.380 35.567 1.00 15.96 215 PRO H CA 1
ATOM 15164 C C . PRO H 1 215 ? 62.162 2.206 35.065 1.00 17.43 215 PRO H C 1
ATOM 15165 O O . PRO H 1 215 ? 62.905 3.199 34.879 1.00 14.64 215 PRO H O 1
ATOM 15169 N N . LYS H 1 216 ? 62.563 0.962 34.833 1.00 18.35 216 LYS H N 1
ATOM 15170 C CA . LYS H 1 216 ? 63.909 0.730 34.327 1.00 20.69 216 LYS H CA 1
ATOM 15171 C C . LYS H 1 216 ? 63.994 1.225 32.877 1.00 19.92 216 LYS H C 1
ATOM 15172 O O . LYS H 1 216 ? 65.019 1.724 32.432 1.00 21.19 216 LYS H O 1
ATOM 15178 N N . VAL H 1 217 ? 62.921 1.049 32.114 1.00 19.33 217 VAL H N 1
ATOM 15179 C CA . VAL H 1 217 ? 62.921 1.512 30.747 1.00 16.95 217 VAL H CA 1
ATOM 15180 C C . VAL H 1 217 ? 62.780 3.064 30.795 1.00 17.25 217 VAL H C 1
ATOM 15181 O O . VAL H 1 217 ? 63.410 3.759 30.011 1.00 15.45 217 VAL H O 1
ATOM 15185 N N . VAL H 1 218 ? 61.966 3.596 31.713 1.00 16.04 218 VAL H N 1
ATOM 15186 C CA . VAL H 1 218 ? 61.806 5.048 31.777 1.00 16.73 218 VAL H CA 1
ATOM 15187 C C . VAL H 1 218 ? 63.152 5.702 32.041 1.00 16.76 218 VAL H C 1
ATOM 15188 O O . VAL H 1 218 ? 63.536 6.671 31.392 1.00 17.00 218 VAL H O 1
ATOM 15192 N N . ALA H 1 219 ? 63.891 5.146 32.986 1.00 16.40 219 ALA H N 1
ATOM 15193 C CA . ALA H 1 219 ? 65.207 5.665 33.299 1.00 15.76 219 ALA H CA 1
ATOM 15194 C C . ALA H 1 219 ? 66.086 5.695 32.038 1.00 16.94 219 ALA H C 1
ATOM 15195 O O . ALA H 1 219 ? 66.779 6.703 31.753 1.00 14.62 219 ALA H O 1
ATOM 15197 N N . GLN H 1 220 ? 66.064 4.608 31.259 1.00 17.64 220 GLN H N 1
ATOM 15198 C CA . GLN H 1 220 ? 66.856 4.559 30.029 1.00 18.47 220 GLN H CA 1
ATOM 15199 C C . GLN H 1 220 ? 66.362 5.550 28.953 1.00 18.45 220 GLN H C 1
ATOM 15200 O O . GLN H 1 220 ? 67.140 6.061 28.137 1.00 17.33 220 GLN H O 1
ATOM 15206 N N . GLN H 1 221 ? 65.061 5.792 28.934 1.00 15.60 221 GLN H N 1
ATOM 15207 C CA . GLN H 1 221 ? 64.485 6.702 27.971 1.00 16.59 221 GLN H CA 1
ATOM 15208 C C . GLN H 1 221 ? 64.926 8.121 28.303 1.00 15.59 221 GLN H C 1
ATOM 15209 O O . GLN H 1 221 ? 65.267 8.885 27.428 1.00 19.00 221 GLN H O 1
ATOM 15215 N N . MET H 1 222 ? 64.934 8.461 29.571 1.00 15.35 222 MET H N 1
ATOM 15216 C CA . MET H 1 222 ? 65.347 9.793 29.979 1.00 14.40 222 MET H CA 1
ATOM 15217 C C . MET H 1 222 ? 66.836 10.039 29.703 1.00 14.77 222 MET H C 1
ATOM 15218 O O . MET H 1 222 ? 67.226 11.009 29.016 1.00 14.00 222 MET H O 1
ATOM 15223 N N . ILE H 1 223 ? 67.675 9.148 30.203 1.00 14.96 223 ILE H N 1
ATOM 15224 C CA . ILE H 1 223 ? 69.103 9.268 29.942 1.00 15.08 223 ILE H CA 1
ATOM 15225 C C . ILE H 1 223 ? 69.354 9.218 28.431 1.00 14.78 223 ILE H C 1
ATOM 15226 O O . ILE H 1 223 ? 70.179 9.977 27.895 1.00 15.64 223 ILE H O 1
ATOM 15231 N N . GLY H 1 224 ? 68.604 8.356 27.735 1.00 17.06 224 GLY H N 1
ATOM 15232 C CA . GLY H 1 224 ? 68.760 8.207 26.279 1.00 15.42 224 GLY H CA 1
ATOM 15233 C C . GLY H 1 224 ? 68.473 9.500 25.508 1.00 16.92 224 GLY H C 1
ATOM 15234 O O . GLY H 1 224 ? 68.976 9.709 24.387 1.00 18.87 224 GLY H O 1
ATOM 15235 N N . SER H 1 225 ? 67.694 10.391 26.118 1.00 16.23 225 SER H N 1
ATOM 15236 C CA . SER H 1 225 ? 67.327 11.674 25.479 1.00 15.13 225 SER H CA 1
ATOM 15237 C C . SER H 1 225 ? 68.389 12.756 25.637 1.00 14.38 225 SER H C 1
ATOM 15238 O O . SER H 1 225 ? 68.317 13.811 24.981 1.00 14.86 225 SER H O 1
ATOM 15241 N N . VAL H 1 226 ? 69.364 12.508 26.508 1.00 11.60 226 VAL H N 1
ATOM 15242 C CA . VAL H 1 226 ? 70.416 13.461 26.771 1.00 10.66 226 VAL H CA 1
ATOM 15243 C C . VAL H 1 226 ? 71.633 13.201 25.849 1.00 11.05 226 VAL H C 1
ATOM 15244 O O . VAL H 1 226 ? 72.160 12.101 25.824 1.00 12.22 226 VAL H O 1
ATOM 15248 N N . PRO H 1 227 ? 72.086 14.224 25.107 1.00 11.35 227 PRO H N 1
ATOM 15249 C CA . PRO H 1 227 ? 73.229 14.055 24.198 1.00 10.99 227 PRO H CA 1
ATOM 15250 C C . PRO H 1 227 ? 74.465 13.486 24.908 1.00 12.07 227 PRO H C 1
ATOM 15251 O O . PRO H 1 227 ? 75.162 12.625 24.350 1.00 11.13 227 PRO H O 1
ATOM 15255 N N . MET H 1 228 ? 74.755 13.995 26.109 1.00 10.45 228 MET H N 1
ATOM 15256 C CA . MET H 1 228 ? 75.884 13.480 26.876 1.00 11.99 228 MET H CA 1
ATOM 15257 C C . MET H 1 228 ? 75.553 12.087 27.456 1.00 12.93 228 MET H C 1
ATOM 15258 O O . MET H 1 228 ? 76.402 11.458 28.110 1.00 12.65 228 MET H O 1
ATOM 15263 N N . ARG H 1 229 ? 74.317 11.640 27.238 1.00 11.55 229 ARG H N 1
ATOM 15264 C CA . ARG H 1 229 ? 73.878 10.298 27.647 1.00 11.74 229 ARG H CA 1
ATOM 15265 C C . ARG H 1 229 ? 74.135 9.903 29.100 1.00 12.40 229 ARG H C 1
ATOM 15266 O O . ARG H 1 229 ? 74.616 8.805 29.393 1.00 12.84 229 ARG H O 1
ATOM 15274 N N . ARG H 1 230 ? 73.824 10.812 30.006 1.00 12.60 230 ARG H N 1
ATOM 15275 C CA . ARG H 1 230 ? 73.922 10.567 31.411 1.00 13.81 230 ARG H CA 1
ATOM 15276 C C . ARG H 1 230 ? 73.101 11.643 32.046 1.00 14.98 230 ARG H C 1
ATOM 15277 O O . ARG H 1 230 ? 72.860 12.708 31.422 1.00 12.01 230 ARG H O 1
ATOM 15285 N N . TYR H 1 231 ? 72.636 11.370 33.265 1.00 13.47 231 TYR H N 1
ATOM 15286 C CA . TYR H 1 231 ? 71.927 12.452 33.941 1.00 15.18 231 TYR H CA 1
ATOM 15287 C C . TYR H 1 231 ? 73.066 13.264 34.556 1.00 14.59 231 TYR H C 1
ATOM 15288 O O . TYR H 1 231 ? 74.227 12.795 34.625 1.00 14.92 231 TYR H O 1
ATOM 15297 N N . GLY H 1 232 ? 72.777 14.500 34.952 1.00 13.53 232 GLY H N 1
ATOM 15298 C CA . GLY H 1 232 ? 73.841 15.276 35.564 1.00 12.10 232 GLY H CA 1
ATOM 15299 C C . GLY H 1 232 ? 73.995 14.984 37.073 1.00 14.26 232 GLY H C 1
ATOM 15300 O O . GLY H 1 232 ? 73.077 14.479 37.731 1.00 12.18 232 GLY H O 1
ATOM 15301 N N . ASP H 1 233 ? 75.188 15.233 37.618 1.00 15.09 233 ASP H N 1
ATOM 15302 C CA . ASP H 1 233 ? 75.399 15.073 39.062 1.00 17.66 233 ASP H CA 1
ATOM 15303 C C . ASP H 1 233 ? 74.999 16.406 39.699 1.00 17.65 233 ASP H C 1
ATOM 15304 O O . ASP H 1 233 ? 75.275 17.469 39.120 1.00 17.12 233 ASP H O 1
ATOM 15309 N N . ILE H 1 234 ? 74.388 16.367 40.886 1.00 17.07 234 ILE H N 1
ATOM 15310 C CA . ILE H 1 234 ? 73.987 17.590 41.581 1.00 19.28 234 ILE H CA 1
ATOM 15311 C C . ILE H 1 234 ? 75.213 18.485 41.776 1.00 18.87 234 ILE H C 1
ATOM 15312 O O . ILE H 1 234 ? 75.106 19.704 41.897 1.00 16.69 234 ILE H O 1
ATOM 15317 N N . ASN H 1 235 ? 76.396 17.897 41.771 1.00 18.55 235 ASN H N 1
ATOM 15318 C CA . ASN H 1 235 ? 77.562 18.723 41.956 1.00 19.47 235 ASN H CA 1
ATOM 15319 C C . ASN H 1 235 ? 77.936 19.555 40.706 1.00 18.09 235 ASN H C 1
ATOM 15320 O O . ASN H 1 235 ? 78.912 20.332 40.732 1.00 16.58 235 ASN H O 1
ATOM 15325 N N . GLU H 1 236 ? 77.178 19.415 39.612 1.00 14.72 236 GLU H N 1
ATOM 15326 C CA . GLU H 1 236 ? 77.520 20.184 38.422 1.00 14.05 236 GLU H CA 1
ATOM 15327 C C . GLU H 1 236 ? 76.673 21.442 38.392 1.00 13.77 236 GLU H C 1
ATOM 15328 O O . GLU H 1 236 ? 76.644 22.132 37.392 1.00 13.38 236 GLU H O 1
ATOM 15334 N N . ILE H 1 237 ? 75.984 21.736 39.488 1.00 11.88 237 ILE H N 1
ATOM 15335 C CA . ILE H 1 237 ? 75.186 22.944 39.525 1.00 10.24 237 ILE H CA 1
ATOM 15336 C C . ILE H 1 237 ? 75.822 24.136 40.294 1.00 9.94 237 ILE H C 1
ATOM 15337 O O . ILE H 1 237 ? 75.781 25.262 39.826 1.00 10.45 237 ILE H O 1
ATOM 15342 N N . PRO H 1 238 ? 76.398 23.907 41.485 1.00 10.47 238 PRO H N 1
ATOM 15343 C CA . PRO H 1 238 ? 77.032 24.976 42.311 1.00 10.43 238 PRO H CA 1
ATOM 15344 C C . PRO H 1 238 ? 78.020 25.883 41.567 1.00 10.52 238 PRO H C 1
ATOM 15345 O O . PRO H 1 238 ? 78.072 27.098 41.805 1.00 12.95 238 PRO H O 1
ATOM 15349 N N . GLY H 1 239 ? 78.823 25.290 40.700 1.00 10.96 239 GLY H N 1
ATOM 15350 C CA . GLY H 1 239 ? 79.800 26.049 39.947 1.00 9.81 239 GLY H CA 1
ATOM 15351 C C . GLY H 1 239 ? 79.128 27.030 39.003 1.00 10.33 239 GLY H C 1
ATOM 15352 O O . GLY H 1 239 ? 79.677 28.083 38.749 1.00 9.04 239 GLY H O 1
ATOM 15353 N N . VAL H 1 240 ? 77.939 26.683 38.508 1.00 10.36 240 VAL H N 1
ATOM 15354 C CA . VAL H 1 240 ? 77.188 27.555 37.574 1.00 9.63 240 VAL H CA 1
ATOM 15355 C C . VAL H 1 240 ? 76.576 28.701 38.398 1.00 11.08 240 VAL H C 1
ATOM 15356 O O . VAL H 1 240 ? 76.576 29.861 37.962 1.00 13.04 240 VAL H O 1
ATOM 15360 N N . VAL H 1 241 ? 76.084 28.384 39.587 1.00 11.94 241 VAL H N 1
ATOM 15361 C CA . VAL H 1 241 ? 75.513 29.404 40.463 1.00 10.94 241 VAL H CA 1
ATOM 15362 C C . VAL H 1 241 ? 76.631 30.359 40.885 1.00 12.27 241 VAL H C 1
ATOM 15363 O O . VAL H 1 241 ? 76.467 31.592 40.863 1.00 9.24 241 VAL H O 1
ATOM 15367 N N . ALA H 1 242 ? 77.769 29.800 41.274 1.00 11.71 242 ALA H N 1
ATOM 15368 C CA . ALA H 1 242 ? 78.901 30.646 41.694 1.00 12.59 242 ALA H CA 1
ATOM 15369 C C . ALA H 1 242 ? 79.300 31.562 40.533 1.00 11.53 242 ALA H C 1
ATOM 15370 O O . ALA H 1 242 ? 79.621 32.776 40.699 1.00 10.50 242 ALA H O 1
ATOM 15372 N N . PHE H 1 243 ? 79.282 31.012 39.340 1.00 12.57 243 PHE H N 1
ATOM 15373 C CA . PHE H 1 243 ? 79.652 31.829 38.186 1.00 12.76 243 PHE H CA 1
ATOM 15374 C C . PHE H 1 243 ? 78.692 33.001 38.053 1.00 13.27 243 PHE H C 1
ATOM 15375 O O . PHE H 1 243 ? 79.117 34.144 37.800 1.00 12.41 243 PHE H O 1
ATOM 15383 N N . LEU H 1 244 ? 77.395 32.713 38.156 1.00 12.47 244 LEU H N 1
ATOM 15384 C CA . LEU H 1 244 ? 76.385 33.773 38.021 1.00 12.22 244 LEU H CA 1
ATOM 15385 C C . LEU H 1 244 ? 76.380 34.802 39.193 1.00 12.63 244 LEU H C 1
ATOM 15386 O O . LEU H 1 244 ? 75.863 35.926 39.039 1.00 11.51 244 LEU H O 1
ATOM 15391 N N . LEU H 1 245 ? 76.920 34.443 40.352 1.00 12.85 245 LEU H N 1
ATOM 15392 C CA . LEU H 1 245 ? 76.976 35.430 41.469 1.00 12.80 245 LEU H CA 1
ATOM 15393 C C . LEU H 1 245 ? 78.240 36.291 41.401 1.00 14.23 245 LEU H C 1
ATOM 15394 O O . LEU H 1 245 ? 78.257 37.484 41.798 1.00 14.04 245 LEU H O 1
ATOM 15399 N N . GLY H 1 246 ? 79.294 35.690 40.860 1.00 13.90 246 GLY H N 1
ATOM 15400 C CA . GLY H 1 246 ? 80.592 36.353 40.778 1.00 15.85 246 GLY H CA 1
ATOM 15401 C C . GLY H 1 246 ? 80.829 37.300 39.629 1.00 15.34 246 GLY H C 1
ATOM 15402 O O . GLY H 1 246 ? 79.981 37.445 38.717 1.00 15.98 246 GLY H O 1
ATOM 15403 N N . ASP H 1 247 ? 82.026 37.895 39.635 1.00 14.62 247 ASP H N 1
ATOM 15404 C CA . ASP H 1 247 ? 82.401 38.893 38.653 1.00 16.29 247 ASP H CA 1
ATOM 15405 C C . ASP H 1 247 ? 82.625 38.507 37.201 1.00 14.10 247 ASP H C 1
ATOM 15406 O O . ASP H 1 247 ? 82.588 39.379 36.332 1.00 13.83 247 ASP H O 1
ATOM 15411 N N . ASP H 1 248 ? 82.846 37.219 36.920 1.00 13.25 248 ASP H N 1
ATOM 15412 C CA . ASP H 1 248 ? 83.017 36.816 35.555 1.00 13.75 248 ASP H CA 1
ATOM 15413 C C . ASP H 1 248 ? 81.735 36.991 34.711 1.00 13.46 248 ASP H C 1
ATOM 15414 O O . ASP H 1 248 ? 81.805 37.033 33.510 1.00 14.03 248 ASP H O 1
ATOM 15419 N N . SER H 1 249 ? 80.576 37.106 35.359 1.00 13.14 249 SER H N 1
ATOM 15420 C CA . SER H 1 249 ? 79.309 37.327 34.654 1.00 11.55 249 SER H CA 1
ATOM 15421 C C . SER H 1 249 ? 78.878 38.769 34.919 1.00 11.21 249 SER H C 1
ATOM 15422 O O . SER H 1 249 ? 77.685 39.048 34.918 1.00 9.59 249 SER H O 1
ATOM 15425 N N . SER H 1 250 ? 79.841 39.665 35.184 1.00 8.88 250 SER H N 1
ATOM 15426 C CA . SER H 1 250 ? 79.513 41.064 35.489 1.00 11.55 250 SER H CA 1
ATOM 15427 C C . SER H 1 250 ? 78.610 41.754 34.445 1.00 11.71 250 SER H C 1
ATOM 15428 O O . SER H 1 250 ? 77.863 42.637 34.819 1.00 15.82 250 SER H O 1
ATOM 15431 N N . PHE H 1 251 ? 78.627 41.355 33.169 1.00 12.17 251 PHE H N 1
ATOM 15432 C CA . PHE H 1 251 ? 77.726 42.002 32.198 1.00 13.32 251 PHE H CA 1
ATOM 15433 C C . PHE H 1 251 ? 76.577 41.062 31.795 1.00 13.91 251 PHE H C 1
ATOM 15434 O O . PHE H 1 251 ? 76.023 41.132 30.669 1.00 14.17 251 PHE H O 1
ATOM 15442 N N . MET H 1 252 ? 76.221 40.180 32.709 1.00 13.08 252 MET H N 1
ATOM 15443 C CA . MET H 1 252 ? 75.141 39.241 32.405 1.00 13.47 252 MET H CA 1
ATOM 15444 C C . MET H 1 252 ? 74.042 39.355 33.424 1.00 10.81 252 MET H C 1
ATOM 15445 O O . MET H 1 252 ? 74.292 39.215 34.622 1.00 12.13 252 MET H O 1
ATOM 15450 N N . THR H 1 253 ? 72.819 39.668 32.950 1.00 10.42 253 THR H N 1
ATOM 15451 C CA . THR H 1 253 ? 71.666 39.753 33.846 1.00 10.32 253 THR H CA 1
ATOM 15452 C C . THR H 1 253 ? 70.438 39.409 33.030 1.00 10.09 253 THR H C 1
ATOM 15453 O O . THR H 1 253 ? 70.418 39.626 31.818 1.00 9.99 253 THR H O 1
ATOM 15457 N N . GLY H 1 254 ? 69.419 38.849 33.671 1.00 10.01 254 GLY H N 1
ATOM 15458 C CA . GLY H 1 254 ? 68.227 38.432 32.915 1.00 8.58 254 GLY H CA 1
ATOM 15459 C C . GLY H 1 254 ? 68.420 37.178 32.045 1.00 10.79 254 GLY H C 1
ATOM 15460 O O . GLY H 1 254 ? 67.594 36.864 31.136 1.00 10.84 254 GLY H O 1
ATOM 15461 N N . VAL H 1 255 ? 69.481 36.423 32.300 1.00 8.53 255 VAL H N 1
ATOM 15462 C CA . VAL H 1 255 ? 69.732 35.228 31.452 1.00 9.57 255 VAL H CA 1
ATOM 15463 C C . VAL H 1 255 ? 69.373 33.921 32.194 1.00 9.78 255 VAL H C 1
ATOM 15464 O O . VAL H 1 255 ? 69.405 33.852 33.456 1.00 9.75 255 VAL H O 1
ATOM 15468 N N . ASN H 1 256 ? 69.067 32.893 31.402 1.00 8.58 256 ASN H N 1
ATOM 15469 C CA . ASN H 1 256 ? 68.694 31.595 31.944 1.00 9.20 256 ASN H CA 1
ATOM 15470 C C . ASN H 1 256 ? 69.686 30.549 31.400 1.00 7.99 256 ASN H C 1
ATOM 15471 O O . ASN H 1 256 ? 69.765 30.327 30.189 1.00 6.88 256 ASN H O 1
ATOM 15476 N N . LEU H 1 257 ? 70.457 29.895 32.291 1.00 7.93 257 LEU H N 1
ATOM 15477 C CA . LEU H 1 257 ? 71.465 28.913 31.822 1.00 8.65 257 LEU H CA 1
ATOM 15478 C C . LEU H 1 257 ? 71.040 27.438 31.927 1.00 7.60 257 LEU H C 1
ATOM 15479 O O . LEU H 1 257 ? 70.810 26.928 33.021 1.00 9.19 257 LEU H O 1
ATOM 15484 N N . PRO H 1 258 ? 70.892 26.749 30.781 1.00 8.43 258 PRO H N 1
ATOM 15485 C CA . PRO H 1 258 ? 70.503 25.327 30.842 1.00 7.43 258 PRO H CA 1
ATOM 15486 C C . PRO H 1 258 ? 71.670 24.504 31.377 1.00 8.16 258 PRO H C 1
ATOM 15487 O O . PRO H 1 258 ? 72.806 24.729 30.984 1.00 8.71 258 PRO H O 1
ATOM 15491 N N . ILE H 1 259 ? 71.394 23.574 32.274 1.00 8.85 259 ILE H N 1
ATOM 15492 C CA . ILE H 1 259 ? 72.445 22.678 32.814 1.00 8.81 259 ILE H CA 1
ATOM 15493 C C . ILE H 1 259 ? 71.802 21.321 32.523 1.00 9.04 259 ILE H C 1
ATOM 15494 O O . ILE H 1 259 ? 71.154 20.728 33.378 1.00 10.59 259 ILE H O 1
ATOM 15499 N N . ALA H 1 260 ? 71.967 20.846 31.299 1.00 10.20 260 ALA H N 1
ATOM 15500 C CA . ALA H 1 260 ? 71.213 19.668 30.942 1.00 10.97 260 ALA H CA 1
ATOM 15501 C C . ALA H 1 260 ? 71.843 18.634 30.049 1.00 12.03 260 ALA H C 1
ATOM 15502 O O . ALA H 1 260 ? 71.129 17.741 29.555 1.00 10.78 260 ALA H O 1
ATOM 15504 N N . GLY H 1 261 ? 73.146 18.732 29.822 1.00 11.28 261 GLY H N 1
ATOM 15505 C CA . GLY H 1 261 ? 73.774 17.746 28.960 1.00 12.77 261 GLY H CA 1
ATOM 15506 C C . GLY H 1 261 ? 73.494 17.871 27.442 1.00 14.47 261 GLY H C 1
ATOM 15507 O O . GLY H 1 261 ? 73.779 16.927 26.708 1.00 13.89 261 GLY H O 1
ATOM 15508 N N . GLY H 1 262 ? 72.941 19.000 26.970 1.00 15.50 262 GLY H N 1
ATOM 15509 C CA . GLY H 1 262 ? 72.718 19.196 25.532 1.00 17.09 262 GLY H CA 1
ATOM 15510 C C . GLY H 1 262 ? 71.325 19.202 24.874 1.00 20.65 262 GLY H C 1
ATOM 15511 O O . GLY H 1 262 ? 70.295 18.961 25.568 1.00 21.26 262 GLY H O 1
#

Sequence (2080 aa):
KKFNGKVCLVTGAGGNIGLATALRLAEEGTAIALLDMNREALEKAEASVREKGVEARSYVCDVTSEEAVIGTVDSVVRDFGKIDFLFNNAGYQGAFAPVQDYPSDDFARVLTINVTGAFHVLKAVSRQMITQNYGRIVNTASMAGVKGPPNMAAYGTSKGAIIALTETAALDLAPYNIRVNAISPGYMGPGFMWERQVELQAKVGSQYFSTDPKVVAQQMIGSVPMRRYGDINEIPGVVAFLLGDDSSFMTGVNLPIAGGKKFNGKVCLVTGAGGNIGLATALRLAEEGTAIALLDMNREALEKAEASVREKGVEARSYVCDVTSEEAVIGTVDSVVRDFGKIDFLFNNAGYQGAFAPVQDYPSDDFARVLTINVTGAFHVLKAVSRQMITQNYGRIVNTASMAGVKGPPNMAAYGTSKGAIIALTETAALDLAPYNIRVNAISPGYMGPGFMWERQVELQAKVGSQYFSTDPKVVAQQMIGSVPMRRYGDINEIPGVVAFLLGDDSSFMTGVNLPIAGGKKFNGKVCLVTGAGGNIGLATALRLAEEGTAIALLDMNREALEKAEASVREKGVEARSYVCDVTSEEAVIGTVDSVVRDFGKIDFLFNNAGYQGAFAPVQDYPSDDFARVLTINVTGAFHVLKAVSRQMITQNYGRIVNTASMAGVKGPPNMAAYGTSKGAIIALTETAALDLAPYNIRVNAISPGYMGPGFMWERQVELQAKVGSQYFSTDPKVVAQQMIGSVPMRRYGDINEIPGVVAFLLGDDSSFMTGVNLPIAGGKKFNGKVCLVTGAGGNIGLATALRLAEEGTAIALLDMNREALEKAEASVREKGVEARSYVCDVTSEEAVIGTVDSVVRDFGKIDFLFNNAGYQGAFAPVQDYPSDDFARVLTINVTGAFHVLKAVSRQMITQNYGRIVNTASMAGVKGPPNMAAYGTSKGAIIALTETAALDLAPYNIRVNAISPGYMGPGFMWERQVELQAKVGSQYFSTDPKVVAQQMIGSVPMRRYGDINEIPGVVAFLLGDDSSFMTGVNLPIAGGKKFNGKVCLVTGAGGNIGLATALRLAEEGTAIALLDMNREALEKAEASVREKGVEARSYVCDVTSEEAVIGTVDSVVRDFGKIDFLFNNAGYQGAFAPVQDYPSDDFARVLTINVTGAFHVLKAVSRQMITQNYGRIVNTASMAGVKGPPNMAAYGTSKGAIIALTETAALDLAPYNIRVNAISPGYMGPGFMWERQVELQAKVGSQYFSTDPKVVAQQMIGSVPMRRYGDINEIPGVVAFLLGDDSSFMTGVNLPIAGGKKFNGKVCLVTGAGGNIGLATALRLAEEGTAIALLDMNREALEKAEASVREKGVEARSYVCDVTSEEAVIGTVDSVVRDFGKIDFLFNNAGYQGAFAPVQDYPSDDFARVLTINVTGAFHVLKAVSRQMITQNYGRIVNTASMAGVKGPPNMAAYGTSKGAIIALTETAALDLAPYNIRVNAISPGYMGPGFMWERQVELQAKVGSQYFSTDPKVVAQQMIGSVPMRRYGDINEIPGVVAFLLGDDSSFMTGVNLPIAGGKKFNGKVCLVTGAGGNIGLATALRLAEEGTAIALLDMNREALEKAEASVREKGVEARSYVCDVTSEEAVIGTVDSVVRDFGKIDFLFNNAGYQGAFAPVQDYPSDDFARVLTINVTGAFHVLKAVSRQMITQNYGRIVNTASMAGVKGPPNMAAYGTSKGAIIALTETAALDLAPYNIRVNAISPGYMGPGFMWERQVELQAKVGSQYFSTDPKVVAQQMIGSVPMRRYGDINEIPGVVAFLLGDDSSFMTGVNLPIAGGKKFNGKVCLVTGAGGNIGLATALRLAEEGTAIALLDMNREALEKAEASVREKGVEARSYVCDVTSEEAVIGTVDSVVRDFGKIDFLFNNAGYQGAFAPVQDYPSDDFARVLTINVTGAFHVLKAVSRQMITQNYGRIVNTASMAGVKGPPNMAAYGTSKGAIIALTETAALDLAPYNIRVNAISPGYMGPGFMWERQVELQAKVGSQYFSTDPKVVAQQMIGSVPMRRYGDINEIPGVVAFLLGDDSSFMTGVNLPIAGG